Protein 1WGV (pdb70)

Sequence (124 aa):
GSSGSSGQKNPDSYNGAVRENYTWSQDYTDLEVRVPVPKHVVKGKQVSVALSSSSIRVAMLEENGERVLMEGKLTHKINTESSLWSLEPGKCVLVNLSKVGEYWWNAILEGEEPIDIDSGPSSGGSSGSSGQKNPDSYNGAVRENYTWSQDYTDLEVRVPVPKHVVKGKQVSVALSSSSIRVAMLEENGERVLMEGKLTHKINTESSLWSLEPGKCVLVNLSKVGEYWWNAILEGEEPIDIDSGPSSGGSSGSSGQKNPDSYNGAVRENYTWSQDYTDLEVRVPVPKHVVKGKQVSVALSSSSIRVAMLEENGERVLMEGKLTHKINTESSLWSLEPGKCVLVNLSKVGEYWWNAILEGEEPIDIDSGPSSGGSSGSSGQKNPDSYNGAVRENYTWSQDYTDLEVRVPVPKHVVKGKQVSVALSSSSIRVAMLEENGERVLMEGKLTHKINTESSLWSLEPGKCVLVNLSKVGEYWWNAILEGEEPIDIDSGPSSGGSSGSSGQKNPDSYNGAVRENYTWSQDYTDLEVRVPVPKHVVKGKQVSVALSSSSIRVAMLEENGERVLMEGKLTHKINTESSLWSLEPGKCVLVNLSKVGEYWWNAILEGEEPIDIDSGPSSGGSSGSSGQKNPDSYNGAVRENYTWSQDYTDLEVRVPVPKHVVKGKQVSVALSSSSIRVAMLEENGERVLMEGKLTHKINTESSLWSLEPGKCVLVNLSKVGEYWWNAILEGEEPIDIDSGPSSGGSSGSSGQKNPDSYNGAVRENYTWSQDYTDLEVRVPVPKHVVKGKQVSVALSSSSIRVAMLEENGERVLMEGKLTHKINTESSLWSLEPGKCVLVNLSKVGEYWWNAILEGEEPIDIDSGPSSGGSSGSSGQKNPDSYNGAVRENYTWSQDYTDLEVRVPVPKHVVKGKQVSVALSSSSIRVAMLEENGERVLMEGKLTHKINTESSLWSLEPGKCVLVNLSKVGEYWWNAILEGEEPIDIDSGPSSGGSSGSSGQKNPDSYNGAVRENYTWSQDYTDLEVRVPVPKHVVKGKQVSVALSSSSIRVAMLEENGERVLMEGKLTHKINTESSLWSLEPGKCVLVNLSKVGEYWWNAILEGEEPIDIDSGPSSGGSSGSSGQKNPDSYNGAVRENYTWSQDYTDLEVRVPVPKHVVKGKQVSVALSSSSIRVAMLEENGERVLMEGKLTHKINTESSLWSLEPGKCVLVNLSKVGEYWWNAILEGEEPIDIDSGPSSGGSSGSSGQKNPDSYNGAVRENYTWSQDYTDLEVRVPVPKHVVKGKQVSVALSSSSIRVAMLEENGERVLMEGKLTHKINTESSLWSLEPGKCVLVNLSKVGEYWWNAILEGEEPIDIDSGPSSGGSSGSSGQKNPDSYNGAVRENYTWSQDYTDLEVRVPVPKHVVKGKQVSVALSSSSIRVAMLEENGERVLMEGKLTHKINTESSLWSLEPGKCVLVNLSKVGEYWWNAILEGEEPIDIDSGPSSGGSSGSSGQKNPDSYNGAVRENYTWSQDYTDLEVRVPVPKHVVKGKQVSVALSSSSIRVAMLEENGERVLMEGKLTHKINTESSLWSLEPGKCVLVNLSKVGEYWWNAILEGEEPIDIDSGPSSGGSSGSSGQKNPDSYNGAVRENYTWSQDYTDLEVRVPVPKHVVKGKQVSVALSSSSIRVAMLEENGERVLMEGKLTHKINTESSLWSLEPGKCVLVNLSKVGEYWWNAILEGEEPIDIDSGPSSGGSSGSSGQKNPDSYNGAVRENYTWSQDYTDLEVRVPVPKHVVKGKQVSVALSSSSIRVAMLEENGERVLMEGKLTHKINTESSLWSLEPGKCVLVNLSKVGEYWWNAILEGEEPIDIDSGPSSGGSSGSSGQKNPDSYNGAVRENYTWSQDYTDLEVRVPVPKHVVKGKQVSVALSSSSIRVAMLEENGERVLMEGKLTHKINTESSLWSLEPGKCVLVNLSKVGEYWWNAILEGEEPIDIDSGPSSGGSSGSSGQKNPDSYNGAVRENYTWSQDYTDLEVRVPVPKHVVKGKQVSVALSSSSIRVAMLEENGERVLMEGKLTHKINTESSLWSLEPGKCVLVNLSKVGEYWWNAILEGEEPIDIDSGPSSGGSSGSSGQKNPDSYNGAVRENYTWSQDYTDLEVRVPVPKHVVKGKQVSVALSSSSIRVAMLEENGERVLMEGKLTHKINTESSLWSLEPGKCVLVNLSKVGEYWWNAILEGEEPIDIDSGPSSGGSSGSSGQKNPDSYNGAVRENYTWSQDYTDLEVRVPVPKHVVKGKQVSVALSSSSIRVAMLEENGERVLMEGKLTHKINTESSLWSLEPGKCVLVNLSKVGEYWWNAILEGEEPIDIDSGPSSGGSSGSSGQKNPDSYNGAVRENYTWSQDYTDLEVRVPVPKHVVKGKQVSVALSSSSIRVAMLEENGERVLMEGKLTHKINTESSLWSLEPGKCVLVNLSKVGEYWWNAILEGEEPIDIDSGPSSG

Nearest PDB structures (foldseek):
  1wgv-assembly1_A  TM=8.468E-01  e=5.369E-19  Homo sapiens
  1wfi-assembly1_A  TM=6.172E-01  e=6.421E-07  Mus musculus
  2jki-assembly3_U  TM=8.728E-01  e=1.053E-04  Arabidopsis thaliana
  1rl1-assembly1_A  TM=8.264E-01  e=2.234E-04  Homo sapiens
  3eud-assembly3_C  TM=7.272E-01  e=4.736E-04  Saccharomyces cerevisiae

Radius of gyration: 16.09 Å; Cα contacts (8 Å, |Δi|>4): 229; chains: 1; bounding box: 48×47×25 Å

Structure (mmCIF, N/CA/C/O backbone):
data_1WGV
#
_entry.id   1WGV
#
loop_
_atom_site.group_PDB
_atom_site.id
_atom_site.type_symbol
_atom_site.label_atom_id
_atom_site.label_alt_id
_atom_site.label_comp_id
_atom_site.label_asym_id
_atom_site.label_entity_id
_atom_site.label_seq_id
_atom_site.pdbx_PDB_ins_code
_atom_site.Cartn_x
_atom_site.Cartn_y
_atom_site.Cartn_z
_atom_site.occupancy
_atom_site.B_iso_or_equiv
_atom_site.auth_seq_id
_atom_site.auth_comp_id
_atom_site.auth_asym_id
_atom_site.auth_atom_id
_atom_site.pdbx_PDB_model_num
ATOM 1 N N . GLY A 1 1 ? 19.636 -18.484 -1.948 1.00 0.00 1 GLY A N 1
ATOM 2 C CA . GLY A 1 1 ? 19.359 -19.714 -1.226 1.00 0.00 1 GLY A CA 1
ATOM 3 C C . GLY A 1 1 ? 18.113 -19.568 -0.351 1.00 0.00 1 GLY A C 1
ATOM 4 O O . GLY A 1 1 ? 18.177 -18.999 0.738 1.00 0.00 1 GLY A O 1
ATOM 8 N N . SER A 1 2 ? 17.007 -20.092 -0.859 1.00 0.00 2 SER A N 1
ATOM 9 C CA . SER A 1 2 ? 15.747 -20.027 -0.138 1.00 0.00 2 SER A CA 1
ATOM 10 C C . SER A 1 2 ? 15.910 -20.639 1.255 1.00 0.00 2 SER A C 1
ATOM 11 O O . SER A 1 2 ? 16.343 -21.782 1.387 1.00 0.00 2 SER A O 1
ATOM 19 N N . SER A 1 3 ? 15.553 -19.850 2.258 1.00 0.00 3 SER A N 1
ATOM 20 C CA . SER A 1 3 ? 15.654 -20.301 3.636 1.00 0.00 3 SER A CA 1
ATOM 21 C C . SER A 1 3 ? 14.628 -19.568 4.503 1.00 0.00 3 SER A C 1
ATOM 22 O O . SER A 1 3 ? 14.842 -18.419 4.887 1.00 0.00 3 SER A O 1
ATOM 30 N N . GLY A 1 4 ? 13.535 -20.262 4.784 1.00 0.00 4 GLY A N 1
ATOM 31 C CA . GLY A 1 4 ? 12.475 -19.692 5.598 1.00 0.00 4 GLY A CA 1
ATOM 32 C C . GLY A 1 4 ? 11.197 -19.503 4.779 1.00 0.00 4 GLY A C 1
ATOM 33 O O . GLY A 1 4 ? 11.043 -20.100 3.715 1.00 0.00 4 GLY A O 1
ATOM 37 N N . SER A 1 5 ? 10.312 -18.671 5.307 1.00 0.00 5 SER A N 1
ATOM 38 C CA . SER A 1 5 ? 9.051 -18.396 4.639 1.00 0.00 5 SER A CA 1
ATOM 39 C C . SER A 1 5 ? 9.312 -17.793 3.257 1.00 0.00 5 SER A C 1
ATOM 40 O O . SER A 1 5 ? 9.874 -16.705 3.147 1.00 0.00 5 SER A O 1
ATOM 48 N N . SER A 1 6 ? 8.892 -18.527 2.237 1.00 0.00 6 SER A N 1
ATOM 49 C CA . SER A 1 6 ? 9.073 -18.079 0.867 1.00 0.00 6 SER A CA 1
ATOM 50 C C . SER A 1 6 ? 7.726 -18.050 0.143 1.00 0.00 6 SER A C 1
ATOM 51 O O . SER A 1 6 ? 6.764 -18.674 0.589 1.00 0.00 6 SER A O 1
ATOM 59 N N . GLY A 1 7 ? 7.699 -17.320 -0.962 1.00 0.00 7 GLY A N 1
ATOM 60 C CA . GLY A 1 7 ? 6.485 -17.202 -1.752 1.00 0.00 7 GLY A CA 1
ATOM 61 C C . GLY A 1 7 ? 6.150 -15.734 -2.026 1.00 0.00 7 GLY A C 1
ATOM 62 O O . GLY A 1 7 ? 7.036 -14.938 -2.332 1.00 0.00 7 GLY A O 1
ATOM 66 N N . GLN A 1 8 ? 4.868 -15.421 -1.905 1.00 0.00 8 GLN A N 1
ATOM 67 C CA . GLN A 1 8 ? 4.405 -14.064 -2.136 1.00 0.00 8 GLN A CA 1
ATOM 68 C C . GLN A 1 8 ? 3.206 -13.752 -1.237 1.00 0.00 8 GLN A C 1
ATOM 69 O O . GLN A 1 8 ? 2.059 -13.949 -1.636 1.00 0.00 8 GLN A O 1
ATOM 83 N N . LYS A 1 9 ? 3.512 -13.272 -0.041 1.00 0.00 9 LYS A N 1
ATOM 84 C CA . LYS A 1 9 ? 2.474 -12.931 0.917 1.00 0.00 9 LYS A CA 1
ATOM 85 C C . LYS A 1 9 ? 2.083 -11.463 0.738 1.00 0.00 9 LYS A C 1
ATOM 86 O O . LYS A 1 9 ? 0.922 -11.099 0.922 1.00 0.00 9 LYS A O 1
ATOM 105 N N . ASN A 1 10 ? 3.073 -10.659 0.380 1.00 0.00 10 ASN A N 1
ATOM 106 C CA . ASN A 1 10 ? 2.847 -9.239 0.175 1.00 0.00 10 ASN A CA 1
ATOM 107 C C . ASN A 1 10 ? 4.158 -8.573 -0.248 1.00 0.00 10 ASN A C 1
ATOM 108 O O . ASN A 1 10 ? 5.239 -9.053 0.091 1.00 0.00 10 ASN A O 1
ATOM 119 N N . PRO A 1 11 ? 4.016 -7.451 -1.003 1.00 0.00 11 PRO A N 1
ATOM 120 C CA . PRO A 1 11 ? 5.177 -6.715 -1.475 1.00 0.00 11 PRO A CA 1
ATOM 121 C C . PRO A 1 11 ? 5.817 -5.914 -0.341 1.00 0.00 11 PRO A C 1
ATOM 122 O O . PRO A 1 11 ? 7.026 -5.991 -0.126 1.00 0.00 11 PRO A O 1
ATOM 133 N N . ASP A 1 12 ? 4.979 -5.161 0.357 1.00 0.00 12 ASP A N 1
ATOM 134 C CA . ASP A 1 12 ? 5.448 -4.346 1.464 1.00 0.00 12 ASP A CA 1
ATOM 135 C C . ASP A 1 12 ? 4.332 -4.213 2.502 1.00 0.00 12 ASP A C 1
ATOM 136 O O . ASP A 1 12 ? 4.544 -4.479 3.684 1.00 0.00 12 ASP A O 1
ATOM 145 N N . SER A 1 13 ? 3.168 -3.801 2.023 1.00 0.00 13 SER A N 1
ATOM 146 C CA . SER A 1 13 ? 2.018 -3.629 2.895 1.00 0.00 13 SER A CA 1
ATOM 147 C C . SER A 1 13 ? 1.459 -4.994 3.299 1.00 0.00 13 SER A C 1
ATOM 148 O O . SER A 1 13 ? 1.026 -5.769 2.447 1.00 0.00 13 SER A O 1
ATOM 156 N N . TYR A 1 14 ? 1.486 -5.247 4.599 1.00 0.00 14 TYR A N 1
ATOM 157 C CA . TYR A 1 14 ? 0.988 -6.506 5.127 1.00 0.00 14 TYR A CA 1
ATOM 158 C C . TYR A 1 14 ? -0.476 -6.723 4.736 1.00 0.00 14 TYR A C 1
ATOM 159 O O . TYR A 1 14 ? -1.383 -6.299 5.450 1.00 0.00 14 TYR A O 1
ATOM 177 N N . ASN A 1 15 ? -0.660 -7.384 3.603 1.00 0.00 15 ASN A N 1
ATOM 178 C CA . ASN A 1 15 ? -1.997 -7.663 3.108 1.00 0.00 15 ASN A CA 1
ATOM 179 C C . ASN A 1 15 ? -2.737 -6.344 2.878 1.00 0.00 15 ASN A C 1
ATOM 180 O O . ASN A 1 15 ? -3.031 -5.619 3.828 1.00 0.00 15 ASN A O 1
ATOM 191 N N . GLY A 1 16 ? -3.016 -6.071 1.612 1.00 0.00 16 GLY A N 1
ATOM 192 C CA . GLY A 1 16 ? -3.715 -4.851 1.245 1.00 0.00 16 GLY A CA 1
ATOM 193 C C . GLY A 1 16 ? -3.556 -4.556 -0.248 1.00 0.00 16 GLY A C 1
ATOM 194 O O . GLY A 1 16 ? -3.158 -5.428 -1.018 1.00 0.00 16 GLY A O 1
ATOM 198 N N . ALA A 1 17 ? -3.875 -3.322 -0.611 1.00 0.00 17 ALA A N 1
ATOM 199 C CA . ALA A 1 17 ? -3.773 -2.900 -1.998 1.00 0.00 17 ALA A CA 1
ATOM 200 C C . ALA A 1 17 ? -2.572 -1.966 -2.155 1.00 0.00 17 ALA A C 1
ATOM 201 O O . ALA A 1 17 ? -2.189 -1.277 -1.210 1.00 0.00 17 ALA A O 1
ATOM 208 N N . VAL A 1 18 ? -2.010 -1.973 -3.355 1.00 0.00 18 VAL A N 1
ATOM 209 C CA . VAL A 1 18 ? -0.860 -1.134 -3.648 1.00 0.00 18 VAL A CA 1
ATOM 210 C C . VAL A 1 18 ? -1.098 -0.392 -4.964 1.00 0.00 18 VAL A C 1
ATOM 211 O O . VAL A 1 18 ? -1.654 -0.955 -5.906 1.00 0.00 18 VAL A O 1
ATOM 224 N N . ARG A 1 19 ? -0.664 0.860 -4.988 1.00 0.00 19 ARG A N 1
ATOM 225 C CA . ARG A 1 19 ? -0.822 1.684 -6.174 1.00 0.00 19 ARG A CA 1
ATOM 226 C C . ARG A 1 19 ? 0.265 2.759 -6.222 1.00 0.00 19 ARG A C 1
ATOM 227 O O . ARG A 1 19 ? 0.992 2.956 -5.249 1.00 0.00 19 ARG A O 1
ATOM 248 N N . GLU A 1 20 ? 0.343 3.426 -7.364 1.00 0.00 20 GLU A N 1
ATOM 249 C CA . GLU A 1 20 ? 1.330 4.476 -7.552 1.00 0.00 20 GLU A CA 1
ATOM 250 C C . GLU A 1 20 ? 0.721 5.841 -7.224 1.00 0.00 20 GLU A C 1
ATOM 251 O O . GLU A 1 20 ? 0.531 6.669 -8.114 1.00 0.00 20 GLU A O 1
ATOM 263 N N . ASN A 1 21 ? 0.432 6.034 -5.946 1.00 0.00 21 ASN A N 1
ATOM 264 C CA . ASN A 1 21 ? -0.151 7.284 -5.490 1.00 0.00 21 ASN A CA 1
ATOM 265 C C . ASN A 1 21 ? -0.116 7.331 -3.961 1.00 0.00 21 ASN A C 1
ATOM 266 O O . ASN A 1 21 ? 0.475 8.238 -3.378 1.00 0.00 21 ASN A O 1
ATOM 277 N N . TYR A 1 22 ? -0.758 6.342 -3.356 1.00 0.00 22 TYR A N 1
ATOM 278 C CA . TYR A 1 22 ? -0.808 6.259 -1.906 1.00 0.00 22 TYR A CA 1
ATOM 279 C C . TYR A 1 22 ? -1.275 4.875 -1.452 1.00 0.00 22 TYR A C 1
ATOM 280 O O . TYR A 1 22 ? -2.327 4.400 -1.877 1.00 0.00 22 TYR A O 1
ATOM 298 N N . THR A 1 23 ? -0.469 4.265 -0.595 1.00 0.00 23 THR A N 1
ATOM 299 C CA . THR A 1 23 ? -0.786 2.945 -0.078 1.00 0.00 23 THR A CA 1
ATOM 300 C C . THR A 1 23 ? -1.685 3.056 1.155 1.00 0.00 23 THR A C 1
ATOM 301 O O . THR A 1 23 ? -1.705 4.090 1.821 1.00 0.00 23 THR A O 1
ATOM 312 N N . TRP A 1 24 ? -2.407 1.977 1.420 1.00 0.00 24 TRP A N 1
ATOM 313 C CA . TRP A 1 24 ? -3.306 1.941 2.561 1.00 0.00 24 TRP A CA 1
ATOM 314 C C . TRP A 1 24 ? -3.646 0.477 2.848 1.00 0.00 24 TRP A C 1
ATOM 315 O O . TRP A 1 24 ? -3.426 -0.392 2.006 1.00 0.00 24 TRP A O 1
ATOM 336 N N . SER A 1 25 ? -4.178 0.249 4.040 1.00 0.00 25 SER A N 1
ATOM 337 C CA . SER A 1 25 ? -4.551 -1.094 4.449 1.00 0.00 25 SER A CA 1
ATOM 338 C C . SER A 1 25 ? -5.715 -1.036 5.440 1.00 0.00 25 SER A C 1
ATOM 339 O O . SER A 1 25 ? -5.925 -0.017 6.097 1.00 0.00 25 SER A O 1
ATOM 347 N N . GLN A 1 26 ? -6.442 -2.141 5.516 1.00 0.00 26 GLN A N 1
ATOM 348 C CA . GLN A 1 26 ? -7.579 -2.228 6.416 1.00 0.00 26 GLN A CA 1
ATOM 349 C C . GLN A 1 26 ? -7.275 -3.191 7.565 1.00 0.00 26 GLN A C 1
ATOM 350 O O . GLN A 1 26 ? -6.778 -4.294 7.340 1.00 0.00 26 GLN A O 1
ATOM 364 N N . ASP A 1 27 ? -7.586 -2.740 8.771 1.00 0.00 27 ASP A N 1
ATOM 365 C CA . ASP A 1 27 ? -7.352 -3.548 9.956 1.00 0.00 27 ASP A CA 1
ATOM 366 C C . ASP A 1 27 ? -8.653 -3.668 10.751 1.00 0.00 27 ASP A C 1
ATOM 367 O O . ASP A 1 27 ? -9.685 -3.137 10.344 1.00 0.00 27 ASP A O 1
ATOM 376 N N . TYR A 1 28 ? -8.562 -4.369 11.872 1.00 0.00 28 TYR A N 1
ATOM 377 C CA . TYR A 1 28 ? -9.719 -4.566 12.728 1.00 0.00 28 TYR A CA 1
ATOM 378 C C . TYR A 1 28 ? -10.577 -3.300 12.790 1.00 0.00 28 TYR A C 1
ATOM 379 O O . TYR A 1 28 ? -11.635 -3.232 12.167 1.00 0.00 28 TYR A O 1
ATOM 397 N N . THR A 1 29 ? -10.088 -2.328 13.546 1.00 0.00 29 THR A N 1
ATOM 398 C CA . THR A 1 29 ? -10.796 -1.069 13.697 1.00 0.00 29 THR A CA 1
ATOM 399 C C . THR A 1 29 ? -9.825 0.107 13.572 1.00 0.00 29 THR A C 1
ATOM 400 O O . THR A 1 29 ? -9.563 0.807 14.549 1.00 0.00 29 THR A O 1
ATOM 411 N N . ASP A 1 30 ? -9.319 0.288 12.361 1.00 0.00 30 ASP A N 1
ATOM 412 C CA . ASP A 1 30 ? -8.383 1.367 12.095 1.00 0.00 30 ASP A CA 1
ATOM 413 C C . ASP A 1 30 ? -7.715 1.135 10.738 1.00 0.00 30 ASP A C 1
ATOM 414 O O . ASP A 1 30 ? -7.498 -0.007 10.337 1.00 0.00 30 ASP A O 1
ATOM 423 N N . LEU A 1 31 ? -7.409 2.237 10.069 1.00 0.00 31 LEU A N 1
ATOM 424 C CA . LEU A 1 31 ? -6.771 2.168 8.766 1.00 0.00 31 LEU A CA 1
ATOM 425 C C . LEU A 1 31 ? -5.425 2.893 8.822 1.00 0.00 31 LEU A C 1
ATOM 426 O O . LEU A 1 31 ? -5.222 3.768 9.663 1.00 0.00 31 LEU A O 1
ATOM 442 N N . GLU A 1 32 ? -4.540 2.504 7.916 1.00 0.00 32 GLU A N 1
ATOM 443 C CA . GLU A 1 32 ? -3.220 3.107 7.852 1.00 0.00 32 GLU A CA 1
ATOM 444 C C . GLU A 1 32 ? -2.826 3.369 6.397 1.00 0.00 32 GLU A C 1
ATOM 445 O O . GLU A 1 32 ? -2.681 2.434 5.612 1.00 0.00 32 GLU A O 1
ATOM 457 N N . VAL A 1 33 ? -2.663 4.646 6.083 1.00 0.00 33 VAL A N 1
ATOM 458 C CA . VAL A 1 33 ? -2.288 5.042 4.736 1.00 0.00 33 VAL A CA 1
ATOM 459 C C . VAL A 1 33 ? -0.947 5.777 4.780 1.00 0.00 33 VAL A C 1
ATOM 460 O O . VAL A 1 33 ? -0.778 6.723 5.547 1.00 0.00 33 VAL A O 1
ATOM 473 N N . ARG A 1 34 ? -0.027 5.312 3.947 1.00 0.00 34 ARG A N 1
ATOM 474 C CA . ARG A 1 34 ? 1.295 5.913 3.881 1.00 0.00 34 ARG A CA 1
ATOM 475 C C . ARG A 1 34 ? 1.528 6.532 2.501 1.00 0.00 34 ARG A C 1
ATOM 476 O O . ARG A 1 34 ? 1.375 5.861 1.482 1.00 0.00 34 ARG A O 1
ATOM 497 N N . VAL A 1 35 ? 1.895 7.805 2.513 1.00 0.00 35 VAL A N 1
ATOM 498 C CA . VAL A 1 35 ? 2.152 8.522 1.276 1.00 0.00 35 VAL A CA 1
ATOM 499 C C . VAL A 1 35 ? 3.645 8.838 1.174 1.00 0.00 35 VAL A C 1
ATOM 500 O O . VAL A 1 35 ? 4.237 9.364 2.115 1.00 0.00 35 VAL A O 1
ATOM 513 N N . PRO A 1 36 ? 4.226 8.493 -0.006 1.00 0.00 36 PRO A N 1
ATOM 514 C CA . PRO A 1 36 ? 5.640 8.735 -0.243 1.00 0.00 36 PRO A CA 1
ATOM 515 C C . PRO A 1 36 ? 5.906 10.218 -0.505 1.00 0.00 36 PRO A C 1
ATOM 516 O O . PRO A 1 36 ? 5.123 10.884 -1.180 1.00 0.00 36 PRO A O 1
ATOM 527 N N . VAL A 1 37 ? 7.015 10.693 0.044 1.00 0.00 37 VAL A N 1
ATOM 528 C CA . VAL A 1 37 ? 7.395 12.086 -0.122 1.00 0.00 37 VAL A CA 1
ATOM 529 C C . VAL A 1 37 ? 8.816 12.159 -0.684 1.00 0.00 37 VAL A C 1
ATOM 530 O O . VAL A 1 37 ? 9.584 11.207 -0.565 1.00 0.00 37 VAL A O 1
ATOM 543 N N . PRO A 1 38 ? 9.130 13.330 -1.302 1.00 0.00 38 PRO A N 1
ATOM 544 C CA . PRO A 1 38 ? 10.444 13.540 -1.883 1.00 0.00 38 PRO A CA 1
ATOM 545 C C . PRO A 1 38 ? 11.491 13.793 -0.796 1.00 0.00 38 PRO A C 1
ATOM 546 O O . PRO A 1 38 ? 11.160 13.849 0.388 1.00 0.00 38 PRO A O 1
ATOM 557 N N . LYS A 1 39 ? 12.732 13.938 -1.236 1.00 0.00 39 LYS A N 1
ATOM 558 C CA . LYS A 1 39 ? 13.829 14.184 -0.315 1.00 0.00 39 LYS A CA 1
ATOM 559 C C . LYS A 1 39 ? 13.932 15.685 -0.040 1.00 0.00 39 LYS A C 1
ATOM 560 O O . LYS A 1 39 ? 14.917 16.149 0.531 1.00 0.00 39 LYS A O 1
ATOM 579 N N . HIS A 1 40 ? 12.900 16.403 -0.460 1.00 0.00 40 HIS A N 1
ATOM 580 C CA . HIS A 1 40 ? 12.862 17.843 -0.266 1.00 0.00 40 HIS A CA 1
ATOM 581 C C . HIS A 1 40 ? 11.728 18.202 0.696 1.00 0.00 40 HIS A C 1
ATOM 582 O O . HIS A 1 40 ? 11.543 19.369 1.035 1.00 0.00 40 HIS A O 1
ATOM 596 N N . VAL A 1 41 ? 10.998 17.176 1.108 1.00 0.00 41 VAL A N 1
ATOM 597 C CA . VAL A 1 41 ? 9.887 17.368 2.025 1.00 0.00 41 VAL A CA 1
ATOM 598 C C . VAL A 1 41 ? 10.301 16.910 3.425 1.00 0.00 41 VAL A C 1
ATOM 599 O O . VAL A 1 41 ? 10.487 15.718 3.662 1.00 0.00 41 VAL A O 1
ATOM 612 N N . VAL A 1 42 ? 10.433 17.882 4.316 1.00 0.00 42 VAL A N 1
ATOM 613 C CA . VAL A 1 42 ? 10.822 17.594 5.686 1.00 0.00 42 VAL A CA 1
ATOM 614 C C . VAL A 1 42 ? 9.846 18.281 6.643 1.00 0.00 42 VAL A C 1
ATOM 615 O O . VAL A 1 42 ? 9.444 17.698 7.649 1.00 0.00 42 VAL A O 1
ATOM 628 N N . LYS A 1 43 ? 9.494 19.510 6.297 1.00 0.00 43 LYS A N 1
ATOM 629 C CA . LYS A 1 43 ? 8.573 20.283 7.113 1.00 0.00 43 LYS A CA 1
ATOM 630 C C . LYS A 1 43 ? 7.137 19.865 6.789 1.00 0.00 43 LYS A C 1
ATOM 631 O O . LYS A 1 43 ? 6.837 19.487 5.658 1.00 0.00 43 LYS A O 1
ATOM 650 N N . GLY A 1 44 ? 6.288 19.948 7.803 1.00 0.00 44 GLY A N 1
ATOM 651 C CA . GLY A 1 44 ? 4.891 19.583 7.640 1.00 0.00 44 GLY A CA 1
ATOM 652 C C . GLY A 1 44 ? 4.117 20.686 6.914 1.00 0.00 44 GLY A C 1
ATOM 653 O O . GLY A 1 44 ? 3.001 20.462 6.448 1.00 0.00 44 GLY A O 1
ATOM 657 N N . LYS A 1 45 ? 4.741 21.853 6.841 1.00 0.00 45 LYS A N 1
ATOM 658 C CA . LYS A 1 45 ? 4.125 22.990 6.180 1.00 0.00 45 LYS A CA 1
ATOM 659 C C . LYS A 1 45 ? 4.238 22.817 4.664 1.00 0.00 45 LYS A C 1
ATOM 660 O O . LYS A 1 45 ? 3.576 23.522 3.904 1.00 0.00 45 LYS A O 1
ATOM 679 N N . GLN A 1 46 ? 5.082 21.874 4.270 1.00 0.00 46 GLN A N 1
ATOM 680 C CA . GLN A 1 46 ? 5.290 21.599 2.859 1.00 0.00 46 GLN A CA 1
ATOM 681 C C . GLN A 1 46 ? 4.192 20.674 2.331 1.00 0.00 46 GLN A C 1
ATOM 682 O O . GLN A 1 46 ? 4.030 20.525 1.120 1.00 0.00 46 GLN A O 1
ATOM 696 N N . VAL A 1 47 ? 3.465 20.077 3.264 1.00 0.00 47 VAL A N 1
ATOM 697 C CA . VAL A 1 47 ? 2.387 19.171 2.908 1.00 0.00 47 VAL A CA 1
ATOM 698 C C . VAL A 1 47 ? 1.086 19.656 3.551 1.00 0.00 47 VAL A C 1
ATOM 699 O O . VAL A 1 47 ? 1.108 20.284 4.609 1.00 0.00 47 VAL A O 1
ATOM 712 N N . SER A 1 48 ? -0.017 19.345 2.886 1.00 0.00 48 SER A N 1
ATOM 713 C CA . SER A 1 48 ? -1.325 19.741 3.380 1.00 0.00 48 SER A CA 1
ATOM 714 C C . SER A 1 48 ? -2.130 18.503 3.782 1.00 0.00 48 SER A C 1
ATOM 715 O O . SER A 1 48 ? -2.222 17.543 3.018 1.00 0.00 48 SER A O 1
ATOM 723 N N . VAL A 1 49 ? -2.691 18.565 4.980 1.00 0.00 49 VAL A N 1
ATOM 724 C CA . VAL A 1 49 ? -3.485 17.461 5.493 1.00 0.00 49 VAL A CA 1
ATOM 725 C C . VAL A 1 49 ? -4.807 18.000 6.042 1.00 0.00 49 VAL A C 1
ATOM 726 O O . VAL A 1 49 ? -4.833 18.632 7.097 1.00 0.00 49 VAL A O 1
ATOM 739 N N . ALA A 1 50 ? -5.872 17.731 5.302 1.00 0.00 50 ALA A N 1
ATOM 740 C CA . ALA A 1 50 ? -7.194 18.182 5.702 1.00 0.00 50 ALA A CA 1
ATOM 741 C C . ALA A 1 50 ? -7.990 16.994 6.247 1.00 0.00 50 ALA A C 1
ATOM 742 O O . ALA A 1 50 ? -8.150 15.984 5.564 1.00 0.00 50 ALA A O 1
ATOM 749 N N . LEU A 1 51 ? -8.468 17.154 7.472 1.00 0.00 51 LEU A N 1
ATOM 750 C CA . LEU A 1 51 ? -9.243 16.108 8.116 1.00 0.00 51 LEU A CA 1
ATOM 751 C C . LEU A 1 51 ? -10.601 16.672 8.539 1.00 0.00 51 LEU A C 1
ATOM 752 O O . LEU A 1 51 ? -10.667 17.678 9.244 1.00 0.00 51 LEU A O 1
ATOM 768 N N . SER A 1 52 ? -11.651 15.999 8.091 1.00 0.00 52 SER A N 1
ATOM 769 C CA . SER A 1 52 ? -13.004 16.421 8.414 1.00 0.00 52 SER A CA 1
ATOM 770 C C . SER A 1 52 ? -13.789 15.249 9.007 1.00 0.00 52 SER A C 1
ATOM 771 O O . SER A 1 52 ? -14.185 15.288 10.171 1.00 0.00 52 SER A O 1
ATOM 779 N N . SER A 1 53 ? -13.992 14.235 8.178 1.00 0.00 53 SER A N 1
ATOM 780 C CA . SER A 1 53 ? -14.724 13.055 8.606 1.00 0.00 53 SER A CA 1
ATOM 781 C C . SER A 1 53 ? -14.846 12.066 7.445 1.00 0.00 53 SER A C 1
ATOM 782 O O . SER A 1 53 ? -14.462 10.904 7.571 1.00 0.00 53 SER A O 1
ATOM 790 N N . SER A 1 54 ? -15.381 12.563 6.340 1.00 0.00 54 SER A N 1
ATOM 791 C CA . SER A 1 54 ? -15.559 11.738 5.157 1.00 0.00 54 SER A CA 1
ATOM 792 C C . SER A 1 54 ? -14.775 12.329 3.984 1.00 0.00 54 SER A C 1
ATOM 793 O O . SER A 1 54 ? -15.197 12.223 2.834 1.00 0.00 54 SER A O 1
ATOM 801 N N . SER A 1 55 ? -13.646 12.940 4.315 1.00 0.00 55 SER A N 1
ATOM 802 C CA . SER A 1 55 ? -12.800 13.548 3.303 1.00 0.00 55 SER A CA 1
ATOM 803 C C . SER A 1 55 ? -11.354 13.613 3.800 1.00 0.00 55 SER A C 1
ATOM 804 O O . SER A 1 55 ? -11.112 13.777 4.995 1.00 0.00 55 SER A O 1
ATOM 812 N N . ILE A 1 56 ? -10.432 13.481 2.859 1.00 0.00 56 ILE A N 1
ATOM 813 C CA . ILE A 1 56 ? -9.017 13.523 3.186 1.00 0.00 56 ILE A CA 1
ATOM 814 C C . ILE A 1 56 ? -8.268 14.294 2.097 1.00 0.00 56 ILE A C 1
ATOM 815 O O . ILE A 1 56 ? -8.690 14.311 0.942 1.00 0.00 56 ILE A O 1
ATOM 831 N N . ARG A 1 57 ? -7.170 14.914 2.505 1.00 0.00 57 ARG A N 1
ATOM 832 C CA . ARG A 1 57 ? -6.359 15.686 1.578 1.00 0.00 57 ARG A CA 1
ATOM 833 C C . ARG A 1 57 ? -4.872 15.462 1.861 1.00 0.00 57 ARG A C 1
ATOM 834 O O . ARG A 1 57 ? -4.434 15.552 3.007 1.00 0.00 57 ARG A O 1
ATOM 855 N N . VAL A 1 58 ? -4.137 15.173 0.797 1.00 0.00 58 VAL A N 1
ATOM 856 C CA . VAL A 1 58 ? -2.709 14.936 0.917 1.00 0.00 58 VAL A CA 1
ATOM 857 C C . VAL A 1 58 ? -1.986 15.596 -0.259 1.00 0.00 58 VAL A C 1
ATOM 858 O O . VAL A 1 58 ? -2.044 15.102 -1.384 1.00 0.00 58 VAL A O 1
ATOM 871 N N . ALA A 1 59 ? -1.322 16.702 0.042 1.00 0.00 59 ALA A N 1
ATOM 872 C CA . ALA A 1 59 ? -0.589 17.435 -0.976 1.00 0.00 59 ALA A CA 1
ATOM 873 C C . ALA A 1 59 ? 0.816 17.753 -0.458 1.00 0.00 59 ALA A C 1
ATOM 874 O O . ALA A 1 59 ? 1.054 17.737 0.748 1.00 0.00 59 ALA A O 1
ATOM 881 N N . MET A 1 60 ? 1.708 18.033 -1.396 1.00 0.00 60 MET A N 1
ATOM 882 C CA . MET A 1 60 ? 3.083 18.353 -1.050 1.00 0.00 60 MET A CA 1
ATOM 883 C C . MET A 1 60 ? 3.624 19.476 -1.937 1.00 0.00 60 MET A C 1
ATOM 884 O O . MET A 1 60 ? 3.307 19.542 -3.124 1.00 0.00 60 MET A O 1
ATOM 898 N N . LEU A 1 61 ? 4.432 20.331 -1.328 1.00 0.00 61 LEU A N 1
ATOM 899 C CA . LEU A 1 61 ? 5.021 21.448 -2.047 1.00 0.00 61 LEU A CA 1
ATOM 900 C C . LEU A 1 61 ? 6.192 20.943 -2.893 1.00 0.00 61 LEU A C 1
ATOM 901 O O . LEU A 1 61 ? 7.058 20.225 -2.395 1.00 0.00 61 LEU A O 1
ATOM 917 N N . GLU A 1 62 ? 6.181 21.339 -4.158 1.00 0.00 62 GLU A N 1
ATOM 918 C CA . GLU A 1 62 ? 7.231 20.936 -5.077 1.00 0.00 62 GLU A CA 1
ATOM 919 C C . GLU A 1 62 ? 8.334 21.996 -5.121 1.00 0.00 62 GLU A C 1
ATOM 920 O O . GLU A 1 62 ? 9.454 21.750 -4.677 1.00 0.00 62 GLU A O 1
ATOM 932 N N . GLU A 1 63 ? 7.977 23.152 -5.660 1.00 0.00 63 GLU A N 1
ATOM 933 C CA . GLU A 1 63 ? 8.923 24.250 -5.768 1.00 0.00 63 GLU A CA 1
ATOM 934 C C . GLU A 1 63 ? 8.190 25.551 -6.104 1.00 0.00 63 GLU A C 1
ATOM 935 O O . GLU A 1 63 ? 8.176 26.484 -5.304 1.00 0.00 63 GLU A O 1
ATOM 947 N N . ASN A 1 64 ? 7.599 25.570 -7.290 1.00 0.00 64 ASN A N 1
ATOM 948 C CA . ASN A 1 64 ? 6.865 26.740 -7.742 1.00 0.00 64 ASN A CA 1
ATOM 949 C C . ASN A 1 64 ? 5.381 26.564 -7.414 1.00 0.00 64 ASN A C 1
ATOM 950 O O . ASN A 1 64 ? 4.588 27.487 -7.596 1.00 0.00 64 ASN A O 1
ATOM 961 N N . GLY A 1 65 ? 5.050 25.374 -6.937 1.00 0.00 65 GLY A N 1
ATOM 962 C CA . GLY A 1 65 ? 3.675 25.066 -6.582 1.00 0.00 65 GLY A CA 1
ATOM 963 C C . GLY A 1 65 ? 3.608 23.853 -5.651 1.00 0.00 65 GLY A C 1
ATOM 964 O O . GLY A 1 65 ? 4.374 23.757 -4.694 1.00 0.00 65 GLY A O 1
ATOM 968 N N . GLU A 1 66 ? 2.683 22.957 -5.965 1.00 0.00 66 GLU A N 1
ATOM 969 C CA . GLU A 1 66 ? 2.506 21.754 -5.169 1.00 0.00 66 GLU A CA 1
ATOM 970 C C . GLU A 1 66 ? 1.772 20.684 -5.981 1.00 0.00 66 GLU A C 1
ATOM 971 O O . GLU A 1 66 ? 1.401 20.918 -7.130 1.00 0.00 66 GLU A O 1
ATOM 983 N N . ARG A 1 67 ? 1.586 19.534 -5.351 1.00 0.00 67 ARG A N 1
ATOM 984 C CA . ARG A 1 67 ? 0.904 18.427 -6.000 1.00 0.00 67 ARG A CA 1
ATOM 985 C C . ARG A 1 67 ? 0.072 17.646 -4.981 1.00 0.00 67 ARG A C 1
ATOM 986 O O . ARG A 1 67 ? 0.486 17.476 -3.835 1.00 0.00 67 ARG A O 1
ATOM 1007 N N . VAL A 1 68 ? -1.087 17.191 -5.435 1.00 0.00 68 VAL A N 1
ATOM 1008 C CA . VAL A 1 68 ? -1.981 16.431 -4.577 1.00 0.00 68 VAL A CA 1
ATOM 1009 C C . VAL A 1 68 ? -1.664 14.940 -4.711 1.00 0.00 68 VAL A C 1
ATOM 1010 O O . VAL A 1 68 ? -2.132 14.284 -5.641 1.00 0.00 68 VAL A O 1
ATOM 1023 N N . LEU A 1 69 ? -0.873 14.449 -3.770 1.00 0.00 69 LEU A N 1
ATOM 1024 C CA . LEU A 1 69 ? -0.489 13.047 -3.771 1.00 0.00 69 LEU A CA 1
ATOM 1025 C C . LEU A 1 69 ? -1.742 12.180 -3.639 1.00 0.00 69 LEU A C 1
ATOM 1026 O O . LEU A 1 69 ? -1.995 11.317 -4.478 1.00 0.00 69 LEU A O 1
ATOM 1042 N N . MET A 1 70 ? -2.492 12.438 -2.578 1.00 0.00 70 MET A N 1
ATOM 1043 C CA . MET A 1 70 ? -3.712 11.691 -2.325 1.00 0.00 70 MET A CA 1
ATOM 1044 C C . MET A 1 70 ? -4.822 12.611 -1.813 1.00 0.00 70 MET A C 1
ATOM 1045 O O . MET A 1 70 ? -4.605 13.401 -0.895 1.00 0.00 70 MET A O 1
ATOM 1059 N N . GLU A 1 71 ? -5.988 12.479 -2.430 1.00 0.00 71 GLU A N 1
ATOM 1060 C CA . GLU A 1 71 ? -7.132 13.289 -2.048 1.00 0.00 71 GLU A CA 1
ATOM 1061 C C . GLU A 1 71 ? -8.423 12.674 -2.593 1.00 0.00 71 GLU A C 1
ATOM 1062 O O . GLU A 1 71 ? -8.401 11.964 -3.597 1.00 0.00 71 GLU A O 1
ATOM 1074 N N . GLY A 1 72 ? -9.517 12.969 -1.906 1.00 0.00 72 GLY A N 1
ATOM 1075 C CA . GLY A 1 72 ? -10.815 12.454 -2.309 1.00 0.00 72 GLY A CA 1
ATOM 1076 C C . GLY A 1 72 ? -11.708 12.207 -1.091 1.00 0.00 72 GLY A C 1
ATOM 1077 O O . GLY A 1 72 ? -11.214 12.048 0.024 1.00 0.00 72 GLY A O 1
ATOM 1081 N N . LYS A 1 73 ? -13.008 12.183 -1.346 1.00 0.00 73 LYS A N 1
ATOM 1082 C CA . LYS A 1 73 ? -13.975 11.958 -0.285 1.00 0.00 73 LYS A CA 1
ATOM 1083 C C . LYS A 1 73 ? -13.842 10.522 0.224 1.00 0.00 73 LYS A C 1
ATOM 1084 O O . LYS A 1 73 ? -13.830 9.578 -0.565 1.00 0.00 73 LYS A O 1
ATOM 1103 N N . LEU A 1 74 ? -13.746 10.401 1.540 1.00 0.00 74 LEU A N 1
ATOM 1104 C CA . LEU A 1 74 ? -13.615 9.095 2.164 1.00 0.00 74 LEU A CA 1
ATOM 1105 C C . LEU A 1 74 ? -14.907 8.302 1.955 1.00 0.00 74 LEU A C 1
ATOM 1106 O O . LEU A 1 74 ? -15.936 8.871 1.593 1.00 0.00 74 LEU A O 1
ATOM 1122 N N . THR A 1 75 ? -14.811 7.003 2.192 1.00 0.00 75 THR A N 1
ATOM 1123 C CA . THR A 1 75 ? -15.960 6.126 2.035 1.00 0.00 75 THR A CA 1
ATOM 1124 C C . THR A 1 75 ? -17.018 6.440 3.094 1.00 0.00 75 THR A C 1
ATOM 1125 O O . THR A 1 75 ? -18.203 6.548 2.780 1.00 0.00 75 THR A O 1
ATOM 1136 N N . HIS A 1 76 ? -16.553 6.577 4.327 1.00 0.00 76 HIS A N 1
ATOM 1137 C CA . HIS A 1 76 ? -17.445 6.875 5.435 1.00 0.00 76 HIS A CA 1
ATOM 1138 C C . HIS A 1 76 ? -16.834 7.976 6.304 1.00 0.00 76 HIS A C 1
ATOM 1139 O O . HIS A 1 76 ? -15.853 8.607 5.913 1.00 0.00 76 HIS A O 1
ATOM 1153 N N . LYS A 1 77 ? -17.439 8.172 7.466 1.00 0.00 77 LYS A N 1
ATOM 1154 C CA . LYS A 1 77 ? -16.966 9.186 8.394 1.00 0.00 77 LYS A CA 1
ATOM 1155 C C . LYS A 1 77 ? -15.946 8.561 9.349 1.00 0.00 77 LYS A C 1
ATOM 1156 O O . LYS A 1 77 ? -15.847 7.339 9.443 1.00 0.00 77 LYS A O 1
ATOM 1175 N N . ILE A 1 78 ? -15.215 9.429 10.032 1.00 0.00 78 ILE A N 1
ATOM 1176 C CA . ILE A 1 78 ? -14.206 8.978 10.976 1.00 0.00 78 ILE A CA 1
ATOM 1177 C C . ILE A 1 78 ? -14.203 9.904 12.194 1.00 0.00 78 ILE A C 1
ATOM 1178 O O . ILE A 1 78 ? -15.064 10.773 12.319 1.00 0.00 78 ILE A O 1
ATOM 1194 N N . ASN A 1 79 ? -13.225 9.686 13.060 1.00 0.00 79 ASN A N 1
ATOM 1195 C CA . ASN A 1 79 ? -13.098 10.490 14.264 1.00 0.00 79 ASN A CA 1
ATOM 1196 C C . ASN A 1 79 ? -11.817 11.322 14.184 1.00 0.00 79 ASN A C 1
ATOM 1197 O O . ASN A 1 79 ? -10.824 11.003 14.836 1.00 0.00 79 ASN A O 1
ATOM 1208 N N . THR A 1 80 ? -11.880 12.373 13.379 1.00 0.00 80 THR A N 1
ATOM 1209 C CA . THR A 1 80 ? -10.736 13.252 13.206 1.00 0.00 80 THR A CA 1
ATOM 1210 C C . THR A 1 80 ? -10.013 13.456 14.538 1.00 0.00 80 THR A C 1
ATOM 1211 O O . THR A 1 80 ? -8.784 13.475 14.586 1.00 0.00 80 THR A O 1
ATOM 1222 N N . GLU A 1 81 ? -10.807 13.604 15.589 1.00 0.00 81 GLU A N 1
ATOM 1223 C CA . GLU A 1 81 ? -10.258 13.806 16.919 1.00 0.00 81 GLU A CA 1
ATOM 1224 C C . GLU A 1 81 ? -9.298 12.669 17.275 1.00 0.00 81 GLU A C 1
ATOM 1225 O O . GLU A 1 81 ? -8.148 12.914 17.637 1.00 0.00 81 GLU A O 1
ATOM 1237 N N . SER A 1 82 ? -9.806 11.451 17.161 1.00 0.00 82 SER A N 1
ATOM 1238 C CA . SER A 1 82 ? -9.007 10.276 17.466 1.00 0.00 82 SER A CA 1
ATOM 1239 C C . SER A 1 82 ? -7.960 10.056 16.373 1.00 0.00 82 SER A C 1
ATOM 1240 O O . SER A 1 82 ? -6.898 9.492 16.630 1.00 0.00 82 SER A O 1
ATOM 1248 N N . SER A 1 83 ? -8.297 10.512 15.175 1.00 0.00 83 SER A N 1
ATOM 1249 C CA . SER A 1 83 ? -7.399 10.372 14.041 1.00 0.00 83 SER A CA 1
ATOM 1250 C C . SER A 1 83 ? -6.200 11.307 14.205 1.00 0.00 83 SER A C 1
ATOM 1251 O O . SER A 1 83 ? -6.283 12.312 14.910 1.00 0.00 83 SER A O 1
ATOM 1259 N N . LEU A 1 84 ? -5.112 10.944 13.542 1.00 0.00 84 LEU A N 1
ATOM 1260 C CA . LEU A 1 84 ? -3.897 11.738 13.606 1.00 0.00 84 LEU A CA 1
ATOM 1261 C C . LEU A 1 84 ? -3.150 11.628 12.275 1.00 0.00 84 LEU A C 1
ATOM 1262 O O . LEU A 1 84 ? -3.600 10.936 11.362 1.00 0.00 84 LEU A O 1
ATOM 1278 N N . TRP A 1 85 ? -2.023 12.320 12.206 1.00 0.00 85 TRP A N 1
ATOM 1279 C CA . TRP A 1 85 ? -1.210 12.309 11.001 1.00 0.00 85 TRP A CA 1
ATOM 1280 C C . TRP A 1 85 ? 0.171 12.861 11.358 1.00 0.00 85 TRP A C 1
ATOM 1281 O O . TRP A 1 85 ? 0.280 13.900 12.008 1.00 0.00 85 TRP A O 1
ATOM 1302 N N . SER A 1 86 ? 1.193 12.142 10.917 1.00 0.00 86 SER A N 1
ATOM 1303 C CA . SER A 1 86 ? 2.563 12.547 11.181 1.00 0.00 86 SER A CA 1
ATOM 1304 C C . SER A 1 86 ? 3.357 12.591 9.874 1.00 0.00 86 SER A C 1
ATOM 1305 O O . SER A 1 86 ? 3.275 11.670 9.063 1.00 0.00 86 SER A O 1
ATOM 1313 N N . LEU A 1 87 ? 4.109 13.669 9.712 1.00 0.00 87 LEU A N 1
ATOM 1314 C CA . LEU A 1 87 ? 4.918 13.845 8.517 1.00 0.00 87 LEU A CA 1
ATOM 1315 C C . LEU A 1 87 ? 6.358 13.425 8.816 1.00 0.00 87 LEU A C 1
ATOM 1316 O O . LEU A 1 87 ? 6.889 13.729 9.883 1.00 0.00 87 LEU A O 1
ATOM 1332 N N . GLU A 1 88 ? 6.951 12.733 7.854 1.00 0.00 88 GLU A N 1
ATOM 1333 C CA . GLU A 1 88 ? 8.319 12.268 8.000 1.00 0.00 88 GLU A CA 1
ATOM 1334 C C . GLU A 1 88 ? 9.208 12.885 6.919 1.00 0.00 88 GLU A C 1
ATOM 1335 O O . GLU A 1 88 ? 8.851 12.886 5.742 1.00 0.00 88 GLU A O 1
ATOM 1347 N N . PRO A 1 89 ? 10.380 13.410 7.368 1.00 0.00 89 PRO A N 1
ATOM 1348 C CA . PRO A 1 89 ? 11.323 14.029 6.452 1.00 0.00 89 PRO A CA 1
ATOM 1349 C C . PRO A 1 89 ? 12.069 12.972 5.635 1.00 0.00 89 PRO A C 1
ATOM 1350 O O . PRO A 1 89 ? 12.686 12.069 6.198 1.00 0.00 89 PRO A O 1
ATOM 1361 N N . GLY A 1 90 ? 11.988 13.120 4.321 1.00 0.00 90 GLY A N 1
ATOM 1362 C CA . GLY A 1 90 ? 12.647 12.189 3.421 1.00 0.00 90 GLY A CA 1
ATOM 1363 C C . GLY A 1 90 ? 12.186 10.754 3.682 1.00 0.00 90 GLY A C 1
ATOM 1364 O O . GLY A 1 90 ? 13.006 9.841 3.767 1.00 0.00 90 GLY A O 1
ATOM 1368 N N . LYS A 1 91 ? 10.876 10.600 3.802 1.00 0.00 91 LYS A N 1
ATOM 1369 C CA . LYS A 1 91 ? 10.296 9.291 4.052 1.00 0.00 91 LYS A CA 1
ATOM 1370 C C . LYS A 1 91 ? 8.911 9.220 3.406 1.00 0.00 91 LYS A C 1
ATOM 1371 O O . LYS A 1 91 ? 8.795 9.010 2.199 1.00 0.00 91 LYS A O 1
ATOM 1390 N N . CYS A 1 92 ? 7.895 9.399 4.237 1.00 0.00 92 CYS A N 1
ATOM 1391 C CA . CYS A 1 92 ? 6.523 9.358 3.762 1.00 0.00 92 CYS A CA 1
ATOM 1392 C C . CYS A 1 92 ? 5.626 9.988 4.830 1.00 0.00 92 CYS A C 1
ATOM 1393 O O . CYS A 1 92 ? 6.088 10.309 5.923 1.00 0.00 92 CYS A O 1
ATOM 1401 N N . VAL A 1 93 ? 4.359 10.145 4.475 1.00 0.00 93 VAL A N 1
ATOM 1402 C CA . VAL A 1 93 ? 3.393 10.731 5.388 1.00 0.00 93 VAL A CA 1
ATOM 1403 C C . VAL A 1 93 ? 2.567 9.617 6.034 1.00 0.00 93 VAL A C 1
ATOM 1404 O O . VAL A 1 93 ? 2.206 8.644 5.373 1.00 0.00 93 VAL A O 1
ATOM 1417 N N . LEU A 1 94 ? 2.293 9.795 7.318 1.00 0.00 94 LEU A N 1
ATOM 1418 C CA . LEU A 1 94 ? 1.517 8.817 8.061 1.00 0.00 94 LEU A CA 1
ATOM 1419 C C . LEU A 1 94 ? 0.189 9.445 8.490 1.00 0.00 94 LEU A C 1
ATOM 1420 O O . LEU A 1 94 ? 0.169 10.539 9.051 1.00 0.00 94 LEU A O 1
ATOM 1436 N N . VAL A 1 95 ? -0.887 8.725 8.209 1.00 0.00 95 VAL A N 1
ATOM 1437 C CA . VAL A 1 95 ? -2.216 9.198 8.559 1.00 0.00 95 VAL A CA 1
ATOM 1438 C C . VAL A 1 95 ? -3.008 8.055 9.196 1.00 0.00 95 VAL A C 1
ATOM 1439 O O . VAL A 1 95 ? -3.208 7.012 8.575 1.00 0.00 95 VAL A O 1
ATOM 1452 N N . ASN A 1 96 ? -3.437 8.289 10.427 1.00 0.00 96 ASN A N 1
ATOM 1453 C CA . ASN A 1 96 ? -4.203 7.292 11.155 1.00 0.00 96 ASN A CA 1
ATOM 1454 C C . ASN A 1 96 ? -5.678 7.697 11.168 1.00 0.00 96 ASN A C 1
ATOM 1455 O O . ASN A 1 96 ? -6.019 8.802 11.588 1.00 0.00 96 ASN A O 1
ATOM 1466 N N . LEU A 1 97 ? -6.514 6.781 10.701 1.00 0.00 97 LEU A N 1
ATOM 1467 C CA . LEU A 1 97 ? -7.945 7.029 10.654 1.00 0.00 97 LEU A CA 1
ATOM 1468 C C . LEU A 1 97 ? -8.641 6.185 11.723 1.00 0.00 97 LEU A C 1
ATOM 1469 O O . LEU A 1 97 ? -8.446 4.972 11.786 1.00 0.00 97 LEU A O 1
ATOM 1485 N N . SER A 1 98 ? -9.438 6.860 12.538 1.00 0.00 98 SER A N 1
ATOM 1486 C CA . SER A 1 98 ? -10.164 6.187 13.602 1.00 0.00 98 SER A CA 1
ATOM 1487 C C . SER A 1 98 ? -11.624 5.986 13.193 1.00 0.00 98 SER A C 1
ATOM 1488 O O . SER A 1 98 ? -12.368 6.953 13.036 1.00 0.00 98 SER A O 1
ATOM 1496 N N . LYS A 1 99 ? -11.992 4.723 13.033 1.00 0.00 99 LYS A N 1
ATOM 1497 C CA . LYS A 1 99 ? -13.350 4.382 12.645 1.00 0.00 99 LYS A CA 1
ATOM 1498 C C . LYS A 1 99 ? -14.319 4.844 13.736 1.00 0.00 99 LYS A C 1
ATOM 1499 O O . LYS A 1 99 ? -13.981 4.824 14.919 1.00 0.00 99 LYS A O 1
ATOM 1518 N N . VAL A 1 100 ? -15.502 5.249 13.300 1.00 0.00 100 VAL A N 1
ATOM 1519 C CA . VAL A 1 100 ? -16.521 5.715 14.225 1.00 0.00 100 VAL A CA 1
ATOM 1520 C C . VAL A 1 100 ? -17.497 4.573 14.519 1.00 0.00 100 VAL A C 1
ATOM 1521 O O . VAL A 1 100 ? -18.707 4.786 14.581 1.00 0.00 100 VAL A O 1
ATOM 1534 N N . GLY A 1 101 ? -16.934 3.387 14.693 1.00 0.00 101 GLY A N 1
ATOM 1535 C CA . GLY A 1 101 ? -17.739 2.211 14.980 1.00 0.00 101 GLY A CA 1
ATOM 1536 C C . GLY A 1 101 ? -17.226 0.994 14.208 1.00 0.00 101 GLY A C 1
ATOM 1537 O O . GLY A 1 101 ? -16.078 0.973 13.766 1.00 0.00 101 GLY A O 1
ATOM 1541 N N . GLU A 1 102 ? -18.102 0.010 14.068 1.00 0.00 102 GLU A N 1
ATOM 1542 C CA . GLU A 1 102 ? -17.752 -1.208 13.357 1.00 0.00 102 GLU A CA 1
ATOM 1543 C C . GLU A 1 102 ? -18.226 -1.129 11.905 1.00 0.00 102 GLU A C 1
ATOM 1544 O O . GLU A 1 102 ? -19.376 -1.446 11.605 1.00 0.00 102 GLU A O 1
ATOM 1556 N N . TYR A 1 103 ? -17.315 -0.706 11.041 1.00 0.00 103 TYR A N 1
ATOM 1557 C CA . TYR A 1 103 ? -17.625 -0.581 9.627 1.00 0.00 103 TYR A CA 1
ATOM 1558 C C . TYR A 1 103 ? -16.583 -1.305 8.771 1.00 0.00 103 TYR A C 1
ATOM 1559 O O . TYR A 1 103 ? -15.447 -1.499 9.202 1.00 0.00 103 TYR A O 1
ATOM 1577 N N . TRP A 1 104 ? -17.006 -1.683 7.575 1.00 0.00 104 TRP A N 1
ATOM 1578 C CA . TRP A 1 104 ? -16.124 -2.381 6.655 1.00 0.00 104 TRP A CA 1
ATOM 1579 C C . TRP A 1 104 ? -15.665 -1.382 5.590 1.00 0.00 104 TRP A C 1
ATOM 1580 O O . TRP A 1 104 ? -16.420 -1.055 4.675 1.00 0.00 104 TRP A O 1
ATOM 1601 N N . TRP A 1 105 ? -14.431 -0.926 5.745 1.00 0.00 105 TRP A N 1
ATOM 1602 C CA . TRP A 1 105 ? -13.863 0.029 4.808 1.00 0.00 105 TRP A CA 1
ATOM 1603 C C . TRP A 1 105 ? -13.313 -0.752 3.613 1.00 0.00 105 TRP A C 1
ATOM 1604 O O . TRP A 1 105 ? -12.167 -1.198 3.634 1.00 0.00 105 TRP A O 1
ATOM 1625 N N . ASN A 1 106 ? -14.155 -0.893 2.600 1.00 0.00 106 ASN A N 1
ATOM 1626 C CA . ASN A 1 106 ? -13.767 -1.612 1.398 1.00 0.00 106 ASN A CA 1
ATOM 1627 C C . ASN A 1 106 ? -12.777 -0.762 0.598 1.00 0.00 106 ASN A C 1
ATOM 1628 O O . ASN A 1 106 ? -12.136 -1.257 -0.327 1.00 0.00 106 ASN A O 1
ATOM 1639 N N . ALA A 1 107 ? -12.684 0.502 0.985 1.00 0.00 107 ALA A N 1
ATOM 1640 C CA . ALA A 1 107 ? -11.784 1.425 0.315 1.00 0.00 107 ALA A CA 1
ATOM 1641 C C . ALA A 1 107 ? -11.588 2.665 1.189 1.00 0.00 107 ALA A C 1
ATOM 1642 O O . ALA A 1 107 ? -12.217 2.794 2.238 1.00 0.00 107 ALA A O 1
ATOM 1649 N N . ILE A 1 108 ? -10.713 3.545 0.725 1.00 0.00 108 ILE A N 1
ATOM 1650 C CA . ILE A 1 108 ? -10.427 4.770 1.452 1.00 0.00 108 ILE A CA 1
ATOM 1651 C C . ILE A 1 108 ? -11.347 5.884 0.948 1.00 0.00 108 ILE A C 1
ATOM 1652 O O . ILE A 1 108 ? -12.066 6.501 1.732 1.00 0.00 108 ILE A O 1
ATOM 1668 N N . LEU A 1 109 ? -11.294 6.106 -0.357 1.00 0.00 109 LEU A N 1
ATOM 1669 C CA . LEU A 1 109 ? -12.114 7.135 -0.974 1.00 0.00 109 LEU A CA 1
ATOM 1670 C C . LEU A 1 109 ? -13.351 6.487 -1.599 1.00 0.00 109 LEU A C 1
ATOM 1671 O O . LEU A 1 109 ? -13.366 5.284 -1.851 1.00 0.00 109 LEU A O 1
ATOM 1687 N N . GLU A 1 110 ? -14.359 7.315 -1.831 1.00 0.00 110 GLU A N 1
ATOM 1688 C CA . GLU A 1 110 ? -15.599 6.839 -2.422 1.00 0.00 110 GLU A CA 1
ATOM 1689 C C . GLU A 1 110 ? -15.449 6.713 -3.939 1.00 0.00 110 GLU A C 1
ATOM 1690 O O . GLU A 1 110 ? -16.194 7.337 -4.693 1.00 0.00 110 GLU A O 1
ATOM 1702 N N . GLY A 1 111 ? -14.482 5.902 -4.341 1.00 0.00 111 GLY A N 1
ATOM 1703 C CA . GLY A 1 111 ? -14.226 5.687 -5.755 1.00 0.00 111 GLY A CA 1
ATOM 1704 C C . GLY A 1 111 ? -12.913 4.929 -5.965 1.00 0.00 111 GLY A C 1
ATOM 1705 O O . GLY A 1 111 ? -12.153 5.239 -6.882 1.00 0.00 111 GLY A O 1
ATOM 1709 N N . GLU A 1 112 ? -12.686 3.951 -5.101 1.00 0.00 112 GLU A N 1
ATOM 1710 C CA . GLU A 1 112 ? -11.478 3.148 -5.180 1.00 0.00 112 GLU A CA 1
ATOM 1711 C C . GLU A 1 112 ? -11.830 1.658 -5.168 1.00 0.00 112 GLU A C 1
ATOM 1712 O O . GLU A 1 112 ? -12.684 1.225 -4.397 1.00 0.00 112 GLU A O 1
ATOM 1724 N N . GLU A 1 113 ? -11.153 0.916 -6.032 1.00 0.00 113 GLU A N 1
ATOM 1725 C CA . GLU A 1 113 ? -11.383 -0.515 -6.131 1.00 0.00 113 GLU A CA 1
ATOM 1726 C C . GLU A 1 113 ? -11.539 -1.125 -4.737 1.00 0.00 113 GLU A C 1
ATOM 1727 O O . GLU A 1 113 ? -10.805 -0.772 -3.815 1.00 0.00 113 GLU A O 1
ATOM 1739 N N . PRO A 1 114 ? -12.525 -2.054 -4.623 1.00 0.00 114 PRO A N 1
ATOM 1740 C CA . PRO A 1 114 ? -12.786 -2.717 -3.356 1.00 0.00 114 PRO A CA 1
ATOM 1741 C C . PRO A 1 114 ? -11.715 -3.767 -3.055 1.00 0.00 114 PRO A C 1
ATOM 1742 O O . PRO A 1 114 ? -11.433 -4.627 -3.888 1.00 0.00 114 PRO A O 1
ATOM 1753 N N . ILE A 1 115 ? -11.147 -3.661 -1.863 1.00 0.00 115 ILE A N 1
ATOM 1754 C CA . ILE A 1 115 ? -10.112 -4.590 -1.442 1.00 0.00 115 ILE A CA 1
ATOM 1755 C C . ILE A 1 115 ? -10.564 -6.020 -1.745 1.00 0.00 115 ILE A C 1
ATOM 1756 O O . ILE A 1 115 ? -11.743 -6.263 -1.998 1.00 0.00 115 ILE A O 1
ATOM 1772 N N . ASP A 1 116 ? -9.602 -6.931 -1.708 1.00 0.00 116 ASP A N 1
ATOM 1773 C CA . ASP A 1 116 ? -9.886 -8.331 -1.976 1.00 0.00 116 ASP A CA 1
ATOM 1774 C C . ASP A 1 116 ? -10.507 -8.967 -0.731 1.00 0.00 116 ASP A C 1
ATOM 1775 O O . ASP A 1 116 ? -11.562 -9.595 -0.811 1.00 0.00 116 ASP A O 1
ATOM 1784 N N . ILE A 1 117 ? -9.826 -8.784 0.391 1.00 0.00 117 ILE A N 1
ATOM 1785 C CA . ILE A 1 117 ? -10.299 -9.333 1.651 1.00 0.00 117 ILE A CA 1
ATOM 1786 C C . ILE A 1 117 ? -11.813 -9.138 1.751 1.00 0.00 117 ILE A C 1
ATOM 1787 O O . ILE A 1 117 ? -12.323 -8.056 1.465 1.00 0.00 117 ILE A O 1
ATOM 1803 N N . ASP A 1 118 ? -12.488 -10.202 2.159 1.00 0.00 118 ASP A N 1
ATOM 1804 C CA . ASP A 1 118 ? -13.934 -10.162 2.301 1.00 0.00 118 ASP A CA 1
ATOM 1805 C C . ASP A 1 118 ? -14.362 -11.140 3.397 1.00 0.00 118 ASP A C 1
ATOM 1806 O O . ASP A 1 118 ? -13.563 -11.959 3.849 1.00 0.00 118 ASP A O 1
ATOM 1815 N N . SER A 1 119 ? -15.621 -11.022 3.792 1.00 0.00 119 SER A N 1
ATOM 1816 C CA . SER A 1 119 ? -16.164 -11.886 4.827 1.00 0.00 119 SER A CA 1
ATOM 1817 C C . SER A 1 119 ? -17.445 -12.559 4.327 1.00 0.00 119 SER A C 1
ATOM 1818 O O . SER A 1 119 ? -17.920 -12.262 3.232 1.00 0.00 119 SER A O 1
ATOM 1826 N N . GLY A 1 120 ? -17.967 -13.452 5.154 1.00 0.00 120 GLY A N 1
ATOM 1827 C CA . GLY A 1 120 ? -19.183 -14.169 4.811 1.00 0.00 120 GLY A CA 1
ATOM 1828 C C . GLY A 1 120 ? -20.351 -13.202 4.608 1.00 0.00 120 GLY A C 1
ATOM 1829 O O . GLY A 1 120 ? -20.229 -12.219 3.879 1.00 0.00 120 GLY A O 1
ATOM 1833 N N . PRO A 1 121 ? -21.486 -13.523 5.285 1.00 0.00 121 PRO A N 1
ATOM 1834 C CA . PRO A 1 121 ? -22.676 -12.694 5.187 1.00 0.00 121 PRO A CA 1
ATOM 1835 C C . PRO A 1 121 ? -22.515 -11.406 5.998 1.00 0.00 121 PRO A C 1
ATOM 1836 O O . PRO A 1 121 ? -22.011 -11.433 7.120 1.00 0.00 121 PRO A O 1
ATOM 1847 N N . SER A 1 122 ? -22.953 -10.309 5.398 1.00 0.00 122 SER A N 1
ATOM 1848 C CA . SER A 1 122 ? -22.863 -9.013 6.050 1.00 0.00 122 SER A CA 1
ATOM 1849 C C . SER A 1 122 ? -24.177 -8.248 5.876 1.00 0.00 122 SER A C 1
ATOM 1850 O O . SER A 1 122 ? -24.784 -7.819 6.855 1.00 0.00 122 SER A O 1
ATOM 1858 N N . SER A 1 123 ? -24.576 -8.100 4.621 1.00 0.00 123 SER A N 1
ATOM 1859 C CA . SER A 1 123 ? -25.806 -7.394 4.306 1.00 0.00 123 SER A CA 1
ATOM 1860 C C . SER A 1 123 ? -26.921 -7.835 5.256 1.00 0.00 123 SER A C 1
ATOM 1861 O O . SER A 1 123 ? -27.497 -7.012 5.966 1.00 0.00 123 SER A O 1
ATOM 1869 N N . GLY A 1 124 ? -27.192 -9.132 5.239 1.00 0.00 124 GLY A N 1
ATOM 1870 C CA . GLY A 1 124 ? -28.227 -9.691 6.091 1.00 0.00 124 GLY A CA 1
ATOM 1871 C C . GLY A 1 124 ? -27.796 -9.678 7.559 1.00 0.00 124 GLY A C 1
ATOM 1872 O O . GLY A 1 124 ? -26.817 -9.025 7.917 1.00 0.00 124 GLY A O 1
ATOM 1876 N N . GLY A 1 1 ? 0.154 -28.761 -17.189 1.00 0.00 1 GLY A N 2
ATOM 1877 C CA . GLY A 1 1 ? 0.005 -27.612 -16.311 1.00 0.00 1 GLY A CA 2
ATOM 1878 C C . GLY A 1 1 ? -0.988 -26.604 -16.892 1.00 0.00 1 GLY A C 2
ATOM 1879 O O . GLY A 1 1 ? -2.133 -26.529 -16.448 1.00 0.00 1 GLY A O 2
ATOM 1883 N N . SER A 1 2 ? -0.514 -25.852 -17.874 1.00 0.00 2 SER A N 2
ATOM 1884 C CA . SER A 1 2 ? -1.346 -24.851 -18.520 1.00 0.00 2 SER A CA 2
ATOM 1885 C C . SER A 1 2 ? -1.751 -23.777 -17.509 1.00 0.00 2 SER A C 2
ATOM 1886 O O . SER A 1 2 ? -1.599 -23.965 -16.303 1.00 0.00 2 SER A O 2
ATOM 1894 N N . SER A 1 3 ? -2.260 -22.674 -18.038 1.00 0.00 3 SER A N 2
ATOM 1895 C CA . SER A 1 3 ? -2.688 -21.569 -17.197 1.00 0.00 3 SER A CA 2
ATOM 1896 C C . SER A 1 3 ? -1.644 -21.303 -16.111 1.00 0.00 3 SER A C 2
ATOM 1897 O O . SER A 1 3 ? -1.780 -21.779 -14.985 1.00 0.00 3 SER A O 2
ATOM 1905 N N . GLY A 1 4 ? -0.626 -20.544 -16.487 1.00 0.00 4 GLY A N 2
ATOM 1906 C CA . GLY A 1 4 ? 0.441 -20.208 -15.559 1.00 0.00 4 GLY A CA 2
ATOM 1907 C C . GLY A 1 4 ? 0.470 -18.705 -15.277 1.00 0.00 4 GLY A C 2
ATOM 1908 O O . GLY A 1 4 ? 0.002 -18.257 -14.231 1.00 0.00 4 GLY A O 2
ATOM 1912 N N . SER A 1 5 ? 1.024 -17.967 -16.228 1.00 0.00 5 SER A N 2
ATOM 1913 C CA . SER A 1 5 ? 1.121 -16.524 -16.095 1.00 0.00 5 SER A CA 2
ATOM 1914 C C . SER A 1 5 ? 1.664 -16.161 -14.712 1.00 0.00 5 SER A C 2
ATOM 1915 O O . SER A 1 5 ? 0.896 -15.915 -13.783 1.00 0.00 5 SER A O 2
ATOM 1923 N N . SER A 1 6 ? 2.986 -16.138 -14.618 1.00 0.00 6 SER A N 2
ATOM 1924 C CA . SER A 1 6 ? 3.641 -15.810 -13.363 1.00 0.00 6 SER A CA 2
ATOM 1925 C C . SER A 1 6 ? 4.912 -15.001 -13.633 1.00 0.00 6 SER A C 2
ATOM 1926 O O . SER A 1 6 ? 5.849 -15.499 -14.255 1.00 0.00 6 SER A O 2
ATOM 1934 N N . GLY A 1 7 ? 4.902 -13.766 -13.152 1.00 0.00 7 GLY A N 2
ATOM 1935 C CA . GLY A 1 7 ? 6.042 -12.883 -13.333 1.00 0.00 7 GLY A CA 2
ATOM 1936 C C . GLY A 1 7 ? 6.514 -12.315 -11.994 1.00 0.00 7 GLY A C 2
ATOM 1937 O O . GLY A 1 7 ? 5.925 -12.599 -10.952 1.00 0.00 7 GLY A O 2
ATOM 1941 N N . GLN A 1 8 ? 7.573 -11.521 -12.064 1.00 0.00 8 GLN A N 2
ATOM 1942 C CA . GLN A 1 8 ? 8.131 -10.910 -10.869 1.00 0.00 8 GLN A CA 2
ATOM 1943 C C . GLN A 1 8 ? 7.133 -9.920 -10.265 1.00 0.00 8 GLN A C 2
ATOM 1944 O O . GLN A 1 8 ? 6.494 -9.158 -10.988 1.00 0.00 8 GLN A O 2
ATOM 1958 N N . LYS A 1 9 ? 7.032 -9.963 -8.944 1.00 0.00 9 LYS A N 2
ATOM 1959 C CA . LYS A 1 9 ? 6.124 -9.079 -8.234 1.00 0.00 9 LYS A CA 2
ATOM 1960 C C . LYS A 1 9 ? 6.795 -8.591 -6.949 1.00 0.00 9 LYS A C 2
ATOM 1961 O O . LYS A 1 9 ? 7.516 -9.344 -6.296 1.00 0.00 9 LYS A O 2
ATOM 1980 N N . ASN A 1 10 ? 6.534 -7.333 -6.623 1.00 0.00 10 ASN A N 2
ATOM 1981 C CA . ASN A 1 10 ? 7.104 -6.736 -5.428 1.00 0.00 10 ASN A CA 2
ATOM 1982 C C . ASN A 1 10 ? 5.974 -6.295 -4.495 1.00 0.00 10 ASN A C 2
ATOM 1983 O O . ASN A 1 10 ? 4.888 -5.943 -4.953 1.00 0.00 10 ASN A O 2
ATOM 1994 N N . PRO A 1 11 ? 6.276 -6.329 -3.170 1.00 0.00 11 PRO A N 2
ATOM 1995 C CA . PRO A 1 11 ? 5.299 -5.937 -2.169 1.00 0.00 11 PRO A CA 2
ATOM 1996 C C . PRO A 1 11 ? 5.136 -4.417 -2.127 1.00 0.00 11 PRO A C 2
ATOM 1997 O O . PRO A 1 11 ? 4.015 -3.909 -2.122 1.00 0.00 11 PRO A O 2
ATOM 2008 N N . ASP A 1 12 ? 6.270 -3.732 -2.099 1.00 0.00 12 ASP A N 2
ATOM 2009 C CA . ASP A 1 12 ? 6.267 -2.280 -2.058 1.00 0.00 12 ASP A CA 2
ATOM 2010 C C . ASP A 1 12 ? 5.919 -1.814 -0.643 1.00 0.00 12 ASP A C 2
ATOM 2011 O O . ASP A 1 12 ? 6.739 -1.191 0.029 1.00 0.00 12 ASP A O 2
ATOM 2020 N N . SER A 1 13 ? 4.700 -2.135 -0.232 1.00 0.00 13 SER A N 2
ATOM 2021 C CA . SER A 1 13 ? 4.234 -1.758 1.091 1.00 0.00 13 SER A CA 2
ATOM 2022 C C . SER A 1 13 ? 3.673 -2.982 1.817 1.00 0.00 13 SER A C 2
ATOM 2023 O O . SER A 1 13 ? 4.197 -3.387 2.854 1.00 0.00 13 SER A O 2
ATOM 2031 N N . TYR A 1 14 ? 2.616 -3.538 1.244 1.00 0.00 14 TYR A N 2
ATOM 2032 C CA . TYR A 1 14 ? 1.979 -4.708 1.824 1.00 0.00 14 TYR A CA 2
ATOM 2033 C C . TYR A 1 14 ? 1.158 -5.462 0.775 1.00 0.00 14 TYR A C 2
ATOM 2034 O O . TYR A 1 14 ? 0.329 -4.868 0.087 1.00 0.00 14 TYR A O 2
ATOM 2052 N N . ASN A 1 15 ? 1.417 -6.758 0.687 1.00 0.00 15 ASN A N 2
ATOM 2053 C CA . ASN A 1 15 ? 0.712 -7.599 -0.266 1.00 0.00 15 ASN A CA 2
ATOM 2054 C C . ASN A 1 15 ? -0.794 -7.494 -0.016 1.00 0.00 15 ASN A C 2
ATOM 2055 O O . ASN A 1 15 ? -1.335 -8.195 0.838 1.00 0.00 15 ASN A O 2
ATOM 2066 N N . GLY A 1 16 ? -1.428 -6.613 -0.776 1.00 0.00 16 GLY A N 2
ATOM 2067 C CA . GLY A 1 16 ? -2.860 -6.408 -0.647 1.00 0.00 16 GLY A CA 2
ATOM 2068 C C . GLY A 1 16 ? -3.347 -5.323 -1.609 1.00 0.00 16 GLY A C 2
ATOM 2069 O O . GLY A 1 16 ? -3.872 -5.626 -2.679 1.00 0.00 16 GLY A O 2
ATOM 2073 N N . ALA A 1 17 ? -3.156 -4.079 -1.193 1.00 0.00 17 ALA A N 2
ATOM 2074 C CA . ALA A 1 17 ? -3.570 -2.947 -2.005 1.00 0.00 17 ALA A CA 2
ATOM 2075 C C . ALA A 1 17 ? -2.401 -1.969 -2.141 1.00 0.00 17 ALA A C 2
ATOM 2076 O O . ALA A 1 17 ? -2.002 -1.333 -1.167 1.00 0.00 17 ALA A O 2
ATOM 2083 N N . VAL A 1 18 ? -1.885 -1.880 -3.358 1.00 0.00 18 VAL A N 2
ATOM 2084 C CA . VAL A 1 18 ? -0.770 -0.990 -3.635 1.00 0.00 18 VAL A CA 2
ATOM 2085 C C . VAL A 1 18 ? -0.960 -0.354 -5.013 1.00 0.00 18 VAL A C 2
ATOM 2086 O O . VAL A 1 18 ? -0.970 -1.051 -6.027 1.00 0.00 18 VAL A O 2
ATOM 2099 N N . ARG A 1 19 ? -1.106 0.963 -5.007 1.00 0.00 19 ARG A N 2
ATOM 2100 C CA . ARG A 1 19 ? -1.296 1.701 -6.244 1.00 0.00 19 ARG A CA 2
ATOM 2101 C C . ARG A 1 19 ? -0.242 2.803 -6.372 1.00 0.00 19 ARG A C 2
ATOM 2102 O O . ARG A 1 19 ? 0.586 2.981 -5.479 1.00 0.00 19 ARG A O 2
ATOM 2123 N N . GLU A 1 20 ? -0.307 3.513 -7.488 1.00 0.00 20 GLU A N 2
ATOM 2124 C CA . GLU A 1 20 ? 0.632 4.592 -7.744 1.00 0.00 20 GLU A CA 2
ATOM 2125 C C . GLU A 1 20 ? 0.024 5.934 -7.328 1.00 0.00 20 GLU A C 2
ATOM 2126 O O . GLU A 1 20 ? -0.323 6.752 -8.178 1.00 0.00 20 GLU A O 2
ATOM 2138 N N . ASN A 1 21 ? -0.087 6.117 -6.021 1.00 0.00 21 ASN A N 2
ATOM 2139 C CA . ASN A 1 21 ? -0.647 7.345 -5.482 1.00 0.00 21 ASN A CA 2
ATOM 2140 C C . ASN A 1 21 ? -0.473 7.356 -3.962 1.00 0.00 21 ASN A C 2
ATOM 2141 O O . ASN A 1 21 ? 0.182 8.242 -3.415 1.00 0.00 21 ASN A O 2
ATOM 2152 N N . TYR A 1 22 ? -1.070 6.360 -3.323 1.00 0.00 22 TYR A N 2
ATOM 2153 C CA . TYR A 1 22 ? -0.989 6.244 -1.877 1.00 0.00 22 TYR A CA 2
ATOM 2154 C C . TYR A 1 22 ? -1.388 4.841 -1.416 1.00 0.00 22 TYR A C 2
ATOM 2155 O O . TYR A 1 22 ? -2.422 4.318 -1.829 1.00 0.00 22 TYR A O 2
ATOM 2173 N N . THR A 1 23 ? -0.545 4.270 -0.567 1.00 0.00 23 THR A N 2
ATOM 2174 C CA . THR A 1 23 ? -0.796 2.937 -0.046 1.00 0.00 23 THR A CA 2
ATOM 2175 C C . THR A 1 23 ? -1.653 3.012 1.219 1.00 0.00 23 THR A C 2
ATOM 2176 O O . THR A 1 23 ? -1.610 4.005 1.944 1.00 0.00 23 THR A O 2
ATOM 2187 N N . TRP A 1 24 ? -2.409 1.948 1.447 1.00 0.00 24 TRP A N 2
ATOM 2188 C CA . TRP A 1 24 ? -3.274 1.881 2.613 1.00 0.00 24 TRP A CA 2
ATOM 2189 C C . TRP A 1 24 ? -3.595 0.409 2.879 1.00 0.00 24 TRP A C 2
ATOM 2190 O O . TRP A 1 24 ? -3.417 -0.437 2.003 1.00 0.00 24 TRP A O 2
ATOM 2211 N N . SER A 1 25 ? -4.063 0.147 4.091 1.00 0.00 25 SER A N 2
ATOM 2212 C CA . SER A 1 25 ? -4.410 -1.208 4.483 1.00 0.00 25 SER A CA 2
ATOM 2213 C C . SER A 1 25 ? -5.582 -1.184 5.466 1.00 0.00 25 SER A C 2
ATOM 2214 O O . SER A 1 25 ? -5.836 -0.167 6.110 1.00 0.00 25 SER A O 2
ATOM 2222 N N . GLN A 1 26 ? -6.265 -2.316 5.551 1.00 0.00 26 GLN A N 2
ATOM 2223 C CA . GLN A 1 26 ? -7.404 -2.438 6.445 1.00 0.00 26 GLN A CA 2
ATOM 2224 C C . GLN A 1 26 ? -7.056 -3.345 7.627 1.00 0.00 26 GLN A C 2
ATOM 2225 O O . GLN A 1 26 ? -6.722 -4.514 7.440 1.00 0.00 26 GLN A O 2
ATOM 2239 N N . ASP A 1 27 ? -7.147 -2.772 8.818 1.00 0.00 27 ASP A N 2
ATOM 2240 C CA . ASP A 1 27 ? -6.846 -3.514 10.030 1.00 0.00 27 ASP A CA 2
ATOM 2241 C C . ASP A 1 27 ? -8.139 -3.746 10.816 1.00 0.00 27 ASP A C 2
ATOM 2242 O O . ASP A 1 27 ? -9.215 -3.338 10.381 1.00 0.00 27 ASP A O 2
ATOM 2251 N N . TYR A 1 28 ? -7.991 -4.399 11.958 1.00 0.00 28 TYR A N 2
ATOM 2252 C CA . TYR A 1 28 ? -9.133 -4.690 12.808 1.00 0.00 28 TYR A CA 2
ATOM 2253 C C . TYR A 1 28 ? -10.131 -3.530 12.801 1.00 0.00 28 TYR A C 2
ATOM 2254 O O . TYR A 1 28 ? -11.256 -3.678 12.328 1.00 0.00 28 TYR A O 2
ATOM 2272 N N . THR A 1 29 ? -9.681 -2.401 13.331 1.00 0.00 29 THR A N 2
ATOM 2273 C CA . THR A 1 29 ? -10.520 -1.217 13.391 1.00 0.00 29 THR A CA 2
ATOM 2274 C C . THR A 1 29 ? -9.670 0.047 13.250 1.00 0.00 29 THR A C 2
ATOM 2275 O O . THR A 1 29 ? -9.431 0.751 14.230 1.00 0.00 29 THR A O 2
ATOM 2286 N N . ASP A 1 30 ? -9.236 0.296 12.024 1.00 0.00 30 ASP A N 2
ATOM 2287 C CA . ASP A 1 30 ? -8.417 1.463 11.742 1.00 0.00 30 ASP A CA 2
ATOM 2288 C C . ASP A 1 30 ? -7.792 1.319 10.353 1.00 0.00 30 ASP A C 2
ATOM 2289 O O . ASP A 1 30 ? -7.440 0.216 9.938 1.00 0.00 30 ASP A O 2
ATOM 2298 N N . LEU A 1 31 ? -7.673 2.450 9.673 1.00 0.00 31 LEU A N 2
ATOM 2299 C CA . LEU A 1 31 ? -7.097 2.464 8.339 1.00 0.00 31 LEU A CA 2
ATOM 2300 C C . LEU A 1 31 ? -5.771 3.226 8.369 1.00 0.00 31 LEU A C 2
ATOM 2301 O O . LEU A 1 31 ? -5.726 4.385 8.779 1.00 0.00 31 LEU A O 2
ATOM 2317 N N . GLU A 1 32 ? -4.723 2.544 7.929 1.00 0.00 32 GLU A N 2
ATOM 2318 C CA . GLU A 1 32 ? -3.399 3.143 7.900 1.00 0.00 32 GLU A CA 2
ATOM 2319 C C . GLU A 1 32 ? -2.953 3.376 6.455 1.00 0.00 32 GLU A C 2
ATOM 2320 O O . GLU A 1 32 ? -2.718 2.424 5.713 1.00 0.00 32 GLU A O 2
ATOM 2332 N N . VAL A 1 33 ? -2.851 4.648 6.099 1.00 0.00 33 VAL A N 2
ATOM 2333 C CA . VAL A 1 33 ? -2.438 5.018 4.756 1.00 0.00 33 VAL A CA 2
ATOM 2334 C C . VAL A 1 33 ? -1.112 5.778 4.827 1.00 0.00 33 VAL A C 2
ATOM 2335 O O . VAL A 1 33 ? -0.948 6.673 5.655 1.00 0.00 33 VAL A O 2
ATOM 2348 N N . ARG A 1 34 ? -0.199 5.393 3.947 1.00 0.00 34 ARG A N 2
ATOM 2349 C CA . ARG A 1 34 ? 1.108 6.026 3.899 1.00 0.00 34 ARG A CA 2
ATOM 2350 C C . ARG A 1 34 ? 1.333 6.676 2.532 1.00 0.00 34 ARG A C 2
ATOM 2351 O O . ARG A 1 34 ? 1.086 6.056 1.499 1.00 0.00 34 ARG A O 2
ATOM 2372 N N . VAL A 1 35 ? 1.800 7.915 2.572 1.00 0.00 35 VAL A N 2
ATOM 2373 C CA . VAL A 1 35 ? 2.061 8.655 1.349 1.00 0.00 35 VAL A CA 2
ATOM 2374 C C . VAL A 1 35 ? 3.559 8.948 1.245 1.00 0.00 35 VAL A C 2
ATOM 2375 O O . VAL A 1 35 ? 4.157 9.485 2.177 1.00 0.00 35 VAL A O 2
ATOM 2388 N N . PRO A 1 36 ? 4.139 8.572 0.073 1.00 0.00 36 PRO A N 2
ATOM 2389 C CA . PRO A 1 36 ? 5.556 8.788 -0.164 1.00 0.00 36 PRO A CA 2
ATOM 2390 C C . PRO A 1 36 ? 5.844 10.263 -0.454 1.00 0.00 36 PRO A C 2
ATOM 2391 O O . PRO A 1 36 ? 5.066 10.929 -1.135 1.00 0.00 36 PRO A O 2
ATOM 2402 N N . VAL A 1 37 ? 6.965 10.729 0.077 1.00 0.00 37 VAL A N 2
ATOM 2403 C CA . VAL A 1 37 ? 7.365 12.112 -0.116 1.00 0.00 37 VAL A CA 2
ATOM 2404 C C . VAL A 1 37 ? 8.777 12.152 -0.704 1.00 0.00 37 VAL A C 2
ATOM 2405 O O . VAL A 1 37 ? 9.531 11.188 -0.584 1.00 0.00 37 VAL A O 2
ATOM 2418 N N . PRO A 1 38 ? 9.101 13.308 -1.343 1.00 0.00 38 PRO A N 2
ATOM 2419 C CA . PRO A 1 38 ? 10.410 13.486 -1.950 1.00 0.00 38 PRO A CA 2
ATOM 2420 C C . PRO A 1 38 ? 11.479 13.736 -0.884 1.00 0.00 38 PRO A C 2
ATOM 2421 O O . PRO A 1 38 ? 11.170 13.810 0.304 1.00 0.00 38 PRO A O 2
ATOM 2432 N N . LYS A 1 39 ? 12.714 13.857 -1.348 1.00 0.00 39 LYS A N 2
ATOM 2433 C CA . LYS A 1 39 ? 13.831 14.097 -0.450 1.00 0.00 39 LYS A CA 2
ATOM 2434 C C . LYS A 1 39 ? 13.980 15.602 -0.218 1.00 0.00 39 LYS A C 2
ATOM 2435 O O . LYS A 1 39 ? 15.007 16.057 0.283 1.00 0.00 39 LYS A O 2
ATOM 2454 N N . HIS A 1 40 ? 12.941 16.332 -0.595 1.00 0.00 40 HIS A N 2
ATOM 2455 C CA . HIS A 1 40 ? 12.944 17.776 -0.435 1.00 0.00 40 HIS A CA 2
ATOM 2456 C C . HIS A 1 40 ? 11.851 18.185 0.554 1.00 0.00 40 HIS A C 2
ATOM 2457 O O . HIS A 1 40 ? 11.723 19.361 0.892 1.00 0.00 40 HIS A O 2
ATOM 2471 N N . VAL A 1 41 ? 11.091 17.192 0.991 1.00 0.00 41 VAL A N 2
ATOM 2472 C CA . VAL A 1 41 ? 10.013 17.433 1.935 1.00 0.00 41 VAL A CA 2
ATOM 2473 C C . VAL A 1 41 ? 10.447 16.969 3.327 1.00 0.00 41 VAL A C 2
ATOM 2474 O O . VAL A 1 41 ? 10.601 15.772 3.566 1.00 0.00 41 VAL A O 2
ATOM 2487 N N . VAL A 1 42 ? 10.631 17.940 4.209 1.00 0.00 42 VAL A N 2
ATOM 2488 C CA . VAL A 1 42 ? 11.044 17.646 5.571 1.00 0.00 42 VAL A CA 2
ATOM 2489 C C . VAL A 1 42 ? 10.099 18.348 6.549 1.00 0.00 42 VAL A C 2
ATOM 2490 O O . VAL A 1 42 ? 9.713 17.773 7.565 1.00 0.00 42 VAL A O 2
ATOM 2503 N N . LYS A 1 43 ? 9.755 19.581 6.207 1.00 0.00 43 LYS A N 2
ATOM 2504 C CA . LYS A 1 43 ? 8.863 20.367 7.041 1.00 0.00 43 LYS A CA 2
ATOM 2505 C C . LYS A 1 43 ? 7.422 19.901 6.822 1.00 0.00 43 LYS A C 2
ATOM 2506 O O . LYS A 1 43 ? 7.124 19.240 5.828 1.00 0.00 43 LYS A O 2
ATOM 2525 N N . GLY A 1 44 ? 6.567 20.262 7.767 1.00 0.00 44 GLY A N 2
ATOM 2526 C CA . GLY A 1 44 ? 5.165 19.889 7.689 1.00 0.00 44 GLY A CA 2
ATOM 2527 C C . GLY A 1 44 ? 4.369 20.911 6.875 1.00 0.00 44 GLY A C 2
ATOM 2528 O O . GLY A 1 44 ? 3.248 20.635 6.451 1.00 0.00 44 GLY A O 2
ATOM 2532 N N . LYS A 1 45 ? 4.981 22.070 6.680 1.00 0.00 45 LYS A N 2
ATOM 2533 C CA . LYS A 1 45 ? 4.344 23.135 5.924 1.00 0.00 45 LYS A CA 2
ATOM 2534 C C . LYS A 1 45 ? 4.478 22.843 4.428 1.00 0.00 45 LYS A C 2
ATOM 2535 O O . LYS A 1 45 ? 3.792 23.453 3.609 1.00 0.00 45 LYS A O 2
ATOM 2554 N N . GLN A 1 46 ? 5.366 21.910 4.117 1.00 0.00 46 GLN A N 2
ATOM 2555 C CA . GLN A 1 46 ? 5.598 21.530 2.734 1.00 0.00 46 GLN A CA 2
ATOM 2556 C C . GLN A 1 46 ? 4.577 20.480 2.293 1.00 0.00 46 GLN A C 2
ATOM 2557 O O . GLN A 1 46 ? 4.625 19.998 1.163 1.00 0.00 46 GLN A O 2
ATOM 2571 N N . VAL A 1 47 ? 3.675 20.157 3.209 1.00 0.00 47 VAL A N 2
ATOM 2572 C CA . VAL A 1 47 ? 2.643 19.173 2.929 1.00 0.00 47 VAL A CA 2
ATOM 2573 C C . VAL A 1 47 ? 1.332 19.615 3.582 1.00 0.00 47 VAL A C 2
ATOM 2574 O O . VAL A 1 47 ? 1.297 19.911 4.775 1.00 0.00 47 VAL A O 2
ATOM 2587 N N . SER A 1 48 ? 0.285 19.648 2.770 1.00 0.00 48 SER A N 2
ATOM 2588 C CA . SER A 1 48 ? -1.025 20.049 3.254 1.00 0.00 48 SER A CA 2
ATOM 2589 C C . SER A 1 48 ? -1.889 18.813 3.511 1.00 0.00 48 SER A C 2
ATOM 2590 O O . SER A 1 48 ? -2.024 17.954 2.642 1.00 0.00 48 SER A O 2
ATOM 2598 N N . VAL A 1 49 ? -2.451 18.763 4.710 1.00 0.00 49 VAL A N 2
ATOM 2599 C CA . VAL A 1 49 ? -3.299 17.647 5.093 1.00 0.00 49 VAL A CA 2
ATOM 2600 C C . VAL A 1 49 ? -4.604 18.182 5.685 1.00 0.00 49 VAL A C 2
ATOM 2601 O O . VAL A 1 49 ? -4.585 18.938 6.655 1.00 0.00 49 VAL A O 2
ATOM 2614 N N . ALA A 1 50 ? -5.706 17.769 5.076 1.00 0.00 50 ALA A N 2
ATOM 2615 C CA . ALA A 1 50 ? -7.018 18.198 5.531 1.00 0.00 50 ALA A CA 2
ATOM 2616 C C . ALA A 1 50 ? -7.767 16.999 6.116 1.00 0.00 50 ALA A C 2
ATOM 2617 O O . ALA A 1 50 ? -8.219 16.125 5.378 1.00 0.00 50 ALA A O 2
ATOM 2624 N N . LEU A 1 51 ? -7.874 16.996 7.437 1.00 0.00 51 LEU A N 2
ATOM 2625 C CA . LEU A 1 51 ? -8.561 15.918 8.129 1.00 0.00 51 LEU A CA 2
ATOM 2626 C C . LEU A 1 51 ? -10.051 16.251 8.229 1.00 0.00 51 LEU A C 2
ATOM 2627 O O . LEU A 1 51 ? -10.430 17.232 8.866 1.00 0.00 51 LEU A O 2
ATOM 2643 N N . SER A 1 52 ? -10.856 15.413 7.591 1.00 0.00 52 SER A N 2
ATOM 2644 C CA . SER A 1 52 ? -12.296 15.606 7.601 1.00 0.00 52 SER A CA 2
ATOM 2645 C C . SER A 1 52 ? -12.992 14.323 8.060 1.00 0.00 52 SER A C 2
ATOM 2646 O O . SER A 1 52 ? -12.553 13.222 7.732 1.00 0.00 52 SER A O 2
ATOM 2654 N N . SER A 1 53 ? -14.067 14.509 8.813 1.00 0.00 53 SER A N 2
ATOM 2655 C CA . SER A 1 53 ? -14.828 13.380 9.321 1.00 0.00 53 SER A CA 2
ATOM 2656 C C . SER A 1 53 ? -15.183 12.430 8.175 1.00 0.00 53 SER A C 2
ATOM 2657 O O . SER A 1 53 ? -15.383 11.236 8.393 1.00 0.00 53 SER A O 2
ATOM 2665 N N . SER A 1 54 ? -15.251 12.996 6.979 1.00 0.00 54 SER A N 2
ATOM 2666 C CA . SER A 1 54 ? -15.578 12.214 5.799 1.00 0.00 54 SER A CA 2
ATOM 2667 C C . SER A 1 54 ? -14.881 12.803 4.571 1.00 0.00 54 SER A C 2
ATOM 2668 O O . SER A 1 54 ? -15.528 13.096 3.566 1.00 0.00 54 SER A O 2
ATOM 2676 N N . SER A 1 55 ? -13.571 12.960 4.692 1.00 0.00 55 SER A N 2
ATOM 2677 C CA . SER A 1 55 ? -12.779 13.509 3.605 1.00 0.00 55 SER A CA 2
ATOM 2678 C C . SER A 1 55 ? -11.337 13.730 4.067 1.00 0.00 55 SER A C 2
ATOM 2679 O O . SER A 1 55 ? -11.103 14.257 5.153 1.00 0.00 55 SER A O 2
ATOM 2687 N N . ILE A 1 56 ? -10.408 13.315 3.218 1.00 0.00 56 ILE A N 2
ATOM 2688 C CA . ILE A 1 56 ? -8.995 13.460 3.526 1.00 0.00 56 ILE A CA 2
ATOM 2689 C C . ILE A 1 56 ? -8.288 14.135 2.349 1.00 0.00 56 ILE A C 2
ATOM 2690 O O . ILE A 1 56 ? -8.749 14.049 1.212 1.00 0.00 56 ILE A O 2
ATOM 2706 N N . ARG A 1 57 ? -7.180 14.790 2.662 1.00 0.00 57 ARG A N 2
ATOM 2707 C CA . ARG A 1 57 ? -6.405 15.479 1.645 1.00 0.00 57 ARG A CA 2
ATOM 2708 C C . ARG A 1 57 ? -4.910 15.358 1.944 1.00 0.00 57 ARG A C 2
ATOM 2709 O O . ARG A 1 57 ? -4.494 15.453 3.098 1.00 0.00 57 ARG A O 2
ATOM 2730 N N . VAL A 1 58 ? -4.142 15.149 0.885 1.00 0.00 58 VAL A N 2
ATOM 2731 C CA . VAL A 1 58 ? -2.701 15.014 1.019 1.00 0.00 58 VAL A CA 2
ATOM 2732 C C . VAL A 1 58 ? -2.016 15.698 -0.165 1.00 0.00 58 VAL A C 2
ATOM 2733 O O . VAL A 1 58 ? -2.239 15.325 -1.316 1.00 0.00 58 VAL A O 2
ATOM 2746 N N . ALA A 1 59 ? -1.196 16.687 0.157 1.00 0.00 59 ALA A N 2
ATOM 2747 C CA . ALA A 1 59 ? -0.477 17.427 -0.866 1.00 0.00 59 ALA A CA 2
ATOM 2748 C C . ALA A 1 59 ? 0.938 17.732 -0.370 1.00 0.00 59 ALA A C 2
ATOM 2749 O O . ALA A 1 59 ? 1.197 17.705 0.833 1.00 0.00 59 ALA A O 2
ATOM 2756 N N . MET A 1 60 ? 1.816 18.015 -1.320 1.00 0.00 60 MET A N 2
ATOM 2757 C CA . MET A 1 60 ? 3.198 18.325 -0.994 1.00 0.00 60 MET A CA 2
ATOM 2758 C C . MET A 1 60 ? 3.742 19.428 -1.905 1.00 0.00 60 MET A C 2
ATOM 2759 O O . MET A 1 60 ? 3.426 19.469 -3.093 1.00 0.00 60 MET A O 2
ATOM 2773 N N . LEU A 1 61 ? 4.551 20.294 -1.313 1.00 0.00 61 LEU A N 2
ATOM 2774 C CA . LEU A 1 61 ? 5.142 21.394 -2.056 1.00 0.00 61 LEU A CA 2
ATOM 2775 C C . LEU A 1 61 ? 6.281 20.861 -2.928 1.00 0.00 61 LEU A C 2
ATOM 2776 O O . LEU A 1 61 ? 7.118 20.091 -2.460 1.00 0.00 61 LEU A O 2
ATOM 2792 N N . GLU A 1 62 ? 6.275 21.292 -4.181 1.00 0.00 62 GLU A N 2
ATOM 2793 C CA . GLU A 1 62 ? 7.297 20.868 -5.123 1.00 0.00 62 GLU A CA 2
ATOM 2794 C C . GLU A 1 62 ? 8.328 21.981 -5.324 1.00 0.00 62 GLU A C 2
ATOM 2795 O O . GLU A 1 62 ? 9.370 21.992 -4.670 1.00 0.00 62 GLU A O 2
ATOM 2807 N N . GLU A 1 63 ? 8.001 22.889 -6.231 1.00 0.00 63 GLU A N 2
ATOM 2808 C CA . GLU A 1 63 ? 8.886 24.004 -6.526 1.00 0.00 63 GLU A CA 2
ATOM 2809 C C . GLU A 1 63 ? 8.137 25.082 -7.312 1.00 0.00 63 GLU A C 2
ATOM 2810 O O . GLU A 1 63 ? 8.239 26.267 -6.998 1.00 0.00 63 GLU A O 2
ATOM 2822 N N . ASN A 1 64 ? 7.401 24.633 -8.318 1.00 0.00 64 ASN A N 2
ATOM 2823 C CA . ASN A 1 64 ? 6.636 25.545 -9.151 1.00 0.00 64 ASN A CA 2
ATOM 2824 C C . ASN A 1 64 ? 5.145 25.235 -9.002 1.00 0.00 64 ASN A C 2
ATOM 2825 O O . ASN A 1 64 ? 4.342 25.601 -9.859 1.00 0.00 64 ASN A O 2
ATOM 2836 N N . GLY A 1 65 ? 4.819 24.563 -7.908 1.00 0.00 65 GLY A N 2
ATOM 2837 C CA . GLY A 1 65 ? 3.439 24.200 -7.635 1.00 0.00 65 GLY A CA 2
ATOM 2838 C C . GLY A 1 65 ? 3.359 22.853 -6.912 1.00 0.00 65 GLY A C 2
ATOM 2839 O O . GLY A 1 65 ? 3.928 21.864 -7.371 1.00 0.00 65 GLY A O 2
ATOM 2843 N N . GLU A 1 66 ? 2.648 22.860 -5.794 1.00 0.00 66 GLU A N 2
ATOM 2844 C CA . GLU A 1 66 ? 2.486 21.652 -5.003 1.00 0.00 66 GLU A CA 2
ATOM 2845 C C . GLU A 1 66 ? 1.698 20.603 -5.791 1.00 0.00 66 GLU A C 2
ATOM 2846 O O . GLU A 1 66 ? 1.229 20.875 -6.896 1.00 0.00 66 GLU A O 2
ATOM 2858 N N . ARG A 1 67 ? 1.577 19.428 -5.193 1.00 0.00 67 ARG A N 2
ATOM 2859 C CA . ARG A 1 67 ? 0.853 18.337 -5.825 1.00 0.00 67 ARG A CA 2
ATOM 2860 C C . ARG A 1 67 ? 0.050 17.558 -4.782 1.00 0.00 67 ARG A C 2
ATOM 2861 O O . ARG A 1 67 ? 0.517 17.347 -3.663 1.00 0.00 67 ARG A O 2
ATOM 2882 N N . VAL A 1 68 ? -1.145 17.152 -5.184 1.00 0.00 68 VAL A N 2
ATOM 2883 C CA . VAL A 1 68 ? -2.018 16.401 -4.299 1.00 0.00 68 VAL A CA 2
ATOM 2884 C C . VAL A 1 68 ? -1.736 14.906 -4.458 1.00 0.00 68 VAL A C 2
ATOM 2885 O O . VAL A 1 68 ? -2.219 14.276 -5.398 1.00 0.00 68 VAL A O 2
ATOM 2898 N N . LEU A 1 69 ? -0.954 14.381 -3.526 1.00 0.00 69 LEU A N 2
ATOM 2899 C CA . LEU A 1 69 ? -0.602 12.971 -3.552 1.00 0.00 69 LEU A CA 2
ATOM 2900 C C . LEU A 1 69 ? -1.873 12.130 -3.420 1.00 0.00 69 LEU A C 2
ATOM 2901 O O . LEU A 1 69 ? -2.101 11.215 -4.210 1.00 0.00 69 LEU A O 2
ATOM 2917 N N . MET A 1 70 ? -2.667 12.468 -2.414 1.00 0.00 70 MET A N 2
ATOM 2918 C CA . MET A 1 70 ? -3.908 11.755 -2.169 1.00 0.00 70 MET A CA 2
ATOM 2919 C C . MET A 1 70 ? -5.013 12.716 -1.724 1.00 0.00 70 MET A C 2
ATOM 2920 O O . MET A 1 70 ? -4.740 13.727 -1.079 1.00 0.00 70 MET A O 2
ATOM 2934 N N . GLU A 1 71 ? -6.239 12.366 -2.087 1.00 0.00 71 GLU A N 2
ATOM 2935 C CA . GLU A 1 71 ? -7.386 13.184 -1.734 1.00 0.00 71 GLU A CA 2
ATOM 2936 C C . GLU A 1 71 ? -8.678 12.525 -2.221 1.00 0.00 71 GLU A C 2
ATOM 2937 O O . GLU A 1 71 ? -8.647 11.664 -3.099 1.00 0.00 71 GLU A O 2
ATOM 2949 N N . GLY A 1 72 ? -9.783 12.954 -1.629 1.00 0.00 72 GLY A N 2
ATOM 2950 C CA . GLY A 1 72 ? -11.084 12.416 -1.992 1.00 0.00 72 GLY A CA 2
ATOM 2951 C C . GLY A 1 72 ? -11.969 12.243 -0.756 1.00 0.00 72 GLY A C 2
ATOM 2952 O O . GLY A 1 72 ? -11.474 12.221 0.369 1.00 0.00 72 GLY A O 2
ATOM 2956 N N . LYS A 1 73 ? -13.265 12.125 -1.008 1.00 0.00 73 LYS A N 2
ATOM 2957 C CA . LYS A 1 73 ? -14.224 11.955 0.069 1.00 0.00 73 LYS A CA 2
ATOM 2958 C C . LYS A 1 73 ? -14.258 10.484 0.489 1.00 0.00 73 LYS A C 2
ATOM 2959 O O . LYS A 1 73 ? -14.394 9.598 -0.353 1.00 0.00 73 LYS A O 2
ATOM 2978 N N . LEU A 1 74 ? -14.133 10.270 1.790 1.00 0.00 74 LEU A N 2
ATOM 2979 C CA . LEU A 1 74 ? -14.147 8.922 2.332 1.00 0.00 74 LEU A CA 2
ATOM 2980 C C . LEU A 1 74 ? -15.524 8.297 2.095 1.00 0.00 74 LEU A C 2
ATOM 2981 O O . LEU A 1 74 ? -16.525 9.006 2.008 1.00 0.00 74 LEU A O 2
ATOM 2997 N N . THR A 1 75 ? -15.529 6.975 1.996 1.00 0.00 75 THR A N 2
ATOM 2998 C CA . THR A 1 75 ? -16.766 6.247 1.771 1.00 0.00 75 THR A CA 2
ATOM 2999 C C . THR A 1 75 ? -17.573 6.153 3.067 1.00 0.00 75 THR A C 2
ATOM 3000 O O . THR A 1 75 ? -18.703 5.667 3.065 1.00 0.00 75 THR A O 2
ATOM 3011 N N . HIS A 1 76 ? -16.962 6.628 4.143 1.00 0.00 76 HIS A N 2
ATOM 3012 C CA . HIS A 1 76 ? -17.610 6.604 5.443 1.00 0.00 76 HIS A CA 2
ATOM 3013 C C . HIS A 1 76 ? -17.062 7.739 6.311 1.00 0.00 76 HIS A C 2
ATOM 3014 O O . HIS A 1 76 ? -16.159 8.463 5.894 1.00 0.00 76 HIS A O 2
ATOM 3028 N N . LYS A 1 77 ? -17.631 7.858 7.501 1.00 0.00 77 LYS A N 2
ATOM 3029 C CA . LYS A 1 77 ? -17.211 8.893 8.431 1.00 0.00 77 LYS A CA 2
ATOM 3030 C C . LYS A 1 77 ? -16.010 8.391 9.237 1.00 0.00 77 LYS A C 2
ATOM 3031 O O . LYS A 1 77 ? -15.660 7.214 9.168 1.00 0.00 77 LYS A O 2
ATOM 3050 N N . ILE A 1 78 ? -15.413 9.309 9.982 1.00 0.00 78 ILE A N 2
ATOM 3051 C CA . ILE A 1 78 ? -14.260 8.975 10.800 1.00 0.00 78 ILE A CA 2
ATOM 3052 C C . ILE A 1 78 ? -14.159 9.965 11.962 1.00 0.00 78 ILE A C 2
ATOM 3053 O O . ILE A 1 78 ? -14.757 11.039 11.920 1.00 0.00 78 ILE A O 2
ATOM 3069 N N . ASN A 1 79 ? -13.400 9.567 12.972 1.00 0.00 79 ASN A N 2
ATOM 3070 C CA . ASN A 1 79 ? -13.213 10.406 14.144 1.00 0.00 79 ASN A CA 2
ATOM 3071 C C . ASN A 1 79 ? -11.926 11.218 13.985 1.00 0.00 79 ASN A C 2
ATOM 3072 O O . ASN A 1 79 ? -10.919 10.922 14.627 1.00 0.00 79 ASN A O 2
ATOM 3083 N N . THR A 1 80 ? -12.001 12.225 13.128 1.00 0.00 80 THR A N 2
ATOM 3084 C CA . THR A 1 80 ? -10.854 13.081 12.877 1.00 0.00 80 THR A CA 2
ATOM 3085 C C . THR A 1 80 ? -10.074 13.321 14.171 1.00 0.00 80 THR A C 2
ATOM 3086 O O . THR A 1 80 ? -8.853 13.179 14.200 1.00 0.00 80 THR A O 2
ATOM 3097 N N . GLU A 1 81 ? -10.812 13.679 15.211 1.00 0.00 81 GLU A N 2
ATOM 3098 C CA . GLU A 1 81 ? -10.206 13.940 16.506 1.00 0.00 81 GLU A CA 2
ATOM 3099 C C . GLU A 1 81 ? -9.159 12.871 16.826 1.00 0.00 81 GLU A C 2
ATOM 3100 O O . GLU A 1 81 ? -8.005 13.191 17.108 1.00 0.00 81 GLU A O 2
ATOM 3112 N N . SER A 1 82 ? -9.599 11.622 16.771 1.00 0.00 82 SER A N 2
ATOM 3113 C CA . SER A 1 82 ? -8.715 10.504 17.052 1.00 0.00 82 SER A CA 2
ATOM 3114 C C . SER A 1 82 ? -7.705 10.337 15.915 1.00 0.00 82 SER A C 2
ATOM 3115 O O . SER A 1 82 ? -6.568 9.926 16.145 1.00 0.00 82 SER A O 2
ATOM 3123 N N . SER A 1 83 ? -8.155 10.665 14.713 1.00 0.00 83 SER A N 2
ATOM 3124 C CA . SER A 1 83 ? -7.305 10.557 13.540 1.00 0.00 83 SER A CA 2
ATOM 3125 C C . SER A 1 83 ? -6.133 11.534 13.651 1.00 0.00 83 SER A C 2
ATOM 3126 O O . SER A 1 83 ? -6.332 12.719 13.918 1.00 0.00 83 SER A O 2
ATOM 3134 N N . LEU A 1 84 ? -4.938 11.002 13.440 1.00 0.00 84 LEU A N 2
ATOM 3135 C CA . LEU A 1 84 ? -3.735 11.813 13.513 1.00 0.00 84 LEU A CA 2
ATOM 3136 C C . LEU A 1 84 ? -3.066 11.851 12.138 1.00 0.00 84 LEU A C 2
ATOM 3137 O O . LEU A 1 84 ? -3.550 11.231 11.191 1.00 0.00 84 LEU A O 2
ATOM 3153 N N . TRP A 1 85 ? -1.965 12.584 12.070 1.00 0.00 85 TRP A N 2
ATOM 3154 C CA . TRP A 1 85 ? -1.225 12.711 10.826 1.00 0.00 85 TRP A CA 2
ATOM 3155 C C . TRP A 1 85 ? 0.154 13.288 11.152 1.00 0.00 85 TRP A C 2
ATOM 3156 O O . TRP A 1 85 ? 0.258 14.387 11.694 1.00 0.00 85 TRP A O 2
ATOM 3177 N N . SER A 1 86 ? 1.178 12.521 10.809 1.00 0.00 86 SER A N 2
ATOM 3178 C CA . SER A 1 86 ? 2.546 12.942 11.059 1.00 0.00 86 SER A CA 2
ATOM 3179 C C . SER A 1 86 ? 3.336 12.958 9.749 1.00 0.00 86 SER A C 2
ATOM 3180 O O . SER A 1 86 ? 3.157 12.084 8.901 1.00 0.00 86 SER A O 2
ATOM 3188 N N . LEU A 1 87 ? 4.192 13.961 9.623 1.00 0.00 87 LEU A N 2
ATOM 3189 C CA . LEU A 1 87 ? 5.010 14.102 8.431 1.00 0.00 87 LEU A CA 2
ATOM 3190 C C . LEU A 1 87 ? 6.436 13.639 8.738 1.00 0.00 87 LEU A C 2
ATOM 3191 O O . LEU A 1 87 ? 6.961 13.907 9.818 1.00 0.00 87 LEU A O 2
ATOM 3207 N N . GLU A 1 88 ? 7.022 12.951 7.769 1.00 0.00 88 GLU A N 2
ATOM 3208 C CA . GLU A 1 88 ? 8.377 12.448 7.922 1.00 0.00 88 GLU A CA 2
ATOM 3209 C C . GLU A 1 88 ? 9.284 13.027 6.834 1.00 0.00 88 GLU A C 2
ATOM 3210 O O . GLU A 1 88 ? 8.917 13.044 5.660 1.00 0.00 88 GLU A O 2
ATOM 3222 N N . PRO A 1 89 ? 10.481 13.498 7.274 1.00 0.00 89 PRO A N 2
ATOM 3223 C CA . PRO A 1 89 ? 11.443 14.076 6.351 1.00 0.00 89 PRO A CA 2
ATOM 3224 C C . PRO A 1 89 ? 12.135 12.987 5.529 1.00 0.00 89 PRO A C 2
ATOM 3225 O O . PRO A 1 89 ? 12.728 12.065 6.087 1.00 0.00 89 PRO A O 2
ATOM 3236 N N . GLY A 1 90 ? 12.037 13.131 4.215 1.00 0.00 90 GLY A N 2
ATOM 3237 C CA . GLY A 1 90 ? 12.647 12.171 3.310 1.00 0.00 90 GLY A CA 2
ATOM 3238 C C . GLY A 1 90 ? 12.161 10.751 3.608 1.00 0.00 90 GLY A C 2
ATOM 3239 O O . GLY A 1 90 ? 12.959 9.817 3.666 1.00 0.00 90 GLY A O 2
ATOM 3243 N N . LYS A 1 91 ? 10.854 10.633 3.789 1.00 0.00 91 LYS A N 2
ATOM 3244 C CA . LYS A 1 91 ? 10.252 9.343 4.080 1.00 0.00 91 LYS A CA 2
ATOM 3245 C C . LYS A 1 91 ? 8.863 9.278 3.442 1.00 0.00 91 LYS A C 2
ATOM 3246 O O . LYS A 1 91 ? 8.739 9.079 2.235 1.00 0.00 91 LYS A O 2
ATOM 3265 N N . CYS A 1 92 ? 7.852 9.449 4.282 1.00 0.00 92 CYS A N 2
ATOM 3266 C CA . CYS A 1 92 ? 6.477 9.412 3.816 1.00 0.00 92 CYS A CA 2
ATOM 3267 C C . CYS A 1 92 ? 5.587 10.034 4.894 1.00 0.00 92 CYS A C 2
ATOM 3268 O O . CYS A 1 92 ? 6.070 10.415 5.959 1.00 0.00 92 CYS A O 2
ATOM 3276 N N . VAL A 1 93 ? 4.302 10.118 4.579 1.00 0.00 93 VAL A N 2
ATOM 3277 C CA . VAL A 1 93 ? 3.341 10.688 5.508 1.00 0.00 93 VAL A CA 2
ATOM 3278 C C . VAL A 1 93 ? 2.511 9.563 6.130 1.00 0.00 93 VAL A C 2
ATOM 3279 O O . VAL A 1 93 ? 2.092 8.638 5.435 1.00 0.00 93 VAL A O 2
ATOM 3292 N N . LEU A 1 94 ? 2.298 9.678 7.432 1.00 0.00 94 LEU A N 2
ATOM 3293 C CA . LEU A 1 94 ? 1.526 8.682 8.156 1.00 0.00 94 LEU A CA 2
ATOM 3294 C C . LEU A 1 94 ? 0.227 9.316 8.657 1.00 0.00 94 LEU A C 2
ATOM 3295 O O . LEU A 1 94 ? 0.249 10.374 9.284 1.00 0.00 94 LEU A O 2
ATOM 3311 N N . VAL A 1 95 ? -0.875 8.642 8.362 1.00 0.00 95 VAL A N 2
ATOM 3312 C CA . VAL A 1 95 ? -2.182 9.126 8.774 1.00 0.00 95 VAL A CA 2
ATOM 3313 C C . VAL A 1 95 ? -3.006 7.957 9.316 1.00 0.00 95 VAL A C 2
ATOM 3314 O O . VAL A 1 95 ? -2.967 6.857 8.766 1.00 0.00 95 VAL A O 2
ATOM 3327 N N . ASN A 1 96 ? -3.734 8.234 10.388 1.00 0.00 96 ASN A N 2
ATOM 3328 C CA . ASN A 1 96 ? -4.566 7.219 11.010 1.00 0.00 96 ASN A CA 2
ATOM 3329 C C . ASN A 1 96 ? -6.027 7.673 10.979 1.00 0.00 96 ASN A C 2
ATOM 3330 O O . ASN A 1 96 ? -6.380 8.682 11.589 1.00 0.00 96 ASN A O 2
ATOM 3341 N N . LEU A 1 97 ? -6.836 6.908 10.262 1.00 0.00 97 LEU A N 2
ATOM 3342 C CA . LEU A 1 97 ? -8.251 7.219 10.144 1.00 0.00 97 LEU A CA 2
ATOM 3343 C C . LEU A 1 97 ? -9.039 6.388 11.158 1.00 0.00 97 LEU A C 2
ATOM 3344 O O . LEU A 1 97 ? -9.119 5.167 11.037 1.00 0.00 97 LEU A O 2
ATOM 3360 N N . SER A 1 98 ? -9.601 7.084 12.136 1.00 0.00 98 SER A N 2
ATOM 3361 C CA . SER A 1 98 ? -10.379 6.425 13.171 1.00 0.00 98 SER A CA 2
ATOM 3362 C C . SER A 1 98 ? -11.696 5.910 12.587 1.00 0.00 98 SER A C 2
ATOM 3363 O O . SER A 1 98 ? -12.326 6.585 11.775 1.00 0.00 98 SER A O 2
ATOM 3371 N N . LYS A 1 99 ? -12.073 4.717 13.023 1.00 0.00 99 LYS A N 2
ATOM 3372 C CA . LYS A 1 99 ? -13.303 4.103 12.554 1.00 0.00 99 LYS A CA 2
ATOM 3373 C C . LYS A 1 99 ? -14.482 4.652 13.359 1.00 0.00 99 LYS A C 2
ATOM 3374 O O . LYS A 1 99 ? -14.432 4.697 14.587 1.00 0.00 99 LYS A O 2
ATOM 3393 N N . VAL A 1 100 ? -15.515 5.057 12.635 1.00 0.00 100 VAL A N 2
ATOM 3394 C CA . VAL A 1 100 ? -16.705 5.601 13.267 1.00 0.00 100 VAL A CA 2
ATOM 3395 C C . VAL A 1 100 ? -17.876 4.641 13.053 1.00 0.00 100 VAL A C 2
ATOM 3396 O O . VAL A 1 100 ? -18.560 4.707 12.033 1.00 0.00 100 VAL A O 2
ATOM 3409 N N . GLY A 1 101 ? -18.071 3.769 14.032 1.00 0.00 101 GLY A N 2
ATOM 3410 C CA . GLY A 1 101 ? -19.148 2.796 13.964 1.00 0.00 101 GLY A CA 2
ATOM 3411 C C . GLY A 1 101 ? -18.785 1.641 13.029 1.00 0.00 101 GLY A C 2
ATOM 3412 O O . GLY A 1 101 ? -18.056 1.831 12.056 1.00 0.00 101 GLY A O 2
ATOM 3416 N N . GLU A 1 102 ? -19.310 0.469 13.355 1.00 0.00 102 GLU A N 2
ATOM 3417 C CA . GLU A 1 102 ? -19.051 -0.716 12.556 1.00 0.00 102 GLU A CA 2
ATOM 3418 C C . GLU A 1 102 ? -19.699 -0.579 11.177 1.00 0.00 102 GLU A C 2
ATOM 3419 O O . GLU A 1 102 ? -20.872 -0.906 11.003 1.00 0.00 102 GLU A O 2
ATOM 3431 N N . TYR A 1 103 ? -18.906 -0.094 10.232 1.00 0.00 103 TYR A N 2
ATOM 3432 C CA . TYR A 1 103 ? -19.388 0.090 8.873 1.00 0.00 103 TYR A CA 2
ATOM 3433 C C . TYR A 1 103 ? -18.434 -0.548 7.862 1.00 0.00 103 TYR A C 2
ATOM 3434 O O . TYR A 1 103 ? -17.239 -0.674 8.124 1.00 0.00 103 TYR A O 2
ATOM 3452 N N . TRP A 1 104 ? -18.997 -0.933 6.726 1.00 0.00 104 TRP A N 2
ATOM 3453 C CA . TRP A 1 104 ? -18.212 -1.554 5.674 1.00 0.00 104 TRP A CA 2
ATOM 3454 C C . TRP A 1 104 ? -17.510 -0.444 4.889 1.00 0.00 104 TRP A C 2
ATOM 3455 O O . TRP A 1 104 ? -18.161 0.468 4.380 1.00 0.00 104 TRP A O 2
ATOM 3476 N N . TRP A 1 105 ? -16.192 -0.557 4.815 1.00 0.00 105 TRP A N 2
ATOM 3477 C CA . TRP A 1 105 ? -15.395 0.425 4.101 1.00 0.00 105 TRP A CA 2
ATOM 3478 C C . TRP A 1 105 ? -15.016 -0.170 2.743 1.00 0.00 105 TRP A C 2
ATOM 3479 O O . TRP A 1 105 ? -15.526 0.258 1.709 1.00 0.00 105 TRP A O 2
ATOM 3500 N N . ASN A 1 106 ? -14.123 -1.148 2.790 1.00 0.00 106 ASN A N 2
ATOM 3501 C CA . ASN A 1 106 ? -13.669 -1.806 1.577 1.00 0.00 106 ASN A CA 2
ATOM 3502 C C . ASN A 1 106 ? -12.608 -0.938 0.897 1.00 0.00 106 ASN A C 2
ATOM 3503 O O . ASN A 1 106 ? -11.516 -1.413 0.591 1.00 0.00 106 ASN A O 2
ATOM 3514 N N . ALA A 1 107 ? -12.967 0.319 0.682 1.00 0.00 107 ALA A N 2
ATOM 3515 C CA . ALA A 1 107 ? -12.060 1.258 0.044 1.00 0.00 107 ALA A CA 2
ATOM 3516 C C . ALA A 1 107 ? -11.930 2.508 0.916 1.00 0.00 107 ALA A C 2
ATOM 3517 O O . ALA A 1 107 ? -12.771 2.757 1.779 1.00 0.00 107 ALA A O 2
ATOM 3524 N N . ILE A 1 108 ? -10.871 3.262 0.660 1.00 0.00 108 ILE A N 2
ATOM 3525 C CA . ILE A 1 108 ? -10.621 4.480 1.411 1.00 0.00 108 ILE A CA 2
ATOM 3526 C C . ILE A 1 108 ? -11.557 5.583 0.912 1.00 0.00 108 ILE A C 2
ATOM 3527 O O . ILE A 1 108 ? -12.396 6.077 1.663 1.00 0.00 108 ILE A O 2
ATOM 3543 N N . LEU A 1 109 ? -11.380 5.937 -0.353 1.00 0.00 109 LEU A N 2
ATOM 3544 C CA . LEU A 1 109 ? -12.199 6.972 -0.961 1.00 0.00 109 LEU A CA 2
ATOM 3545 C C . LEU A 1 109 ? -13.337 6.320 -1.748 1.00 0.00 109 LEU A C 2
ATOM 3546 O O . LEU A 1 109 ? -13.288 5.127 -2.044 1.00 0.00 109 LEU A O 2
ATOM 3562 N N . GLU A 1 110 ? -14.336 7.131 -2.065 1.00 0.00 110 GLU A N 2
ATOM 3563 C CA . GLU A 1 110 ? -15.484 6.648 -2.812 1.00 0.00 110 GLU A CA 2
ATOM 3564 C C . GLU A 1 110 ? -15.087 6.341 -4.257 1.00 0.00 110 GLU A C 2
ATOM 3565 O O . GLU A 1 110 ? -15.872 5.771 -5.013 1.00 0.00 110 GLU A O 2
ATOM 3577 N N . GLY A 1 111 ? -13.868 6.732 -4.597 1.00 0.00 111 GLY A N 2
ATOM 3578 C CA . GLY A 1 111 ? -13.356 6.506 -5.939 1.00 0.00 111 GLY A CA 2
ATOM 3579 C C . GLY A 1 111 ? -12.163 5.548 -5.916 1.00 0.00 111 GLY A C 2
ATOM 3580 O O . GLY A 1 111 ? -11.169 5.772 -6.605 1.00 0.00 111 GLY A O 2
ATOM 3584 N N . GLU A 1 112 ? -12.301 4.500 -5.117 1.00 0.00 112 GLU A N 2
ATOM 3585 C CA . GLU A 1 112 ? -11.247 3.507 -4.996 1.00 0.00 112 GLU A CA 2
ATOM 3586 C C . GLU A 1 112 ? -11.843 2.098 -4.993 1.00 0.00 112 GLU A C 2
ATOM 3587 O O . GLU A 1 112 ? -12.677 1.775 -4.148 1.00 0.00 112 GLU A O 2
ATOM 3599 N N . GLU A 1 113 ? -11.392 1.297 -5.947 1.00 0.00 113 GLU A N 2
ATOM 3600 C CA . GLU A 1 113 ? -11.870 -0.070 -6.065 1.00 0.00 113 GLU A CA 2
ATOM 3601 C C . GLU A 1 113 ? -11.960 -0.722 -4.684 1.00 0.00 113 GLU A C 2
ATOM 3602 O O . GLU A 1 113 ? -11.170 -0.410 -3.794 1.00 0.00 113 GLU A O 2
ATOM 3614 N N . PRO A 1 114 ? -12.955 -1.638 -4.544 1.00 0.00 114 PRO A N 2
ATOM 3615 C CA . PRO A 1 114 ? -13.158 -2.337 -3.287 1.00 0.00 114 PRO A CA 2
ATOM 3616 C C . PRO A 1 114 ? -12.090 -3.413 -3.078 1.00 0.00 114 PRO A C 2
ATOM 3617 O O . PRO A 1 114 ? -11.135 -3.502 -3.848 1.00 0.00 114 PRO A O 2
ATOM 3628 N N . ILE A 1 115 ? -12.288 -4.204 -2.034 1.00 0.00 115 ILE A N 2
ATOM 3629 C CA . ILE A 1 115 ? -11.355 -5.270 -1.715 1.00 0.00 115 ILE A CA 2
ATOM 3630 C C . ILE A 1 115 ? -12.127 -6.575 -1.513 1.00 0.00 115 ILE A C 2
ATOM 3631 O O . ILE A 1 115 ? -13.356 -6.572 -1.467 1.00 0.00 115 ILE A O 2
ATOM 3647 N N . ASP A 1 116 ? -11.374 -7.659 -1.397 1.00 0.00 116 ASP A N 2
ATOM 3648 C CA . ASP A 1 116 ? -11.973 -8.969 -1.201 1.00 0.00 116 ASP A CA 2
ATOM 3649 C C . ASP A 1 116 ? -11.715 -9.433 0.234 1.00 0.00 116 ASP A C 2
ATOM 3650 O O . ASP A 1 116 ? -12.644 -9.822 0.941 1.00 0.00 116 ASP A O 2
ATOM 3659 N N . ILE A 1 117 ? -10.449 -9.376 0.622 1.00 0.00 117 ILE A N 2
ATOM 3660 C CA . ILE A 1 117 ? -10.058 -9.786 1.960 1.00 0.00 117 ILE A CA 2
ATOM 3661 C C . ILE A 1 117 ? -10.914 -9.044 2.987 1.00 0.00 117 ILE A C 2
ATOM 3662 O O . ILE A 1 117 ? -11.108 -7.834 2.882 1.00 0.00 117 ILE A O 2
ATOM 3678 N N . ASP A 1 118 ? -11.405 -9.800 3.958 1.00 0.00 118 ASP A N 2
ATOM 3679 C CA . ASP A 1 118 ? -12.237 -9.230 5.004 1.00 0.00 118 ASP A CA 2
ATOM 3680 C C . ASP A 1 118 ? -12.060 -10.040 6.290 1.00 0.00 118 ASP A C 2
ATOM 3681 O O . ASP A 1 118 ? -12.128 -11.268 6.268 1.00 0.00 118 ASP A O 2
ATOM 3690 N N . SER A 1 119 ? -11.837 -9.319 7.379 1.00 0.00 119 SER A N 2
ATOM 3691 C CA . SER A 1 119 ? -11.649 -9.956 8.672 1.00 0.00 119 SER A CA 2
ATOM 3692 C C . SER A 1 119 ? -12.995 -10.095 9.386 1.00 0.00 119 SER A C 2
ATOM 3693 O O . SER A 1 119 ? -13.359 -9.251 10.203 1.00 0.00 119 SER A O 2
ATOM 3701 N N . GLY A 1 120 ? -13.697 -11.168 9.052 1.00 0.00 120 GLY A N 2
ATOM 3702 C CA . GLY A 1 120 ? -14.995 -11.429 9.652 1.00 0.00 120 GLY A CA 2
ATOM 3703 C C . GLY A 1 120 ? -14.959 -12.699 10.504 1.00 0.00 120 GLY A C 2
ATOM 3704 O O . GLY A 1 120 ? -13.957 -12.985 11.157 1.00 0.00 120 GLY A O 2
ATOM 3708 N N . PRO A 1 121 ? -16.095 -13.446 10.471 1.00 0.00 121 PRO A N 2
ATOM 3709 C CA . PRO A 1 121 ? -16.203 -14.679 11.232 1.00 0.00 121 PRO A CA 2
ATOM 3710 C C . PRO A 1 121 ? -15.403 -15.803 10.572 1.00 0.00 121 PRO A C 2
ATOM 3711 O O . PRO A 1 121 ? -15.978 -16.765 10.065 1.00 0.00 121 PRO A O 2
ATOM 3722 N N . SER A 1 122 ? -14.088 -15.645 10.601 1.00 0.00 122 SER A N 2
ATOM 3723 C CA . SER A 1 122 ? -13.202 -16.635 10.012 1.00 0.00 122 SER A CA 2
ATOM 3724 C C . SER A 1 122 ? -11.744 -16.264 10.289 1.00 0.00 122 SER A C 2
ATOM 3725 O O . SER A 1 122 ? -11.342 -15.119 10.088 1.00 0.00 122 SER A O 2
ATOM 3733 N N . SER A 1 123 ? -10.991 -17.254 10.746 1.00 0.00 123 SER A N 2
ATOM 3734 C CA . SER A 1 123 ? -9.586 -17.046 11.052 1.00 0.00 123 SER A CA 2
ATOM 3735 C C . SER A 1 123 ? -8.799 -16.808 9.762 1.00 0.00 123 SER A C 2
ATOM 3736 O O . SER A 1 123 ? -8.515 -17.748 9.022 1.00 0.00 123 SER A O 2
ATOM 3744 N N . GLY A 1 124 ? -8.468 -15.546 9.533 1.00 0.00 124 GLY A N 2
ATOM 3745 C CA . GLY A 1 124 ? -7.718 -15.172 8.346 1.00 0.00 124 GLY A CA 2
ATOM 3746 C C . GLY A 1 124 ? -6.562 -14.235 8.700 1.00 0.00 124 GLY A C 2
ATOM 3747 O O . GLY A 1 124 ? -6.694 -13.016 8.604 1.00 0.00 124 GLY A O 2
ATOM 3751 N N . GLY A 1 1 ? -5.794 -26.220 12.680 1.00 0.00 1 GLY A N 3
ATOM 3752 C CA . GLY A 1 1 ? -5.485 -24.841 13.015 1.00 0.00 1 GLY A CA 3
ATOM 3753 C C . GLY A 1 1 ? -6.763 -24.020 13.192 1.00 0.00 1 GLY A C 3
ATOM 3754 O O . GLY A 1 1 ? -7.772 -24.531 13.677 1.00 0.00 1 GLY A O 3
ATOM 3758 N N . SER A 1 2 ? -6.681 -22.760 12.790 1.00 0.00 2 SER A N 3
ATOM 3759 C CA . SER A 1 2 ? -7.819 -21.863 12.898 1.00 0.00 2 SER A CA 3
ATOM 3760 C C . SER A 1 2 ? -7.473 -20.502 12.291 1.00 0.00 2 SER A C 3
ATOM 3761 O O . SER A 1 2 ? -7.059 -19.588 13.003 1.00 0.00 2 SER A O 3
ATOM 3769 N N . SER A 1 3 ? -7.654 -20.411 10.982 1.00 0.00 3 SER A N 3
ATOM 3770 C CA . SER A 1 3 ? -7.366 -19.177 10.271 1.00 0.00 3 SER A CA 3
ATOM 3771 C C . SER A 1 3 ? -5.863 -18.894 10.302 1.00 0.00 3 SER A C 3
ATOM 3772 O O . SER A 1 3 ? -5.353 -18.332 11.269 1.00 0.00 3 SER A O 3
ATOM 3780 N N . GLY A 1 4 ? -5.195 -19.297 9.230 1.00 0.00 4 GLY A N 3
ATOM 3781 C CA . GLY A 1 4 ? -3.761 -19.094 9.122 1.00 0.00 4 GLY A CA 3
ATOM 3782 C C . GLY A 1 4 ? -3.178 -19.904 7.962 1.00 0.00 4 GLY A C 3
ATOM 3783 O O . GLY A 1 4 ? -2.614 -20.977 8.171 1.00 0.00 4 GLY A O 3
ATOM 3787 N N . SER A 1 5 ? -3.335 -19.359 6.764 1.00 0.00 5 SER A N 3
ATOM 3788 C CA . SER A 1 5 ? -2.832 -20.018 5.571 1.00 0.00 5 SER A CA 3
ATOM 3789 C C . SER A 1 5 ? -2.761 -19.021 4.413 1.00 0.00 5 SER A C 3
ATOM 3790 O O . SER A 1 5 ? -3.785 -18.499 3.975 1.00 0.00 5 SER A O 3
ATOM 3798 N N . SER A 1 6 ? -1.542 -18.785 3.951 1.00 0.00 6 SER A N 3
ATOM 3799 C CA . SER A 1 6 ? -1.325 -17.859 2.852 1.00 0.00 6 SER A CA 3
ATOM 3800 C C . SER A 1 6 ? 0.151 -17.866 2.447 1.00 0.00 6 SER A C 3
ATOM 3801 O O . SER A 1 6 ? 0.482 -18.166 1.301 1.00 0.00 6 SER A O 3
ATOM 3809 N N . GLY A 1 7 ? 0.997 -17.531 3.409 1.00 0.00 7 GLY A N 3
ATOM 3810 C CA . GLY A 1 7 ? 2.430 -17.495 3.167 1.00 0.00 7 GLY A CA 3
ATOM 3811 C C . GLY A 1 7 ? 2.742 -16.834 1.823 1.00 0.00 7 GLY A C 3
ATOM 3812 O O . GLY A 1 7 ? 2.125 -15.833 1.461 1.00 0.00 7 GLY A O 3
ATOM 3816 N N . GLN A 1 8 ? 3.699 -17.420 1.119 1.00 0.00 8 GLN A N 3
ATOM 3817 C CA . GLN A 1 8 ? 4.100 -16.901 -0.177 1.00 0.00 8 GLN A CA 3
ATOM 3818 C C . GLN A 1 8 ? 4.633 -15.473 -0.035 1.00 0.00 8 GLN A C 3
ATOM 3819 O O . GLN A 1 8 ? 4.421 -14.827 0.990 1.00 0.00 8 GLN A O 3
ATOM 3833 N N . LYS A 1 9 ? 5.314 -15.023 -1.078 1.00 0.00 9 LYS A N 3
ATOM 3834 C CA . LYS A 1 9 ? 5.879 -13.684 -1.083 1.00 0.00 9 LYS A CA 3
ATOM 3835 C C . LYS A 1 9 ? 4.760 -12.663 -0.864 1.00 0.00 9 LYS A C 3
ATOM 3836 O O . LYS A 1 9 ? 3.593 -12.951 -1.125 1.00 0.00 9 LYS A O 3
ATOM 3855 N N . ASN A 1 10 ? 5.156 -11.492 -0.388 1.00 0.00 10 ASN A N 3
ATOM 3856 C CA . ASN A 1 10 ? 4.202 -10.427 -0.132 1.00 0.00 10 ASN A CA 3
ATOM 3857 C C . ASN A 1 10 ? 4.795 -9.094 -0.594 1.00 0.00 10 ASN A C 3
ATOM 3858 O O . ASN A 1 10 ? 6.006 -8.891 -0.518 1.00 0.00 10 ASN A O 3
ATOM 3869 N N . PRO A 1 11 ? 3.892 -8.199 -1.074 1.00 0.00 11 PRO A N 3
ATOM 3870 C CA . PRO A 1 11 ? 4.314 -6.891 -1.548 1.00 0.00 11 PRO A CA 3
ATOM 3871 C C . PRO A 1 11 ? 4.658 -5.969 -0.377 1.00 0.00 11 PRO A C 3
ATOM 3872 O O . PRO A 1 11 ? 4.553 -6.366 0.783 1.00 0.00 11 PRO A O 3
ATOM 3883 N N . ASP A 1 12 ? 5.062 -4.755 -0.720 1.00 0.00 12 ASP A N 3
ATOM 3884 C CA . ASP A 1 12 ? 5.423 -3.772 0.288 1.00 0.00 12 ASP A CA 3
ATOM 3885 C C . ASP A 1 12 ? 4.432 -3.854 1.450 1.00 0.00 12 ASP A C 3
ATOM 3886 O O . ASP A 1 12 ? 4.829 -4.051 2.597 1.00 0.00 12 ASP A O 3
ATOM 3895 N N . SER A 1 13 ? 3.160 -3.698 1.113 1.00 0.00 13 SER A N 3
ATOM 3896 C CA . SER A 1 13 ? 2.108 -3.752 2.115 1.00 0.00 13 SER A CA 3
ATOM 3897 C C . SER A 1 13 ? 1.928 -5.189 2.609 1.00 0.00 13 SER A C 3
ATOM 3898 O O . SER A 1 13 ? 1.517 -6.063 1.848 1.00 0.00 13 SER A O 3
ATOM 3906 N N . TYR A 1 14 ? 2.245 -5.388 3.880 1.00 0.00 14 TYR A N 3
ATOM 3907 C CA . TYR A 1 14 ? 2.124 -6.703 4.484 1.00 0.00 14 TYR A CA 3
ATOM 3908 C C . TYR A 1 14 ? 0.884 -7.433 3.964 1.00 0.00 14 TYR A C 3
ATOM 3909 O O . TYR A 1 14 ? 0.976 -8.572 3.506 1.00 0.00 14 TYR A O 3
ATOM 3927 N N . ASN A 1 15 ? -0.247 -6.748 4.051 1.00 0.00 15 ASN A N 3
ATOM 3928 C CA . ASN A 1 15 ? -1.504 -7.318 3.594 1.00 0.00 15 ASN A CA 3
ATOM 3929 C C . ASN A 1 15 ? -2.580 -6.230 3.591 1.00 0.00 15 ASN A C 3
ATOM 3930 O O . ASN A 1 15 ? -3.104 -5.867 4.643 1.00 0.00 15 ASN A O 3
ATOM 3941 N N . GLY A 1 16 ? -2.877 -5.740 2.397 1.00 0.00 16 GLY A N 3
ATOM 3942 C CA . GLY A 1 16 ? -3.881 -4.701 2.243 1.00 0.00 16 GLY A CA 3
ATOM 3943 C C . GLY A 1 16 ? -4.190 -4.452 0.765 1.00 0.00 16 GLY A C 3
ATOM 3944 O O . GLY A 1 16 ? -4.840 -5.271 0.116 1.00 0.00 16 GLY A O 3
ATOM 3948 N N . ALA A 1 17 ? -3.710 -3.318 0.276 1.00 0.00 17 ALA A N 3
ATOM 3949 C CA . ALA A 1 17 ? -3.927 -2.951 -1.113 1.00 0.00 17 ALA A CA 3
ATOM 3950 C C . ALA A 1 17 ? -3.197 -1.639 -1.409 1.00 0.00 17 ALA A C 3
ATOM 3951 O O . ALA A 1 17 ? -3.447 -0.625 -0.759 1.00 0.00 17 ALA A O 3
ATOM 3958 N N . VAL A 1 18 ? -2.310 -1.701 -2.391 1.00 0.00 18 VAL A N 3
ATOM 3959 C CA . VAL A 1 18 ? -1.542 -0.531 -2.781 1.00 0.00 18 VAL A CA 3
ATOM 3960 C C . VAL A 1 18 ? -2.187 0.109 -4.013 1.00 0.00 18 VAL A C 3
ATOM 3961 O O . VAL A 1 18 ? -3.283 -0.277 -4.415 1.00 0.00 18 VAL A O 3
ATOM 3974 N N . ARG A 1 19 ? -1.479 1.077 -4.576 1.00 0.00 19 ARG A N 3
ATOM 3975 C CA . ARG A 1 19 ? -1.968 1.774 -5.754 1.00 0.00 19 ARG A CA 3
ATOM 3976 C C . ARG A 1 19 ? -1.040 2.939 -6.105 1.00 0.00 19 ARG A C 3
ATOM 3977 O O . ARG A 1 19 ? -0.307 3.433 -5.249 1.00 0.00 19 ARG A O 3
ATOM 3998 N N . GLU A 1 20 ? -1.102 3.344 -7.365 1.00 0.00 20 GLU A N 3
ATOM 3999 C CA . GLU A 1 20 ? -0.277 4.441 -7.839 1.00 0.00 20 GLU A CA 3
ATOM 4000 C C . GLU A 1 20 ? -0.849 5.779 -7.368 1.00 0.00 20 GLU A C 3
ATOM 4001 O O . GLU A 1 20 ? -1.506 6.482 -8.134 1.00 0.00 20 GLU A O 3
ATOM 4013 N N . ASN A 1 21 ? -0.580 6.091 -6.108 1.00 0.00 21 ASN A N 3
ATOM 4014 C CA . ASN A 1 21 ? -1.061 7.332 -5.525 1.00 0.00 21 ASN A CA 3
ATOM 4015 C C . ASN A 1 21 ? -0.739 7.346 -4.029 1.00 0.00 21 ASN A C 3
ATOM 4016 O O . ASN A 1 21 ? 0.015 8.197 -3.561 1.00 0.00 21 ASN A O 3
ATOM 4027 N N . TYR A 1 22 ? -1.327 6.392 -3.322 1.00 0.00 22 TYR A N 3
ATOM 4028 C CA . TYR A 1 22 ? -1.113 6.284 -1.889 1.00 0.00 22 TYR A CA 3
ATOM 4029 C C . TYR A 1 22 ? -1.451 4.878 -1.388 1.00 0.00 22 TYR A C 3
ATOM 4030 O O . TYR A 1 22 ? -2.490 4.323 -1.742 1.00 0.00 22 TYR A O 3
ATOM 4048 N N . THR A 1 23 ? -0.554 4.343 -0.573 1.00 0.00 23 THR A N 3
ATOM 4049 C CA . THR A 1 23 ? -0.744 3.013 -0.021 1.00 0.00 23 THR A CA 3
ATOM 4050 C C . THR A 1 23 ? -1.574 3.082 1.262 1.00 0.00 23 THR A C 3
ATOM 4051 O O . THR A 1 23 ? -1.479 4.049 2.016 1.00 0.00 23 THR A O 3
ATOM 4062 N N . TRP A 1 24 ? -2.369 2.043 1.471 1.00 0.00 24 TRP A N 3
ATOM 4063 C CA . TRP A 1 24 ? -3.215 1.973 2.650 1.00 0.00 24 TRP A CA 3
ATOM 4064 C C . TRP A 1 24 ? -3.560 0.503 2.899 1.00 0.00 24 TRP A C 3
ATOM 4065 O O . TRP A 1 24 ? -3.364 -0.340 2.025 1.00 0.00 24 TRP A O 3
ATOM 4086 N N . SER A 1 25 ? -4.066 0.242 4.095 1.00 0.00 25 SER A N 3
ATOM 4087 C CA . SER A 1 25 ? -4.439 -1.112 4.470 1.00 0.00 25 SER A CA 3
ATOM 4088 C C . SER A 1 25 ? -5.572 -1.076 5.498 1.00 0.00 25 SER A C 3
ATOM 4089 O O . SER A 1 25 ? -5.737 -0.088 6.211 1.00 0.00 25 SER A O 3
ATOM 4097 N N . GLN A 1 26 ? -6.324 -2.167 5.540 1.00 0.00 26 GLN A N 3
ATOM 4098 C CA . GLN A 1 26 ? -7.436 -2.273 6.469 1.00 0.00 26 GLN A CA 3
ATOM 4099 C C . GLN A 1 26 ? -7.106 -3.271 7.580 1.00 0.00 26 GLN A C 3
ATOM 4100 O O . GLN A 1 26 ? -6.646 -4.379 7.308 1.00 0.00 26 GLN A O 3
ATOM 4114 N N . ASP A 1 27 ? -7.355 -2.843 8.810 1.00 0.00 27 ASP A N 3
ATOM 4115 C CA . ASP A 1 27 ? -7.090 -3.686 9.963 1.00 0.00 27 ASP A CA 3
ATOM 4116 C C . ASP A 1 27 ? -8.401 -3.951 10.707 1.00 0.00 27 ASP A C 3
ATOM 4117 O O . ASP A 1 27 ? -9.454 -3.452 10.314 1.00 0.00 27 ASP A O 3
ATOM 4126 N N . TYR A 1 28 ? -8.293 -4.737 11.768 1.00 0.00 28 TYR A N 3
ATOM 4127 C CA . TYR A 1 28 ? -9.456 -5.075 12.570 1.00 0.00 28 TYR A CA 3
ATOM 4128 C C . TYR A 1 28 ? -10.384 -3.868 12.727 1.00 0.00 28 TYR A C 3
ATOM 4129 O O . TYR A 1 28 ? -11.548 -3.920 12.333 1.00 0.00 28 TYR A O 3
ATOM 4147 N N . THR A 1 29 ? -9.833 -2.810 13.303 1.00 0.00 29 THR A N 3
ATOM 4148 C CA . THR A 1 29 ? -10.596 -1.592 13.517 1.00 0.00 29 THR A CA 3
ATOM 4149 C C . THR A 1 29 ? -9.677 -0.371 13.464 1.00 0.00 29 THR A C 3
ATOM 4150 O O . THR A 1 29 ? -9.472 0.301 14.474 1.00 0.00 29 THR A O 3
ATOM 4161 N N . ASP A 1 30 ? -9.147 -0.119 12.276 1.00 0.00 30 ASP A N 3
ATOM 4162 C CA . ASP A 1 30 ? -8.254 1.010 12.079 1.00 0.00 30 ASP A CA 3
ATOM 4163 C C . ASP A 1 30 ? -7.655 0.941 10.673 1.00 0.00 30 ASP A C 3
ATOM 4164 O O . ASP A 1 30 ? -7.537 -0.140 10.097 1.00 0.00 30 ASP A O 3
ATOM 4173 N N . LEU A 1 31 ? -7.292 2.108 10.161 1.00 0.00 31 LEU A N 3
ATOM 4174 C CA . LEU A 1 31 ? -6.708 2.193 8.833 1.00 0.00 31 LEU A CA 3
ATOM 4175 C C . LEU A 1 31 ? -5.352 2.896 8.921 1.00 0.00 31 LEU A C 3
ATOM 4176 O O . LEU A 1 31 ? -5.099 3.649 9.861 1.00 0.00 31 LEU A O 3
ATOM 4192 N N . GLU A 1 32 ? -4.516 2.627 7.930 1.00 0.00 32 GLU A N 3
ATOM 4193 C CA . GLU A 1 32 ? -3.192 3.225 7.884 1.00 0.00 32 GLU A CA 3
ATOM 4194 C C . GLU A 1 32 ? -2.771 3.471 6.434 1.00 0.00 32 GLU A C 3
ATOM 4195 O O . GLU A 1 32 ? -2.469 2.529 5.703 1.00 0.00 32 GLU A O 3
ATOM 4207 N N . VAL A 1 33 ? -2.764 4.743 6.061 1.00 0.00 33 VAL A N 3
ATOM 4208 C CA . VAL A 1 33 ? -2.385 5.125 4.712 1.00 0.00 33 VAL A CA 3
ATOM 4209 C C . VAL A 1 33 ? -1.070 5.906 4.758 1.00 0.00 33 VAL A C 3
ATOM 4210 O O . VAL A 1 33 ? -0.973 6.924 5.441 1.00 0.00 33 VAL A O 3
ATOM 4223 N N . ARG A 1 34 ? -0.092 5.400 4.022 1.00 0.00 34 ARG A N 3
ATOM 4224 C CA . ARG A 1 34 ? 1.213 6.039 3.970 1.00 0.00 34 ARG A CA 3
ATOM 4225 C C . ARG A 1 34 ? 1.474 6.600 2.571 1.00 0.00 34 ARG A C 3
ATOM 4226 O O . ARG A 1 34 ? 1.410 5.870 1.583 1.00 0.00 34 ARG A O 3
ATOM 4247 N N . VAL A 1 35 ? 1.763 7.892 2.531 1.00 0.00 35 VAL A N 3
ATOM 4248 C CA . VAL A 1 35 ? 2.034 8.560 1.269 1.00 0.00 35 VAL A CA 3
ATOM 4249 C C . VAL A 1 35 ? 3.536 8.829 1.152 1.00 0.00 35 VAL A C 3
ATOM 4250 O O . VAL A 1 35 ? 4.158 9.317 2.094 1.00 0.00 35 VAL A O 3
ATOM 4263 N N . PRO A 1 36 ? 4.089 8.490 -0.044 1.00 0.00 36 PRO A N 3
ATOM 4264 C CA . PRO A 1 36 ? 5.506 8.690 -0.296 1.00 0.00 36 PRO A CA 3
ATOM 4265 C C . PRO A 1 36 ? 5.817 10.170 -0.532 1.00 0.00 36 PRO A C 3
ATOM 4266 O O . PRO A 1 36 ? 5.076 10.860 -1.230 1.00 0.00 36 PRO A O 3
ATOM 4277 N N . VAL A 1 37 ? 6.914 10.613 0.064 1.00 0.00 37 VAL A N 3
ATOM 4278 C CA . VAL A 1 37 ? 7.333 11.997 -0.072 1.00 0.00 37 VAL A CA 3
ATOM 4279 C C . VAL A 1 37 ? 8.761 12.042 -0.619 1.00 0.00 37 VAL A C 3
ATOM 4280 O O . VAL A 1 37 ? 9.505 11.069 -0.504 1.00 0.00 37 VAL A O 3
ATOM 4293 N N . PRO A 1 38 ? 9.112 13.212 -1.216 1.00 0.00 38 PRO A N 3
ATOM 4294 C CA . PRO A 1 38 ? 10.438 13.397 -1.781 1.00 0.00 38 PRO A CA 3
ATOM 4295 C C . PRO A 1 38 ? 11.478 13.609 -0.679 1.00 0.00 38 PRO A C 3
ATOM 4296 O O . PRO A 1 38 ? 11.138 13.643 0.502 1.00 0.00 38 PRO A O 3
ATOM 4307 N N . LYS A 1 39 ? 12.725 13.745 -1.105 1.00 0.00 39 LYS A N 3
ATOM 4308 C CA . LYS A 1 39 ? 13.817 13.952 -0.170 1.00 0.00 39 LYS A CA 3
ATOM 4309 C C . LYS A 1 39 ? 13.939 15.445 0.142 1.00 0.00 39 LYS A C 3
ATOM 4310 O O . LYS A 1 39 ? 14.928 15.881 0.731 1.00 0.00 39 LYS A O 3
ATOM 4329 N N . HIS A 1 40 ? 12.921 16.188 -0.266 1.00 0.00 40 HIS A N 3
ATOM 4330 C CA . HIS A 1 40 ? 12.901 17.623 -0.037 1.00 0.00 40 HIS A CA 3
ATOM 4331 C C . HIS A 1 40 ? 11.773 17.972 0.935 1.00 0.00 40 HIS A C 3
ATOM 4332 O O . HIS A 1 40 ? 11.618 19.130 1.321 1.00 0.00 40 HIS A O 3
ATOM 4346 N N . VAL A 1 41 ? 11.015 16.950 1.304 1.00 0.00 41 VAL A N 3
ATOM 4347 C CA . VAL A 1 41 ? 9.906 17.135 2.224 1.00 0.00 41 VAL A CA 3
ATOM 4348 C C . VAL A 1 41 ? 10.316 16.648 3.615 1.00 0.00 41 VAL A C 3
ATOM 4349 O O . VAL A 1 41 ? 10.464 15.448 3.838 1.00 0.00 41 VAL A O 3
ATOM 4362 N N . VAL A 1 42 ? 10.488 17.605 4.515 1.00 0.00 42 VAL A N 3
ATOM 4363 C CA . VAL A 1 42 ? 10.879 17.289 5.878 1.00 0.00 42 VAL A CA 3
ATOM 4364 C C . VAL A 1 42 ? 9.906 17.960 6.851 1.00 0.00 42 VAL A C 3
ATOM 4365 O O . VAL A 1 42 ? 9.507 17.359 7.848 1.00 0.00 42 VAL A O 3
ATOM 4378 N N . LYS A 1 43 ? 9.554 19.195 6.528 1.00 0.00 43 LYS A N 3
ATOM 4379 C CA . LYS A 1 43 ? 8.636 19.953 7.361 1.00 0.00 43 LYS A CA 3
ATOM 4380 C C . LYS A 1 43 ? 7.199 19.533 7.042 1.00 0.00 43 LYS A C 3
ATOM 4381 O O . LYS A 1 43 ? 6.911 19.084 5.934 1.00 0.00 43 LYS A O 3
ATOM 4400 N N . GLY A 1 44 ? 6.336 19.695 8.034 1.00 0.00 44 GLY A N 3
ATOM 4401 C CA . GLY A 1 44 ? 4.936 19.338 7.874 1.00 0.00 44 GLY A CA 3
ATOM 4402 C C . GLY A 1 44 ? 4.161 20.459 7.179 1.00 0.00 44 GLY A C 3
ATOM 4403 O O . GLY A 1 44 ? 3.023 20.262 6.755 1.00 0.00 44 GLY A O 3
ATOM 4407 N N . LYS A 1 45 ? 4.808 21.612 7.083 1.00 0.00 45 LYS A N 3
ATOM 4408 C CA . LYS A 1 45 ? 4.193 22.764 6.447 1.00 0.00 45 LYS A CA 3
ATOM 4409 C C . LYS A 1 45 ? 4.308 22.625 4.928 1.00 0.00 45 LYS A C 3
ATOM 4410 O O . LYS A 1 45 ? 3.650 23.348 4.183 1.00 0.00 45 LYS A O 3
ATOM 4429 N N . GLN A 1 46 ? 5.150 21.689 4.514 1.00 0.00 46 GLN A N 3
ATOM 4430 C CA . GLN A 1 46 ? 5.360 21.445 3.097 1.00 0.00 46 GLN A CA 3
ATOM 4431 C C . GLN A 1 46 ? 4.285 20.501 2.556 1.00 0.00 46 GLN A C 3
ATOM 4432 O O . GLN A 1 46 ? 4.134 20.355 1.344 1.00 0.00 46 GLN A O 3
ATOM 4446 N N . VAL A 1 47 ? 3.564 19.884 3.481 1.00 0.00 47 VAL A N 3
ATOM 4447 C CA . VAL A 1 47 ? 2.507 18.958 3.112 1.00 0.00 47 VAL A CA 3
ATOM 4448 C C . VAL A 1 47 ? 1.181 19.443 3.701 1.00 0.00 47 VAL A C 3
ATOM 4449 O O . VAL A 1 47 ? 1.143 19.940 4.826 1.00 0.00 47 VAL A O 3
ATOM 4462 N N . SER A 1 48 ? 0.127 19.281 2.915 1.00 0.00 48 SER A N 3
ATOM 4463 C CA . SER A 1 48 ? -1.197 19.696 3.345 1.00 0.00 48 SER A CA 3
ATOM 4464 C C . SER A 1 48 ? -2.017 18.475 3.768 1.00 0.00 48 SER A C 3
ATOM 4465 O O . SER A 1 48 ? -2.006 17.450 3.089 1.00 0.00 48 SER A O 3
ATOM 4473 N N . VAL A 1 49 ? -2.708 18.626 4.889 1.00 0.00 49 VAL A N 3
ATOM 4474 C CA . VAL A 1 49 ? -3.532 17.549 5.410 1.00 0.00 49 VAL A CA 3
ATOM 4475 C C . VAL A 1 49 ? -4.841 18.128 5.948 1.00 0.00 49 VAL A C 3
ATOM 4476 O O . VAL A 1 49 ? -4.840 18.866 6.933 1.00 0.00 49 VAL A O 3
ATOM 4489 N N . ALA A 1 50 ? -5.928 17.772 5.279 1.00 0.00 50 ALA A N 3
ATOM 4490 C CA . ALA A 1 50 ? -7.242 18.248 5.677 1.00 0.00 50 ALA A CA 3
ATOM 4491 C C . ALA A 1 50 ? -8.070 17.071 6.196 1.00 0.00 50 ALA A C 3
ATOM 4492 O O . ALA A 1 50 ? -8.400 16.158 5.440 1.00 0.00 50 ALA A O 3
ATOM 4499 N N . LEU A 1 51 ? -8.382 17.129 7.483 1.00 0.00 51 LEU A N 3
ATOM 4500 C CA . LEU A 1 51 ? -9.165 16.079 8.111 1.00 0.00 51 LEU A CA 3
ATOM 4501 C C . LEU A 1 51 ? -10.518 16.647 8.544 1.00 0.00 51 LEU A C 3
ATOM 4502 O O . LEU A 1 51 ? -10.575 17.618 9.297 1.00 0.00 51 LEU A O 3
ATOM 4518 N N . SER A 1 52 ? -11.574 16.018 8.050 1.00 0.00 52 SER A N 3
ATOM 4519 C CA . SER A 1 52 ? -12.922 16.449 8.376 1.00 0.00 52 SER A CA 3
ATOM 4520 C C . SER A 1 52 ? -13.708 15.289 8.992 1.00 0.00 52 SER A C 3
ATOM 4521 O O . SER A 1 52 ? -14.082 15.341 10.162 1.00 0.00 52 SER A O 3
ATOM 4529 N N . SER A 1 53 ? -13.934 14.270 8.175 1.00 0.00 53 SER A N 3
ATOM 4530 C CA . SER A 1 53 ? -14.668 13.100 8.625 1.00 0.00 53 SER A CA 3
ATOM 4531 C C . SER A 1 53 ? -14.817 12.102 7.475 1.00 0.00 53 SER A C 3
ATOM 4532 O O . SER A 1 53 ? -14.428 10.942 7.601 1.00 0.00 53 SER A O 3
ATOM 4540 N N . SER A 1 54 ? -15.380 12.589 6.380 1.00 0.00 54 SER A N 3
ATOM 4541 C CA . SER A 1 54 ? -15.585 11.754 5.208 1.00 0.00 54 SER A CA 3
ATOM 4542 C C . SER A 1 54 ? -14.835 12.341 4.010 1.00 0.00 54 SER A C 3
ATOM 4543 O O . SER A 1 54 ? -15.265 12.186 2.868 1.00 0.00 54 SER A O 3
ATOM 4551 N N . SER A 1 55 ? -13.728 13.002 4.312 1.00 0.00 55 SER A N 3
ATOM 4552 C CA . SER A 1 55 ? -12.914 13.612 3.274 1.00 0.00 55 SER A CA 3
ATOM 4553 C C . SER A 1 55 ? -11.453 13.674 3.723 1.00 0.00 55 SER A C 3
ATOM 4554 O O . SER A 1 55 ? -11.171 13.819 4.912 1.00 0.00 55 SER A O 3
ATOM 4562 N N . ILE A 1 56 ? -10.562 13.563 2.749 1.00 0.00 56 ILE A N 3
ATOM 4563 C CA . ILE A 1 56 ? -9.137 13.604 3.029 1.00 0.00 56 ILE A CA 3
ATOM 4564 C C . ILE A 1 56 ? -8.428 14.394 1.927 1.00 0.00 56 ILE A C 3
ATOM 4565 O O . ILE A 1 56 ? -8.882 14.417 0.784 1.00 0.00 56 ILE A O 3
ATOM 4581 N N . ARG A 1 57 ? -7.327 15.023 2.309 1.00 0.00 57 ARG A N 3
ATOM 4582 C CA . ARG A 1 57 ? -6.550 15.812 1.368 1.00 0.00 57 ARG A CA 3
ATOM 4583 C C . ARG A 1 57 ? -5.056 15.679 1.669 1.00 0.00 57 ARG A C 3
ATOM 4584 O O . ARG A 1 57 ? -4.621 15.926 2.793 1.00 0.00 57 ARG A O 3
ATOM 4605 N N . VAL A 1 58 ? -4.311 15.289 0.645 1.00 0.00 58 VAL A N 3
ATOM 4606 C CA . VAL A 1 58 ? -2.875 15.120 0.786 1.00 0.00 58 VAL A CA 3
ATOM 4607 C C . VAL A 1 58 ? -2.169 15.784 -0.398 1.00 0.00 58 VAL A C 3
ATOM 4608 O O . VAL A 1 58 ? -2.424 15.439 -1.551 1.00 0.00 58 VAL A O 3
ATOM 4621 N N . ALA A 1 59 ? -1.296 16.726 -0.072 1.00 0.00 59 ALA A N 3
ATOM 4622 C CA . ALA A 1 59 ? -0.552 17.442 -1.094 1.00 0.00 59 ALA A CA 3
ATOM 4623 C C . ALA A 1 59 ? 0.806 17.864 -0.529 1.00 0.00 59 ALA A C 3
ATOM 4624 O O . ALA A 1 59 ? 0.901 18.272 0.628 1.00 0.00 59 ALA A O 3
ATOM 4631 N N . MET A 1 60 ? 1.823 17.750 -1.370 1.00 0.00 60 MET A N 3
ATOM 4632 C CA . MET A 1 60 ? 3.171 18.114 -0.969 1.00 0.00 60 MET A CA 3
ATOM 4633 C C . MET A 1 60 ? 3.697 19.280 -1.809 1.00 0.00 60 MET A C 3
ATOM 4634 O O . MET A 1 60 ? 3.493 19.317 -3.022 1.00 0.00 60 MET A O 3
ATOM 4648 N N . LEU A 1 61 ? 4.365 20.202 -1.132 1.00 0.00 61 LEU A N 3
ATOM 4649 C CA . LEU A 1 61 ? 4.922 21.365 -1.801 1.00 0.00 61 LEU A CA 3
ATOM 4650 C C . LEU A 1 61 ? 6.034 20.918 -2.752 1.00 0.00 61 LEU A C 3
ATOM 4651 O O . LEU A 1 61 ? 6.829 20.042 -2.414 1.00 0.00 61 LEU A O 3
ATOM 4667 N N . GLU A 1 62 ? 6.053 21.538 -3.922 1.00 0.00 62 GLU A N 3
ATOM 4668 C CA . GLU A 1 62 ? 7.055 21.215 -4.924 1.00 0.00 62 GLU A CA 3
ATOM 4669 C C . GLU A 1 62 ? 8.132 22.300 -4.968 1.00 0.00 62 GLU A C 3
ATOM 4670 O O . GLU A 1 62 ? 8.127 23.218 -4.149 1.00 0.00 62 GLU A O 3
ATOM 4682 N N . GLU A 1 63 ? 9.029 22.160 -5.932 1.00 0.00 63 GLU A N 3
ATOM 4683 C CA . GLU A 1 63 ? 10.110 23.117 -6.094 1.00 0.00 63 GLU A CA 3
ATOM 4684 C C . GLU A 1 63 ? 9.575 24.431 -6.667 1.00 0.00 63 GLU A C 3
ATOM 4685 O O . GLU A 1 63 ? 10.221 25.471 -6.552 1.00 0.00 63 GLU A O 3
ATOM 4697 N N . ASN A 1 64 ? 8.400 24.340 -7.272 1.00 0.00 64 ASN A N 3
ATOM 4698 C CA . ASN A 1 64 ? 7.771 25.508 -7.864 1.00 0.00 64 ASN A CA 3
ATOM 4699 C C . ASN A 1 64 ? 6.250 25.339 -7.824 1.00 0.00 64 ASN A C 3
ATOM 4700 O O . ASN A 1 64 ? 5.575 25.520 -8.836 1.00 0.00 64 ASN A O 3
ATOM 4711 N N . GLY A 1 65 ? 5.757 24.993 -6.644 1.00 0.00 65 GLY A N 3
ATOM 4712 C CA . GLY A 1 65 ? 4.329 24.797 -6.458 1.00 0.00 65 GLY A CA 3
ATOM 4713 C C . GLY A 1 65 ? 4.055 23.656 -5.476 1.00 0.00 65 GLY A C 3
ATOM 4714 O O . GLY A 1 65 ? 4.690 23.570 -4.426 1.00 0.00 65 GLY A O 3
ATOM 4718 N N . GLU A 1 66 ? 3.109 22.808 -5.853 1.00 0.00 66 GLU A N 3
ATOM 4719 C CA . GLU A 1 66 ? 2.744 21.676 -5.018 1.00 0.00 66 GLU A CA 3
ATOM 4720 C C . GLU A 1 66 ? 2.009 20.621 -5.847 1.00 0.00 66 GLU A C 3
ATOM 4721 O O . GLU A 1 66 ? 1.650 20.869 -6.997 1.00 0.00 66 GLU A O 3
ATOM 4733 N N . ARG A 1 67 ? 1.806 19.466 -5.231 1.00 0.00 67 ARG A N 3
ATOM 4734 C CA . ARG A 1 67 ? 1.121 18.372 -5.898 1.00 0.00 67 ARG A CA 3
ATOM 4735 C C . ARG A 1 67 ? 0.262 17.595 -4.897 1.00 0.00 67 ARG A C 3
ATOM 4736 O O . ARG A 1 67 ? 0.667 17.390 -3.754 1.00 0.00 67 ARG A O 3
ATOM 4757 N N . VAL A 1 68 ? -0.907 17.183 -5.364 1.00 0.00 68 VAL A N 3
ATOM 4758 C CA . VAL A 1 68 ? -1.826 16.433 -4.525 1.00 0.00 68 VAL A CA 3
ATOM 4759 C C . VAL A 1 68 ? -1.563 14.936 -4.698 1.00 0.00 68 VAL A C 3
ATOM 4760 O O . VAL A 1 68 ? -2.023 14.329 -5.664 1.00 0.00 68 VAL A O 3
ATOM 4773 N N . LEU A 1 69 ? -0.822 14.384 -3.748 1.00 0.00 69 LEU A N 3
ATOM 4774 C CA . LEU A 1 69 ? -0.492 12.970 -3.784 1.00 0.00 69 LEU A CA 3
ATOM 4775 C C . LEU A 1 69 ? -1.776 12.147 -3.658 1.00 0.00 69 LEU A C 3
ATOM 4776 O O . LEU A 1 69 ? -2.030 11.259 -4.470 1.00 0.00 69 LEU A O 3
ATOM 4792 N N . MET A 1 70 ? -2.551 12.472 -2.633 1.00 0.00 70 MET A N 3
ATOM 4793 C CA . MET A 1 70 ? -3.802 11.774 -2.390 1.00 0.00 70 MET A CA 3
ATOM 4794 C C . MET A 1 70 ? -4.906 12.753 -1.987 1.00 0.00 70 MET A C 3
ATOM 4795 O O . MET A 1 70 ? -4.654 13.715 -1.263 1.00 0.00 70 MET A O 3
ATOM 4809 N N . GLU A 1 71 ? -6.107 12.474 -2.473 1.00 0.00 71 GLU A N 3
ATOM 4810 C CA . GLU A 1 71 ? -7.251 13.318 -2.172 1.00 0.00 71 GLU A CA 3
ATOM 4811 C C . GLU A 1 71 ? -8.538 12.670 -2.685 1.00 0.00 71 GLU A C 3
ATOM 4812 O O . GLU A 1 71 ? -8.506 11.874 -3.622 1.00 0.00 71 GLU A O 3
ATOM 4824 N N . GLY A 1 72 ? -9.641 13.036 -2.048 1.00 0.00 72 GLY A N 3
ATOM 4825 C CA . GLY A 1 72 ? -10.937 12.500 -2.429 1.00 0.00 72 GLY A CA 3
ATOM 4826 C C . GLY A 1 72 ? -11.815 12.261 -1.198 1.00 0.00 72 GLY A C 3
ATOM 4827 O O . GLY A 1 72 ? -11.305 12.078 -0.094 1.00 0.00 72 GLY A O 3
ATOM 4831 N N . LYS A 1 73 ? -13.119 12.272 -1.430 1.00 0.00 73 LYS A N 3
ATOM 4832 C CA . LYS A 1 73 ? -14.072 12.059 -0.355 1.00 0.00 73 LYS A CA 3
ATOM 4833 C C . LYS A 1 73 ? -14.021 10.594 0.084 1.00 0.00 73 LYS A C 3
ATOM 4834 O O . LYS A 1 73 ? -14.026 9.692 -0.751 1.00 0.00 73 LYS A O 3
ATOM 4853 N N . LEU A 1 74 ? -13.972 10.404 1.395 1.00 0.00 74 LEU A N 3
ATOM 4854 C CA . LEU A 1 74 ? -13.919 9.064 1.955 1.00 0.00 74 LEU A CA 3
ATOM 4855 C C . LEU A 1 74 ? -15.269 8.375 1.744 1.00 0.00 74 LEU A C 3
ATOM 4856 O O . LEU A 1 74 ? -16.265 9.031 1.443 1.00 0.00 74 LEU A O 3
ATOM 4872 N N . THR A 1 75 ? -15.258 7.060 1.910 1.00 0.00 75 THR A N 3
ATOM 4873 C CA . THR A 1 75 ? -16.468 6.275 1.741 1.00 0.00 75 THR A CA 3
ATOM 4874 C C . THR A 1 75 ? -17.297 6.288 3.027 1.00 0.00 75 THR A C 3
ATOM 4875 O O . THR A 1 75 ? -18.495 6.010 3.002 1.00 0.00 75 THR A O 3
ATOM 4886 N N . HIS A 1 76 ? -16.625 6.615 4.122 1.00 0.00 76 HIS A N 3
ATOM 4887 C CA . HIS A 1 76 ? -17.284 6.668 5.416 1.00 0.00 76 HIS A CA 3
ATOM 4888 C C . HIS A 1 76 ? -16.703 7.818 6.241 1.00 0.00 76 HIS A C 3
ATOM 4889 O O . HIS A 1 76 ? -15.805 8.523 5.783 1.00 0.00 76 HIS A O 3
ATOM 4903 N N . LYS A 1 77 ? -17.238 7.972 7.443 1.00 0.00 77 LYS A N 3
ATOM 4904 C CA . LYS A 1 77 ? -16.784 9.024 8.336 1.00 0.00 77 LYS A CA 3
ATOM 4905 C C . LYS A 1 77 ? -15.741 8.454 9.300 1.00 0.00 77 LYS A C 3
ATOM 4906 O O . LYS A 1 77 ? -15.513 7.245 9.329 1.00 0.00 77 LYS A O 3
ATOM 4925 N N . ILE A 1 78 ? -15.135 9.350 10.064 1.00 0.00 78 ILE A N 3
ATOM 4926 C CA . ILE A 1 78 ? -14.122 8.952 11.026 1.00 0.00 78 ILE A CA 3
ATOM 4927 C C . ILE A 1 78 ? -14.153 9.910 12.219 1.00 0.00 78 ILE A C 3
ATOM 4928 O O . ILE A 1 78 ? -15.054 10.740 12.330 1.00 0.00 78 ILE A O 3
ATOM 4944 N N . ASN A 1 79 ? -13.157 9.763 13.081 1.00 0.00 79 ASN A N 3
ATOM 4945 C CA . ASN A 1 79 ? -13.059 10.605 14.261 1.00 0.00 79 ASN A CA 3
ATOM 4946 C C . ASN A 1 79 ? -11.772 11.429 14.188 1.00 0.00 79 ASN A C 3
ATOM 4947 O O . ASN A 1 79 ? -10.793 11.120 14.867 1.00 0.00 79 ASN A O 3
ATOM 4958 N N . THR A 1 80 ? -11.814 12.462 13.359 1.00 0.00 80 THR A N 3
ATOM 4959 C CA . THR A 1 80 ? -10.663 13.333 13.189 1.00 0.00 80 THR A CA 3
ATOM 4960 C C . THR A 1 80 ? -9.953 13.545 14.527 1.00 0.00 80 THR A C 3
ATOM 4961 O O . THR A 1 80 ? -8.729 13.451 14.606 1.00 0.00 80 THR A O 3
ATOM 4972 N N . GLU A 1 81 ? -10.751 13.828 15.546 1.00 0.00 81 GLU A N 3
ATOM 4973 C CA . GLU A 1 81 ? -10.214 14.055 16.877 1.00 0.00 81 GLU A CA 3
ATOM 4974 C C . GLU A 1 81 ? -9.333 12.878 17.302 1.00 0.00 81 GLU A C 3
ATOM 4975 O O . GLU A 1 81 ? -8.193 13.071 17.719 1.00 0.00 81 GLU A O 3
ATOM 4987 N N . SER A 1 82 ? -9.896 11.685 17.180 1.00 0.00 82 SER A N 3
ATOM 4988 C CA . SER A 1 82 ? -9.175 10.477 17.546 1.00 0.00 82 SER A CA 3
ATOM 4989 C C . SER A 1 82 ? -8.114 10.161 16.490 1.00 0.00 82 SER A C 3
ATOM 4990 O O . SER A 1 82 ? -7.097 9.538 16.794 1.00 0.00 82 SER A O 3
ATOM 4998 N N . SER A 1 83 ? -8.386 10.605 15.272 1.00 0.00 83 SER A N 3
ATOM 4999 C CA . SER A 1 83 ? -7.467 10.377 14.170 1.00 0.00 83 SER A CA 3
ATOM 5000 C C . SER A 1 83 ? -6.264 11.315 14.289 1.00 0.00 83 SER A C 3
ATOM 5001 O O . SER A 1 83 ? -6.310 12.298 15.027 1.00 0.00 83 SER A O 3
ATOM 5009 N N . LEU A 1 84 ? -5.216 10.978 13.552 1.00 0.00 84 LEU A N 3
ATOM 5010 C CA . LEU A 1 84 ? -4.003 11.778 13.566 1.00 0.00 84 LEU A CA 3
ATOM 5011 C C . LEU A 1 84 ? -3.244 11.570 12.254 1.00 0.00 84 LEU A C 3
ATOM 5012 O O . LEU A 1 84 ? -3.682 10.806 11.395 1.00 0.00 84 LEU A O 3
ATOM 5028 N N . TRP A 1 85 ? -2.121 12.263 12.140 1.00 0.00 85 TRP A N 3
ATOM 5029 C CA . TRP A 1 85 ? -1.298 12.163 10.947 1.00 0.00 85 TRP A CA 3
ATOM 5030 C C . TRP A 1 85 ? 0.083 12.735 11.276 1.00 0.00 85 TRP A C 3
ATOM 5031 O O . TRP A 1 85 ? 0.197 13.877 11.718 1.00 0.00 85 TRP A O 3
ATOM 5052 N N . SER A 1 86 ? 1.097 11.914 11.049 1.00 0.00 86 SER A N 3
ATOM 5053 C CA . SER A 1 86 ? 2.466 12.323 11.316 1.00 0.00 86 SER A CA 3
ATOM 5054 C C . SER A 1 86 ? 3.262 12.369 10.011 1.00 0.00 86 SER A C 3
ATOM 5055 O O . SER A 1 86 ? 3.150 11.470 9.179 1.00 0.00 86 SER A O 3
ATOM 5063 N N . LEU A 1 87 ? 4.050 13.425 9.872 1.00 0.00 87 LEU A N 3
ATOM 5064 C CA . LEU A 1 87 ? 4.865 13.600 8.682 1.00 0.00 87 LEU A CA 3
ATOM 5065 C C . LEU A 1 87 ? 6.298 13.154 8.980 1.00 0.00 87 LEU A C 3
ATOM 5066 O O . LEU A 1 87 ? 6.823 13.423 10.059 1.00 0.00 87 LEU A O 3
ATOM 5082 N N . GLU A 1 88 ? 6.889 12.480 8.005 1.00 0.00 88 GLU A N 3
ATOM 5083 C CA . GLU A 1 88 ? 8.251 11.994 8.149 1.00 0.00 88 GLU A CA 3
ATOM 5084 C C . GLU A 1 88 ? 9.151 12.609 7.076 1.00 0.00 88 GLU A C 3
ATOM 5085 O O . GLU A 1 88 ? 8.790 12.639 5.900 1.00 0.00 88 GLU A O 3
ATOM 5097 N N . PRO A 1 89 ? 10.336 13.098 7.530 1.00 0.00 89 PRO A N 3
ATOM 5098 C CA . PRO A 1 89 ? 11.290 13.711 6.622 1.00 0.00 89 PRO A CA 3
ATOM 5099 C C . PRO A 1 89 ? 12.009 12.650 5.784 1.00 0.00 89 PRO A C 3
ATOM 5100 O O . PRO A 1 89 ? 12.587 11.711 6.329 1.00 0.00 89 PRO A O 3
ATOM 5111 N N . GLY A 1 90 ? 11.949 12.836 4.474 1.00 0.00 90 GLY A N 3
ATOM 5112 C CA . GLY A 1 90 ? 12.586 11.908 3.556 1.00 0.00 90 GLY A CA 3
ATOM 5113 C C . GLY A 1 90 ? 12.093 10.479 3.791 1.00 0.00 90 GLY A C 3
ATOM 5114 O O . GLY A 1 90 ? 12.894 9.568 3.997 1.00 0.00 90 GLY A O 3
ATOM 5118 N N . LYS A 1 91 ? 10.777 10.327 3.753 1.00 0.00 91 LYS A N 3
ATOM 5119 C CA . LYS A 1 91 ? 10.168 9.024 3.959 1.00 0.00 91 LYS A CA 3
ATOM 5120 C C . LYS A 1 91 ? 8.774 9.013 3.328 1.00 0.00 91 LYS A C 3
ATOM 5121 O O . LYS A 1 91 ? 8.636 8.806 2.123 1.00 0.00 91 LYS A O 3
ATOM 5140 N N . CYS A 1 92 ? 7.776 9.237 4.170 1.00 0.00 92 CYS A N 3
ATOM 5141 C CA . CYS A 1 92 ? 6.398 9.255 3.710 1.00 0.00 92 CYS A CA 3
ATOM 5142 C C . CYS A 1 92 ? 5.547 9.961 4.768 1.00 0.00 92 CYS A C 3
ATOM 5143 O O . CYS A 1 92 ? 6.056 10.355 5.817 1.00 0.00 92 CYS A O 3
ATOM 5151 N N . VAL A 1 93 ? 4.267 10.098 4.457 1.00 0.00 93 VAL A N 3
ATOM 5152 C CA . VAL A 1 93 ? 3.341 10.750 5.367 1.00 0.00 93 VAL A CA 3
ATOM 5153 C C . VAL A 1 93 ? 2.477 9.690 6.053 1.00 0.00 93 VAL A C 3
ATOM 5154 O O . VAL A 1 93 ? 1.958 8.788 5.398 1.00 0.00 93 VAL A O 3
ATOM 5167 N N . LEU A 1 94 ? 2.349 9.834 7.364 1.00 0.00 94 LEU A N 3
ATOM 5168 C CA . LEU A 1 94 ? 1.557 8.901 8.146 1.00 0.00 94 LEU A CA 3
ATOM 5169 C C . LEU A 1 94 ? 0.212 9.544 8.491 1.00 0.00 94 LEU A C 3
ATOM 5170 O O . LEU A 1 94 ? 0.166 10.671 8.981 1.00 0.00 94 LEU A O 3
ATOM 5186 N N . VAL A 1 95 ? -0.850 8.799 8.222 1.00 0.00 95 VAL A N 3
ATOM 5187 C CA . VAL A 1 95 ? -2.192 9.282 8.498 1.00 0.00 95 VAL A CA 3
ATOM 5188 C C . VAL A 1 95 ? -3.008 8.165 9.151 1.00 0.00 95 VAL A C 3
ATOM 5189 O O . VAL A 1 95 ? -3.385 7.198 8.490 1.00 0.00 95 VAL A O 3
ATOM 5202 N N . ASN A 1 96 ? -3.257 8.334 10.442 1.00 0.00 96 ASN A N 3
ATOM 5203 C CA . ASN A 1 96 ? -4.021 7.352 11.192 1.00 0.00 96 ASN A CA 3
ATOM 5204 C C . ASN A 1 96 ? -5.497 7.754 11.193 1.00 0.00 96 ASN A C 3
ATOM 5205 O O . ASN A 1 96 ? -5.833 8.897 11.498 1.00 0.00 96 ASN A O 3
ATOM 5216 N N . LEU A 1 97 ? -6.340 6.791 10.849 1.00 0.00 97 LEU A N 3
ATOM 5217 C CA . LEU A 1 97 ? -7.773 7.030 10.807 1.00 0.00 97 LEU A CA 3
ATOM 5218 C C . LEU A 1 97 ? -8.457 6.193 11.889 1.00 0.00 97 LEU A C 3
ATOM 5219 O O . LEU A 1 97 ? -8.220 4.990 11.992 1.00 0.00 97 LEU A O 3
ATOM 5235 N N . SER A 1 98 ? -9.293 6.862 12.670 1.00 0.00 98 SER A N 3
ATOM 5236 C CA . SER A 1 98 ? -10.013 6.195 13.741 1.00 0.00 98 SER A CA 3
ATOM 5237 C C . SER A 1 98 ? -11.489 6.046 13.366 1.00 0.00 98 SER A C 3
ATOM 5238 O O . SER A 1 98 ? -12.226 7.030 13.328 1.00 0.00 98 SER A O 3
ATOM 5246 N N . LYS A 1 99 ? -11.876 4.807 13.097 1.00 0.00 99 LYS A N 3
ATOM 5247 C CA . LYS A 1 99 ? -13.250 4.517 12.726 1.00 0.00 99 LYS A CA 3
ATOM 5248 C C . LYS A 1 99 ? -14.187 5.002 13.834 1.00 0.00 99 LYS A C 3
ATOM 5249 O O . LYS A 1 99 ? -13.794 5.068 14.998 1.00 0.00 99 LYS A O 3
ATOM 5268 N N . VAL A 1 100 ? -15.407 5.328 13.433 1.00 0.00 100 VAL A N 3
ATOM 5269 C CA . VAL A 1 100 ? -16.402 5.804 14.378 1.00 0.00 100 VAL A CA 3
ATOM 5270 C C . VAL A 1 100 ? -17.385 4.674 14.691 1.00 0.00 100 VAL A C 3
ATOM 5271 O O . VAL A 1 100 ? -18.596 4.888 14.714 1.00 0.00 100 VAL A O 3
ATOM 5284 N N . GLY A 1 101 ? -16.827 3.495 14.923 1.00 0.00 101 GLY A N 3
ATOM 5285 C CA . GLY A 1 101 ? -17.639 2.331 15.233 1.00 0.00 101 GLY A CA 3
ATOM 5286 C C . GLY A 1 101 ? -17.200 1.120 14.407 1.00 0.00 101 GLY A C 3
ATOM 5287 O O . GLY A 1 101 ? -16.221 1.192 13.666 1.00 0.00 101 GLY A O 3
ATOM 5291 N N . GLU A 1 102 ? -17.946 0.036 14.562 1.00 0.00 102 GLU A N 3
ATOM 5292 C CA . GLU A 1 102 ? -17.646 -1.188 13.839 1.00 0.00 102 GLU A CA 3
ATOM 5293 C C . GLU A 1 102 ? -18.077 -1.060 12.377 1.00 0.00 102 GLU A C 3
ATOM 5294 O O . GLU A 1 102 ? -19.231 -1.320 12.041 1.00 0.00 102 GLU A O 3
ATOM 5306 N N . TYR A 1 103 ? -17.126 -0.659 11.546 1.00 0.00 103 TYR A N 3
ATOM 5307 C CA . TYR A 1 103 ? -17.392 -0.494 10.127 1.00 0.00 103 TYR A CA 3
ATOM 5308 C C . TYR A 1 103 ? -16.350 -1.230 9.283 1.00 0.00 103 TYR A C 3
ATOM 5309 O O . TYR A 1 103 ? -15.235 -1.475 9.743 1.00 0.00 103 TYR A O 3
ATOM 5327 N N . TRP A 1 104 ? -16.749 -1.562 8.064 1.00 0.00 104 TRP A N 3
ATOM 5328 C CA . TRP A 1 104 ? -15.862 -2.265 7.153 1.00 0.00 104 TRP A CA 3
ATOM 5329 C C . TRP A 1 104 ? -15.339 -1.255 6.129 1.00 0.00 104 TRP A C 3
ATOM 5330 O O . TRP A 1 104 ? -16.119 -0.646 5.398 1.00 0.00 104 TRP A O 3
ATOM 5351 N N . TRP A 1 105 ? -14.023 -1.109 6.109 1.00 0.00 105 TRP A N 3
ATOM 5352 C CA . TRP A 1 105 ? -13.387 -0.184 5.187 1.00 0.00 105 TRP A CA 3
ATOM 5353 C C . TRP A 1 105 ? -12.741 -1.002 4.066 1.00 0.00 105 TRP A C 3
ATOM 5354 O O . TRP A 1 105 ? -11.614 -1.473 4.207 1.00 0.00 105 TRP A O 3
ATOM 5375 N N . ASN A 1 106 ? -13.484 -1.145 2.978 1.00 0.00 106 ASN A N 3
ATOM 5376 C CA . ASN A 1 106 ? -12.998 -1.897 1.834 1.00 0.00 106 ASN A CA 3
ATOM 5377 C C . ASN A 1 106 ? -12.494 -0.925 0.766 1.00 0.00 106 ASN A C 3
ATOM 5378 O O . ASN A 1 106 ? -12.216 -1.326 -0.363 1.00 0.00 106 ASN A O 3
ATOM 5389 N N . ALA A 1 107 ? -12.390 0.336 1.161 1.00 0.00 107 ALA A N 3
ATOM 5390 C CA . ALA A 1 107 ? -11.924 1.369 0.252 1.00 0.00 107 ALA A CA 3
ATOM 5391 C C . ALA A 1 107 ? -11.867 2.706 0.992 1.00 0.00 107 ALA A C 3
ATOM 5392 O O . ALA A 1 107 ? -12.811 3.076 1.688 1.00 0.00 107 ALA A O 3
ATOM 5399 N N . ILE A 1 108 ? -10.749 3.396 0.817 1.00 0.00 108 ILE A N 3
ATOM 5400 C CA . ILE A 1 108 ? -10.556 4.684 1.461 1.00 0.00 108 ILE A CA 3
ATOM 5401 C C . ILE A 1 108 ? -11.475 5.718 0.808 1.00 0.00 108 ILE A C 3
ATOM 5402 O O . ILE A 1 108 ? -12.334 6.297 1.471 1.00 0.00 108 ILE A O 3
ATOM 5418 N N . LEU A 1 109 ? -11.263 5.918 -0.485 1.00 0.00 109 LEU A N 3
ATOM 5419 C CA . LEU A 1 109 ? -12.062 6.872 -1.235 1.00 0.00 109 LEU A CA 3
ATOM 5420 C C . LEU A 1 109 ? -13.179 6.129 -1.971 1.00 0.00 109 LEU A C 3
ATOM 5421 O O . LEU A 1 109 ? -13.148 4.904 -2.079 1.00 0.00 109 LEU A O 3
ATOM 5437 N N . GLU A 1 110 ? -14.140 6.901 -2.457 1.00 0.00 110 GLU A N 3
ATOM 5438 C CA . GLU A 1 110 ? -15.264 6.331 -3.179 1.00 0.00 110 GLU A CA 3
ATOM 5439 C C . GLU A 1 110 ? -14.821 5.858 -4.565 1.00 0.00 110 GLU A C 3
ATOM 5440 O O . GLU A 1 110 ? -13.762 6.254 -5.050 1.00 0.00 110 GLU A O 3
ATOM 5452 N N . GLY A 1 111 ? -15.652 5.017 -5.163 1.00 0.00 111 GLY A N 3
ATOM 5453 C CA . GLY A 1 111 ? -15.359 4.486 -6.483 1.00 0.00 111 GLY A CA 3
ATOM 5454 C C . GLY A 1 111 ? -14.369 3.322 -6.398 1.00 0.00 111 GLY A C 3
ATOM 5455 O O . GLY A 1 111 ? -14.615 2.252 -6.952 1.00 0.00 111 GLY A O 3
ATOM 5459 N N . GLU A 1 112 ? -13.271 3.571 -5.701 1.00 0.00 112 GLU A N 3
ATOM 5460 C CA . GLU A 1 112 ? -12.243 2.558 -5.536 1.00 0.00 112 GLU A CA 3
ATOM 5461 C C . GLU A 1 112 ? -12.875 1.217 -5.156 1.00 0.00 112 GLU A C 3
ATOM 5462 O O . GLU A 1 112 ? -13.442 1.079 -4.073 1.00 0.00 112 GLU A O 3
ATOM 5474 N N . GLU A 1 113 ? -12.757 0.264 -6.069 1.00 0.00 113 GLU A N 3
ATOM 5475 C CA . GLU A 1 113 ? -13.310 -1.061 -5.843 1.00 0.00 113 GLU A CA 3
ATOM 5476 C C . GLU A 1 113 ? -12.976 -1.542 -4.429 1.00 0.00 113 GLU A C 3
ATOM 5477 O O . GLU A 1 113 ? -12.108 -0.976 -3.766 1.00 0.00 113 GLU A O 3
ATOM 5489 N N . PRO A 1 114 ? -13.702 -2.608 -3.998 1.00 0.00 114 PRO A N 3
ATOM 5490 C CA . PRO A 1 114 ? -13.491 -3.172 -2.676 1.00 0.00 114 PRO A CA 3
ATOM 5491 C C . PRO A 1 114 ? -12.198 -3.988 -2.627 1.00 0.00 114 PRO A C 3
ATOM 5492 O O . PRO A 1 114 ? -12.006 -4.902 -3.427 1.00 0.00 114 PRO A O 3
ATOM 5503 N N . ILE A 1 115 ? -11.344 -3.628 -1.680 1.00 0.00 115 ILE A N 3
ATOM 5504 C CA . ILE A 1 115 ? -10.074 -4.316 -1.516 1.00 0.00 115 ILE A CA 3
ATOM 5505 C C . ILE A 1 115 ? -10.314 -5.827 -1.513 1.00 0.00 115 ILE A C 3
ATOM 5506 O O . ILE A 1 115 ? -11.459 -6.277 -1.534 1.00 0.00 115 ILE A O 3
ATOM 5522 N N . ASP A 1 116 ? -9.216 -6.568 -1.488 1.00 0.00 116 ASP A N 3
ATOM 5523 C CA . ASP A 1 116 ? -9.293 -8.019 -1.482 1.00 0.00 116 ASP A CA 3
ATOM 5524 C C . ASP A 1 116 ? -7.934 -8.595 -1.080 1.00 0.00 116 ASP A C 3
ATOM 5525 O O . ASP A 1 116 ? -6.948 -8.427 -1.796 1.00 0.00 116 ASP A O 3
ATOM 5534 N N . ILE A 1 117 ? -7.925 -9.263 0.064 1.00 0.00 117 ILE A N 3
ATOM 5535 C CA . ILE A 1 117 ? -6.704 -9.866 0.570 1.00 0.00 117 ILE A CA 3
ATOM 5536 C C . ILE A 1 117 ? -5.956 -10.537 -0.584 1.00 0.00 117 ILE A C 3
ATOM 5537 O O . ILE A 1 117 ? -6.557 -10.885 -1.599 1.00 0.00 117 ILE A O 3
ATOM 5553 N N . ASP A 1 118 ? -4.655 -10.698 -0.389 1.00 0.00 118 ASP A N 3
ATOM 5554 C CA . ASP A 1 118 ? -3.819 -11.321 -1.401 1.00 0.00 118 ASP A CA 3
ATOM 5555 C C . ASP A 1 118 ? -4.201 -12.796 -1.535 1.00 0.00 118 ASP A C 3
ATOM 5556 O O . ASP A 1 118 ? -4.490 -13.459 -0.540 1.00 0.00 118 ASP A O 3
ATOM 5565 N N . SER A 1 119 ? -4.191 -13.267 -2.773 1.00 0.00 119 SER A N 3
ATOM 5566 C CA . SER A 1 119 ? -4.534 -14.652 -3.050 1.00 0.00 119 SER A CA 3
ATOM 5567 C C . SER A 1 119 ? -3.571 -15.232 -4.088 1.00 0.00 119 SER A C 3
ATOM 5568 O O . SER A 1 119 ? -3.629 -14.872 -5.263 1.00 0.00 119 SER A O 3
ATOM 5576 N N . GLY A 1 120 ? -2.707 -16.119 -3.616 1.00 0.00 120 GLY A N 3
ATOM 5577 C CA . GLY A 1 120 ? -1.732 -16.752 -4.489 1.00 0.00 120 GLY A CA 3
ATOM 5578 C C . GLY A 1 120 ? -0.642 -15.761 -4.903 1.00 0.00 120 GLY A C 3
ATOM 5579 O O . GLY A 1 120 ? -0.303 -14.853 -4.146 1.00 0.00 120 GLY A O 3
ATOM 5583 N N . PRO A 1 121 ? -0.110 -15.975 -6.136 1.00 0.00 121 PRO A N 3
ATOM 5584 C CA . PRO A 1 121 ? 0.935 -15.112 -6.660 1.00 0.00 121 PRO A CA 3
ATOM 5585 C C . PRO A 1 121 ? 0.362 -13.764 -7.103 1.00 0.00 121 PRO A C 3
ATOM 5586 O O . PRO A 1 121 ? -0.792 -13.684 -7.521 1.00 0.00 121 PRO A O 3
ATOM 5597 N N . SER A 1 122 ? 1.195 -12.739 -6.997 1.00 0.00 122 SER A N 3
ATOM 5598 C CA . SER A 1 122 ? 0.786 -11.399 -7.382 1.00 0.00 122 SER A CA 3
ATOM 5599 C C . SER A 1 122 ? 1.987 -10.620 -7.920 1.00 0.00 122 SER A C 3
ATOM 5600 O O . SER A 1 122 ? 2.852 -10.199 -7.153 1.00 0.00 122 SER A O 3
ATOM 5608 N N . SER A 1 123 ? 2.001 -10.450 -9.234 1.00 0.00 123 SER A N 3
ATOM 5609 C CA . SER A 1 123 ? 3.082 -9.729 -9.883 1.00 0.00 123 SER A CA 3
ATOM 5610 C C . SER A 1 123 ? 2.676 -9.350 -11.309 1.00 0.00 123 SER A C 3
ATOM 5611 O O . SER A 1 123 ? 2.053 -10.143 -12.012 1.00 0.00 123 SER A O 3
ATOM 5619 N N . GLY A 1 124 ? 3.045 -8.137 -11.693 1.00 0.00 124 GLY A N 3
ATOM 5620 C CA . GLY A 1 124 ? 2.727 -7.643 -13.022 1.00 0.00 124 GLY A CA 3
ATOM 5621 C C . GLY A 1 124 ? 1.590 -6.621 -12.969 1.00 0.00 124 GLY A C 3
ATOM 5622 O O . GLY A 1 124 ? 1.723 -5.511 -13.482 1.00 0.00 124 GLY A O 3
ATOM 5626 N N . GLY A 1 1 ? 14.411 -21.250 -12.133 1.00 0.00 1 GLY A N 4
ATOM 5627 C CA . GLY A 1 1 ? 15.065 -19.984 -11.852 1.00 0.00 1 GLY A CA 4
ATOM 5628 C C . GLY A 1 1 ? 15.205 -19.762 -10.345 1.00 0.00 1 GLY A C 4
ATOM 5629 O O . GLY A 1 1 ? 14.386 -20.245 -9.564 1.00 0.00 1 GLY A O 4
ATOM 5633 N N . SER A 1 2 ? 16.248 -19.031 -9.981 1.00 0.00 2 SER A N 4
ATOM 5634 C CA . SER A 1 2 ? 16.505 -18.739 -8.581 1.00 0.00 2 SER A CA 4
ATOM 5635 C C . SER A 1 2 ? 17.742 -17.847 -8.451 1.00 0.00 2 SER A C 4
ATOM 5636 O O . SER A 1 2 ? 18.778 -18.126 -9.052 1.00 0.00 2 SER A O 4
ATOM 5644 N N . SER A 1 3 ? 17.592 -16.793 -7.662 1.00 0.00 3 SER A N 4
ATOM 5645 C CA . SER A 1 3 ? 18.684 -15.860 -7.445 1.00 0.00 3 SER A CA 4
ATOM 5646 C C . SER A 1 3 ? 19.077 -15.198 -8.768 1.00 0.00 3 SER A C 4
ATOM 5647 O O . SER A 1 3 ? 19.825 -15.775 -9.556 1.00 0.00 3 SER A O 4
ATOM 5655 N N . GLY A 1 4 ? 18.555 -13.997 -8.971 1.00 0.00 4 GLY A N 4
ATOM 5656 C CA . GLY A 1 4 ? 18.842 -13.252 -10.184 1.00 0.00 4 GLY A CA 4
ATOM 5657 C C . GLY A 1 4 ? 19.242 -11.811 -9.860 1.00 0.00 4 GLY A C 4
ATOM 5658 O O . GLY A 1 4 ? 18.506 -10.875 -10.168 1.00 0.00 4 GLY A O 4
ATOM 5662 N N . SER A 1 5 ? 20.407 -11.678 -9.244 1.00 0.00 5 SER A N 4
ATOM 5663 C CA . SER A 1 5 ? 20.914 -10.367 -8.875 1.00 0.00 5 SER A CA 4
ATOM 5664 C C . SER A 1 5 ? 20.118 -9.812 -7.692 1.00 0.00 5 SER A C 4
ATOM 5665 O O . SER A 1 5 ? 20.667 -9.612 -6.610 1.00 0.00 5 SER A O 4
ATOM 5673 N N . SER A 1 6 ? 18.837 -9.580 -7.939 1.00 0.00 6 SER A N 4
ATOM 5674 C CA . SER A 1 6 ? 17.960 -9.052 -6.907 1.00 0.00 6 SER A CA 4
ATOM 5675 C C . SER A 1 6 ? 18.389 -7.632 -6.532 1.00 0.00 6 SER A C 4
ATOM 5676 O O . SER A 1 6 ? 19.116 -7.436 -5.560 1.00 0.00 6 SER A O 4
ATOM 5684 N N . GLY A 1 7 ? 17.921 -6.678 -7.324 1.00 0.00 7 GLY A N 4
ATOM 5685 C CA . GLY A 1 7 ? 18.247 -5.282 -7.087 1.00 0.00 7 GLY A CA 4
ATOM 5686 C C . GLY A 1 7 ? 17.889 -4.422 -8.300 1.00 0.00 7 GLY A C 4
ATOM 5687 O O . GLY A 1 7 ? 18.713 -4.229 -9.193 1.00 0.00 7 GLY A O 4
ATOM 5691 N N . GLN A 1 8 ? 16.659 -3.929 -8.294 1.00 0.00 8 GLN A N 4
ATOM 5692 C CA . GLN A 1 8 ? 16.183 -3.094 -9.384 1.00 0.00 8 GLN A CA 4
ATOM 5693 C C . GLN A 1 8 ? 14.740 -2.655 -9.124 1.00 0.00 8 GLN A C 4
ATOM 5694 O O . GLN A 1 8 ? 14.453 -1.460 -9.062 1.00 0.00 8 GLN A O 4
ATOM 5708 N N . LYS A 1 9 ? 13.871 -3.644 -8.979 1.00 0.00 9 LYS A N 4
ATOM 5709 C CA . LYS A 1 9 ? 12.466 -3.375 -8.727 1.00 0.00 9 LYS A CA 4
ATOM 5710 C C . LYS A 1 9 ? 12.329 -2.575 -7.430 1.00 0.00 9 LYS A C 4
ATOM 5711 O O . LYS A 1 9 ? 13.145 -2.714 -6.521 1.00 0.00 9 LYS A O 4
ATOM 5730 N N . ASN A 1 10 ? 11.289 -1.754 -7.386 1.00 0.00 10 ASN A N 4
ATOM 5731 C CA . ASN A 1 10 ? 11.035 -0.932 -6.215 1.00 0.00 10 ASN A CA 4
ATOM 5732 C C . ASN A 1 10 ? 10.131 -1.696 -5.247 1.00 0.00 10 ASN A C 4
ATOM 5733 O O . ASN A 1 10 ? 9.386 -2.585 -5.657 1.00 0.00 10 ASN A O 4
ATOM 5744 N N . PRO A 1 11 ? 10.228 -1.313 -3.946 1.00 0.00 11 PRO A N 4
ATOM 5745 C CA . PRO A 1 11 ? 9.427 -1.953 -2.915 1.00 0.00 11 PRO A CA 4
ATOM 5746 C C . PRO A 1 11 ? 7.972 -1.484 -2.981 1.00 0.00 11 PRO A C 4
ATOM 5747 O O . PRO A 1 11 ? 7.631 -0.620 -3.786 1.00 0.00 11 PRO A O 4
ATOM 5758 N N . ASP A 1 12 ? 7.154 -2.076 -2.123 1.00 0.00 12 ASP A N 4
ATOM 5759 C CA . ASP A 1 12 ? 5.744 -1.730 -2.073 1.00 0.00 12 ASP A CA 4
ATOM 5760 C C . ASP A 1 12 ? 5.187 -2.075 -0.691 1.00 0.00 12 ASP A C 4
ATOM 5761 O O . ASP A 1 12 ? 5.728 -2.935 0.003 1.00 0.00 12 ASP A O 4
ATOM 5770 N N . SER A 1 13 ? 4.113 -1.387 -0.332 1.00 0.00 13 SER A N 4
ATOM 5771 C CA . SER A 1 13 ? 3.476 -1.610 0.955 1.00 0.00 13 SER A CA 4
ATOM 5772 C C . SER A 1 13 ? 3.298 -3.111 1.197 1.00 0.00 13 SER A C 4
ATOM 5773 O O . SER A 1 13 ? 3.685 -3.624 2.246 1.00 0.00 13 SER A O 4
ATOM 5781 N N . TYR A 1 14 ? 2.711 -3.771 0.210 1.00 0.00 14 TYR A N 4
ATOM 5782 C CA . TYR A 1 14 ? 2.476 -5.202 0.302 1.00 0.00 14 TYR A CA 4
ATOM 5783 C C . TYR A 1 14 ? 1.892 -5.575 1.667 1.00 0.00 14 TYR A C 4
ATOM 5784 O O . TYR A 1 14 ? 2.632 -5.801 2.622 1.00 0.00 14 TYR A O 4
ATOM 5802 N N . ASN A 1 15 ? 0.569 -5.627 1.714 1.00 0.00 15 ASN A N 4
ATOM 5803 C CA . ASN A 1 15 ? -0.123 -5.968 2.945 1.00 0.00 15 ASN A CA 4
ATOM 5804 C C . ASN A 1 15 ? -1.621 -6.103 2.662 1.00 0.00 15 ASN A C 4
ATOM 5805 O O . ASN A 1 15 ? -2.217 -7.144 2.936 1.00 0.00 15 ASN A O 4
ATOM 5816 N N . GLY A 1 16 ? -2.187 -5.036 2.117 1.00 0.00 16 GLY A N 4
ATOM 5817 C CA . GLY A 1 16 ? -3.603 -5.022 1.795 1.00 0.00 16 GLY A CA 4
ATOM 5818 C C . GLY A 1 16 ? -3.825 -4.720 0.311 1.00 0.00 16 GLY A C 4
ATOM 5819 O O . GLY A 1 16 ? -3.995 -5.635 -0.493 1.00 0.00 16 GLY A O 4
ATOM 5823 N N . ALA A 1 17 ? -3.816 -3.434 -0.006 1.00 0.00 17 ALA A N 4
ATOM 5824 C CA . ALA A 1 17 ? -4.013 -3.000 -1.378 1.00 0.00 17 ALA A CA 4
ATOM 5825 C C . ALA A 1 17 ? -3.196 -1.731 -1.630 1.00 0.00 17 ALA A C 4
ATOM 5826 O O . ALA A 1 17 ? -3.367 -0.730 -0.936 1.00 0.00 17 ALA A O 4
ATOM 5833 N N . VAL A 1 18 ? -2.326 -1.814 -2.626 1.00 0.00 18 VAL A N 4
ATOM 5834 C CA . VAL A 1 18 ? -1.482 -0.685 -2.978 1.00 0.00 18 VAL A CA 4
ATOM 5835 C C . VAL A 1 18 ? -1.986 -0.064 -4.282 1.00 0.00 18 VAL A C 4
ATOM 5836 O O . VAL A 1 18 ? -3.065 -0.410 -4.762 1.00 0.00 18 VAL A O 4
ATOM 5849 N N . ARG A 1 19 ? -1.182 0.842 -4.819 1.00 0.00 19 ARG A N 4
ATOM 5850 C CA . ARG A 1 19 ? -1.534 1.514 -6.058 1.00 0.00 19 ARG A CA 4
ATOM 5851 C C . ARG A 1 19 ? -0.449 2.523 -6.440 1.00 0.00 19 ARG A C 4
ATOM 5852 O O . ARG A 1 19 ? 0.630 2.535 -5.849 1.00 0.00 19 ARG A O 4
ATOM 5873 N N . GLU A 1 20 ? -0.773 3.347 -7.427 1.00 0.00 20 GLU A N 4
ATOM 5874 C CA . GLU A 1 20 ? 0.161 4.357 -7.895 1.00 0.00 20 GLU A CA 4
ATOM 5875 C C . GLU A 1 20 ? -0.327 5.753 -7.501 1.00 0.00 20 GLU A C 4
ATOM 5876 O O . GLU A 1 20 ? -0.612 6.581 -8.365 1.00 0.00 20 GLU A O 4
ATOM 5888 N N . ASN A 1 21 ? -0.407 5.971 -6.197 1.00 0.00 21 ASN A N 4
ATOM 5889 C CA . ASN A 1 21 ? -0.855 7.252 -5.678 1.00 0.00 21 ASN A CA 4
ATOM 5890 C C . ASN A 1 21 ? -0.657 7.281 -4.161 1.00 0.00 21 ASN A C 4
ATOM 5891 O O . ASN A 1 21 ? 0.073 8.124 -3.643 1.00 0.00 21 ASN A O 4
ATOM 5902 N N . TYR A 1 22 ? -1.321 6.349 -3.493 1.00 0.00 22 TYR A N 4
ATOM 5903 C CA . TYR A 1 22 ? -1.227 6.257 -2.046 1.00 0.00 22 TYR A CA 4
ATOM 5904 C C . TYR A 1 22 ? -1.608 4.857 -1.559 1.00 0.00 22 TYR A C 4
ATOM 5905 O O . TYR A 1 22 ? -2.669 4.342 -1.910 1.00 0.00 22 TYR A O 4
ATOM 5923 N N . THR A 1 23 ? -0.723 4.282 -0.760 1.00 0.00 23 THR A N 4
ATOM 5924 C CA . THR A 1 23 ? -0.953 2.952 -0.222 1.00 0.00 23 THR A CA 4
ATOM 5925 C C . THR A 1 23 ? -1.764 3.033 1.073 1.00 0.00 23 THR A C 4
ATOM 5926 O O . THR A 1 23 ? -1.743 4.053 1.760 1.00 0.00 23 THR A O 4
ATOM 5937 N N . TRP A 1 24 ? -2.460 1.945 1.368 1.00 0.00 24 TRP A N 4
ATOM 5938 C CA . TRP A 1 24 ? -3.276 1.880 2.568 1.00 0.00 24 TRP A CA 4
ATOM 5939 C C . TRP A 1 24 ? -3.612 0.411 2.833 1.00 0.00 24 TRP A C 4
ATOM 5940 O O . TRP A 1 24 ? -3.444 -0.435 1.957 1.00 0.00 24 TRP A O 4
ATOM 5961 N N . SER A 1 25 ? -4.081 0.154 4.045 1.00 0.00 25 SER A N 4
ATOM 5962 C CA . SER A 1 25 ? -4.442 -1.198 4.436 1.00 0.00 25 SER A CA 4
ATOM 5963 C C . SER A 1 25 ? -5.504 -1.158 5.537 1.00 0.00 25 SER A C 4
ATOM 5964 O O . SER A 1 25 ? -5.846 -0.087 6.036 1.00 0.00 25 SER A O 4
ATOM 5972 N N . GLN A 1 26 ? -5.995 -2.339 5.884 1.00 0.00 26 GLN A N 4
ATOM 5973 C CA . GLN A 1 26 ? -7.011 -2.452 6.917 1.00 0.00 26 GLN A CA 4
ATOM 5974 C C . GLN A 1 26 ? -6.449 -3.188 8.135 1.00 0.00 26 GLN A C 4
ATOM 5975 O O . GLN A 1 26 ? -5.853 -4.255 8.000 1.00 0.00 26 GLN A O 4
ATOM 5989 N N . ASP A 1 27 ? -6.660 -2.589 9.298 1.00 0.00 27 ASP A N 4
ATOM 5990 C CA . ASP A 1 27 ? -6.182 -3.174 10.539 1.00 0.00 27 ASP A CA 4
ATOM 5991 C C . ASP A 1 27 ? -7.379 -3.604 11.389 1.00 0.00 27 ASP A C 4
ATOM 5992 O O . ASP A 1 27 ? -8.528 -3.429 10.984 1.00 0.00 27 ASP A O 4
ATOM 6001 N N . TYR A 1 28 ? -7.070 -4.159 12.552 1.00 0.00 28 TYR A N 4
ATOM 6002 C CA . TYR A 1 28 ? -8.106 -4.615 13.462 1.00 0.00 28 TYR A CA 4
ATOM 6003 C C . TYR A 1 28 ? -9.300 -3.659 13.457 1.00 0.00 28 TYR A C 4
ATOM 6004 O O . TYR A 1 28 ? -10.439 -4.083 13.263 1.00 0.00 28 TYR A O 4
ATOM 6022 N N . THR A 1 29 ? -9.000 -2.387 13.673 1.00 0.00 29 THR A N 4
ATOM 6023 C CA . THR A 1 29 ? -10.035 -1.367 13.696 1.00 0.00 29 THR A CA 4
ATOM 6024 C C . THR A 1 29 ? -9.430 0.012 13.429 1.00 0.00 29 THR A C 4
ATOM 6025 O O . THR A 1 29 ? -9.389 0.860 14.319 1.00 0.00 29 THR A O 4
ATOM 6036 N N . ASP A 1 30 ? -8.976 0.195 12.197 1.00 0.00 30 ASP A N 4
ATOM 6037 C CA . ASP A 1 30 ? -8.376 1.458 11.801 1.00 0.00 30 ASP A CA 4
ATOM 6038 C C . ASP A 1 30 ? -7.788 1.319 10.395 1.00 0.00 30 ASP A C 4
ATOM 6039 O O . ASP A 1 30 ? -7.511 0.210 9.941 1.00 0.00 30 ASP A O 4
ATOM 6048 N N . LEU A 1 31 ? -7.616 2.460 9.745 1.00 0.00 31 LEU A N 4
ATOM 6049 C CA . LEU A 1 31 ? -7.066 2.480 8.400 1.00 0.00 31 LEU A CA 4
ATOM 6050 C C . LEU A 1 31 ? -5.748 3.256 8.404 1.00 0.00 31 LEU A C 4
ATOM 6051 O O . LEU A 1 31 ? -5.699 4.401 8.851 1.00 0.00 31 LEU A O 4
ATOM 6067 N N . GLU A 1 32 ? -4.712 2.602 7.899 1.00 0.00 32 GLU A N 4
ATOM 6068 C CA . GLU A 1 32 ? -3.397 3.217 7.839 1.00 0.00 32 GLU A CA 4
ATOM 6069 C C . GLU A 1 32 ? -2.976 3.428 6.383 1.00 0.00 32 GLU A C 4
ATOM 6070 O O . GLU A 1 32 ? -2.733 2.465 5.657 1.00 0.00 32 GLU A O 4
ATOM 6082 N N . VAL A 1 33 ? -2.903 4.694 5.999 1.00 0.00 33 VAL A N 4
ATOM 6083 C CA . VAL A 1 33 ? -2.516 5.043 4.643 1.00 0.00 33 VAL A CA 4
ATOM 6084 C C . VAL A 1 33 ? -1.208 5.836 4.678 1.00 0.00 33 VAL A C 4
ATOM 6085 O O . VAL A 1 33 ? -1.127 6.878 5.327 1.00 0.00 33 VAL A O 4
ATOM 6098 N N . ARG A 1 34 ? -0.216 5.313 3.973 1.00 0.00 34 ARG A N 4
ATOM 6099 C CA . ARG A 1 34 ? 1.084 5.959 3.916 1.00 0.00 34 ARG A CA 4
ATOM 6100 C C . ARG A 1 34 ? 1.310 6.576 2.535 1.00 0.00 34 ARG A C 4
ATOM 6101 O O . ARG A 1 34 ? 1.090 5.923 1.516 1.00 0.00 34 ARG A O 4
ATOM 6122 N N . VAL A 1 35 ? 1.747 7.827 2.545 1.00 0.00 35 VAL A N 4
ATOM 6123 C CA . VAL A 1 35 ? 2.005 8.539 1.305 1.00 0.00 35 VAL A CA 4
ATOM 6124 C C . VAL A 1 35 ? 3.509 8.787 1.168 1.00 0.00 35 VAL A C 4
ATOM 6125 O O . VAL A 1 35 ? 4.154 9.246 2.109 1.00 0.00 35 VAL A O 4
ATOM 6138 N N . PRO A 1 36 ? 4.036 8.462 -0.043 1.00 0.00 36 PRO A N 4
ATOM 6139 C CA . PRO A 1 36 ? 5.452 8.644 -0.315 1.00 0.00 36 PRO A CA 4
ATOM 6140 C C . PRO A 1 36 ? 5.783 10.123 -0.528 1.00 0.00 36 PRO A C 4
ATOM 6141 O O . PRO A 1 36 ? 5.005 10.856 -1.136 1.00 0.00 36 PRO A O 4
ATOM 6152 N N . VAL A 1 37 ? 6.940 10.517 -0.016 1.00 0.00 37 VAL A N 4
ATOM 6153 C CA . VAL A 1 37 ? 7.384 11.894 -0.143 1.00 0.00 37 VAL A CA 4
ATOM 6154 C C . VAL A 1 37 ? 8.805 11.918 -0.710 1.00 0.00 37 VAL A C 4
ATOM 6155 O O . VAL A 1 37 ? 9.531 10.929 -0.616 1.00 0.00 37 VAL A O 4
ATOM 6168 N N . PRO A 1 38 ? 9.169 13.087 -1.301 1.00 0.00 38 PRO A N 4
ATOM 6169 C CA . PRO A 1 38 ? 10.490 13.252 -1.883 1.00 0.00 38 PRO A CA 4
ATOM 6170 C C . PRO A 1 38 ? 11.550 13.432 -0.795 1.00 0.00 38 PRO A C 4
ATOM 6171 O O . PRO A 1 38 ? 11.231 13.434 0.393 1.00 0.00 38 PRO A O 4
ATOM 6182 N N . LYS A 1 39 ? 12.790 13.580 -1.240 1.00 0.00 39 LYS A N 4
ATOM 6183 C CA . LYS A 1 39 ? 13.899 13.760 -0.318 1.00 0.00 39 LYS A CA 4
ATOM 6184 C C . LYS A 1 39 ? 14.047 15.247 0.009 1.00 0.00 39 LYS A C 4
ATOM 6185 O O . LYS A 1 39 ? 15.057 15.664 0.574 1.00 0.00 39 LYS A O 4
ATOM 6204 N N . HIS A 1 40 ? 13.027 16.007 -0.361 1.00 0.00 40 HIS A N 4
ATOM 6205 C CA . HIS A 1 40 ? 13.031 17.439 -0.114 1.00 0.00 40 HIS A CA 4
ATOM 6206 C C . HIS A 1 40 ? 11.905 17.795 0.859 1.00 0.00 40 HIS A C 4
ATOM 6207 O O . HIS A 1 40 ? 11.764 18.951 1.254 1.00 0.00 40 HIS A O 4
ATOM 6221 N N . VAL A 1 41 ? 11.131 16.780 1.215 1.00 0.00 41 VAL A N 4
ATOM 6222 C CA . VAL A 1 41 ? 10.021 16.972 2.134 1.00 0.00 41 VAL A CA 4
ATOM 6223 C C . VAL A 1 41 ? 10.449 16.547 3.540 1.00 0.00 41 VAL A C 4
ATOM 6224 O O . VAL A 1 41 ? 10.619 15.358 3.808 1.00 0.00 41 VAL A O 4
ATOM 6237 N N . VAL A 1 42 ? 10.611 17.541 4.401 1.00 0.00 42 VAL A N 4
ATOM 6238 C CA . VAL A 1 42 ? 11.016 17.284 5.772 1.00 0.00 42 VAL A CA 4
ATOM 6239 C C . VAL A 1 42 ? 10.089 18.044 6.723 1.00 0.00 42 VAL A C 4
ATOM 6240 O O . VAL A 1 42 ? 9.687 17.515 7.758 1.00 0.00 42 VAL A O 4
ATOM 6253 N N . LYS A 1 43 ? 9.777 19.273 6.339 1.00 0.00 43 LYS A N 4
ATOM 6254 C CA . LYS A 1 43 ? 8.905 20.111 7.144 1.00 0.00 43 LYS A CA 4
ATOM 6255 C C . LYS A 1 43 ? 7.447 19.752 6.851 1.00 0.00 43 LYS A C 4
ATOM 6256 O O . LYS A 1 43 ? 7.058 19.621 5.691 1.00 0.00 43 LYS A O 4
ATOM 6275 N N . GLY A 1 44 ? 6.680 19.605 7.921 1.00 0.00 44 GLY A N 4
ATOM 6276 C CA . GLY A 1 44 ? 5.273 19.265 7.793 1.00 0.00 44 GLY A CA 4
ATOM 6277 C C . GLY A 1 44 ? 4.560 20.230 6.845 1.00 0.00 44 GLY A C 4
ATOM 6278 O O . GLY A 1 44 ? 3.653 19.833 6.115 1.00 0.00 44 GLY A O 4
ATOM 6282 N N . LYS A 1 45 ? 4.997 21.481 6.886 1.00 0.00 45 LYS A N 4
ATOM 6283 C CA . LYS A 1 45 ? 4.411 22.506 6.040 1.00 0.00 45 LYS A CA 4
ATOM 6284 C C . LYS A 1 45 ? 4.593 22.115 4.572 1.00 0.00 45 LYS A C 4
ATOM 6285 O O . LYS A 1 45 ? 3.941 22.675 3.691 1.00 0.00 45 LYS A O 4
ATOM 6304 N N . GLN A 1 46 ? 5.482 21.157 4.353 1.00 0.00 46 GLN A N 4
ATOM 6305 C CA . GLN A 1 46 ? 5.758 20.685 3.007 1.00 0.00 46 GLN A CA 4
ATOM 6306 C C . GLN A 1 46 ? 4.654 19.733 2.542 1.00 0.00 46 GLN A C 4
ATOM 6307 O O . GLN A 1 46 ? 4.628 19.326 1.382 1.00 0.00 46 GLN A O 4
ATOM 6321 N N . VAL A 1 47 ? 3.769 19.405 3.472 1.00 0.00 47 VAL A N 4
ATOM 6322 C CA . VAL A 1 47 ? 2.665 18.508 3.172 1.00 0.00 47 VAL A CA 4
ATOM 6323 C C . VAL A 1 47 ? 1.401 19.011 3.872 1.00 0.00 47 VAL A C 4
ATOM 6324 O O . VAL A 1 47 ? 1.426 19.317 5.063 1.00 0.00 47 VAL A O 4
ATOM 6337 N N . SER A 1 48 ? 0.325 19.081 3.101 1.00 0.00 48 SER A N 4
ATOM 6338 C CA . SER A 1 48 ? -0.947 19.541 3.632 1.00 0.00 48 SER A CA 4
ATOM 6339 C C . SER A 1 48 ? -1.820 18.344 4.011 1.00 0.00 48 SER A C 4
ATOM 6340 O O . SER A 1 48 ? -1.788 17.312 3.343 1.00 0.00 48 SER A O 4
ATOM 6348 N N . VAL A 1 49 ? -2.579 18.521 5.082 1.00 0.00 49 VAL A N 4
ATOM 6349 C CA . VAL A 1 49 ? -3.459 17.467 5.558 1.00 0.00 49 VAL A CA 4
ATOM 6350 C C . VAL A 1 49 ? -4.798 18.078 5.979 1.00 0.00 49 VAL A C 4
ATOM 6351 O O . VAL A 1 49 ? -4.857 18.860 6.927 1.00 0.00 49 VAL A O 4
ATOM 6364 N N . ALA A 1 50 ? -5.839 17.699 5.253 1.00 0.00 50 ALA A N 4
ATOM 6365 C CA . ALA A 1 50 ? -7.173 18.200 5.539 1.00 0.00 50 ALA A CA 4
ATOM 6366 C C . ALA A 1 50 ? -8.047 17.050 6.042 1.00 0.00 50 ALA A C 4
ATOM 6367 O O . ALA A 1 50 ? -8.414 16.162 5.273 1.00 0.00 50 ALA A O 4
ATOM 6374 N N . LEU A 1 51 ? -8.356 17.103 7.329 1.00 0.00 51 LEU A N 4
ATOM 6375 C CA . LEU A 1 51 ? -9.181 16.077 7.944 1.00 0.00 51 LEU A CA 4
ATOM 6376 C C . LEU A 1 51 ? -10.555 16.663 8.273 1.00 0.00 51 LEU A C 4
ATOM 6377 O O . LEU A 1 51 ? -10.651 17.710 8.911 1.00 0.00 51 LEU A O 4
ATOM 6393 N N . SER A 1 52 ? -11.586 15.961 7.823 1.00 0.00 52 SER A N 4
ATOM 6394 C CA . SER A 1 52 ? -12.950 16.399 8.062 1.00 0.00 52 SER A CA 4
ATOM 6395 C C . SER A 1 52 ? -13.744 15.286 8.750 1.00 0.00 52 SER A C 4
ATOM 6396 O O . SER A 1 52 ? -14.148 15.429 9.903 1.00 0.00 52 SER A O 4
ATOM 6404 N N . SER A 1 53 ? -13.943 14.203 8.014 1.00 0.00 53 SER A N 4
ATOM 6405 C CA . SER A 1 53 ? -14.681 13.066 8.539 1.00 0.00 53 SER A CA 4
ATOM 6406 C C . SER A 1 53 ? -14.891 12.025 7.438 1.00 0.00 53 SER A C 4
ATOM 6407 O O . SER A 1 53 ? -14.653 10.837 7.648 1.00 0.00 53 SER A O 4
ATOM 6415 N N . SER A 1 54 ? -15.336 12.509 6.287 1.00 0.00 54 SER A N 4
ATOM 6416 C CA . SER A 1 54 ? -15.581 11.635 5.153 1.00 0.00 54 SER A CA 4
ATOM 6417 C C . SER A 1 54 ? -14.756 12.096 3.949 1.00 0.00 54 SER A C 4
ATOM 6418 O O . SER A 1 54 ? -15.180 11.939 2.805 1.00 0.00 54 SER A O 4
ATOM 6426 N N . SER A 1 55 ? -13.593 12.655 4.249 1.00 0.00 55 SER A N 4
ATOM 6427 C CA . SER A 1 55 ? -12.705 13.139 3.206 1.00 0.00 55 SER A CA 4
ATOM 6428 C C . SER A 1 55 ? -11.275 13.241 3.742 1.00 0.00 55 SER A C 4
ATOM 6429 O O . SER A 1 55 ? -11.042 13.064 4.937 1.00 0.00 55 SER A O 4
ATOM 6437 N N . ILE A 1 56 ? -10.355 13.527 2.832 1.00 0.00 56 ILE A N 4
ATOM 6438 C CA . ILE A 1 56 ? -8.955 13.655 3.199 1.00 0.00 56 ILE A CA 4
ATOM 6439 C C . ILE A 1 56 ? -8.192 14.325 2.054 1.00 0.00 56 ILE A C 4
ATOM 6440 O O . ILE A 1 56 ? -8.612 14.256 0.900 1.00 0.00 56 ILE A O 4
ATOM 6456 N N . ARG A 1 57 ? -7.085 14.957 2.414 1.00 0.00 57 ARG A N 4
ATOM 6457 C CA . ARG A 1 57 ? -6.260 15.639 1.431 1.00 0.00 57 ARG A CA 4
ATOM 6458 C C . ARG A 1 57 ? -4.779 15.498 1.792 1.00 0.00 57 ARG A C 4
ATOM 6459 O O . ARG A 1 57 ? -4.398 15.682 2.947 1.00 0.00 57 ARG A O 4
ATOM 6480 N N . VAL A 1 58 ? -3.985 15.174 0.782 1.00 0.00 58 VAL A N 4
ATOM 6481 C CA . VAL A 1 58 ? -2.555 15.006 0.979 1.00 0.00 58 VAL A CA 4
ATOM 6482 C C . VAL A 1 58 ? -1.806 15.648 -0.190 1.00 0.00 58 VAL A C 4
ATOM 6483 O O . VAL A 1 58 ? -1.655 15.036 -1.247 1.00 0.00 58 VAL A O 4
ATOM 6496 N N . ALA A 1 59 ? -1.355 16.873 0.038 1.00 0.00 59 ALA A N 4
ATOM 6497 C CA . ALA A 1 59 ? -0.625 17.604 -0.983 1.00 0.00 59 ALA A CA 4
ATOM 6498 C C . ALA A 1 59 ? 0.748 18.002 -0.437 1.00 0.00 59 ALA A C 4
ATOM 6499 O O . ALA A 1 59 ? 0.848 18.544 0.663 1.00 0.00 59 ALA A O 4
ATOM 6506 N N . MET A 1 60 ? 1.770 17.717 -1.230 1.00 0.00 60 MET A N 4
ATOM 6507 C CA . MET A 1 60 ? 3.132 18.038 -0.839 1.00 0.00 60 MET A CA 4
ATOM 6508 C C . MET A 1 60 ? 3.678 19.207 -1.662 1.00 0.00 60 MET A C 4
ATOM 6509 O O . MET A 1 60 ? 3.495 19.253 -2.878 1.00 0.00 60 MET A O 4
ATOM 6523 N N . LEU A 1 61 ? 4.336 20.122 -0.967 1.00 0.00 61 LEU A N 4
ATOM 6524 C CA . LEU A 1 61 ? 4.910 21.288 -1.618 1.00 0.00 61 LEU A CA 4
ATOM 6525 C C . LEU A 1 61 ? 6.029 20.841 -2.560 1.00 0.00 61 LEU A C 4
ATOM 6526 O O . LEU A 1 61 ? 6.825 19.969 -2.215 1.00 0.00 61 LEU A O 4
ATOM 6542 N N . GLU A 1 62 ? 6.056 21.459 -3.732 1.00 0.00 62 GLU A N 4
ATOM 6543 C CA . GLU A 1 62 ? 7.065 21.136 -4.726 1.00 0.00 62 GLU A CA 4
ATOM 6544 C C . GLU A 1 62 ? 8.163 22.202 -4.734 1.00 0.00 62 GLU A C 4
ATOM 6545 O O . GLU A 1 62 ? 8.164 23.103 -3.896 1.00 0.00 62 GLU A O 4
ATOM 6557 N N . GLU A 1 63 ? 9.070 22.064 -5.689 1.00 0.00 63 GLU A N 4
ATOM 6558 C CA . GLU A 1 63 ? 10.171 23.004 -5.817 1.00 0.00 63 GLU A CA 4
ATOM 6559 C C . GLU A 1 63 ? 9.673 24.329 -6.396 1.00 0.00 63 GLU A C 4
ATOM 6560 O O . GLU A 1 63 ? 10.340 25.355 -6.272 1.00 0.00 63 GLU A O 4
ATOM 6572 N N . ASN A 1 64 ? 8.504 24.265 -7.018 1.00 0.00 64 ASN A N 4
ATOM 6573 C CA . ASN A 1 64 ? 7.909 25.447 -7.617 1.00 0.00 64 ASN A CA 4
ATOM 6574 C C . ASN A 1 64 ? 6.386 25.305 -7.609 1.00 0.00 64 ASN A C 4
ATOM 6575 O O . ASN A 1 64 ? 5.733 25.523 -8.628 1.00 0.00 64 ASN A O 4
ATOM 6586 N N . GLY A 1 65 ? 5.863 24.942 -6.446 1.00 0.00 65 GLY A N 4
ATOM 6587 C CA . GLY A 1 65 ? 4.429 24.769 -6.292 1.00 0.00 65 GLY A CA 4
ATOM 6588 C C . GLY A 1 65 ? 4.115 23.632 -5.317 1.00 0.00 65 GLY A C 4
ATOM 6589 O O . GLY A 1 65 ? 4.752 23.513 -4.272 1.00 0.00 65 GLY A O 4
ATOM 6593 N N . GLU A 1 66 ? 3.135 22.825 -5.695 1.00 0.00 66 GLU A N 4
ATOM 6594 C CA . GLU A 1 66 ? 2.729 21.702 -4.867 1.00 0.00 66 GLU A CA 4
ATOM 6595 C C . GLU A 1 66 ? 1.942 20.687 -5.699 1.00 0.00 66 GLU A C 4
ATOM 6596 O O . GLU A 1 66 ? 1.518 20.988 -6.813 1.00 0.00 66 GLU A O 4
ATOM 6608 N N . ARG A 1 67 ? 1.770 19.506 -5.124 1.00 0.00 67 ARG A N 4
ATOM 6609 C CA . ARG A 1 67 ? 1.041 18.445 -5.798 1.00 0.00 67 ARG A CA 4
ATOM 6610 C C . ARG A 1 67 ? 0.173 17.678 -4.797 1.00 0.00 67 ARG A C 4
ATOM 6611 O O . ARG A 1 67 ? 0.598 17.420 -3.672 1.00 0.00 67 ARG A O 4
ATOM 6632 N N . VAL A 1 68 ? -1.026 17.336 -5.243 1.00 0.00 68 VAL A N 4
ATOM 6633 C CA . VAL A 1 68 ? -1.957 16.604 -4.401 1.00 0.00 68 VAL A CA 4
ATOM 6634 C C . VAL A 1 68 ? -1.713 15.102 -4.563 1.00 0.00 68 VAL A C 4
ATOM 6635 O O . VAL A 1 68 ? -2.171 14.496 -5.531 1.00 0.00 68 VAL A O 4
ATOM 6648 N N . LEU A 1 69 ? -0.991 14.545 -3.602 1.00 0.00 69 LEU A N 4
ATOM 6649 C CA . LEU A 1 69 ? -0.681 13.126 -3.625 1.00 0.00 69 LEU A CA 4
ATOM 6650 C C . LEU A 1 69 ? -1.980 12.322 -3.540 1.00 0.00 69 LEU A C 4
ATOM 6651 O O . LEU A 1 69 ? -2.295 11.547 -4.442 1.00 0.00 69 LEU A O 4
ATOM 6667 N N . MET A 1 70 ? -2.699 12.535 -2.448 1.00 0.00 70 MET A N 4
ATOM 6668 C CA . MET A 1 70 ? -3.957 11.840 -2.234 1.00 0.00 70 MET A CA 4
ATOM 6669 C C . MET A 1 70 ? -5.058 12.816 -1.814 1.00 0.00 70 MET A C 4
ATOM 6670 O O . MET A 1 70 ? -4.787 13.813 -1.148 1.00 0.00 70 MET A O 4
ATOM 6684 N N . GLU A 1 71 ? -6.277 12.493 -2.222 1.00 0.00 71 GLU A N 4
ATOM 6685 C CA . GLU A 1 71 ? -7.420 13.329 -1.897 1.00 0.00 71 GLU A CA 4
ATOM 6686 C C . GLU A 1 71 ? -8.706 12.703 -2.440 1.00 0.00 71 GLU A C 4
ATOM 6687 O O . GLU A 1 71 ? -8.668 11.922 -3.389 1.00 0.00 71 GLU A O 4
ATOM 6699 N N . GLY A 1 72 ? -9.815 13.070 -1.814 1.00 0.00 72 GLY A N 4
ATOM 6700 C CA . GLY A 1 72 ? -11.111 12.554 -2.222 1.00 0.00 72 GLY A CA 4
ATOM 6701 C C . GLY A 1 72 ? -11.988 12.252 -1.006 1.00 0.00 72 GLY A C 4
ATOM 6702 O O . GLY A 1 72 ? -11.480 12.054 0.097 1.00 0.00 72 GLY A O 4
ATOM 6706 N N . LYS A 1 73 ? -13.291 12.226 -1.248 1.00 0.00 73 LYS A N 4
ATOM 6707 C CA . LYS A 1 73 ? -14.244 11.951 -0.186 1.00 0.00 73 LYS A CA 4
ATOM 6708 C C . LYS A 1 73 ? -14.214 10.458 0.146 1.00 0.00 73 LYS A C 4
ATOM 6709 O O . LYS A 1 73 ? -14.351 9.617 -0.742 1.00 0.00 73 LYS A O 4
ATOM 6728 N N . LEU A 1 74 ? -14.033 10.173 1.427 1.00 0.00 74 LEU A N 4
ATOM 6729 C CA . LEU A 1 74 ? -13.983 8.795 1.888 1.00 0.00 74 LEU A CA 4
ATOM 6730 C C . LEU A 1 74 ? -15.359 8.152 1.707 1.00 0.00 74 LEU A C 4
ATOM 6731 O O . LEU A 1 74 ? -16.320 8.826 1.340 1.00 0.00 74 LEU A O 4
ATOM 6747 N N . THR A 1 75 ? -15.410 6.855 1.973 1.00 0.00 75 THR A N 4
ATOM 6748 C CA . THR A 1 75 ? -16.652 6.112 1.845 1.00 0.00 75 THR A CA 4
ATOM 6749 C C . THR A 1 75 ? -17.494 6.258 3.114 1.00 0.00 75 THR A C 4
ATOM 6750 O O . THR A 1 75 ? -18.721 6.311 3.046 1.00 0.00 75 THR A O 4
ATOM 6761 N N . HIS A 1 76 ? -16.801 6.318 4.241 1.00 0.00 76 HIS A N 4
ATOM 6762 C CA . HIS A 1 76 ? -17.470 6.457 5.524 1.00 0.00 76 HIS A CA 4
ATOM 6763 C C . HIS A 1 76 ? -16.823 7.592 6.320 1.00 0.00 76 HIS A C 4
ATOM 6764 O O . HIS A 1 76 ? -15.792 8.128 5.918 1.00 0.00 76 HIS A O 4
ATOM 6778 N N . LYS A 1 77 ? -17.456 7.924 7.436 1.00 0.00 77 LYS A N 4
ATOM 6779 C CA . LYS A 1 77 ? -16.954 8.986 8.292 1.00 0.00 77 LYS A CA 4
ATOM 6780 C C . LYS A 1 77 ? -15.826 8.438 9.169 1.00 0.00 77 LYS A C 4
ATOM 6781 O O . LYS A 1 77 ? -15.564 7.236 9.170 1.00 0.00 77 LYS A O 4
ATOM 6800 N N . ILE A 1 78 ? -15.189 9.346 9.894 1.00 0.00 78 ILE A N 4
ATOM 6801 C CA . ILE A 1 78 ? -14.095 8.969 10.772 1.00 0.00 78 ILE A CA 4
ATOM 6802 C C . ILE A 1 78 ? -14.019 9.958 11.937 1.00 0.00 78 ILE A C 4
ATOM 6803 O O . ILE A 1 78 ? -14.640 11.019 11.897 1.00 0.00 78 ILE A O 4
ATOM 6819 N N . ASN A 1 79 ? -13.252 9.575 12.948 1.00 0.00 79 ASN A N 4
ATOM 6820 C CA . ASN A 1 79 ? -13.086 10.415 14.122 1.00 0.00 79 ASN A CA 4
ATOM 6821 C C . ASN A 1 79 ? -11.817 11.255 13.967 1.00 0.00 79 ASN A C 4
ATOM 6822 O O . ASN A 1 79 ? -10.774 10.919 14.526 1.00 0.00 79 ASN A O 4
ATOM 6833 N N . THR A 1 80 ? -11.948 12.332 13.206 1.00 0.00 80 THR A N 4
ATOM 6834 C CA . THR A 1 80 ? -10.824 13.223 12.971 1.00 0.00 80 THR A CA 4
ATOM 6835 C C . THR A 1 80 ? -10.048 13.456 14.269 1.00 0.00 80 THR A C 4
ATOM 6836 O O . THR A 1 80 ? -8.824 13.575 14.251 1.00 0.00 80 THR A O 4
ATOM 6847 N N . GLU A 1 81 ? -10.792 13.515 15.364 1.00 0.00 81 GLU A N 4
ATOM 6848 C CA . GLU A 1 81 ? -10.189 13.731 16.668 1.00 0.00 81 GLU A CA 4
ATOM 6849 C C . GLU A 1 81 ? -9.185 12.619 16.980 1.00 0.00 81 GLU A C 4
ATOM 6850 O O . GLU A 1 81 ? -8.042 12.894 17.342 1.00 0.00 81 GLU A O 4
ATOM 6862 N N . SER A 1 82 ? -9.649 11.388 16.828 1.00 0.00 82 SER A N 4
ATOM 6863 C CA . SER A 1 82 ? -8.806 10.233 17.089 1.00 0.00 82 SER A CA 4
ATOM 6864 C C . SER A 1 82 ? -7.815 10.038 15.940 1.00 0.00 82 SER A C 4
ATOM 6865 O O . SER A 1 82 ? -6.812 9.342 16.092 1.00 0.00 82 SER A O 4
ATOM 6873 N N . SER A 1 83 ? -8.131 10.664 14.816 1.00 0.00 83 SER A N 4
ATOM 6874 C CA . SER A 1 83 ? -7.282 10.568 13.641 1.00 0.00 83 SER A CA 4
ATOM 6875 C C . SER A 1 83 ? -6.132 11.572 13.744 1.00 0.00 83 SER A C 4
ATOM 6876 O O . SER A 1 83 ? -6.314 12.681 14.243 1.00 0.00 83 SER A O 4
ATOM 6884 N N . LEU A 1 84 ? -4.973 11.147 13.263 1.00 0.00 84 LEU A N 4
ATOM 6885 C CA . LEU A 1 84 ? -3.793 11.995 13.294 1.00 0.00 84 LEU A CA 4
ATOM 6886 C C . LEU A 1 84 ? -3.039 11.862 11.969 1.00 0.00 84 LEU A C 4
ATOM 6887 O O . LEU A 1 84 ? -3.453 11.109 11.088 1.00 0.00 84 LEU A O 4
ATOM 6903 N N . TRP A 1 85 ? -1.946 12.604 11.870 1.00 0.00 85 TRP A N 4
ATOM 6904 C CA . TRP A 1 85 ? -1.131 12.578 10.667 1.00 0.00 85 TRP A CA 4
ATOM 6905 C C . TRP A 1 85 ? 0.267 13.080 11.033 1.00 0.00 85 TRP A C 4
ATOM 6906 O O . TRP A 1 85 ? 0.422 14.204 11.508 1.00 0.00 85 TRP A O 4
ATOM 6927 N N . SER A 1 86 ? 1.249 12.222 10.798 1.00 0.00 86 SER A N 4
ATOM 6928 C CA . SER A 1 86 ? 2.629 12.564 11.097 1.00 0.00 86 SER A CA 4
ATOM 6929 C C . SER A 1 86 ? 3.467 12.527 9.818 1.00 0.00 86 SER A C 4
ATOM 6930 O O . SER A 1 86 ? 3.442 11.540 9.084 1.00 0.00 86 SER A O 4
ATOM 6938 N N . LEU A 1 87 ? 4.188 13.615 9.589 1.00 0.00 87 LEU A N 4
ATOM 6939 C CA . LEU A 1 87 ? 5.032 13.719 8.410 1.00 0.00 87 LEU A CA 4
ATOM 6940 C C . LEU A 1 87 ? 6.451 13.269 8.763 1.00 0.00 87 LEU A C 4
ATOM 6941 O O . LEU A 1 87 ? 6.926 13.512 9.871 1.00 0.00 87 LEU A O 4
ATOM 6957 N N . GLU A 1 88 ? 7.089 12.622 7.799 1.00 0.00 88 GLU A N 4
ATOM 6958 C CA . GLU A 1 88 ? 8.444 12.136 7.993 1.00 0.00 88 GLU A CA 4
ATOM 6959 C C . GLU A 1 88 ? 9.371 12.702 6.916 1.00 0.00 88 GLU A C 4
ATOM 6960 O O . GLU A 1 88 ? 9.019 12.723 5.738 1.00 0.00 88 GLU A O 4
ATOM 6972 N N . PRO A 1 89 ? 10.569 13.159 7.370 1.00 0.00 89 PRO A N 4
ATOM 6973 C CA . PRO A 1 89 ? 11.549 13.724 6.458 1.00 0.00 89 PRO A CA 4
ATOM 6974 C C . PRO A 1 89 ? 12.237 12.627 5.645 1.00 0.00 89 PRO A C 4
ATOM 6975 O O . PRO A 1 89 ? 12.851 11.723 6.209 1.00 0.00 89 PRO A O 4
ATOM 6986 N N . GLY A 1 90 ? 12.112 12.742 4.331 1.00 0.00 90 GLY A N 4
ATOM 6987 C CA . GLY A 1 90 ? 12.715 11.771 3.433 1.00 0.00 90 GLY A CA 4
ATOM 6988 C C . GLY A 1 90 ? 12.201 10.360 3.727 1.00 0.00 90 GLY A C 4
ATOM 6989 O O . GLY A 1 90 ? 12.988 9.448 3.974 1.00 0.00 90 GLY A O 4
ATOM 6993 N N . LYS A 1 91 ? 10.883 10.226 3.691 1.00 0.00 91 LYS A N 4
ATOM 6994 C CA . LYS A 1 91 ? 10.255 8.942 3.951 1.00 0.00 91 LYS A CA 4
ATOM 6995 C C . LYS A 1 91 ? 8.860 8.925 3.323 1.00 0.00 91 LYS A C 4
ATOM 6996 O O . LYS A 1 91 ? 8.720 8.720 2.118 1.00 0.00 91 LYS A O 4
ATOM 7015 N N . CYS A 1 92 ? 7.863 9.145 4.167 1.00 0.00 92 CYS A N 4
ATOM 7016 C CA . CYS A 1 92 ? 6.484 9.158 3.710 1.00 0.00 92 CYS A CA 4
ATOM 7017 C C . CYS A 1 92 ? 5.624 9.810 4.795 1.00 0.00 92 CYS A C 4
ATOM 7018 O O . CYS A 1 92 ? 6.129 10.177 5.855 1.00 0.00 92 CYS A O 4
ATOM 7026 N N . VAL A 1 93 ? 4.340 9.935 4.492 1.00 0.00 93 VAL A N 4
ATOM 7027 C CA . VAL A 1 93 ? 3.406 10.537 5.428 1.00 0.00 93 VAL A CA 4
ATOM 7028 C C . VAL A 1 93 ? 2.558 9.439 6.072 1.00 0.00 93 VAL A C 4
ATOM 7029 O O . VAL A 1 93 ? 2.086 8.531 5.388 1.00 0.00 93 VAL A O 4
ATOM 7042 N N . LEU A 1 94 ? 2.389 9.557 7.381 1.00 0.00 94 LEU A N 4
ATOM 7043 C CA . LEU A 1 94 ? 1.606 8.585 8.125 1.00 0.00 94 LEU A CA 4
ATOM 7044 C C . LEU A 1 94 ? 0.314 9.244 8.613 1.00 0.00 94 LEU A C 4
ATOM 7045 O O . LEU A 1 94 ? 0.344 10.343 9.165 1.00 0.00 94 LEU A O 4
ATOM 7061 N N . VAL A 1 95 ? -0.789 8.545 8.393 1.00 0.00 95 VAL A N 4
ATOM 7062 C CA . VAL A 1 95 ? -2.089 9.048 8.803 1.00 0.00 95 VAL A CA 4
ATOM 7063 C C . VAL A 1 95 ? -2.894 7.912 9.436 1.00 0.00 95 VAL A C 4
ATOM 7064 O O . VAL A 1 95 ? -2.840 6.774 8.972 1.00 0.00 95 VAL A O 4
ATOM 7077 N N . ASN A 1 96 ? -3.623 8.260 10.487 1.00 0.00 96 ASN A N 4
ATOM 7078 C CA . ASN A 1 96 ? -4.439 7.283 11.189 1.00 0.00 96 ASN A CA 4
ATOM 7079 C C . ASN A 1 96 ? -5.909 7.698 11.104 1.00 0.00 96 ASN A C 4
ATOM 7080 O O . ASN A 1 96 ? -6.302 8.721 11.662 1.00 0.00 96 ASN A O 4
ATOM 7091 N N . LEU A 1 97 ? -6.681 6.882 10.402 1.00 0.00 97 LEU A N 4
ATOM 7092 C CA . LEU A 1 97 ? -8.100 7.151 10.237 1.00 0.00 97 LEU A CA 4
ATOM 7093 C C . LEU A 1 97 ? -8.893 6.324 11.251 1.00 0.00 97 LEU A C 4
ATOM 7094 O O . LEU A 1 97 ? -8.852 5.095 11.222 1.00 0.00 97 LEU A O 4
ATOM 7110 N N . SER A 1 98 ? -9.595 7.031 12.123 1.00 0.00 98 SER A N 4
ATOM 7111 C CA . SER A 1 98 ? -10.397 6.378 13.144 1.00 0.00 98 SER A CA 4
ATOM 7112 C C . SER A 1 98 ? -11.730 5.920 12.550 1.00 0.00 98 SER A C 4
ATOM 7113 O O . SER A 1 98 ? -12.309 6.609 11.711 1.00 0.00 98 SER A O 4
ATOM 7121 N N . LYS A 1 99 ? -12.179 4.761 13.007 1.00 0.00 99 LYS A N 4
ATOM 7122 C CA . LYS A 1 99 ? -13.434 4.204 12.531 1.00 0.00 99 LYS A CA 4
ATOM 7123 C C . LYS A 1 99 ? -14.594 4.851 13.289 1.00 0.00 99 LYS A C 4
ATOM 7124 O O . LYS A 1 99 ? -14.525 5.027 14.505 1.00 0.00 99 LYS A O 4
ATOM 7143 N N . VAL A 1 100 ? -15.634 5.187 12.540 1.00 0.00 100 VAL A N 4
ATOM 7144 C CA . VAL A 1 100 ? -16.808 5.811 13.126 1.00 0.00 100 VAL A CA 4
ATOM 7145 C C . VAL A 1 100 ? -18.028 4.921 12.883 1.00 0.00 100 VAL A C 4
ATOM 7146 O O . VAL A 1 100 ? -18.659 4.999 11.830 1.00 0.00 100 VAL A O 4
ATOM 7159 N N . GLY A 1 101 ? -18.325 4.095 13.876 1.00 0.00 101 GLY A N 4
ATOM 7160 C CA . GLY A 1 101 ? -19.459 3.190 13.783 1.00 0.00 101 GLY A CA 4
ATOM 7161 C C . GLY A 1 101 ? -19.071 1.897 13.064 1.00 0.00 101 GLY A C 4
ATOM 7162 O O . GLY A 1 101 ? -17.923 1.731 12.652 1.00 0.00 101 GLY A O 4
ATOM 7166 N N . GLU A 1 102 ? -20.049 1.013 12.935 1.00 0.00 102 GLU A N 4
ATOM 7167 C CA . GLU A 1 102 ? -19.824 -0.261 12.273 1.00 0.00 102 GLU A CA 4
ATOM 7168 C C . GLU A 1 102 ? -19.989 -0.109 10.760 1.00 0.00 102 GLU A C 4
ATOM 7169 O O . GLU A 1 102 ? -21.100 -0.194 10.240 1.00 0.00 102 GLU A O 4
ATOM 7181 N N . TYR A 1 103 ? -18.865 0.114 10.094 1.00 0.00 103 TYR A N 4
ATOM 7182 C CA . TYR A 1 103 ? -18.870 0.279 8.651 1.00 0.00 103 TYR A CA 4
ATOM 7183 C C . TYR A 1 103 ? -17.840 -0.640 7.990 1.00 0.00 103 TYR A C 4
ATOM 7184 O O . TYR A 1 103 ? -16.866 -1.044 8.623 1.00 0.00 103 TYR A O 4
ATOM 7202 N N . TRP A 1 104 ? -18.091 -0.944 6.725 1.00 0.00 104 TRP A N 4
ATOM 7203 C CA . TRP A 1 104 ? -17.198 -1.808 5.971 1.00 0.00 104 TRP A CA 4
ATOM 7204 C C . TRP A 1 104 ? -16.372 -0.928 5.031 1.00 0.00 104 TRP A C 4
ATOM 7205 O O . TRP A 1 104 ? -16.870 -0.476 4.001 1.00 0.00 104 TRP A O 4
ATOM 7226 N N . TRP A 1 105 ? -15.124 -0.712 5.419 1.00 0.00 105 TRP A N 4
ATOM 7227 C CA . TRP A 1 105 ? -14.223 0.105 4.623 1.00 0.00 105 TRP A CA 4
ATOM 7228 C C . TRP A 1 105 ? -13.676 -0.763 3.487 1.00 0.00 105 TRP A C 4
ATOM 7229 O O . TRP A 1 105 ? -12.608 -1.359 3.616 1.00 0.00 105 TRP A O 4
ATOM 7250 N N . ASN A 1 106 ? -14.433 -0.805 2.401 1.00 0.00 106 ASN A N 4
ATOM 7251 C CA . ASN A 1 106 ? -14.038 -1.590 1.244 1.00 0.00 106 ASN A CA 4
ATOM 7252 C C . ASN A 1 106 ? -13.220 -0.713 0.293 1.00 0.00 106 ASN A C 4
ATOM 7253 O O . ASN A 1 106 ? -12.863 -1.143 -0.802 1.00 0.00 106 ASN A O 4
ATOM 7264 N N . ALA A 1 107 ? -12.948 0.502 0.747 1.00 0.00 107 ALA A N 4
ATOM 7265 C CA . ALA A 1 107 ? -12.179 1.444 -0.049 1.00 0.00 107 ALA A CA 4
ATOM 7266 C C . ALA A 1 107 ? -12.079 2.774 0.699 1.00 0.00 107 ALA A C 4
ATOM 7267 O O . ALA A 1 107 ? -13.077 3.280 1.211 1.00 0.00 107 ALA A O 4
ATOM 7274 N N . ILE A 1 108 ? -10.865 3.304 0.740 1.00 0.00 108 ILE A N 4
ATOM 7275 C CA . ILE A 1 108 ? -10.621 4.566 1.417 1.00 0.00 108 ILE A CA 4
ATOM 7276 C C . ILE A 1 108 ? -11.523 5.645 0.816 1.00 0.00 108 ILE A C 4
ATOM 7277 O O . ILE A 1 108 ? -12.234 6.340 1.540 1.00 0.00 108 ILE A O 4
ATOM 7293 N N . LEU A 1 109 ? -11.466 5.751 -0.504 1.00 0.00 109 LEU A N 4
ATOM 7294 C CA . LEU A 1 109 ? -12.269 6.734 -1.211 1.00 0.00 109 LEU A CA 4
ATOM 7295 C C . LEU A 1 109 ? -13.427 6.027 -1.918 1.00 0.00 109 LEU A C 4
ATOM 7296 O O . LEU A 1 109 ? -13.431 4.802 -2.037 1.00 0.00 109 LEU A O 4
ATOM 7312 N N . GLU A 1 110 ? -14.380 6.828 -2.370 1.00 0.00 110 GLU A N 4
ATOM 7313 C CA . GLU A 1 110 ? -15.541 6.294 -3.063 1.00 0.00 110 GLU A CA 4
ATOM 7314 C C . GLU A 1 110 ? -15.191 5.977 -4.518 1.00 0.00 110 GLU A C 4
ATOM 7315 O O . GLU A 1 110 ? -14.254 6.548 -5.073 1.00 0.00 110 GLU A O 4
ATOM 7327 N N . GLY A 1 111 ? -15.963 5.067 -5.094 1.00 0.00 111 GLY A N 4
ATOM 7328 C CA . GLY A 1 111 ? -15.746 4.667 -6.474 1.00 0.00 111 GLY A CA 4
ATOM 7329 C C . GLY A 1 111 ? -14.730 3.527 -6.562 1.00 0.00 111 GLY A C 4
ATOM 7330 O O . GLY A 1 111 ? -14.964 2.533 -7.249 1.00 0.00 111 GLY A O 4
ATOM 7334 N N . GLU A 1 112 ? -13.623 3.707 -5.856 1.00 0.00 112 GLU A N 4
ATOM 7335 C CA . GLU A 1 112 ? -12.571 2.706 -5.845 1.00 0.00 112 GLU A CA 4
ATOM 7336 C C . GLU A 1 112 ? -13.161 1.318 -5.587 1.00 0.00 112 GLU A C 4
ATOM 7337 O O . GLU A 1 112 ? -13.701 1.059 -4.512 1.00 0.00 112 GLU A O 4
ATOM 7349 N N . GLU A 1 113 ? -13.039 0.462 -6.591 1.00 0.00 113 GLU A N 4
ATOM 7350 C CA . GLU A 1 113 ? -13.554 -0.893 -6.486 1.00 0.00 113 GLU A CA 4
ATOM 7351 C C . GLU A 1 113 ? -13.316 -1.444 -5.079 1.00 0.00 113 GLU A C 4
ATOM 7352 O O . GLU A 1 113 ? -12.365 -1.048 -4.406 1.00 0.00 113 GLU A O 4
ATOM 7364 N N . PRO A 1 114 ? -14.219 -2.372 -4.664 1.00 0.00 114 PRO A N 4
ATOM 7365 C CA . PRO A 1 114 ? -14.117 -2.981 -3.349 1.00 0.00 114 PRO A CA 4
ATOM 7366 C C . PRO A 1 114 ? -12.987 -4.012 -3.309 1.00 0.00 114 PRO A C 4
ATOM 7367 O O . PRO A 1 114 ? -12.934 -4.914 -4.145 1.00 0.00 114 PRO A O 4
ATOM 7378 N N . ILE A 1 115 ? -12.111 -3.845 -2.329 1.00 0.00 115 ILE A N 4
ATOM 7379 C CA . ILE A 1 115 ? -10.985 -4.750 -2.170 1.00 0.00 115 ILE A CA 4
ATOM 7380 C C . ILE A 1 115 ? -11.484 -6.195 -2.243 1.00 0.00 115 ILE A C 4
ATOM 7381 O O . ILE A 1 115 ? -12.677 -6.452 -2.093 1.00 0.00 115 ILE A O 4
ATOM 7397 N N . ASP A 1 116 ? -10.544 -7.100 -2.472 1.00 0.00 116 ASP A N 4
ATOM 7398 C CA . ASP A 1 116 ? -10.873 -8.512 -2.567 1.00 0.00 116 ASP A CA 4
ATOM 7399 C C . ASP A 1 116 ? -9.986 -9.304 -1.602 1.00 0.00 116 ASP A C 4
ATOM 7400 O O . ASP A 1 116 ? -9.313 -10.250 -2.007 1.00 0.00 116 ASP A O 4
ATOM 7409 N N . ILE A 1 117 ? -10.016 -8.887 -0.345 1.00 0.00 117 ILE A N 4
ATOM 7410 C CA . ILE A 1 117 ? -9.223 -9.544 0.680 1.00 0.00 117 ILE A CA 4
ATOM 7411 C C . ILE A 1 117 ? -9.478 -11.052 0.626 1.00 0.00 117 ILE A C 4
ATOM 7412 O O . ILE A 1 117 ? -10.283 -11.521 -0.177 1.00 0.00 117 ILE A O 4
ATOM 7428 N N . ASP A 1 118 ? -8.776 -11.770 1.491 1.00 0.00 118 ASP A N 4
ATOM 7429 C CA . ASP A 1 118 ? -8.916 -13.215 1.551 1.00 0.00 118 ASP A CA 4
ATOM 7430 C C . ASP A 1 118 ? -8.102 -13.753 2.730 1.00 0.00 118 ASP A C 4
ATOM 7431 O O . ASP A 1 118 ? -7.066 -13.190 3.082 1.00 0.00 118 ASP A O 4
ATOM 7440 N N . SER A 1 119 ? -8.602 -14.835 3.308 1.00 0.00 119 SER A N 4
ATOM 7441 C CA . SER A 1 119 ? -7.934 -15.455 4.440 1.00 0.00 119 SER A CA 4
ATOM 7442 C C . SER A 1 119 ? -7.847 -16.968 4.232 1.00 0.00 119 SER A C 4
ATOM 7443 O O . SER A 1 119 ? -8.678 -17.551 3.537 1.00 0.00 119 SER A O 4
ATOM 7451 N N . GLY A 1 120 ? -6.834 -17.561 4.846 1.00 0.00 120 GLY A N 4
ATOM 7452 C CA . GLY A 1 120 ? -6.628 -18.995 4.737 1.00 0.00 120 GLY A CA 4
ATOM 7453 C C . GLY A 1 120 ? -6.268 -19.390 3.303 1.00 0.00 120 GLY A C 4
ATOM 7454 O O . GLY A 1 120 ? -6.262 -18.548 2.407 1.00 0.00 120 GLY A O 4
ATOM 7458 N N . PRO A 1 121 ? -5.970 -20.705 3.127 1.00 0.00 121 PRO A N 4
ATOM 7459 C CA . PRO A 1 121 ? -5.609 -21.222 1.818 1.00 0.00 121 PRO A CA 4
ATOM 7460 C C . PRO A 1 121 ? -6.841 -21.345 0.919 1.00 0.00 121 PRO A C 4
ATOM 7461 O O . PRO A 1 121 ? -6.856 -20.825 -0.195 1.00 0.00 121 PRO A O 4
ATOM 7472 N N . SER A 1 122 ? -7.845 -22.037 1.437 1.00 0.00 122 SER A N 4
ATOM 7473 C CA . SER A 1 122 ? -9.079 -22.236 0.696 1.00 0.00 122 SER A CA 4
ATOM 7474 C C . SER A 1 122 ? -10.244 -21.570 1.430 1.00 0.00 122 SER A C 4
ATOM 7475 O O . SER A 1 122 ? -10.597 -21.975 2.537 1.00 0.00 122 SER A O 4
ATOM 7483 N N . SER A 1 123 ? -10.809 -20.561 0.785 1.00 0.00 123 SER A N 4
ATOM 7484 C CA . SER A 1 123 ? -11.928 -19.835 1.363 1.00 0.00 123 SER A CA 4
ATOM 7485 C C . SER A 1 123 ? -11.520 -19.231 2.709 1.00 0.00 123 SER A C 4
ATOM 7486 O O . SER A 1 123 ? -10.563 -19.687 3.333 1.00 0.00 123 SER A O 4
ATOM 7494 N N . GLY A 1 124 ? -12.266 -18.215 3.116 1.00 0.00 124 GLY A N 4
ATOM 7495 C CA . GLY A 1 124 ? -11.995 -17.544 4.376 1.00 0.00 124 GLY A CA 4
ATOM 7496 C C . GLY A 1 124 ? -12.875 -16.303 4.537 1.00 0.00 124 GLY A C 4
ATOM 7497 O O . GLY A 1 124 ? -14.080 -16.357 4.297 1.00 0.00 124 GLY A O 4
ATOM 7501 N N . GLY A 1 1 ? -5.137 -26.407 7.314 1.00 0.00 1 GLY A N 5
ATOM 7502 C CA . GLY A 1 1 ? -4.173 -27.173 6.543 1.00 0.00 1 GLY A CA 5
ATOM 7503 C C . GLY A 1 1 ? -2.798 -27.160 7.216 1.00 0.00 1 GLY A C 5
ATOM 7504 O O . GLY A 1 1 ? -2.626 -26.552 8.271 1.00 0.00 1 GLY A O 5
ATOM 7508 N N . SER A 1 2 ? -1.856 -27.839 6.577 1.00 0.00 2 SER A N 5
ATOM 7509 C CA . SER A 1 2 ? -0.503 -27.913 7.101 1.00 0.00 2 SER A CA 5
ATOM 7510 C C . SER A 1 2 ? 0.503 -27.949 5.948 1.00 0.00 2 SER A C 5
ATOM 7511 O O . SER A 1 2 ? 0.776 -29.011 5.391 1.00 0.00 2 SER A O 5
ATOM 7519 N N . SER A 1 3 ? 1.027 -26.776 5.625 1.00 0.00 3 SER A N 5
ATOM 7520 C CA . SER A 1 3 ? 1.997 -26.660 4.549 1.00 0.00 3 SER A CA 5
ATOM 7521 C C . SER A 1 3 ? 3.304 -26.074 5.084 1.00 0.00 3 SER A C 5
ATOM 7522 O O . SER A 1 3 ? 3.321 -24.962 5.611 1.00 0.00 3 SER A O 5
ATOM 7530 N N . GLY A 1 4 ? 4.369 -26.847 4.931 1.00 0.00 4 GLY A N 5
ATOM 7531 C CA . GLY A 1 4 ? 5.679 -26.418 5.392 1.00 0.00 4 GLY A CA 5
ATOM 7532 C C . GLY A 1 4 ? 6.780 -26.909 4.450 1.00 0.00 4 GLY A C 5
ATOM 7533 O O . GLY A 1 4 ? 7.393 -27.947 4.694 1.00 0.00 4 GLY A O 5
ATOM 7537 N N . SER A 1 5 ? 6.997 -26.140 3.393 1.00 0.00 5 SER A N 5
ATOM 7538 C CA . SER A 1 5 ? 8.013 -26.484 2.413 1.00 0.00 5 SER A CA 5
ATOM 7539 C C . SER A 1 5 ? 8.414 -25.241 1.617 1.00 0.00 5 SER A C 5
ATOM 7540 O O . SER A 1 5 ? 9.582 -24.857 1.605 1.00 0.00 5 SER A O 5
ATOM 7548 N N . SER A 1 6 ? 7.422 -24.646 0.971 1.00 0.00 6 SER A N 5
ATOM 7549 C CA . SER A 1 6 ? 7.656 -23.454 0.174 1.00 0.00 6 SER A CA 5
ATOM 7550 C C . SER A 1 6 ? 7.518 -22.205 1.047 1.00 0.00 6 SER A C 5
ATOM 7551 O O . SER A 1 6 ? 8.458 -21.420 1.168 1.00 0.00 6 SER A O 5
ATOM 7559 N N . GLY A 1 7 ? 6.339 -22.059 1.633 1.00 0.00 7 GLY A N 5
ATOM 7560 C CA . GLY A 1 7 ? 6.066 -20.919 2.491 1.00 0.00 7 GLY A CA 5
ATOM 7561 C C . GLY A 1 7 ? 5.002 -20.010 1.873 1.00 0.00 7 GLY A C 5
ATOM 7562 O O . GLY A 1 7 ? 3.944 -20.479 1.457 1.00 0.00 7 GLY A O 5
ATOM 7566 N N . GLN A 1 8 ? 5.320 -18.724 1.831 1.00 0.00 8 GLN A N 5
ATOM 7567 C CA . GLN A 1 8 ? 4.405 -17.745 1.270 1.00 0.00 8 GLN A CA 5
ATOM 7568 C C . GLN A 1 8 ? 5.176 -16.516 0.783 1.00 0.00 8 GLN A C 5
ATOM 7569 O O . GLN A 1 8 ? 5.125 -16.175 -0.397 1.00 0.00 8 GLN A O 5
ATOM 7583 N N . LYS A 1 9 ? 5.872 -15.885 1.717 1.00 0.00 9 LYS A N 5
ATOM 7584 C CA . LYS A 1 9 ? 6.652 -14.702 1.398 1.00 0.00 9 LYS A CA 5
ATOM 7585 C C . LYS A 1 9 ? 5.742 -13.655 0.752 1.00 0.00 9 LYS A C 5
ATOM 7586 O O . LYS A 1 9 ? 5.853 -13.384 -0.443 1.00 0.00 9 LYS A O 5
ATOM 7605 N N . ASN A 1 10 ? 4.864 -13.095 1.570 1.00 0.00 10 ASN A N 5
ATOM 7606 C CA . ASN A 1 10 ? 3.935 -12.084 1.093 1.00 0.00 10 ASN A CA 5
ATOM 7607 C C . ASN A 1 10 ? 4.564 -10.700 1.263 1.00 0.00 10 ASN A C 5
ATOM 7608 O O . ASN A 1 10 ? 5.146 -10.402 2.305 1.00 0.00 10 ASN A O 5
ATOM 7619 N N . PRO A 1 11 ? 4.422 -9.869 0.196 1.00 0.00 11 PRO A N 5
ATOM 7620 C CA . PRO A 1 11 ? 4.969 -8.523 0.217 1.00 0.00 11 PRO A CA 5
ATOM 7621 C C . PRO A 1 11 ? 4.120 -7.600 1.092 1.00 0.00 11 PRO A C 5
ATOM 7622 O O . PRO A 1 11 ? 3.097 -8.018 1.631 1.00 0.00 11 PRO A O 5
ATOM 7633 N N . ASP A 1 12 ? 4.576 -6.361 1.206 1.00 0.00 12 ASP A N 5
ATOM 7634 C CA . ASP A 1 12 ? 3.871 -5.375 2.007 1.00 0.00 12 ASP A CA 5
ATOM 7635 C C . ASP A 1 12 ? 2.550 -5.018 1.322 1.00 0.00 12 ASP A C 5
ATOM 7636 O O . ASP A 1 12 ? 1.485 -5.118 1.929 1.00 0.00 12 ASP A O 5
ATOM 7645 N N . SER A 1 13 ? 2.663 -4.609 0.067 1.00 0.00 13 SER A N 5
ATOM 7646 C CA . SER A 1 13 ? 1.491 -4.236 -0.707 1.00 0.00 13 SER A CA 5
ATOM 7647 C C . SER A 1 13 ? 0.855 -5.483 -1.325 1.00 0.00 13 SER A C 5
ATOM 7648 O O . SER A 1 13 ? 1.119 -5.811 -2.481 1.00 0.00 13 SER A O 5
ATOM 7656 N N . TYR A 1 14 ? 0.027 -6.143 -0.528 1.00 0.00 14 TYR A N 5
ATOM 7657 C CA . TYR A 1 14 ? -0.649 -7.347 -0.983 1.00 0.00 14 TYR A CA 5
ATOM 7658 C C . TYR A 1 14 ? -2.096 -7.383 -0.487 1.00 0.00 14 TYR A C 5
ATOM 7659 O O . TYR A 1 14 ? -3.025 -7.519 -1.282 1.00 0.00 14 TYR A O 5
ATOM 7677 N N . ASN A 1 15 ? -2.242 -7.259 0.824 1.00 0.00 15 ASN A N 5
ATOM 7678 C CA . ASN A 1 15 ? -3.560 -7.276 1.435 1.00 0.00 15 ASN A CA 5
ATOM 7679 C C . ASN A 1 15 ? -4.172 -5.876 1.356 1.00 0.00 15 ASN A C 5
ATOM 7680 O O . ASN A 1 15 ? -3.451 -4.883 1.267 1.00 0.00 15 ASN A O 5
ATOM 7691 N N . GLY A 1 16 ? -5.496 -5.840 1.391 1.00 0.00 16 GLY A N 5
ATOM 7692 C CA . GLY A 1 16 ? -6.213 -4.578 1.324 1.00 0.00 16 GLY A CA 5
ATOM 7693 C C . GLY A 1 16 ? -6.321 -4.085 -0.120 1.00 0.00 16 GLY A C 5
ATOM 7694 O O . GLY A 1 16 ? -6.634 -4.859 -1.023 1.00 0.00 16 GLY A O 5
ATOM 7698 N N . ALA A 1 17 ? -6.056 -2.798 -0.293 1.00 0.00 17 ALA A N 5
ATOM 7699 C CA . ALA A 1 17 ? -6.120 -2.192 -1.612 1.00 0.00 17 ALA A CA 5
ATOM 7700 C C . ALA A 1 17 ? -4.982 -1.178 -1.757 1.00 0.00 17 ALA A C 5
ATOM 7701 O O . ALA A 1 17 ? -4.740 -0.378 -0.856 1.00 0.00 17 ALA A O 5
ATOM 7708 N N . VAL A 1 18 ? -4.315 -1.246 -2.900 1.00 0.00 18 VAL A N 5
ATOM 7709 C CA . VAL A 1 18 ? -3.209 -0.345 -3.176 1.00 0.00 18 VAL A CA 5
ATOM 7710 C C . VAL A 1 18 ? -3.049 -0.189 -4.689 1.00 0.00 18 VAL A C 5
ATOM 7711 O O . VAL A 1 18 ? -3.354 -1.108 -5.447 1.00 0.00 18 VAL A O 5
ATOM 7724 N N . ARG A 1 19 ? -2.571 0.982 -5.084 1.00 0.00 19 ARG A N 5
ATOM 7725 C CA . ARG A 1 19 ? -2.366 1.270 -6.493 1.00 0.00 19 ARG A CA 5
ATOM 7726 C C . ARG A 1 19 ? -0.929 1.734 -6.737 1.00 0.00 19 ARG A C 5
ATOM 7727 O O . ARG A 1 19 ? -0.118 0.992 -7.290 1.00 0.00 19 ARG A O 5
ATOM 7748 N N . GLU A 1 20 ? -0.656 2.959 -6.313 1.00 0.00 20 GLU A N 5
ATOM 7749 C CA . GLU A 1 20 ? 0.669 3.531 -6.479 1.00 0.00 20 GLU A CA 5
ATOM 7750 C C . GLU A 1 20 ? 0.716 4.943 -5.890 1.00 0.00 20 GLU A C 5
ATOM 7751 O O . GLU A 1 20 ? 1.719 5.340 -5.299 1.00 0.00 20 GLU A O 5
ATOM 7763 N N . ASN A 1 21 ? -0.382 5.662 -6.072 1.00 0.00 21 ASN A N 5
ATOM 7764 C CA . ASN A 1 21 ? -0.479 7.020 -5.567 1.00 0.00 21 ASN A CA 5
ATOM 7765 C C . ASN A 1 21 ? -0.278 7.011 -4.050 1.00 0.00 21 ASN A C 5
ATOM 7766 O O . ASN A 1 21 ? 0.590 7.711 -3.531 1.00 0.00 21 ASN A O 5
ATOM 7777 N N . TYR A 1 22 ? -1.095 6.210 -3.382 1.00 0.00 22 TYR A N 5
ATOM 7778 C CA . TYR A 1 22 ? -1.018 6.101 -1.935 1.00 0.00 22 TYR A CA 5
ATOM 7779 C C . TYR A 1 22 ? -1.435 4.705 -1.468 1.00 0.00 22 TYR A C 5
ATOM 7780 O O . TYR A 1 22 ? -2.487 4.204 -1.861 1.00 0.00 22 TYR A O 5
ATOM 7798 N N . THR A 1 23 ? -0.590 4.117 -0.635 1.00 0.00 23 THR A N 5
ATOM 7799 C CA . THR A 1 23 ? -0.858 2.789 -0.110 1.00 0.00 23 THR A CA 5
ATOM 7800 C C . THR A 1 23 ? -1.709 2.879 1.159 1.00 0.00 23 THR A C 5
ATOM 7801 O O . THR A 1 23 ? -1.622 3.856 1.901 1.00 0.00 23 THR A O 5
ATOM 7812 N N . TRP A 1 24 ? -2.512 1.846 1.369 1.00 0.00 24 TRP A N 5
ATOM 7813 C CA . TRP A 1 24 ? -3.378 1.796 2.534 1.00 0.00 24 TRP A CA 5
ATOM 7814 C C . TRP A 1 24 ? -3.683 0.327 2.834 1.00 0.00 24 TRP A C 5
ATOM 7815 O O . TRP A 1 24 ? -3.391 -0.550 2.022 1.00 0.00 24 TRP A O 5
ATOM 7836 N N . SER A 1 25 ? -4.266 0.103 4.002 1.00 0.00 25 SER A N 5
ATOM 7837 C CA . SER A 1 25 ? -4.614 -1.244 4.419 1.00 0.00 25 SER A CA 5
ATOM 7838 C C . SER A 1 25 ? -5.792 -1.203 5.395 1.00 0.00 25 SER A C 5
ATOM 7839 O O . SER A 1 25 ? -6.144 -0.140 5.903 1.00 0.00 25 SER A O 5
ATOM 7847 N N . GLN A 1 26 ? -6.369 -2.373 5.626 1.00 0.00 26 GLN A N 5
ATOM 7848 C CA . GLN A 1 26 ? -7.500 -2.484 6.532 1.00 0.00 26 GLN A CA 5
ATOM 7849 C C . GLN A 1 26 ? -7.158 -3.415 7.697 1.00 0.00 26 GLN A C 5
ATOM 7850 O O . GLN A 1 26 ? -6.813 -4.577 7.487 1.00 0.00 26 GLN A O 5
ATOM 7864 N N . ASP A 1 27 ? -7.266 -2.869 8.900 1.00 0.00 27 ASP A N 5
ATOM 7865 C CA . ASP A 1 27 ? -6.972 -3.636 10.098 1.00 0.00 27 ASP A CA 5
ATOM 7866 C C . ASP A 1 27 ? -8.278 -3.947 10.832 1.00 0.00 27 ASP A C 5
ATOM 7867 O O . ASP A 1 27 ? -9.351 -3.528 10.401 1.00 0.00 27 ASP A O 5
ATOM 7876 N N . TYR A 1 28 ? -8.144 -4.680 11.928 1.00 0.00 28 TYR A N 5
ATOM 7877 C CA . TYR A 1 28 ? -9.300 -5.052 12.725 1.00 0.00 28 TYR A CA 5
ATOM 7878 C C . TYR A 1 28 ? -10.293 -3.891 12.827 1.00 0.00 28 TYR A C 5
ATOM 7879 O O . TYR A 1 28 ? -11.464 -4.039 12.481 1.00 0.00 28 TYR A O 5
ATOM 7897 N N . THR A 1 29 ? -9.788 -2.763 13.303 1.00 0.00 29 THR A N 5
ATOM 7898 C CA . THR A 1 29 ? -10.615 -1.578 13.455 1.00 0.00 29 THR A CA 5
ATOM 7899 C C . THR A 1 29 ? -9.760 -0.314 13.347 1.00 0.00 29 THR A C 5
ATOM 7900 O O . THR A 1 29 ? -9.526 0.368 14.344 1.00 0.00 29 THR A O 5
ATOM 7911 N N . ASP A 1 30 ? -9.318 -0.038 12.129 1.00 0.00 30 ASP A N 5
ATOM 7912 C CA . ASP A 1 30 ? -8.495 1.132 11.878 1.00 0.00 30 ASP A CA 5
ATOM 7913 C C . ASP A 1 30 ? -7.922 1.054 10.461 1.00 0.00 30 ASP A C 5
ATOM 7914 O O . ASP A 1 30 ? -7.851 -0.025 9.876 1.00 0.00 30 ASP A O 5
ATOM 7923 N N . LEU A 1 31 ? -7.530 2.212 9.951 1.00 0.00 31 LEU A N 5
ATOM 7924 C CA . LEU A 1 31 ? -6.966 2.288 8.614 1.00 0.00 31 LEU A CA 5
ATOM 7925 C C . LEU A 1 31 ? -5.584 2.939 8.685 1.00 0.00 31 LEU A C 5
ATOM 7926 O O . LEU A 1 31 ? -5.365 3.856 9.475 1.00 0.00 31 LEU A O 5
ATOM 7942 N N . GLU A 1 32 ? -4.686 2.440 7.848 1.00 0.00 32 GLU A N 5
ATOM 7943 C CA . GLU A 1 32 ? -3.331 2.962 7.805 1.00 0.00 32 GLU A CA 5
ATOM 7944 C C . GLU A 1 32 ? -2.906 3.219 6.358 1.00 0.00 32 GLU A C 5
ATOM 7945 O O . GLU A 1 32 ? -2.686 2.280 5.595 1.00 0.00 32 GLU A O 5
ATOM 7957 N N . VAL A 1 33 ? -2.805 4.497 6.023 1.00 0.00 33 VAL A N 5
ATOM 7958 C CA . VAL A 1 33 ? -2.411 4.890 4.681 1.00 0.00 33 VAL A CA 5
ATOM 7959 C C . VAL A 1 33 ? -1.156 5.762 4.757 1.00 0.00 33 VAL A C 5
ATOM 7960 O O . VAL A 1 33 ? -1.129 6.757 5.479 1.00 0.00 33 VAL A O 5
ATOM 7973 N N . ARG A 1 34 ? -0.146 5.356 4.001 1.00 0.00 34 ARG A N 5
ATOM 7974 C CA . ARG A 1 34 ? 1.109 6.088 3.974 1.00 0.00 34 ARG A CA 5
ATOM 7975 C C . ARG A 1 34 ? 1.385 6.616 2.565 1.00 0.00 34 ARG A C 5
ATOM 7976 O O . ARG A 1 34 ? 1.312 5.868 1.591 1.00 0.00 34 ARG A O 5
ATOM 7997 N N . VAL A 1 35 ? 1.697 7.902 2.500 1.00 0.00 35 VAL A N 5
ATOM 7998 C CA . VAL A 1 35 ? 1.984 8.540 1.226 1.00 0.00 35 VAL A CA 5
ATOM 7999 C C . VAL A 1 35 ? 3.489 8.789 1.113 1.00 0.00 35 VAL A C 5
ATOM 8000 O O . VAL A 1 35 ? 4.106 9.314 2.038 1.00 0.00 35 VAL A O 5
ATOM 8013 N N . PRO A 1 36 ? 4.051 8.389 -0.059 1.00 0.00 36 PRO A N 5
ATOM 8014 C CA . PRO A 1 36 ? 5.473 8.563 -0.305 1.00 0.00 36 PRO A CA 5
ATOM 8015 C C . PRO A 1 36 ? 5.802 10.026 -0.606 1.00 0.00 36 PRO A C 5
ATOM 8016 O O . PRO A 1 36 ? 5.067 10.694 -1.332 1.00 0.00 36 PRO A O 5
ATOM 8027 N N . VAL A 1 37 ? 6.907 10.481 -0.034 1.00 0.00 37 VAL A N 5
ATOM 8028 C CA . VAL A 1 37 ? 7.342 11.853 -0.232 1.00 0.00 37 VAL A CA 5
ATOM 8029 C C . VAL A 1 37 ? 8.759 11.855 -0.808 1.00 0.00 37 VAL A C 5
ATOM 8030 O O . VAL A 1 37 ? 9.489 10.874 -0.675 1.00 0.00 37 VAL A O 5
ATOM 8043 N N . PRO A 1 38 ? 9.116 12.998 -1.453 1.00 0.00 38 PRO A N 5
ATOM 8044 C CA . PRO A 1 38 ? 10.433 13.141 -2.050 1.00 0.00 38 PRO A CA 5
ATOM 8045 C C . PRO A 1 38 ? 11.499 13.374 -0.978 1.00 0.00 38 PRO A C 5
ATOM 8046 O O . PRO A 1 38 ? 11.181 13.474 0.207 1.00 0.00 38 PRO A O 5
ATOM 8057 N N . LYS A 1 39 ? 12.741 13.452 -1.431 1.00 0.00 39 LYS A N 5
ATOM 8058 C CA . LYS A 1 39 ? 13.856 13.670 -0.525 1.00 0.00 39 LYS A CA 5
ATOM 8059 C C . LYS A 1 39 ? 14.005 15.170 -0.258 1.00 0.00 39 LYS A C 5
ATOM 8060 O O . LYS A 1 39 ? 14.987 15.603 0.341 1.00 0.00 39 LYS A O 5
ATOM 8079 N N . HIS A 1 40 ? 13.014 15.921 -0.717 1.00 0.00 40 HIS A N 5
ATOM 8080 C CA . HIS A 1 40 ? 13.022 17.362 -0.536 1.00 0.00 40 HIS A CA 5
ATOM 8081 C C . HIS A 1 40 ? 11.946 17.758 0.477 1.00 0.00 40 HIS A C 5
ATOM 8082 O O . HIS A 1 40 ? 11.825 18.929 0.834 1.00 0.00 40 HIS A O 5
ATOM 8096 N N . VAL A 1 41 ? 11.192 16.760 0.912 1.00 0.00 41 VAL A N 5
ATOM 8097 C CA . VAL A 1 41 ? 10.130 16.989 1.877 1.00 0.00 41 VAL A CA 5
ATOM 8098 C C . VAL A 1 41 ? 10.602 16.549 3.263 1.00 0.00 41 VAL A C 5
ATOM 8099 O O . VAL A 1 41 ? 10.773 15.357 3.516 1.00 0.00 41 VAL A O 5
ATOM 8112 N N . VAL A 1 42 ? 10.801 17.534 4.126 1.00 0.00 42 VAL A N 5
ATOM 8113 C CA . VAL A 1 42 ? 11.251 17.264 5.481 1.00 0.00 42 VAL A CA 5
ATOM 8114 C C . VAL A 1 42 ? 10.414 18.083 6.465 1.00 0.00 42 VAL A C 5
ATOM 8115 O O . VAL A 1 42 ? 10.030 17.587 7.523 1.00 0.00 42 VAL A O 5
ATOM 8128 N N . LYS A 1 43 ? 10.156 19.325 6.082 1.00 0.00 43 LYS A N 5
ATOM 8129 C CA . LYS A 1 43 ? 9.372 20.219 6.917 1.00 0.00 43 LYS A CA 5
ATOM 8130 C C . LYS A 1 43 ? 7.887 19.882 6.763 1.00 0.00 43 LYS A C 5
ATOM 8131 O O . LYS A 1 43 ? 7.450 19.461 5.693 1.00 0.00 43 LYS A O 5
ATOM 8150 N N . GLY A 1 44 ? 7.153 20.079 7.848 1.00 0.00 44 GLY A N 5
ATOM 8151 C CA . GLY A 1 44 ? 5.727 19.801 7.847 1.00 0.00 44 GLY A CA 5
ATOM 8152 C C . GLY A 1 44 ? 4.958 20.885 7.090 1.00 0.00 44 GLY A C 5
ATOM 8153 O O . GLY A 1 44 ? 3.733 20.828 6.991 1.00 0.00 44 GLY A O 5
ATOM 8157 N N . LYS A 1 45 ? 5.708 21.848 6.575 1.00 0.00 45 LYS A N 5
ATOM 8158 C CA . LYS A 1 45 ? 5.112 22.944 5.829 1.00 0.00 45 LYS A CA 5
ATOM 8159 C C . LYS A 1 45 ? 5.090 22.589 4.341 1.00 0.00 45 LYS A C 5
ATOM 8160 O O . LYS A 1 45 ? 4.451 23.276 3.545 1.00 0.00 45 LYS A O 5
ATOM 8179 N N . GLN A 1 46 ? 5.795 21.518 4.010 1.00 0.00 46 GLN A N 5
ATOM 8180 C CA . GLN A 1 46 ? 5.865 21.064 2.631 1.00 0.00 46 GLN A CA 5
ATOM 8181 C C . GLN A 1 46 ? 4.814 19.982 2.375 1.00 0.00 46 GLN A C 5
ATOM 8182 O O . GLN A 1 46 ? 4.974 19.157 1.477 1.00 0.00 46 GLN A O 5
ATOM 8196 N N . VAL A 1 47 ? 3.763 20.020 3.181 1.00 0.00 47 VAL A N 5
ATOM 8197 C CA . VAL A 1 47 ? 2.687 19.052 3.053 1.00 0.00 47 VAL A CA 5
ATOM 8198 C C . VAL A 1 47 ? 1.402 19.646 3.634 1.00 0.00 47 VAL A C 5
ATOM 8199 O O . VAL A 1 47 ? 1.434 20.320 4.662 1.00 0.00 47 VAL A O 5
ATOM 8212 N N . SER A 1 48 ? 0.300 19.373 2.950 1.00 0.00 48 SER A N 5
ATOM 8213 C CA . SER A 1 48 ? -0.994 19.871 3.385 1.00 0.00 48 SER A CA 5
ATOM 8214 C C . SER A 1 48 ? -1.933 18.700 3.681 1.00 0.00 48 SER A C 5
ATOM 8215 O O . SER A 1 48 ? -2.073 17.791 2.865 1.00 0.00 48 SER A O 5
ATOM 8223 N N . VAL A 1 49 ? -2.552 18.761 4.851 1.00 0.00 49 VAL A N 5
ATOM 8224 C CA . VAL A 1 49 ? -3.474 17.717 5.265 1.00 0.00 49 VAL A CA 5
ATOM 8225 C C . VAL A 1 49 ? -4.785 18.355 5.731 1.00 0.00 49 VAL A C 5
ATOM 8226 O O . VAL A 1 49 ? -4.772 19.374 6.420 1.00 0.00 49 VAL A O 5
ATOM 8239 N N . ALA A 1 50 ? -5.884 17.729 5.336 1.00 0.00 50 ALA A N 5
ATOM 8240 C CA . ALA A 1 50 ? -7.199 18.223 5.705 1.00 0.00 50 ALA A CA 5
ATOM 8241 C C . ALA A 1 50 ? -8.037 17.067 6.256 1.00 0.00 50 ALA A C 5
ATOM 8242 O O . ALA A 1 50 ? -8.442 16.178 5.509 1.00 0.00 50 ALA A O 5
ATOM 8249 N N . LEU A 1 51 ? -8.272 17.118 7.559 1.00 0.00 51 LEU A N 5
ATOM 8250 C CA . LEU A 1 51 ? -9.054 16.087 8.219 1.00 0.00 51 LEU A CA 5
ATOM 8251 C C . LEU A 1 51 ? -10.423 16.655 8.599 1.00 0.00 51 LEU A C 5
ATOM 8252 O O . LEU A 1 51 ? -10.508 17.660 9.302 1.00 0.00 51 LEU A O 5
ATOM 8268 N N . SER A 1 52 ? -11.460 15.987 8.115 1.00 0.00 52 SER A N 5
ATOM 8269 C CA . SER A 1 52 ? -12.821 16.413 8.395 1.00 0.00 52 SER A CA 5
ATOM 8270 C C . SER A 1 52 ? -13.608 15.265 9.031 1.00 0.00 52 SER A C 5
ATOM 8271 O O . SER A 1 52 ? -13.985 15.339 10.199 1.00 0.00 52 SER A O 5
ATOM 8279 N N . SER A 1 53 ? -13.833 14.231 8.233 1.00 0.00 53 SER A N 5
ATOM 8280 C CA . SER A 1 53 ? -14.568 13.070 8.704 1.00 0.00 53 SER A CA 5
ATOM 8281 C C . SER A 1 53 ? -14.751 12.068 7.562 1.00 0.00 53 SER A C 5
ATOM 8282 O O . SER A 1 53 ? -14.420 10.892 7.704 1.00 0.00 53 SER A O 5
ATOM 8290 N N . SER A 1 54 ? -15.276 12.571 6.454 1.00 0.00 54 SER A N 5
ATOM 8291 C CA . SER A 1 54 ? -15.506 11.735 5.288 1.00 0.00 54 SER A CA 5
ATOM 8292 C C . SER A 1 54 ? -14.719 12.276 4.093 1.00 0.00 54 SER A C 5
ATOM 8293 O O . SER A 1 54 ? -15.115 12.081 2.945 1.00 0.00 54 SER A O 5
ATOM 8301 N N . SER A 1 55 ? -13.619 12.945 4.403 1.00 0.00 55 SER A N 5
ATOM 8302 C CA . SER A 1 55 ? -12.773 13.516 3.369 1.00 0.00 55 SER A CA 5
ATOM 8303 C C . SER A 1 55 ? -11.309 13.479 3.810 1.00 0.00 55 SER A C 5
ATOM 8304 O O . SER A 1 55 ? -11.017 13.477 5.005 1.00 0.00 55 SER A O 5
ATOM 8312 N N . ILE A 1 56 ? -10.426 13.450 2.822 1.00 0.00 56 ILE A N 5
ATOM 8313 C CA . ILE A 1 56 ? -8.999 13.413 3.093 1.00 0.00 56 ILE A CA 5
ATOM 8314 C C . ILE A 1 56 ? -8.254 14.162 1.987 1.00 0.00 56 ILE A C 5
ATOM 8315 O O . ILE A 1 56 ? -8.675 14.147 0.831 1.00 0.00 56 ILE A O 5
ATOM 8331 N N . ARG A 1 57 ? -7.161 14.799 2.379 1.00 0.00 57 ARG A N 5
ATOM 8332 C CA . ARG A 1 57 ? -6.353 15.552 1.435 1.00 0.00 57 ARG A CA 5
ATOM 8333 C C . ARG A 1 57 ? -4.868 15.406 1.772 1.00 0.00 57 ARG A C 5
ATOM 8334 O O . ARG A 1 57 ? -4.468 15.589 2.920 1.00 0.00 57 ARG A O 5
ATOM 8355 N N . VAL A 1 58 ? -4.092 15.078 0.750 1.00 0.00 58 VAL A N 5
ATOM 8356 C CA . VAL A 1 58 ? -2.659 14.906 0.923 1.00 0.00 58 VAL A CA 5
ATOM 8357 C C . VAL A 1 58 ? -1.925 15.580 -0.237 1.00 0.00 58 VAL A C 5
ATOM 8358 O O . VAL A 1 58 ? -2.032 15.143 -1.382 1.00 0.00 58 VAL A O 5
ATOM 8371 N N . ALA A 1 59 ? -1.195 16.633 0.099 1.00 0.00 59 ALA A N 5
ATOM 8372 C CA . ALA A 1 59 ? -0.442 17.372 -0.901 1.00 0.00 59 ALA A CA 5
ATOM 8373 C C . ALA A 1 59 ? 0.962 17.662 -0.365 1.00 0.00 59 ALA A C 5
ATOM 8374 O O . ALA A 1 59 ? 1.202 17.569 0.837 1.00 0.00 59 ALA A O 5
ATOM 8381 N N . MET A 1 60 ? 1.851 18.006 -1.285 1.00 0.00 60 MET A N 5
ATOM 8382 C CA . MET A 1 60 ? 3.225 18.310 -0.920 1.00 0.00 60 MET A CA 5
ATOM 8383 C C . MET A 1 60 ? 3.771 19.468 -1.758 1.00 0.00 60 MET A C 5
ATOM 8384 O O . MET A 1 60 ? 3.583 19.503 -2.973 1.00 0.00 60 MET A O 5
ATOM 8398 N N . LEU A 1 61 ? 4.437 20.387 -1.074 1.00 0.00 61 LEU A N 5
ATOM 8399 C CA . LEU A 1 61 ? 5.012 21.544 -1.740 1.00 0.00 61 LEU A CA 5
ATOM 8400 C C . LEU A 1 61 ? 6.192 21.095 -2.604 1.00 0.00 61 LEU A C 5
ATOM 8401 O O . LEU A 1 61 ? 7.067 20.368 -2.137 1.00 0.00 61 LEU A O 5
ATOM 8417 N N . GLU A 1 62 ? 6.178 21.547 -3.849 1.00 0.00 62 GLU A N 5
ATOM 8418 C CA . GLU A 1 62 ? 7.237 21.201 -4.783 1.00 0.00 62 GLU A CA 5
ATOM 8419 C C . GLU A 1 62 ? 8.277 22.321 -4.844 1.00 0.00 62 GLU A C 5
ATOM 8420 O O . GLU A 1 62 ? 9.417 22.139 -4.419 1.00 0.00 62 GLU A O 5
ATOM 8432 N N . GLU A 1 63 ? 7.848 23.456 -5.377 1.00 0.00 63 GLU A N 5
ATOM 8433 C CA . GLU A 1 63 ? 8.728 24.605 -5.499 1.00 0.00 63 GLU A CA 5
ATOM 8434 C C . GLU A 1 63 ? 7.919 25.862 -5.827 1.00 0.00 63 GLU A C 5
ATOM 8435 O O . GLU A 1 63 ? 7.812 26.768 -5.002 1.00 0.00 63 GLU A O 5
ATOM 8447 N N . ASN A 1 64 ? 7.369 25.875 -7.032 1.00 0.00 64 ASN A N 5
ATOM 8448 C CA . ASN A 1 64 ? 6.572 27.006 -7.479 1.00 0.00 64 ASN A CA 5
ATOM 8449 C C . ASN A 1 64 ? 5.109 26.776 -7.095 1.00 0.00 64 ASN A C 5
ATOM 8450 O O . ASN A 1 64 ? 4.268 27.652 -7.288 1.00 0.00 64 ASN A O 5
ATOM 8461 N N . GLY A 1 65 ? 4.850 25.592 -6.560 1.00 0.00 65 GLY A N 5
ATOM 8462 C CA . GLY A 1 65 ? 3.503 25.235 -6.147 1.00 0.00 65 GLY A CA 5
ATOM 8463 C C . GLY A 1 65 ? 3.513 23.988 -5.262 1.00 0.00 65 GLY A C 5
ATOM 8464 O O . GLY A 1 65 ? 4.331 23.874 -4.351 1.00 0.00 65 GLY A O 5
ATOM 8468 N N . GLU A 1 66 ? 2.592 23.082 -5.561 1.00 0.00 66 GLU A N 5
ATOM 8469 C CA . GLU A 1 66 ? 2.485 21.847 -4.804 1.00 0.00 66 GLU A CA 5
ATOM 8470 C C . GLU A 1 66 ? 1.789 20.771 -5.640 1.00 0.00 66 GLU A C 5
ATOM 8471 O O . GLU A 1 66 ? 1.369 21.030 -6.766 1.00 0.00 66 GLU A O 5
ATOM 8483 N N . ARG A 1 67 ? 1.690 19.585 -5.056 1.00 0.00 67 ARG A N 5
ATOM 8484 C CA . ARG A 1 67 ? 1.053 18.469 -5.733 1.00 0.00 67 ARG A CA 5
ATOM 8485 C C . ARG A 1 67 ? 0.218 17.654 -4.743 1.00 0.00 67 ARG A C 5
ATOM 8486 O O . ARG A 1 67 ? 0.652 17.400 -3.621 1.00 0.00 67 ARG A O 5
ATOM 8507 N N . VAL A 1 68 ? -0.966 17.267 -5.195 1.00 0.00 68 VAL A N 5
ATOM 8508 C CA . VAL A 1 68 ? -1.865 16.486 -4.364 1.00 0.00 68 VAL A CA 5
ATOM 8509 C C . VAL A 1 68 ? -1.589 14.996 -4.579 1.00 0.00 68 VAL A C 5
ATOM 8510 O O . VAL A 1 68 ? -2.056 14.409 -5.554 1.00 0.00 68 VAL A O 5
ATOM 8523 N N . LEU A 1 69 ? -0.831 14.428 -3.653 1.00 0.00 69 LEU A N 5
ATOM 8524 C CA . LEU A 1 69 ? -0.487 13.018 -3.730 1.00 0.00 69 LEU A CA 5
ATOM 8525 C C . LEU A 1 69 ? -1.764 12.180 -3.640 1.00 0.00 69 LEU A C 5
ATOM 8526 O O . LEU A 1 69 ? -2.040 11.368 -4.520 1.00 0.00 69 LEU A O 5
ATOM 8542 N N . MET A 1 70 ? -2.508 12.407 -2.567 1.00 0.00 70 MET A N 5
ATOM 8543 C CA . MET A 1 70 ? -3.749 11.683 -2.350 1.00 0.00 70 MET A CA 5
ATOM 8544 C C . MET A 1 70 ? -4.868 12.631 -1.915 1.00 0.00 70 MET A C 5
ATOM 8545 O O . MET A 1 70 ? -4.626 13.585 -1.177 1.00 0.00 70 MET A O 5
ATOM 8559 N N . GLU A 1 71 ? -6.068 12.336 -2.391 1.00 0.00 71 GLU A N 5
ATOM 8560 C CA . GLU A 1 71 ? -7.226 13.150 -2.061 1.00 0.00 71 GLU A CA 5
ATOM 8561 C C . GLU A 1 71 ? -8.507 12.479 -2.560 1.00 0.00 71 GLU A C 5
ATOM 8562 O O . GLU A 1 71 ? -8.472 11.689 -3.502 1.00 0.00 71 GLU A O 5
ATOM 8574 N N . GLY A 1 72 ? -9.608 12.817 -1.904 1.00 0.00 72 GLY A N 5
ATOM 8575 C CA . GLY A 1 72 ? -10.898 12.257 -2.269 1.00 0.00 72 GLY A CA 5
ATOM 8576 C C . GLY A 1 72 ? -11.774 12.047 -1.033 1.00 0.00 72 GLY A C 5
ATOM 8577 O O . GLY A 1 72 ? -11.263 11.835 0.066 1.00 0.00 72 GLY A O 5
ATOM 8581 N N . LYS A 1 73 ? -13.079 12.114 -1.253 1.00 0.00 73 LYS A N 5
ATOM 8582 C CA . LYS A 1 73 ? -14.031 11.935 -0.170 1.00 0.00 73 LYS A CA 5
ATOM 8583 C C . LYS A 1 73 ? -13.995 10.478 0.298 1.00 0.00 73 LYS A C 5
ATOM 8584 O O . LYS A 1 73 ? -14.043 9.559 -0.518 1.00 0.00 73 LYS A O 5
ATOM 8603 N N . LEU A 1 74 ? -13.911 10.314 1.610 1.00 0.00 74 LEU A N 5
ATOM 8604 C CA . LEU A 1 74 ? -13.868 8.985 2.197 1.00 0.00 74 LEU A CA 5
ATOM 8605 C C . LEU A 1 74 ? -15.218 8.296 1.986 1.00 0.00 74 LEU A C 5
ATOM 8606 O O . LEU A 1 74 ? -16.222 8.956 1.725 1.00 0.00 74 LEU A O 5
ATOM 8622 N N . THR A 1 75 ? -15.198 6.977 2.108 1.00 0.00 75 THR A N 5
ATOM 8623 C CA . THR A 1 75 ? -16.407 6.191 1.934 1.00 0.00 75 THR A CA 5
ATOM 8624 C C . THR A 1 75 ? -17.303 6.310 3.169 1.00 0.00 75 THR A C 5
ATOM 8625 O O . THR A 1 75 ? -18.519 6.154 3.075 1.00 0.00 75 THR A O 5
ATOM 8636 N N . HIS A 1 76 ? -16.666 6.584 4.298 1.00 0.00 76 HIS A N 5
ATOM 8637 C CA . HIS A 1 76 ? -17.389 6.726 5.550 1.00 0.00 76 HIS A CA 5
ATOM 8638 C C . HIS A 1 76 ? -16.768 7.853 6.377 1.00 0.00 76 HIS A C 5
ATOM 8639 O O . HIS A 1 76 ? -15.871 8.551 5.907 1.00 0.00 76 HIS A O 5
ATOM 8653 N N . LYS A 1 77 ? -17.269 7.995 7.595 1.00 0.00 77 LYS A N 5
ATOM 8654 C CA . LYS A 1 77 ? -16.774 9.025 8.493 1.00 0.00 77 LYS A CA 5
ATOM 8655 C C . LYS A 1 77 ? -15.700 8.428 9.404 1.00 0.00 77 LYS A C 5
ATOM 8656 O O . LYS A 1 77 ? -15.586 7.209 9.520 1.00 0.00 77 LYS A O 5
ATOM 8675 N N . ILE A 1 78 ? -14.938 9.316 10.026 1.00 0.00 78 ILE A N 5
ATOM 8676 C CA . ILE A 1 78 ? -13.876 8.892 10.923 1.00 0.00 78 ILE A CA 5
ATOM 8677 C C . ILE A 1 78 ? -13.868 9.794 12.159 1.00 0.00 78 ILE A C 5
ATOM 8678 O O . ILE A 1 78 ? -14.738 10.650 12.312 1.00 0.00 78 ILE A O 5
ATOM 8694 N N . ASN A 1 79 ? -12.876 9.571 13.009 1.00 0.00 79 ASN A N 5
ATOM 8695 C CA . ASN A 1 79 ? -12.744 10.353 14.226 1.00 0.00 79 ASN A CA 5
ATOM 8696 C C . ASN A 1 79 ? -11.523 11.268 14.110 1.00 0.00 79 ASN A C 5
ATOM 8697 O O . ASN A 1 79 ? -10.433 10.913 14.555 1.00 0.00 79 ASN A O 5
ATOM 8708 N N . THR A 1 80 ? -11.748 12.427 13.510 1.00 0.00 80 THR A N 5
ATOM 8709 C CA . THR A 1 80 ? -10.679 13.395 13.329 1.00 0.00 80 THR A CA 5
ATOM 8710 C C . THR A 1 80 ? -9.965 13.655 14.657 1.00 0.00 80 THR A C 5
ATOM 8711 O O . THR A 1 80 ? -8.825 14.117 14.673 1.00 0.00 80 THR A O 5
ATOM 8722 N N . GLU A 1 81 ? -10.665 13.346 15.739 1.00 0.00 81 GLU A N 5
ATOM 8723 C CA . GLU A 1 81 ? -10.112 13.540 17.069 1.00 0.00 81 GLU A CA 5
ATOM 8724 C C . GLU A 1 81 ? -9.049 12.479 17.361 1.00 0.00 81 GLU A C 5
ATOM 8725 O O . GLU A 1 81 ? -7.936 12.807 17.771 1.00 0.00 81 GLU A O 5
ATOM 8737 N N . SER A 1 82 ? -9.429 11.230 17.140 1.00 0.00 82 SER A N 5
ATOM 8738 C CA . SER A 1 82 ? -8.522 10.119 17.375 1.00 0.00 82 SER A CA 5
ATOM 8739 C C . SER A 1 82 ? -7.534 9.995 16.214 1.00 0.00 82 SER A C 5
ATOM 8740 O O . SER A 1 82 ? -6.444 9.448 16.377 1.00 0.00 82 SER A O 5
ATOM 8748 N N . SER A 1 83 ? -7.949 10.514 15.067 1.00 0.00 83 SER A N 5
ATOM 8749 C CA . SER A 1 83 ? -7.114 10.468 13.879 1.00 0.00 83 SER A CA 5
ATOM 8750 C C . SER A 1 83 ? -6.007 11.520 13.978 1.00 0.00 83 SER A C 5
ATOM 8751 O O . SER A 1 83 ? -6.229 12.614 14.495 1.00 0.00 83 SER A O 5
ATOM 8759 N N . LEU A 1 84 ? -4.838 11.152 13.473 1.00 0.00 84 LEU A N 5
ATOM 8760 C CA . LEU A 1 84 ? -3.696 12.050 13.498 1.00 0.00 84 LEU A CA 5
ATOM 8761 C C . LEU A 1 84 ? -3.046 12.078 12.113 1.00 0.00 84 LEU A C 5
ATOM 8762 O O . LEU A 1 84 ? -3.498 11.394 11.197 1.00 0.00 84 LEU A O 5
ATOM 8778 N N . TRP A 1 85 ? -1.994 12.878 12.005 1.00 0.00 85 TRP A N 5
ATOM 8779 C CA . TRP A 1 85 ? -1.277 13.004 10.748 1.00 0.00 85 TRP A CA 5
ATOM 8780 C C . TRP A 1 85 ? 0.117 13.556 11.053 1.00 0.00 85 TRP A C 5
ATOM 8781 O O . TRP A 1 85 ? 0.250 14.637 11.623 1.00 0.00 85 TRP A O 5
ATOM 8802 N N . SER A 1 86 ? 1.122 12.787 10.659 1.00 0.00 86 SER A N 5
ATOM 8803 C CA . SER A 1 86 ? 2.501 13.184 10.883 1.00 0.00 86 SER A CA 5
ATOM 8804 C C . SER A 1 86 ? 3.263 13.201 9.556 1.00 0.00 86 SER A C 5
ATOM 8805 O O . SER A 1 86 ? 2.849 12.562 8.591 1.00 0.00 86 SER A O 5
ATOM 8813 N N . LEU A 1 87 ? 4.363 13.939 9.552 1.00 0.00 87 LEU A N 5
ATOM 8814 C CA . LEU A 1 87 ? 5.187 14.047 8.359 1.00 0.00 87 LEU A CA 5
ATOM 8815 C C . LEU A 1 87 ? 6.591 13.524 8.666 1.00 0.00 87 LEU A C 5
ATOM 8816 O O . LEU A 1 87 ? 7.117 13.747 9.755 1.00 0.00 87 LEU A O 5
ATOM 8832 N N . GLU A 1 88 ? 7.159 12.837 7.685 1.00 0.00 88 GLU A N 5
ATOM 8833 C CA . GLU A 1 88 ? 8.493 12.280 7.836 1.00 0.00 88 GLU A CA 5
ATOM 8834 C C . GLU A 1 88 ? 9.409 12.787 6.721 1.00 0.00 88 GLU A C 5
ATOM 8835 O O . GLU A 1 88 ? 9.017 12.817 5.556 1.00 0.00 88 GLU A O 5
ATOM 8847 N N . PRO A 1 89 ? 10.645 13.184 7.128 1.00 0.00 89 PRO A N 5
ATOM 8848 C CA . PRO A 1 89 ? 11.620 13.688 6.177 1.00 0.00 89 PRO A CA 5
ATOM 8849 C C . PRO A 1 89 ? 12.220 12.549 5.351 1.00 0.00 89 PRO A C 5
ATOM 8850 O O . PRO A 1 89 ? 12.767 11.597 5.905 1.00 0.00 89 PRO A O 5
ATOM 8861 N N . GLY A 1 90 ? 12.098 12.683 4.038 1.00 0.00 90 GLY A N 5
ATOM 8862 C CA . GLY A 1 90 ? 12.621 11.677 3.130 1.00 0.00 90 GLY A CA 5
ATOM 8863 C C . GLY A 1 90 ? 12.092 10.287 3.489 1.00 0.00 90 GLY A C 5
ATOM 8864 O O . GLY A 1 90 ? 12.869 9.378 3.778 1.00 0.00 90 GLY A O 5
ATOM 8868 N N . LYS A 1 91 ? 10.773 10.165 3.457 1.00 0.00 91 LYS A N 5
ATOM 8869 C CA . LYS A 1 91 ? 10.130 8.901 3.775 1.00 0.00 91 LYS A CA 5
ATOM 8870 C C . LYS A 1 91 ? 8.719 8.888 3.184 1.00 0.00 91 LYS A C 5
ATOM 8871 O O . LYS A 1 91 ? 8.543 8.624 1.995 1.00 0.00 91 LYS A O 5
ATOM 8890 N N . CYS A 1 92 ? 7.751 9.178 4.040 1.00 0.00 92 CYS A N 5
ATOM 8891 C CA . CYS A 1 92 ? 6.361 9.203 3.617 1.00 0.00 92 CYS A CA 5
ATOM 8892 C C . CYS A 1 92 ? 5.546 9.930 4.688 1.00 0.00 92 CYS A C 5
ATOM 8893 O O . CYS A 1 92 ? 6.087 10.337 5.716 1.00 0.00 92 CYS A O 5
ATOM 8901 N N . VAL A 1 93 ? 4.258 10.072 4.412 1.00 0.00 93 VAL A N 5
ATOM 8902 C CA . VAL A 1 93 ? 3.363 10.744 5.339 1.00 0.00 93 VAL A CA 5
ATOM 8903 C C . VAL A 1 93 ? 2.501 9.702 6.054 1.00 0.00 93 VAL A C 5
ATOM 8904 O O . VAL A 1 93 ? 1.912 8.832 5.413 1.00 0.00 93 VAL A O 5
ATOM 8917 N N . LEU A 1 94 ? 2.453 9.823 7.372 1.00 0.00 94 LEU A N 5
ATOM 8918 C CA . LEU A 1 94 ? 1.672 8.902 8.181 1.00 0.00 94 LEU A CA 5
ATOM 8919 C C . LEU A 1 94 ? 0.326 9.544 8.521 1.00 0.00 94 LEU A C 5
ATOM 8920 O O . LEU A 1 94 ? 0.263 10.730 8.843 1.00 0.00 94 LEU A O 5
ATOM 8936 N N . VAL A 1 95 ? -0.718 8.733 8.438 1.00 0.00 95 VAL A N 5
ATOM 8937 C CA . VAL A 1 95 ? -2.060 9.207 8.733 1.00 0.00 95 VAL A CA 5
ATOM 8938 C C . VAL A 1 95 ? -2.879 8.064 9.334 1.00 0.00 95 VAL A C 5
ATOM 8939 O O . VAL A 1 95 ? -2.943 6.975 8.766 1.00 0.00 95 VAL A O 5
ATOM 8952 N N . ASN A 1 96 ? -3.486 8.350 10.477 1.00 0.00 96 ASN A N 5
ATOM 8953 C CA . ASN A 1 96 ? -4.299 7.360 11.161 1.00 0.00 96 ASN A CA 5
ATOM 8954 C C . ASN A 1 96 ? -5.770 7.776 11.091 1.00 0.00 96 ASN A C 5
ATOM 8955 O O . ASN A 1 96 ? -6.111 8.916 11.403 1.00 0.00 96 ASN A O 5
ATOM 8966 N N . LEU A 1 97 ? -6.601 6.830 10.680 1.00 0.00 97 LEU A N 5
ATOM 8967 C CA . LEU A 1 97 ? -8.027 7.085 10.566 1.00 0.00 97 LEU A CA 5
ATOM 8968 C C . LEU A 1 97 ? -8.783 6.179 11.540 1.00 0.00 97 LEU A C 5
ATOM 8969 O O . LEU A 1 97 ? -8.766 4.957 11.398 1.00 0.00 97 LEU A O 5
ATOM 8985 N N . SER A 1 98 ? -9.427 6.813 12.509 1.00 0.00 98 SER A N 5
ATOM 8986 C CA . SER A 1 98 ? -10.187 6.080 13.507 1.00 0.00 98 SER A CA 5
ATOM 8987 C C . SER A 1 98 ? -11.594 5.787 12.982 1.00 0.00 98 SER A C 5
ATOM 8988 O O . SER A 1 98 ? -12.208 6.634 12.335 1.00 0.00 98 SER A O 5
ATOM 8996 N N . LYS A 1 99 ? -12.064 4.585 13.280 1.00 0.00 99 LYS A N 5
ATOM 8997 C CA . LYS A 1 99 ? -13.387 4.170 12.846 1.00 0.00 99 LYS A CA 5
ATOM 8998 C C . LYS A 1 99 ? -14.419 4.596 13.892 1.00 0.00 99 LYS A C 5
ATOM 8999 O O . LYS A 1 99 ? -14.233 4.361 15.085 1.00 0.00 99 LYS A O 5
ATOM 9018 N N . VAL A 1 100 ? -15.485 5.215 13.407 1.00 0.00 100 VAL A N 5
ATOM 9019 C CA . VAL A 1 100 ? -16.547 5.676 14.286 1.00 0.00 100 VAL A CA 5
ATOM 9020 C C . VAL A 1 100 ? -17.613 4.585 14.405 1.00 0.00 100 VAL A C 5
ATOM 9021 O O . VAL A 1 100 ? -18.808 4.878 14.408 1.00 0.00 100 VAL A O 5
ATOM 9034 N N . GLY A 1 101 ? -17.143 3.351 14.502 1.00 0.00 101 GLY A N 5
ATOM 9035 C CA . GLY A 1 101 ? -18.041 2.215 14.622 1.00 0.00 101 GLY A CA 5
ATOM 9036 C C . GLY A 1 101 ? -17.490 0.998 13.875 1.00 0.00 101 GLY A C 5
ATOM 9037 O O . GLY A 1 101 ? -16.410 1.062 13.290 1.00 0.00 101 GLY A O 5
ATOM 9041 N N . GLU A 1 102 ? -18.257 -0.081 13.920 1.00 0.00 102 GLU A N 5
ATOM 9042 C CA . GLU A 1 102 ? -17.859 -1.310 13.256 1.00 0.00 102 GLU A CA 5
ATOM 9043 C C . GLU A 1 102 ? -18.308 -1.293 11.793 1.00 0.00 102 GLU A C 5
ATOM 9044 O O . GLU A 1 102 ? -19.440 -1.660 11.484 1.00 0.00 102 GLU A O 5
ATOM 9056 N N . TYR A 1 103 ? -17.397 -0.862 10.933 1.00 0.00 103 TYR A N 5
ATOM 9057 C CA . TYR A 1 103 ? -17.686 -0.791 9.511 1.00 0.00 103 TYR A CA 5
ATOM 9058 C C . TYR A 1 103 ? -16.597 -1.491 8.695 1.00 0.00 103 TYR A C 5
ATOM 9059 O O . TYR A 1 103 ? -15.463 -1.625 9.153 1.00 0.00 103 TYR A O 5
ATOM 9077 N N . TRP A 1 104 ? -16.980 -1.919 7.501 1.00 0.00 104 TRP A N 5
ATOM 9078 C CA . TRP A 1 104 ? -16.050 -2.602 6.617 1.00 0.00 104 TRP A CA 5
ATOM 9079 C C . TRP A 1 104 ? -15.619 -1.615 5.531 1.00 0.00 104 TRP A C 5
ATOM 9080 O O . TRP A 1 104 ? -16.283 -1.489 4.503 1.00 0.00 104 TRP A O 5
ATOM 9101 N N . TRP A 1 105 ? -14.509 -0.942 5.794 1.00 0.00 105 TRP A N 5
ATOM 9102 C CA . TRP A 1 105 ? -13.981 0.030 4.852 1.00 0.00 105 TRP A CA 5
ATOM 9103 C C . TRP A 1 105 ? -13.525 -0.724 3.601 1.00 0.00 105 TRP A C 5
ATOM 9104 O O . TRP A 1 105 ? -12.356 -1.085 3.481 1.00 0.00 105 TRP A O 5
ATOM 9125 N N . ASN A 1 106 ? -14.473 -0.940 2.701 1.00 0.00 106 ASN A N 5
ATOM 9126 C CA . ASN A 1 106 ? -14.184 -1.645 1.463 1.00 0.00 106 ASN A CA 5
ATOM 9127 C C . ASN A 1 106 ? -13.152 -0.851 0.659 1.00 0.00 106 ASN A C 5
ATOM 9128 O O . ASN A 1 106 ? -12.547 -1.379 -0.273 1.00 0.00 106 ASN A O 5
ATOM 9139 N N . ALA A 1 107 ? -12.984 0.404 1.048 1.00 0.00 107 ALA A N 5
ATOM 9140 C CA . ALA A 1 107 ? -12.037 1.276 0.375 1.00 0.00 107 ALA A CA 5
ATOM 9141 C C . ALA A 1 107 ? -11.898 2.578 1.165 1.00 0.00 107 ALA A C 5
ATOM 9142 O O . ALA A 1 107 ? -12.733 2.886 2.014 1.00 0.00 107 ALA A O 5
ATOM 9149 N N . ILE A 1 108 ? -10.836 3.309 0.858 1.00 0.00 108 ILE A N 5
ATOM 9150 C CA . ILE A 1 108 ? -10.577 4.571 1.529 1.00 0.00 108 ILE A CA 5
ATOM 9151 C C . ILE A 1 108 ? -11.484 5.653 0.939 1.00 0.00 108 ILE A C 5
ATOM 9152 O O . ILE A 1 108 ? -12.287 6.252 1.652 1.00 0.00 108 ILE A O 5
ATOM 9168 N N . LEU A 1 109 ? -11.324 5.871 -0.358 1.00 0.00 109 LEU A N 5
ATOM 9169 C CA . LEU A 1 109 ? -12.118 6.870 -1.053 1.00 0.00 109 LEU A CA 5
ATOM 9170 C C . LEU A 1 109 ? -13.246 6.177 -1.819 1.00 0.00 109 LEU A C 5
ATOM 9171 O O . LEU A 1 109 ? -13.273 4.951 -1.916 1.00 0.00 109 LEU A O 5
ATOM 9187 N N . GLU A 1 110 ? -14.150 6.992 -2.343 1.00 0.00 110 GLU A N 5
ATOM 9188 C CA . GLU A 1 110 ? -15.278 6.472 -3.098 1.00 0.00 110 GLU A CA 5
ATOM 9189 C C . GLU A 1 110 ? -14.849 6.130 -4.526 1.00 0.00 110 GLU A C 5
ATOM 9190 O O . GLU A 1 110 ? -15.595 5.492 -5.267 1.00 0.00 110 GLU A O 5
ATOM 9202 N N . GLY A 1 111 ? -13.647 6.570 -4.870 1.00 0.00 111 GLY A N 5
ATOM 9203 C CA . GLY A 1 111 ? -13.110 6.318 -6.196 1.00 0.00 111 GLY A CA 5
ATOM 9204 C C . GLY A 1 111 ? -12.477 4.927 -6.277 1.00 0.00 111 GLY A C 5
ATOM 9205 O O . GLY A 1 111 ? -12.584 4.251 -7.299 1.00 0.00 111 GLY A O 5
ATOM 9209 N N . GLU A 1 112 ? -11.832 4.542 -5.186 1.00 0.00 112 GLU A N 5
ATOM 9210 C CA . GLU A 1 112 ? -11.182 3.244 -5.121 1.00 0.00 112 GLU A CA 5
ATOM 9211 C C . GLU A 1 112 ? -12.228 2.128 -5.072 1.00 0.00 112 GLU A C 5
ATOM 9212 O O . GLU A 1 112 ? -12.957 1.998 -4.090 1.00 0.00 112 GLU A O 5
ATOM 9224 N N . GLU A 1 113 ? -12.269 1.352 -6.146 1.00 0.00 113 GLU A N 5
ATOM 9225 C CA . GLU A 1 113 ? -13.214 0.252 -6.238 1.00 0.00 113 GLU A CA 5
ATOM 9226 C C . GLU A 1 113 ? -13.233 -0.542 -4.931 1.00 0.00 113 GLU A C 5
ATOM 9227 O O . GLU A 1 113 ? -12.302 -0.453 -4.133 1.00 0.00 113 GLU A O 5
ATOM 9239 N N . PRO A 1 114 ? -14.333 -1.321 -4.748 1.00 0.00 114 PRO A N 5
ATOM 9240 C CA . PRO A 1 114 ? -14.486 -2.131 -3.551 1.00 0.00 114 PRO A CA 5
ATOM 9241 C C . PRO A 1 114 ? -13.579 -3.363 -3.603 1.00 0.00 114 PRO A C 5
ATOM 9242 O O . PRO A 1 114 ? -13.116 -3.752 -4.674 1.00 0.00 114 PRO A O 5
ATOM 9253 N N . ILE A 1 115 ? -13.353 -3.941 -2.433 1.00 0.00 115 ILE A N 5
ATOM 9254 C CA . ILE A 1 115 ? -12.510 -5.120 -2.331 1.00 0.00 115 ILE A CA 5
ATOM 9255 C C . ILE A 1 115 ? -13.389 -6.352 -2.106 1.00 0.00 115 ILE A C 5
ATOM 9256 O O . ILE A 1 115 ? -14.558 -6.227 -1.742 1.00 0.00 115 ILE A O 5
ATOM 9272 N N . ASP A 1 116 ? -12.794 -7.514 -2.331 1.00 0.00 116 ASP A N 5
ATOM 9273 C CA . ASP A 1 116 ? -13.508 -8.767 -2.156 1.00 0.00 116 ASP A CA 5
ATOM 9274 C C . ASP A 1 116 ? -13.174 -9.353 -0.783 1.00 0.00 116 ASP A C 5
ATOM 9275 O O . ASP A 1 116 ? -12.391 -10.296 -0.679 1.00 0.00 116 ASP A O 5
ATOM 9284 N N . ILE A 1 117 ? -13.784 -8.768 0.238 1.00 0.00 117 ILE A N 5
ATOM 9285 C CA . ILE A 1 117 ? -13.561 -9.220 1.601 1.00 0.00 117 ILE A CA 5
ATOM 9286 C C . ILE A 1 117 ? -14.860 -9.806 2.158 1.00 0.00 117 ILE A C 5
ATOM 9287 O O . ILE A 1 117 ? -15.950 -9.411 1.748 1.00 0.00 117 ILE A O 5
ATOM 9303 N N . ASP A 1 118 ? -14.701 -10.740 3.084 1.00 0.00 118 ASP A N 5
ATOM 9304 C CA . ASP A 1 118 ? -15.847 -11.385 3.702 1.00 0.00 118 ASP A CA 5
ATOM 9305 C C . ASP A 1 118 ? -16.784 -11.905 2.610 1.00 0.00 118 ASP A C 5
ATOM 9306 O O . ASP A 1 118 ? -17.689 -11.195 2.173 1.00 0.00 118 ASP A O 5
ATOM 9315 N N . SER A 1 119 ? -16.535 -13.140 2.200 1.00 0.00 119 SER A N 5
ATOM 9316 C CA . SER A 1 119 ? -17.345 -13.763 1.167 1.00 0.00 119 SER A CA 5
ATOM 9317 C C . SER A 1 119 ? -16.920 -15.220 0.977 1.00 0.00 119 SER A C 5
ATOM 9318 O O . SER A 1 119 ? -16.248 -15.552 0.001 1.00 0.00 119 SER A O 5
ATOM 9326 N N . GLY A 1 120 ? -17.329 -16.051 1.924 1.00 0.00 120 GLY A N 5
ATOM 9327 C CA . GLY A 1 120 ? -16.999 -17.465 1.873 1.00 0.00 120 GLY A CA 5
ATOM 9328 C C . GLY A 1 120 ? -16.894 -18.055 3.281 1.00 0.00 120 GLY A C 5
ATOM 9329 O O . GLY A 1 120 ? -16.992 -17.331 4.270 1.00 0.00 120 GLY A O 5
ATOM 9333 N N . PRO A 1 121 ? -16.691 -19.399 3.327 1.00 0.00 121 PRO A N 5
ATOM 9334 C CA . PRO A 1 121 ? -16.572 -20.095 4.597 1.00 0.00 121 PRO A CA 5
ATOM 9335 C C . PRO A 1 121 ? -15.209 -19.832 5.240 1.00 0.00 121 PRO A C 5
ATOM 9336 O O . PRO A 1 121 ? -15.131 -19.277 6.335 1.00 0.00 121 PRO A O 5
ATOM 9347 N N . SER A 1 122 ? -14.167 -20.243 4.532 1.00 0.00 122 SER A N 5
ATOM 9348 C CA . SER A 1 122 ? -12.811 -20.059 5.020 1.00 0.00 122 SER A CA 5
ATOM 9349 C C . SER A 1 122 ? -12.658 -18.664 5.628 1.00 0.00 122 SER A C 5
ATOM 9350 O O . SER A 1 122 ? -12.362 -18.529 6.814 1.00 0.00 122 SER A O 5
ATOM 9358 N N . SER A 1 123 ? -12.868 -17.661 4.788 1.00 0.00 123 SER A N 5
ATOM 9359 C CA . SER A 1 123 ? -12.758 -16.281 5.229 1.00 0.00 123 SER A CA 5
ATOM 9360 C C . SER A 1 123 ? -11.333 -15.997 5.709 1.00 0.00 123 SER A C 5
ATOM 9361 O O . SER A 1 123 ? -10.625 -16.908 6.134 1.00 0.00 123 SER A O 5
ATOM 9369 N N . GLY A 1 124 ? -10.956 -14.730 5.624 1.00 0.00 124 GLY A N 5
ATOM 9370 C CA . GLY A 1 124 ? -9.628 -14.314 6.044 1.00 0.00 124 GLY A CA 5
ATOM 9371 C C . GLY A 1 124 ? -9.014 -13.339 5.037 1.00 0.00 124 GLY A C 5
ATOM 9372 O O . GLY A 1 124 ? -7.793 -13.255 4.915 1.00 0.00 124 GLY A O 5
ATOM 9376 N N . GLY A 1 1 ? -3.392 -19.970 15.430 1.00 0.00 1 GLY A N 6
ATOM 9377 C CA . GLY A 1 1 ? -3.177 -21.253 14.783 1.00 0.00 1 GLY A CA 6
ATOM 9378 C C . GLY A 1 1 ? -2.085 -21.153 13.716 1.00 0.00 1 GLY A C 6
ATOM 9379 O O . GLY A 1 1 ? -1.657 -20.056 13.361 1.00 0.00 1 GLY A O 6
ATOM 9383 N N . SER A 1 2 ? -1.666 -22.314 13.233 1.00 0.00 2 SER A N 6
ATOM 9384 C CA . SER A 1 2 ? -0.632 -22.371 12.214 1.00 0.00 2 SER A CA 6
ATOM 9385 C C . SER A 1 2 ? 0.686 -21.835 12.775 1.00 0.00 2 SER A C 6
ATOM 9386 O O . SER A 1 2 ? 0.687 -20.979 13.659 1.00 0.00 2 SER A O 6
ATOM 9394 N N . SER A 1 3 ? 1.778 -22.360 12.238 1.00 0.00 3 SER A N 6
ATOM 9395 C CA . SER A 1 3 ? 3.100 -21.945 12.673 1.00 0.00 3 SER A CA 6
ATOM 9396 C C . SER A 1 3 ? 3.592 -20.777 11.815 1.00 0.00 3 SER A C 6
ATOM 9397 O O . SER A 1 3 ? 3.683 -20.896 10.594 1.00 0.00 3 SER A O 6
ATOM 9405 N N . GLY A 1 4 ? 3.895 -19.677 12.487 1.00 0.00 4 GLY A N 6
ATOM 9406 C CA . GLY A 1 4 ? 4.375 -18.489 11.801 1.00 0.00 4 GLY A CA 6
ATOM 9407 C C . GLY A 1 4 ? 3.689 -17.231 12.337 1.00 0.00 4 GLY A C 6
ATOM 9408 O O . GLY A 1 4 ? 3.824 -16.900 13.514 1.00 0.00 4 GLY A O 6
ATOM 9412 N N . SER A 1 5 ? 2.967 -16.565 11.448 1.00 0.00 5 SER A N 6
ATOM 9413 C CA . SER A 1 5 ? 2.259 -15.350 11.818 1.00 0.00 5 SER A CA 6
ATOM 9414 C C . SER A 1 5 ? 3.246 -14.188 11.947 1.00 0.00 5 SER A C 6
ATOM 9415 O O . SER A 1 5 ? 3.224 -13.258 11.143 1.00 0.00 5 SER A O 6
ATOM 9423 N N . SER A 1 6 ? 4.088 -14.280 12.966 1.00 0.00 6 SER A N 6
ATOM 9424 C CA . SER A 1 6 ? 5.081 -13.248 13.211 1.00 0.00 6 SER A CA 6
ATOM 9425 C C . SER A 1 6 ? 6.417 -13.646 12.579 1.00 0.00 6 SER A C 6
ATOM 9426 O O . SER A 1 6 ? 6.788 -14.819 12.589 1.00 0.00 6 SER A O 6
ATOM 9434 N N . GLY A 1 7 ? 7.103 -12.647 12.043 1.00 0.00 7 GLY A N 6
ATOM 9435 C CA . GLY A 1 7 ? 8.389 -12.878 11.408 1.00 0.00 7 GLY A CA 6
ATOM 9436 C C . GLY A 1 7 ? 8.243 -12.953 9.887 1.00 0.00 7 GLY A C 6
ATOM 9437 O O . GLY A 1 7 ? 7.247 -12.492 9.331 1.00 0.00 7 GLY A O 6
ATOM 9441 N N . GLN A 1 8 ? 9.251 -13.539 9.256 1.00 0.00 8 GLN A N 6
ATOM 9442 C CA . GLN A 1 8 ? 9.247 -13.681 7.810 1.00 0.00 8 GLN A CA 6
ATOM 9443 C C . GLN A 1 8 ? 9.321 -12.306 7.142 1.00 0.00 8 GLN A C 6
ATOM 9444 O O . GLN A 1 8 ? 8.835 -11.319 7.691 1.00 0.00 8 GLN A O 6
ATOM 9458 N N . LYS A 1 9 ? 9.932 -12.287 5.966 1.00 0.00 9 LYS A N 6
ATOM 9459 C CA . LYS A 1 9 ? 10.075 -11.051 5.217 1.00 0.00 9 LYS A CA 6
ATOM 9460 C C . LYS A 1 9 ? 8.711 -10.635 4.661 1.00 0.00 9 LYS A C 6
ATOM 9461 O O . LYS A 1 9 ? 7.824 -11.471 4.496 1.00 0.00 9 LYS A O 6
ATOM 9480 N N . ASN A 1 10 ? 8.588 -9.345 4.387 1.00 0.00 10 ASN A N 6
ATOM 9481 C CA . ASN A 1 10 ? 7.347 -8.809 3.853 1.00 0.00 10 ASN A CA 6
ATOM 9482 C C . ASN A 1 10 ? 7.659 -7.606 2.960 1.00 0.00 10 ASN A C 6
ATOM 9483 O O . ASN A 1 10 ? 8.652 -6.911 3.173 1.00 0.00 10 ASN A O 6
ATOM 9494 N N . PRO A 1 11 ? 6.770 -7.392 1.954 1.00 0.00 11 PRO A N 6
ATOM 9495 C CA . PRO A 1 11 ? 6.941 -6.285 1.028 1.00 0.00 11 PRO A CA 6
ATOM 9496 C C . PRO A 1 11 ? 6.567 -4.956 1.687 1.00 0.00 11 PRO A C 6
ATOM 9497 O O . PRO A 1 11 ? 6.404 -4.887 2.904 1.00 0.00 11 PRO A O 6
ATOM 9508 N N . ASP A 1 12 ? 6.443 -3.933 0.854 1.00 0.00 12 ASP A N 6
ATOM 9509 C CA . ASP A 1 12 ? 6.092 -2.610 1.341 1.00 0.00 12 ASP A CA 6
ATOM 9510 C C . ASP A 1 12 ? 4.826 -2.704 2.194 1.00 0.00 12 ASP A C 6
ATOM 9511 O O . ASP A 1 12 ? 4.851 -2.399 3.385 1.00 0.00 12 ASP A O 6
ATOM 9520 N N . SER A 1 13 ? 3.748 -3.129 1.551 1.00 0.00 13 SER A N 6
ATOM 9521 C CA . SER A 1 13 ? 2.474 -3.267 2.236 1.00 0.00 13 SER A CA 6
ATOM 9522 C C . SER A 1 13 ? 1.791 -4.569 1.813 1.00 0.00 13 SER A C 6
ATOM 9523 O O . SER A 1 13 ? 1.767 -4.906 0.630 1.00 0.00 13 SER A O 6
ATOM 9531 N N . TYR A 1 14 ? 1.254 -5.267 2.803 1.00 0.00 14 TYR A N 6
ATOM 9532 C CA . TYR A 1 14 ? 0.573 -6.525 2.548 1.00 0.00 14 TYR A CA 6
ATOM 9533 C C . TYR A 1 14 ? -0.667 -6.666 3.433 1.00 0.00 14 TYR A C 6
ATOM 9534 O O . TYR A 1 14 ? -0.604 -6.429 4.639 1.00 0.00 14 TYR A O 6
ATOM 9552 N N . ASN A 1 15 ? -1.765 -7.052 2.801 1.00 0.00 15 ASN A N 6
ATOM 9553 C CA . ASN A 1 15 ? -3.018 -7.228 3.516 1.00 0.00 15 ASN A CA 6
ATOM 9554 C C . ASN A 1 15 ? -4.147 -7.456 2.509 1.00 0.00 15 ASN A C 6
ATOM 9555 O O . ASN A 1 15 ? -4.892 -8.429 2.616 1.00 0.00 15 ASN A O 6
ATOM 9566 N N . GLY A 1 16 ? -4.238 -6.543 1.553 1.00 0.00 16 GLY A N 6
ATOM 9567 C CA . GLY A 1 16 ? -5.264 -6.633 0.528 1.00 0.00 16 GLY A CA 6
ATOM 9568 C C . GLY A 1 16 ? -4.804 -5.961 -0.768 1.00 0.00 16 GLY A C 6
ATOM 9569 O O . GLY A 1 16 ? -3.992 -6.517 -1.505 1.00 0.00 16 GLY A O 6
ATOM 9573 N N . ALA A 1 17 ? -5.344 -4.775 -1.006 1.00 0.00 17 ALA A N 6
ATOM 9574 C CA . ALA A 1 17 ? -5.000 -4.022 -2.199 1.00 0.00 17 ALA A CA 6
ATOM 9575 C C . ALA A 1 17 ? -3.892 -3.022 -1.864 1.00 0.00 17 ALA A C 6
ATOM 9576 O O . ALA A 1 17 ? -3.678 -2.695 -0.698 1.00 0.00 17 ALA A O 6
ATOM 9583 N N . VAL A 1 18 ? -3.216 -2.564 -2.908 1.00 0.00 18 VAL A N 6
ATOM 9584 C CA . VAL A 1 18 ? -2.135 -1.608 -2.738 1.00 0.00 18 VAL A CA 6
ATOM 9585 C C . VAL A 1 18 ? -2.064 -0.702 -3.969 1.00 0.00 18 VAL A C 6
ATOM 9586 O O . VAL A 1 18 ? -1.808 -1.172 -5.077 1.00 0.00 18 VAL A O 6
ATOM 9599 N N . ARG A 1 19 ? -2.295 0.581 -3.734 1.00 0.00 19 ARG A N 6
ATOM 9600 C CA . ARG A 1 19 ? -2.261 1.558 -4.809 1.00 0.00 19 ARG A CA 6
ATOM 9601 C C . ARG A 1 19 ? -0.868 2.183 -4.914 1.00 0.00 19 ARG A C 6
ATOM 9602 O O . ARG A 1 19 ? -0.085 2.125 -3.967 1.00 0.00 19 ARG A O 6
ATOM 9623 N N . GLU A 1 20 ? -0.602 2.766 -6.074 1.00 0.00 20 GLU A N 6
ATOM 9624 C CA . GLU A 1 20 ? 0.682 3.401 -6.315 1.00 0.00 20 GLU A CA 6
ATOM 9625 C C . GLU A 1 20 ? 0.702 4.806 -5.709 1.00 0.00 20 GLU A C 6
ATOM 9626 O O . GLU A 1 20 ? 1.579 5.130 -4.910 1.00 0.00 20 GLU A O 6
ATOM 9638 N N . ASN A 1 21 ? -0.276 5.604 -6.114 1.00 0.00 21 ASN A N 6
ATOM 9639 C CA . ASN A 1 21 ? -0.383 6.966 -5.621 1.00 0.00 21 ASN A CA 6
ATOM 9640 C C . ASN A 1 21 ? -0.213 6.969 -4.100 1.00 0.00 21 ASN A C 6
ATOM 9641 O O . ASN A 1 21 ? 0.683 7.627 -3.574 1.00 0.00 21 ASN A O 6
ATOM 9652 N N . TYR A 1 22 ? -1.087 6.226 -3.438 1.00 0.00 22 TYR A N 6
ATOM 9653 C CA . TYR A 1 22 ? -1.045 6.135 -1.988 1.00 0.00 22 TYR A CA 6
ATOM 9654 C C . TYR A 1 22 ? -1.500 4.754 -1.513 1.00 0.00 22 TYR A C 6
ATOM 9655 O O . TYR A 1 22 ? -2.539 4.256 -1.944 1.00 0.00 22 TYR A O 6
ATOM 9673 N N . THR A 1 23 ? -0.701 4.174 -0.630 1.00 0.00 23 THR A N 6
ATOM 9674 C CA . THR A 1 23 ? -1.009 2.860 -0.091 1.00 0.00 23 THR A CA 6
ATOM 9675 C C . THR A 1 23 ? -1.931 2.985 1.124 1.00 0.00 23 THR A C 6
ATOM 9676 O O . THR A 1 23 ? -2.002 4.042 1.748 1.00 0.00 23 THR A O 6
ATOM 9687 N N . TRP A 1 24 ? -2.614 1.889 1.423 1.00 0.00 24 TRP A N 6
ATOM 9688 C CA . TRP A 1 24 ? -3.528 1.863 2.552 1.00 0.00 24 TRP A CA 6
ATOM 9689 C C . TRP A 1 24 ? -3.800 0.399 2.905 1.00 0.00 24 TRP A C 6
ATOM 9690 O O . TRP A 1 24 ? -3.576 -0.493 2.088 1.00 0.00 24 TRP A O 6
ATOM 9711 N N . SER A 1 25 ? -4.278 0.197 4.124 1.00 0.00 25 SER A N 6
ATOM 9712 C CA . SER A 1 25 ? -4.583 -1.143 4.596 1.00 0.00 25 SER A CA 6
ATOM 9713 C C . SER A 1 25 ? -5.663 -1.084 5.679 1.00 0.00 25 SER A C 6
ATOM 9714 O O . SER A 1 25 ? -5.864 -0.044 6.304 1.00 0.00 25 SER A O 6
ATOM 9722 N N . GLN A 1 26 ? -6.329 -2.213 5.867 1.00 0.00 26 GLN A N 6
ATOM 9723 C CA . GLN A 1 26 ? -7.384 -2.303 6.863 1.00 0.00 26 GLN A CA 6
ATOM 9724 C C . GLN A 1 26 ? -6.943 -3.199 8.023 1.00 0.00 26 GLN A C 6
ATOM 9725 O O . GLN A 1 26 ? -6.438 -4.299 7.805 1.00 0.00 26 GLN A O 6
ATOM 9739 N N . ASP A 1 27 ? -7.151 -2.694 9.230 1.00 0.00 27 ASP A N 6
ATOM 9740 C CA . ASP A 1 27 ? -6.782 -3.434 10.424 1.00 0.00 27 ASP A CA 6
ATOM 9741 C C . ASP A 1 27 ? -8.043 -3.766 11.224 1.00 0.00 27 ASP A C 6
ATOM 9742 O O . ASP A 1 27 ? -9.151 -3.419 10.815 1.00 0.00 27 ASP A O 6
ATOM 9751 N N . TYR A 1 28 ? -7.834 -4.433 12.350 1.00 0.00 28 TYR A N 6
ATOM 9752 C CA . TYR A 1 28 ? -8.941 -4.815 13.210 1.00 0.00 28 TYR A CA 6
ATOM 9753 C C . TYR A 1 28 ? -9.986 -3.700 13.286 1.00 0.00 28 TYR A C 6
ATOM 9754 O O . TYR A 1 28 ? -11.171 -3.939 13.055 1.00 0.00 28 TYR A O 6
ATOM 9772 N N . THR A 1 29 ? -9.511 -2.507 13.609 1.00 0.00 29 THR A N 6
ATOM 9773 C CA . THR A 1 29 ? -10.390 -1.355 13.718 1.00 0.00 29 THR A CA 6
ATOM 9774 C C . THR A 1 29 ? -9.607 -0.062 13.481 1.00 0.00 29 THR A C 6
ATOM 9775 O O . THR A 1 29 ? -9.409 0.726 14.405 1.00 0.00 29 THR A O 6
ATOM 9786 N N . ASP A 1 30 ? -9.182 0.115 12.239 1.00 0.00 30 ASP A N 6
ATOM 9787 C CA . ASP A 1 30 ? -8.425 1.299 11.869 1.00 0.00 30 ASP A CA 6
ATOM 9788 C C . ASP A 1 30 ? -7.816 1.097 10.480 1.00 0.00 30 ASP A C 6
ATOM 9789 O O . ASP A 1 30 ? -7.865 -0.003 9.931 1.00 0.00 30 ASP A O 6
ATOM 9798 N N . LEU A 1 31 ? -7.257 2.175 9.951 1.00 0.00 31 LEU A N 6
ATOM 9799 C CA . LEU A 1 31 ? -6.639 2.130 8.637 1.00 0.00 31 LEU A CA 6
ATOM 9800 C C . LEU A 1 31 ? -5.252 2.772 8.707 1.00 0.00 31 LEU A C 6
ATOM 9801 O O . LEU A 1 31 ? -4.976 3.563 9.607 1.00 0.00 31 LEU A O 6
ATOM 9817 N N . GLU A 1 32 ? -4.417 2.407 7.746 1.00 0.00 32 GLU A N 6
ATOM 9818 C CA . GLU A 1 32 ? -3.066 2.937 7.687 1.00 0.00 32 GLU A CA 6
ATOM 9819 C C . GLU A 1 32 ? -2.684 3.258 6.241 1.00 0.00 32 GLU A C 6
ATOM 9820 O O . GLU A 1 32 ? -2.344 2.361 5.471 1.00 0.00 32 GLU A O 6
ATOM 9832 N N . VAL A 1 33 ? -2.752 4.541 5.915 1.00 0.00 33 VAL A N 6
ATOM 9833 C CA . VAL A 1 33 ? -2.417 4.992 4.575 1.00 0.00 33 VAL A CA 6
ATOM 9834 C C . VAL A 1 33 ? -1.109 5.783 4.619 1.00 0.00 33 VAL A C 6
ATOM 9835 O O . VAL A 1 33 ? -1.036 6.834 5.254 1.00 0.00 33 VAL A O 6
ATOM 9848 N N . ARG A 1 34 ? -0.107 5.247 3.937 1.00 0.00 34 ARG A N 6
ATOM 9849 C CA . ARG A 1 34 ? 1.195 5.889 3.891 1.00 0.00 34 ARG A CA 6
ATOM 9850 C C . ARG A 1 34 ? 1.457 6.459 2.495 1.00 0.00 34 ARG A C 6
ATOM 9851 O O . ARG A 1 34 ? 1.391 5.735 1.503 1.00 0.00 34 ARG A O 6
ATOM 9872 N N . VAL A 1 35 ? 1.747 7.752 2.463 1.00 0.00 35 VAL A N 6
ATOM 9873 C CA . VAL A 1 35 ? 2.019 8.427 1.206 1.00 0.00 35 VAL A CA 6
ATOM 9874 C C . VAL A 1 35 ? 3.519 8.707 1.096 1.00 0.00 35 VAL A C 6
ATOM 9875 O O . VAL A 1 35 ? 4.127 9.229 2.029 1.00 0.00 35 VAL A O 6
ATOM 9888 N N . PRO A 1 36 ? 4.088 8.338 -0.083 1.00 0.00 36 PRO A N 6
ATOM 9889 C CA . PRO A 1 36 ? 5.505 8.544 -0.328 1.00 0.00 36 PRO A CA 6
ATOM 9890 C C . PRO A 1 36 ? 5.805 10.019 -0.604 1.00 0.00 36 PRO A C 6
ATOM 9891 O O . PRO A 1 36 ? 5.085 10.672 -1.358 1.00 0.00 36 PRO A O 6
ATOM 9902 N N . VAL A 1 37 ? 6.869 10.501 0.020 1.00 0.00 37 VAL A N 6
ATOM 9903 C CA . VAL A 1 37 ? 7.273 11.886 -0.149 1.00 0.00 37 VAL A CA 6
ATOM 9904 C C . VAL A 1 37 ? 8.690 11.933 -0.726 1.00 0.00 37 VAL A C 6
ATOM 9905 O O . VAL A 1 37 ? 9.439 10.963 -0.621 1.00 0.00 37 VAL A O 6
ATOM 9918 N N . PRO A 1 38 ? 9.022 13.100 -1.339 1.00 0.00 38 PRO A N 6
ATOM 9919 C CA . PRO A 1 38 ? 10.335 13.286 -1.933 1.00 0.00 38 PRO A CA 6
ATOM 9920 C C . PRO A 1 38 ? 11.398 13.509 -0.855 1.00 0.00 38 PRO A C 6
ATOM 9921 O O . PRO A 1 38 ? 11.078 13.586 0.330 1.00 0.00 38 PRO A O 6
ATOM 9932 N N . LYS A 1 39 ? 12.640 13.607 -1.306 1.00 0.00 39 LYS A N 6
ATOM 9933 C CA . LYS A 1 39 ? 13.752 13.819 -0.394 1.00 0.00 39 LYS A CA 6
ATOM 9934 C C . LYS A 1 39 ? 13.886 15.315 -0.101 1.00 0.00 39 LYS A C 6
ATOM 9935 O O . LYS A 1 39 ? 14.854 15.744 0.525 1.00 0.00 39 LYS A O 6
ATOM 9954 N N . HIS A 1 40 ? 12.900 16.068 -0.566 1.00 0.00 40 HIS A N 6
ATOM 9955 C CA . HIS A 1 40 ? 12.896 17.506 -0.361 1.00 0.00 40 HIS A CA 6
ATOM 9956 C C . HIS A 1 40 ? 11.848 17.871 0.693 1.00 0.00 40 HIS A C 6
ATOM 9957 O O . HIS A 1 40 ? 11.730 19.033 1.080 1.00 0.00 40 HIS A O 6
ATOM 9971 N N . VAL A 1 41 ? 11.113 16.857 1.126 1.00 0.00 41 VAL A N 6
ATOM 9972 C CA . VAL A 1 41 ? 10.079 17.057 2.127 1.00 0.00 41 VAL A CA 6
ATOM 9973 C C . VAL A 1 41 ? 10.575 16.535 3.477 1.00 0.00 41 VAL A C 6
ATOM 9974 O O . VAL A 1 41 ? 10.730 15.328 3.661 1.00 0.00 41 VAL A O 6
ATOM 9987 N N . VAL A 1 42 ? 10.810 17.469 4.387 1.00 0.00 42 VAL A N 6
ATOM 9988 C CA . VAL A 1 42 ? 11.284 17.118 5.715 1.00 0.00 42 VAL A CA 6
ATOM 9989 C C . VAL A 1 42 ? 10.526 17.942 6.757 1.00 0.00 42 VAL A C 6
ATOM 9990 O O . VAL A 1 42 ? 10.946 18.028 7.910 1.00 0.00 42 VAL A O 6
ATOM 10003 N N . LYS A 1 43 ? 9.423 18.526 6.315 1.00 0.00 43 LYS A N 6
ATOM 10004 C CA . LYS A 1 43 ? 8.602 19.341 7.195 1.00 0.00 43 LYS A CA 6
ATOM 10005 C C . LYS A 1 43 ? 7.125 19.064 6.909 1.00 0.00 43 LYS A C 6
ATOM 10006 O O . LYS A 1 43 ? 6.778 18.579 5.833 1.00 0.00 43 LYS A O 6
ATOM 10025 N N . GLY A 1 44 ? 6.295 19.384 7.891 1.00 0.00 44 GLY A N 6
ATOM 10026 C CA . GLY A 1 44 ? 4.863 19.175 7.758 1.00 0.00 44 GLY A CA 6
ATOM 10027 C C . GLY A 1 44 ? 4.196 20.371 7.074 1.00 0.00 44 GLY A C 6
ATOM 10028 O O . GLY A 1 44 ? 3.117 20.239 6.499 1.00 0.00 44 GLY A O 6
ATOM 10032 N N . LYS A 1 45 ? 4.867 21.511 7.161 1.00 0.00 45 LYS A N 6
ATOM 10033 C CA . LYS A 1 45 ? 4.353 22.729 6.558 1.00 0.00 45 LYS A CA 6
ATOM 10034 C C . LYS A 1 45 ? 4.478 22.632 5.036 1.00 0.00 45 LYS A C 6
ATOM 10035 O O . LYS A 1 45 ? 3.845 23.394 4.307 1.00 0.00 45 LYS A O 6
ATOM 10054 N N . GLN A 1 46 ? 5.300 21.688 4.601 1.00 0.00 46 GLN A N 6
ATOM 10055 C CA . GLN A 1 46 ? 5.517 21.482 3.179 1.00 0.00 46 GLN A CA 6
ATOM 10056 C C . GLN A 1 46 ? 4.385 20.641 2.586 1.00 0.00 46 GLN A C 6
ATOM 10057 O O . GLN A 1 46 ? 4.208 20.601 1.369 1.00 0.00 46 GLN A O 6
ATOM 10071 N N . VAL A 1 47 ? 3.647 19.990 3.473 1.00 0.00 47 VAL A N 6
ATOM 10072 C CA . VAL A 1 47 ? 2.537 19.152 3.052 1.00 0.00 47 VAL A CA 6
ATOM 10073 C C . VAL A 1 47 ? 1.240 19.687 3.663 1.00 0.00 47 VAL A C 6
ATOM 10074 O O . VAL A 1 47 ? 1.259 20.302 4.728 1.00 0.00 47 VAL A O 6
ATOM 10087 N N . SER A 1 48 ? 0.144 19.433 2.963 1.00 0.00 48 SER A N 6
ATOM 10088 C CA . SER A 1 48 ? -1.159 19.882 3.423 1.00 0.00 48 SER A CA 6
ATOM 10089 C C . SER A 1 48 ? -2.036 18.676 3.767 1.00 0.00 48 SER A C 6
ATOM 10090 O O . SER A 1 48 ? -2.237 17.793 2.935 1.00 0.00 48 SER A O 6
ATOM 10098 N N . VAL A 1 49 ? -2.535 18.678 4.994 1.00 0.00 49 VAL A N 6
ATOM 10099 C CA . VAL A 1 49 ? -3.385 17.596 5.458 1.00 0.00 49 VAL A CA 6
ATOM 10100 C C . VAL A 1 49 ? -4.743 18.164 5.878 1.00 0.00 49 VAL A C 6
ATOM 10101 O O . VAL A 1 49 ? -4.855 18.807 6.921 1.00 0.00 49 VAL A O 6
ATOM 10114 N N . ALA A 1 50 ? -5.740 17.906 5.044 1.00 0.00 50 ALA A N 6
ATOM 10115 C CA . ALA A 1 50 ? -7.085 18.383 5.316 1.00 0.00 50 ALA A CA 6
ATOM 10116 C C . ALA A 1 50 ? -7.965 17.204 5.735 1.00 0.00 50 ALA A C 6
ATOM 10117 O O . ALA A 1 50 ? -8.221 16.302 4.938 1.00 0.00 50 ALA A O 6
ATOM 10124 N N . LEU A 1 51 ? -8.404 17.248 6.984 1.00 0.00 51 LEU A N 6
ATOM 10125 C CA . LEU A 1 51 ? -9.250 16.194 7.518 1.00 0.00 51 LEU A CA 6
ATOM 10126 C C . LEU A 1 51 ? -10.603 16.786 7.920 1.00 0.00 51 LEU A C 6
ATOM 10127 O O . LEU A 1 51 ? -10.665 17.889 8.461 1.00 0.00 51 LEU A O 6
ATOM 10143 N N . SER A 1 52 ? -11.652 16.027 7.639 1.00 0.00 52 SER A N 6
ATOM 10144 C CA . SER A 1 52 ? -12.999 16.463 7.964 1.00 0.00 52 SER A CA 6
ATOM 10145 C C . SER A 1 52 ? -13.760 15.335 8.663 1.00 0.00 52 SER A C 6
ATOM 10146 O O . SER A 1 52 ? -14.120 15.456 9.833 1.00 0.00 52 SER A O 6
ATOM 10154 N N . SER A 1 53 ? -13.982 14.263 7.916 1.00 0.00 53 SER A N 6
ATOM 10155 C CA . SER A 1 53 ? -14.693 13.114 8.449 1.00 0.00 53 SER A CA 6
ATOM 10156 C C . SER A 1 53 ? -14.880 12.060 7.356 1.00 0.00 53 SER A C 6
ATOM 10157 O O . SER A 1 53 ? -14.550 10.892 7.551 1.00 0.00 53 SER A O 6
ATOM 10165 N N . SER A 1 54 ? -15.409 12.512 6.228 1.00 0.00 54 SER A N 6
ATOM 10166 C CA . SER A 1 54 ? -15.643 11.622 5.103 1.00 0.00 54 SER A CA 6
ATOM 10167 C C . SER A 1 54 ? -14.797 12.059 3.905 1.00 0.00 54 SER A C 6
ATOM 10168 O O . SER A 1 54 ? -15.214 11.908 2.758 1.00 0.00 54 SER A O 6
ATOM 10176 N N . SER A 1 55 ? -13.624 12.592 4.213 1.00 0.00 55 SER A N 6
ATOM 10177 C CA . SER A 1 55 ? -12.715 13.052 3.176 1.00 0.00 55 SER A CA 6
ATOM 10178 C C . SER A 1 55 ? -11.307 13.219 3.751 1.00 0.00 55 SER A C 6
ATOM 10179 O O . SER A 1 55 ? -11.101 13.064 4.954 1.00 0.00 55 SER A O 6
ATOM 10187 N N . ILE A 1 56 ? -10.374 13.533 2.864 1.00 0.00 56 ILE A N 6
ATOM 10188 C CA . ILE A 1 56 ? -8.991 13.722 3.268 1.00 0.00 56 ILE A CA 6
ATOM 10189 C C . ILE A 1 56 ? -8.228 14.425 2.144 1.00 0.00 56 ILE A C 6
ATOM 10190 O O . ILE A 1 56 ? -8.605 14.328 0.977 1.00 0.00 56 ILE A O 6
ATOM 10206 N N . ARG A 1 57 ? -7.168 15.118 2.535 1.00 0.00 57 ARG A N 6
ATOM 10207 C CA . ARG A 1 57 ? -6.349 15.837 1.574 1.00 0.00 57 ARG A CA 6
ATOM 10208 C C . ARG A 1 57 ? -4.864 15.613 1.870 1.00 0.00 57 ARG A C 6
ATOM 10209 O O . ARG A 1 57 ? -4.435 15.713 3.019 1.00 0.00 57 ARG A O 6
ATOM 10230 N N . VAL A 1 58 ? -4.122 15.314 0.815 1.00 0.00 58 VAL A N 6
ATOM 10231 C CA . VAL A 1 58 ? -2.694 15.075 0.947 1.00 0.00 58 VAL A CA 6
ATOM 10232 C C . VAL A 1 58 ? -1.959 15.750 -0.213 1.00 0.00 58 VAL A C 6
ATOM 10233 O O . VAL A 1 58 ? -2.043 15.296 -1.353 1.00 0.00 58 VAL A O 6
ATOM 10246 N N . ALA A 1 59 ? -1.255 16.822 0.118 1.00 0.00 59 ALA A N 6
ATOM 10247 C CA . ALA A 1 59 ? -0.505 17.563 -0.882 1.00 0.00 59 ALA A CA 6
ATOM 10248 C C . ALA A 1 59 ? 0.886 17.886 -0.334 1.00 0.00 59 ALA A C 6
ATOM 10249 O O . ALA A 1 59 ? 1.086 17.926 0.879 1.00 0.00 59 ALA A O 6
ATOM 10256 N N . MET A 1 60 ? 1.813 18.109 -1.255 1.00 0.00 60 MET A N 6
ATOM 10257 C CA . MET A 1 60 ? 3.180 18.427 -0.879 1.00 0.00 60 MET A CA 6
ATOM 10258 C C . MET A 1 60 ? 3.736 19.561 -1.743 1.00 0.00 60 MET A C 6
ATOM 10259 O O . MET A 1 60 ? 3.467 19.623 -2.941 1.00 0.00 60 MET A O 6
ATOM 10273 N N . LEU A 1 61 ? 4.501 20.431 -1.100 1.00 0.00 61 LEU A N 6
ATOM 10274 C CA . LEU A 1 61 ? 5.097 21.560 -1.794 1.00 0.00 61 LEU A CA 6
ATOM 10275 C C . LEU A 1 61 ? 6.108 21.046 -2.820 1.00 0.00 61 LEU A C 6
ATOM 10276 O O . LEU A 1 61 ? 6.968 20.229 -2.494 1.00 0.00 61 LEU A O 6
ATOM 10292 N N . GLU A 1 62 ? 5.971 21.544 -4.040 1.00 0.00 62 GLU A N 6
ATOM 10293 C CA . GLU A 1 62 ? 6.862 21.145 -5.116 1.00 0.00 62 GLU A CA 6
ATOM 10294 C C . GLU A 1 62 ? 7.727 22.328 -5.555 1.00 0.00 62 GLU A C 6
ATOM 10295 O O . GLU A 1 62 ? 7.705 23.385 -4.926 1.00 0.00 62 GLU A O 6
ATOM 10307 N N . GLU A 1 63 ? 8.470 22.110 -6.630 1.00 0.00 63 GLU A N 6
ATOM 10308 C CA . GLU A 1 63 ? 9.341 23.145 -7.161 1.00 0.00 63 GLU A CA 6
ATOM 10309 C C . GLU A 1 63 ? 8.574 24.033 -8.144 1.00 0.00 63 GLU A C 6
ATOM 10310 O O . GLU A 1 63 ? 9.136 24.972 -8.705 1.00 0.00 63 GLU A O 6
ATOM 10322 N N . ASN A 1 64 ? 7.304 23.703 -8.322 1.00 0.00 64 ASN A N 6
ATOM 10323 C CA . ASN A 1 64 ? 6.454 24.458 -9.227 1.00 0.00 64 ASN A CA 6
ATOM 10324 C C . ASN A 1 64 ? 4.989 24.238 -8.847 1.00 0.00 64 ASN A C 6
ATOM 10325 O O . ASN A 1 64 ? 4.190 23.796 -9.672 1.00 0.00 64 ASN A O 6
ATOM 10336 N N . GLY A 1 65 ? 4.680 24.556 -7.599 1.00 0.00 65 GLY A N 6
ATOM 10337 C CA . GLY A 1 65 ? 3.324 24.399 -7.100 1.00 0.00 65 GLY A CA 6
ATOM 10338 C C . GLY A 1 65 ? 3.125 23.014 -6.481 1.00 0.00 65 GLY A C 6
ATOM 10339 O O . GLY A 1 65 ? 3.307 21.998 -7.151 1.00 0.00 65 GLY A O 6
ATOM 10343 N N . GLU A 1 66 ? 2.755 23.017 -5.209 1.00 0.00 66 GLU A N 6
ATOM 10344 C CA . GLU A 1 66 ? 2.529 21.773 -4.492 1.00 0.00 66 GLU A CA 6
ATOM 10345 C C . GLU A 1 66 ? 1.729 20.798 -5.359 1.00 0.00 66 GLU A C 6
ATOM 10346 O O . GLU A 1 66 ? 1.141 21.195 -6.364 1.00 0.00 66 GLU A O 6
ATOM 10358 N N . ARG A 1 67 ? 1.733 19.542 -4.938 1.00 0.00 67 ARG A N 6
ATOM 10359 C CA . ARG A 1 67 ? 1.015 18.508 -5.664 1.00 0.00 67 ARG A CA 6
ATOM 10360 C C . ARG A 1 67 ? 0.190 17.657 -4.697 1.00 0.00 67 ARG A C 6
ATOM 10361 O O . ARG A 1 67 ? 0.672 17.277 -3.631 1.00 0.00 67 ARG A O 6
ATOM 10382 N N . VAL A 1 68 ? -1.041 17.382 -5.103 1.00 0.00 68 VAL A N 6
ATOM 10383 C CA . VAL A 1 68 ? -1.938 16.582 -4.286 1.00 0.00 68 VAL A CA 6
ATOM 10384 C C . VAL A 1 68 ? -1.640 15.099 -4.511 1.00 0.00 68 VAL A C 6
ATOM 10385 O O . VAL A 1 68 ? -2.079 14.517 -5.502 1.00 0.00 68 VAL A O 6
ATOM 10398 N N . LEU A 1 69 ? -0.896 14.529 -3.575 1.00 0.00 69 LEU A N 6
ATOM 10399 C CA . LEU A 1 69 ? -0.534 13.124 -3.658 1.00 0.00 69 LEU A CA 6
ATOM 10400 C C . LEU A 1 69 ? -1.797 12.269 -3.542 1.00 0.00 69 LEU A C 6
ATOM 10401 O O . LEU A 1 69 ? -2.033 11.388 -4.368 1.00 0.00 69 LEU A O 6
ATOM 10417 N N . MET A 1 70 ? -2.576 12.558 -2.510 1.00 0.00 70 MET A N 6
ATOM 10418 C CA . MET A 1 70 ? -3.809 11.826 -2.276 1.00 0.00 70 MET A CA 6
ATOM 10419 C C . MET A 1 70 ? -4.926 12.766 -1.817 1.00 0.00 70 MET A C 6
ATOM 10420 O O . MET A 1 70 ? -4.689 13.675 -1.022 1.00 0.00 70 MET A O 6
ATOM 10434 N N . GLU A 1 71 ? -6.118 12.515 -2.336 1.00 0.00 71 GLU A N 6
ATOM 10435 C CA . GLU A 1 71 ? -7.272 13.327 -1.990 1.00 0.00 71 GLU A CA 6
ATOM 10436 C C . GLU A 1 71 ? -8.547 12.715 -2.574 1.00 0.00 71 GLU A C 6
ATOM 10437 O O . GLU A 1 71 ? -8.510 12.082 -3.628 1.00 0.00 71 GLU A O 6
ATOM 10449 N N . GLY A 1 72 ? -9.645 12.925 -1.863 1.00 0.00 72 GLY A N 6
ATOM 10450 C CA . GLY A 1 72 ? -10.929 12.402 -2.298 1.00 0.00 72 GLY A CA 6
ATOM 10451 C C . GLY A 1 72 ? -11.809 12.042 -1.098 1.00 0.00 72 GLY A C 6
ATOM 10452 O O . GLY A 1 72 ? -11.301 11.771 -0.011 1.00 0.00 72 GLY A O 6
ATOM 10456 N N . LYS A 1 73 ? -13.112 12.051 -1.337 1.00 0.00 73 LYS A N 6
ATOM 10457 C CA . LYS A 1 73 ? -14.067 11.729 -0.290 1.00 0.00 73 LYS A CA 6
ATOM 10458 C C . LYS A 1 73 ? -13.886 10.268 0.126 1.00 0.00 73 LYS A C 6
ATOM 10459 O O . LYS A 1 73 ? -13.739 9.390 -0.723 1.00 0.00 73 LYS A O 6
ATOM 10478 N N . LEU A 1 74 ? -13.904 10.052 1.434 1.00 0.00 74 LEU A N 6
ATOM 10479 C CA . LEU A 1 74 ? -13.745 8.712 1.973 1.00 0.00 74 LEU A CA 6
ATOM 10480 C C . LEU A 1 74 ? -15.054 7.939 1.802 1.00 0.00 74 LEU A C 6
ATOM 10481 O O . LEU A 1 74 ? -16.052 8.494 1.345 1.00 0.00 74 LEU A O 6
ATOM 10497 N N . THR A 1 75 ? -15.008 6.670 2.179 1.00 0.00 75 THR A N 6
ATOM 10498 C CA . THR A 1 75 ? -16.178 5.815 2.074 1.00 0.00 75 THR A CA 6
ATOM 10499 C C . THR A 1 75 ? -17.113 6.041 3.264 1.00 0.00 75 THR A C 6
ATOM 10500 O O . THR A 1 75 ? -18.332 6.084 3.101 1.00 0.00 75 THR A O 6
ATOM 10511 N N . HIS A 1 76 ? -16.507 6.180 4.434 1.00 0.00 76 HIS A N 6
ATOM 10512 C CA . HIS A 1 76 ? -17.270 6.401 5.650 1.00 0.00 76 HIS A CA 6
ATOM 10513 C C . HIS A 1 76 ? -16.688 7.593 6.412 1.00 0.00 76 HIS A C 6
ATOM 10514 O O . HIS A 1 76 ? -15.735 8.222 5.953 1.00 0.00 76 HIS A O 6
ATOM 10528 N N . LYS A 1 77 ? -17.286 7.869 7.561 1.00 0.00 77 LYS A N 6
ATOM 10529 C CA . LYS A 1 77 ? -16.839 8.976 8.390 1.00 0.00 77 LYS A CA 6
ATOM 10530 C C . LYS A 1 77 ? -15.759 8.481 9.355 1.00 0.00 77 LYS A C 6
ATOM 10531 O O . LYS A 1 77 ? -15.554 7.277 9.497 1.00 0.00 77 LYS A O 6
ATOM 10550 N N . ILE A 1 78 ? -15.098 9.436 9.992 1.00 0.00 78 ILE A N 6
ATOM 10551 C CA . ILE A 1 78 ? -14.044 9.112 10.939 1.00 0.00 78 ILE A CA 6
ATOM 10552 C C . ILE A 1 78 ? -14.049 10.140 12.072 1.00 0.00 78 ILE A C 6
ATOM 10553 O O . ILE A 1 78 ? -14.881 11.047 12.089 1.00 0.00 78 ILE A O 6
ATOM 10569 N N . ASN A 1 79 ? -13.111 9.966 12.991 1.00 0.00 79 ASN A N 6
ATOM 10570 C CA . ASN A 1 79 ? -12.996 10.867 14.125 1.00 0.00 79 ASN A CA 6
ATOM 10571 C C . ASN A 1 79 ? -11.712 11.688 13.990 1.00 0.00 79 ASN A C 6
ATOM 10572 O O . ASN A 1 79 ? -10.720 11.410 14.663 1.00 0.00 79 ASN A O 6
ATOM 10583 N N . THR A 1 80 ? -11.772 12.683 13.117 1.00 0.00 80 THR A N 6
ATOM 10584 C CA . THR A 1 80 ? -10.626 13.546 12.886 1.00 0.00 80 THR A CA 6
ATOM 10585 C C . THR A 1 80 ? -9.891 13.819 14.200 1.00 0.00 80 THR A C 6
ATOM 10586 O O . THR A 1 80 ? -8.668 13.700 14.267 1.00 0.00 80 THR A O 6
ATOM 10597 N N . GLU A 1 81 ? -10.667 14.180 15.211 1.00 0.00 81 GLU A N 6
ATOM 10598 C CA . GLU A 1 81 ? -10.104 14.470 16.519 1.00 0.00 81 GLU A CA 6
ATOM 10599 C C . GLU A 1 81 ? -9.257 13.293 17.006 1.00 0.00 81 GLU A C 6
ATOM 10600 O O . GLU A 1 81 ? -8.103 13.473 17.394 1.00 0.00 81 GLU A O 6
ATOM 10612 N N . SER A 1 82 ? -9.862 12.115 16.970 1.00 0.00 82 SER A N 6
ATOM 10613 C CA . SER A 1 82 ? -9.177 10.909 17.402 1.00 0.00 82 SER A CA 6
ATOM 10614 C C . SER A 1 82 ? -8.112 10.514 16.377 1.00 0.00 82 SER A C 6
ATOM 10615 O O . SER A 1 82 ? -7.159 9.810 16.706 1.00 0.00 82 SER A O 6
ATOM 10623 N N . SER A 1 83 ? -8.311 10.986 15.154 1.00 0.00 83 SER A N 6
ATOM 10624 C CA . SER A 1 83 ? -7.380 10.691 14.079 1.00 0.00 83 SER A CA 6
ATOM 10625 C C . SER A 1 83 ? -6.141 11.581 14.200 1.00 0.00 83 SER A C 6
ATOM 10626 O O . SER A 1 83 ? -6.156 12.577 14.922 1.00 0.00 83 SER A O 6
ATOM 10634 N N . LEU A 1 84 ? -5.098 11.190 13.483 1.00 0.00 84 LEU A N 6
ATOM 10635 C CA . LEU A 1 84 ? -3.853 11.939 13.502 1.00 0.00 84 LEU A CA 6
ATOM 10636 C C . LEU A 1 84 ? -3.172 11.823 12.137 1.00 0.00 84 LEU A C 6
ATOM 10637 O O . LEU A 1 84 ? -3.687 11.160 11.237 1.00 0.00 84 LEU A O 6
ATOM 10653 N N . TRP A 1 85 ? -2.026 12.477 12.025 1.00 0.00 85 TRP A N 6
ATOM 10654 C CA . TRP A 1 85 ? -1.269 12.455 10.785 1.00 0.00 85 TRP A CA 6
ATOM 10655 C C . TRP A 1 85 ? 0.153 12.930 11.090 1.00 0.00 85 TRP A C 6
ATOM 10656 O O . TRP A 1 85 ? 0.349 14.039 11.584 1.00 0.00 85 TRP A O 6
ATOM 10677 N N . SER A 1 86 ? 1.110 12.065 10.784 1.00 0.00 86 SER A N 6
ATOM 10678 C CA . SER A 1 86 ? 2.508 12.382 11.019 1.00 0.00 86 SER A CA 6
ATOM 10679 C C . SER A 1 86 ? 3.254 12.477 9.687 1.00 0.00 86 SER A C 6
ATOM 10680 O O . SER A 1 86 ? 2.864 11.847 8.706 1.00 0.00 86 SER A O 6
ATOM 10688 N N . LEU A 1 87 ? 4.315 13.271 9.695 1.00 0.00 87 LEU A N 6
ATOM 10689 C CA . LEU A 1 87 ? 5.120 13.457 8.500 1.00 0.00 87 LEU A CA 6
ATOM 10690 C C . LEU A 1 87 ? 6.538 12.944 8.759 1.00 0.00 87 LEU A C 6
ATOM 10691 O O . LEU A 1 87 ? 7.043 13.043 9.877 1.00 0.00 87 LEU A O 6
ATOM 10707 N N . GLU A 1 88 ? 7.140 12.406 7.709 1.00 0.00 88 GLU A N 6
ATOM 10708 C CA . GLU A 1 88 ? 8.489 11.877 7.809 1.00 0.00 88 GLU A CA 6
ATOM 10709 C C . GLU A 1 88 ? 9.379 12.481 6.721 1.00 0.00 88 GLU A C 6
ATOM 10710 O O . GLU A 1 88 ? 8.970 12.581 5.565 1.00 0.00 88 GLU A O 6
ATOM 10722 N N . PRO A 1 89 ? 10.610 12.878 7.139 1.00 0.00 89 PRO A N 6
ATOM 10723 C CA . PRO A 1 89 ? 11.561 13.469 6.213 1.00 0.00 89 PRO A CA 6
ATOM 10724 C C . PRO A 1 89 ? 12.175 12.403 5.303 1.00 0.00 89 PRO A C 6
ATOM 10725 O O . PRO A 1 89 ? 12.801 11.459 5.782 1.00 0.00 89 PRO A O 6
ATOM 10736 N N . GLY A 1 90 ? 11.975 12.591 4.007 1.00 0.00 90 GLY A N 6
ATOM 10737 C CA . GLY A 1 90 ? 12.501 11.657 3.026 1.00 0.00 90 GLY A CA 6
ATOM 10738 C C . GLY A 1 90 ? 11.993 10.239 3.291 1.00 0.00 90 GLY A C 6
ATOM 10739 O O . GLY A 1 90 ? 12.770 9.285 3.278 1.00 0.00 90 GLY A O 6
ATOM 10743 N N . LYS A 1 91 ? 10.692 10.144 3.523 1.00 0.00 91 LYS A N 6
ATOM 10744 C CA . LYS A 1 91 ? 10.071 8.858 3.791 1.00 0.00 91 LYS A CA 6
ATOM 10745 C C . LYS A 1 91 ? 8.664 8.842 3.191 1.00 0.00 91 LYS A C 6
ATOM 10746 O O . LYS A 1 91 ? 8.498 8.618 1.993 1.00 0.00 91 LYS A O 6
ATOM 10765 N N . CYS A 1 92 ? 7.685 9.082 4.052 1.00 0.00 92 CYS A N 6
ATOM 10766 C CA . CYS A 1 92 ? 6.297 9.098 3.623 1.00 0.00 92 CYS A CA 6
ATOM 10767 C C . CYS A 1 92 ? 5.467 9.791 4.705 1.00 0.00 92 CYS A C 6
ATOM 10768 O O . CYS A 1 92 ? 5.995 10.167 5.751 1.00 0.00 92 CYS A O 6
ATOM 10776 N N . VAL A 1 93 ? 4.182 9.937 4.418 1.00 0.00 93 VAL A N 6
ATOM 10777 C CA . VAL A 1 93 ? 3.274 10.578 5.354 1.00 0.00 93 VAL A CA 6
ATOM 10778 C C . VAL A 1 93 ? 2.379 9.517 5.996 1.00 0.00 93 VAL A C 6
ATOM 10779 O O . VAL A 1 93 ? 1.845 8.649 5.306 1.00 0.00 93 VAL A O 6
ATOM 10792 N N . LEU A 1 94 ? 2.241 9.621 7.310 1.00 0.00 94 LEU A N 6
ATOM 10793 C CA . LEU A 1 94 ? 1.419 8.681 8.053 1.00 0.00 94 LEU A CA 6
ATOM 10794 C C . LEU A 1 94 ? 0.096 9.352 8.427 1.00 0.00 94 LEU A C 6
ATOM 10795 O O . LEU A 1 94 ? 0.088 10.447 8.987 1.00 0.00 94 LEU A O 6
ATOM 10811 N N . VAL A 1 95 ? -0.991 8.668 8.101 1.00 0.00 95 VAL A N 6
ATOM 10812 C CA . VAL A 1 95 ? -2.317 9.184 8.396 1.00 0.00 95 VAL A CA 6
ATOM 10813 C C . VAL A 1 95 ? -3.141 8.096 9.088 1.00 0.00 95 VAL A C 6
ATOM 10814 O O . VAL A 1 95 ? -3.588 7.148 8.445 1.00 0.00 95 VAL A O 6
ATOM 10827 N N . ASN A 1 96 ? -3.316 8.270 10.390 1.00 0.00 96 ASN A N 6
ATOM 10828 C CA . ASN A 1 96 ? -4.078 7.314 11.176 1.00 0.00 96 ASN A CA 6
ATOM 10829 C C . ASN A 1 96 ? -5.552 7.727 11.183 1.00 0.00 96 ASN A C 6
ATOM 10830 O O . ASN A 1 96 ? -5.887 8.838 11.591 1.00 0.00 96 ASN A O 6
ATOM 10841 N N . LEU A 1 97 ? -6.392 6.810 10.727 1.00 0.00 97 LEU A N 6
ATOM 10842 C CA . LEU A 1 97 ? -7.822 7.064 10.676 1.00 0.00 97 LEU A CA 6
ATOM 10843 C C . LEU A 1 97 ? -8.519 6.250 11.768 1.00 0.00 97 LEU A C 6
ATOM 10844 O O . LEU A 1 97 ? -8.355 5.034 11.841 1.00 0.00 97 LEU A O 6
ATOM 10860 N N . SER A 1 98 ? -9.284 6.955 12.589 1.00 0.00 98 SER A N 6
ATOM 10861 C CA . SER A 1 98 ? -10.007 6.314 13.674 1.00 0.00 98 SER A CA 6
ATOM 10862 C C . SER A 1 98 ? -11.485 6.169 13.304 1.00 0.00 98 SER A C 6
ATOM 10863 O O . SER A 1 98 ? -12.230 7.148 13.313 1.00 0.00 98 SER A O 6
ATOM 10871 N N . LYS A 1 99 ? -11.865 4.940 12.986 1.00 0.00 99 LYS A N 6
ATOM 10872 C CA . LYS A 1 99 ? -13.240 4.655 12.614 1.00 0.00 99 LYS A CA 6
ATOM 10873 C C . LYS A 1 99 ? -14.166 5.026 13.774 1.00 0.00 99 LYS A C 6
ATOM 10874 O O . LYS A 1 99 ? -13.811 4.844 14.938 1.00 0.00 99 LYS A O 6
ATOM 10893 N N . VAL A 1 100 ? -15.334 5.539 13.417 1.00 0.00 100 VAL A N 6
ATOM 10894 C CA . VAL A 1 100 ? -16.313 5.936 14.414 1.00 0.00 100 VAL A CA 6
ATOM 10895 C C . VAL A 1 100 ? -17.227 4.750 14.727 1.00 0.00 100 VAL A C 6
ATOM 10896 O O . VAL A 1 100 ? -18.445 4.902 14.798 1.00 0.00 100 VAL A O 6
ATOM 10909 N N . GLY A 1 101 ? -16.603 3.595 14.906 1.00 0.00 101 GLY A N 6
ATOM 10910 C CA . GLY A 1 101 ? -17.345 2.383 15.209 1.00 0.00 101 GLY A CA 6
ATOM 10911 C C . GLY A 1 101 ? -16.816 1.198 14.399 1.00 0.00 101 GLY A C 6
ATOM 10912 O O . GLY A 1 101 ? -15.976 1.371 13.517 1.00 0.00 101 GLY A O 6
ATOM 10916 N N . GLU A 1 102 ? -17.329 0.021 14.727 1.00 0.00 102 GLU A N 6
ATOM 10917 C CA . GLU A 1 102 ? -16.918 -1.192 14.041 1.00 0.00 102 GLU A CA 6
ATOM 10918 C C . GLU A 1 102 ? -17.441 -1.191 12.603 1.00 0.00 102 GLU A C 6
ATOM 10919 O O . GLU A 1 102 ? -18.571 -1.604 12.349 1.00 0.00 102 GLU A O 6
ATOM 10931 N N . TYR A 1 103 ? -16.593 -0.722 11.699 1.00 0.00 103 TYR A N 6
ATOM 10932 C CA . TYR A 1 103 ? -16.955 -0.661 10.293 1.00 0.00 103 TYR A CA 6
ATOM 10933 C C . TYR A 1 103 ? -15.878 -1.310 9.421 1.00 0.00 103 TYR A C 6
ATOM 10934 O O . TYR A 1 103 ? -14.718 -1.397 9.822 1.00 0.00 103 TYR A O 6
ATOM 10952 N N . TRP A 1 104 ? -16.300 -1.750 8.245 1.00 0.00 104 TRP A N 6
ATOM 10953 C CA . TRP A 1 104 ? -15.386 -2.389 7.313 1.00 0.00 104 TRP A CA 6
ATOM 10954 C C . TRP A 1 104 ? -15.169 -1.436 6.136 1.00 0.00 104 TRP A C 6
ATOM 10955 O O . TRP A 1 104 ? -16.065 -1.244 5.314 1.00 0.00 104 TRP A O 6
ATOM 10976 N N . TRP A 1 105 ? -13.975 -0.863 6.092 1.00 0.00 105 TRP A N 6
ATOM 10977 C CA . TRP A 1 105 ? -13.629 0.065 5.029 1.00 0.00 105 TRP A CA 6
ATOM 10978 C C . TRP A 1 105 ? -13.137 -0.750 3.831 1.00 0.00 105 TRP A C 6
ATOM 10979 O O . TRP A 1 105 ? -11.947 -1.037 3.718 1.00 0.00 105 TRP A O 6
ATOM 11000 N N . ASN A 1 106 ? -14.079 -1.099 2.967 1.00 0.00 106 ASN A N 6
ATOM 11001 C CA . ASN A 1 106 ? -13.755 -1.875 1.781 1.00 0.00 106 ASN A CA 6
ATOM 11002 C C . ASN A 1 106 ? -12.789 -1.078 0.903 1.00 0.00 106 ASN A C 6
ATOM 11003 O O . ASN A 1 106 ? -12.171 -1.631 -0.006 1.00 0.00 106 ASN A O 6
ATOM 11014 N N . ALA A 1 107 ? -12.689 0.208 1.205 1.00 0.00 107 ALA A N 6
ATOM 11015 C CA . ALA A 1 107 ? -11.809 1.087 0.454 1.00 0.00 107 ALA A CA 6
ATOM 11016 C C . ALA A 1 107 ? -11.696 2.430 1.178 1.00 0.00 107 ALA A C 6
ATOM 11017 O O . ALA A 1 107 ? -12.513 2.742 2.044 1.00 0.00 107 ALA A O 6
ATOM 11024 N N . ILE A 1 108 ? -10.678 3.187 0.798 1.00 0.00 108 ILE A N 6
ATOM 11025 C CA . ILE A 1 108 ? -10.448 4.489 1.401 1.00 0.00 108 ILE A CA 6
ATOM 11026 C C . ILE A 1 108 ? -11.385 5.516 0.760 1.00 0.00 108 ILE A C 6
ATOM 11027 O O . ILE A 1 108 ? -12.205 6.125 1.444 1.00 0.00 108 ILE A O 6
ATOM 11043 N N . LEU A 1 109 ? -11.230 5.676 -0.546 1.00 0.00 109 LEU A N 6
ATOM 11044 C CA . LEU A 1 109 ? -12.052 6.618 -1.287 1.00 0.00 109 LEU A CA 6
ATOM 11045 C C . LEU A 1 109 ? -13.160 5.857 -2.017 1.00 0.00 109 LEU A C 6
ATOM 11046 O O . LEU A 1 109 ? -13.124 4.631 -2.102 1.00 0.00 109 LEU A O 6
ATOM 11062 N N . GLU A 1 110 ? -14.119 6.617 -2.527 1.00 0.00 110 GLU A N 6
ATOM 11063 C CA . GLU A 1 110 ? -15.236 6.029 -3.247 1.00 0.00 110 GLU A CA 6
ATOM 11064 C C . GLU A 1 110 ? -14.793 5.588 -4.643 1.00 0.00 110 GLU A C 6
ATOM 11065 O O . GLU A 1 110 ? -13.865 6.159 -5.214 1.00 0.00 110 GLU A O 6
ATOM 11077 N N . GLY A 1 111 ? -15.477 4.574 -5.153 1.00 0.00 111 GLY A N 6
ATOM 11078 C CA . GLY A 1 111 ? -15.166 4.049 -6.472 1.00 0.00 111 GLY A CA 6
ATOM 11079 C C . GLY A 1 111 ? -14.090 2.965 -6.390 1.00 0.00 111 GLY A C 6
ATOM 11080 O O . GLY A 1 111 ? -14.255 1.878 -6.943 1.00 0.00 111 GLY A O 6
ATOM 11084 N N . GLU A 1 112 ? -13.011 3.298 -5.696 1.00 0.00 112 GLU A N 6
ATOM 11085 C CA . GLU A 1 112 ? -11.908 2.366 -5.536 1.00 0.00 112 GLU A CA 6
ATOM 11086 C C . GLU A 1 112 ? -12.438 0.945 -5.339 1.00 0.00 112 GLU A C 6
ATOM 11087 O O . GLU A 1 112 ? -13.119 0.663 -4.354 1.00 0.00 112 GLU A O 6
ATOM 11099 N N . GLU A 1 113 ? -12.105 0.086 -6.291 1.00 0.00 113 GLU A N 6
ATOM 11100 C CA . GLU A 1 113 ? -12.539 -1.300 -6.235 1.00 0.00 113 GLU A CA 6
ATOM 11101 C C . GLU A 1 113 ? -12.476 -1.817 -4.796 1.00 0.00 113 GLU A C 6
ATOM 11102 O O . GLU A 1 113 ? -11.595 -1.429 -4.031 1.00 0.00 113 GLU A O 6
ATOM 11114 N N . PRO A 1 114 ? -13.448 -2.708 -4.463 1.00 0.00 114 PRO A N 6
ATOM 11115 C CA . PRO A 1 114 ? -13.512 -3.283 -3.130 1.00 0.00 114 PRO A CA 6
ATOM 11116 C C . PRO A 1 114 ? -12.426 -4.343 -2.938 1.00 0.00 114 PRO A C 6
ATOM 11117 O O . PRO A 1 114 ? -12.281 -5.246 -3.761 1.00 0.00 114 PRO A O 6
ATOM 11128 N N . ILE A 1 115 ? -11.690 -4.198 -1.845 1.00 0.00 115 ILE A N 6
ATOM 11129 C CA . ILE A 1 115 ? -10.621 -5.132 -1.534 1.00 0.00 115 ILE A CA 6
ATOM 11130 C C . ILE A 1 115 ? -11.164 -6.561 -1.597 1.00 0.00 115 ILE A C 6
ATOM 11131 O O . ILE A 1 115 ? -12.341 -6.770 -1.886 1.00 0.00 115 ILE A O 6
ATOM 11147 N N . ASP A 1 116 ? -10.280 -7.509 -1.320 1.00 0.00 116 ASP A N 6
ATOM 11148 C CA . ASP A 1 116 ? -10.656 -8.912 -1.342 1.00 0.00 116 ASP A CA 6
ATOM 11149 C C . ASP A 1 116 ? -12.007 -9.084 -0.646 1.00 0.00 116 ASP A C 6
ATOM 11150 O O . ASP A 1 116 ? -12.973 -9.535 -1.260 1.00 0.00 116 ASP A O 6
ATOM 11159 N N . ILE A 1 117 ? -12.032 -8.717 0.627 1.00 0.00 117 ILE A N 6
ATOM 11160 C CA . ILE A 1 117 ? -13.249 -8.825 1.413 1.00 0.00 117 ILE A CA 6
ATOM 11161 C C . ILE A 1 117 ? -14.139 -7.611 1.139 1.00 0.00 117 ILE A C 6
ATOM 11162 O O . ILE A 1 117 ? -13.639 -6.519 0.870 1.00 0.00 117 ILE A O 6
ATOM 11178 N N . ASP A 1 118 ? -15.441 -7.842 1.216 1.00 0.00 118 ASP A N 6
ATOM 11179 C CA . ASP A 1 118 ? -16.404 -6.780 0.978 1.00 0.00 118 ASP A CA 6
ATOM 11180 C C . ASP A 1 118 ? -17.820 -7.352 1.071 1.00 0.00 118 ASP A C 6
ATOM 11181 O O . ASP A 1 118 ? -18.002 -8.569 1.092 1.00 0.00 118 ASP A O 6
ATOM 11190 N N . SER A 1 119 ? -18.787 -6.448 1.124 1.00 0.00 119 SER A N 6
ATOM 11191 C CA . SER A 1 119 ? -20.181 -6.848 1.214 1.00 0.00 119 SER A CA 6
ATOM 11192 C C . SER A 1 119 ? -20.552 -7.726 0.018 1.00 0.00 119 SER A C 6
ATOM 11193 O O . SER A 1 119 ? -20.984 -8.865 0.190 1.00 0.00 119 SER A O 6
ATOM 11201 N N . GLY A 1 120 ? -20.370 -7.164 -1.168 1.00 0.00 120 GLY A N 6
ATOM 11202 C CA . GLY A 1 120 ? -20.680 -7.881 -2.392 1.00 0.00 120 GLY A CA 6
ATOM 11203 C C . GLY A 1 120 ? -22.188 -7.897 -2.652 1.00 0.00 120 GLY A C 6
ATOM 11204 O O . GLY A 1 120 ? -22.904 -6.989 -2.231 1.00 0.00 120 GLY A O 6
ATOM 11208 N N . PRO A 1 121 ? -22.638 -8.965 -3.363 1.00 0.00 121 PRO A N 6
ATOM 11209 C CA . PRO A 1 121 ? -24.047 -9.111 -3.684 1.00 0.00 121 PRO A CA 6
ATOM 11210 C C . PRO A 1 121 ? -24.847 -9.548 -2.456 1.00 0.00 121 PRO A C 6
ATOM 11211 O O . PRO A 1 121 ? -25.297 -10.690 -2.378 1.00 0.00 121 PRO A O 6
ATOM 11222 N N . SER A 1 122 ? -25.000 -8.616 -1.526 1.00 0.00 122 SER A N 6
ATOM 11223 C CA . SER A 1 122 ? -25.738 -8.891 -0.305 1.00 0.00 122 SER A CA 6
ATOM 11224 C C . SER A 1 122 ? -27.021 -8.059 -0.270 1.00 0.00 122 SER A C 6
ATOM 11225 O O . SER A 1 122 ? -28.117 -8.607 -0.162 1.00 0.00 122 SER A O 6
ATOM 11233 N N . SER A 1 123 ? -26.842 -6.750 -0.364 1.00 0.00 123 SER A N 6
ATOM 11234 C CA . SER A 1 123 ? -27.972 -5.837 -0.345 1.00 0.00 123 SER A CA 6
ATOM 11235 C C . SER A 1 123 ? -27.589 -4.515 -1.013 1.00 0.00 123 SER A C 6
ATOM 11236 O O . SER A 1 123 ? -26.974 -3.654 -0.387 1.00 0.00 123 SER A O 6
ATOM 11244 N N . GLY A 1 124 ? -27.968 -4.396 -2.277 1.00 0.00 124 GLY A N 6
ATOM 11245 C CA . GLY A 1 124 ? -27.672 -3.194 -3.037 1.00 0.00 124 GLY A CA 6
ATOM 11246 C C . GLY A 1 124 ? -27.194 -3.541 -4.449 1.00 0.00 124 GLY A C 6
ATOM 11247 O O . GLY A 1 124 ? -27.027 -4.714 -4.780 1.00 0.00 124 GLY A O 6
ATOM 11251 N N . GLY A 1 1 ? -10.692 -3.017 24.251 1.00 0.00 1 GLY A N 7
ATOM 11252 C CA . GLY A 1 1 ? -9.587 -3.456 23.415 1.00 0.00 1 GLY A CA 7
ATOM 11253 C C . GLY A 1 1 ? -8.746 -2.266 22.949 1.00 0.00 1 GLY A C 7
ATOM 11254 O O . GLY A 1 1 ? -8.999 -1.129 23.345 1.00 0.00 1 GLY A O 7
ATOM 11258 N N . SER A 1 2 ? -7.763 -2.568 22.114 1.00 0.00 2 SER A N 7
ATOM 11259 C CA . SER A 1 2 ? -6.883 -1.537 21.590 1.00 0.00 2 SER A CA 7
ATOM 11260 C C . SER A 1 2 ? -6.069 -2.090 20.418 1.00 0.00 2 SER A C 7
ATOM 11261 O O . SER A 1 2 ? -6.135 -1.563 19.309 1.00 0.00 2 SER A O 7
ATOM 11269 N N . SER A 1 3 ? -5.321 -3.145 20.705 1.00 0.00 3 SER A N 7
ATOM 11270 C CA . SER A 1 3 ? -4.495 -3.776 19.688 1.00 0.00 3 SER A CA 7
ATOM 11271 C C . SER A 1 3 ? -4.390 -5.278 19.958 1.00 0.00 3 SER A C 7
ATOM 11272 O O . SER A 1 3 ? -4.263 -5.699 21.106 1.00 0.00 3 SER A O 7
ATOM 11280 N N . GLY A 1 4 ? -4.445 -6.045 18.879 1.00 0.00 4 GLY A N 7
ATOM 11281 C CA . GLY A 1 4 ? -4.357 -7.492 18.984 1.00 0.00 4 GLY A CA 7
ATOM 11282 C C . GLY A 1 4 ? -3.576 -8.081 17.808 1.00 0.00 4 GLY A C 7
ATOM 11283 O O . GLY A 1 4 ? -2.965 -7.346 17.034 1.00 0.00 4 GLY A O 7
ATOM 11287 N N . SER A 1 5 ? -3.622 -9.402 17.710 1.00 0.00 5 SER A N 7
ATOM 11288 C CA . SER A 1 5 ? -2.927 -10.098 16.641 1.00 0.00 5 SER A CA 7
ATOM 11289 C C . SER A 1 5 ? -1.442 -9.731 16.658 1.00 0.00 5 SER A C 7
ATOM 11290 O O . SER A 1 5 ? -1.063 -8.640 16.235 1.00 0.00 5 SER A O 7
ATOM 11298 N N . SER A 1 6 ? -0.640 -10.664 17.151 1.00 0.00 6 SER A N 7
ATOM 11299 C CA . SER A 1 6 ? 0.795 -10.453 17.229 1.00 0.00 6 SER A CA 7
ATOM 11300 C C . SER A 1 6 ? 1.441 -10.743 15.872 1.00 0.00 6 SER A C 7
ATOM 11301 O O . SER A 1 6 ? 0.882 -11.477 15.059 1.00 0.00 6 SER A O 7
ATOM 11309 N N . GLY A 1 7 ? 2.609 -10.151 15.670 1.00 0.00 7 GLY A N 7
ATOM 11310 C CA . GLY A 1 7 ? 3.336 -10.336 14.426 1.00 0.00 7 GLY A CA 7
ATOM 11311 C C . GLY A 1 7 ? 2.888 -9.321 13.373 1.00 0.00 7 GLY A C 7
ATOM 11312 O O . GLY A 1 7 ? 1.717 -9.284 13.000 1.00 0.00 7 GLY A O 7
ATOM 11316 N N . GLN A 1 8 ? 3.845 -8.523 12.922 1.00 0.00 8 GLN A N 7
ATOM 11317 C CA . GLN A 1 8 ? 3.564 -7.510 11.919 1.00 0.00 8 GLN A CA 7
ATOM 11318 C C . GLN A 1 8 ? 4.863 -7.033 11.267 1.00 0.00 8 GLN A C 7
ATOM 11319 O O . GLN A 1 8 ? 5.838 -6.741 11.958 1.00 0.00 8 GLN A O 7
ATOM 11333 N N . LYS A 1 9 ? 4.835 -6.970 9.944 1.00 0.00 9 LYS A N 7
ATOM 11334 C CA . LYS A 1 9 ? 5.999 -6.533 9.191 1.00 0.00 9 LYS A CA 7
ATOM 11335 C C . LYS A 1 9 ? 5.590 -6.259 7.742 1.00 0.00 9 LYS A C 7
ATOM 11336 O O . LYS A 1 9 ? 4.539 -6.714 7.293 1.00 0.00 9 LYS A O 7
ATOM 11355 N N . ASN A 1 10 ? 6.443 -5.517 7.051 1.00 0.00 10 ASN A N 7
ATOM 11356 C CA . ASN A 1 10 ? 6.184 -5.177 5.662 1.00 0.00 10 ASN A CA 7
ATOM 11357 C C . ASN A 1 10 ? 7.356 -4.361 5.114 1.00 0.00 10 ASN A C 7
ATOM 11358 O O . ASN A 1 10 ? 8.003 -3.622 5.855 1.00 0.00 10 ASN A O 7
ATOM 11369 N N . PRO A 1 11 ? 7.601 -4.526 3.786 1.00 0.00 11 PRO A N 7
ATOM 11370 C CA . PRO A 1 11 ? 8.684 -3.813 3.131 1.00 0.00 11 PRO A CA 7
ATOM 11371 C C . PRO A 1 11 ? 8.321 -2.342 2.916 1.00 0.00 11 PRO A C 7
ATOM 11372 O O . PRO A 1 11 ? 9.142 -1.457 3.149 1.00 0.00 11 PRO A O 7
ATOM 11383 N N . ASP A 1 12 ? 7.090 -2.128 2.475 1.00 0.00 12 ASP A N 7
ATOM 11384 C CA . ASP A 1 12 ? 6.609 -0.779 2.227 1.00 0.00 12 ASP A CA 7
ATOM 11385 C C . ASP A 1 12 ? 5.079 -0.779 2.235 1.00 0.00 12 ASP A C 7
ATOM 11386 O O . ASP A 1 12 ? 4.459 0.010 2.946 1.00 0.00 12 ASP A O 7
ATOM 11395 N N . SER A 1 13 ? 4.514 -1.673 1.437 1.00 0.00 13 SER A N 7
ATOM 11396 C CA . SER A 1 13 ? 3.069 -1.786 1.343 1.00 0.00 13 SER A CA 7
ATOM 11397 C C . SER A 1 13 ? 2.676 -3.228 1.016 1.00 0.00 13 SER A C 7
ATOM 11398 O O . SER A 1 13 ? 2.855 -3.682 -0.113 1.00 0.00 13 SER A O 7
ATOM 11406 N N . TYR A 1 14 ? 2.149 -3.907 2.024 1.00 0.00 14 TYR A N 7
ATOM 11407 C CA . TYR A 1 14 ? 1.730 -5.289 1.857 1.00 0.00 14 TYR A CA 7
ATOM 11408 C C . TYR A 1 14 ? 0.648 -5.660 2.873 1.00 0.00 14 TYR A C 7
ATOM 11409 O O . TYR A 1 14 ? 0.950 -5.943 4.031 1.00 0.00 14 TYR A O 7
ATOM 11427 N N . ASN A 1 15 ? -0.590 -5.645 2.402 1.00 0.00 15 ASN A N 7
ATOM 11428 C CA . ASN A 1 15 ? -1.719 -5.977 3.255 1.00 0.00 15 ASN A CA 7
ATOM 11429 C C . ASN A 1 15 ? -2.993 -6.032 2.410 1.00 0.00 15 ASN A C 7
ATOM 11430 O O . ASN A 1 15 ? -3.672 -7.057 2.370 1.00 0.00 15 ASN A O 7
ATOM 11441 N N . GLY A 1 16 ? -3.279 -4.917 1.754 1.00 0.00 16 GLY A N 7
ATOM 11442 C CA . GLY A 1 16 ? -4.459 -4.826 0.911 1.00 0.00 16 GLY A CA 7
ATOM 11443 C C . GLY A 1 16 ? -4.111 -4.237 -0.457 1.00 0.00 16 GLY A C 7
ATOM 11444 O O . GLY A 1 16 ? -3.030 -4.487 -0.988 1.00 0.00 16 GLY A O 7
ATOM 11448 N N . ALA A 1 17 ? -5.049 -3.466 -0.989 1.00 0.00 17 ALA A N 7
ATOM 11449 C CA . ALA A 1 17 ? -4.855 -2.840 -2.286 1.00 0.00 17 ALA A CA 7
ATOM 11450 C C . ALA A 1 17 ? -3.867 -1.680 -2.145 1.00 0.00 17 ALA A C 7
ATOM 11451 O O . ALA A 1 17 ? -4.141 -0.708 -1.444 1.00 0.00 17 ALA A O 7
ATOM 11458 N N . VAL A 1 18 ? -2.737 -1.822 -2.822 1.00 0.00 18 VAL A N 7
ATOM 11459 C CA . VAL A 1 18 ? -1.706 -0.799 -2.781 1.00 0.00 18 VAL A CA 7
ATOM 11460 C C . VAL A 1 18 ? -1.864 0.126 -3.990 1.00 0.00 18 VAL A C 7
ATOM 11461 O O . VAL A 1 18 ? -2.827 0.008 -4.745 1.00 0.00 18 VAL A O 7
ATOM 11474 N N . ARG A 1 19 ? -0.903 1.027 -4.134 1.00 0.00 19 ARG A N 7
ATOM 11475 C CA . ARG A 1 19 ? -0.923 1.972 -5.238 1.00 0.00 19 ARG A CA 7
ATOM 11476 C C . ARG A 1 19 ? 0.211 2.988 -5.088 1.00 0.00 19 ARG A C 7
ATOM 11477 O O . ARG A 1 19 ? 0.648 3.276 -3.975 1.00 0.00 19 ARG A O 7
ATOM 11498 N N . GLU A 1 20 ? 0.655 3.503 -6.225 1.00 0.00 20 GLU A N 7
ATOM 11499 C CA . GLU A 1 20 ? 1.730 4.481 -6.234 1.00 0.00 20 GLU A CA 7
ATOM 11500 C C . GLU A 1 20 ? 1.257 5.796 -5.613 1.00 0.00 20 GLU A C 7
ATOM 11501 O O . GLU A 1 20 ? 2.017 6.467 -4.916 1.00 0.00 20 GLU A O 7
ATOM 11513 N N . ASN A 1 21 ? 0.003 6.126 -5.887 1.00 0.00 21 ASN A N 7
ATOM 11514 C CA . ASN A 1 21 ? -0.581 7.349 -5.364 1.00 0.00 21 ASN A CA 7
ATOM 11515 C C . ASN A 1 21 ? -0.437 7.367 -3.841 1.00 0.00 21 ASN A C 7
ATOM 11516 O O . ASN A 1 21 ? 0.228 8.241 -3.287 1.00 0.00 21 ASN A O 7
ATOM 11527 N N . TYR A 1 22 ? -1.071 6.391 -3.207 1.00 0.00 22 TYR A N 7
ATOM 11528 C CA . TYR A 1 22 ? -1.022 6.284 -1.759 1.00 0.00 22 TYR A CA 7
ATOM 11529 C C . TYR A 1 22 ? -1.426 4.882 -1.299 1.00 0.00 22 TYR A C 7
ATOM 11530 O O . TYR A 1 22 ? -2.483 4.381 -1.679 1.00 0.00 22 TYR A O 7
ATOM 11548 N N . THR A 1 23 ? -0.564 4.289 -0.487 1.00 0.00 23 THR A N 7
ATOM 11549 C CA . THR A 1 23 ? -0.818 2.954 0.029 1.00 0.00 23 THR A CA 7
ATOM 11550 C C . THR A 1 23 ? -1.662 3.027 1.303 1.00 0.00 23 THR A C 7
ATOM 11551 O O . THR A 1 23 ? -1.606 4.015 2.034 1.00 0.00 23 THR A O 7
ATOM 11562 N N . TRP A 1 24 ? -2.425 1.968 1.531 1.00 0.00 24 TRP A N 7
ATOM 11563 C CA . TRP A 1 24 ? -3.279 1.899 2.704 1.00 0.00 24 TRP A CA 7
ATOM 11564 C C . TRP A 1 24 ? -3.589 0.426 2.978 1.00 0.00 24 TRP A C 7
ATOM 11565 O O . TRP A 1 24 ? -3.305 -0.437 2.148 1.00 0.00 24 TRP A O 7
ATOM 11586 N N . SER A 1 25 ? -4.167 0.183 4.145 1.00 0.00 25 SER A N 7
ATOM 11587 C CA . SER A 1 25 ? -4.519 -1.171 4.538 1.00 0.00 25 SER A CA 7
ATOM 11588 C C . SER A 1 25 ? -5.686 -1.143 5.527 1.00 0.00 25 SER A C 7
ATOM 11589 O O . SER A 1 25 ? -5.872 -0.162 6.245 1.00 0.00 25 SER A O 7
ATOM 11597 N N . GLN A 1 26 ? -6.442 -2.231 5.532 1.00 0.00 26 GLN A N 7
ATOM 11598 C CA . GLN A 1 26 ? -7.586 -2.343 6.421 1.00 0.00 26 GLN A CA 7
ATOM 11599 C C . GLN A 1 26 ? -7.293 -3.345 7.540 1.00 0.00 26 GLN A C 7
ATOM 11600 O O . GLN A 1 26 ? -6.862 -4.466 7.277 1.00 0.00 26 GLN A O 7
ATOM 11614 N N . ASP A 1 27 ? -7.538 -2.903 8.765 1.00 0.00 27 ASP A N 7
ATOM 11615 C CA . ASP A 1 27 ? -7.306 -3.747 9.925 1.00 0.00 27 ASP A CA 7
ATOM 11616 C C . ASP A 1 27 ? -8.524 -3.683 10.849 1.00 0.00 27 ASP A C 7
ATOM 11617 O O . ASP A 1 27 ? -9.485 -2.969 10.566 1.00 0.00 27 ASP A O 7
ATOM 11626 N N . TYR A 1 28 ? -8.443 -4.438 11.934 1.00 0.00 28 TYR A N 7
ATOM 11627 C CA . TYR A 1 28 ? -9.527 -4.475 12.902 1.00 0.00 28 TYR A CA 7
ATOM 11628 C C . TYR A 1 28 ? -9.275 -3.491 14.046 1.00 0.00 28 TYR A C 7
ATOM 11629 O O . TYR A 1 28 ? -9.464 -3.829 15.213 1.00 0.00 28 TYR A O 7
ATOM 11647 N N . THR A 1 29 ? -8.854 -2.292 13.670 1.00 0.00 29 THR A N 7
ATOM 11648 C CA . THR A 1 29 ? -8.574 -1.256 14.650 1.00 0.00 29 THR A CA 7
ATOM 11649 C C . THR A 1 29 ? -8.734 0.129 14.021 1.00 0.00 29 THR A C 7
ATOM 11650 O O . THR A 1 29 ? -9.501 0.954 14.515 1.00 0.00 29 THR A O 7
ATOM 11661 N N . ASP A 1 30 ? -7.997 0.342 12.941 1.00 0.00 30 ASP A N 7
ATOM 11662 C CA . ASP A 1 30 ? -8.047 1.614 12.240 1.00 0.00 30 ASP A CA 7
ATOM 11663 C C . ASP A 1 30 ? -7.425 1.451 10.851 1.00 0.00 30 ASP A C 7
ATOM 11664 O O . ASP A 1 30 ? -6.837 0.414 10.549 1.00 0.00 30 ASP A O 7
ATOM 11673 N N . LEU A 1 31 ? -7.577 2.490 10.044 1.00 0.00 31 LEU A N 7
ATOM 11674 C CA . LEU A 1 31 ? -7.038 2.475 8.695 1.00 0.00 31 LEU A CA 7
ATOM 11675 C C . LEU A 1 31 ? -5.675 3.170 8.687 1.00 0.00 31 LEU A C 7
ATOM 11676 O O . LEU A 1 31 ? -5.534 4.272 9.215 1.00 0.00 31 LEU A O 7
ATOM 11692 N N . GLU A 1 32 ? -4.707 2.498 8.082 1.00 0.00 32 GLU A N 7
ATOM 11693 C CA . GLU A 1 32 ? -3.361 3.038 7.999 1.00 0.00 32 GLU A CA 7
ATOM 11694 C C . GLU A 1 32 ? -2.987 3.307 6.540 1.00 0.00 32 GLU A C 7
ATOM 11695 O O . GLU A 1 32 ? -2.931 2.384 5.728 1.00 0.00 32 GLU A O 7
ATOM 11707 N N . VAL A 1 33 ? -2.739 4.577 6.250 1.00 0.00 33 VAL A N 7
ATOM 11708 C CA . VAL A 1 33 ? -2.372 4.979 4.903 1.00 0.00 33 VAL A CA 7
ATOM 11709 C C . VAL A 1 33 ? -1.087 5.808 4.956 1.00 0.00 33 VAL A C 7
ATOM 11710 O O . VAL A 1 33 ? -0.964 6.719 5.773 1.00 0.00 33 VAL A O 7
ATOM 11723 N N . ARG A 1 34 ? -0.161 5.462 4.074 1.00 0.00 34 ARG A N 7
ATOM 11724 C CA . ARG A 1 34 ? 1.111 6.162 4.009 1.00 0.00 34 ARG A CA 7
ATOM 11725 C C . ARG A 1 34 ? 1.368 6.664 2.587 1.00 0.00 34 ARG A C 7
ATOM 11726 O O . ARG A 1 34 ? 1.184 5.926 1.621 1.00 0.00 34 ARG A O 7
ATOM 11747 N N . VAL A 1 35 ? 1.791 7.917 2.504 1.00 0.00 35 VAL A N 7
ATOM 11748 C CA . VAL A 1 35 ? 2.076 8.527 1.217 1.00 0.00 35 VAL A CA 7
ATOM 11749 C C . VAL A 1 35 ? 3.581 8.777 1.097 1.00 0.00 35 VAL A C 7
ATOM 11750 O O . VAL A 1 35 ? 4.210 9.260 2.037 1.00 0.00 35 VAL A O 7
ATOM 11763 N N . PRO A 1 36 ? 4.128 8.427 -0.098 1.00 0.00 36 PRO A N 7
ATOM 11764 C CA . PRO A 1 36 ? 5.547 8.608 -0.352 1.00 0.00 36 PRO A CA 7
ATOM 11765 C C . PRO A 1 36 ? 5.877 10.082 -0.593 1.00 0.00 36 PRO A C 7
ATOM 11766 O O . PRO A 1 36 ? 5.117 10.793 -1.249 1.00 0.00 36 PRO A O 7
ATOM 11777 N N . VAL A 1 37 ? 7.012 10.498 -0.050 1.00 0.00 37 VAL A N 7
ATOM 11778 C CA . VAL A 1 37 ? 7.452 11.875 -0.197 1.00 0.00 37 VAL A CA 7
ATOM 11779 C C . VAL A 1 37 ? 8.880 11.893 -0.746 1.00 0.00 37 VAL A C 7
ATOM 11780 O O . VAL A 1 37 ? 9.607 10.908 -0.629 1.00 0.00 37 VAL A O 7
ATOM 11793 N N . PRO A 1 38 ? 9.249 13.055 -1.350 1.00 0.00 38 PRO A N 7
ATOM 11794 C CA . PRO A 1 38 ? 10.577 13.215 -1.917 1.00 0.00 38 PRO A CA 7
ATOM 11795 C C . PRO A 1 38 ? 11.623 13.413 -0.818 1.00 0.00 38 PRO A C 7
ATOM 11796 O O . PRO A 1 38 ? 11.284 13.470 0.363 1.00 0.00 38 PRO A O 7
ATOM 11807 N N . LYS A 1 39 ? 12.873 13.511 -1.246 1.00 0.00 39 LYS A N 7
ATOM 11808 C CA . LYS A 1 39 ? 13.971 13.702 -0.313 1.00 0.00 39 LYS A CA 7
ATOM 11809 C C . LYS A 1 39 ? 14.141 15.196 -0.031 1.00 0.00 39 LYS A C 7
ATOM 11810 O O . LYS A 1 39 ? 15.150 15.613 0.537 1.00 0.00 39 LYS A O 7
ATOM 11829 N N . HIS A 1 40 ? 13.140 15.961 -0.441 1.00 0.00 40 HIS A N 7
ATOM 11830 C CA . HIS A 1 40 ? 13.167 17.399 -0.239 1.00 0.00 40 HIS A CA 7
ATOM 11831 C C . HIS A 1 40 ? 12.053 17.803 0.729 1.00 0.00 40 HIS A C 7
ATOM 11832 O O . HIS A 1 40 ? 11.929 18.974 1.085 1.00 0.00 40 HIS A O 7
ATOM 11846 N N . VAL A 1 41 ? 11.271 16.810 1.128 1.00 0.00 41 VAL A N 7
ATOM 11847 C CA . VAL A 1 41 ? 10.172 17.047 2.048 1.00 0.00 41 VAL A CA 7
ATOM 11848 C C . VAL A 1 41 ? 10.571 16.568 3.446 1.00 0.00 41 VAL A C 7
ATOM 11849 O O . VAL A 1 41 ? 10.733 15.370 3.673 1.00 0.00 41 VAL A O 7
ATOM 11862 N N . VAL A 1 42 ? 10.717 17.529 4.346 1.00 0.00 42 VAL A N 7
ATOM 11863 C CA . VAL A 1 42 ? 11.093 17.221 5.715 1.00 0.00 42 VAL A CA 7
ATOM 11864 C C . VAL A 1 42 ? 10.152 17.952 6.675 1.00 0.00 42 VAL A C 7
ATOM 11865 O O . VAL A 1 42 ? 9.721 17.386 7.679 1.00 0.00 42 VAL A O 7
ATOM 11878 N N . LYS A 1 43 ? 9.861 19.199 6.333 1.00 0.00 43 LYS A N 7
ATOM 11879 C CA . LYS A 1 43 ? 8.979 20.013 7.152 1.00 0.00 43 LYS A CA 7
ATOM 11880 C C . LYS A 1 43 ? 7.529 19.592 6.906 1.00 0.00 43 LYS A C 7
ATOM 11881 O O . LYS A 1 43 ? 7.202 19.072 5.840 1.00 0.00 43 LYS A O 7
ATOM 11900 N N . GLY A 1 44 ? 6.698 19.832 7.910 1.00 0.00 44 GLY A N 7
ATOM 11901 C CA . GLY A 1 44 ? 5.291 19.485 7.815 1.00 0.00 44 GLY A CA 7
ATOM 11902 C C . GLY A 1 44 ? 4.520 20.534 7.011 1.00 0.00 44 GLY A C 7
ATOM 11903 O O . GLY A 1 44 ? 3.405 20.278 6.559 1.00 0.00 44 GLY A O 7
ATOM 11907 N N . LYS A 1 45 ? 5.145 21.692 6.857 1.00 0.00 45 LYS A N 7
ATOM 11908 C CA . LYS A 1 45 ? 4.531 22.780 6.115 1.00 0.00 45 LYS A CA 7
ATOM 11909 C C . LYS A 1 45 ? 4.660 22.506 4.615 1.00 0.00 45 LYS A C 7
ATOM 11910 O O . LYS A 1 45 ? 3.978 23.132 3.805 1.00 0.00 45 LYS A O 7
ATOM 11929 N N . GLN A 1 46 ? 5.539 21.568 4.291 1.00 0.00 46 GLN A N 7
ATOM 11930 C CA . GLN A 1 46 ? 5.765 21.203 2.903 1.00 0.00 46 GLN A CA 7
ATOM 11931 C C . GLN A 1 46 ? 4.658 20.268 2.413 1.00 0.00 46 GLN A C 7
ATOM 11932 O O . GLN A 1 46 ? 4.632 19.890 1.242 1.00 0.00 46 GLN A O 7
ATOM 11946 N N . VAL A 1 47 ? 3.770 19.920 3.333 1.00 0.00 47 VAL A N 7
ATOM 11947 C CA . VAL A 1 47 ? 2.663 19.036 3.009 1.00 0.00 47 VAL A CA 7
ATOM 11948 C C . VAL A 1 47 ? 1.388 19.558 3.674 1.00 0.00 47 VAL A C 7
ATOM 11949 O O . VAL A 1 47 ? 1.443 20.150 4.751 1.00 0.00 47 VAL A O 7
ATOM 11962 N N . SER A 1 48 ? 0.270 19.319 3.005 1.00 0.00 48 SER A N 7
ATOM 11963 C CA . SER A 1 48 ? -1.017 19.757 3.517 1.00 0.00 48 SER A CA 7
ATOM 11964 C C . SER A 1 48 ? -1.858 18.546 3.926 1.00 0.00 48 SER A C 7
ATOM 11965 O O . SER A 1 48 ? -1.847 17.521 3.246 1.00 0.00 48 SER A O 7
ATOM 11973 N N . VAL A 1 49 ? -2.567 18.705 5.033 1.00 0.00 49 VAL A N 7
ATOM 11974 C CA . VAL A 1 49 ? -3.412 17.637 5.540 1.00 0.00 49 VAL A CA 7
ATOM 11975 C C . VAL A 1 49 ? -4.744 18.225 6.009 1.00 0.00 49 VAL A C 7
ATOM 11976 O O . VAL A 1 49 ? -4.767 19.167 6.800 1.00 0.00 49 VAL A O 7
ATOM 11989 N N . ALA A 1 50 ? -5.822 17.646 5.502 1.00 0.00 50 ALA A N 7
ATOM 11990 C CA . ALA A 1 50 ? -7.155 18.101 5.859 1.00 0.00 50 ALA A CA 7
ATOM 11991 C C . ALA A 1 50 ? -8.021 16.893 6.225 1.00 0.00 50 ALA A C 7
ATOM 11992 O O . ALA A 1 50 ? -8.171 15.968 5.428 1.00 0.00 50 ALA A O 7
ATOM 11999 N N . LEU A 1 51 ? -8.568 16.941 7.430 1.00 0.00 51 LEU A N 7
ATOM 12000 C CA . LEU A 1 51 ? -9.414 15.863 7.911 1.00 0.00 51 LEU A CA 7
ATOM 12001 C C . LEU A 1 51 ? -10.782 16.429 8.298 1.00 0.00 51 LEU A C 7
ATOM 12002 O O . LEU A 1 51 ? -10.866 17.461 8.961 1.00 0.00 51 LEU A O 7
ATOM 12018 N N . SER A 1 52 ? -11.820 15.727 7.868 1.00 0.00 52 SER A N 7
ATOM 12019 C CA . SER A 1 52 ? -13.180 16.146 8.161 1.00 0.00 52 SER A CA 7
ATOM 12020 C C . SER A 1 52 ? -13.954 14.996 8.811 1.00 0.00 52 SER A C 7
ATOM 12021 O O . SER A 1 52 ? -14.354 15.090 9.970 1.00 0.00 52 SER A O 7
ATOM 12029 N N . SER A 1 53 ? -14.140 13.938 8.036 1.00 0.00 53 SER A N 7
ATOM 12030 C CA . SER A 1 53 ? -14.859 12.772 8.521 1.00 0.00 53 SER A CA 7
ATOM 12031 C C . SER A 1 53 ? -15.001 11.741 7.400 1.00 0.00 53 SER A C 7
ATOM 12032 O O . SER A 1 53 ? -14.639 10.578 7.573 1.00 0.00 53 SER A O 7
ATOM 12040 N N . SER A 1 54 ? -15.527 12.204 6.276 1.00 0.00 54 SER A N 7
ATOM 12041 C CA . SER A 1 54 ? -15.721 11.336 5.127 1.00 0.00 54 SER A CA 7
ATOM 12042 C C . SER A 1 54 ? -14.912 11.855 3.937 1.00 0.00 54 SER A C 7
ATOM 12043 O O . SER A 1 54 ? -15.338 11.728 2.790 1.00 0.00 54 SER A O 7
ATOM 12051 N N . SER A 1 55 ? -13.760 12.429 4.250 1.00 0.00 55 SER A N 7
ATOM 12052 C CA . SER A 1 55 ? -12.888 12.968 3.221 1.00 0.00 55 SER A CA 7
ATOM 12053 C C . SER A 1 55 ? -11.484 13.191 3.788 1.00 0.00 55 SER A C 7
ATOM 12054 O O . SER A 1 55 ? -11.261 13.021 4.985 1.00 0.00 55 SER A O 7
ATOM 12062 N N . ILE A 1 56 ? -10.575 13.567 2.901 1.00 0.00 56 ILE A N 7
ATOM 12063 C CA . ILE A 1 56 ? -9.200 13.815 3.298 1.00 0.00 56 ILE A CA 7
ATOM 12064 C C . ILE A 1 56 ? -8.481 14.577 2.182 1.00 0.00 56 ILE A C 7
ATOM 12065 O O . ILE A 1 56 ? -8.893 14.524 1.025 1.00 0.00 56 ILE A O 7
ATOM 12081 N N . ARG A 1 57 ? -7.419 15.267 2.571 1.00 0.00 57 ARG A N 7
ATOM 12082 C CA . ARG A 1 57 ? -6.639 16.039 1.618 1.00 0.00 57 ARG A CA 7
ATOM 12083 C C . ARG A 1 57 ? -5.144 15.872 1.898 1.00 0.00 57 ARG A C 7
ATOM 12084 O O . ARG A 1 57 ? -4.693 16.075 3.024 1.00 0.00 57 ARG A O 7
ATOM 12105 N N . VAL A 1 58 ? -4.416 15.505 0.853 1.00 0.00 58 VAL A N 7
ATOM 12106 C CA . VAL A 1 58 ? -2.981 15.310 0.973 1.00 0.00 58 VAL A CA 7
ATOM 12107 C C . VAL A 1 58 ? -2.279 15.983 -0.208 1.00 0.00 58 VAL A C 7
ATOM 12108 O O . VAL A 1 58 ? -2.696 15.826 -1.355 1.00 0.00 58 VAL A O 7
ATOM 12121 N N . ALA A 1 59 ? -1.225 16.718 0.112 1.00 0.00 59 ALA A N 7
ATOM 12122 C CA . ALA A 1 59 ? -0.461 17.416 -0.908 1.00 0.00 59 ALA A CA 7
ATOM 12123 C C . ALA A 1 59 ? 0.938 17.725 -0.369 1.00 0.00 59 ALA A C 7
ATOM 12124 O O . ALA A 1 59 ? 1.147 17.758 0.842 1.00 0.00 59 ALA A O 7
ATOM 12131 N N . MET A 1 60 ? 1.859 17.944 -1.296 1.00 0.00 60 MET A N 7
ATOM 12132 C CA . MET A 1 60 ? 3.231 18.249 -0.930 1.00 0.00 60 MET A CA 7
ATOM 12133 C C . MET A 1 60 ? 3.812 19.336 -1.837 1.00 0.00 60 MET A C 7
ATOM 12134 O O . MET A 1 60 ? 3.536 19.363 -3.035 1.00 0.00 60 MET A O 7
ATOM 12148 N N . LEU A 1 61 ? 4.606 20.206 -1.230 1.00 0.00 61 LEU A N 7
ATOM 12149 C CA . LEU A 1 61 ? 5.228 21.293 -1.967 1.00 0.00 61 LEU A CA 7
ATOM 12150 C C . LEU A 1 61 ? 6.374 20.738 -2.815 1.00 0.00 61 LEU A C 7
ATOM 12151 O O . LEU A 1 61 ? 7.240 20.028 -2.307 1.00 0.00 61 LEU A O 7
ATOM 12167 N N . GLU A 1 62 ? 6.342 21.082 -4.094 1.00 0.00 62 GLU A N 7
ATOM 12168 C CA . GLU A 1 62 ? 7.367 20.627 -5.018 1.00 0.00 62 GLU A CA 7
ATOM 12169 C C . GLU A 1 62 ? 8.488 21.663 -5.119 1.00 0.00 62 GLU A C 7
ATOM 12170 O O . GLU A 1 62 ? 9.565 21.474 -4.557 1.00 0.00 62 GLU A O 7
ATOM 12182 N N . GLU A 1 63 ? 8.196 22.736 -5.841 1.00 0.00 63 GLU A N 7
ATOM 12183 C CA . GLU A 1 63 ? 9.166 23.802 -6.023 1.00 0.00 63 GLU A CA 7
ATOM 12184 C C . GLU A 1 63 ? 8.457 25.107 -6.392 1.00 0.00 63 GLU A C 7
ATOM 12185 O O . GLU A 1 63 ? 8.444 26.053 -5.606 1.00 0.00 63 GLU A O 7
ATOM 12197 N N . ASN A 1 64 ? 7.886 25.115 -7.587 1.00 0.00 64 ASN A N 7
ATOM 12198 C CA . ASN A 1 64 ? 7.177 26.288 -8.069 1.00 0.00 64 ASN A CA 7
ATOM 12199 C C . ASN A 1 64 ? 5.712 26.207 -7.637 1.00 0.00 64 ASN A C 7
ATOM 12200 O O . ASN A 1 64 ? 4.953 27.157 -7.822 1.00 0.00 64 ASN A O 7
ATOM 12211 N N . GLY A 1 65 ? 5.358 25.063 -7.071 1.00 0.00 65 GLY A N 7
ATOM 12212 C CA . GLY A 1 65 ? 3.997 24.845 -6.611 1.00 0.00 65 GLY A CA 7
ATOM 12213 C C . GLY A 1 65 ? 3.923 23.644 -5.666 1.00 0.00 65 GLY A C 7
ATOM 12214 O O . GLY A 1 65 ? 4.752 23.504 -4.769 1.00 0.00 65 GLY A O 7
ATOM 12218 N N . GLU A 1 66 ? 2.921 22.809 -5.899 1.00 0.00 66 GLU A N 7
ATOM 12219 C CA . GLU A 1 66 ? 2.728 21.625 -5.080 1.00 0.00 66 GLU A CA 7
ATOM 12220 C C . GLU A 1 66 ? 1.968 20.554 -5.865 1.00 0.00 66 GLU A C 7
ATOM 12221 O O . GLU A 1 66 ? 1.615 20.763 -7.024 1.00 0.00 66 GLU A O 7
ATOM 12233 N N . ARG A 1 67 ? 1.739 19.430 -5.202 1.00 0.00 67 ARG A N 7
ATOM 12234 C CA . ARG A 1 67 ? 1.028 18.326 -5.823 1.00 0.00 67 ARG A CA 7
ATOM 12235 C C . ARG A 1 67 ? 0.187 17.584 -4.783 1.00 0.00 67 ARG A C 7
ATOM 12236 O O . ARG A 1 67 ? 0.608 17.423 -3.638 1.00 0.00 67 ARG A O 7
ATOM 12257 N N . VAL A 1 68 ? -0.988 17.151 -5.217 1.00 0.00 68 VAL A N 7
ATOM 12258 C CA . VAL A 1 68 ? -1.892 16.430 -4.338 1.00 0.00 68 VAL A CA 7
ATOM 12259 C C . VAL A 1 68 ? -1.641 14.927 -4.476 1.00 0.00 68 VAL A C 7
ATOM 12260 O O . VAL A 1 68 ? -2.147 14.292 -5.400 1.00 0.00 68 VAL A O 7
ATOM 12273 N N . LEU A 1 69 ? -0.859 14.403 -3.544 1.00 0.00 69 LEU A N 7
ATOM 12274 C CA . LEU A 1 69 ? -0.534 12.986 -3.550 1.00 0.00 69 LEU A CA 7
ATOM 12275 C C . LEU A 1 69 ? -1.823 12.171 -3.427 1.00 0.00 69 LEU A C 7
ATOM 12276 O O . LEU A 1 69 ? -2.078 11.281 -4.237 1.00 0.00 69 LEU A O 7
ATOM 12292 N N . MET A 1 70 ? -2.602 12.504 -2.408 1.00 0.00 70 MET A N 7
ATOM 12293 C CA . MET A 1 70 ? -3.858 11.814 -2.169 1.00 0.00 70 MET A CA 7
ATOM 12294 C C . MET A 1 70 ? -4.960 12.801 -1.780 1.00 0.00 70 MET A C 7
ATOM 12295 O O . MET A 1 70 ? -4.698 13.797 -1.108 1.00 0.00 70 MET A O 7
ATOM 12309 N N . GLU A 1 71 ? -6.171 12.490 -2.220 1.00 0.00 71 GLU A N 7
ATOM 12310 C CA . GLU A 1 71 ? -7.314 13.338 -1.926 1.00 0.00 71 GLU A CA 7
ATOM 12311 C C . GLU A 1 71 ? -8.591 12.726 -2.506 1.00 0.00 71 GLU A C 7
ATOM 12312 O O . GLU A 1 71 ? -8.537 11.970 -3.475 1.00 0.00 71 GLU A O 7
ATOM 12324 N N . GLY A 1 72 ? -9.710 13.078 -1.890 1.00 0.00 72 GLY A N 7
ATOM 12325 C CA . GLY A 1 72 ? -10.998 12.573 -2.334 1.00 0.00 72 GLY A CA 7
ATOM 12326 C C . GLY A 1 72 ? -11.888 12.218 -1.141 1.00 0.00 72 GLY A C 7
ATOM 12327 O O . GLY A 1 72 ? -11.397 12.032 -0.029 1.00 0.00 72 GLY A O 7
ATOM 12331 N N . LYS A 1 73 ? -13.182 12.134 -1.413 1.00 0.00 73 LYS A N 7
ATOM 12332 C CA . LYS A 1 73 ? -14.145 11.804 -0.376 1.00 0.00 73 LYS A CA 7
ATOM 12333 C C . LYS A 1 73 ? -13.994 10.330 0.004 1.00 0.00 73 LYS A C 7
ATOM 12334 O O . LYS A 1 73 ? -13.861 9.472 -0.867 1.00 0.00 73 LYS A O 7
ATOM 12353 N N . LEU A 1 74 ? -14.021 10.081 1.305 1.00 0.00 74 LEU A N 7
ATOM 12354 C CA . LEU A 1 74 ? -13.889 8.726 1.811 1.00 0.00 74 LEU A CA 7
ATOM 12355 C C . LEU A 1 74 ? -15.191 7.963 1.560 1.00 0.00 74 LEU A C 7
ATOM 12356 O O . LEU A 1 74 ? -16.161 8.532 1.062 1.00 0.00 74 LEU A O 7
ATOM 12372 N N . THR A 1 75 ? -15.171 6.687 1.917 1.00 0.00 75 THR A N 7
ATOM 12373 C CA . THR A 1 75 ? -16.338 5.841 1.737 1.00 0.00 75 THR A CA 7
ATOM 12374 C C . THR A 1 75 ? -17.280 5.970 2.936 1.00 0.00 75 THR A C 7
ATOM 12375 O O . THR A 1 75 ? -18.495 5.839 2.792 1.00 0.00 75 THR A O 7
ATOM 12386 N N . HIS A 1 76 ? -16.684 6.226 4.091 1.00 0.00 76 HIS A N 7
ATOM 12387 C CA . HIS A 1 76 ? -17.455 6.374 5.314 1.00 0.00 76 HIS A CA 7
ATOM 12388 C C . HIS A 1 76 ? -16.883 7.524 6.145 1.00 0.00 76 HIS A C 7
ATOM 12389 O O . HIS A 1 76 ? -16.029 8.272 5.671 1.00 0.00 76 HIS A O 7
ATOM 12403 N N . LYS A 1 77 ? -17.376 7.629 7.370 1.00 0.00 77 LYS A N 7
ATOM 12404 C CA . LYS A 1 77 ? -16.925 8.675 8.272 1.00 0.00 77 LYS A CA 7
ATOM 12405 C C . LYS A 1 77 ? -15.787 8.137 9.142 1.00 0.00 77 LYS A C 7
ATOM 12406 O O . LYS A 1 77 ? -15.482 6.946 9.104 1.00 0.00 77 LYS A O 7
ATOM 12425 N N . ILE A 1 78 ? -15.191 9.040 9.906 1.00 0.00 78 ILE A N 7
ATOM 12426 C CA . ILE A 1 78 ? -14.094 8.671 10.784 1.00 0.00 78 ILE A CA 7
ATOM 12427 C C . ILE A 1 78 ? -14.070 9.615 11.988 1.00 0.00 78 ILE A C 7
ATOM 12428 O O . ILE A 1 78 ? -14.901 10.516 12.091 1.00 0.00 78 ILE A O 7
ATOM 12444 N N . ASN A 1 79 ? -13.109 9.375 12.868 1.00 0.00 79 ASN A N 7
ATOM 12445 C CA . ASN A 1 79 ? -12.967 10.192 14.061 1.00 0.00 79 ASN A CA 7
ATOM 12446 C C . ASN A 1 79 ? -11.722 11.072 13.926 1.00 0.00 79 ASN A C 7
ATOM 12447 O O . ASN A 1 79 ? -10.665 10.745 14.463 1.00 0.00 79 ASN A O 7
ATOM 12458 N N . THR A 1 80 ? -11.889 12.171 13.205 1.00 0.00 80 THR A N 7
ATOM 12459 C CA . THR A 1 80 ? -10.792 13.100 12.992 1.00 0.00 80 THR A CA 7
ATOM 12460 C C . THR A 1 80 ? -10.065 13.377 14.309 1.00 0.00 80 THR A C 7
ATOM 12461 O O . THR A 1 80 ? -8.836 13.406 14.350 1.00 0.00 80 THR A O 7
ATOM 12472 N N . GLU A 1 81 ? -10.855 13.574 15.354 1.00 0.00 81 GLU A N 7
ATOM 12473 C CA . GLU A 1 81 ? -10.302 13.848 16.670 1.00 0.00 81 GLU A CA 7
ATOM 12474 C C . GLU A 1 81 ? -9.334 12.737 17.080 1.00 0.00 81 GLU A C 7
ATOM 12475 O O . GLU A 1 81 ? -8.198 13.009 17.466 1.00 0.00 81 GLU A O 7
ATOM 12487 N N . SER A 1 82 ? -9.819 11.508 16.983 1.00 0.00 82 SER A N 7
ATOM 12488 C CA . SER A 1 82 ? -9.011 10.354 17.340 1.00 0.00 82 SER A CA 7
ATOM 12489 C C . SER A 1 82 ? -7.963 10.094 16.257 1.00 0.00 82 SER A C 7
ATOM 12490 O O . SER A 1 82 ? -6.940 9.462 16.517 1.00 0.00 82 SER A O 7
ATOM 12498 N N . SER A 1 83 ? -8.253 10.595 15.065 1.00 0.00 83 SER A N 7
ATOM 12499 C CA . SER A 1 83 ? -7.347 10.426 13.941 1.00 0.00 83 SER A CA 7
ATOM 12500 C C . SER A 1 83 ? -6.126 11.331 14.112 1.00 0.00 83 SER A C 7
ATOM 12501 O O . SER A 1 83 ? -6.158 12.283 14.891 1.00 0.00 83 SER A O 7
ATOM 12509 N N . LEU A 1 84 ? -5.078 11.004 13.370 1.00 0.00 84 LEU A N 7
ATOM 12510 C CA . LEU A 1 84 ? -3.849 11.776 13.429 1.00 0.00 84 LEU A CA 7
ATOM 12511 C C . LEU A 1 84 ? -3.108 11.651 12.096 1.00 0.00 84 LEU A C 7
ATOM 12512 O O . LEU A 1 84 ? -3.571 10.963 11.188 1.00 0.00 84 LEU A O 7
ATOM 12528 N N . TRP A 1 85 ? -1.971 12.327 12.022 1.00 0.00 85 TRP A N 7
ATOM 12529 C CA . TRP A 1 85 ? -1.163 12.301 10.815 1.00 0.00 85 TRP A CA 7
ATOM 12530 C C . TRP A 1 85 ? 0.227 12.835 11.166 1.00 0.00 85 TRP A C 7
ATOM 12531 O O . TRP A 1 85 ? 0.353 13.903 11.764 1.00 0.00 85 TRP A O 7
ATOM 12552 N N . SER A 1 86 ? 1.236 12.069 10.778 1.00 0.00 86 SER A N 7
ATOM 12553 C CA . SER A 1 86 ? 2.612 12.452 11.044 1.00 0.00 86 SER A CA 7
ATOM 12554 C C . SER A 1 86 ? 3.411 12.472 9.740 1.00 0.00 86 SER A C 7
ATOM 12555 O O . SER A 1 86 ? 3.247 11.594 8.894 1.00 0.00 86 SER A O 7
ATOM 12563 N N . LEU A 1 87 ? 4.260 13.482 9.618 1.00 0.00 87 LEU A N 7
ATOM 12564 C CA . LEU A 1 87 ? 5.085 13.627 8.431 1.00 0.00 87 LEU A CA 7
ATOM 12565 C C . LEU A 1 87 ? 6.512 13.175 8.748 1.00 0.00 87 LEU A C 7
ATOM 12566 O O . LEU A 1 87 ? 7.030 13.455 9.829 1.00 0.00 87 LEU A O 7
ATOM 12582 N N . GLU A 1 88 ? 7.107 12.484 7.787 1.00 0.00 88 GLU A N 7
ATOM 12583 C CA . GLU A 1 88 ? 8.464 11.990 7.951 1.00 0.00 88 GLU A CA 7
ATOM 12584 C C . GLU A 1 88 ? 9.377 12.582 6.875 1.00 0.00 88 GLU A C 7
ATOM 12585 O O . GLU A 1 88 ? 9.022 12.605 5.698 1.00 0.00 88 GLU A O 7
ATOM 12597 N N . PRO A 1 89 ? 10.567 13.058 7.330 1.00 0.00 89 PRO A N 7
ATOM 12598 C CA . PRO A 1 89 ? 11.534 13.648 6.420 1.00 0.00 89 PRO A CA 7
ATOM 12599 C C . PRO A 1 89 ? 12.241 12.570 5.596 1.00 0.00 89 PRO A C 7
ATOM 12600 O O . PRO A 1 89 ? 12.864 11.667 6.153 1.00 0.00 89 PRO A O 7
ATOM 12611 N N . GLY A 1 90 ? 12.121 12.699 4.283 1.00 0.00 90 GLY A N 7
ATOM 12612 C CA . GLY A 1 90 ? 12.740 11.747 3.378 1.00 0.00 90 GLY A CA 7
ATOM 12613 C C . GLY A 1 90 ? 12.226 10.329 3.636 1.00 0.00 90 GLY A C 7
ATOM 12614 O O . GLY A 1 90 ? 13.013 9.394 3.769 1.00 0.00 90 GLY A O 7
ATOM 12618 N N . LYS A 1 91 ? 10.908 10.215 3.700 1.00 0.00 91 LYS A N 7
ATOM 12619 C CA . LYS A 1 91 ? 10.279 8.928 3.941 1.00 0.00 91 LYS A CA 7
ATOM 12620 C C . LYS A 1 91 ? 8.888 8.917 3.302 1.00 0.00 91 LYS A C 7
ATOM 12621 O O . LYS A 1 91 ? 8.754 8.676 2.103 1.00 0.00 91 LYS A O 7
ATOM 12640 N N . CYS A 1 92 ? 7.889 9.180 4.131 1.00 0.00 92 CYS A N 7
ATOM 12641 C CA . CYS A 1 92 ? 6.514 9.204 3.662 1.00 0.00 92 CYS A CA 7
ATOM 12642 C C . CYS A 1 92 ? 5.662 9.926 4.707 1.00 0.00 92 CYS A C 7
ATOM 12643 O O . CYS A 1 92 ? 6.164 10.317 5.759 1.00 0.00 92 CYS A O 7
ATOM 12651 N N . VAL A 1 93 ? 4.387 10.081 4.380 1.00 0.00 93 VAL A N 7
ATOM 12652 C CA . VAL A 1 93 ? 3.461 10.750 5.278 1.00 0.00 93 VAL A CA 7
ATOM 12653 C C . VAL A 1 93 ? 2.583 9.704 5.970 1.00 0.00 93 VAL A C 7
ATOM 12654 O O . VAL A 1 93 ? 2.029 8.823 5.315 1.00 0.00 93 VAL A O 7
ATOM 12667 N N . LEU A 1 94 ? 2.485 9.837 7.284 1.00 0.00 94 LEU A N 7
ATOM 12668 C CA . LEU A 1 94 ? 1.684 8.915 8.072 1.00 0.00 94 LEU A CA 7
ATOM 12669 C C . LEU A 1 94 ? 0.330 9.557 8.380 1.00 0.00 94 LEU A C 7
ATOM 12670 O O . LEU A 1 94 ? 0.270 10.687 8.861 1.00 0.00 94 LEU A O 7
ATOM 12686 N N . VAL A 1 95 ? -0.724 8.808 8.090 1.00 0.00 95 VAL A N 7
ATOM 12687 C CA . VAL A 1 95 ? -2.073 9.290 8.330 1.00 0.00 95 VAL A CA 7
ATOM 12688 C C . VAL A 1 95 ? -2.905 8.171 8.961 1.00 0.00 95 VAL A C 7
ATOM 12689 O O . VAL A 1 95 ? -3.178 7.158 8.319 1.00 0.00 95 VAL A O 7
ATOM 12702 N N . ASN A 1 96 ? -3.284 8.392 10.211 1.00 0.00 96 ASN A N 7
ATOM 12703 C CA . ASN A 1 96 ? -4.079 7.415 10.936 1.00 0.00 96 ASN A CA 7
ATOM 12704 C C . ASN A 1 96 ? -5.547 7.845 10.918 1.00 0.00 96 ASN A C 7
ATOM 12705 O O . ASN A 1 96 ? -5.887 8.929 11.390 1.00 0.00 96 ASN A O 7
ATOM 12716 N N . LEU A 1 97 ? -6.379 6.973 10.368 1.00 0.00 97 LEU A N 7
ATOM 12717 C CA . LEU A 1 97 ? -7.803 7.248 10.282 1.00 0.00 97 LEU A CA 7
ATOM 12718 C C . LEU A 1 97 ? -8.554 6.336 11.254 1.00 0.00 97 LEU A C 7
ATOM 12719 O O . LEU A 1 97 ? -8.411 5.115 11.201 1.00 0.00 97 LEU A O 7
ATOM 12735 N N . SER A 1 98 ? -9.338 6.963 12.119 1.00 0.00 98 SER A N 7
ATOM 12736 C CA . SER A 1 98 ? -10.112 6.222 13.101 1.00 0.00 98 SER A CA 7
ATOM 12737 C C . SER A 1 98 ? -11.390 5.679 12.459 1.00 0.00 98 SER A C 7
ATOM 12738 O O . SER A 1 98 ? -11.845 6.196 11.440 1.00 0.00 98 SER A O 7
ATOM 12746 N N . LYS A 1 99 ? -11.932 4.642 13.081 1.00 0.00 99 LYS A N 7
ATOM 12747 C CA . LYS A 1 99 ? -13.148 4.022 12.582 1.00 0.00 99 LYS A CA 7
ATOM 12748 C C . LYS A 1 99 ? -14.347 4.563 13.363 1.00 0.00 99 LYS A C 7
ATOM 12749 O O . LYS A 1 99 ? -14.333 4.586 14.593 1.00 0.00 99 LYS A O 7
ATOM 12768 N N . VAL A 1 100 ? -15.357 4.985 12.617 1.00 0.00 100 VAL A N 7
ATOM 12769 C CA . VAL A 1 100 ? -16.562 5.524 13.224 1.00 0.00 100 VAL A CA 7
ATOM 12770 C C . VAL A 1 100 ? -17.719 4.547 13.006 1.00 0.00 100 VAL A C 7
ATOM 12771 O O . VAL A 1 100 ? -18.317 4.517 11.931 1.00 0.00 100 VAL A O 7
ATOM 12784 N N . GLY A 1 101 ? -18.000 3.772 14.042 1.00 0.00 101 GLY A N 7
ATOM 12785 C CA . GLY A 1 101 ? -19.075 2.796 13.978 1.00 0.00 101 GLY A CA 7
ATOM 12786 C C . GLY A 1 101 ? -18.713 1.643 13.039 1.00 0.00 101 GLY A C 7
ATOM 12787 O O . GLY A 1 101 ? -17.909 1.813 12.123 1.00 0.00 101 GLY A O 7
ATOM 12791 N N . GLU A 1 102 ? -19.323 0.496 13.299 1.00 0.00 102 GLU A N 7
ATOM 12792 C CA . GLU A 1 102 ? -19.075 -0.684 12.489 1.00 0.00 102 GLU A CA 7
ATOM 12793 C C . GLU A 1 102 ? -19.631 -0.485 11.077 1.00 0.00 102 GLU A C 7
ATOM 12794 O O . GLU A 1 102 ? -20.806 -0.746 10.826 1.00 0.00 102 GLU A O 7
ATOM 12806 N N . TYR A 1 103 ? -18.759 -0.025 10.192 1.00 0.00 103 TYR A N 7
ATOM 12807 C CA . TYR A 1 103 ? -19.147 0.212 8.812 1.00 0.00 103 TYR A CA 7
ATOM 12808 C C . TYR A 1 103 ? -18.162 -0.447 7.845 1.00 0.00 103 TYR A C 7
ATOM 12809 O O . TYR A 1 103 ? -17.007 -0.685 8.195 1.00 0.00 103 TYR A O 7
ATOM 12827 N N . TRP A 1 104 ? -18.656 -0.725 6.647 1.00 0.00 104 TRP A N 7
ATOM 12828 C CA . TRP A 1 104 ? -17.834 -1.352 5.626 1.00 0.00 104 TRP A CA 7
ATOM 12829 C C . TRP A 1 104 ? -16.951 -0.271 4.999 1.00 0.00 104 TRP A C 7
ATOM 12830 O O . TRP A 1 104 ? -17.305 0.907 5.009 1.00 0.00 104 TRP A O 7
ATOM 12851 N N . TRP A 1 105 ? -15.820 -0.710 4.468 1.00 0.00 105 TRP A N 7
ATOM 12852 C CA . TRP A 1 105 ? -14.884 0.205 3.837 1.00 0.00 105 TRP A CA 7
ATOM 12853 C C . TRP A 1 105 ? -14.422 -0.423 2.521 1.00 0.00 105 TRP A C 7
ATOM 12854 O O . TRP A 1 105 ? -14.824 0.016 1.445 1.00 0.00 105 TRP A O 7
ATOM 12875 N N . ASN A 1 106 ? -13.584 -1.441 2.650 1.00 0.00 106 ASN A N 7
ATOM 12876 C CA . ASN A 1 106 ? -13.062 -2.134 1.484 1.00 0.00 106 ASN A CA 7
ATOM 12877 C C . ASN A 1 106 ? -12.497 -1.110 0.498 1.00 0.00 106 ASN A C 7
ATOM 12878 O O . ASN A 1 106 ? -12.387 -1.387 -0.695 1.00 0.00 106 ASN A O 7
ATOM 12889 N N . ALA A 1 107 ? -12.153 0.052 1.034 1.00 0.00 107 ALA A N 7
ATOM 12890 C CA . ALA A 1 107 ? -11.601 1.119 0.216 1.00 0.00 107 ALA A CA 7
ATOM 12891 C C . ALA A 1 107 ? -11.645 2.432 1.000 1.00 0.00 107 ALA A C 7
ATOM 12892 O O . ALA A 1 107 ? -12.594 2.685 1.741 1.00 0.00 107 ALA A O 7
ATOM 12899 N N . ILE A 1 108 ? -10.607 3.232 0.811 1.00 0.00 108 ILE A N 7
ATOM 12900 C CA . ILE A 1 108 ? -10.515 4.513 1.491 1.00 0.00 108 ILE A CA 7
ATOM 12901 C C . ILE A 1 108 ? -11.435 5.520 0.799 1.00 0.00 108 ILE A C 7
ATOM 12902 O O . ILE A 1 108 ? -12.343 6.068 1.423 1.00 0.00 108 ILE A O 7
ATOM 12918 N N . LEU A 1 109 ? -11.170 5.734 -0.481 1.00 0.00 109 LEU A N 7
ATOM 12919 C CA . LEU A 1 109 ? -11.963 6.666 -1.265 1.00 0.00 109 LEU A CA 7
ATOM 12920 C C . LEU A 1 109 ? -13.039 5.894 -2.030 1.00 0.00 109 LEU A C 7
ATOM 12921 O O . LEU A 1 109 ? -12.959 4.674 -2.161 1.00 0.00 109 LEU A O 7
ATOM 12937 N N . GLU A 1 110 ? -14.022 6.638 -2.517 1.00 0.00 110 GLU A N 7
ATOM 12938 C CA . GLU A 1 110 ? -15.113 6.039 -3.267 1.00 0.00 110 GLU A CA 7
ATOM 12939 C C . GLU A 1 110 ? -14.635 5.624 -4.660 1.00 0.00 110 GLU A C 7
ATOM 12940 O O . GLU A 1 110 ? -13.665 6.176 -5.177 1.00 0.00 110 GLU A O 7
ATOM 12952 N N . GLY A 1 111 ? -15.339 4.656 -5.228 1.00 0.00 111 GLY A N 7
ATOM 12953 C CA . GLY A 1 111 ? -14.999 4.161 -6.551 1.00 0.00 111 GLY A CA 7
ATOM 12954 C C . GLY A 1 111 ? -13.945 3.055 -6.468 1.00 0.00 111 GLY A C 7
ATOM 12955 O O . GLY A 1 111 ? -14.098 2.000 -7.083 1.00 0.00 111 GLY A O 7
ATOM 12959 N N . GLU A 1 112 ? -12.900 3.333 -5.704 1.00 0.00 112 GLU A N 7
ATOM 12960 C CA . GLU A 1 112 ? -11.821 2.375 -5.533 1.00 0.00 112 GLU A CA 7
ATOM 12961 C C . GLU A 1 112 ? -12.388 0.968 -5.337 1.00 0.00 112 GLU A C 7
ATOM 12962 O O . GLU A 1 112 ? -13.035 0.690 -4.328 1.00 0.00 112 GLU A O 7
ATOM 12974 N N . GLU A 1 113 ? -12.124 0.116 -6.317 1.00 0.00 113 GLU A N 7
ATOM 12975 C CA . GLU A 1 113 ? -12.599 -1.256 -6.265 1.00 0.00 113 GLU A CA 7
ATOM 12976 C C . GLU A 1 113 ? -12.487 -1.803 -4.841 1.00 0.00 113 GLU A C 7
ATOM 12977 O O . GLU A 1 113 ? -11.596 -1.410 -4.089 1.00 0.00 113 GLU A O 7
ATOM 12989 N N . PRO A 1 114 ? -13.427 -2.726 -4.504 1.00 0.00 114 PRO A N 7
ATOM 12990 C CA . PRO A 1 114 ? -13.442 -3.331 -3.183 1.00 0.00 114 PRO A CA 7
ATOM 12991 C C . PRO A 1 114 ? -12.325 -4.367 -3.041 1.00 0.00 114 PRO A C 7
ATOM 12992 O O . PRO A 1 114 ? -12.159 -5.227 -3.905 1.00 0.00 114 PRO A O 7
ATOM 13003 N N . ILE A 1 115 ? -11.589 -4.250 -1.946 1.00 0.00 115 ILE A N 7
ATOM 13004 C CA . ILE A 1 115 ? -10.492 -5.166 -1.681 1.00 0.00 115 ILE A CA 7
ATOM 13005 C C . ILE A 1 115 ? -11.014 -6.604 -1.717 1.00 0.00 115 ILE A C 7
ATOM 13006 O O . ILE A 1 115 ? -12.151 -6.845 -2.121 1.00 0.00 115 ILE A O 7
ATOM 13022 N N . ASP A 1 116 ? -10.159 -7.521 -1.290 1.00 0.00 116 ASP A N 7
ATOM 13023 C CA . ASP A 1 116 ? -10.520 -8.928 -1.268 1.00 0.00 116 ASP A CA 7
ATOM 13024 C C . ASP A 1 116 ? -9.327 -9.749 -0.774 1.00 0.00 116 ASP A C 7
ATOM 13025 O O . ASP A 1 116 ? -8.233 -9.658 -1.330 1.00 0.00 116 ASP A O 7
ATOM 13034 N N . ILE A 1 117 ? -9.577 -10.531 0.266 1.00 0.00 117 ILE A N 7
ATOM 13035 C CA . ILE A 1 117 ? -8.537 -11.367 0.841 1.00 0.00 117 ILE A CA 7
ATOM 13036 C C . ILE A 1 117 ? -7.288 -10.520 1.090 1.00 0.00 117 ILE A C 7
ATOM 13037 O O . ILE A 1 117 ? -7.284 -9.319 0.824 1.00 0.00 117 ILE A O 7
ATOM 13053 N N . ASP A 1 118 ? -6.256 -11.179 1.597 1.00 0.00 118 ASP A N 7
ATOM 13054 C CA . ASP A 1 118 ? -5.003 -10.501 1.885 1.00 0.00 118 ASP A CA 7
ATOM 13055 C C . ASP A 1 118 ? -5.255 -9.379 2.894 1.00 0.00 118 ASP A C 7
ATOM 13056 O O . ASP A 1 118 ? -5.748 -8.312 2.530 1.00 0.00 118 ASP A O 7
ATOM 13065 N N . SER A 1 119 ? -4.907 -9.658 4.141 1.00 0.00 119 SER A N 7
ATOM 13066 C CA . SER A 1 119 ? -5.089 -8.686 5.205 1.00 0.00 119 SER A CA 7
ATOM 13067 C C . SER A 1 119 ? -4.491 -9.218 6.509 1.00 0.00 119 SER A C 7
ATOM 13068 O O . SER A 1 119 ? -5.086 -10.069 7.167 1.00 0.00 119 SER A O 7
ATOM 13076 N N . GLY A 1 120 ? -3.320 -8.694 6.842 1.00 0.00 120 GLY A N 7
ATOM 13077 C CA . GLY A 1 120 ? -2.635 -9.106 8.055 1.00 0.00 120 GLY A CA 7
ATOM 13078 C C . GLY A 1 120 ? -1.311 -9.800 7.729 1.00 0.00 120 GLY A C 7
ATOM 13079 O O . GLY A 1 120 ? -0.850 -9.761 6.589 1.00 0.00 120 GLY A O 7
ATOM 13083 N N . PRO A 1 121 ? -0.721 -10.436 8.777 1.00 0.00 121 PRO A N 7
ATOM 13084 C CA . PRO A 1 121 ? 0.540 -11.137 8.612 1.00 0.00 121 PRO A CA 7
ATOM 13085 C C . PRO A 1 121 ? 0.338 -12.464 7.877 1.00 0.00 121 PRO A C 7
ATOM 13086 O O . PRO A 1 121 ? 0.470 -13.533 8.471 1.00 0.00 121 PRO A O 7
ATOM 13097 N N . SER A 1 122 ? 0.021 -12.351 6.596 1.00 0.00 122 SER A N 7
ATOM 13098 C CA . SER A 1 122 ? -0.201 -13.528 5.773 1.00 0.00 122 SER A CA 7
ATOM 13099 C C . SER A 1 122 ? 1.092 -13.914 5.052 1.00 0.00 122 SER A C 7
ATOM 13100 O O . SER A 1 122 ? 1.813 -13.048 4.556 1.00 0.00 122 SER A O 7
ATOM 13108 N N . SER A 1 123 ? 1.347 -15.213 5.015 1.00 0.00 123 SER A N 7
ATOM 13109 C CA . SER A 1 123 ? 2.541 -15.724 4.362 1.00 0.00 123 SER A CA 7
ATOM 13110 C C . SER A 1 123 ? 2.316 -15.806 2.851 1.00 0.00 123 SER A C 7
ATOM 13111 O O . SER A 1 123 ? 1.195 -16.031 2.398 1.00 0.00 123 SER A O 7
ATOM 13119 N N . GLY A 1 124 ? 3.401 -15.619 2.113 1.00 0.00 124 GLY A N 7
ATOM 13120 C CA . GLY A 1 124 ? 3.336 -15.669 0.662 1.00 0.00 124 GLY A CA 7
ATOM 13121 C C . GLY A 1 124 ? 4.676 -15.269 0.040 1.00 0.00 124 GLY A C 7
ATOM 13122 O O . GLY A 1 124 ? 4.741 -14.943 -1.144 1.00 0.00 124 GLY A O 7
ATOM 13126 N N . GLY A 1 1 ? 16.184 -14.378 -15.001 1.00 0.00 1 GLY A N 8
ATOM 13127 C CA . GLY A 1 1 ? 17.475 -14.174 -14.368 1.00 0.00 1 GLY A CA 8
ATOM 13128 C C . GLY A 1 1 ? 18.605 -14.744 -15.228 1.00 0.00 1 GLY A C 8
ATOM 13129 O O . GLY A 1 1 ? 18.353 -15.335 -16.277 1.00 0.00 1 GLY A O 8
ATOM 13133 N N . SER A 1 2 ? 19.826 -14.546 -14.753 1.00 0.00 2 SER A N 8
ATOM 13134 C CA . SER A 1 2 ? 20.994 -15.033 -15.465 1.00 0.00 2 SER A CA 8
ATOM 13135 C C . SER A 1 2 ? 22.190 -15.116 -14.514 1.00 0.00 2 SER A C 8
ATOM 13136 O O . SER A 1 2 ? 22.978 -14.177 -14.419 1.00 0.00 2 SER A O 8
ATOM 13144 N N . SER A 1 3 ? 22.287 -16.250 -13.835 1.00 0.00 3 SER A N 8
ATOM 13145 C CA . SER A 1 3 ? 23.374 -16.468 -12.896 1.00 0.00 3 SER A CA 8
ATOM 13146 C C . SER A 1 3 ? 23.304 -15.437 -11.767 1.00 0.00 3 SER A C 8
ATOM 13147 O O . SER A 1 3 ? 23.784 -14.314 -11.917 1.00 0.00 3 SER A O 8
ATOM 13155 N N . GLY A 1 4 ? 22.703 -15.855 -10.663 1.00 0.00 4 GLY A N 8
ATOM 13156 C CA . GLY A 1 4 ? 22.565 -14.982 -9.510 1.00 0.00 4 GLY A CA 8
ATOM 13157 C C . GLY A 1 4 ? 21.408 -15.434 -8.616 1.00 0.00 4 GLY A C 8
ATOM 13158 O O . GLY A 1 4 ? 20.831 -16.498 -8.832 1.00 0.00 4 GLY A O 8
ATOM 13162 N N . SER A 1 5 ? 21.104 -14.602 -7.630 1.00 0.00 5 SER A N 8
ATOM 13163 C CA . SER A 1 5 ? 20.027 -14.902 -6.703 1.00 0.00 5 SER A CA 8
ATOM 13164 C C . SER A 1 5 ? 18.992 -13.775 -6.721 1.00 0.00 5 SER A C 8
ATOM 13165 O O . SER A 1 5 ? 19.346 -12.604 -6.851 1.00 0.00 5 SER A O 8
ATOM 13173 N N . SER A 1 6 ? 17.734 -14.169 -6.589 1.00 0.00 6 SER A N 8
ATOM 13174 C CA . SER A 1 6 ? 16.645 -13.207 -6.588 1.00 0.00 6 SER A CA 8
ATOM 13175 C C . SER A 1 6 ? 15.390 -13.837 -5.981 1.00 0.00 6 SER A C 8
ATOM 13176 O O . SER A 1 6 ? 14.626 -14.503 -6.678 1.00 0.00 6 SER A O 8
ATOM 13184 N N . GLY A 1 7 ? 15.215 -13.604 -4.688 1.00 0.00 7 GLY A N 8
ATOM 13185 C CA . GLY A 1 7 ? 14.066 -14.141 -3.980 1.00 0.00 7 GLY A CA 8
ATOM 13186 C C . GLY A 1 7 ? 13.316 -13.035 -3.235 1.00 0.00 7 GLY A C 8
ATOM 13187 O O . GLY A 1 7 ? 13.818 -12.491 -2.253 1.00 0.00 7 GLY A O 8
ATOM 13191 N N . GLN A 1 8 ? 12.124 -12.734 -3.731 1.00 0.00 8 GLN A N 8
ATOM 13192 C CA . GLN A 1 8 ? 11.300 -11.703 -3.125 1.00 0.00 8 GLN A CA 8
ATOM 13193 C C . GLN A 1 8 ? 10.516 -12.277 -1.943 1.00 0.00 8 GLN A C 8
ATOM 13194 O O . GLN A 1 8 ? 9.817 -13.279 -2.085 1.00 0.00 8 GLN A O 8
ATOM 13208 N N . LYS A 1 9 ? 10.658 -11.617 -0.803 1.00 0.00 9 LYS A N 8
ATOM 13209 C CA . LYS A 1 9 ? 9.972 -12.049 0.403 1.00 0.00 9 LYS A CA 8
ATOM 13210 C C . LYS A 1 9 ? 8.503 -11.625 0.328 1.00 0.00 9 LYS A C 8
ATOM 13211 O O . LYS A 1 9 ? 7.607 -12.466 0.380 1.00 0.00 9 LYS A O 8
ATOM 13230 N N . ASN A 1 10 ? 8.302 -10.321 0.209 1.00 0.00 10 ASN A N 8
ATOM 13231 C CA . ASN A 1 10 ? 6.958 -9.775 0.126 1.00 0.00 10 ASN A CA 8
ATOM 13232 C C . ASN A 1 10 ? 6.980 -8.503 -0.722 1.00 0.00 10 ASN A C 8
ATOM 13233 O O . ASN A 1 10 ? 7.993 -7.806 -0.778 1.00 0.00 10 ASN A O 8
ATOM 13244 N N . PRO A 1 11 ? 5.821 -8.230 -1.379 1.00 0.00 11 PRO A N 8
ATOM 13245 C CA . PRO A 1 11 ? 5.698 -7.053 -2.222 1.00 0.00 11 PRO A CA 8
ATOM 13246 C C . PRO A 1 11 ? 5.557 -5.785 -1.377 1.00 0.00 11 PRO A C 8
ATOM 13247 O O . PRO A 1 11 ? 5.506 -5.855 -0.150 1.00 0.00 11 PRO A O 8
ATOM 13258 N N . ASP A 1 12 ? 5.499 -4.656 -2.067 1.00 0.00 12 ASP A N 8
ATOM 13259 C CA . ASP A 1 12 ? 5.366 -3.374 -1.396 1.00 0.00 12 ASP A CA 8
ATOM 13260 C C . ASP A 1 12 ? 4.240 -3.459 -0.364 1.00 0.00 12 ASP A C 8
ATOM 13261 O O . ASP A 1 12 ? 4.396 -3.006 0.769 1.00 0.00 12 ASP A O 8
ATOM 13270 N N . SER A 1 13 ? 3.130 -4.042 -0.792 1.00 0.00 13 SER A N 8
ATOM 13271 C CA . SER A 1 13 ? 1.978 -4.192 0.080 1.00 0.00 13 SER A CA 8
ATOM 13272 C C . SER A 1 13 ? 2.145 -5.433 0.959 1.00 0.00 13 SER A C 8
ATOM 13273 O O . SER A 1 13 ? 2.229 -6.551 0.452 1.00 0.00 13 SER A O 8
ATOM 13281 N N . TYR A 1 14 ? 2.190 -5.195 2.262 1.00 0.00 14 TYR A N 8
ATOM 13282 C CA . TYR A 1 14 ? 2.345 -6.280 3.216 1.00 0.00 14 TYR A CA 8
ATOM 13283 C C . TYR A 1 14 ? 1.077 -7.132 3.289 1.00 0.00 14 TYR A C 8
ATOM 13284 O O . TYR A 1 14 ? 1.141 -8.356 3.187 1.00 0.00 14 TYR A O 8
ATOM 13302 N N . ASN A 1 15 ? -0.046 -6.451 3.465 1.00 0.00 15 ASN A N 8
ATOM 13303 C CA . ASN A 1 15 ? -1.327 -7.131 3.553 1.00 0.00 15 ASN A CA 8
ATOM 13304 C C . ASN A 1 15 ? -1.864 -7.382 2.143 1.00 0.00 15 ASN A C 8
ATOM 13305 O O . ASN A 1 15 ? -2.139 -8.523 1.773 1.00 0.00 15 ASN A O 8
ATOM 13316 N N . GLY A 1 16 ? -1.997 -6.298 1.393 1.00 0.00 16 GLY A N 8
ATOM 13317 C CA . GLY A 1 16 ? -2.497 -6.387 0.031 1.00 0.00 16 GLY A CA 8
ATOM 13318 C C . GLY A 1 16 ? -3.653 -5.410 -0.194 1.00 0.00 16 GLY A C 8
ATOM 13319 O O . GLY A 1 16 ? -4.818 -5.786 -0.079 1.00 0.00 16 GLY A O 8
ATOM 13323 N N . ALA A 1 17 ? -3.290 -4.176 -0.509 1.00 0.00 17 ALA A N 8
ATOM 13324 C CA . ALA A 1 17 ? -4.282 -3.142 -0.751 1.00 0.00 17 ALA A CA 8
ATOM 13325 C C . ALA A 1 17 ? -3.576 -1.800 -0.951 1.00 0.00 17 ALA A C 8
ATOM 13326 O O . ALA A 1 17 ? -2.787 -1.378 -0.107 1.00 0.00 17 ALA A O 8
ATOM 13333 N N . VAL A 1 18 ? -3.886 -1.166 -2.072 1.00 0.00 18 VAL A N 8
ATOM 13334 C CA . VAL A 1 18 ? -3.290 0.121 -2.393 1.00 0.00 18 VAL A CA 8
ATOM 13335 C C . VAL A 1 18 ? -4.104 0.792 -3.502 1.00 0.00 18 VAL A C 8
ATOM 13336 O O . VAL A 1 18 ? -4.859 0.128 -4.211 1.00 0.00 18 VAL A O 8
ATOM 13349 N N . ARG A 1 19 ? -3.923 2.099 -3.616 1.00 0.00 19 ARG A N 8
ATOM 13350 C CA . ARG A 1 19 ? -4.631 2.867 -4.626 1.00 0.00 19 ARG A CA 8
ATOM 13351 C C . ARG A 1 19 ? -3.794 2.963 -5.903 1.00 0.00 19 ARG A C 8
ATOM 13352 O O . ARG A 1 19 ? -4.126 2.344 -6.914 1.00 0.00 19 ARG A O 8
ATOM 13373 N N . GLU A 1 20 ? -2.726 3.742 -5.817 1.00 0.00 20 GLU A N 8
ATOM 13374 C CA . GLU A 1 20 ? -1.840 3.926 -6.953 1.00 0.00 20 GLU A CA 8
ATOM 13375 C C . GLU A 1 20 ? -0.739 4.931 -6.610 1.00 0.00 20 GLU A C 8
ATOM 13376 O O . GLU A 1 20 ? 0.391 4.803 -7.080 1.00 0.00 20 GLU A O 8
ATOM 13388 N N . ASN A 1 21 ? -1.106 5.907 -5.794 1.00 0.00 21 ASN A N 8
ATOM 13389 C CA . ASN A 1 21 ? -0.163 6.934 -5.383 1.00 0.00 21 ASN A CA 8
ATOM 13390 C C . ASN A 1 21 ? 0.084 6.819 -3.877 1.00 0.00 21 ASN A C 8
ATOM 13391 O O . ASN A 1 21 ? 1.189 7.082 -3.404 1.00 0.00 21 ASN A O 8
ATOM 13402 N N . TYR A 1 22 ? -0.962 6.426 -3.166 1.00 0.00 22 TYR A N 8
ATOM 13403 C CA . TYR A 1 22 ? -0.872 6.273 -1.724 1.00 0.00 22 TYR A CA 8
ATOM 13404 C C . TYR A 1 22 ? -1.294 4.866 -1.294 1.00 0.00 22 TYR A C 8
ATOM 13405 O O . TYR A 1 22 ? -2.330 4.365 -1.728 1.00 0.00 22 TYR A O 8
ATOM 13423 N N . THR A 1 23 ? -0.469 4.269 -0.447 1.00 0.00 23 THR A N 8
ATOM 13424 C CA . THR A 1 23 ? -0.743 2.930 0.046 1.00 0.00 23 THR A CA 8
ATOM 13425 C C . THR A 1 23 ? -1.631 2.991 1.291 1.00 0.00 23 THR A C 8
ATOM 13426 O O . THR A 1 23 ? -1.571 3.955 2.054 1.00 0.00 23 THR A O 8
ATOM 13437 N N . TRP A 1 24 ? -2.433 1.950 1.459 1.00 0.00 24 TRP A N 8
ATOM 13438 C CA . TRP A 1 24 ? -3.331 1.874 2.598 1.00 0.00 24 TRP A CA 8
ATOM 13439 C C . TRP A 1 24 ? -3.640 0.398 2.858 1.00 0.00 24 TRP A C 8
ATOM 13440 O O . TRP A 1 24 ? -3.311 -0.462 2.043 1.00 0.00 24 TRP A O 8
ATOM 13461 N N . SER A 1 25 ? -4.270 0.150 3.998 1.00 0.00 25 SER A N 8
ATOM 13462 C CA . SER A 1 25 ? -4.627 -1.207 4.375 1.00 0.00 25 SER A CA 8
ATOM 13463 C C . SER A 1 25 ? -5.842 -1.188 5.306 1.00 0.00 25 SER A C 8
ATOM 13464 O O . SER A 1 25 ? -6.043 -0.231 6.051 1.00 0.00 25 SER A O 8
ATOM 13472 N N . GLN A 1 26 ? -6.620 -2.258 5.231 1.00 0.00 26 GLN A N 8
ATOM 13473 C CA . GLN A 1 26 ? -7.810 -2.377 6.057 1.00 0.00 26 GLN A CA 8
ATOM 13474 C C . GLN A 1 26 ? -7.598 -3.433 7.144 1.00 0.00 26 GLN A C 8
ATOM 13475 O O . GLN A 1 26 ? -7.331 -4.595 6.842 1.00 0.00 26 GLN A O 8
ATOM 13489 N N . ASP A 1 27 ? -7.725 -2.991 8.387 1.00 0.00 27 ASP A N 8
ATOM 13490 C CA . ASP A 1 27 ? -7.551 -3.884 9.520 1.00 0.00 27 ASP A CA 8
ATOM 13491 C C . ASP A 1 27 ? -8.716 -3.698 10.494 1.00 0.00 27 ASP A C 8
ATOM 13492 O O . ASP A 1 27 ? -9.506 -2.766 10.351 1.00 0.00 27 ASP A O 8
ATOM 13501 N N . TYR A 1 28 ? -8.785 -4.598 11.463 1.00 0.00 28 TYR A N 8
ATOM 13502 C CA . TYR A 1 28 ? -9.840 -4.545 12.461 1.00 0.00 28 TYR A CA 8
ATOM 13503 C C . TYR A 1 28 ? -9.438 -3.653 13.636 1.00 0.00 28 TYR A C 8
ATOM 13504 O O . TYR A 1 28 ? -9.618 -4.027 14.794 1.00 0.00 28 TYR A O 8
ATOM 13522 N N . THR A 1 29 ? -8.901 -2.489 13.298 1.00 0.00 29 THR A N 8
ATOM 13523 C CA . THR A 1 29 ? -8.473 -1.540 14.312 1.00 0.00 29 THR A CA 8
ATOM 13524 C C . THR A 1 29 ? -8.559 -0.111 13.774 1.00 0.00 29 THR A C 8
ATOM 13525 O O . THR A 1 29 ? -9.132 0.766 14.419 1.00 0.00 29 THR A O 8
ATOM 13536 N N . ASP A 1 30 ? -7.980 0.081 12.597 1.00 0.00 30 ASP A N 8
ATOM 13537 C CA . ASP A 1 30 ? -7.985 1.389 11.965 1.00 0.00 30 ASP A CA 8
ATOM 13538 C C . ASP A 1 30 ? -7.412 1.270 10.552 1.00 0.00 30 ASP A C 8
ATOM 13539 O O . ASP A 1 30 ? -6.991 0.191 10.138 1.00 0.00 30 ASP A O 8
ATOM 13548 N N . LEU A 1 31 ? -7.414 2.394 9.850 1.00 0.00 31 LEU A N 8
ATOM 13549 C CA . LEU A 1 31 ? -6.900 2.429 8.491 1.00 0.00 31 LEU A CA 8
ATOM 13550 C C . LEU A 1 31 ? -5.535 3.119 8.485 1.00 0.00 31 LEU A C 8
ATOM 13551 O O . LEU A 1 31 ? -5.408 4.256 8.937 1.00 0.00 31 LEU A O 8
ATOM 13567 N N . GLU A 1 32 ? -4.547 2.403 7.967 1.00 0.00 32 GLU A N 8
ATOM 13568 C CA . GLU A 1 32 ? -3.196 2.933 7.896 1.00 0.00 32 GLU A CA 8
ATOM 13569 C C . GLU A 1 32 ? -2.813 3.215 6.442 1.00 0.00 32 GLU A C 8
ATOM 13570 O O . GLU A 1 32 ? -2.643 2.290 5.650 1.00 0.00 32 GLU A O 8
ATOM 13582 N N . VAL A 1 33 ? -2.687 4.498 6.135 1.00 0.00 33 VAL A N 8
ATOM 13583 C CA . VAL A 1 33 ? -2.327 4.914 4.790 1.00 0.00 33 VAL A CA 8
ATOM 13584 C C . VAL A 1 33 ? -1.086 5.807 4.852 1.00 0.00 33 VAL A C 8
ATOM 13585 O O . VAL A 1 33 ? -1.077 6.814 5.558 1.00 0.00 33 VAL A O 8
ATOM 13598 N N . ARG A 1 34 ? -0.069 5.406 4.104 1.00 0.00 34 ARG A N 8
ATOM 13599 C CA . ARG A 1 34 ? 1.173 6.157 4.065 1.00 0.00 34 ARG A CA 8
ATOM 13600 C C . ARG A 1 34 ? 1.443 6.664 2.647 1.00 0.00 34 ARG A C 8
ATOM 13601 O O . ARG A 1 34 ? 1.309 5.915 1.680 1.00 0.00 34 ARG A O 8
ATOM 13622 N N . VAL A 1 35 ? 1.820 7.932 2.567 1.00 0.00 35 VAL A N 8
ATOM 13623 C CA . VAL A 1 35 ? 2.110 8.547 1.283 1.00 0.00 35 VAL A CA 8
ATOM 13624 C C . VAL A 1 35 ? 3.610 8.833 1.187 1.00 0.00 35 VAL A C 8
ATOM 13625 O O . VAL A 1 35 ? 4.205 9.365 2.122 1.00 0.00 35 VAL A O 8
ATOM 13638 N N . PRO A 1 36 ? 4.192 8.456 0.017 1.00 0.00 36 PRO A N 8
ATOM 13639 C CA . PRO A 1 36 ? 5.611 8.666 -0.214 1.00 0.00 36 PRO A CA 8
ATOM 13640 C C . PRO A 1 36 ? 5.908 10.139 -0.501 1.00 0.00 36 PRO A C 8
ATOM 13641 O O . PRO A 1 36 ? 5.148 10.804 -1.204 1.00 0.00 36 PRO A O 8
ATOM 13652 N N . VAL A 1 37 ? 7.015 10.607 0.059 1.00 0.00 37 VAL A N 8
ATOM 13653 C CA . VAL A 1 37 ? 7.421 11.989 -0.128 1.00 0.00 37 VAL A CA 8
ATOM 13654 C C . VAL A 1 37 ? 8.848 12.027 -0.680 1.00 0.00 37 VAL A C 8
ATOM 13655 O O . VAL A 1 37 ? 9.599 11.064 -0.533 1.00 0.00 37 VAL A O 8
ATOM 13668 N N . PRO A 1 38 ? 9.187 13.178 -1.319 1.00 0.00 38 PRO A N 8
ATOM 13669 C CA . PRO A 1 38 ? 10.510 13.354 -1.893 1.00 0.00 38 PRO A CA 8
ATOM 13670 C C . PRO A 1 38 ? 11.551 13.612 -0.802 1.00 0.00 38 PRO A C 8
ATOM 13671 O O . PRO A 1 38 ? 11.212 13.692 0.377 1.00 0.00 38 PRO A O 8
ATOM 13682 N N . LYS A 1 39 ? 12.797 13.736 -1.236 1.00 0.00 39 LYS A N 8
ATOM 13683 C CA . LYS A 1 39 ? 13.890 13.984 -0.311 1.00 0.00 39 LYS A CA 8
ATOM 13684 C C . LYS A 1 39 ? 14.014 15.489 -0.066 1.00 0.00 39 LYS A C 8
ATOM 13685 O O . LYS A 1 39 ? 15.002 15.950 0.503 1.00 0.00 39 LYS A O 8
ATOM 13704 N N . HIS A 1 40 ? 12.997 16.214 -0.509 1.00 0.00 40 HIS A N 8
ATOM 13705 C CA . HIS A 1 40 ? 12.979 17.658 -0.345 1.00 0.00 40 HIS A CA 8
ATOM 13706 C C . HIS A 1 40 ? 11.855 18.052 0.615 1.00 0.00 40 HIS A C 8
ATOM 13707 O O . HIS A 1 40 ? 11.694 19.228 0.939 1.00 0.00 40 HIS A O 8
ATOM 13721 N N . VAL A 1 41 ? 11.106 17.046 1.042 1.00 0.00 41 VAL A N 8
ATOM 13722 C CA . VAL A 1 41 ? 10.001 17.273 1.959 1.00 0.00 41 VAL A CA 8
ATOM 13723 C C . VAL A 1 41 ? 10.408 16.823 3.363 1.00 0.00 41 VAL A C 8
ATOM 13724 O O . VAL A 1 41 ? 10.597 15.632 3.607 1.00 0.00 41 VAL A O 8
ATOM 13737 N N . VAL A 1 42 ? 10.532 17.799 4.250 1.00 0.00 42 VAL A N 8
ATOM 13738 C CA . VAL A 1 42 ? 10.914 17.518 5.624 1.00 0.00 42 VAL A CA 8
ATOM 13739 C C . VAL A 1 42 ? 9.969 18.258 6.573 1.00 0.00 42 VAL A C 8
ATOM 13740 O O . VAL A 1 42 ? 9.543 17.706 7.586 1.00 0.00 42 VAL A O 8
ATOM 13753 N N . LYS A 1 43 ? 9.670 19.497 6.211 1.00 0.00 43 LYS A N 8
ATOM 13754 C CA . LYS A 1 43 ? 8.784 20.319 7.017 1.00 0.00 43 LYS A CA 8
ATOM 13755 C C . LYS A 1 43 ? 7.335 19.895 6.767 1.00 0.00 43 LYS A C 8
ATOM 13756 O O . LYS A 1 43 ? 6.992 19.463 5.668 1.00 0.00 43 LYS A O 8
ATOM 13775 N N . GLY A 1 44 ? 6.523 20.035 7.805 1.00 0.00 44 GLY A N 8
ATOM 13776 C CA . GLY A 1 44 ? 5.119 19.673 7.712 1.00 0.00 44 GLY A CA 8
ATOM 13777 C C . GLY A 1 44 ? 4.324 20.747 6.968 1.00 0.00 44 GLY A C 8
ATOM 13778 O O . GLY A 1 44 ? 3.168 20.531 6.608 1.00 0.00 44 GLY A O 8
ATOM 13782 N N . LYS A 1 45 ? 4.975 21.882 6.760 1.00 0.00 45 LYS A N 8
ATOM 13783 C CA . LYS A 1 45 ? 4.343 22.991 6.065 1.00 0.00 45 LYS A CA 8
ATOM 13784 C C . LYS A 1 45 ? 4.435 22.760 4.555 1.00 0.00 45 LYS A C 8
ATOM 13785 O O . LYS A 1 45 ? 3.765 23.438 3.778 1.00 0.00 45 LYS A O 8
ATOM 13804 N N . GLN A 1 46 ? 5.272 21.801 4.185 1.00 0.00 46 GLN A N 8
ATOM 13805 C CA . GLN A 1 46 ? 5.461 21.473 2.782 1.00 0.00 46 GLN A CA 8
ATOM 13806 C C . GLN A 1 46 ? 4.404 20.466 2.326 1.00 0.00 46 GLN A C 8
ATOM 13807 O O . GLN A 1 46 ? 4.433 20.002 1.187 1.00 0.00 46 GLN A O 8
ATOM 13821 N N . VAL A 1 47 ? 3.494 20.156 3.239 1.00 0.00 47 VAL A N 8
ATOM 13822 C CA . VAL A 1 47 ? 2.430 19.212 2.944 1.00 0.00 47 VAL A CA 8
ATOM 13823 C C . VAL A 1 47 ? 1.118 19.728 3.538 1.00 0.00 47 VAL A C 8
ATOM 13824 O O . VAL A 1 47 ? 1.111 20.323 4.615 1.00 0.00 47 VAL A O 8
ATOM 13837 N N . SER A 1 48 ? 0.038 19.480 2.811 1.00 0.00 48 SER A N 8
ATOM 13838 C CA . SER A 1 48 ? -1.277 19.912 3.252 1.00 0.00 48 SER A CA 8
ATOM 13839 C C . SER A 1 48 ? -2.132 18.697 3.617 1.00 0.00 48 SER A C 8
ATOM 13840 O O . SER A 1 48 ? -2.241 17.754 2.836 1.00 0.00 48 SER A O 8
ATOM 13848 N N . VAL A 1 49 ? -2.716 18.760 4.805 1.00 0.00 49 VAL A N 8
ATOM 13849 C CA . VAL A 1 49 ? -3.558 17.676 5.283 1.00 0.00 49 VAL A CA 8
ATOM 13850 C C . VAL A 1 49 ? -4.865 18.255 5.829 1.00 0.00 49 VAL A C 8
ATOM 13851 O O . VAL A 1 49 ? -4.853 19.039 6.776 1.00 0.00 49 VAL A O 8
ATOM 13864 N N . ALA A 1 50 ? -5.961 17.845 5.207 1.00 0.00 50 ALA A N 8
ATOM 13865 C CA . ALA A 1 50 ? -7.273 18.312 5.619 1.00 0.00 50 ALA A CA 8
ATOM 13866 C C . ALA A 1 50 ? -8.091 17.129 6.140 1.00 0.00 50 ALA A C 8
ATOM 13867 O O . ALA A 1 50 ? -8.279 16.140 5.432 1.00 0.00 50 ALA A O 8
ATOM 13874 N N . LEU A 1 51 ? -8.556 17.268 7.373 1.00 0.00 51 LEU A N 8
ATOM 13875 C CA . LEU A 1 51 ? -9.349 16.223 7.996 1.00 0.00 51 LEU A CA 8
ATOM 13876 C C . LEU A 1 51 ? -10.670 16.817 8.489 1.00 0.00 51 LEU A C 8
ATOM 13877 O O . LEU A 1 51 ? -10.682 17.866 9.131 1.00 0.00 51 LEU A O 8
ATOM 13893 N N . SER A 1 52 ? -11.751 16.120 8.170 1.00 0.00 52 SER A N 8
ATOM 13894 C CA . SER A 1 52 ? -13.074 16.565 8.573 1.00 0.00 52 SER A CA 8
ATOM 13895 C C . SER A 1 52 ? -13.865 15.394 9.158 1.00 0.00 52 SER A C 8
ATOM 13896 O O . SER A 1 52 ? -14.313 15.452 10.302 1.00 0.00 52 SER A O 8
ATOM 13904 N N . SER A 1 53 ? -14.013 14.357 8.346 1.00 0.00 53 SER A N 8
ATOM 13905 C CA . SER A 1 53 ? -14.742 13.173 8.770 1.00 0.00 53 SER A CA 8
ATOM 13906 C C . SER A 1 53 ? -14.892 12.204 7.595 1.00 0.00 53 SER A C 8
ATOM 13907 O O . SER A 1 53 ? -14.577 11.021 7.717 1.00 0.00 53 SER A O 8
ATOM 13915 N N . SER A 1 54 ? -15.375 12.741 6.484 1.00 0.00 54 SER A N 8
ATOM 13916 C CA . SER A 1 54 ? -15.571 11.938 5.289 1.00 0.00 54 SER A CA 8
ATOM 13917 C C . SER A 1 54 ? -14.794 12.544 4.119 1.00 0.00 54 SER A C 8
ATOM 13918 O O . SER A 1 54 ? -15.280 12.559 2.988 1.00 0.00 54 SER A O 8
ATOM 13926 N N . SER A 1 55 ? -13.601 13.028 4.429 1.00 0.00 55 SER A N 8
ATOM 13927 C CA . SER A 1 55 ? -12.752 13.634 3.417 1.00 0.00 55 SER A CA 8
ATOM 13928 C C . SER A 1 55 ? -11.307 13.696 3.915 1.00 0.00 55 SER A C 8
ATOM 13929 O O . SER A 1 55 ? -11.065 13.879 5.107 1.00 0.00 55 SER A O 8
ATOM 13937 N N . ILE A 1 56 ? -10.384 13.541 2.977 1.00 0.00 56 ILE A N 8
ATOM 13938 C CA . ILE A 1 56 ? -8.969 13.577 3.306 1.00 0.00 56 ILE A CA 8
ATOM 13939 C C . ILE A 1 56 ? -8.200 14.237 2.159 1.00 0.00 56 ILE A C 8
ATOM 13940 O O . ILE A 1 56 ? -8.620 14.167 1.005 1.00 0.00 56 ILE A O 8
ATOM 13956 N N . ARG A 1 57 ? -7.088 14.861 2.517 1.00 0.00 57 ARG A N 8
ATOM 13957 C CA . ARG A 1 57 ? -6.257 15.532 1.532 1.00 0.00 57 ARG A CA 8
ATOM 13958 C C . ARG A 1 57 ? -4.777 15.341 1.868 1.00 0.00 57 ARG A C 8
ATOM 13959 O O . ARG A 1 57 ? -4.379 15.463 3.026 1.00 0.00 57 ARG A O 8
ATOM 13980 N N . VAL A 1 58 ? -4.001 15.046 0.835 1.00 0.00 58 VAL A N 8
ATOM 13981 C CA . VAL A 1 58 ? -2.574 14.837 1.007 1.00 0.00 58 VAL A CA 8
ATOM 13982 C C . VAL A 1 58 ? -1.826 15.463 -0.172 1.00 0.00 58 VAL A C 8
ATOM 13983 O O . VAL A 1 58 ? -1.759 14.877 -1.251 1.00 0.00 58 VAL A O 8
ATOM 13996 N N . ALA A 1 59 ? -1.283 16.646 0.075 1.00 0.00 59 ALA A N 8
ATOM 13997 C CA . ALA A 1 59 ? -0.542 17.359 -0.953 1.00 0.00 59 ALA A CA 8
ATOM 13998 C C . ALA A 1 59 ? 0.854 17.698 -0.426 1.00 0.00 59 ALA A C 8
ATOM 13999 O O . ALA A 1 59 ? 1.071 17.742 0.784 1.00 0.00 59 ALA A O 8
ATOM 14006 N N . MET A 1 60 ? 1.764 17.930 -1.361 1.00 0.00 60 MET A N 8
ATOM 14007 C CA . MET A 1 60 ? 3.132 18.265 -1.007 1.00 0.00 60 MET A CA 8
ATOM 14008 C C . MET A 1 60 ? 3.670 19.388 -1.896 1.00 0.00 60 MET A C 8
ATOM 14009 O O . MET A 1 60 ? 3.353 19.451 -3.082 1.00 0.00 60 MET A O 8
ATOM 14023 N N . LEU A 1 61 ? 4.475 20.246 -1.287 1.00 0.00 61 LEU A N 8
ATOM 14024 C CA . LEU A 1 61 ? 5.060 21.364 -2.009 1.00 0.00 61 LEU A CA 8
ATOM 14025 C C . LEU A 1 61 ? 6.230 20.861 -2.857 1.00 0.00 61 LEU A C 8
ATOM 14026 O O . LEU A 1 61 ? 7.109 20.162 -2.357 1.00 0.00 61 LEU A O 8
ATOM 14042 N N . GLU A 1 62 ? 6.203 21.237 -4.128 1.00 0.00 62 GLU A N 8
ATOM 14043 C CA . GLU A 1 62 ? 7.250 20.833 -5.050 1.00 0.00 62 GLU A CA 8
ATOM 14044 C C . GLU A 1 62 ? 8.338 21.907 -5.122 1.00 0.00 62 GLU A C 8
ATOM 14045 O O . GLU A 1 62 ? 9.440 21.713 -4.612 1.00 0.00 62 GLU A O 8
ATOM 14057 N N . GLU A 1 63 ? 7.989 23.016 -5.758 1.00 0.00 63 GLU A N 8
ATOM 14058 C CA . GLU A 1 63 ? 8.922 24.120 -5.902 1.00 0.00 63 GLU A CA 8
ATOM 14059 C C . GLU A 1 63 ? 8.172 25.405 -6.261 1.00 0.00 63 GLU A C 8
ATOM 14060 O O . GLU A 1 63 ? 8.123 26.342 -5.465 1.00 0.00 63 GLU A O 8
ATOM 14072 N N . ASN A 1 64 ? 7.607 25.408 -7.459 1.00 0.00 64 ASN A N 8
ATOM 14073 C CA . ASN A 1 64 ? 6.863 26.562 -7.933 1.00 0.00 64 ASN A CA 8
ATOM 14074 C C . ASN A 1 64 ? 5.392 26.411 -7.539 1.00 0.00 64 ASN A C 8
ATOM 14075 O O . ASN A 1 64 ? 4.601 27.336 -7.714 1.00 0.00 64 ASN A O 8
ATOM 14086 N N . GLY A 1 65 ? 5.070 25.237 -7.015 1.00 0.00 65 GLY A N 8
ATOM 14087 C CA . GLY A 1 65 ? 3.708 24.953 -6.595 1.00 0.00 65 GLY A CA 8
ATOM 14088 C C . GLY A 1 65 ? 3.664 23.741 -5.662 1.00 0.00 65 GLY A C 8
ATOM 14089 O O . GLY A 1 65 ? 4.476 23.629 -4.745 1.00 0.00 65 GLY A O 8
ATOM 14093 N N . GLU A 1 66 ? 2.706 22.865 -5.929 1.00 0.00 66 GLU A N 8
ATOM 14094 C CA . GLU A 1 66 ? 2.545 21.665 -5.124 1.00 0.00 66 GLU A CA 8
ATOM 14095 C C . GLU A 1 66 ? 1.818 20.583 -5.925 1.00 0.00 66 GLU A C 8
ATOM 14096 O O . GLU A 1 66 ? 1.502 20.780 -7.097 1.00 0.00 66 GLU A O 8
ATOM 14108 N N . ARG A 1 67 ? 1.574 19.463 -5.260 1.00 0.00 67 ARG A N 8
ATOM 14109 C CA . ARG A 1 67 ? 0.890 18.350 -5.895 1.00 0.00 67 ARG A CA 8
ATOM 14110 C C . ARG A 1 67 ? 0.084 17.562 -4.861 1.00 0.00 67 ARG A C 8
ATOM 14111 O O . ARG A 1 67 ? 0.549 17.341 -3.743 1.00 0.00 67 ARG A O 8
ATOM 14132 N N . VAL A 1 68 ? -1.110 17.160 -5.269 1.00 0.00 68 VAL A N 8
ATOM 14133 C CA . VAL A 1 68 ? -1.985 16.401 -4.391 1.00 0.00 68 VAL A CA 8
ATOM 14134 C C . VAL A 1 68 ? -1.697 14.908 -4.558 1.00 0.00 68 VAL A C 8
ATOM 14135 O O . VAL A 1 68 ? -2.208 14.273 -5.479 1.00 0.00 68 VAL A O 8
ATOM 14148 N N . LEU A 1 69 ? -0.881 14.391 -3.652 1.00 0.00 69 LEU A N 8
ATOM 14149 C CA . LEU A 1 69 ? -0.519 12.984 -3.687 1.00 0.00 69 LEU A CA 8
ATOM 14150 C C . LEU A 1 69 ? -1.785 12.133 -3.570 1.00 0.00 69 LEU A C 8
ATOM 14151 O O . LEU A 1 69 ? -2.086 11.336 -4.457 1.00 0.00 69 LEU A O 8
ATOM 14167 N N . MET A 1 70 ? -2.493 12.331 -2.468 1.00 0.00 70 MET A N 8
ATOM 14168 C CA . MET A 1 70 ? -3.720 11.592 -2.224 1.00 0.00 70 MET A CA 8
ATOM 14169 C C . MET A 1 70 ? -4.842 12.527 -1.768 1.00 0.00 70 MET A C 8
ATOM 14170 O O . MET A 1 70 ? -4.645 13.351 -0.876 1.00 0.00 70 MET A O 8
ATOM 14184 N N . GLU A 1 71 ? -5.995 12.369 -2.401 1.00 0.00 71 GLU A N 8
ATOM 14185 C CA . GLU A 1 71 ? -7.149 13.189 -2.072 1.00 0.00 71 GLU A CA 8
ATOM 14186 C C . GLU A 1 71 ? -8.432 12.529 -2.581 1.00 0.00 71 GLU A C 8
ATOM 14187 O O . GLU A 1 71 ? -8.402 11.773 -3.551 1.00 0.00 71 GLU A O 8
ATOM 14199 N N . GLY A 1 72 ? -9.528 12.839 -1.904 1.00 0.00 72 GLY A N 8
ATOM 14200 C CA . GLY A 1 72 ? -10.819 12.286 -2.277 1.00 0.00 72 GLY A CA 8
ATOM 14201 C C . GLY A 1 72 ? -11.720 12.125 -1.051 1.00 0.00 72 GLY A C 8
ATOM 14202 O O . GLY A 1 72 ? -11.233 11.913 0.059 1.00 0.00 72 GLY A O 8
ATOM 14206 N N . LYS A 1 73 ? -13.018 12.232 -1.292 1.00 0.00 73 LYS A N 8
ATOM 14207 C CA . LYS A 1 73 ? -13.992 12.101 -0.222 1.00 0.00 73 LYS A CA 8
ATOM 14208 C C . LYS A 1 73 ? -14.013 10.652 0.267 1.00 0.00 73 LYS A C 8
ATOM 14209 O O . LYS A 1 73 ? -14.189 9.727 -0.525 1.00 0.00 73 LYS A O 8
ATOM 14228 N N . LEU A 1 74 ? -13.831 10.498 1.571 1.00 0.00 74 LEU A N 8
ATOM 14229 C CA . LEU A 1 74 ? -13.827 9.177 2.175 1.00 0.00 74 LEU A CA 8
ATOM 14230 C C . LEU A 1 74 ? -15.184 8.509 1.940 1.00 0.00 74 LEU A C 8
ATOM 14231 O O . LEU A 1 74 ? -16.180 9.187 1.695 1.00 0.00 74 LEU A O 8
ATOM 14247 N N . THR A 1 75 ? -15.178 7.186 2.022 1.00 0.00 75 THR A N 8
ATOM 14248 C CA . THR A 1 75 ? -16.396 6.419 1.820 1.00 0.00 75 THR A CA 8
ATOM 14249 C C . THR A 1 75 ? -17.338 6.591 3.013 1.00 0.00 75 THR A C 8
ATOM 14250 O O . THR A 1 75 ? -18.555 6.652 2.844 1.00 0.00 75 THR A O 8
ATOM 14261 N N . HIS A 1 76 ? -16.739 6.664 4.193 1.00 0.00 76 HIS A N 8
ATOM 14262 C CA . HIS A 1 76 ? -17.510 6.827 5.414 1.00 0.00 76 HIS A CA 8
ATOM 14263 C C . HIS A 1 76 ? -16.878 7.921 6.278 1.00 0.00 76 HIS A C 8
ATOM 14264 O O . HIS A 1 76 ? -15.926 8.577 5.857 1.00 0.00 76 HIS A O 8
ATOM 14278 N N . LYS A 1 77 ? -17.432 8.083 7.470 1.00 0.00 77 LYS A N 8
ATOM 14279 C CA . LYS A 1 77 ? -16.934 9.086 8.396 1.00 0.00 77 LYS A CA 8
ATOM 14280 C C . LYS A 1 77 ? -15.853 8.464 9.282 1.00 0.00 77 LYS A C 8
ATOM 14281 O O . LYS A 1 77 ? -15.637 7.254 9.247 1.00 0.00 77 LYS A O 8
ATOM 14300 N N . ILE A 1 78 ? -15.201 9.320 10.055 1.00 0.00 78 ILE A N 8
ATOM 14301 C CA . ILE A 1 78 ? -14.148 8.870 10.948 1.00 0.00 78 ILE A CA 8
ATOM 14302 C C . ILE A 1 78 ? -14.149 9.736 12.210 1.00 0.00 78 ILE A C 8
ATOM 14303 O O . ILE A 1 78 ? -15.052 10.546 12.409 1.00 0.00 78 ILE A O 8
ATOM 14319 N N . ASN A 1 79 ? -13.126 9.536 13.027 1.00 0.00 79 ASN A N 8
ATOM 14320 C CA . ASN A 1 79 ? -12.997 10.289 14.263 1.00 0.00 79 ASN A CA 8
ATOM 14321 C C . ASN A 1 79 ? -11.760 11.185 14.183 1.00 0.00 79 ASN A C 8
ATOM 14322 O O . ASN A 1 79 ? -10.738 10.897 14.804 1.00 0.00 79 ASN A O 8
ATOM 14333 N N . THR A 1 80 ? -11.894 12.256 13.413 1.00 0.00 80 THR A N 8
ATOM 14334 C CA . THR A 1 80 ? -10.799 13.196 13.244 1.00 0.00 80 THR A CA 8
ATOM 14335 C C . THR A 1 80 ? -10.084 13.428 14.576 1.00 0.00 80 THR A C 8
ATOM 14336 O O . THR A 1 80 ? -8.860 13.546 14.616 1.00 0.00 80 THR A O 8
ATOM 14347 N N . GLU A 1 81 ? -10.878 13.487 15.635 1.00 0.00 81 GLU A N 8
ATOM 14348 C CA . GLU A 1 81 ? -10.336 13.702 16.966 1.00 0.00 81 GLU A CA 8
ATOM 14349 C C . GLU A 1 81 ? -9.335 12.599 17.317 1.00 0.00 81 GLU A C 8
ATOM 14350 O O . GLU A 1 81 ? -8.214 12.883 17.736 1.00 0.00 81 GLU A O 8
ATOM 14362 N N . SER A 1 82 ? -9.777 11.363 17.132 1.00 0.00 82 SER A N 8
ATOM 14363 C CA . SER A 1 82 ? -8.934 10.216 17.424 1.00 0.00 82 SER A CA 8
ATOM 14364 C C . SER A 1 82 ? -7.910 10.021 16.304 1.00 0.00 82 SER A C 8
ATOM 14365 O O . SER A 1 82 ? -6.863 9.410 16.514 1.00 0.00 82 SER A O 8
ATOM 14373 N N . SER A 1 83 ? -8.247 10.552 15.138 1.00 0.00 83 SER A N 8
ATOM 14374 C CA . SER A 1 83 ? -7.370 10.444 13.984 1.00 0.00 83 SER A CA 8
ATOM 14375 C C . SER A 1 83 ? -6.185 11.399 14.137 1.00 0.00 83 SER A C 8
ATOM 14376 O O . SER A 1 83 ? -6.255 12.364 14.896 1.00 0.00 83 SER A O 8
ATOM 14384 N N . LEU A 1 84 ? -5.124 11.096 13.403 1.00 0.00 84 LEU A N 8
ATOM 14385 C CA . LEU A 1 84 ? -3.925 11.916 13.447 1.00 0.00 84 LEU A CA 8
ATOM 14386 C C . LEU A 1 84 ? -3.198 11.822 12.104 1.00 0.00 84 LEU A C 8
ATOM 14387 O O . LEU A 1 84 ? -3.64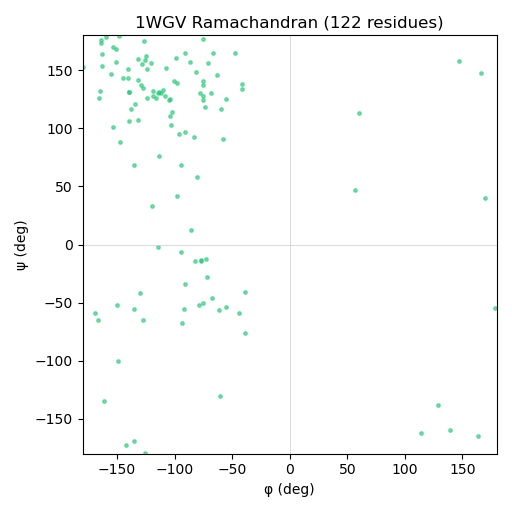6 11.119 11.200 1.00 0.00 84 LEU A O 8
ATOM 14403 N N . TRP A 1 85 ? -2.089 12.540 12.017 1.00 0.00 85 TRP A N 8
ATOM 14404 C CA . TRP A 1 85 ? -1.295 12.546 10.799 1.00 0.00 85 TRP A CA 8
ATOM 14405 C C . TRP A 1 85 ? 0.080 13.127 11.134 1.00 0.00 85 TRP A C 8
ATOM 14406 O O . TRP A 1 85 ? 0.177 14.215 11.700 1.00 0.00 85 TRP A O 8
ATOM 14427 N N . SER A 1 86 ? 1.109 12.376 10.770 1.00 0.00 86 SER A N 8
ATOM 14428 C CA . SER A 1 86 ? 2.474 12.803 11.025 1.00 0.00 86 SER A CA 8
ATOM 14429 C C . SER A 1 86 ? 3.276 12.797 9.722 1.00 0.00 86 SER A C 8
ATOM 14430 O O . SER A 1 86 ? 3.134 11.888 8.906 1.00 0.00 86 SER A O 8
ATOM 14438 N N . LEU A 1 87 ? 4.100 13.823 9.567 1.00 0.00 87 LEU A N 8
ATOM 14439 C CA . LEU A 1 87 ? 4.925 13.948 8.377 1.00 0.00 87 LEU A CA 8
ATOM 14440 C C . LEU A 1 87 ? 6.351 13.500 8.701 1.00 0.00 87 LEU A C 8
ATOM 14441 O O . LEU A 1 87 ? 6.871 13.800 9.775 1.00 0.00 87 LEU A O 8
ATOM 14457 N N . GLU A 1 88 ? 6.944 12.790 7.753 1.00 0.00 88 GLU A N 8
ATOM 14458 C CA . GLU A 1 88 ? 8.301 12.298 7.924 1.00 0.00 88 GLU A CA 8
ATOM 14459 C C . GLU A 1 88 ? 9.215 12.876 6.842 1.00 0.00 88 GLU A C 8
ATOM 14460 O O . GLU A 1 88 ? 8.865 12.876 5.663 1.00 0.00 88 GLU A O 8
ATOM 14472 N N . PRO A 1 89 ? 10.401 13.367 7.294 1.00 0.00 89 PRO A N 8
ATOM 14473 C CA . PRO A 1 89 ? 11.368 13.947 6.378 1.00 0.00 89 PRO A CA 8
ATOM 14474 C C . PRO A 1 89 ? 12.085 12.858 5.576 1.00 0.00 89 PRO A C 8
ATOM 14475 O O . PRO A 1 89 ? 12.668 11.941 6.151 1.00 0.00 89 PRO A O 8
ATOM 14486 N N . GLY A 1 90 ? 12.017 12.996 4.260 1.00 0.00 90 GLY A N 8
ATOM 14487 C CA . GLY A 1 90 ? 12.652 12.036 3.373 1.00 0.00 90 GLY A CA 8
ATOM 14488 C C . GLY A 1 90 ? 12.154 10.616 3.655 1.00 0.00 90 GLY A C 8
ATOM 14489 O O . GLY A 1 90 ? 12.949 9.682 3.742 1.00 0.00 90 GLY A O 8
ATOM 14493 N N . LYS A 1 91 ? 10.841 10.500 3.791 1.00 0.00 91 LYS A N 8
ATOM 14494 C CA . LYS A 1 91 ? 10.229 9.211 4.061 1.00 0.00 91 LYS A CA 8
ATOM 14495 C C . LYS A 1 91 ? 8.843 9.164 3.415 1.00 0.00 91 LYS A C 8
ATOM 14496 O O . LYS A 1 91 ? 8.723 8.964 2.207 1.00 0.00 91 LYS A O 8
ATOM 14515 N N . CYS A 1 92 ? 7.830 9.352 4.248 1.00 0.00 92 CYS A N 8
ATOM 14516 C CA . CYS A 1 92 ? 6.457 9.334 3.773 1.00 0.00 92 CYS A CA 8
ATOM 14517 C C . CYS A 1 92 ? 5.579 10.033 4.813 1.00 0.00 92 CYS A C 8
ATOM 14518 O O . CYS A 1 92 ? 6.066 10.445 5.865 1.00 0.00 92 CYS A O 8
ATOM 14526 N N . VAL A 1 93 ? 4.301 10.147 4.482 1.00 0.00 93 VAL A N 8
ATOM 14527 C CA . VAL A 1 93 ? 3.351 10.789 5.374 1.00 0.00 93 VAL A CA 8
ATOM 14528 C C . VAL A 1 93 ? 2.544 9.718 6.110 1.00 0.00 93 VAL A C 8
ATOM 14529 O O . VAL A 1 93 ? 2.080 8.757 5.498 1.00 0.00 93 VAL A O 8
ATOM 14542 N N . LEU A 1 94 ? 2.400 9.920 7.411 1.00 0.00 94 LEU A N 8
ATOM 14543 C CA . LEU A 1 94 ? 1.657 8.983 8.236 1.00 0.00 94 LEU A CA 8
ATOM 14544 C C . LEU A 1 94 ? 0.269 9.557 8.528 1.00 0.00 94 LEU A C 8
ATOM 14545 O O . LEU A 1 94 ? 0.141 10.721 8.906 1.00 0.00 94 LEU A O 8
ATOM 14561 N N . VAL A 1 95 ? -0.737 8.715 8.342 1.00 0.00 95 VAL A N 8
ATOM 14562 C CA . VAL A 1 95 ? -2.110 9.124 8.580 1.00 0.00 95 VAL A CA 8
ATOM 14563 C C . VAL A 1 95 ? -2.863 7.988 9.276 1.00 0.00 95 VAL A C 8
ATOM 14564 O O . VAL A 1 95 ? -2.895 6.864 8.778 1.00 0.00 95 VAL A O 8
ATOM 14577 N N . ASN A 1 96 ? -3.449 8.321 10.416 1.00 0.00 96 ASN A N 8
ATOM 14578 C CA . ASN A 1 96 ? -4.199 7.342 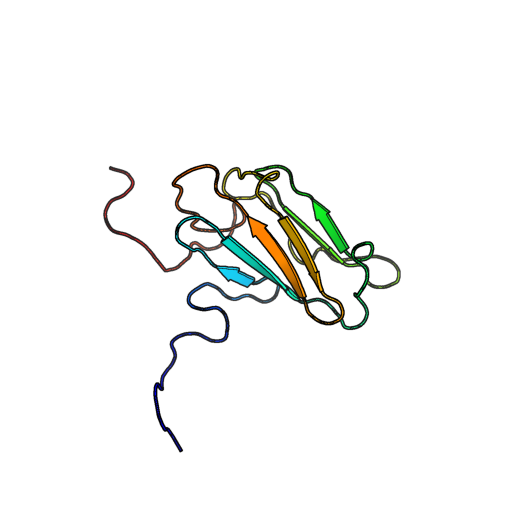11.185 1.00 0.00 96 ASN A CA 8
ATOM 14579 C C . ASN A 1 96 ? -5.683 7.715 11.167 1.00 0.00 96 ASN A C 8
ATOM 14580 O O . ASN A 1 96 ? -6.048 8.842 11.496 1.00 0.00 96 ASN A O 8
ATOM 14591 N N . LEU A 1 97 ? -6.499 6.745 10.779 1.00 0.00 97 LEU A N 8
ATOM 14592 C CA . LEU A 1 97 ? -7.935 6.957 10.714 1.00 0.00 97 LEU A CA 8
ATOM 14593 C C . LEU A 1 97 ? -8.627 6.046 11.729 1.00 0.00 97 LEU A C 8
ATOM 14594 O O . LEU A 1 97 ? -8.527 4.823 11.640 1.00 0.00 97 LEU A O 8
ATOM 14610 N N . SER A 1 98 ? -9.314 6.676 12.671 1.00 0.00 98 SER A N 8
ATOM 14611 C CA . SER A 1 98 ? -10.023 5.937 13.702 1.00 0.00 98 SER A CA 8
ATOM 14612 C C . SER A 1 98 ? -11.492 5.768 13.308 1.00 0.00 98 SER A C 8
ATOM 14613 O O . SER A 1 98 ? -12.245 6.740 13.273 1.00 0.00 98 SER A O 8
ATOM 14621 N N . LYS A 1 99 ? -11.855 4.527 13.021 1.00 0.00 99 LYS A N 8
ATOM 14622 C CA . LYS A 1 99 ? -13.220 4.217 12.631 1.00 0.00 99 LYS A CA 8
ATOM 14623 C C . LYS A 1 99 ? -14.176 4.661 13.741 1.00 0.00 99 LYS A C 8
ATOM 14624 O O . LYS A 1 99 ? -13.860 4.536 14.923 1.00 0.00 99 LYS A O 8
ATOM 14643 N N . VAL A 1 100 ? -15.324 5.170 13.320 1.00 0.00 100 VAL A N 8
ATOM 14644 C CA . VAL A 1 100 ? -16.328 5.633 14.264 1.00 0.00 100 VAL A CA 8
ATOM 14645 C C . VAL A 1 100 ? -17.249 4.468 14.634 1.00 0.00 100 VAL A C 8
ATOM 14646 O O . VAL A 1 100 ? -18.468 4.624 14.671 1.00 0.00 100 VAL A O 8
ATOM 14659 N N . GLY A 1 101 ? -16.630 3.327 14.900 1.00 0.00 101 GLY A N 8
ATOM 14660 C CA . GLY A 1 101 ? -17.378 2.137 15.266 1.00 0.00 101 GLY A CA 8
ATOM 14661 C C . GLY A 1 101 ? -16.974 0.946 14.396 1.00 0.00 101 GLY A C 8
ATOM 14662 O O . GLY A 1 101 ? -16.183 1.092 13.466 1.00 0.00 101 GLY A O 8
ATOM 14666 N N . GLU A 1 102 ? -17.537 -0.207 14.728 1.00 0.00 102 GLU A N 8
ATOM 14667 C CA . GLU A 1 102 ? -17.245 -1.423 13.988 1.00 0.00 102 GLU A CA 8
ATOM 14668 C C . GLU A 1 102 ? -17.807 -1.328 12.569 1.00 0.00 102 GLU A C 8
ATOM 14669 O O . GLU A 1 102 ? -18.977 -1.631 12.339 1.00 0.00 102 GLU A O 8
ATOM 14681 N N . TYR A 1 103 ? -16.948 -0.907 11.653 1.00 0.00 103 TYR A N 8
ATOM 14682 C CA . TYR A 1 103 ? -17.344 -0.768 10.262 1.00 0.00 103 TYR A CA 8
ATOM 14683 C C . TYR A 1 103 ? -16.363 -1.493 9.338 1.00 0.00 103 TYR A C 8
ATOM 14684 O O . TYR A 1 103 ? -15.206 -1.704 9.697 1.00 0.00 103 TYR A O 8
ATOM 14702 N N . TRP A 1 104 ? -16.863 -1.856 8.165 1.00 0.00 104 TRP A N 8
ATOM 14703 C CA . TRP A 1 104 ? -16.045 -2.553 7.187 1.00 0.00 104 TRP A CA 8
ATOM 14704 C C . TRP A 1 104 ? -15.670 -1.556 6.088 1.00 0.00 104 TRP A C 8
ATOM 14705 O O . TRP A 1 104 ? -16.542 -1.024 5.404 1.00 0.00 104 TRP A O 8
ATOM 14726 N N . TRP A 1 105 ? -14.370 -1.334 5.954 1.00 0.00 105 TRP A N 8
ATOM 14727 C CA . TRP A 1 105 ? -13.869 -0.411 4.950 1.00 0.00 105 TRP A CA 8
ATOM 14728 C C . TRP A 1 105 ? -13.407 -1.229 3.743 1.00 0.00 105 TRP A C 8
ATOM 14729 O O . TRP A 1 105 ? -12.589 -2.137 3.881 1.00 0.00 105 TRP A O 8
ATOM 14750 N N . ASN A 1 106 ? -13.952 -0.879 2.588 1.00 0.00 106 ASN A N 8
ATOM 14751 C CA . ASN A 1 106 ? -13.606 -1.571 1.357 1.00 0.00 106 ASN A CA 8
ATOM 14752 C C . ASN A 1 106 ? -12.768 -0.643 0.475 1.00 0.00 106 ASN A C 8
ATOM 14753 O O . ASN A 1 106 ? -12.339 -1.034 -0.610 1.00 0.00 106 ASN A O 8
ATOM 14764 N N . ALA A 1 107 ? -12.562 0.567 0.972 1.00 0.00 107 ALA A N 8
ATOM 14765 C CA . ALA A 1 107 ? -11.783 1.553 0.242 1.00 0.00 107 ALA A CA 8
ATOM 14766 C C . ALA A 1 107 ? -11.621 2.808 1.103 1.00 0.00 107 ALA A C 8
ATOM 14767 O O . ALA A 1 107 ? -12.370 3.011 2.057 1.00 0.00 107 ALA A O 8
ATOM 14774 N N . ILE A 1 108 ? -10.639 3.617 0.734 1.00 0.00 108 ILE A N 8
ATOM 14775 C CA . ILE A 1 108 ? -10.369 4.846 1.460 1.00 0.00 108 ILE A CA 8
ATOM 14776 C C . ILE A 1 108 ? -11.261 5.963 0.913 1.00 0.00 108 ILE A C 8
ATOM 14777 O O . ILE A 1 108 ? -11.862 6.714 1.680 1.00 0.00 108 ILE A O 8
ATOM 14793 N N . LEU A 1 109 ? -11.319 6.036 -0.408 1.00 0.00 109 LEU A N 8
ATOM 14794 C CA . LEU A 1 109 ? -12.127 7.048 -1.067 1.00 0.00 109 LEU A CA 8
ATOM 14795 C C . LEU A 1 109 ? -13.283 6.370 -1.805 1.00 0.00 109 LEU A C 8
ATOM 14796 O O . LEU A 1 109 ? -13.242 5.168 -2.060 1.00 0.00 109 LEU A O 8
ATOM 14812 N N . GLU A 1 110 ? -14.287 7.172 -2.129 1.00 0.00 110 GLU A N 8
ATOM 14813 C CA . GLU A 1 110 ? -15.453 6.665 -2.832 1.00 0.00 110 GLU A CA 8
ATOM 14814 C C . GLU A 1 110 ? -15.095 6.334 -4.283 1.00 0.00 110 GLU A C 8
ATOM 14815 O O . GLU A 1 110 ? -15.848 5.646 -4.970 1.00 0.00 110 GLU A O 8
ATOM 14827 N N . GLY A 1 111 ? -13.944 6.839 -4.705 1.00 0.00 111 GLY A N 8
ATOM 14828 C CA . GLY A 1 111 ? -13.477 6.605 -6.061 1.00 0.00 111 GLY A CA 8
ATOM 14829 C C . GLY A 1 111 ? -12.884 5.202 -6.202 1.00 0.00 111 GLY A C 8
ATOM 14830 O O . GLY A 1 111 ? -13.091 4.536 -7.216 1.00 0.00 111 GLY A O 8
ATOM 14834 N N . GLU A 1 112 ? -12.159 4.794 -5.171 1.00 0.00 112 GLU A N 8
ATOM 14835 C CA . GLU A 1 112 ? -11.534 3.482 -5.168 1.00 0.00 112 GLU A CA 8
ATOM 14836 C C . GLU A 1 112 ? -12.595 2.390 -5.017 1.00 0.00 112 GLU A C 8
ATOM 14837 O O . GLU A 1 112 ? -13.140 2.194 -3.932 1.00 0.00 112 GLU A O 8
ATOM 14849 N N . GLU A 1 113 ? -12.856 1.706 -6.122 1.00 0.00 113 GLU A N 8
ATOM 14850 C CA . GLU A 1 113 ? -13.841 0.638 -6.126 1.00 0.00 113 GLU A CA 8
ATOM 14851 C C . GLU A 1 113 ? -13.718 -0.203 -4.854 1.00 0.00 113 GLU A C 8
ATOM 14852 O O . GLU A 1 113 ? -12.659 -0.239 -4.230 1.00 0.00 113 GLU A O 8
ATOM 14864 N N . PRO A 1 114 ? -14.844 -0.878 -4.500 1.00 0.00 114 PRO A N 8
ATOM 14865 C CA . PRO A 1 114 ? -14.872 -1.717 -3.314 1.00 0.00 114 PRO A CA 8
ATOM 14866 C C . PRO A 1 114 ? -14.120 -3.028 -3.552 1.00 0.00 114 PRO A C 8
ATOM 14867 O O . PRO A 1 114 ? -14.557 -3.864 -4.342 1.00 0.00 114 PRO A O 8
ATOM 14878 N N . ILE A 1 115 ? -13.003 -3.167 -2.854 1.00 0.00 115 ILE A N 8
ATOM 14879 C CA . ILE A 1 115 ? -12.186 -4.363 -2.980 1.00 0.00 115 ILE A CA 8
ATOM 14880 C C . ILE A 1 115 ? -13.085 -5.599 -2.909 1.00 0.00 115 ILE A C 8
ATOM 14881 O O . ILE A 1 115 ? -14.199 -5.532 -2.392 1.00 0.00 115 ILE A O 8
ATOM 14897 N N . ASP A 1 116 ? -12.567 -6.699 -3.436 1.00 0.00 116 ASP A N 8
ATOM 14898 C CA . ASP A 1 116 ? -13.308 -7.948 -3.439 1.00 0.00 116 ASP A CA 8
ATOM 14899 C C . ASP A 1 116 ? -12.454 -9.045 -2.799 1.00 0.00 116 ASP A C 8
ATOM 14900 O O . ASP A 1 116 ? -11.644 -9.679 -3.474 1.00 0.00 116 ASP A O 8
ATOM 14909 N N . ILE A 1 117 ? -12.664 -9.235 -1.505 1.00 0.00 117 ILE A N 8
ATOM 14910 C CA . ILE A 1 117 ? -11.924 -10.244 -0.767 1.00 0.00 117 ILE A CA 8
ATOM 14911 C C . ILE A 1 117 ? -12.462 -11.630 -1.127 1.00 0.00 117 ILE A C 8
ATOM 14912 O O . ILE A 1 117 ? -11.935 -12.643 -0.668 1.00 0.00 117 ILE A O 8
ATOM 14928 N N . ASP A 1 118 ? -13.504 -11.632 -1.945 1.00 0.00 118 ASP A N 8
ATOM 14929 C CA . ASP A 1 118 ? -14.119 -12.877 -2.372 1.00 0.00 118 ASP A CA 8
ATOM 14930 C C . ASP A 1 118 ? -14.465 -13.718 -1.142 1.00 0.00 118 ASP A C 8
ATOM 14931 O O . ASP A 1 118 ? -13.604 -14.400 -0.589 1.00 0.00 118 ASP A O 8
ATOM 14940 N N . SER A 1 119 ? -15.728 -13.641 -0.749 1.00 0.00 119 SER A N 8
ATOM 14941 C CA . SER A 1 119 ? -16.199 -14.386 0.406 1.00 0.00 119 SER A CA 8
ATOM 14942 C C . SER A 1 119 ? -15.908 -15.877 0.221 1.00 0.00 119 SER A C 8
ATOM 14943 O O . SER A 1 119 ? -16.690 -16.593 -0.402 1.00 0.00 119 SER A O 8
ATOM 14951 N N . GLY A 1 120 ? -14.781 -16.300 0.774 1.00 0.00 120 GLY A N 8
ATOM 14952 C CA . GLY A 1 120 ? -14.377 -17.692 0.678 1.00 0.00 120 GLY A CA 8
ATOM 14953 C C . GLY A 1 120 ? -13.477 -18.084 1.851 1.00 0.00 120 GLY A C 8
ATOM 14954 O O . GLY A 1 120 ? -12.965 -17.220 2.561 1.00 0.00 120 GLY A O 8
ATOM 14958 N N . PRO A 1 121 ? -13.306 -19.423 2.022 1.00 0.00 121 PRO A N 8
ATOM 14959 C CA . PRO A 1 121 ? -12.476 -19.940 3.097 1.00 0.00 121 PRO A CA 8
ATOM 14960 C C . PRO A 1 121 ? -10.991 -19.756 2.780 1.00 0.00 121 PRO A C 8
ATOM 14961 O O . PRO A 1 121 ? -10.423 -20.511 1.992 1.00 0.00 121 PRO A O 8
ATOM 14972 N N . SER A 1 122 ? -10.404 -18.750 3.411 1.00 0.00 122 SER A N 8
ATOM 14973 C CA . SER A 1 122 ? -8.996 -18.457 3.206 1.00 0.00 122 SER A CA 8
ATOM 14974 C C . SER A 1 122 ? -8.719 -18.233 1.718 1.00 0.00 122 SER A C 8
ATOM 14975 O O . SER A 1 122 ? -9.585 -18.474 0.879 1.00 0.00 122 SER A O 8
ATOM 14983 N N . SER A 1 123 ? -7.508 -17.774 1.437 1.00 0.00 123 SER A N 8
ATOM 14984 C CA . SER A 1 123 ? -7.106 -17.514 0.065 1.00 0.00 123 SER A CA 8
ATOM 14985 C C . SER A 1 123 ? -5.907 -18.389 -0.304 1.00 0.00 123 SER A C 8
ATOM 14986 O O . SER A 1 123 ? -5.114 -18.758 0.561 1.00 0.00 123 SER A O 8
ATOM 14994 N N . GLY A 1 124 ? -5.812 -18.697 -1.589 1.00 0.00 124 GLY A N 8
ATOM 14995 C CA . GLY A 1 124 ? -4.722 -19.521 -2.083 1.00 0.00 124 GLY A CA 8
ATOM 14996 C C . GLY A 1 124 ? -4.542 -19.346 -3.592 1.00 0.00 124 GLY A C 8
ATOM 14997 O O . GLY A 1 124 ? -4.788 -20.273 -4.362 1.00 0.00 124 GLY A O 8
ATOM 15001 N N . GLY A 1 1 ? 4.956 -0.497 14.979 1.00 0.00 1 GLY A N 9
ATOM 15002 C CA . GLY A 1 1 ? 5.846 -0.374 13.837 1.00 0.00 1 GLY A CA 9
ATOM 15003 C C . GLY A 1 1 ? 6.663 -1.653 13.639 1.00 0.00 1 GLY A C 9
ATOM 15004 O O . GLY A 1 1 ? 6.299 -2.711 14.148 1.00 0.00 1 GLY A O 9
ATOM 15008 N N . SER A 1 2 ? 7.751 -1.512 12.897 1.00 0.00 2 SER A N 9
ATOM 15009 C CA . SER A 1 2 ? 8.622 -2.643 12.624 1.00 0.00 2 SER A CA 9
ATOM 15010 C C . SER A 1 2 ? 9.777 -2.208 11.719 1.00 0.00 2 SER A C 9
ATOM 15011 O O . SER A 1 2 ? 9.698 -1.171 11.062 1.00 0.00 2 SER A O 9
ATOM 15019 N N . SER A 1 3 ? 10.821 -3.023 11.713 1.00 0.00 3 SER A N 9
ATOM 15020 C CA . SER A 1 3 ? 11.990 -2.735 10.899 1.00 0.00 3 SER A CA 9
ATOM 15021 C C . SER A 1 3 ? 12.804 -4.012 10.683 1.00 0.00 3 SER A C 9
ATOM 15022 O O . SER A 1 3 ? 13.343 -4.578 11.633 1.00 0.00 3 SER A O 9
ATOM 15030 N N . GLY A 1 4 ? 12.868 -4.430 9.427 1.00 0.00 4 GLY A N 9
ATOM 15031 C CA . GLY A 1 4 ? 13.607 -5.630 9.073 1.00 0.00 4 GLY A CA 9
ATOM 15032 C C . GLY A 1 4 ? 13.085 -6.230 7.767 1.00 0.00 4 GLY A C 9
ATOM 15033 O O . GLY A 1 4 ? 12.005 -5.870 7.301 1.00 0.00 4 GLY A O 9
ATOM 15037 N N . SER A 1 5 ? 13.877 -7.136 7.211 1.00 0.00 5 SER A N 9
ATOM 15038 C CA . SER A 1 5 ? 13.508 -7.790 5.968 1.00 0.00 5 SER A CA 9
ATOM 15039 C C . SER A 1 5 ? 13.226 -9.273 6.219 1.00 0.00 5 SER A C 9
ATOM 15040 O O . SER A 1 5 ? 12.127 -9.754 5.948 1.00 0.00 5 SER A O 9
ATOM 15048 N N . SER A 1 6 ? 14.237 -9.955 6.736 1.00 0.00 6 SER A N 9
ATOM 15049 C CA . SER A 1 6 ? 14.112 -11.373 7.027 1.00 0.00 6 SER A CA 9
ATOM 15050 C C . SER A 1 6 ? 13.441 -12.091 5.855 1.00 0.00 6 SER A C 9
ATOM 15051 O O . SER A 1 6 ? 12.247 -12.383 5.902 1.00 0.00 6 SER A O 9
ATOM 15059 N N . GLY A 1 7 ? 14.238 -12.356 4.830 1.00 0.00 7 GLY A N 9
ATOM 15060 C CA . GLY A 1 7 ? 13.736 -13.035 3.647 1.00 0.00 7 GLY A CA 9
ATOM 15061 C C . GLY A 1 7 ? 14.552 -12.655 2.410 1.00 0.00 7 GLY A C 9
ATOM 15062 O O . GLY A 1 7 ? 15.743 -12.364 2.512 1.00 0.00 7 GLY A O 9
ATOM 15066 N N . GLN A 1 8 ? 13.879 -12.671 1.269 1.00 0.00 8 GLN A N 9
ATOM 15067 C CA . GLN A 1 8 ? 14.527 -12.332 0.013 1.00 0.00 8 GLN A CA 9
ATOM 15068 C C . GLN A 1 8 ? 13.784 -11.185 -0.674 1.00 0.00 8 GLN A C 9
ATOM 15069 O O . GLN A 1 8 ? 14.360 -10.125 -0.919 1.00 0.00 8 GLN A O 9
ATOM 15083 N N . LYS A 1 9 ? 12.516 -11.434 -0.967 1.00 0.00 9 LYS A N 9
ATOM 15084 C CA . LYS A 1 9 ? 11.689 -10.435 -1.622 1.00 0.00 9 LYS A CA 9
ATOM 15085 C C . LYS A 1 9 ? 10.382 -10.271 -0.843 1.00 0.00 9 LYS A C 9
ATOM 15086 O O . LYS A 1 9 ? 9.605 -11.216 -0.722 1.00 0.00 9 LYS A O 9
ATOM 15105 N N . ASN A 1 10 ? 10.181 -9.064 -0.335 1.00 0.00 10 ASN A N 9
ATOM 15106 C CA . ASN A 1 10 ? 8.982 -8.764 0.430 1.00 0.00 10 ASN A CA 9
ATOM 15107 C C . ASN A 1 10 ? 8.267 -7.567 -0.200 1.00 0.00 10 ASN A C 9
ATOM 15108 O O . ASN A 1 10 ? 8.910 -6.676 -0.753 1.00 0.00 10 ASN A O 9
ATOM 15119 N N . PRO A 1 11 ? 6.912 -7.586 -0.094 1.00 0.00 11 PRO A N 9
ATOM 15120 C CA . PRO A 1 11 ? 6.102 -6.514 -0.647 1.00 0.00 11 PRO A CA 9
ATOM 15121 C C . PRO A 1 11 ? 6.188 -5.258 0.224 1.00 0.00 11 PRO A C 9
ATOM 15122 O O . PRO A 1 11 ? 6.783 -5.284 1.300 1.00 0.00 11 PRO A O 9
ATOM 15133 N N . ASP A 1 12 ? 5.584 -4.189 -0.275 1.00 0.00 12 ASP A N 9
ATOM 15134 C CA . ASP A 1 12 ? 5.585 -2.926 0.444 1.00 0.00 12 ASP A CA 9
ATOM 15135 C C . ASP A 1 12 ? 4.572 -2.996 1.588 1.00 0.00 12 ASP A C 9
ATOM 15136 O O . ASP A 1 12 ? 4.907 -2.707 2.736 1.00 0.00 12 ASP A O 9
ATOM 15145 N N . SER A 1 13 ? 3.354 -3.380 1.236 1.00 0.00 13 SER A N 9
ATOM 15146 C CA . SER A 1 13 ? 2.291 -3.491 2.220 1.00 0.00 13 SER A CA 9
ATOM 15147 C C . SER A 1 13 ? 1.750 -4.922 2.246 1.00 0.00 13 SER A C 9
ATOM 15148 O O . SER A 1 13 ? 1.731 -5.602 1.221 1.00 0.00 13 SER A O 9
ATOM 15156 N N . TYR A 1 14 ? 1.323 -5.338 3.430 1.00 0.00 14 TYR A N 9
ATOM 15157 C CA . TYR A 1 14 ? 0.783 -6.675 3.604 1.00 0.00 14 TYR A CA 9
ATOM 15158 C C . TYR A 1 14 ? -0.353 -6.941 2.614 1.00 0.00 14 TYR A C 9
ATOM 15159 O O . TYR A 1 14 ? -0.964 -6.005 2.100 1.00 0.00 14 TYR A O 9
ATOM 15177 N N . ASN A 1 15 ? -0.602 -8.220 2.377 1.00 0.00 15 ASN A N 9
ATOM 15178 C CA . ASN A 1 15 ? -1.654 -8.621 1.458 1.00 0.00 15 ASN A CA 9
ATOM 15179 C C . ASN A 1 15 ? -2.872 -7.717 1.660 1.00 0.00 15 ASN A C 9
ATOM 15180 O O . ASN A 1 15 ? -3.544 -7.796 2.687 1.00 0.00 15 ASN A O 9
ATOM 15191 N N . GLY A 1 16 ? -3.119 -6.880 0.663 1.00 0.00 16 GLY A N 9
ATOM 15192 C CA . GLY A 1 16 ? -4.245 -5.962 0.718 1.00 0.00 16 GLY A CA 9
ATOM 15193 C C . GLY A 1 16 ? -4.446 -5.260 -0.626 1.00 0.00 16 GLY A C 9
ATOM 15194 O O . GLY A 1 16 ? -4.682 -5.912 -1.642 1.00 0.00 16 GLY A O 9
ATOM 15198 N N . ALA A 1 17 ? -4.345 -3.939 -0.589 1.00 0.00 17 ALA A N 9
ATOM 15199 C CA . ALA A 1 17 ? -4.513 -3.142 -1.791 1.00 0.00 17 ALA A CA 9
ATOM 15200 C C . ALA A 1 17 ? -3.614 -1.906 -1.708 1.00 0.00 17 ALA A C 9
ATOM 15201 O O . ALA A 1 17 ? -3.863 -1.007 -0.907 1.00 0.00 17 ALA A O 9
ATOM 15208 N N . VAL A 1 18 ? -2.589 -1.902 -2.547 1.00 0.00 18 VAL A N 9
ATOM 15209 C CA . VAL A 1 18 ? -1.652 -0.792 -2.579 1.00 0.00 18 VAL A CA 9
ATOM 15210 C C . VAL A 1 18 ? -1.995 0.126 -3.754 1.00 0.00 18 VAL A C 9
ATOM 15211 O O . VAL A 1 18 ? -3.019 -0.056 -4.410 1.00 0.00 18 VAL A O 9
ATOM 15224 N N . ARG A 1 19 ? -1.118 1.092 -3.984 1.00 0.00 19 ARG A N 9
ATOM 15225 C CA . ARG A 1 19 ? -1.314 2.038 -5.069 1.00 0.00 19 ARG A CA 9
ATOM 15226 C C . ARG A 1 19 ? -0.129 3.001 -5.155 1.00 0.00 19 ARG A C 9
ATOM 15227 O O . ARG A 1 19 ? 0.475 3.340 -4.138 1.00 0.00 19 ARG A O 9
ATOM 15248 N N . GLU A 1 20 ? 0.169 3.416 -6.378 1.00 0.00 20 GLU A N 9
ATOM 15249 C CA . GLU A 1 20 ? 1.272 4.333 -6.609 1.00 0.00 20 GLU A CA 9
ATOM 15250 C C . GLU A 1 20 ? 0.943 5.713 -6.036 1.00 0.00 20 GLU A C 9
ATOM 15251 O O . GLU A 1 20 ? 1.843 6.475 -5.687 1.00 0.00 20 GLU A O 9
ATOM 15263 N N . ASN A 1 21 ? -0.350 5.993 -5.957 1.00 0.00 21 ASN A N 9
ATOM 15264 C CA . ASN A 1 21 ? -0.809 7.268 -5.432 1.00 0.00 21 ASN A CA 9
ATOM 15265 C C . ASN A 1 21 ? -0.606 7.294 -3.916 1.00 0.00 21 ASN A C 9
ATOM 15266 O O . ASN A 1 21 ? 0.023 8.208 -3.385 1.00 0.00 21 ASN A O 9
ATOM 15277 N N . TYR A 1 22 ? -1.150 6.279 -3.261 1.00 0.00 22 TYR A N 9
ATOM 15278 C CA . TYR A 1 22 ? -1.037 6.173 -1.816 1.00 0.00 22 TYR A CA 9
ATOM 15279 C C . TYR A 1 22 ? -1.412 4.769 -1.338 1.00 0.00 22 TYR A C 9
ATOM 15280 O O . TYR A 1 22 ? -2.442 4.228 -1.737 1.00 0.00 22 TYR A O 9
ATOM 15298 N N . THR A 1 23 ? -0.555 4.219 -0.489 1.00 0.00 23 THR A N 9
ATOM 15299 C CA . THR A 1 23 ? -0.784 2.889 0.048 1.00 0.00 23 THR A CA 9
ATOM 15300 C C . THR A 1 23 ? -1.656 2.962 1.302 1.00 0.00 23 THR A C 9
ATOM 15301 O O . THR A 1 23 ? -1.603 3.943 2.042 1.00 0.00 23 THR A O 9
ATOM 15312 N N . TRP A 1 24 ? -2.437 1.911 1.503 1.00 0.00 24 TRP A N 9
ATOM 15313 C CA . TRP A 1 24 ? -3.319 1.845 2.656 1.00 0.00 24 TRP A CA 9
ATOM 15314 C C . TRP A 1 24 ? -3.682 0.377 2.889 1.00 0.00 24 TRP A C 9
ATOM 15315 O O . TRP A 1 24 ? -3.519 -0.456 1.999 1.00 0.00 24 TRP A O 9
ATOM 15336 N N . SER A 1 25 ? -4.168 0.104 4.091 1.00 0.00 25 SER A N 9
ATOM 15337 C CA . SER A 1 25 ? -4.556 -1.249 4.453 1.00 0.00 25 SER A CA 9
ATOM 15338 C C . SER A 1 25 ? -5.650 -1.212 5.522 1.00 0.00 25 SER A C 9
ATOM 15339 O O . SER A 1 25 ? -6.019 -0.141 6.000 1.00 0.00 25 SER A O 9
ATOM 15347 N N . GLN A 1 26 ? -6.137 -2.395 5.865 1.00 0.00 26 GLN A N 9
ATOM 15348 C CA . GLN A 1 26 ? -7.181 -2.512 6.869 1.00 0.00 26 GLN A CA 9
ATOM 15349 C C . GLN A 1 26 ? -6.876 -3.670 7.820 1.00 0.00 26 GLN A C 9
ATOM 15350 O O . GLN A 1 26 ? -6.913 -4.833 7.421 1.00 0.00 26 GLN A O 9
ATOM 15364 N N . ASP A 1 27 ? -6.580 -3.312 9.062 1.00 0.00 27 ASP A N 9
ATOM 15365 C CA . ASP A 1 27 ? -6.269 -4.308 10.073 1.00 0.00 27 ASP A CA 9
ATOM 15366 C C . ASP A 1 27 ? -7.087 -4.021 11.334 1.00 0.00 27 ASP A C 9
ATOM 15367 O O . ASP A 1 27 ? -7.279 -2.864 11.704 1.00 0.00 27 ASP A O 9
ATOM 15376 N N . TYR A 1 28 ? -7.548 -5.095 11.958 1.00 0.00 28 TYR A N 9
ATOM 15377 C CA . TYR A 1 28 ? -8.342 -4.974 13.169 1.00 0.00 28 TYR A CA 9
ATOM 15378 C C . TYR A 1 28 ? -9.586 -4.117 12.926 1.00 0.00 28 TYR A C 9
ATOM 15379 O O . TYR A 1 28 ? -10.667 -4.645 12.667 1.00 0.00 28 TYR A O 9
ATOM 15397 N N . THR A 1 29 ? -9.393 -2.810 13.017 1.00 0.00 29 THR A N 9
ATOM 15398 C CA . THR A 1 29 ? -10.486 -1.875 12.810 1.00 0.00 29 THR A CA 9
ATOM 15399 C C . THR A 1 29 ? -9.948 -0.451 12.653 1.00 0.00 29 THR A C 9
ATOM 15400 O O . THR A 1 29 ? -10.375 0.459 13.360 1.00 0.00 29 THR A O 9
ATOM 15411 N N . ASP A 1 30 ? -9.018 -0.304 11.721 1.00 0.00 30 ASP A N 9
ATOM 15412 C CA . ASP A 1 30 ? -8.417 0.993 11.462 1.00 0.00 30 ASP A CA 9
ATOM 15413 C C . ASP A 1 30 ? -7.916 1.040 10.016 1.00 0.00 30 ASP A C 9
ATOM 15414 O O . ASP A 1 30 ? -7.798 0.004 9.363 1.00 0.00 30 ASP A O 9
ATOM 15423 N N . LEU A 1 31 ? -7.636 2.251 9.559 1.00 0.00 31 LEU A N 9
ATOM 15424 C CA . LEU A 1 31 ? -7.152 2.446 8.204 1.00 0.00 31 LEU A CA 9
ATOM 15425 C C . LEU A 1 31 ? -5.818 3.194 8.246 1.00 0.00 31 LEU A C 9
ATOM 15426 O O . LEU A 1 31 ? -5.775 4.374 8.592 1.00 0.00 31 LEU A O 9
ATOM 15442 N N . GLU A 1 32 ? -4.762 2.478 7.889 1.00 0.00 32 GLU A N 9
ATOM 15443 C CA . GLU A 1 32 ? -3.430 3.060 7.882 1.00 0.00 32 GLU A CA 9
ATOM 15444 C C . GLU A 1 32 ? -2.966 3.306 6.445 1.00 0.00 32 GLU A C 9
ATOM 15445 O O . GLU A 1 32 ? -2.679 2.361 5.711 1.00 0.00 32 GLU A O 9
ATOM 15457 N N . VAL A 1 33 ? -2.908 4.580 6.086 1.00 0.00 33 VAL A N 9
ATOM 15458 C CA . VAL A 1 33 ? -2.483 4.962 4.750 1.00 0.00 33 VAL A CA 9
ATOM 15459 C C . VAL A 1 33 ? -1.202 5.793 4.844 1.00 0.00 33 VAL A C 9
ATOM 15460 O O . VAL A 1 33 ? -1.118 6.722 5.646 1.00 0.00 33 VAL A O 9
ATOM 15473 N N . ARG A 1 34 ? -0.236 5.428 4.014 1.00 0.00 34 ARG A N 9
ATOM 15474 C CA . ARG A 1 34 ? 1.037 6.129 3.994 1.00 0.00 34 ARG A CA 9
ATOM 15475 C C . ARG A 1 34 ? 1.301 6.710 2.604 1.00 0.00 34 ARG A C 9
ATOM 15476 O O . ARG A 1 34 ? 1.137 6.022 1.598 1.00 0.00 34 ARG A O 9
ATOM 15497 N N . VAL A 1 35 ? 1.706 7.972 2.592 1.00 0.00 35 VAL A N 9
ATOM 15498 C CA . VAL A 1 35 ? 1.994 8.654 1.342 1.00 0.00 35 VAL A CA 9
ATOM 15499 C C . VAL A 1 35 ? 3.498 8.917 1.245 1.00 0.00 35 VAL A C 9
ATOM 15500 O O . VAL A 1 35 ? 4.099 9.456 2.173 1.00 0.00 35 VAL A O 9
ATOM 15513 N N . PRO A 1 36 ? 4.078 8.514 0.083 1.00 0.00 36 PRO A N 9
ATOM 15514 C CA . PRO A 1 36 ? 5.501 8.701 -0.148 1.00 0.00 36 PRO A CA 9
ATOM 15515 C C . PRO A 1 36 ? 5.818 10.166 -0.457 1.00 0.00 36 PRO A C 9
ATOM 15516 O O . PRO A 1 36 ? 5.090 10.819 -1.202 1.00 0.00 36 PRO A O 9
ATOM 15527 N N . VAL A 1 37 ? 6.906 10.639 0.133 1.00 0.00 37 VAL A N 9
ATOM 15528 C CA . VAL A 1 37 ? 7.329 12.014 -0.069 1.00 0.00 37 VAL A CA 9
ATOM 15529 C C . VAL A 1 37 ? 8.764 12.029 -0.601 1.00 0.00 37 VAL A C 9
ATOM 15530 O O . VAL A 1 37 ? 9.503 11.061 -0.431 1.00 0.00 37 VAL A O 9
ATOM 15543 N N . PRO A 1 38 ? 9.124 13.168 -1.252 1.00 0.00 38 PRO A N 9
ATOM 15544 C CA . PRO A 1 38 ? 10.457 13.322 -1.810 1.00 0.00 38 PRO A CA 9
ATOM 15545 C C . PRO A 1 38 ? 11.486 13.584 -0.708 1.00 0.00 38 PRO A C 9
ATOM 15546 O O . PRO A 1 38 ? 11.130 13.698 0.464 1.00 0.00 38 PRO A O 9
ATOM 15557 N N . LYS A 1 39 ? 12.741 13.672 -1.123 1.00 0.00 39 LYS A N 9
ATOM 15558 C CA . LYS A 1 39 ? 13.823 13.919 -0.186 1.00 0.00 39 LYS A CA 9
ATOM 15559 C C . LYS A 1 39 ? 13.977 15.427 0.024 1.00 0.00 39 LYS A C 9
ATOM 15560 O O . LYS A 1 39 ? 14.976 15.882 0.578 1.00 0.00 39 LYS A O 9
ATOM 15579 N N . HIS A 1 40 ? 12.971 16.161 -0.431 1.00 0.00 40 HIS A N 9
ATOM 15580 C CA . HIS A 1 40 ? 12.982 17.608 -0.300 1.00 0.00 40 HIS A CA 9
ATOM 15581 C C . HIS A 1 40 ? 11.867 18.045 0.652 1.00 0.00 40 HIS A C 9
ATOM 15582 O O . HIS A 1 40 ? 11.741 19.228 0.964 1.00 0.00 40 HIS A O 9
ATOM 15596 N N . VAL A 1 41 ? 11.087 17.067 1.088 1.00 0.00 41 VAL A N 9
ATOM 15597 C CA . VAL A 1 41 ? 9.988 17.336 1.999 1.00 0.00 41 VAL A CA 9
ATOM 15598 C C . VAL A 1 41 ? 10.382 16.898 3.411 1.00 0.00 41 VAL A C 9
ATOM 15599 O O . VAL A 1 41 ? 10.506 15.705 3.683 1.00 0.00 41 VAL A O 9
ATOM 15612 N N . VAL A 1 42 ? 10.567 17.887 4.273 1.00 0.00 42 VAL A N 9
ATOM 15613 C CA . VAL A 1 42 ? 10.945 17.619 5.650 1.00 0.00 42 VAL A CA 9
ATOM 15614 C C . VAL A 1 42 ? 9.993 18.362 6.589 1.00 0.00 42 VAL A C 9
ATOM 15615 O O . VAL A 1 42 ? 9.580 17.822 7.615 1.00 0.00 42 VAL A O 9
ATOM 15628 N N . LYS A 1 43 ? 9.671 19.588 6.205 1.00 0.00 43 LYS A N 9
ATOM 15629 C CA . LYS A 1 43 ? 8.775 20.411 7.000 1.00 0.00 43 LYS A CA 9
ATOM 15630 C C . LYS A 1 43 ? 7.330 19.982 6.740 1.00 0.00 43 LYS A C 9
ATOM 15631 O O . LYS A 1 43 ? 7.027 19.413 5.692 1.00 0.00 43 LYS A O 9
ATOM 15650 N N . GLY A 1 44 ? 6.476 20.271 7.710 1.00 0.00 44 GLY A N 9
ATOM 15651 C CA . GLY A 1 44 ? 5.070 19.923 7.599 1.00 0.00 44 GLY A CA 9
ATOM 15652 C C . GLY A 1 44 ? 4.321 20.935 6.729 1.00 0.00 44 GLY A C 9
ATOM 15653 O O . GLY A 1 44 ? 3.300 20.606 6.127 1.00 0.00 44 GLY A O 9
ATOM 15657 N N . LYS A 1 45 ? 4.858 22.145 6.691 1.00 0.00 45 LYS A N 9
ATOM 15658 C CA . LYS A 1 45 ? 4.254 23.207 5.905 1.00 0.00 45 LYS A CA 9
ATOM 15659 C C . LYS A 1 45 ? 4.467 22.920 4.417 1.00 0.00 45 LYS A C 9
ATOM 15660 O O . LYS A 1 45 ? 3.875 23.577 3.563 1.00 0.00 45 LYS A O 9
ATOM 15679 N N . GLN A 1 46 ? 5.316 21.937 4.153 1.00 0.00 46 GLN A N 9
ATOM 15680 C CA . GLN A 1 46 ? 5.615 21.554 2.784 1.00 0.00 46 GLN A CA 9
ATOM 15681 C C . GLN A 1 46 ? 4.585 20.541 2.279 1.00 0.00 46 GLN A C 9
ATOM 15682 O O . GLN A 1 46 ? 4.637 20.120 1.124 1.00 0.00 46 GLN A O 9
ATOM 15696 N N . VAL A 1 47 ? 3.674 20.178 3.169 1.00 0.00 47 VAL A N 9
ATOM 15697 C CA . VAL A 1 47 ? 2.634 19.222 2.829 1.00 0.00 47 VAL A CA 9
ATOM 15698 C C . VAL A 1 47 ? 1.309 19.674 3.446 1.00 0.00 47 VAL A C 9
ATOM 15699 O O . VAL A 1 47 ? 1.262 20.052 4.616 1.00 0.00 47 VAL A O 9
ATOM 15712 N N . SER A 1 48 ? 0.265 19.621 2.632 1.00 0.00 48 SER A N 9
ATOM 15713 C CA . SER A 1 48 ? -1.057 20.021 3.084 1.00 0.00 48 SER A CA 9
ATOM 15714 C C . SER A 1 48 ? -1.864 18.788 3.496 1.00 0.00 48 SER A C 9
ATOM 15715 O O . SER A 1 48 ? -2.034 17.861 2.707 1.00 0.00 48 SER A O 9
ATOM 15723 N N . VAL A 1 49 ? -2.340 18.819 4.732 1.00 0.00 49 VAL A N 9
ATOM 15724 C CA . VAL A 1 49 ? -3.125 17.715 5.259 1.00 0.00 49 VAL A CA 9
ATOM 15725 C C . VAL A 1 49 ? -4.442 18.255 5.822 1.00 0.00 49 VAL A C 9
ATOM 15726 O O . VAL A 1 49 ? -4.442 19.023 6.783 1.00 0.00 49 VAL A O 9
ATOM 15739 N N . ALA A 1 50 ? -5.532 17.831 5.200 1.00 0.00 50 ALA A N 9
ATOM 15740 C CA . ALA A 1 50 ? -6.853 18.262 5.628 1.00 0.00 50 ALA A CA 9
ATOM 15741 C C . ALA A 1 50 ? -7.632 17.055 6.154 1.00 0.00 50 ALA A C 9
ATOM 15742 O O . ALA A 1 50 ? -8.048 16.194 5.380 1.00 0.00 50 ALA A O 9
ATOM 15749 N N . LEU A 1 51 ? -7.808 17.031 7.467 1.00 0.00 51 LEU A N 9
ATOM 15750 C CA . LEU A 1 51 ? -8.530 15.945 8.106 1.00 0.00 51 LEU A CA 9
ATOM 15751 C C . LEU A 1 51 ? -10.001 16.337 8.260 1.00 0.00 51 LEU A C 9
ATOM 15752 O O . LEU A 1 51 ? -10.312 17.392 8.813 1.00 0.00 51 LEU A O 9
ATOM 15768 N N . SER A 1 52 ? -10.868 15.468 7.761 1.00 0.00 52 SER A N 9
ATOM 15769 C CA . SER A 1 52 ? -12.299 15.711 7.836 1.00 0.00 52 SER A CA 9
ATOM 15770 C C . SER A 1 52 ? -13.027 14.427 8.238 1.00 0.00 52 SER A C 9
ATOM 15771 O O . SER A 1 52 ? -12.584 13.328 7.906 1.00 0.00 52 SER A O 9
ATOM 15779 N N . SER A 1 53 ? -14.131 14.608 8.948 1.00 0.00 53 SER A N 9
ATOM 15780 C CA . SER A 1 53 ? -14.924 13.477 9.399 1.00 0.00 53 SER A CA 9
ATOM 15781 C C . SER A 1 53 ? -15.230 12.550 8.221 1.00 0.00 53 SER A C 9
ATOM 15782 O O . SER A 1 53 ? -15.389 11.344 8.402 1.00 0.00 53 SER A O 9
ATOM 15790 N N . SER A 1 54 ? -15.304 13.148 7.042 1.00 0.00 54 SER A N 9
ATOM 15791 C CA . SER A 1 54 ? -15.588 12.391 5.835 1.00 0.00 54 SER A CA 9
ATOM 15792 C C . SER A 1 54 ? -14.916 13.053 4.630 1.00 0.00 54 SER A C 9
ATOM 15793 O O . SER A 1 54 ? -15.591 13.474 3.692 1.00 0.00 54 SER A O 9
ATOM 15801 N N . SER A 1 55 ? -13.595 13.126 4.697 1.00 0.00 55 SER A N 9
ATOM 15802 C CA . SER A 1 55 ? -12.824 13.730 3.623 1.00 0.00 55 SER A CA 9
ATOM 15803 C C . SER A 1 55 ? -11.376 13.939 4.072 1.00 0.00 55 SER A C 9
ATOM 15804 O O . SER A 1 55 ? -11.127 14.343 5.207 1.00 0.00 55 SER A O 9
ATOM 15812 N N . ILE A 1 56 ? -10.460 13.654 3.159 1.00 0.00 56 ILE A N 9
ATOM 15813 C CA . ILE A 1 56 ? -9.044 13.806 3.447 1.00 0.00 56 ILE A CA 9
ATOM 15814 C C . ILE A 1 56 ? -8.356 14.483 2.260 1.00 0.00 56 ILE A C 9
ATOM 15815 O O . ILE A 1 56 ? -8.772 14.309 1.115 1.00 0.00 56 ILE A O 9
ATOM 15831 N N . ARG A 1 57 ? -7.315 15.241 2.573 1.00 0.00 57 ARG A N 9
ATOM 15832 C CA . ARG A 1 57 ? -6.566 15.945 1.546 1.00 0.00 57 ARG A CA 9
ATOM 15833 C C . ARG A 1 57 ? -5.063 15.818 1.805 1.00 0.00 57 ARG A C 9
ATOM 15834 O O . ARG A 1 57 ? -4.596 16.081 2.912 1.00 0.00 57 ARG A O 9
ATOM 15855 N N . VAL A 1 58 ? -4.348 15.415 0.765 1.00 0.00 58 VAL A N 9
ATOM 15856 C CA . VAL A 1 58 ? -2.908 15.251 0.866 1.00 0.00 58 VAL A CA 9
ATOM 15857 C C . VAL A 1 58 ? -2.237 15.923 -0.334 1.00 0.00 58 VAL A C 9
ATOM 15858 O O . VAL A 1 58 ? -2.660 15.734 -1.473 1.00 0.00 58 VAL A O 9
ATOM 15871 N N . ALA A 1 59 ? -1.201 16.694 -0.037 1.00 0.00 59 ALA A N 9
ATOM 15872 C CA . ALA A 1 59 ? -0.468 17.396 -1.076 1.00 0.00 59 ALA A CA 9
ATOM 15873 C C . ALA A 1 59 ? 0.922 17.766 -0.553 1.00 0.00 59 ALA A C 9
ATOM 15874 O O . ALA A 1 59 ? 1.099 17.990 0.644 1.00 0.00 59 ALA A O 9
ATOM 15881 N N . MET A 1 60 ? 1.872 17.820 -1.475 1.00 0.00 60 MET A N 9
ATOM 15882 C CA . MET A 1 60 ? 3.239 18.159 -1.121 1.00 0.00 60 MET A CA 9
ATOM 15883 C C . MET A 1 60 ? 3.768 19.293 -2.002 1.00 0.00 60 MET A C 9
ATOM 15884 O O . MET A 1 60 ? 3.623 19.255 -3.223 1.00 0.00 60 MET A O 9
ATOM 15898 N N . LEU A 1 61 ? 4.370 20.276 -1.349 1.00 0.00 61 LEU A N 9
ATOM 15899 C CA . LEU A 1 61 ? 4.921 21.418 -2.057 1.00 0.00 61 LEU A CA 9
ATOM 15900 C C . LEU A 1 61 ? 6.032 20.944 -2.996 1.00 0.00 61 LEU A C 9
ATOM 15901 O O . LEU A 1 61 ? 6.845 20.098 -2.624 1.00 0.00 61 LEU A O 9
ATOM 15917 N N . GLU A 1 62 ? 6.033 21.508 -4.194 1.00 0.00 62 GLU A N 9
ATOM 15918 C CA . GLU A 1 62 ? 7.031 21.153 -5.189 1.00 0.00 62 GLU A CA 9
ATOM 15919 C C . GLU A 1 62 ? 8.041 22.290 -5.356 1.00 0.00 62 GLU A C 9
ATOM 15920 O O . GLU A 1 62 ? 7.995 23.278 -4.625 1.00 0.00 62 GLU A O 9
ATOM 15932 N N . GLU A 1 63 ? 8.930 22.111 -6.322 1.00 0.00 63 GLU A N 9
ATOM 15933 C CA . GLU A 1 63 ? 9.951 23.109 -6.594 1.00 0.00 63 GLU A CA 9
ATOM 15934 C C . GLU A 1 63 ? 9.314 24.377 -7.167 1.00 0.00 63 GLU A C 9
ATOM 15935 O O . GLU A 1 63 ? 9.783 25.484 -6.907 1.00 0.00 63 GLU A O 9
ATOM 15947 N N . ASN A 1 64 ? 8.254 24.173 -7.936 1.00 0.00 64 ASN A N 9
ATOM 15948 C CA . ASN A 1 64 ? 7.548 25.285 -8.548 1.00 0.00 64 ASN A CA 9
ATOM 15949 C C . ASN A 1 64 ? 6.041 25.073 -8.396 1.00 0.00 64 ASN A C 9
ATOM 15950 O O . ASN A 1 64 ? 5.312 25.038 -9.386 1.00 0.00 64 ASN A O 9
ATOM 15961 N N . GLY A 1 65 ? 5.618 24.935 -7.148 1.00 0.00 65 GLY A N 9
ATOM 15962 C CA . GLY A 1 65 ? 4.210 24.727 -6.853 1.00 0.00 65 GLY A CA 9
ATOM 15963 C C . GLY A 1 65 ? 4.023 23.593 -5.843 1.00 0.00 65 GLY A C 9
ATOM 15964 O O . GLY A 1 65 ? 4.735 23.524 -4.843 1.00 0.00 65 GLY A O 9
ATOM 15968 N N . GLU A 1 66 ? 3.062 22.731 -6.141 1.00 0.00 66 GLU A N 9
ATOM 15969 C CA . GLU A 1 66 ? 2.772 21.603 -5.271 1.00 0.00 66 GLU A CA 9
ATOM 15970 C C . GLU A 1 66 ? 2.031 20.512 -6.047 1.00 0.00 66 GLU A C 9
ATOM 15971 O O . GLU A 1 66 ? 1.747 20.672 -7.233 1.00 0.00 66 GLU A O 9
ATOM 15983 N N . ARG A 1 67 ? 1.739 19.427 -5.345 1.00 0.00 67 ARG A N 9
ATOM 15984 C CA . ARG A 1 67 ? 1.037 18.309 -5.952 1.00 0.00 67 ARG A CA 9
ATOM 15985 C C . ARG A 1 67 ? 0.187 17.584 -4.906 1.00 0.00 67 ARG A C 9
ATOM 15986 O O . ARG A 1 67 ? 0.592 17.459 -3.752 1.00 0.00 67 ARG A O 9
ATOM 16007 N N . VAL A 1 68 ? -0.975 17.126 -5.349 1.00 0.00 68 VAL A N 9
ATOM 16008 C CA . VAL A 1 68 ? -1.884 16.417 -4.465 1.00 0.00 68 VAL A CA 9
ATOM 16009 C C . VAL A 1 68 ? -1.646 14.911 -4.596 1.00 0.00 68 VAL A C 9
ATOM 16010 O O . VAL A 1 68 ? -2.148 14.278 -5.524 1.00 0.00 68 VAL A O 9
ATOM 16023 N N . LEU A 1 69 ? -0.880 14.381 -3.654 1.00 0.00 69 LEU A N 9
ATOM 16024 C CA . LEU A 1 69 ? -0.569 12.962 -3.653 1.00 0.00 69 LEU A CA 9
ATOM 16025 C C . LEU A 1 69 ? -1.862 12.161 -3.480 1.00 0.00 69 LEU A C 9
ATOM 16026 O O . LEU A 1 69 ? -2.160 11.276 -4.281 1.00 0.00 69 LEU A O 9
ATOM 16042 N N . MET A 1 70 ? -2.595 12.501 -2.430 1.00 0.00 70 MET A N 9
ATOM 16043 C CA . MET A 1 70 ? -3.848 11.825 -2.142 1.00 0.00 70 MET A CA 9
ATOM 16044 C C . MET A 1 70 ? -4.924 12.824 -1.714 1.00 0.00 70 MET A C 9
ATOM 16045 O O . MET A 1 70 ? -4.611 13.898 -1.202 1.00 0.00 70 MET A O 9
ATOM 16059 N N . GLU A 1 71 ? -6.171 12.436 -1.940 1.00 0.00 71 GLU A N 9
ATOM 16060 C CA . GLU A 1 71 ? -7.295 13.284 -1.584 1.00 0.00 71 GLU A CA 9
ATOM 16061 C C . GLU A 1 71 ? -8.594 12.711 -2.155 1.00 0.00 71 GLU A C 9
ATOM 16062 O O . GLU A 1 71 ? -8.573 11.984 -3.146 1.00 0.00 71 GLU A O 9
ATOM 16074 N N . GLY A 1 72 ? -9.694 13.060 -1.503 1.00 0.00 72 GLY A N 9
ATOM 16075 C CA . GLY A 1 72 ? -11.000 12.590 -1.933 1.00 0.00 72 G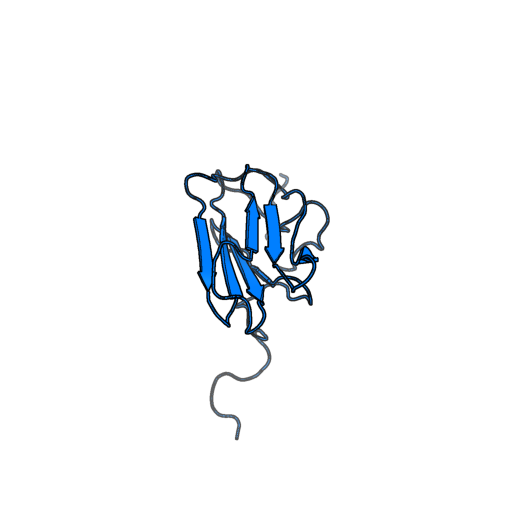LY A CA 9
ATOM 16076 C C . GLY A 1 72 ? -11.936 12.402 -0.738 1.00 0.00 72 GLY A C 9
ATOM 16077 O O . GLY A 1 72 ? -11.480 12.273 0.398 1.00 0.00 72 GLY A O 9
ATOM 16081 N N . LYS A 1 73 ? -13.227 12.394 -1.034 1.00 0.00 73 LYS A N 9
ATOM 16082 C CA . LYS A 1 73 ? -14.231 12.225 0.003 1.00 0.00 73 LYS A CA 9
ATOM 16083 C C . LYS A 1 73 ? -14.281 10.755 0.423 1.00 0.00 73 LYS A C 9
ATOM 16084 O O . LYS A 1 73 ? -14.537 9.878 -0.400 1.00 0.00 73 LYS A O 9
ATOM 16103 N N . LEU A 1 74 ? -14.032 10.530 1.705 1.00 0.00 74 LEU A N 9
ATOM 16104 C CA . LEU A 1 74 ? -14.046 9.181 2.245 1.00 0.00 74 LEU A CA 9
ATOM 16105 C C . LEU A 1 74 ? -15.415 8.548 1.991 1.00 0.00 74 LEU A C 9
ATOM 16106 O O . LEU A 1 74 ? -16.377 9.247 1.675 1.00 0.00 74 LEU A O 9
ATOM 16122 N N . THR A 1 75 ? -15.459 7.232 2.139 1.00 0.00 75 THR A N 9
ATOM 16123 C CA . THR A 1 75 ? -16.695 6.497 1.929 1.00 0.00 75 THR A CA 9
ATOM 16124 C C . THR A 1 75 ? -17.663 6.740 3.088 1.00 0.00 75 THR A C 9
ATOM 16125 O O . THR A 1 75 ? -18.842 7.018 2.870 1.00 0.00 75 THR A O 9
ATOM 16136 N N . HIS A 1 76 ? -17.131 6.626 4.296 1.00 0.00 76 HIS A N 9
ATOM 16137 C CA . HIS A 1 76 ? -17.933 6.830 5.490 1.00 0.00 76 HIS A CA 9
ATOM 16138 C C . HIS A 1 76 ? -17.244 7.845 6.404 1.00 0.00 76 HIS A C 9
ATOM 16139 O O . HIS A 1 76 ? -16.127 8.279 6.126 1.00 0.00 76 HIS A O 9
ATOM 16153 N N . LYS A 1 77 ? -17.939 8.194 7.477 1.00 0.00 77 LYS A N 9
ATOM 16154 C CA . LYS A 1 77 ? -17.408 9.150 8.434 1.00 0.00 77 LYS A CA 9
ATOM 16155 C C . LYS A 1 77 ? -16.250 8.508 9.201 1.00 0.00 77 LYS A C 9
ATOM 16156 O O . LYS A 1 77 ? -16.035 7.301 9.110 1.00 0.00 77 LYS A O 9
ATOM 16175 N N . ILE A 1 78 ? -15.536 9.345 9.939 1.00 0.00 78 ILE A N 9
ATOM 16176 C CA . ILE A 1 78 ? -14.406 8.874 10.721 1.00 0.00 78 ILE A CA 9
ATOM 16177 C C . ILE A 1 78 ? -14.311 9.688 12.013 1.00 0.00 78 ILE A C 9
ATOM 16178 O O . ILE A 1 78 ? -15.243 10.408 12.368 1.00 0.00 78 ILE A O 9
ATOM 16194 N N . ASN A 1 79 ? -13.175 9.547 12.682 1.00 0.00 79 ASN A N 9
ATOM 16195 C CA . ASN A 1 79 ? -12.947 10.260 13.927 1.00 0.00 79 ASN A CA 9
ATOM 16196 C C . ASN A 1 79 ? -11.714 11.155 13.778 1.00 0.00 79 ASN A C 9
ATOM 16197 O O . ASN A 1 79 ? -10.597 10.732 14.071 1.00 0.00 79 ASN A O 9
ATOM 16208 N N . THR A 1 80 ? -11.959 12.375 13.323 1.00 0.00 80 THR A N 9
ATOM 16209 C CA . THR A 1 80 ? -10.884 13.333 13.132 1.00 0.00 80 THR A CA 9
ATOM 16210 C C . THR A 1 80 ? -10.205 13.646 14.467 1.00 0.00 80 THR A C 9
ATOM 16211 O O . THR A 1 80 ? -9.044 14.051 14.497 1.00 0.00 80 THR A O 9
ATOM 16222 N N . GLU A 1 81 ? -10.958 13.446 15.539 1.00 0.00 81 GLU A N 9
ATOM 16223 C CA . GLU A 1 81 ? -10.444 13.702 16.873 1.00 0.00 81 GLU A CA 9
ATOM 16224 C C . GLU A 1 81 ? -9.392 12.655 17.247 1.00 0.00 81 GLU A C 9
ATOM 16225 O O . GLU A 1 81 ? -8.281 13.001 17.646 1.00 0.00 81 GLU A O 9
ATOM 16237 N N . SER A 1 82 ? -9.780 11.396 17.103 1.00 0.00 82 SER A N 9
ATOM 16238 C CA . SER A 1 82 ? -8.885 10.297 17.421 1.00 0.00 82 SER A CA 9
ATOM 16239 C C . SER A 1 82 ? -7.825 10.152 16.327 1.00 0.00 82 SER A C 9
ATOM 16240 O O . SER A 1 82 ? -6.701 9.732 16.598 1.00 0.00 82 SER A O 9
ATOM 16248 N N . SER A 1 83 ? -8.221 10.509 15.113 1.00 0.00 83 SER A N 9
ATOM 16249 C CA . SER A 1 83 ? -7.319 10.424 13.977 1.00 0.00 83 SER A CA 9
ATOM 16250 C C . SER A 1 83 ? -6.145 11.386 14.169 1.00 0.00 83 SER A C 9
ATOM 16251 O O . SER A 1 83 ? -6.226 12.320 14.965 1.00 0.00 83 SER A O 9
ATOM 16259 N N . LEU A 1 84 ? -5.080 11.124 13.425 1.00 0.00 84 LEU A N 9
ATOM 16260 C CA . LEU A 1 84 ? -3.890 11.955 13.503 1.00 0.00 84 LEU A CA 9
ATOM 16261 C C . LEU A 1 84 ? -3.154 11.911 12.163 1.00 0.00 84 LEU A C 9
ATOM 16262 O O . LEU A 1 84 ? -3.587 11.230 11.234 1.00 0.00 84 LEU A O 9
ATOM 16278 N N . TRP A 1 85 ? -2.052 12.645 12.104 1.00 0.00 85 TRP A N 9
ATOM 16279 C CA . TRP A 1 85 ? -1.252 12.698 10.893 1.00 0.00 85 TRP A CA 9
ATOM 16280 C C . TRP A 1 85 ? 0.113 13.289 11.254 1.00 0.00 85 TRP A C 9
ATOM 16281 O O . TRP A 1 85 ? 0.193 14.396 11.784 1.00 0.00 85 TRP A O 9
ATOM 16302 N N . SER A 1 86 ? 1.152 12.524 10.951 1.00 0.00 86 SER A N 9
ATOM 16303 C CA . SER A 1 86 ? 2.509 12.958 11.237 1.00 0.00 86 SER A CA 9
ATOM 16304 C C . SER A 1 86 ? 3.348 12.930 9.958 1.00 0.00 86 SER A C 9
ATOM 16305 O O . SER A 1 86 ? 3.375 11.923 9.252 1.00 0.00 86 SER A O 9
ATOM 16313 N N . LEU A 1 87 ? 4.012 14.047 9.699 1.00 0.00 87 LEU A N 9
ATOM 16314 C CA . LEU A 1 87 ? 4.849 14.162 8.517 1.00 0.00 87 LEU A CA 9
ATOM 16315 C C . LEU A 1 87 ? 6.269 13.705 8.857 1.00 0.00 87 LEU A C 9
ATOM 16316 O O . LEU A 1 87 ? 6.775 13.993 9.940 1.00 0.00 87 LEU A O 9
ATOM 16332 N N . GLU A 1 88 ? 6.872 13.000 7.910 1.00 0.00 88 GLU A N 9
ATOM 16333 C CA . GLU A 1 88 ? 8.223 12.500 8.096 1.00 0.00 88 GLU A CA 9
ATOM 16334 C C . GLU A 1 88 ? 9.146 13.047 7.005 1.00 0.00 88 GLU A C 9
ATOM 16335 O O . GLU A 1 88 ? 8.793 13.038 5.827 1.00 0.00 88 GLU A O 9
ATOM 16347 N N . PRO A 1 89 ? 10.341 13.522 7.447 1.00 0.00 89 PRO A N 9
ATOM 16348 C CA . PRO A 1 89 ? 11.317 14.071 6.522 1.00 0.00 89 PRO A CA 9
ATOM 16349 C C . PRO A 1 89 ? 12.012 12.959 5.733 1.00 0.00 89 PRO A C 9
ATOM 16350 O O . PRO A 1 89 ? 12.608 12.057 6.319 1.00 0.00 89 PRO A O 9
ATOM 16361 N N . GLY A 1 90 ? 11.911 13.060 4.416 1.00 0.00 90 GLY A N 9
ATOM 16362 C CA . GLY A 1 90 ? 12.522 12.074 3.541 1.00 0.00 90 GLY A CA 9
ATOM 16363 C C . GLY A 1 90 ? 12.024 10.665 3.870 1.00 0.00 90 GLY A C 9
ATOM 16364 O O . GLY A 1 90 ? 12.822 9.766 4.131 1.00 0.00 90 GLY A O 9
ATOM 16368 N N . LYS A 1 91 ? 10.708 10.517 3.848 1.00 0.00 91 LYS A N 9
ATOM 16369 C CA . LYS A 1 91 ? 10.094 9.233 4.141 1.00 0.00 91 LYS A CA 9
ATOM 16370 C C . LYS A 1 91 ? 8.709 9.175 3.493 1.00 0.00 91 LYS A C 9
ATOM 16371 O O . LYS A 1 91 ? 8.591 8.932 2.293 1.00 0.00 91 LYS A O 9
ATOM 16390 N N . CYS A 1 92 ? 7.696 9.403 4.317 1.00 0.00 92 CYS A N 9
ATOM 16391 C CA . CYS A 1 92 ? 6.324 9.380 3.839 1.00 0.00 92 CYS A CA 9
ATOM 16392 C C . CYS A 1 92 ? 5.438 10.046 4.894 1.00 0.00 92 CYS A C 9
ATOM 16393 O O . CYS A 1 92 ? 5.919 10.444 5.953 1.00 0.00 92 CYS A O 9
ATOM 16401 N N . VAL A 1 93 ? 4.157 10.145 4.567 1.00 0.00 93 VAL A N 9
ATOM 16402 C CA . VAL A 1 93 ? 3.199 10.756 5.472 1.00 0.00 93 VAL A CA 9
ATOM 16403 C C . VAL A 1 93 ? 2.367 9.660 6.142 1.00 0.00 93 VAL A C 9
ATOM 16404 O O . VAL A 1 93 ? 1.830 8.784 5.466 1.00 0.00 93 VAL A O 9
ATOM 16417 N N . LEU A 1 94 ? 2.286 9.746 7.461 1.00 0.00 94 LEU A N 9
ATOM 16418 C CA . LEU A 1 94 ? 1.528 8.773 8.229 1.00 0.00 94 LEU A CA 9
ATOM 16419 C C . LEU A 1 94 ? 0.197 9.394 8.659 1.00 0.00 94 LEU A C 9
ATOM 16420 O O . LEU A 1 94 ? 0.169 10.496 9.203 1.00 0.00 94 LEU A O 9
ATOM 16436 N N . VAL A 1 95 ? -0.874 8.658 8.398 1.00 0.00 95 VAL A N 9
ATOM 16437 C CA . VAL A 1 95 ? -2.205 9.122 8.751 1.00 0.00 95 VAL A CA 9
ATOM 16438 C C . VAL A 1 95 ? -2.991 7.971 9.381 1.00 0.00 95 VAL A C 9
ATOM 16439 O O . VAL A 1 95 ? -2.830 6.816 8.989 1.00 0.00 95 VAL A O 9
ATOM 16452 N N . ASN A 1 96 ? -3.826 8.326 10.347 1.00 0.00 96 ASN A N 9
ATOM 16453 C CA . ASN A 1 96 ? -4.637 7.337 11.035 1.00 0.00 96 ASN A CA 9
ATOM 16454 C C . ASN A 1 96 ? -6.109 7.747 10.956 1.00 0.00 96 ASN A C 9
ATOM 16455 O O . ASN A 1 96 ? -6.458 8.884 11.269 1.00 0.00 96 ASN A O 9
ATOM 16466 N N . LEU A 1 97 ? -6.933 6.798 10.536 1.00 0.00 97 LEU A N 9
ATOM 16467 C CA . LEU A 1 97 ? -8.359 7.047 10.411 1.00 0.00 97 LEU A CA 9
ATOM 16468 C C . LEU A 1 97 ? -9.124 6.058 11.294 1.00 0.00 97 LEU A C 9
ATOM 16469 O O . LEU A 1 97 ? -8.978 4.846 11.143 1.00 0.00 97 LEU A O 9
ATOM 16485 N N . SER A 1 98 ? -9.922 6.612 12.194 1.00 0.00 98 SER A N 9
ATOM 16486 C CA . SER A 1 98 ? -10.710 5.794 13.101 1.00 0.00 98 SER A CA 9
ATOM 16487 C C . SER A 1 98 ? -12.128 5.622 12.552 1.00 0.00 98 SER A C 9
ATOM 16488 O O . SER A 1 98 ? -12.969 6.505 12.709 1.00 0.00 98 SER A O 9
ATOM 16496 N N . LYS A 1 99 ? -12.349 4.478 11.920 1.00 0.00 99 LYS A N 9
ATOM 16497 C CA . LYS A 1 99 ? -13.650 4.179 11.347 1.00 0.00 99 LYS A CA 9
ATOM 16498 C C . LYS A 1 99 ? -14.694 4.123 12.465 1.00 0.00 99 LYS A C 9
ATOM 16499 O O . LYS A 1 99 ? -14.887 3.078 13.086 1.00 0.00 99 LYS A O 9
ATOM 16518 N N . VAL A 1 100 ? -15.338 5.258 12.687 1.00 0.00 100 VAL A N 9
ATOM 16519 C CA . VAL A 1 100 ? -16.357 5.351 13.719 1.00 0.00 100 VAL A CA 9
ATOM 16520 C C . VAL A 1 100 ? -17.271 4.126 13.639 1.00 0.00 100 VAL A C 9
ATOM 16521 O O . VAL A 1 100 ? -17.541 3.619 12.552 1.00 0.00 100 VAL A O 9
ATOM 16534 N N . GLY A 1 101 ? -17.721 3.687 14.805 1.00 0.00 101 GLY A N 9
ATOM 16535 C CA . GLY A 1 101 ? -18.599 2.531 14.881 1.00 0.00 101 GLY A CA 9
ATOM 16536 C C . GLY A 1 101 ? -17.951 1.307 14.231 1.00 0.00 101 GLY A C 9
ATOM 16537 O O . GLY A 1 101 ? -16.727 1.189 14.205 1.00 0.00 101 GLY A O 9
ATOM 16541 N N . GLU A 1 102 ? -18.801 0.427 13.723 1.00 0.00 102 GLU A N 9
ATOM 16542 C CA . GLU A 1 102 ? -18.326 -0.784 13.075 1.00 0.00 102 GLU A CA 9
ATOM 16543 C C . GLU A 1 102 ? -18.853 -0.860 11.641 1.00 0.00 102 GLU A C 9
ATOM 16544 O O . GLU A 1 102 ? -19.956 -1.350 11.406 1.00 0.00 102 GLU A O 9
ATOM 16556 N N . TYR A 1 103 ? -18.038 -0.368 10.719 1.00 0.00 103 TYR A N 9
ATOM 16557 C CA . TYR A 1 103 ? -18.408 -0.374 9.313 1.00 0.00 103 TYR A CA 9
ATOM 16558 C C . TYR A 1 103 ? -17.294 -0.978 8.456 1.00 0.00 103 TYR A C 9
ATOM 16559 O O . TYR A 1 103 ? -16.113 -0.789 8.743 1.00 0.00 103 TYR A O 9
ATOM 16577 N N . TRP A 1 104 ? -17.709 -1.694 7.421 1.00 0.00 104 TRP A N 9
ATOM 16578 C CA . TRP A 1 104 ? -16.761 -2.327 6.520 1.00 0.00 104 TRP A CA 9
ATOM 16579 C C . TRP A 1 104 ? -16.139 -1.236 5.646 1.00 0.00 104 TRP A C 9
ATOM 16580 O O . TRP A 1 104 ? -16.853 -0.438 5.041 1.00 0.00 104 TRP A O 9
ATOM 16601 N N . TRP A 1 105 ? -14.815 -1.238 5.606 1.00 0.00 105 TRP A N 9
ATOM 16602 C CA . TRP A 1 105 ? -14.089 -0.259 4.816 1.00 0.00 105 TRP A CA 9
ATOM 16603 C C . TRP A 1 105 ? -13.409 -0.995 3.660 1.00 0.00 105 TRP A C 9
ATOM 16604 O O . TRP A 1 105 ? -12.256 -1.409 3.775 1.00 0.00 105 TRP A O 9
ATOM 16625 N N . ASN A 1 106 ? -14.151 -1.134 2.571 1.00 0.00 106 ASN A N 9
ATOM 16626 C CA . ASN A 1 106 ? -13.634 -1.813 1.395 1.00 0.00 106 ASN A CA 9
ATOM 16627 C C . ASN A 1 106 ? -13.065 -0.778 0.423 1.00 0.00 106 ASN A C 9
ATOM 16628 O O . ASN A 1 106 ? -12.975 -1.031 -0.777 1.00 0.00 106 ASN A O 9
ATOM 16639 N N . ALA A 1 107 ? -12.695 0.367 0.978 1.00 0.00 107 ALA A N 9
ATOM 16640 C CA . ALA A 1 107 ? -12.137 1.442 0.175 1.00 0.00 107 ALA A CA 9
ATOM 16641 C C . ALA A 1 107 ? -12.003 2.700 1.036 1.00 0.00 107 ALA A C 9
ATOM 16642 O O . ALA A 1 107 ? -12.893 3.014 1.825 1.00 0.00 107 ALA A O 9
ATOM 16649 N N . ILE A 1 108 ? -10.884 3.385 0.856 1.00 0.00 108 ILE A N 9
ATOM 16650 C CA . ILE A 1 108 ? -10.622 4.601 1.606 1.00 0.00 108 ILE A CA 9
ATOM 16651 C C . ILE A 1 108 ? -11.529 5.720 1.090 1.00 0.00 108 ILE A C 9
ATOM 16652 O O . ILE A 1 108 ? -12.252 6.345 1.864 1.00 0.00 108 ILE A O 9
ATOM 16668 N N . LEU A 1 109 ? -11.460 5.938 -0.215 1.00 0.00 109 LEU A N 9
ATOM 16669 C CA . LEU A 1 109 ? -12.267 6.971 -0.844 1.00 0.00 109 LEU A CA 9
ATOM 16670 C C . LEU A 1 109 ? -13.459 6.322 -1.549 1.00 0.00 109 LEU A C 9
ATOM 16671 O O . LEU A 1 109 ? -13.465 5.114 -1.784 1.00 0.00 109 LEU A O 9
ATOM 16687 N N . GLU A 1 110 ? -14.442 7.152 -1.867 1.00 0.00 110 GLU A N 9
ATOM 16688 C CA . GLU A 1 110 ? -15.637 6.674 -2.540 1.00 0.00 110 GLU A CA 9
ATOM 16689 C C . GLU A 1 110 ? -15.352 6.437 -4.025 1.00 0.00 110 GLU A C 9
ATOM 16690 O O . GLU A 1 110 ? -16.126 5.771 -4.711 1.00 0.00 110 GLU A O 9
ATOM 16702 N N . GLY A 1 111 ? -14.238 6.995 -4.477 1.00 0.00 111 GLY A N 9
ATOM 16703 C CA . GLY A 1 111 ? -13.841 6.852 -5.867 1.00 0.00 111 GLY A CA 9
ATOM 16704 C C . GLY A 1 111 ? -13.276 5.456 -6.136 1.00 0.00 111 GLY A C 9
ATOM 16705 O O . GLY A 1 111 ? -13.313 4.974 -7.267 1.00 0.00 111 GLY A O 9
ATOM 16709 N N . GLU A 1 112 ? -12.767 4.845 -5.076 1.00 0.00 112 GLU A N 9
ATOM 16710 C CA . GLU A 1 112 ? -12.195 3.513 -5.184 1.00 0.00 112 GLU A CA 9
ATOM 16711 C C . GLU A 1 112 ? -13.270 2.453 -4.939 1.00 0.00 112 GLU A C 9
ATOM 16712 O O . GLU A 1 112 ? -13.860 2.399 -3.861 1.00 0.00 112 GLU A O 9
ATOM 16724 N N . GLU A 1 113 ? -13.493 1.635 -5.958 1.00 0.00 113 GLU A N 9
ATOM 16725 C CA . GLU A 1 113 ? -14.487 0.579 -5.867 1.00 0.00 113 GLU A CA 9
ATOM 16726 C C . GLU A 1 113 ? -14.242 -0.274 -4.621 1.00 0.00 113 GLU A C 9
ATOM 16727 O O . GLU A 1 113 ? -13.174 -0.201 -4.014 1.00 0.00 113 GLU A O 9
ATOM 16739 N N . PRO A 1 114 ? -15.275 -1.085 -4.267 1.00 0.00 114 PRO A N 9
ATOM 16740 C CA . PRO A 1 114 ? -15.182 -1.951 -3.104 1.00 0.00 114 PRO A CA 9
ATOM 16741 C C . PRO A 1 114 ? -14.288 -3.159 -3.391 1.00 0.00 114 PRO A C 9
ATOM 16742 O O . PRO A 1 114 ? -14.676 -4.063 -4.129 1.00 0.00 114 PRO A O 9
ATOM 16753 N N . ILE A 1 115 ? -13.106 -3.135 -2.791 1.00 0.00 115 ILE A N 9
ATOM 16754 C CA . ILE A 1 115 ? -12.153 -4.217 -2.972 1.00 0.00 115 ILE A CA 9
ATOM 16755 C C . ILE A 1 115 ? -12.881 -5.558 -2.854 1.00 0.00 115 ILE A C 9
ATOM 16756 O O . ILE A 1 115 ? -14.027 -5.609 -2.409 1.00 0.00 115 ILE A O 9
ATOM 16772 N N . ASP A 1 116 ? -12.187 -6.610 -3.261 1.00 0.00 116 ASP A N 9
ATOM 16773 C CA . ASP A 1 116 ? -12.753 -7.947 -3.206 1.00 0.00 116 ASP A CA 9
ATOM 16774 C C . ASP A 1 116 ? -12.002 -8.771 -2.157 1.00 0.00 116 ASP A C 9
ATOM 16775 O O . ASP A 1 116 ? -12.587 -9.637 -1.508 1.00 0.00 116 ASP A O 9
ATOM 16784 N N . ILE A 1 117 ? -10.718 -8.474 -2.025 1.00 0.00 117 ILE A N 9
ATOM 16785 C CA . ILE A 1 117 ? -9.882 -9.176 -1.067 1.00 0.00 117 ILE A CA 9
ATOM 16786 C C . ILE A 1 117 ? -10.384 -8.888 0.349 1.00 0.00 117 ILE A C 9
ATOM 16787 O O . ILE A 1 117 ? -10.425 -7.734 0.775 1.00 0.00 117 ILE A O 9
ATOM 16803 N N . ASP A 1 118 ? -10.753 -9.956 1.040 1.00 0.00 118 ASP A N 9
ATOM 16804 C CA . ASP A 1 118 ? -11.251 -9.833 2.400 1.00 0.00 118 ASP A CA 9
ATOM 16805 C C . ASP A 1 118 ? -12.466 -8.904 2.411 1.00 0.00 118 ASP A C 9
ATOM 16806 O O . ASP A 1 118 ? -12.320 -7.684 2.482 1.00 0.00 118 ASP A O 9
ATOM 16815 N N . SER A 1 119 ? -13.639 -9.515 2.339 1.00 0.00 119 SER A N 9
ATOM 16816 C CA . SER A 1 119 ? -14.880 -8.758 2.340 1.00 0.00 119 SER A CA 9
ATOM 16817 C C . SER A 1 119 ? -15.147 -8.193 3.737 1.00 0.00 119 SER A C 9
ATOM 16818 O O . SER A 1 119 ? -15.232 -6.978 3.912 1.00 0.00 119 SER A O 9
ATOM 16826 N N . GLY A 1 120 ? -15.271 -9.100 4.694 1.00 0.00 120 GLY A N 9
ATOM 16827 C CA . GLY A 1 120 ? -15.526 -8.707 6.069 1.00 0.00 120 GLY A CA 9
ATOM 16828 C C . GLY A 1 120 ? -14.755 -9.597 7.046 1.00 0.00 120 GLY A C 9
ATOM 16829 O O . GLY A 1 120 ? -14.381 -10.718 6.707 1.00 0.00 120 GLY A O 9
ATOM 16833 N N . PRO A 1 121 ? -14.535 -9.049 8.271 1.00 0.00 121 PRO A N 9
ATOM 16834 C CA . PRO A 1 121 ? -13.815 -9.780 9.300 1.00 0.00 121 PRO A CA 9
ATOM 16835 C C . PRO A 1 121 ? -14.692 -10.876 9.909 1.00 0.00 121 PRO A C 9
ATOM 16836 O O . PRO A 1 121 ? -14.300 -12.041 9.946 1.00 0.00 121 PRO A O 9
ATOM 16847 N N . SER A 1 122 ? -15.862 -10.462 10.372 1.00 0.00 122 SER A N 9
ATOM 16848 C CA . SER A 1 122 ? -16.798 -11.394 10.979 1.00 0.00 122 SER A CA 9
ATOM 16849 C C . SER A 1 122 ? -16.190 -11.997 12.246 1.00 0.00 122 SER A C 9
ATOM 16850 O O . SER A 1 122 ? -15.623 -13.088 12.209 1.00 0.00 122 SER A O 9
ATOM 16858 N N . SER A 1 123 ? -16.327 -11.260 13.339 1.00 0.00 123 SER A N 9
ATOM 16859 C CA . SER A 1 123 ? -15.798 -11.708 14.616 1.00 0.00 123 SER A CA 9
ATOM 16860 C C . SER A 1 123 ? -16.881 -11.616 15.692 1.00 0.00 123 SER A C 9
ATOM 16861 O O . SER A 1 123 ? -17.222 -12.616 16.323 1.00 0.00 123 SER A O 9
ATOM 16869 N N . GLY A 1 124 ? -17.393 -10.407 15.870 1.00 0.00 124 GLY A N 9
ATOM 16870 C CA . GLY A 1 124 ? -18.430 -10.171 16.860 1.00 0.00 124 GLY A CA 9
ATOM 16871 C C . GLY A 1 124 ? -18.383 -8.730 17.372 1.00 0.00 124 GLY A C 9
ATOM 16872 O O . GLY A 1 124 ? -17.793 -7.860 16.733 1.00 0.00 124 GLY A O 9
ATOM 16876 N N . GLY A 1 1 ? 21.382 5.567 -7.143 1.00 0.00 1 GLY A N 10
ATOM 16877 C CA . GLY A 1 1 ? 21.468 7.016 -7.072 1.00 0.00 1 GLY A CA 10
ATOM 16878 C C . GLY A 1 1 ? 22.472 7.454 -6.004 1.00 0.00 1 GLY A C 10
ATOM 16879 O O . GLY A 1 1 ? 22.083 7.849 -4.906 1.00 0.00 1 GLY A O 10
ATOM 16883 N N . SER A 1 2 ? 23.745 7.370 -6.364 1.00 0.00 2 SER A N 10
ATOM 16884 C CA . SER A 1 2 ? 24.807 7.754 -5.450 1.00 0.00 2 SER A CA 10
ATOM 16885 C C . SER A 1 2 ? 24.833 6.805 -4.250 1.00 0.00 2 SER A C 10
ATOM 16886 O O . SER A 1 2 ? 23.793 6.303 -3.828 1.00 0.00 2 SER A O 10
ATOM 16894 N N . SER A 1 3 ? 26.034 6.587 -3.735 1.00 0.00 3 SER A N 10
ATOM 16895 C CA . SER A 1 3 ? 26.210 5.707 -2.592 1.00 0.00 3 SER A CA 10
ATOM 16896 C C . SER A 1 3 ? 25.165 6.027 -1.520 1.00 0.00 3 SER A C 10
ATOM 16897 O O . SER A 1 3 ? 24.612 7.125 -1.496 1.00 0.00 3 SER A O 10
ATOM 16905 N N . GLY A 1 4 ? 24.928 5.047 -0.660 1.00 0.00 4 GLY A N 10
ATOM 16906 C CA . GLY A 1 4 ? 23.960 5.211 0.411 1.00 0.00 4 GLY A CA 10
ATOM 16907 C C . GLY A 1 4 ? 22.546 4.877 -0.071 1.00 0.00 4 GLY A C 10
ATOM 16908 O O . GLY A 1 4 ? 21.704 5.764 -0.200 1.00 0.00 4 GLY A O 10
ATOM 16912 N N . SER A 1 5 ? 22.330 3.594 -0.325 1.00 0.00 5 SER A N 10
ATOM 16913 C CA . SER A 1 5 ? 21.034 3.132 -0.791 1.00 0.00 5 SER A CA 10
ATOM 16914 C C . SER A 1 5 ? 20.772 1.712 -0.286 1.00 0.00 5 SER A C 10
ATOM 16915 O O . SER A 1 5 ? 21.359 0.753 -0.786 1.00 0.00 5 SER A O 10
ATOM 16923 N N . SER A 1 6 ? 19.891 1.621 0.699 1.00 0.00 6 SER A N 10
ATOM 16924 C CA . SER A 1 6 ? 19.544 0.334 1.277 1.00 0.00 6 SER A CA 10
ATOM 16925 C C . SER A 1 6 ? 18.332 -0.256 0.554 1.00 0.00 6 SER A C 10
ATOM 16926 O O . SER A 1 6 ? 17.224 0.268 0.663 1.00 0.00 6 SER A O 10
ATOM 16934 N N . GLY A 1 7 ? 18.582 -1.337 -0.169 1.00 0.00 7 GLY A N 10
ATOM 16935 C CA . GLY A 1 7 ? 17.525 -2.003 -0.910 1.00 0.00 7 GLY A CA 10
ATOM 16936 C C . GLY A 1 7 ? 16.650 -0.989 -1.649 1.00 0.00 7 GLY A C 10
ATOM 16937 O O . GLY A 1 7 ? 15.454 -0.884 -1.382 1.00 0.00 7 GLY A O 10
ATOM 16941 N N . GLN A 1 8 ? 17.281 -0.267 -2.563 1.00 0.00 8 GLN A N 10
ATOM 16942 C CA . GLN A 1 8 ? 16.575 0.736 -3.343 1.00 0.00 8 GLN A CA 10
ATOM 16943 C C . GLN A 1 8 ? 16.118 0.146 -4.679 1.00 0.00 8 GLN A C 10
ATOM 16944 O O . GLN A 1 8 ? 16.939 -0.125 -5.554 1.00 0.00 8 GLN A O 10
ATOM 16958 N N . LYS A 1 9 ? 14.811 -0.036 -4.793 1.00 0.00 9 LYS A N 10
ATOM 16959 C CA . LYS A 1 9 ? 14.236 -0.589 -6.008 1.00 0.00 9 LYS A CA 10
ATOM 16960 C C . LYS A 1 9 ? 12.728 -0.764 -5.819 1.00 0.00 9 LYS A C 10
ATOM 16961 O O . LYS A 1 9 ? 11.937 -0.287 -6.632 1.00 0.00 9 LYS A O 10
ATOM 16980 N N . ASN A 1 10 ? 12.375 -1.450 -4.742 1.00 0.00 10 ASN A N 10
ATOM 16981 C CA . ASN A 1 10 ? 10.975 -1.694 -4.436 1.00 0.00 10 ASN A CA 10
ATOM 16982 C C . ASN A 1 10 ? 10.213 -0.368 -4.460 1.00 0.00 10 ASN A C 10
ATOM 16983 O O . ASN A 1 10 ? 10.713 0.648 -3.980 1.00 0.00 10 ASN A O 10
ATOM 16994 N N . PRO A 1 11 ? 8.984 -0.422 -5.040 1.00 0.00 11 PRO A N 10
ATOM 16995 C CA . PRO A 1 11 ? 8.148 0.763 -5.133 1.00 0.00 11 PRO A CA 10
ATOM 16996 C C . PRO A 1 11 ? 7.531 1.107 -3.776 1.00 0.00 11 PRO A C 10
ATOM 16997 O O . PRO A 1 11 ? 6.812 2.097 -3.650 1.00 0.00 11 PRO A O 10
ATOM 17008 N N . ASP A 1 12 ? 7.836 0.271 -2.794 1.00 0.00 12 ASP A N 10
ATOM 17009 C CA . ASP A 1 12 ? 7.321 0.475 -1.451 1.00 0.00 12 ASP A CA 10
ATOM 17010 C C . ASP A 1 12 ? 5.887 -0.052 -1.374 1.00 0.00 12 ASP A C 10
ATOM 17011 O O . ASP A 1 12 ? 5.022 0.378 -2.136 1.00 0.00 12 ASP A O 10
ATOM 17020 N N . SER A 1 13 ? 5.679 -0.976 -0.447 1.00 0.00 13 SER A N 10
ATOM 17021 C CA . SER A 1 13 ? 4.364 -1.566 -0.261 1.00 0.00 13 SER A CA 10
ATOM 17022 C C . SER A 1 13 ? 4.361 -2.452 0.986 1.00 0.00 13 SER A C 10
ATOM 17023 O O . SER A 1 13 ? 4.553 -3.663 0.893 1.00 0.00 13 SER A O 10
ATOM 17031 N N . TYR A 1 14 ? 4.139 -1.813 2.126 1.00 0.00 14 TYR A N 10
ATOM 17032 C CA . TYR A 1 14 ? 4.108 -2.528 3.391 1.00 0.00 14 TYR A CA 10
ATOM 17033 C C . TYR A 1 14 ? 2.672 -2.881 3.786 1.00 0.00 14 TYR A C 10
ATOM 17034 O O . TYR A 1 14 ? 2.209 -2.499 4.859 1.00 0.00 14 TYR A O 10
ATOM 17052 N N . ASN A 1 15 ? 2.008 -3.605 2.897 1.00 0.00 15 ASN A N 10
ATOM 17053 C CA . ASN A 1 15 ? 0.635 -4.012 3.139 1.00 0.00 15 ASN A CA 10
ATOM 17054 C C . ASN A 1 15 ? 0.153 -4.883 1.977 1.00 0.00 15 ASN A C 10
ATOM 17055 O O . ASN A 1 15 ? 0.837 -5.003 0.961 1.00 0.00 15 ASN A O 10
ATOM 17066 N N . GLY A 1 16 ? -1.020 -5.469 2.165 1.00 0.00 16 GLY A N 10
ATOM 17067 C CA . GLY A 1 16 ? -1.601 -6.325 1.144 1.00 0.00 16 GLY A CA 10
ATOM 17068 C C . GLY A 1 16 ? -2.672 -5.577 0.346 1.00 0.00 16 GLY A C 10
ATOM 17069 O O . GLY A 1 16 ? -3.732 -6.129 0.055 1.00 0.00 16 GLY A O 10
ATOM 17073 N N . ALA A 1 17 ? -2.357 -4.334 0.015 1.00 0.00 17 ALA A N 10
ATOM 17074 C CA . ALA A 1 17 ? -3.279 -3.505 -0.743 1.00 0.00 17 ALA A CA 10
ATOM 17075 C C . ALA A 1 17 ? -2.609 -2.168 -1.066 1.00 0.00 17 ALA A C 10
ATOM 17076 O O . ALA A 1 17 ? -2.389 -1.349 -0.175 1.00 0.00 17 ALA A O 10
ATOM 17083 N N . VAL A 1 18 ? -2.302 -1.990 -2.343 1.00 0.00 18 VAL A N 10
ATOM 17084 C CA . VAL A 1 18 ? -1.661 -0.766 -2.794 1.00 0.00 18 VAL A CA 10
ATOM 17085 C C . VAL A 1 18 ? -2.572 -0.059 -3.800 1.00 0.00 18 VAL A C 10
ATOM 17086 O O . VAL A 1 18 ? -3.501 -0.664 -4.333 1.00 0.00 18 VAL A O 10
ATOM 17099 N N . ARG A 1 19 ? -2.274 1.211 -4.028 1.00 0.00 19 ARG A N 10
ATOM 17100 C CA . ARG A 1 19 ? -3.055 2.007 -4.960 1.00 0.00 19 ARG A CA 10
ATOM 17101 C C . ARG A 1 19 ? -2.142 2.947 -5.750 1.00 0.00 19 ARG A C 10
ATOM 17102 O O . ARG A 1 19 ? -2.616 3.883 -6.393 1.00 0.00 19 ARG A O 10
ATOM 17123 N N . GLU A 1 20 ? -0.850 2.666 -5.676 1.00 0.00 20 GLU A N 10
ATOM 17124 C CA . GLU A 1 20 ? 0.134 3.474 -6.376 1.00 0.00 20 GLU A CA 10
ATOM 17125 C C . GLU A 1 20 ? 0.176 4.886 -5.788 1.00 0.00 20 GLU A C 10
ATOM 17126 O O . GLU A 1 20 ? 1.072 5.213 -5.011 1.00 0.00 20 GLU A O 10
ATOM 17138 N N . ASN A 1 21 ? -0.806 5.685 -6.180 1.00 0.00 21 ASN A N 10
ATOM 17139 C CA . ASN A 1 21 ? -0.892 7.055 -5.701 1.00 0.00 21 ASN A CA 10
ATOM 17140 C C . ASN A 1 21 ? -0.623 7.082 -4.195 1.00 0.00 21 ASN A C 10
ATOM 17141 O O . ASN A 1 21 ? 0.209 7.856 -3.724 1.00 0.00 21 ASN A O 10
ATOM 17152 N N . TYR A 1 22 ? -1.341 6.227 -3.482 1.00 0.00 22 TYR A N 10
ATOM 17153 C CA . TYR A 1 22 ? -1.190 6.143 -2.040 1.00 0.00 22 TYR A CA 10
ATOM 17154 C C . TYR A 1 22 ? -1.590 4.759 -1.526 1.00 0.00 22 TYR A C 10
ATOM 17155 O O . TYR A 1 22 ? -2.657 4.251 -1.865 1.00 0.00 22 TYR A O 10
ATOM 17173 N N . THR A 1 23 ? -0.711 4.187 -0.716 1.00 0.00 23 THR A N 10
ATOM 17174 C CA . THR A 1 23 ? -0.959 2.871 -0.152 1.00 0.00 23 THR A CA 10
ATOM 17175 C C . THR A 1 23 ? -1.759 2.989 1.147 1.00 0.00 23 THR A C 10
ATOM 17176 O O . THR A 1 23 ? -1.713 4.020 1.817 1.00 0.00 23 THR A O 10
ATOM 17187 N N . TRP A 1 24 ? -2.474 1.920 1.463 1.00 0.00 24 TRP A N 10
ATOM 17188 C CA . TRP A 1 24 ? -3.283 1.891 2.669 1.00 0.00 24 TRP A CA 10
ATOM 17189 C C . TRP A 1 24 ? -3.589 0.428 2.999 1.00 0.00 24 TRP A C 10
ATOM 17190 O O . TRP A 1 24 ? -3.429 -0.449 2.151 1.00 0.00 24 TRP A O 10
ATOM 17211 N N . SER A 1 25 ? -4.024 0.210 4.231 1.00 0.00 25 SER A N 10
ATOM 17212 C CA . SER A 1 25 ? -4.354 -1.131 4.682 1.00 0.00 25 SER A CA 10
ATOM 17213 C C . SER A 1 25 ? -5.408 -1.066 5.789 1.00 0.00 25 SER A C 10
ATOM 17214 O O . SER A 1 25 ? -5.809 0.019 6.207 1.00 0.00 25 SER A O 10
ATOM 17222 N N . GLN A 1 26 ? -5.826 -2.242 6.233 1.00 0.00 26 GLN A N 10
ATOM 17223 C CA . GLN A 1 26 ? -6.826 -2.333 7.284 1.00 0.00 26 GLN A CA 10
ATOM 17224 C C . GLN A 1 26 ? -6.508 -3.501 8.220 1.00 0.00 26 GLN A C 10
ATOM 17225 O O . GLN A 1 26 ? -6.457 -4.651 7.787 1.00 0.00 26 GLN A O 10
ATOM 17239 N N . ASP A 1 27 ? -6.304 -3.165 9.485 1.00 0.00 27 ASP A N 10
ATOM 17240 C CA . ASP A 1 27 ? -5.992 -4.172 10.485 1.00 0.00 27 ASP A CA 10
ATOM 17241 C C . ASP A 1 27 ? -6.853 -3.933 11.727 1.00 0.00 27 ASP A C 10
ATOM 17242 O O . ASP A 1 27 ? -6.956 -2.806 12.209 1.00 0.00 27 ASP A O 10
ATOM 17251 N N . TYR A 1 28 ? -7.450 -5.013 12.211 1.00 0.00 28 TYR A N 10
ATOM 17252 C CA . TYR A 1 28 ? -8.299 -4.936 13.388 1.00 0.00 28 TYR A CA 10
ATOM 17253 C C . TYR A 1 28 ? -9.542 -4.088 13.112 1.00 0.00 28 TYR A C 10
ATOM 17254 O O . TYR A 1 28 ? -10.650 -4.616 13.022 1.00 0.00 28 TYR A O 10
ATOM 17272 N N . THR A 1 29 ? -9.318 -2.789 12.984 1.00 0.00 29 THR A N 10
ATOM 17273 C CA . THR A 1 29 ? -10.406 -1.864 12.720 1.00 0.00 29 THR A CA 10
ATOM 17274 C C . THR A 1 29 ? -9.874 -0.434 12.598 1.00 0.00 29 THR A C 10
ATOM 17275 O O . THR A 1 29 ? -10.267 0.446 13.362 1.00 0.00 29 THR A O 10
ATOM 17286 N N . ASP A 1 30 ? -8.986 -0.248 11.632 1.00 0.00 30 ASP A N 10
ATOM 17287 C CA . ASP A 1 30 ? -8.396 1.059 11.401 1.00 0.00 30 ASP A CA 10
ATOM 17288 C C . ASP A 1 30 ? -8.006 1.184 9.926 1.00 0.00 30 ASP A C 10
ATOM 17289 O O . ASP A 1 30 ? -8.041 0.202 9.186 1.00 0.00 30 ASP A O 10
ATOM 17298 N N . LEU A 1 31 ? -7.644 2.400 9.544 1.00 0.00 31 LEU A N 10
ATOM 17299 C CA . LEU A 1 31 ? -7.248 2.666 8.172 1.00 0.00 31 LEU A CA 10
ATOM 17300 C C . LEU A 1 31 ? -5.957 3.487 8.168 1.00 0.00 31 LEU A C 10
ATOM 17301 O O . LEU A 1 31 ? -5.988 4.699 8.379 1.00 0.00 31 LEU A O 10
ATOM 17317 N N . GLU A 1 32 ? -4.853 2.796 7.925 1.00 0.00 32 GLU A N 10
ATOM 17318 C CA . GLU A 1 32 ? -3.555 3.447 7.891 1.00 0.00 32 GLU A CA 10
ATOM 17319 C C . GLU A 1 32 ? -3.074 3.597 6.446 1.00 0.00 32 GLU A C 10
ATOM 17320 O O . GLU A 1 32 ? -2.727 2.611 5.798 1.00 0.00 32 GLU A O 10
ATOM 17332 N N . VAL A 1 33 ? -3.069 4.838 5.984 1.00 0.00 33 VAL A N 10
ATOM 17333 C CA . VAL A 1 33 ? -2.637 5.130 4.628 1.00 0.00 33 VAL A CA 10
ATOM 17334 C C . VAL A 1 33 ? -1.336 5.934 4.674 1.00 0.00 33 VAL A C 10
ATOM 17335 O O . VAL A 1 33 ? -1.269 6.978 5.320 1.00 0.00 33 VAL A O 10
ATOM 17348 N N . ARG A 1 34 ? -0.333 5.415 3.980 1.00 0.00 34 ARG A N 10
ATOM 17349 C CA . ARG A 1 34 ? 0.963 6.071 3.933 1.00 0.00 34 ARG A CA 10
ATOM 17350 C C . ARG A 1 34 ? 1.227 6.626 2.532 1.00 0.00 34 ARG A C 10
ATOM 17351 O O . ARG A 1 34 ? 1.082 5.913 1.541 1.00 0.00 34 ARG A O 10
ATOM 17372 N N . VAL A 1 35 ? 1.609 7.894 2.495 1.00 0.00 35 VAL A N 10
ATOM 17373 C CA . VAL A 1 35 ? 1.895 8.553 1.232 1.00 0.00 35 VAL A CA 10
ATOM 17374 C C . VAL A 1 35 ? 3.396 8.832 1.135 1.00 0.00 35 VAL A C 10
ATOM 17375 O O . VAL A 1 35 ? 4.001 9.334 2.082 1.00 0.00 35 VAL A O 10
ATO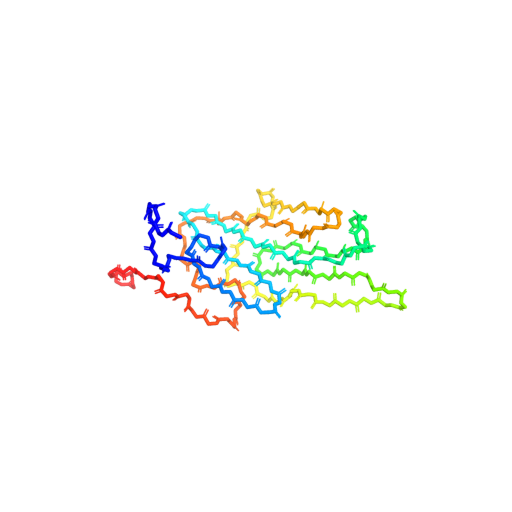M 17388 N N . PRO A 1 36 ? 3.970 8.485 -0.048 1.00 0.00 36 PRO A N 10
ATOM 17389 C CA . PRO A 1 36 ? 5.389 8.692 -0.281 1.00 0.00 36 PRO A CA 10
ATOM 17390 C C . PRO A 1 36 ? 5.694 10.171 -0.527 1.00 0.00 36 PRO A C 10
ATOM 17391 O O . PRO A 1 36 ? 4.938 10.859 -1.213 1.00 0.00 36 PRO A O 10
ATOM 17402 N N . VAL A 1 37 ? 6.802 10.617 0.045 1.00 0.00 37 VAL A N 10
ATOM 17403 C CA . VAL A 1 37 ? 7.216 12.002 -0.104 1.00 0.00 37 VAL A CA 10
ATOM 17404 C C . VAL A 1 37 ? 8.630 12.047 -0.686 1.00 0.00 37 VAL A C 10
ATOM 17405 O O . VAL A 1 37 ? 9.373 11.071 -0.598 1.00 0.00 37 VAL A O 10
ATOM 17418 N N . PRO A 1 38 ? 8.969 13.222 -1.283 1.00 0.00 38 PRO A N 10
ATOM 17419 C CA . PRO A 1 38 ? 10.280 13.407 -1.880 1.00 0.00 38 PRO A CA 10
ATOM 17420 C C . PRO A 1 38 ? 11.349 13.607 -0.803 1.00 0.00 38 PRO A C 10
ATOM 17421 O O . PRO A 1 38 ? 11.036 13.659 0.385 1.00 0.00 38 PRO A O 10
ATOM 17432 N N . LYS A 1 39 ? 12.589 13.712 -1.258 1.00 0.00 39 LYS A N 10
ATOM 17433 C CA . LYS A 1 39 ? 13.706 13.905 -0.348 1.00 0.00 39 LYS A CA 10
ATOM 17434 C C . LYS A 1 39 ? 13.855 15.396 -0.039 1.00 0.00 39 LYS A C 10
ATOM 17435 O O . LYS A 1 39 ? 14.841 15.812 0.568 1.00 0.00 39 LYS A O 10
ATOM 17454 N N . HIS A 1 40 ? 12.862 16.160 -0.471 1.00 0.00 40 HIS A N 10
ATOM 17455 C CA . HIS A 1 40 ? 12.871 17.595 -0.248 1.00 0.00 40 HIS A CA 10
ATOM 17456 C C . HIS A 1 40 ? 11.810 17.960 0.792 1.00 0.00 40 HIS A C 10
ATOM 17457 O O . HIS A 1 40 ? 11.692 19.120 1.184 1.00 0.00 40 HIS A O 10
ATOM 17471 N N . VAL A 1 41 ? 11.064 16.947 1.210 1.00 0.00 41 VAL A N 10
ATOM 17472 C CA . VAL A 1 41 ? 10.017 17.146 2.197 1.00 0.00 41 VAL A CA 10
ATOM 17473 C C . VAL A 1 41 ? 10.501 16.639 3.557 1.00 0.00 41 VAL A C 10
ATOM 17474 O O . VAL A 1 41 ? 10.675 15.437 3.749 1.00 0.00 41 VAL A O 10
ATOM 17487 N N . VAL A 1 42 ? 10.706 17.582 4.466 1.00 0.00 42 VAL A N 10
ATOM 17488 C CA . VAL A 1 42 ? 11.166 17.246 5.802 1.00 0.00 42 VAL A CA 10
ATOM 17489 C C . VAL A 1 42 ? 10.387 18.071 6.828 1.00 0.00 42 VAL A C 10
ATOM 17490 O O . VAL A 1 42 ? 10.771 18.141 7.994 1.00 0.00 42 VAL A O 10
ATOM 17503 N N . LYS A 1 43 ? 9.306 18.674 6.356 1.00 0.00 43 LYS A N 10
ATOM 17504 C CA . LYS A 1 43 ? 8.469 19.492 7.218 1.00 0.00 43 LYS A CA 10
ATOM 17505 C C . LYS A 1 43 ? 6.997 19.200 6.918 1.00 0.00 43 LYS A C 10
ATOM 17506 O O . LYS A 1 43 ? 6.668 18.688 5.849 1.00 0.00 43 LYS A O 10
ATOM 17525 N N . GLY A 1 44 ? 6.152 19.540 7.880 1.00 0.00 44 GLY A N 10
ATOM 17526 C CA . GLY A 1 44 ? 4.723 19.321 7.731 1.00 0.00 44 GLY A CA 10
ATOM 17527 C C . GLY A 1 44 ? 4.085 20.421 6.881 1.00 0.00 44 GLY A C 10
ATOM 17528 O O . GLY A 1 44 ? 3.143 20.165 6.132 1.00 0.00 44 GLY A O 10
ATOM 17532 N N . LYS A 1 45 ? 4.624 21.623 7.025 1.00 0.00 45 LYS A N 10
ATOM 17533 C CA . LYS A 1 45 ? 4.119 22.764 6.279 1.00 0.00 45 LYS A CA 10
ATOM 17534 C C . LYS A 1 45 ? 4.356 22.536 4.785 1.00 0.00 45 LYS A C 10
ATOM 17535 O O . LYS A 1 45 ? 3.747 23.200 3.947 1.00 0.00 45 LYS A O 10
ATOM 17554 N N . GLN A 1 46 ? 5.242 21.594 4.495 1.00 0.00 46 GLN A N 10
ATOM 17555 C CA . GLN A 1 46 ? 5.567 21.271 3.117 1.00 0.00 46 GLN A CA 10
ATOM 17556 C C . GLN A 1 46 ? 4.499 20.351 2.522 1.00 0.00 46 GLN A C 10
ATOM 17557 O O . GLN A 1 46 ? 4.466 20.134 1.311 1.00 0.00 46 GLN A O 10
ATOM 17571 N N . VAL A 1 47 ? 3.652 19.835 3.400 1.00 0.00 47 VAL A N 10
ATOM 17572 C CA . VAL A 1 47 ? 2.585 18.944 2.976 1.00 0.00 47 VAL A CA 10
ATOM 17573 C C . VAL A 1 47 ? 1.268 19.394 3.611 1.00 0.00 47 VAL A C 10
ATOM 17574 O O . VAL A 1 47 ? 1.206 19.636 4.815 1.00 0.00 47 VAL A O 10
ATOM 17587 N N . SER A 1 48 ? 0.247 19.493 2.772 1.00 0.00 48 SER A N 10
ATOM 17588 C CA . SER A 1 48 ? -1.065 19.910 3.236 1.00 0.00 48 SER A CA 10
ATOM 17589 C C . SER A 1 48 ? -1.904 18.684 3.604 1.00 0.00 48 SER A C 10
ATOM 17590 O O . SER A 1 48 ? -2.151 17.822 2.763 1.00 0.00 48 SER A O 10
ATOM 17598 N N . VAL A 1 49 ? -2.318 18.646 4.862 1.00 0.00 49 VAL A N 10
ATOM 17599 C CA . VAL A 1 49 ? -3.124 17.541 5.352 1.00 0.00 49 VAL A CA 10
ATOM 17600 C C . VAL A 1 49 ? -4.413 18.088 5.969 1.00 0.00 49 VAL A C 10
ATOM 17601 O O . VAL A 1 49 ? -4.372 18.789 6.979 1.00 0.00 49 VAL A O 10
ATOM 17614 N N . ALA A 1 50 ? -5.526 17.749 5.335 1.00 0.00 50 ALA A N 10
ATOM 17615 C CA . ALA A 1 50 ? -6.824 18.198 5.809 1.00 0.00 50 ALA A CA 10
ATOM 17616 C C . ALA A 1 50 ? -7.637 16.989 6.277 1.00 0.00 50 ALA A C 10
ATOM 17617 O O . ALA A 1 50 ? -8.078 16.180 5.462 1.00 0.00 50 ALA A O 10
ATOM 17624 N N . LEU A 1 51 ? -7.811 16.905 7.588 1.00 0.00 51 LEU A N 10
ATOM 17625 C CA . LEU A 1 51 ? -8.563 15.809 8.174 1.00 0.00 51 LEU A CA 10
ATOM 17626 C C . LEU A 1 51 ? -10.030 16.220 8.314 1.00 0.00 51 LEU A C 10
ATOM 17627 O O . LEU A 1 51 ? -10.342 17.204 8.983 1.00 0.00 51 LEU A O 10
ATOM 17643 N N . SER A 1 52 ? -10.893 15.446 7.671 1.00 0.00 52 SER A N 10
ATOM 17644 C CA . SER A 1 52 ? -12.319 15.718 7.715 1.00 0.00 52 SER A CA 10
ATOM 17645 C C . SER A 1 52 ? -13.080 14.456 8.129 1.00 0.00 52 SER A C 10
ATOM 17646 O O . SER A 1 52 ? -12.653 13.343 7.825 1.00 0.00 52 SER A O 10
ATOM 17654 N N . SER A 1 53 ? -14.192 14.672 8.815 1.00 0.00 53 SER A N 10
ATOM 17655 C CA . SER A 1 53 ? -15.016 13.567 9.273 1.00 0.00 53 SER A CA 10
ATOM 17656 C C . SER A 1 53 ? -15.323 12.625 8.107 1.00 0.00 53 SER A C 10
ATOM 17657 O O . SER A 1 53 ? -15.524 11.428 8.308 1.00 0.00 53 SER A O 10
ATOM 17665 N N . SER A 1 54 ? -15.351 13.201 6.915 1.00 0.00 54 SER A N 10
ATOM 17666 C CA . SER A 1 54 ? -15.631 12.428 5.717 1.00 0.00 54 SER A CA 10
ATOM 17667 C C . SER A 1 54 ? -14.920 13.052 4.514 1.00 0.00 54 SER A C 10
ATOM 17668 O O . SER A 1 54 ? -15.562 13.422 3.532 1.00 0.00 54 SER A O 10
ATOM 17676 N N . SER A 1 55 ? -13.604 13.149 4.630 1.00 0.00 55 SER A N 10
ATOM 17677 C CA . SER A 1 55 ? -12.799 13.722 3.564 1.00 0.00 55 SER A CA 10
ATOM 17678 C C . SER A 1 55 ? -11.361 13.927 4.046 1.00 0.00 55 SER A C 10
ATOM 17679 O O . SER A 1 55 ? -11.138 14.365 5.173 1.00 0.00 55 SER A O 10
ATOM 17687 N N . ILE A 1 56 ? -10.424 13.600 3.169 1.00 0.00 56 ILE A N 10
ATOM 17688 C CA . ILE A 1 56 ? -9.015 13.743 3.491 1.00 0.00 56 ILE A CA 10
ATOM 17689 C C . ILE A 1 56 ? -8.286 14.376 2.304 1.00 0.00 56 ILE A C 10
ATOM 17690 O O . ILE A 1 56 ? -8.674 14.176 1.154 1.00 0.00 56 ILE A O 10
ATOM 17706 N N . ARG A 1 57 ? -7.243 15.129 2.623 1.00 0.00 57 ARG A N 10
ATOM 17707 C CA . ARG A 1 57 ? -6.457 15.793 1.598 1.00 0.00 57 ARG A CA 10
ATOM 17708 C C . ARG A 1 57 ? -4.963 15.602 1.867 1.00 0.00 57 ARG A C 10
ATOM 17709 O O . ARG A 1 57 ? -4.505 15.780 2.995 1.00 0.00 57 ARG A O 10
ATOM 17730 N N . VAL A 1 58 ? -4.246 15.243 0.813 1.00 0.00 58 VAL A N 10
ATOM 17731 C CA . VAL A 1 58 ? -2.813 15.026 0.922 1.00 0.00 58 VAL A CA 10
ATOM 17732 C C . VAL A 1 58 ? -2.108 15.709 -0.252 1.00 0.00 58 VAL A C 10
ATOM 17733 O O . VAL A 1 58 ? -2.401 15.418 -1.410 1.00 0.00 58 VAL A O 10
ATOM 17746 N N . ALA A 1 59 ? -1.192 16.604 0.089 1.00 0.00 59 ALA A N 10
ATOM 17747 C CA . ALA A 1 59 ? -0.443 17.330 -0.923 1.00 0.00 59 ALA A CA 10
ATOM 17748 C C . ALA A 1 59 ? 0.957 17.642 -0.388 1.00 0.00 59 ALA A C 10
ATOM 17749 O O . ALA A 1 59 ? 1.175 17.652 0.822 1.00 0.00 59 ALA A O 10
ATOM 17756 N N . MET A 1 60 ? 1.869 17.889 -1.317 1.00 0.00 60 MET A N 10
ATOM 17757 C CA . MET A 1 60 ? 3.241 18.200 -0.955 1.00 0.00 60 MET A CA 10
ATOM 17758 C C . MET A 1 60 ? 3.782 19.355 -1.800 1.00 0.00 60 MET A C 10
ATOM 17759 O O . MET A 1 60 ? 3.441 19.483 -2.975 1.00 0.00 60 MET A O 10
ATOM 17773 N N . LEU A 1 61 ? 4.616 20.168 -1.168 1.00 0.00 61 LEU A N 10
ATOM 17774 C CA . LEU A 1 61 ? 5.208 21.308 -1.847 1.00 0.00 61 LEU A CA 10
ATOM 17775 C C . LEU A 1 61 ? 6.357 20.827 -2.736 1.00 0.00 61 LEU A C 10
ATOM 17776 O O . LEU A 1 61 ? 7.241 20.106 -2.278 1.00 0.00 61 LEU A O 10
ATOM 17792 N N . GLU A 1 62 ? 6.306 21.246 -3.992 1.00 0.00 62 GLU A N 10
ATOM 17793 C CA . GLU A 1 62 ? 7.330 20.867 -4.950 1.00 0.00 62 GLU A CA 10
ATOM 17794 C C . GLU A 1 62 ? 8.430 21.929 -4.999 1.00 0.00 62 GLU A C 10
ATOM 17795 O O . GLU A 1 62 ? 9.534 21.709 -4.502 1.00 0.00 62 GLU A O 10
ATOM 17807 N N . GLU A 1 63 ? 8.091 23.059 -5.602 1.00 0.00 63 GLU A N 10
ATOM 17808 C CA . GLU A 1 63 ? 9.036 24.157 -5.722 1.00 0.00 63 GLU A CA 10
ATOM 17809 C C . GLU A 1 63 ? 8.301 25.457 -6.052 1.00 0.00 63 GLU A C 10
ATOM 17810 O O . GLU A 1 63 ? 8.252 26.372 -5.231 1.00 0.00 63 GLU A O 10
ATOM 17822 N N . ASN A 1 64 ? 7.747 25.497 -7.254 1.00 0.00 64 ASN A N 10
ATOM 17823 C CA . ASN A 1 64 ? 7.016 26.671 -7.703 1.00 0.00 64 ASN A CA 10
ATOM 17824 C C . ASN A 1 64 ? 5.554 26.554 -7.265 1.00 0.00 64 ASN A C 10
ATOM 17825 O O . ASN A 1 64 ? 4.777 27.492 -7.430 1.00 0.00 64 ASN A O 10
ATOM 17836 N N . GLY A 1 65 ? 5.225 25.394 -6.716 1.00 0.00 65 GLY A N 10
ATOM 17837 C CA . GLY A 1 65 ? 3.871 25.142 -6.254 1.00 0.00 65 GLY A CA 10
ATOM 17838 C C . GLY A 1 65 ? 3.816 23.893 -5.373 1.00 0.00 65 GLY A C 10
ATOM 17839 O O . GLY A 1 65 ? 4.648 23.718 -4.484 1.00 0.00 65 GLY A O 10
ATOM 17843 N N . GLU A 1 66 ? 2.827 23.055 -5.650 1.00 0.00 66 GLU A N 10
ATOM 17844 C CA . GLU A 1 66 ? 2.653 21.827 -4.894 1.00 0.00 66 GLU A CA 10
ATOM 17845 C C . GLU A 1 66 ? 1.886 20.796 -5.725 1.00 0.00 66 GLU A C 10
ATOM 17846 O O . GLU A 1 66 ? 1.435 21.096 -6.830 1.00 0.00 66 GLU A O 10
ATOM 17858 N N . ARG A 1 67 ? 1.762 19.603 -5.163 1.00 0.00 67 ARG A N 10
ATOM 17859 C CA . ARG A 1 67 ? 1.058 18.526 -5.838 1.00 0.00 67 ARG A CA 10
ATOM 17860 C C . ARG A 1 67 ? 0.239 17.714 -4.832 1.00 0.00 67 ARG A C 10
ATOM 17861 O O . ARG A 1 67 ? 0.719 17.405 -3.743 1.00 0.00 67 ARG A O 10
ATOM 17882 N N . VAL A 1 68 ? -0.982 17.393 -5.234 1.00 0.00 68 VAL A N 10
ATOM 17883 C CA . VAL A 1 68 ? -1.871 16.623 -4.381 1.00 0.00 68 VAL A CA 10
ATOM 17884 C C . VAL A 1 68 ? -1.636 15.130 -4.622 1.00 0.00 68 VAL A C 10
ATOM 17885 O O . VAL A 1 68 ? -2.149 14.565 -5.587 1.00 0.00 68 VAL A O 10
ATOM 17898 N N . LEU A 1 69 ? -0.860 14.534 -3.728 1.00 0.00 69 LEU A N 10
ATOM 17899 C CA . LEU A 1 69 ? -0.551 13.118 -3.831 1.00 0.00 69 LEU A CA 10
ATOM 17900 C C . LEU A 1 69 ? -1.846 12.309 -3.735 1.00 0.00 69 LEU A C 10
ATOM 17901 O O . LEU A 1 69 ? -2.194 11.574 -4.658 1.00 0.00 69 LEU A O 10
ATOM 17917 N N . MET A 1 70 ? -2.525 12.472 -2.609 1.00 0.00 70 MET A N 10
ATOM 17918 C CA . MET A 1 70 ? -3.774 11.766 -2.380 1.00 0.00 70 MET A CA 10
ATOM 17919 C C . MET A 1 70 ? -4.888 12.737 -1.981 1.00 0.00 70 MET A C 10
ATOM 17920 O O . MET A 1 70 ? -4.635 13.735 -1.309 1.00 0.00 70 MET A O 10
ATOM 17934 N N . GLU A 1 71 ? -6.097 12.410 -2.414 1.00 0.00 71 GLU A N 10
ATOM 17935 C CA . GLU A 1 71 ? -7.250 13.241 -2.111 1.00 0.00 71 GLU A CA 10
ATOM 17936 C C . GLU A 1 71 ? -8.535 12.555 -2.577 1.00 0.00 71 GLU A C 10
ATOM 17937 O O . GLU A 1 71 ? -8.507 11.729 -3.488 1.00 0.00 71 GLU A O 10
ATOM 17949 N N . GLY A 1 72 ? -9.632 12.922 -1.931 1.00 0.00 72 GLY A N 10
ATOM 17950 C CA . GLY A 1 72 ? -10.926 12.353 -2.268 1.00 0.00 72 GLY A CA 10
ATOM 17951 C C . GLY A 1 72 ? -11.803 12.208 -1.023 1.00 0.00 72 GLY A C 10
ATOM 17952 O O . GLY A 1 72 ? -11.293 12.022 0.081 1.00 0.00 72 GLY A O 10
ATOM 17956 N N . LYS A 1 73 ? -13.106 12.300 -1.242 1.00 0.00 73 LYS A N 10
ATOM 17957 C CA . LYS A 1 73 ? -14.059 12.181 -0.151 1.00 0.00 73 LYS A CA 10
ATOM 17958 C C . LYS A 1 73 ? -14.127 10.722 0.304 1.00 0.00 73 LYS A C 10
ATOM 17959 O O . LYS A 1 73 ? -14.485 9.841 -0.476 1.00 0.00 73 LYS A O 10
ATOM 17978 N N . LEU A 1 74 ? -13.779 10.512 1.565 1.00 0.00 74 LEU A N 10
ATOM 17979 C CA . LEU A 1 74 ? -13.797 9.175 2.134 1.00 0.00 74 LEU A CA 10
ATOM 17980 C C . LEU A 1 74 ? -15.131 8.503 1.804 1.00 0.00 74 LEU A C 10
ATOM 17981 O O . LEU A 1 74 ? -16.051 9.152 1.309 1.00 0.00 74 LEU A O 10
ATOM 17997 N N . THR A 1 75 ? -15.194 7.212 2.093 1.00 0.00 75 THR A N 10
ATOM 17998 C CA . THR A 1 75 ? -16.401 6.445 1.834 1.00 0.00 75 THR A CA 10
ATOM 17999 C C . THR A 1 75 ? -17.361 6.544 3.021 1.00 0.00 75 THR A C 10
ATOM 18000 O O . THR A 1 75 ? -18.572 6.660 2.836 1.00 0.00 75 THR A O 10
ATOM 18011 N N . HIS A 1 76 ? -16.785 6.496 4.213 1.00 0.00 76 HIS A N 10
ATOM 18012 C CA . HIS A 1 76 ? -17.575 6.580 5.430 1.00 0.00 76 HIS A CA 10
ATOM 18013 C C . HIS A 1 76 ? -17.038 7.707 6.314 1.00 0.00 76 HIS A C 10
ATOM 18014 O O . HIS A 1 76 ? -16.014 8.312 6.001 1.00 0.00 76 HIS A O 10
ATOM 18028 N N . LYS A 1 77 ? -17.754 7.955 7.400 1.00 0.00 77 LYS A N 10
ATOM 18029 C CA . LYS A 1 77 ? -17.363 8.999 8.332 1.00 0.00 77 LYS A CA 10
ATOM 18030 C C . LYS A 1 77 ? -16.251 8.474 9.243 1.00 0.00 77 LYS A C 10
ATOM 18031 O O . LYS A 1 77 ? -16.116 7.266 9.429 1.00 0.00 77 LYS A O 10
ATOM 18050 N N . ILE A 1 78 ? -15.484 9.408 9.786 1.00 0.00 78 ILE A N 10
ATOM 18051 C CA . ILE A 1 78 ? -14.388 9.054 10.672 1.00 0.00 78 ILE A CA 10
ATOM 18052 C C . ILE A 1 78 ? -14.418 9.965 11.901 1.00 0.00 78 ILE A C 10
ATOM 18053 O O . ILE A 1 78 ? -15.356 10.740 12.081 1.00 0.00 78 ILE A O 10
ATOM 18069 N N . ASN A 1 79 ? -13.379 9.842 12.714 1.00 0.00 79 ASN A N 10
ATOM 18070 C CA . ASN A 1 79 ? -13.274 10.645 13.921 1.00 0.00 79 ASN A CA 10
ATOM 18071 C C . ASN A 1 79 ? -12.012 11.507 13.846 1.00 0.00 79 ASN A C 10
ATOM 18072 O O . ASN A 1 79 ? -10.948 11.098 14.307 1.00 0.00 79 ASN A O 10
ATOM 18083 N N . THR A 1 80 ? -12.173 12.685 13.261 1.00 0.00 80 THR A N 10
ATOM 18084 C CA . THR A 1 80 ? -11.060 13.609 13.120 1.00 0.00 80 THR A CA 10
ATOM 18085 C C . THR A 1 80 ? -10.472 13.949 14.491 1.00 0.00 80 THR A C 10
ATOM 18086 O O . THR A 1 80 ? -9.356 14.458 14.582 1.00 0.00 80 THR A O 10
ATOM 18097 N N . GLU A 1 81 ? -11.249 13.653 15.522 1.00 0.00 81 GLU A N 10
ATOM 18098 C CA . GLU A 1 81 ? -10.819 13.921 16.884 1.00 0.00 81 GLU A CA 10
ATOM 18099 C C . GLU A 1 81 ? -9.798 12.874 17.334 1.00 0.00 81 GLU A C 10
ATOM 18100 O O . GLU A 1 81 ? -8.777 13.213 17.930 1.00 0.00 81 GLU A O 10
ATOM 18112 N N . SER A 1 82 ? -10.110 11.622 17.032 1.00 0.00 82 SER A N 10
ATOM 18113 C CA . SER A 1 82 ? -9.233 10.523 17.397 1.00 0.00 82 SER A CA 10
ATOM 18114 C C . SER A 1 82 ? -8.210 10.277 16.286 1.00 0.00 82 SER A C 10
ATOM 18115 O O . SER A 1 82 ? -7.182 9.642 16.513 1.00 0.00 82 SER A O 10
ATOM 18123 N N . SER A 1 83 ? -8.530 10.793 15.108 1.00 0.00 83 SER A N 10
ATOM 18124 C CA . SER A 1 83 ? -7.652 10.637 13.960 1.00 0.00 83 SER A CA 10
ATOM 18125 C C . SER A 1 83 ? -6.436 11.555 14.103 1.00 0.00 83 SER A C 10
ATOM 18126 O O . SER A 1 83 ? -6.471 12.524 14.860 1.00 0.00 83 SER A O 10
ATOM 18134 N N . LEU A 1 84 ? -5.390 11.218 13.363 1.00 0.00 84 LEU A N 10
ATOM 18135 C CA . LEU A 1 84 ? -4.166 12.000 13.397 1.00 0.00 84 LEU A CA 10
ATOM 18136 C C . LEU A 1 84 ? -3.404 11.805 12.085 1.00 0.00 84 LEU A C 10
ATOM 18137 O O . LEU A 1 84 ? -3.850 11.067 11.208 1.00 0.00 84 LEU A O 10
ATOM 18153 N N . TRP A 1 85 ? -2.268 12.480 11.992 1.00 0.00 85 TRP A N 10
ATOM 18154 C CA . TRP A 1 85 ? -1.440 12.390 10.801 1.00 0.00 85 TRP A CA 10
ATOM 18155 C C . TRP A 1 85 ? -0.040 12.893 11.159 1.00 0.00 85 TRP A C 10
ATOM 18156 O O . TRP A 1 85 ? 0.103 13.903 11.848 1.00 0.00 85 TRP A O 10
ATOM 18177 N N . SER A 1 86 ? 0.957 12.167 10.676 1.00 0.00 86 SER A N 10
ATOM 18178 C CA . SER A 1 86 ? 2.340 12.528 10.937 1.00 0.00 86 SER A CA 10
ATOM 18179 C C . SER A 1 86 ? 3.116 12.612 9.621 1.00 0.00 86 SER A C 10
ATOM 18180 O O . SER A 1 86 ? 2.757 11.960 8.642 1.00 0.00 86 SER A O 10
ATOM 18188 N N . LEU A 1 87 ? 4.165 13.421 9.641 1.00 0.00 87 LEU A N 10
ATOM 18189 C CA . LEU A 1 87 ? 4.995 13.599 8.461 1.00 0.00 87 LEU A CA 10
ATOM 18190 C C . LEU A 1 87 ? 6.406 13.086 8.753 1.00 0.00 87 LEU A C 10
ATOM 18191 O O . LEU A 1 87 ? 6.888 13.190 9.880 1.00 0.00 87 LEU A O 10
ATOM 18207 N N . GLU A 1 88 ? 7.030 12.543 7.718 1.00 0.00 88 GLU A N 10
ATOM 18208 C CA . GLU A 1 88 ? 8.377 12.014 7.849 1.00 0.00 88 GLU A CA 10
ATOM 18209 C C . GLU A 1 88 ? 9.291 12.617 6.781 1.00 0.00 88 GLU A C 10
ATOM 18210 O O . GLU A 1 88 ? 8.911 12.711 5.615 1.00 0.00 88 GLU A O 10
ATOM 18222 N N . PRO A 1 89 ? 10.510 13.020 7.229 1.00 0.00 89 PRO A N 10
ATOM 18223 C CA . PRO A 1 89 ? 11.481 13.612 6.324 1.00 0.00 89 PRO A CA 10
ATOM 18224 C C . PRO A 1 89 ? 12.123 12.545 5.434 1.00 0.00 89 PRO A C 10
ATOM 18225 O O . PRO A 1 89 ? 12.762 11.619 5.932 1.00 0.00 89 PRO A O 10
ATOM 18236 N N . GLY A 1 90 ? 11.929 12.710 4.134 1.00 0.00 90 GLY A N 10
ATOM 18237 C CA . GLY A 1 90 ? 12.481 11.773 3.171 1.00 0.00 90 GLY A CA 10
ATOM 18238 C C . GLY A 1 90 ? 11.975 10.353 3.435 1.00 0.00 90 GLY A C 10
ATOM 18239 O O . GLY A 1 90 ? 12.762 9.410 3.493 1.00 0.00 90 GLY A O 10
ATOM 18243 N N . LYS A 1 91 ? 10.663 10.246 3.587 1.00 0.00 91 LYS A N 10
ATOM 18244 C CA . LYS A 1 91 ? 10.042 8.958 3.843 1.00 0.00 91 LYS A CA 10
ATOM 18245 C C . LYS A 1 91 ? 8.637 8.944 3.238 1.00 0.00 91 LYS A C 10
ATOM 18246 O O . LYS A 1 91 ? 8.477 8.744 2.035 1.00 0.00 91 LYS A O 10
ATOM 18265 N N . CYS A 1 92 ? 7.654 9.159 4.100 1.00 0.00 92 CYS A N 10
ATOM 18266 C CA . CYS A 1 92 ? 6.268 9.174 3.666 1.00 0.00 92 CYS A CA 10
ATOM 18267 C C . CYS A 1 92 ? 5.428 9.834 4.762 1.00 0.00 92 CYS A C 10
ATOM 18268 O O . CYS A 1 92 ? 5.937 10.138 5.840 1.00 0.00 92 CYS A O 10
ATOM 18276 N N . VAL A 1 93 ? 4.157 10.037 4.448 1.00 0.00 93 VAL A N 10
ATOM 18277 C CA . VAL A 1 93 ? 3.242 10.656 5.392 1.00 0.00 93 VAL A CA 10
ATOM 18278 C C . VAL A 1 93 ? 2.409 9.569 6.075 1.00 0.00 93 VAL A C 10
ATOM 18279 O O . VAL A 1 93 ? 2.039 8.578 5.447 1.00 0.00 93 VAL A O 10
ATOM 18292 N N . LEU A 1 94 ? 2.138 9.792 7.353 1.00 0.00 94 LEU A N 10
ATOM 18293 C CA . LEU A 1 94 ? 1.356 8.844 8.128 1.00 0.00 94 LEU A CA 10
ATOM 18294 C C . LEU A 1 94 ? -0.002 9.465 8.464 1.00 0.00 94 LEU A C 10
ATOM 18295 O O . LEU A 1 94 ? -0.072 10.606 8.916 1.00 0.00 94 LEU A O 10
ATOM 18311 N N . VAL A 1 95 ? -1.047 8.685 8.229 1.00 0.00 95 VAL A N 10
ATOM 18312 C CA . VAL A 1 95 ? -2.399 9.144 8.502 1.00 0.00 95 VAL A CA 10
ATOM 18313 C C . VAL A 1 95 ? -3.172 8.039 9.224 1.00 0.00 95 VAL A C 10
ATOM 18314 O O . VAL A 1 95 ? -3.206 6.898 8.765 1.00 0.00 95 VAL A O 10
ATOM 18327 N N . ASN A 1 96 ? -3.774 8.416 10.342 1.00 0.00 96 ASN A N 10
ATOM 18328 C CA . ASN A 1 96 ? -4.545 7.471 11.132 1.00 0.00 96 ASN A CA 10
ATOM 18329 C C . ASN A 1 96 ? -6.023 7.864 11.090 1.00 0.00 96 ASN A C 10
ATOM 18330 O O . ASN A 1 96 ? -6.375 9.005 11.386 1.00 0.00 96 ASN A O 10
ATOM 18341 N N . LEU A 1 97 ? -6.849 6.896 10.720 1.00 0.00 97 LEU A N 10
ATOM 18342 C CA . LEU A 1 97 ? -8.282 7.127 10.636 1.00 0.00 97 LEU A CA 10
ATOM 18343 C C . LEU A 1 97 ? -9.005 6.165 11.580 1.00 0.00 97 LEU A C 10
ATOM 18344 O O . LEU A 1 97 ? -8.906 4.948 11.429 1.00 0.00 97 LEU A O 10
ATOM 18360 N N . SER A 1 98 ? -9.718 6.747 12.534 1.00 0.00 98 SER A N 10
ATOM 18361 C CA . SER A 1 98 ? -10.458 5.957 13.503 1.00 0.00 98 SER A CA 10
ATOM 18362 C C . SER A 1 98 ? -11.925 5.852 13.082 1.00 0.00 98 SER A C 10
ATOM 18363 O O . SER A 1 98 ? -12.623 6.861 12.994 1.00 0.00 98 SER A O 10
ATOM 18371 N N . LYS A 1 99 ? -12.349 4.622 12.832 1.00 0.00 99 LYS A N 10
ATOM 18372 C CA . LYS A 1 99 ? -13.720 4.372 12.422 1.00 0.00 99 LYS A CA 10
ATOM 18373 C C . LYS A 1 99 ? -14.671 4.827 13.532 1.00 0.00 99 LYS A C 10
ATOM 18374 O O . LYS A 1 99 ? -14.378 4.656 14.714 1.00 0.00 99 LYS A O 10
ATOM 18393 N N . VAL A 1 100 ? -15.790 5.399 13.111 1.00 0.00 100 VAL A N 10
ATOM 18394 C CA . VAL A 1 100 ? -16.785 5.880 14.054 1.00 0.00 100 VAL A CA 10
ATOM 18395 C C . VAL A 1 100 ? -17.843 4.797 14.269 1.00 0.00 100 VAL A C 10
ATOM 18396 O O . VAL A 1 100 ? -19.040 5.081 14.251 1.00 0.00 100 VAL A O 10
ATOM 18409 N N . GLY A 1 101 ? -17.364 3.577 14.467 1.00 0.00 101 GLY A N 10
ATOM 18410 C CA . GLY A 1 101 ? -18.255 2.450 14.685 1.00 0.00 101 GLY A CA 10
ATOM 18411 C C . GLY A 1 101 ? -17.848 1.255 13.820 1.00 0.00 101 GLY A C 10
ATOM 18412 O O . GLY A 1 101 ? -16.661 0.995 13.632 1.00 0.00 101 GLY A O 10
ATOM 18416 N N . GLU A 1 102 ? -18.857 0.559 13.317 1.00 0.00 102 GLU A N 10
ATOM 18417 C CA . GLU A 1 102 ? -18.620 -0.602 12.476 1.00 0.00 102 GLU A CA 10
ATOM 18418 C C . GLU A 1 102 ? -19.348 -0.448 11.140 1.00 0.00 102 GLU A C 10
ATOM 18419 O O . GLU A 1 102 ? -20.528 -0.779 11.029 1.00 0.00 102 GLU A O 10
ATOM 18431 N N . TYR A 1 103 ? -18.615 0.056 10.158 1.00 0.00 103 TYR A N 10
ATOM 18432 C CA . TYR A 1 103 ? -19.176 0.258 8.833 1.00 0.00 103 TYR A CA 10
ATOM 18433 C C . TYR A 1 103 ? -18.300 -0.393 7.761 1.00 0.00 103 TYR A C 10
ATOM 18434 O O . TYR A 1 103 ? -17.103 -0.588 7.967 1.00 0.00 103 TYR A O 10
ATOM 18452 N N . TRP A 1 104 ? -18.930 -0.710 6.639 1.00 0.00 104 TRP A N 10
ATOM 18453 C CA . TRP A 1 104 ? -18.223 -1.335 5.534 1.00 0.00 104 TRP A CA 10
ATOM 18454 C C . TRP A 1 104 ? -17.509 -0.234 4.747 1.00 0.00 104 TRP A C 10
ATOM 18455 O O . TRP A 1 104 ? -18.156 0.633 4.161 1.00 0.00 104 TRP A O 10
ATOM 18476 N N . TRP A 1 105 ? -16.186 -0.305 4.758 1.00 0.00 105 TRP A N 10
ATOM 18477 C CA . TRP A 1 105 ? -15.378 0.675 4.052 1.00 0.00 105 TRP A CA 10
ATOM 18478 C C . TRP A 1 105 ? -14.955 0.063 2.715 1.00 0.00 105 TRP A C 10
ATOM 18479 O O . TRP A 1 105 ? -15.426 0.483 1.659 1.00 0.00 105 TRP A O 10
ATOM 18500 N N . ASN A 1 106 ? -14.070 -0.919 2.804 1.00 0.00 106 ASN A N 10
ATOM 18501 C CA . ASN A 1 106 ? -13.577 -1.592 1.615 1.00 0.00 106 ASN A CA 10
ATOM 18502 C C . ASN A 1 106 ? -12.499 -0.730 0.955 1.00 0.00 106 ASN A C 10
ATOM 18503 O O . ASN A 1 106 ? -11.385 -1.195 0.720 1.00 0.00 106 ASN A O 10
ATOM 18514 N N . ALA A 1 107 ? -12.869 0.511 0.675 1.00 0.00 107 ALA A N 10
ATOM 18515 C CA . ALA A 1 107 ? -11.947 1.443 0.047 1.00 0.00 107 ALA A CA 10
ATOM 18516 C C . ALA A 1 107 ? -11.833 2.701 0.911 1.00 0.00 107 ALA A C 10
ATOM 18517 O O . ALA A 1 107 ? -12.703 2.972 1.737 1.00 0.00 107 ALA A O 10
ATOM 18524 N N . ILE A 1 108 ? -10.753 3.435 0.690 1.00 0.00 108 ILE A N 10
ATOM 18525 C CA . ILE A 1 108 ? -10.513 4.658 1.437 1.00 0.00 108 ILE A CA 10
ATOM 18526 C C . ILE A 1 108 ? -11.403 5.772 0.884 1.00 0.00 108 ILE A C 10
ATOM 18527 O O . ILE A 1 108 ? -12.150 6.403 1.630 1.00 0.00 108 ILE A O 10
ATOM 18543 N N . LEU A 1 109 ? -11.294 5.980 -0.421 1.00 0.00 109 LEU A N 10
ATOM 18544 C CA . LEU A 1 109 ? -12.080 7.007 -1.083 1.00 0.00 109 LEU A CA 10
ATOM 18545 C C . LEU A 1 109 ? -13.177 6.344 -1.919 1.00 0.00 109 LEU A C 10
ATOM 18546 O O . LEU A 1 109 ? -13.172 5.128 -2.104 1.00 0.00 109 LEU A O 10
ATOM 18562 N N . GLU A 1 110 ? -14.091 7.173 -2.402 1.00 0.00 110 GLU A N 10
ATOM 18563 C CA . GLU A 1 110 ? -15.191 6.682 -3.214 1.00 0.00 110 GLU A CA 10
ATOM 18564 C C . GLU A 1 110 ? -14.708 6.373 -4.632 1.00 0.00 110 GLU A C 10
ATOM 18565 O O . GLU A 1 110 ? -13.701 6.918 -5.081 1.00 0.00 110 GLU A O 10
ATOM 18577 N N . GLY A 1 111 ? -15.449 5.500 -5.298 1.00 0.00 111 GLY A N 10
ATOM 18578 C CA . GLY A 1 111 ? -15.108 5.112 -6.657 1.00 0.00 111 GLY A CA 10
ATOM 18579 C C . GLY A 1 111 ? -14.140 3.927 -6.662 1.00 0.00 111 GLY A C 10
ATOM 18580 O O . GLY A 1 111 ? -14.421 2.894 -7.267 1.00 0.00 111 GLY A O 10
ATOM 18584 N N . GLU A 1 112 ? -13.019 4.117 -5.981 1.00 0.00 112 GLU A N 10
ATOM 18585 C CA . GLU A 1 112 ? -12.008 3.077 -5.899 1.00 0.00 112 GLU A CA 10
ATOM 18586 C C . GLU A 1 112 ? -12.667 1.708 -5.715 1.00 0.00 112 GLU A C 10
ATOM 18587 O O . GLU A 1 112 ? -13.312 1.458 -4.698 1.00 0.00 112 GLU A O 10
ATOM 18599 N N . GLU A 1 113 ? -12.482 0.859 -6.715 1.00 0.00 113 GLU A N 10
ATOM 18600 C CA . GLU A 1 113 ? -13.051 -0.478 -6.676 1.00 0.00 113 GLU A CA 10
ATOM 18601 C C . GLU A 1 113 ? -12.966 -1.050 -5.259 1.00 0.00 113 GLU A C 10
ATOM 18602 O O . GLU A 1 113 ? -12.040 -0.735 -4.513 1.00 0.00 113 GLU A O 10
ATOM 18614 N N . PRO A 1 114 ? -13.971 -1.902 -4.923 1.00 0.00 114 PRO A N 10
ATOM 18615 C CA . PRO A 1 114 ? -14.019 -2.521 -3.609 1.00 0.00 114 PRO A CA 10
ATOM 18616 C C . PRO A 1 114 ? -12.983 -3.641 -3.492 1.00 0.00 114 PRO A C 10
ATOM 18617 O O . PRO A 1 114 ? -12.882 -4.492 -4.374 1.00 0.00 114 PRO A O 10
ATOM 18628 N N . ILE A 1 115 ? -12.239 -3.604 -2.396 1.00 0.00 115 ILE A N 10
ATOM 18629 C CA . ILE A 1 115 ? -11.215 -4.605 -2.153 1.00 0.00 115 ILE A CA 10
ATOM 18630 C C . ILE A 1 115 ? -11.857 -5.99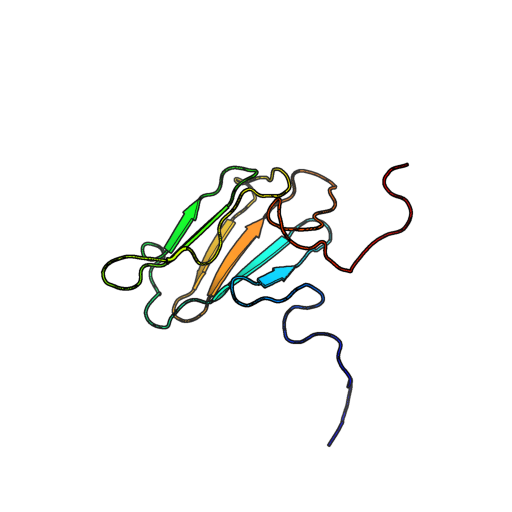4 -2.142 1.00 0.00 115 ILE A C 10
ATOM 18631 O O . ILE A 1 115 ? -13.058 -6.124 -1.908 1.00 0.00 115 ILE A O 10
ATOM 18647 N N . ASP A 1 116 ? -11.029 -6.996 -2.399 1.00 0.00 116 ASP A N 10
ATOM 18648 C CA . ASP A 1 116 ? -11.501 -8.370 -2.421 1.00 0.00 116 ASP A CA 10
ATOM 18649 C C . ASP A 1 116 ? -11.310 -8.993 -1.037 1.00 0.00 116 ASP A C 10
ATOM 18650 O O . ASP A 1 116 ? -10.420 -9.819 -0.842 1.00 0.00 116 ASP A O 10
ATOM 18659 N N . ILE A 1 117 ? -12.161 -8.574 -0.112 1.00 0.00 117 ILE A N 10
ATOM 18660 C CA . ILE A 1 117 ? -12.097 -9.081 1.248 1.00 0.00 117 ILE A CA 10
ATOM 18661 C C . ILE A 1 117 ? -13.391 -9.831 1.570 1.00 0.00 117 ILE A C 10
ATOM 18662 O O . ILE A 1 117 ? -14.483 -9.342 1.286 1.00 0.00 117 ILE A O 10
ATOM 18678 N N . ASP A 1 118 ? -13.225 -11.007 2.158 1.00 0.00 118 ASP A N 10
ATOM 18679 C CA . ASP A 1 118 ? -14.366 -11.829 2.521 1.00 0.00 118 ASP A CA 10
ATOM 18680 C C . ASP A 1 118 ? -14.198 -12.320 3.960 1.00 0.00 118 ASP A C 10
ATOM 18681 O O . ASP A 1 118 ? -13.113 -12.745 4.352 1.00 0.00 118 ASP A O 10
ATOM 18690 N N . SER A 1 119 ? -15.289 -12.244 4.708 1.00 0.00 119 SER A N 10
ATOM 18691 C CA . SER A 1 119 ? -15.277 -12.675 6.096 1.00 0.00 119 SER A CA 10
ATOM 18692 C C . SER A 1 119 ? -15.066 -14.189 6.172 1.00 0.00 119 SER A C 10
ATOM 18693 O O . SER A 1 119 ? -15.391 -14.912 5.231 1.00 0.00 119 SER A O 10
ATOM 18701 N N . GLY A 1 120 ? -14.525 -14.623 7.300 1.00 0.00 120 GLY A N 10
ATOM 18702 C CA . GLY A 1 120 ? -14.268 -16.038 7.511 1.00 0.00 120 GLY A CA 10
ATOM 18703 C C . GLY A 1 120 ? -14.057 -16.341 8.996 1.00 0.00 120 GLY A C 10
ATOM 18704 O O . GLY A 1 120 ? -14.680 -15.720 9.855 1.00 0.00 120 GLY A O 10
ATOM 18708 N N . PRO A 1 121 ? -13.152 -17.322 9.259 1.00 0.00 121 PRO A N 10
ATOM 18709 C CA . PRO A 1 121 ? -12.850 -17.716 10.624 1.00 0.00 121 PRO A CA 10
ATOM 18710 C C . PRO A 1 121 ? -11.970 -16.671 11.315 1.00 0.00 121 PRO A C 10
ATOM 18711 O O . PRO A 1 121 ? -12.195 -16.334 12.476 1.00 0.00 121 PRO A O 10
ATOM 18722 N N . SER A 1 122 ? -10.987 -16.187 10.570 1.00 0.00 122 SER A N 10
ATOM 18723 C CA . SER A 1 122 ? -10.072 -15.188 11.096 1.00 0.00 122 SER A CA 10
ATOM 18724 C C . SER A 1 122 ? -10.705 -13.798 11.002 1.00 0.00 122 SER A C 10
ATOM 18725 O O . SER A 1 122 ? -10.850 -13.109 12.010 1.00 0.00 122 SER A O 10
ATOM 18733 N N . SER A 1 123 ? -11.065 -13.429 9.781 1.00 0.00 123 SER A N 10
ATOM 18734 C CA . SER A 1 123 ? -11.679 -12.134 9.542 1.00 0.00 123 SER A CA 10
ATOM 18735 C C . SER A 1 123 ? -10.794 -11.022 10.110 1.00 0.00 123 SER A C 10
ATOM 18736 O O . SER A 1 123 ? -10.756 -10.811 11.321 1.00 0.00 123 SER A O 10
ATOM 18744 N N . GLY A 1 124 ? -10.104 -10.341 9.207 1.00 0.00 124 GLY A N 10
ATOM 18745 C CA . GLY A 1 124 ? -9.221 -9.256 9.602 1.00 0.00 124 GLY A CA 10
ATOM 18746 C C . GLY A 1 124 ? -8.124 -9.035 8.559 1.00 0.00 124 GLY A C 10
ATOM 18747 O O . GLY A 1 124 ? -6.941 -9.205 8.852 1.00 0.00 124 GLY A O 10
ATOM 18751 N N . GLY A 1 1 ? -1.412 -20.579 23.035 1.00 0.00 1 GLY A N 11
ATOM 18752 C CA . GLY A 1 1 ? -1.380 -20.500 21.584 1.00 0.00 1 GLY A CA 11
ATOM 18753 C C . GLY A 1 1 ? -0.894 -19.125 21.121 1.00 0.00 1 GLY A C 11
ATOM 18754 O O . GLY A 1 1 ? -1.317 -18.101 21.655 1.00 0.00 1 GLY A O 11
ATOM 18758 N N . SER A 1 2 ? -0.013 -19.146 20.132 1.00 0.00 2 SER A N 11
ATOM 18759 C CA . SER A 1 2 ? 0.535 -17.914 19.590 1.00 0.00 2 SER A CA 11
ATOM 18760 C C . SER A 1 2 ? 0.443 -17.928 18.063 1.00 0.00 2 SER A C 11
ATOM 18761 O O . SER A 1 2 ? 1.350 -18.413 17.387 1.00 0.00 2 SER A O 11
ATOM 18769 N N . SER A 1 3 ? -0.660 -17.390 17.563 1.00 0.00 3 SER A N 11
ATOM 18770 C CA . SER A 1 3 ? -0.881 -17.334 16.128 1.00 0.00 3 SER A CA 11
ATOM 18771 C C . SER A 1 3 ? -1.051 -18.748 15.569 1.00 0.00 3 SER A C 11
ATOM 18772 O O . SER A 1 3 ? -0.538 -19.710 16.139 1.00 0.00 3 SER A O 11
ATOM 18780 N N . GLY A 1 4 ? -1.773 -18.829 14.461 1.00 0.00 4 GLY A N 11
ATOM 18781 C CA . GLY A 1 4 ? -2.016 -20.110 13.819 1.00 0.00 4 GLY A CA 11
ATOM 18782 C C . GLY A 1 4 ? -1.065 -20.321 12.640 1.00 0.00 4 GLY A C 11
ATOM 18783 O O . GLY A 1 4 ? -1.008 -19.498 11.728 1.00 0.00 4 GLY A O 11
ATOM 18787 N N . SER A 1 5 ? -0.341 -21.430 12.696 1.00 0.00 5 SER A N 11
ATOM 18788 C CA . SER A 1 5 ? 0.605 -21.760 11.644 1.00 0.00 5 SER A CA 11
ATOM 18789 C C . SER A 1 5 ? -0.087 -21.700 10.281 1.00 0.00 5 SER A C 11
ATOM 18790 O O . SER A 1 5 ? -0.827 -22.613 9.915 1.00 0.00 5 SER A O 11
ATOM 18798 N N . SER A 1 6 ? 0.178 -20.617 9.566 1.00 0.00 6 SER A N 11
ATOM 18799 C CA . SER A 1 6 ? -0.410 -20.426 8.250 1.00 0.00 6 SER A CA 11
ATOM 18800 C C . SER A 1 6 ? 0.663 -19.973 7.259 1.00 0.00 6 SER A C 11
ATOM 18801 O O . SER A 1 6 ? 1.711 -19.468 7.660 1.00 0.00 6 SER A O 11
ATOM 18809 N N . GLY A 1 7 ? 0.365 -20.169 5.983 1.00 0.00 7 GLY A N 11
ATOM 18810 C CA . GLY A 1 7 ? 1.291 -19.787 4.930 1.00 0.00 7 GLY A CA 11
ATOM 18811 C C . GLY A 1 7 ? 0.773 -18.571 4.159 1.00 0.00 7 GLY A C 11
ATOM 18812 O O . GLY A 1 7 ? -0.210 -18.669 3.427 1.00 0.00 7 GLY A O 11
ATOM 18816 N N . GLN A 1 8 ? 1.458 -17.454 4.350 1.00 0.00 8 GLN A N 11
ATOM 18817 C CA . GLN A 1 8 ? 1.080 -16.220 3.681 1.00 0.00 8 GLN A CA 11
ATOM 18818 C C . GLN A 1 8 ? 1.933 -16.013 2.428 1.00 0.00 8 GLN A C 11
ATOM 18819 O O . GLN A 1 8 ? 1.421 -16.055 1.310 1.00 0.00 8 GLN A O 11
ATOM 18833 N N . LYS A 1 9 ? 3.219 -15.793 2.656 1.00 0.00 9 LYS A N 11
ATOM 18834 C CA . LYS A 1 9 ? 4.148 -15.579 1.559 1.00 0.00 9 LYS A CA 11
ATOM 18835 C C . LYS A 1 9 ? 3.817 -14.254 0.868 1.00 0.00 9 LYS A C 11
ATOM 18836 O O . LYS A 1 9 ? 3.323 -14.245 -0.258 1.00 0.00 9 LYS A O 11
ATOM 18855 N N . ASN A 1 10 ? 4.103 -13.169 1.571 1.00 0.00 10 ASN A N 11
ATOM 18856 C CA . ASN A 1 10 ? 3.842 -11.842 1.039 1.00 0.00 10 ASN A CA 11
ATOM 18857 C C . ASN A 1 10 ? 4.215 -10.794 2.090 1.00 0.00 10 ASN A C 11
ATOM 18858 O O . ASN A 1 10 ? 3.697 -10.816 3.205 1.00 0.00 10 ASN A O 11
ATOM 18869 N N . PRO A 1 11 ? 5.135 -9.877 1.685 1.00 0.00 11 PRO A N 11
ATOM 18870 C CA . PRO A 1 11 ? 5.584 -8.823 2.579 1.00 0.00 11 PRO A CA 11
ATOM 18871 C C . PRO A 1 11 ? 4.516 -7.737 2.726 1.00 0.00 11 PRO A C 11
ATOM 18872 O O . PRO A 1 11 ? 4.113 -7.404 3.839 1.00 0.00 11 PRO A O 11
ATOM 18883 N N . ASP A 1 12 ? 4.088 -7.215 1.585 1.00 0.00 12 ASP A N 11
ATOM 18884 C CA . ASP A 1 12 ? 3.075 -6.174 1.573 1.00 0.00 12 ASP A CA 11
ATOM 18885 C C . ASP A 1 12 ? 2.800 -5.753 0.128 1.00 0.00 12 ASP A C 11
ATOM 18886 O O . ASP A 1 12 ? 3.585 -6.055 -0.770 1.00 0.00 12 ASP A O 11
ATOM 18895 N N . SER A 1 13 ? 1.684 -5.061 -0.052 1.00 0.00 13 SER A N 11
ATOM 18896 C CA . SER A 1 13 ? 1.297 -4.595 -1.372 1.00 0.00 13 SER A CA 11
ATOM 18897 C C . SER A 1 13 ? 1.596 -5.673 -2.416 1.00 0.00 13 SER A C 11
ATOM 18898 O O . SER A 1 13 ? 2.634 -5.632 -3.076 1.00 0.00 13 SER A O 11
ATOM 18906 N N . TYR A 1 14 ? 0.669 -6.612 -2.533 1.00 0.00 14 TYR A N 11
ATOM 18907 C CA . TYR A 1 14 ? 0.821 -7.699 -3.486 1.00 0.00 14 TYR A CA 11
ATOM 18908 C C . TYR A 1 14 ? -0.470 -7.919 -4.277 1.00 0.00 14 TYR A C 11
ATOM 18909 O O . TYR A 1 14 ? -0.483 -7.786 -5.500 1.00 0.00 14 TYR A O 11
ATOM 18927 N N . ASN A 1 15 ? -1.525 -8.251 -3.547 1.00 0.00 15 ASN A N 11
ATOM 18928 C CA . ASN A 1 15 ? -2.817 -8.490 -4.166 1.00 0.00 15 ASN A CA 11
ATOM 18929 C C . ASN A 1 15 ? -3.821 -7.455 -3.655 1.00 0.00 15 ASN A C 11
ATOM 18930 O O . ASN A 1 15 ? -3.997 -7.297 -2.448 1.00 0.00 15 ASN A O 11
ATOM 18941 N N . GLY A 1 16 ? -4.455 -6.775 -4.600 1.00 0.00 16 GLY A N 11
ATOM 18942 C CA . GLY A 1 16 ? -5.437 -5.759 -4.262 1.00 0.00 16 GLY A CA 11
ATOM 18943 C C . GLY A 1 16 ? -4.858 -4.746 -3.271 1.00 0.00 16 GLY A C 11
ATOM 18944 O O . GLY A 1 16 ? -3.742 -4.917 -2.784 1.00 0.00 16 GLY A O 11
ATOM 18948 N N . ALA A 1 17 ? -5.644 -3.714 -3.004 1.00 0.00 17 ALA A N 11
ATOM 18949 C CA . ALA A 1 17 ? -5.224 -2.673 -2.081 1.00 0.00 17 ALA A CA 11
ATOM 18950 C C . ALA A 1 17 ? -4.054 -1.898 -2.691 1.00 0.00 17 ALA A C 11
ATOM 18951 O O . ALA A 1 17 ? -3.556 -2.256 -3.757 1.00 0.00 17 ALA A O 11
ATOM 18958 N N . VAL A 1 18 ? -3.650 -0.850 -1.988 1.00 0.00 18 VAL A N 11
ATOM 18959 C CA . VAL A 1 18 ? -2.548 -0.022 -2.447 1.00 0.00 18 VAL A CA 11
ATOM 18960 C C . VAL A 1 18 ? -2.789 0.378 -3.904 1.00 0.00 18 VAL A C 11
ATOM 18961 O O . VAL A 1 18 ? -3.729 -0.101 -4.535 1.00 0.00 18 VAL A O 11
ATOM 18974 N N . ARG A 1 19 ? -1.922 1.251 -4.396 1.00 0.00 19 ARG A N 11
ATOM 18975 C CA . ARG A 1 19 ? -2.028 1.720 -5.767 1.00 0.00 19 ARG A CA 11
ATOM 18976 C C . ARG A 1 19 ? -0.876 2.673 -6.093 1.00 0.00 19 ARG A C 11
ATOM 18977 O O . ARG A 1 19 ? -0.005 2.907 -5.257 1.00 0.00 19 ARG A O 11
ATOM 18998 N N . GLU A 1 20 ? -0.910 3.197 -7.309 1.00 0.00 20 GLU A N 11
ATOM 18999 C CA . GLU A 1 20 ? 0.120 4.119 -7.756 1.00 0.00 20 GLU A CA 11
ATOM 19000 C C . GLU A 1 20 ? -0.240 5.551 -7.355 1.00 0.00 20 GLU A C 11
ATOM 19001 O O . GLU A 1 20 ? -0.645 6.352 -8.197 1.00 0.00 20 GLU A O 11
ATOM 19013 N N . ASN A 1 21 ? -0.081 5.831 -6.070 1.00 0.00 21 ASN A N 11
ATOM 19014 C CA . ASN A 1 21 ? -0.384 7.152 -5.548 1.00 0.00 21 ASN A CA 11
ATOM 19015 C C . ASN A 1 21 ? -0.204 7.150 -4.029 1.00 0.00 21 ASN A C 11
ATOM 19016 O O . ASN A 1 21 ? 0.608 7.904 -3.495 1.00 0.00 21 ASN A O 11
ATOM 19027 N N . TYR A 1 22 ? -0.974 6.293 -3.375 1.00 0.00 22 TYR A N 11
ATOM 19028 C CA . TYR A 1 22 ? -0.910 6.182 -1.928 1.00 0.00 22 TYR A CA 11
ATOM 19029 C C . TYR A 1 22 ? -1.339 4.788 -1.465 1.00 0.00 22 TYR A C 11
ATOM 19030 O O . TYR A 1 22 ? -2.360 4.268 -1.914 1.00 0.00 22 TYR A O 11
ATOM 19048 N N . THR A 1 23 ? -0.538 4.223 -0.574 1.00 0.00 23 THR A N 11
ATOM 19049 C CA . THR A 1 23 ? -0.822 2.899 -0.045 1.00 0.00 23 THR A CA 11
ATOM 19050 C C . THR A 1 23 ? -1.764 2.996 1.157 1.00 0.00 23 THR A C 11
ATOM 19051 O O . THR A 1 23 ? -1.811 4.023 1.832 1.00 0.00 23 THR A O 11
ATOM 19062 N N . TRP A 1 24 ? -2.490 1.912 1.388 1.00 0.00 24 TRP A N 11
ATOM 19063 C CA . TRP A 1 24 ? -3.427 1.862 2.497 1.00 0.00 24 TRP A CA 11
ATOM 19064 C C . TRP A 1 24 ? -3.703 0.391 2.817 1.00 0.00 24 TRP A C 11
ATOM 19065 O O . TRP A 1 24 ? -3.442 -0.486 1.995 1.00 0.00 24 TRP A O 11
ATOM 19086 N N . SER A 1 25 ? -4.226 0.167 4.013 1.00 0.00 25 SER A N 11
ATOM 19087 C CA . SER A 1 25 ? -4.540 -1.183 4.451 1.00 0.00 25 SER A CA 11
ATOM 19088 C C . SER A 1 25 ? -5.712 -1.154 5.434 1.00 0.00 25 SER A C 11
ATOM 19089 O O . SER A 1 25 ? -5.987 -0.125 6.048 1.00 0.00 25 SER A O 11
ATOM 19097 N N . GLN A 1 26 ? -6.372 -2.297 5.552 1.00 0.00 26 GLN A N 11
ATOM 19098 C CA . GLN A 1 26 ? -7.508 -2.417 6.450 1.00 0.00 26 GLN A CA 11
ATOM 19099 C C . GLN A 1 26 ? -7.170 -3.349 7.614 1.00 0.00 26 GLN A C 11
ATOM 19100 O O . GLN A 1 26 ? -6.736 -4.481 7.402 1.00 0.00 26 GLN A O 11
ATOM 19114 N N . ASP A 1 27 ? -7.381 -2.840 8.819 1.00 0.00 27 ASP A N 11
ATOM 19115 C CA . ASP A 1 27 ? -7.103 -3.614 10.017 1.00 0.00 27 ASP A CA 11
ATOM 19116 C C . ASP A 1 27 ? -8.416 -3.906 10.746 1.00 0.00 27 ASP A C 11
ATOM 19117 O O . ASP A 1 27 ? -9.477 -3.441 10.332 1.00 0.00 27 ASP A O 11
ATOM 19126 N N . TYR A 1 28 ? -8.302 -4.674 11.819 1.00 0.00 28 TYR A N 11
ATOM 19127 C CA . TYR A 1 28 ? -9.467 -5.034 12.610 1.00 0.00 28 TYR A CA 11
ATOM 19128 C C . TYR A 1 28 ? -10.452 -3.867 12.697 1.00 0.00 28 TYR A C 11
ATOM 19129 O O . TYR A 1 28 ? -11.604 -3.990 12.284 1.00 0.00 28 TYR A O 11
ATOM 19147 N N . THR A 1 29 ? -9.963 -2.760 13.237 1.00 0.00 29 THR A N 11
ATOM 19148 C CA . THR A 1 29 ? -10.785 -1.572 13.383 1.00 0.00 29 THR A CA 11
ATOM 19149 C C . THR A 1 29 ? -9.928 -0.311 13.258 1.00 0.00 29 THR A C 11
ATOM 19150 O O . THR A 1 29 ? -9.762 0.430 14.226 1.00 0.00 29 THR A O 11
ATOM 19161 N N . ASP A 1 30 ? -9.406 -0.105 12.058 1.00 0.00 30 ASP A N 11
ATOM 19162 C CA . ASP A 1 30 ? -8.570 1.054 11.794 1.00 0.00 30 ASP A CA 11
ATOM 19163 C C . ASP A 1 30 ? -7.963 0.931 10.395 1.00 0.00 30 ASP A C 11
ATOM 19164 O O . ASP A 1 30 ? -8.024 -0.132 9.779 1.00 0.00 30 ASP A O 11
ATOM 19173 N N . LEU A 1 31 ? -7.391 2.034 9.934 1.00 0.00 31 LEU A N 11
ATOM 19174 C CA . LEU A 1 31 ? -6.773 2.063 8.619 1.00 0.00 31 LEU A CA 11
ATOM 19175 C C . LEU A 1 31 ? -5.399 2.728 8.721 1.00 0.00 31 LEU A C 11
ATOM 19176 O O . LEU A 1 31 ? -5.134 3.474 9.662 1.00 0.00 31 LEU A O 11
ATOM 19192 N N . GLU A 1 32 ? -4.561 2.433 7.738 1.00 0.00 32 GLU A N 11
ATOM 19193 C CA . GLU A 1 32 ? -3.220 2.993 7.705 1.00 0.00 32 GLU A CA 11
ATOM 19194 C C . GLU A 1 32 ? -2.802 3.283 6.262 1.00 0.00 32 GLU A C 11
ATOM 19195 O O . GLU A 1 32 ? -2.504 2.363 5.501 1.00 0.00 32 GLU A O 11
ATOM 19207 N N . VAL A 1 33 ? -2.792 4.566 5.929 1.00 0.00 33 VAL A N 11
ATOM 19208 C CA . VAL A 1 33 ? -2.415 4.988 4.591 1.00 0.00 33 VAL A CA 11
ATOM 19209 C C . VAL A 1 33 ? -1.116 5.794 4.662 1.00 0.00 33 VAL A C 11
ATOM 19210 O O . VAL A 1 33 ? -1.045 6.803 5.361 1.00 0.00 33 VAL A O 11
ATOM 19223 N N . ARG A 1 34 ? -0.120 5.317 3.929 1.00 0.00 34 ARG A N 11
ATOM 19224 C CA . ARG A 1 34 ? 1.172 5.980 3.901 1.00 0.00 34 ARG A CA 11
ATOM 19225 C C . ARG A 1 34 ? 1.418 6.605 2.526 1.00 0.00 34 ARG A C 11
ATOM 19226 O O . ARG A 1 34 ? 1.222 5.955 1.501 1.00 0.00 34 ARG A O 11
ATOM 19247 N N . VAL A 1 35 ? 1.844 7.860 2.549 1.00 0.00 35 VAL A N 11
ATOM 19248 C CA . VAL A 1 35 ? 2.119 8.579 1.317 1.00 0.00 35 VAL A CA 11
ATOM 19249 C C . VAL A 1 35 ? 3.619 8.863 1.221 1.00 0.00 35 VAL A C 11
ATOM 19250 O O . VAL A 1 35 ? 4.211 9.413 2.148 1.00 0.00 35 VAL A O 11
ATOM 19263 N N . PRO A 1 36 ? 4.206 8.465 0.060 1.00 0.00 36 PRO A N 11
ATOM 19264 C CA . PRO A 1 36 ? 5.626 8.671 -0.169 1.00 0.00 36 PRO A CA 11
ATOM 19265 C C . PRO A 1 36 ? 5.924 10.139 -0.481 1.00 0.00 36 PRO A C 11
ATOM 19266 O O . PRO A 1 36 ? 5.201 10.773 -1.249 1.00 0.00 36 PRO A O 11
ATOM 19277 N N . VAL A 1 37 ? 6.989 10.637 0.130 1.00 0.00 37 VAL A N 11
ATOM 19278 C CA . VAL A 1 37 ? 7.391 12.018 -0.074 1.00 0.00 37 VAL A CA 11
ATOM 19279 C C . VAL A 1 37 ? 8.808 12.053 -0.649 1.00 0.00 37 VAL A C 11
ATOM 19280 O O . VAL A 1 37 ? 9.563 11.093 -0.506 1.00 0.00 37 VAL A O 11
ATOM 19293 N N . PRO A 1 38 ? 9.135 13.200 -1.303 1.00 0.00 38 PRO A N 11
ATOM 19294 C CA . PRO A 1 38 ? 10.448 13.372 -1.901 1.00 0.00 38 PRO A CA 11
ATOM 19295 C C . PRO A 1 38 ? 11.507 13.641 -0.829 1.00 0.00 38 PRO A C 11
ATOM 19296 O O . PRO A 1 38 ? 11.187 13.736 0.355 1.00 0.00 38 PRO A O 11
ATOM 19307 N N . LYS A 1 39 ? 12.746 13.757 -1.283 1.00 0.00 39 LYS A N 11
ATOM 19308 C CA . LYS A 1 39 ? 13.854 14.013 -0.378 1.00 0.00 39 LYS A CA 11
ATOM 19309 C C . LYS A 1 39 ? 13.977 15.520 -0.145 1.00 0.00 39 LYS A C 11
ATOM 19310 O O . LYS A 1 39 ? 14.977 15.988 0.398 1.00 0.00 39 LYS A O 11
ATOM 19329 N N . HIS A 1 40 ? 12.947 16.238 -0.565 1.00 0.00 40 HIS A N 11
ATOM 19330 C CA . HIS A 1 40 ? 12.927 17.683 -0.409 1.00 0.00 40 HIS A CA 11
ATOM 19331 C C . HIS A 1 40 ? 11.807 18.080 0.555 1.00 0.00 40 HIS A C 11
ATOM 19332 O O . HIS A 1 40 ? 11.644 19.257 0.872 1.00 0.00 40 HIS A O 11
ATOM 19346 N N . VAL A 1 41 ? 11.064 17.074 0.994 1.00 0.00 41 VAL A N 11
ATOM 19347 C CA . VAL A 1 41 ? 9.964 17.304 1.915 1.00 0.00 41 VAL A CA 11
ATOM 19348 C C . VAL A 1 41 ? 10.385 16.873 3.322 1.00 0.00 41 VAL A C 11
ATOM 19349 O O . VAL A 1 41 ? 10.558 15.684 3.585 1.00 0.00 41 VAL A O 11
ATOM 19362 N N . VAL A 1 42 ? 10.536 17.863 4.189 1.00 0.00 42 VAL A N 11
ATOM 19363 C CA . VAL A 1 42 ? 10.933 17.601 5.562 1.00 0.00 42 VAL A CA 11
ATOM 19364 C C . VAL A 1 42 ? 9.990 18.344 6.511 1.00 0.00 42 VAL A C 11
ATOM 19365 O O . VAL A 1 42 ? 9.579 17.801 7.535 1.00 0.00 42 VAL A O 11
ATOM 19378 N N . LYS A 1 43 ? 9.676 19.576 6.138 1.00 0.00 43 LYS A N 11
ATOM 19379 C CA . LYS A 1 43 ? 8.790 20.399 6.943 1.00 0.00 43 LYS A CA 11
ATOM 19380 C C . LYS A 1 43 ? 7.339 20.007 6.659 1.00 0.00 43 LYS A C 11
ATOM 19381 O O . LYS A 1 43 ? 7.021 19.537 5.568 1.00 0.00 43 LYS A O 11
ATOM 19400 N N . GLY A 1 44 ? 6.496 20.215 7.660 1.00 0.00 44 GLY A N 11
ATOM 19401 C CA . GLY A 1 44 ? 5.086 19.890 7.532 1.00 0.00 44 GLY A CA 11
ATOM 19402 C C . GLY A 1 44 ? 4.330 21.002 6.803 1.00 0.00 44 GLY A C 11
ATOM 19403 O O . GLY A 1 44 ? 3.155 20.847 6.474 1.00 0.00 44 GLY A O 11
ATOM 19407 N N . LYS A 1 45 ? 5.036 22.100 6.572 1.00 0.00 45 LYS A N 11
ATOM 19408 C CA . LYS A 1 45 ? 4.446 23.238 5.888 1.00 0.00 45 LYS A CA 11
ATOM 19409 C C . LYS A 1 45 ? 4.513 23.010 4.376 1.00 0.00 45 LYS A C 11
ATOM 19410 O O . LYS A 1 45 ? 3.861 23.716 3.609 1.00 0.00 45 LYS A O 11
ATOM 19429 N N . GLN A 1 46 ? 5.308 22.021 3.994 1.00 0.00 46 GLN A N 11
ATOM 19430 C CA . GLN A 1 46 ? 5.469 21.691 2.588 1.00 0.00 46 GLN A CA 11
ATOM 19431 C C . GLN A 1 46 ? 4.333 20.778 2.124 1.00 0.00 46 GLN A C 11
ATOM 19432 O O . GLN A 1 46 ? 4.041 20.701 0.931 1.00 0.00 46 GLN A O 11
ATOM 19446 N N . VAL A 1 47 ? 3.722 20.108 3.090 1.00 0.00 47 VAL A N 11
ATOM 19447 C CA . VAL A 1 47 ? 2.625 19.203 2.795 1.00 0.00 47 VAL A CA 11
ATOM 19448 C C . VAL A 1 47 ? 1.340 19.743 3.426 1.00 0.00 47 VAL A C 11
ATOM 19449 O O . VAL A 1 47 ? 1.384 20.406 4.461 1.00 0.00 47 VAL A O 11
ATOM 19462 N N . SER A 1 48 ? 0.226 19.440 2.776 1.00 0.00 48 SER A N 11
ATOM 19463 C CA . SER A 1 48 ? -1.069 19.887 3.260 1.00 0.00 48 SER A CA 11
ATOM 19464 C C . SER A 1 48 ? -1.920 18.683 3.666 1.00 0.00 48 SER A C 11
ATOM 19465 O O . SER A 1 48 ? -1.996 17.697 2.935 1.00 0.00 48 SER A O 11
ATOM 19473 N N . VAL A 1 49 ? -2.540 18.802 4.831 1.00 0.00 49 VAL A N 11
ATOM 19474 C CA . VAL A 1 49 ? -3.383 17.735 5.343 1.00 0.00 49 VAL A CA 11
ATOM 19475 C C . VAL A 1 49 ? -4.704 18.328 5.839 1.00 0.00 49 VAL A C 11
ATOM 19476 O O . VAL A 1 49 ? -4.708 19.302 6.590 1.00 0.00 49 VAL A O 11
ATOM 19489 N N . ALA A 1 50 ? -5.793 17.716 5.398 1.00 0.00 50 ALA A N 11
ATOM 19490 C CA . ALA A 1 50 ? -7.117 18.171 5.787 1.00 0.00 50 ALA A CA 11
ATOM 19491 C C . ALA A 1 50 ? -7.908 16.993 6.359 1.00 0.00 50 ALA A C 11
ATOM 19492 O O . ALA A 1 50 ? -8.077 15.972 5.694 1.00 0.00 50 ALA A O 11
ATOM 19499 N N . LEU A 1 51 ? -8.373 17.175 7.587 1.00 0.00 51 LEU A N 11
ATOM 19500 C CA . LEU A 1 51 ? -9.143 16.140 8.256 1.00 0.00 51 LEU A CA 11
ATOM 19501 C C . LEU A 1 51 ? -10.505 16.706 8.663 1.00 0.00 51 LEU A C 11
ATOM 19502 O O . LEU A 1 51 ? -10.577 17.687 9.401 1.00 0.00 51 LEU A O 11
ATOM 19518 N N . SER A 1 52 ? -11.551 16.063 8.165 1.00 0.00 52 SER A N 11
ATOM 19519 C CA . SER A 1 52 ? -12.906 16.490 8.468 1.00 0.00 52 SER A CA 11
ATOM 19520 C C . SER A 1 52 ? -13.694 15.333 9.084 1.00 0.00 52 SER A C 11
ATOM 19521 O O . SER A 1 52 ? -14.083 15.393 10.249 1.00 0.00 52 SER A O 11
ATOM 19529 N N . SER A 1 53 ? -13.906 14.306 8.274 1.00 0.00 53 SER A N 11
ATOM 19530 C CA . SER A 1 53 ? -14.641 13.137 8.726 1.00 0.00 53 SER A CA 11
ATOM 19531 C C . SER A 1 53 ? -14.788 12.136 7.578 1.00 0.00 53 SER A C 11
ATOM 19532 O O . SER A 1 53 ? -14.489 10.953 7.739 1.00 0.00 53 SER A O 11
ATOM 19540 N N . SER A 1 54 ? -15.247 12.646 6.445 1.00 0.00 54 SER A N 11
ATOM 19541 C CA . SER A 1 54 ? -15.437 11.811 5.271 1.00 0.00 54 SER A CA 11
ATOM 19542 C C . SER A 1 54 ? -14.672 12.398 4.083 1.00 0.00 54 SER A C 11
ATOM 19543 O O . SER A 1 54 ? -15.115 12.291 2.940 1.00 0.00 54 SER A O 11
ATOM 19551 N N . SER A 1 55 ? -13.535 13.004 4.393 1.00 0.00 55 SER A N 11
ATOM 19552 C CA . SER A 1 55 ? -12.704 13.607 3.365 1.00 0.00 55 SER A CA 11
ATOM 19553 C C . SER A 1 55 ? -11.244 13.633 3.821 1.00 0.00 55 SER A C 11
ATOM 19554 O O . SER A 1 55 ? -10.964 13.690 5.018 1.00 0.00 55 SER A O 11
ATOM 19562 N N . ILE A 1 56 ? -10.351 13.589 2.844 1.00 0.00 56 ILE A N 11
ATOM 19563 C CA . ILE A 1 56 ? -8.926 13.607 3.130 1.00 0.00 56 ILE A CA 11
ATOM 19564 C C . ILE A 1 56 ? -8.184 14.263 1.964 1.00 0.00 56 ILE A C 11
ATOM 19565 O O . ILE A 1 56 ? -8.607 14.153 0.814 1.00 0.00 56 ILE A O 11
ATOM 19581 N N . ARG A 1 57 ? -7.090 14.930 2.301 1.00 0.00 57 ARG A N 11
ATOM 19582 C CA . ARG A 1 57 ? -6.285 15.604 1.296 1.00 0.00 57 ARG A CA 11
ATOM 19583 C C . ARG A 1 57 ? -4.800 15.504 1.651 1.00 0.00 57 ARG A C 11
ATOM 19584 O O . ARG A 1 57 ? -4.415 15.737 2.796 1.00 0.00 57 ARG A O 11
ATOM 19605 N N . VAL A 1 58 ? -4.007 15.158 0.648 1.00 0.00 58 VAL A N 11
ATOM 19606 C CA . VAL A 1 58 ? -2.573 15.024 0.840 1.00 0.00 58 VAL A CA 11
ATOM 19607 C C . VAL A 1 58 ? -1.843 15.662 -0.344 1.00 0.00 58 VAL A C 11
ATOM 19608 O O . VAL A 1 58 ? -1.840 15.114 -1.445 1.00 0.00 58 VAL A O 11
ATOM 19621 N N . ALA A 1 59 ? -1.241 16.812 -0.076 1.00 0.00 59 ALA A N 11
ATOM 19622 C CA . ALA A 1 59 ? -0.508 17.530 -1.106 1.00 0.00 59 ALA A CA 11
ATOM 19623 C C . ALA A 1 59 ? 0.893 17.864 -0.590 1.00 0.00 59 ALA A C 11
ATOM 19624 O O . ALA A 1 59 ? 1.126 17.882 0.618 1.00 0.00 59 ALA A O 11
ATOM 19631 N N . MET A 1 60 ? 1.789 18.121 -1.531 1.00 0.00 60 MET A N 11
ATOM 19632 C CA . MET A 1 60 ? 3.161 18.454 -1.186 1.00 0.00 60 MET A CA 11
ATOM 19633 C C . MET A 1 60 ? 3.698 19.568 -2.087 1.00 0.00 60 MET A C 11
ATOM 19634 O O . MET A 1 60 ? 3.356 19.636 -3.267 1.00 0.00 60 MET A O 11
ATOM 19648 N N . LEU A 1 61 ? 4.529 20.414 -1.496 1.00 0.00 61 LEU A N 11
ATOM 19649 C CA . LEU A 1 61 ? 5.117 21.522 -2.231 1.00 0.00 61 LEU A CA 11
ATOM 19650 C C . LEU A 1 61 ? 6.210 20.990 -3.160 1.00 0.00 61 LEU A C 11
ATOM 19651 O O . LEU A 1 61 ? 7.092 20.251 -2.726 1.00 0.00 61 LEU A O 11
ATOM 19667 N N . GLU A 1 62 ? 6.115 21.387 -4.420 1.00 0.00 62 GLU A N 11
ATOM 19668 C CA . GLU A 1 62 ? 7.085 20.959 -5.414 1.00 0.00 62 GLU A CA 11
ATOM 19669 C C . GLU A 1 62 ? 8.167 22.026 -5.593 1.00 0.00 62 GLU A C 11
ATOM 19670 O O . GLU A 1 62 ? 9.341 21.776 -5.326 1.00 0.00 62 GLU A O 11
ATOM 19682 N N . GLU A 1 63 ? 7.732 23.194 -6.044 1.00 0.00 63 GLU A N 11
ATOM 19683 C CA . GLU A 1 63 ? 8.649 24.300 -6.263 1.00 0.00 63 GLU A CA 11
ATOM 19684 C C . GLU A 1 63 ? 7.870 25.595 -6.502 1.00 0.00 63 GLU A C 11
ATOM 19685 O O . GLU A 1 63 ? 7.750 26.426 -5.603 1.00 0.00 63 GLU A O 11
ATOM 19697 N N . ASN A 1 64 ? 7.362 25.727 -7.718 1.00 0.00 64 ASN A N 11
ATOM 19698 C CA . ASN A 1 64 ? 6.598 26.907 -8.087 1.00 0.00 64 ASN A CA 11
ATOM 19699 C C . ASN A 1 64 ? 5.160 26.754 -7.589 1.00 0.00 64 ASN A C 11
ATOM 19700 O O . ASN A 1 64 ? 4.391 27.714 -7.598 1.00 0.00 64 ASN A O 11
ATOM 19711 N N . GLY A 1 65 ? 4.839 25.539 -7.168 1.00 0.00 65 GLY A N 11
ATOM 19712 C CA . GLY A 1 65 ? 3.506 25.248 -6.668 1.00 0.00 65 GLY A CA 11
ATOM 19713 C C . GLY A 1 65 ? 3.520 24.025 -5.749 1.00 0.00 65 GLY A C 11
ATOM 19714 O O . GLY A 1 65 ? 4.372 23.915 -4.869 1.00 0.00 65 GLY A O 11
ATOM 19718 N N . GLU A 1 66 ? 2.567 23.136 -5.986 1.00 0.00 66 GLU A N 11
ATOM 19719 C CA . GLU A 1 66 ? 2.459 21.924 -5.191 1.00 0.00 66 GLU A CA 11
ATOM 19720 C C . GLU A 1 66 ? 1.709 20.843 -5.971 1.00 0.00 66 GLU A C 11
ATOM 19721 O O . GLU A 1 66 ? 1.229 21.089 -7.076 1.00 0.00 66 GLU A O 11
ATOM 19733 N N . ARG A 1 67 ? 1.631 19.667 -5.364 1.00 0.00 67 ARG A N 11
ATOM 19734 C CA . ARG A 1 67 ? 0.948 18.547 -5.988 1.00 0.00 67 ARG A CA 11
ATOM 19735 C C . ARG A 1 67 ? 0.113 17.791 -4.952 1.00 0.00 67 ARG A C 11
ATOM 19736 O O . ARG A 1 67 ? 0.488 17.714 -3.784 1.00 0.00 67 ARG A O 11
ATOM 19757 N N . VAL A 1 68 ? -1.005 17.253 -5.419 1.00 0.00 68 VAL A N 11
ATOM 19758 C CA . VAL A 1 68 ? -1.896 16.506 -4.547 1.00 0.00 68 VAL A CA 11
ATOM 19759 C C . VAL A 1 68 ? -1.620 15.010 -4.704 1.00 0.00 68 VAL A C 11
ATOM 19760 O O . VAL A 1 68 ? -2.125 14.375 -5.629 1.00 0.00 68 VAL A O 11
ATOM 19773 N N . LEU A 1 69 ? -0.818 14.489 -3.786 1.00 0.00 69 LEU A N 11
ATOM 19774 C CA . LEU A 1 69 ? -0.469 13.079 -3.811 1.00 0.00 69 LEU A CA 11
ATOM 19775 C C . LEU A 1 69 ? -1.743 12.240 -3.697 1.00 0.00 69 LEU A C 11
ATOM 19776 O O . LEU A 1 69 ? -2.045 11.441 -4.582 1.00 0.00 69 LEU A O 11
ATOM 19792 N N . MET A 1 70 ? -2.456 12.450 -2.600 1.00 0.00 70 MET A N 11
ATOM 19793 C CA . MET A 1 70 ? -3.691 11.724 -2.359 1.00 0.00 70 MET A CA 11
ATOM 19794 C C . MET A 1 70 ? -4.818 12.676 -1.954 1.00 0.00 70 MET A C 11
ATOM 19795 O O . MET A 1 70 ? -4.580 13.667 -1.265 1.00 0.00 70 MET A O 11
ATOM 19809 N N . GLU A 1 71 ? -6.020 12.342 -2.399 1.00 0.00 71 GLU A N 11
ATOM 19810 C CA . GLU A 1 71 ? -7.184 13.155 -2.091 1.00 0.00 71 GLU A CA 11
ATOM 19811 C C . GLU A 1 71 ? -8.460 12.455 -2.562 1.00 0.00 71 GLU A C 11
ATOM 19812 O O . GLU A 1 71 ? -8.430 11.678 -3.516 1.00 0.00 71 GLU A O 11
ATOM 19824 N N . GLY A 1 72 ? -9.551 12.755 -1.873 1.00 0.00 72 GLY A N 11
ATOM 19825 C CA . GLY A 1 72 ? -10.835 12.164 -2.209 1.00 0.00 72 GLY A CA 11
ATOM 19826 C C . GLY A 1 72 ? -11.729 12.053 -0.972 1.00 0.00 72 GLY A C 11
ATOM 19827 O O . GLY A 1 72 ? -11.233 11.961 0.150 1.00 0.00 72 GLY A O 11
ATOM 19831 N N . LYS A 1 73 ? -13.030 12.065 -1.219 1.00 0.00 73 LYS A N 11
ATOM 19832 C CA . LYS A 1 73 ? -13.998 11.967 -0.139 1.00 0.00 73 LYS A CA 11
ATOM 19833 C C . LYS A 1 73 ? -14.040 10.525 0.372 1.00 0.00 73 LYS A C 11
ATOM 19834 O O . LYS A 1 73 ? -14.444 9.617 -0.352 1.00 0.00 73 LYS A O 11
ATOM 19853 N N . LEU A 1 74 ? -13.617 10.360 1.617 1.00 0.00 74 LEU A N 11
ATOM 19854 C CA . LEU A 1 74 ? -13.602 9.045 2.234 1.00 0.00 74 LEU A CA 11
ATOM 19855 C C . LEU A 1 74 ? -14.941 8.350 1.978 1.00 0.00 74 LEU A C 11
ATOM 19856 O O . LEU A 1 74 ? -15.885 8.974 1.496 1.00 0.00 74 LEU A O 11
ATOM 19872 N N . THR A 1 75 ? -14.979 7.069 2.311 1.00 0.00 75 THR A N 11
ATOM 19873 C CA . THR A 1 75 ? -16.187 6.283 2.123 1.00 0.00 75 THR A CA 11
ATOM 19874 C C . THR A 1 75 ? -17.121 6.444 3.324 1.00 0.00 75 THR A C 11
ATOM 19875 O O . THR A 1 75 ? -18.338 6.519 3.163 1.00 0.00 75 THR A O 11
ATOM 19886 N N . HIS A 1 76 ? -16.515 6.493 4.502 1.00 0.00 76 HIS A N 11
ATOM 19887 C CA . HIS A 1 76 ? -17.277 6.645 5.730 1.00 0.00 76 HIS A CA 11
ATOM 19888 C C . HIS A 1 76 ? -16.663 7.758 6.581 1.00 0.00 76 HIS A C 11
ATOM 19889 O O . HIS A 1 76 ? -15.608 8.293 6.243 1.00 0.00 76 HIS A O 11
ATOM 19903 N N . LYS A 1 77 ? -17.350 8.074 7.669 1.00 0.00 77 LYS A N 11
ATOM 19904 C CA . LYS A 1 77 ? -16.885 9.114 8.571 1.00 0.00 77 LYS A CA 11
ATOM 19905 C C . LYS A 1 77 ? -15.831 8.531 9.515 1.00 0.00 77 LYS A C 11
ATOM 19906 O O . LYS A 1 77 ? -15.737 7.315 9.670 1.00 0.00 77 LYS A O 11
ATOM 19925 N N . ILE A 1 78 ? -15.066 9.427 10.121 1.00 0.00 78 ILE A N 11
ATOM 19926 C CA . ILE A 1 78 ? -14.023 9.017 11.045 1.00 0.00 78 ILE A CA 11
ATOM 19927 C C . ILE A 1 78 ? -14.029 9.946 12.260 1.00 0.00 78 ILE A C 11
ATOM 19928 O O . ILE A 1 78 ? -14.935 10.763 12.416 1.00 0.00 78 ILE A O 11
ATOM 19944 N N . ASN A 1 79 ? -13.009 9.790 13.090 1.00 0.00 79 ASN A N 11
ATOM 19945 C CA . ASN A 1 79 ? -12.886 10.605 14.287 1.00 0.00 79 ASN A CA 11
ATOM 19946 C C . ASN A 1 79 ? -11.614 11.451 14.194 1.00 0.00 79 ASN A C 11
ATOM 19947 O O . ASN A 1 79 ? -10.602 11.127 14.813 1.00 0.00 79 ASN A O 11
ATOM 19958 N N . THR A 1 80 ? -11.708 12.520 13.416 1.00 0.00 80 THR A N 11
ATOM 19959 C CA . THR A 1 80 ? -10.578 13.415 13.234 1.00 0.00 80 THR A CA 11
ATOM 19960 C C . THR A 1 80 ? -9.801 13.565 14.543 1.00 0.00 80 THR A C 11
ATOM 19961 O O . THR A 1 80 ? -8.571 13.535 14.546 1.00 0.00 80 THR A O 11
ATOM 19972 N N . GLU A 1 81 ? -10.550 13.722 15.625 1.00 0.00 81 GLU A N 11
ATOM 19973 C CA . GLU A 1 81 ? -9.946 13.877 16.937 1.00 0.00 81 GLU A CA 11
ATOM 19974 C C . GLU A 1 81 ? -8.979 12.725 17.216 1.00 0.00 81 GLU A C 11
ATOM 19975 O O . GLU A 1 81 ? -7.812 12.952 17.532 1.00 0.00 81 GLU A O 11
ATOM 19987 N N . SER A 1 82 ? -9.500 11.513 17.088 1.00 0.00 82 SER A N 11
ATOM 19988 C CA . SER A 1 82 ? -8.697 10.325 17.322 1.00 0.00 82 SER A CA 11
ATOM 19989 C C . SER A 1 82 ? -7.677 10.152 16.194 1.00 0.00 82 SER A C 11
ATOM 19990 O O . SER A 1 82 ? -6.585 9.631 16.415 1.00 0.00 82 SER A O 11
ATOM 19998 N N . SER A 1 83 ? -8.070 10.600 15.010 1.00 0.00 83 SER A N 11
ATOM 19999 C CA . SER A 1 83 ? -7.204 10.501 13.848 1.00 0.00 83 SER A CA 11
ATOM 20000 C C . SER A 1 83 ? -6.050 11.499 13.969 1.00 0.00 83 SER A C 11
ATOM 20001 O O . SER A 1 83 ? -6.257 12.649 14.352 1.00 0.00 83 SER A O 11
ATOM 20009 N N . LEU A 1 84 ? -4.860 11.022 13.635 1.00 0.00 84 LEU A N 11
ATOM 20010 C CA . LEU A 1 84 ? -3.673 11.858 13.701 1.00 0.00 84 LEU A CA 11
ATOM 20011 C C . LEU A 1 84 ? -3.009 11.904 12.323 1.00 0.00 84 LEU A C 11
ATOM 20012 O O . LEU A 1 84 ? -3.484 11.272 11.381 1.00 0.00 84 LEU A O 11
ATOM 20028 N N . TRP A 1 85 ? -1.922 12.657 12.250 1.00 0.00 85 TRP A N 11
ATOM 20029 C CA . TRP A 1 85 ? -1.188 12.794 11.004 1.00 0.00 85 TRP A CA 11
ATOM 20030 C C . TRP A 1 85 ? 0.183 13.391 11.325 1.00 0.00 85 TRP A C 11
ATOM 20031 O O . TRP A 1 85 ? 0.272 14.474 11.903 1.00 0.00 85 TRP A O 11
ATOM 20052 N N . SER A 1 86 ? 1.217 12.660 10.938 1.00 0.00 86 SER A N 11
ATOM 20053 C CA . SER A 1 86 ? 2.580 13.104 11.177 1.00 0.00 86 SER A CA 11
ATOM 20054 C C . SER A 1 86 ? 3.392 13.023 9.883 1.00 0.00 86 SER A C 11
ATOM 20055 O O . SER A 1 86 ? 3.380 11.999 9.202 1.00 0.00 86 SER A O 11
ATOM 20063 N N . LEU A 1 87 ? 4.079 14.115 9.584 1.00 0.00 87 LEU A N 11
ATOM 20064 C CA . LEU A 1 87 ? 4.895 14.180 8.383 1.00 0.00 87 LEU A CA 11
ATOM 20065 C C . LEU A 1 87 ? 6.314 13.709 8.711 1.00 0.00 87 LEU A C 11
ATOM 20066 O O . LEU A 1 87 ? 6.839 14.008 9.782 1.00 0.00 87 LEU A O 11
ATOM 20082 N N . GLU A 1 88 ? 6.893 12.981 7.768 1.00 0.00 88 GLU A N 11
ATOM 20083 C CA . GLU A 1 88 ? 8.241 12.465 7.943 1.00 0.00 88 GLU A CA 11
ATOM 20084 C C . GLU A 1 88 ? 9.164 13.013 6.853 1.00 0.00 88 GLU A C 11
ATOM 20085 O O . GLU A 1 88 ? 8.810 13.010 5.675 1.00 0.00 88 GLU A O 11
ATOM 20097 N N . PRO A 1 89 ? 10.361 13.482 7.295 1.00 0.00 89 PRO A N 11
ATOM 20098 C CA . PRO A 1 89 ? 11.338 14.032 6.371 1.00 0.00 89 PRO A CA 11
ATOM 20099 C C . PRO A 1 89 ? 12.028 12.920 5.577 1.00 0.00 89 PRO A C 11
ATOM 20100 O O . PRO A 1 89 ? 12.561 11.976 6.159 1.00 0.00 89 PRO A O 11
ATOM 20111 N N . GLY A 1 90 ? 11.996 13.069 4.261 1.00 0.00 90 GLY A N 11
ATOM 20112 C CA . GLY A 1 90 ? 12.611 12.090 3.382 1.00 0.00 90 GLY A CA 11
ATOM 20113 C C . GLY A 1 90 ? 12.108 10.679 3.695 1.00 0.00 90 GLY A C 11
ATOM 20114 O O . GLY A 1 90 ? 12.889 9.730 3.724 1.00 0.00 90 GLY A O 11
ATOM 20118 N N . LYS A 1 91 ? 10.805 10.586 3.920 1.00 0.00 91 LYS A N 11
ATOM 20119 C CA . LYS A 1 91 ? 10.189 9.308 4.230 1.00 0.00 91 LYS A CA 11
ATOM 20120 C C . LYS A 1 91 ? 8.819 9.230 3.554 1.00 0.00 91 LYS A C 11
ATOM 20121 O O . LYS A 1 91 ? 8.730 9.031 2.343 1.00 0.00 91 LYS A O 11
ATOM 20140 N N . CYS A 1 92 ? 7.784 9.391 4.366 1.00 0.00 92 CYS A N 11
ATOM 20141 C CA . CYS A 1 92 ? 6.422 9.342 3.861 1.00 0.00 92 CYS A CA 11
ATOM 20142 C C . CYS A 1 92 ? 5.496 9.945 4.919 1.00 0.00 92 CYS A C 11
ATOM 20143 O O . CYS A 1 92 ? 5.944 10.318 6.002 1.00 0.00 92 CYS A O 11
ATOM 20151 N N . VAL A 1 93 ? 4.220 10.023 4.567 1.00 0.00 93 VAL A N 11
ATOM 20152 C CA . VAL A 1 93 ? 3.227 10.574 5.473 1.00 0.00 93 VAL A CA 11
ATOM 20153 C C . VAL A 1 93 ? 2.491 9.431 6.173 1.00 0.00 93 VAL A C 11
ATOM 20154 O O . VAL A 1 93 ? 2.260 8.379 5.578 1.00 0.00 93 VAL A O 11
ATOM 20167 N N . LEU A 1 94 ? 2.142 9.675 7.428 1.00 0.00 94 LEU A N 11
ATOM 20168 C CA . LEU A 1 94 ? 1.436 8.678 8.216 1.00 0.00 94 LEU A CA 11
ATOM 20169 C C . LEU A 1 94 ? 0.154 9.294 8.779 1.00 0.00 94 LEU A C 11
ATOM 20170 O O . LEU A 1 94 ? 0.192 10.355 9.400 1.00 0.00 94 LEU A O 11
ATOM 20186 N N . VAL A 1 95 ? -0.951 8.602 8.542 1.00 0.00 95 VAL A N 11
ATOM 20187 C CA . VAL A 1 95 ? -2.242 9.067 9.018 1.00 0.00 95 VAL A CA 11
ATOM 20188 C C . VAL A 1 95 ? -3.018 7.889 9.610 1.00 0.00 95 VAL A C 11
ATOM 20189 O O . VAL A 1 95 ? -2.973 6.781 9.077 1.00 0.00 95 VAL A O 11
ATOM 20202 N N . ASN A 1 96 ? -3.711 8.168 10.704 1.00 0.00 96 ASN A N 11
ATOM 20203 C CA . ASN A 1 96 ? -4.495 7.144 11.375 1.00 0.00 96 ASN A CA 11
ATOM 20204 C C . ASN A 1 96 ? -5.974 7.535 11.336 1.00 0.00 96 ASN A C 11
ATOM 20205 O O . ASN A 1 96 ? -6.346 8.614 11.793 1.00 0.00 96 ASN A O 11
ATOM 20216 N N . LEU A 1 97 ? -6.776 6.635 10.787 1.00 0.00 97 LEU A N 11
ATOM 20217 C CA . LEU A 1 97 ? -8.206 6.871 10.683 1.00 0.00 97 LEU A CA 11
ATOM 20218 C C . LEU A 1 97 ? -8.937 6.013 11.717 1.00 0.00 97 LEU A C 11
ATOM 20219 O O . LEU A 1 97 ? -8.932 4.786 11.626 1.00 0.00 97 LEU A O 11
ATOM 20235 N N . SER A 1 98 ? -9.549 6.691 12.676 1.00 0.00 98 SER A N 11
ATOM 20236 C CA . SER A 1 98 ? -10.283 6.005 13.726 1.00 0.00 98 SER A CA 11
ATOM 20237 C C . SER A 1 98 ? -11.754 5.865 13.330 1.00 0.00 98 SER A C 11
ATOM 20238 O O . SER A 1 98 ? -12.522 6.820 13.431 1.00 0.00 98 SER A O 11
ATOM 20246 N N . LYS A 1 99 ? -12.103 4.666 12.887 1.00 0.00 99 LYS A N 11
ATOM 20247 C CA . LYS A 1 99 ? -13.468 4.388 12.475 1.00 0.00 99 LYS A CA 11
ATOM 20248 C C . LYS A 1 99 ? -14.422 4.729 13.622 1.00 0.00 99 LYS A C 11
ATOM 20249 O O . LYS A 1 99 ? -14.119 4.465 14.784 1.00 0.00 99 LYS A O 11
ATOM 20268 N N . VAL A 1 100 ? -15.555 5.310 13.254 1.00 0.00 100 VAL A N 11
ATOM 20269 C CA . VAL A 1 100 ? -16.554 5.689 14.238 1.00 0.00 100 VAL A CA 11
ATOM 20270 C C . VAL A 1 100 ? -17.523 4.524 14.450 1.00 0.00 100 VAL A C 11
ATOM 20271 O O . VAL A 1 100 ? -18.735 4.724 14.518 1.00 0.00 100 VAL A O 11
ATOM 20284 N N . GLY A 1 101 ? -16.952 3.332 14.548 1.00 0.00 101 GLY A N 11
ATOM 20285 C CA . GLY A 1 101 ? -17.750 2.135 14.751 1.00 0.00 101 GLY A CA 11
ATOM 20286 C C . GLY A 1 101 ? -17.184 0.957 13.956 1.00 0.00 101 GLY A C 11
ATOM 20287 O O . GLY A 1 101 ? -16.302 1.137 13.117 1.00 0.00 101 GLY A O 11
ATOM 20291 N N . GLU A 1 102 ? -17.714 -0.222 14.247 1.00 0.00 102 GLU A N 11
ATOM 20292 C CA . GLU A 1 102 ? -17.272 -1.429 13.569 1.00 0.00 102 GLU A CA 11
ATOM 20293 C C . GLU A 1 102 ? -17.762 -1.433 12.119 1.00 0.00 102 GLU A C 11
ATOM 20294 O O . GLU A 1 102 ? -18.882 -1.859 11.840 1.00 0.00 102 GLU A O 11
ATOM 20306 N N . TYR A 1 103 ? -16.900 -0.954 11.235 1.00 0.00 103 TYR A N 11
ATOM 20307 C CA . TYR A 1 103 ? -17.231 -0.898 9.821 1.00 0.00 103 TYR A CA 11
ATOM 20308 C C . TYR A 1 103 ? -16.129 -1.538 8.974 1.00 0.00 103 TYR A C 11
ATOM 20309 O O . TYR A 1 103 ? -14.978 -1.615 9.401 1.00 0.00 103 TYR A O 11
ATOM 20327 N N . TRP A 1 104 ? -16.521 -1.980 7.788 1.00 0.00 104 TRP A N 11
ATOM 20328 C CA . TRP A 1 104 ? -15.581 -2.611 6.877 1.00 0.00 104 TRP A CA 11
ATOM 20329 C C . TRP A 1 104 ? -15.266 -1.616 5.759 1.00 0.00 104 TRP A C 11
ATOM 20330 O O . TRP A 1 104 ? -15.983 -1.550 4.762 1.00 0.00 104 TRP A O 11
ATOM 20351 N N . TRP A 1 105 ? -14.193 -0.866 5.962 1.00 0.00 105 TRP A N 11
ATOM 20352 C CA . TRP A 1 105 ? -13.774 0.123 4.983 1.00 0.00 105 TRP A CA 11
ATOM 20353 C C . TRP A 1 105 ? -13.258 -0.621 3.750 1.00 0.00 105 TRP A C 11
ATOM 20354 O O . TRP A 1 105 ? -12.066 -0.906 3.646 1.00 0.00 105 TRP A O 11
ATOM 20375 N N . ASN A 1 106 ? -14.182 -0.916 2.847 1.00 0.00 106 ASN A N 11
ATOM 20376 C CA . ASN A 1 106 ? -13.835 -1.621 1.625 1.00 0.00 106 ASN A CA 11
ATOM 20377 C C . ASN A 1 106 ? -12.738 -0.849 0.889 1.00 0.00 106 ASN A C 11
ATOM 20378 O O . ASN A 1 106 ? -12.029 -1.413 0.057 1.00 0.00 106 ASN A O 11
ATOM 20389 N N . ALA A 1 107 ? -12.633 0.428 1.222 1.00 0.00 107 ALA A N 11
ATOM 20390 C CA . ALA A 1 107 ? -11.634 1.283 0.603 1.00 0.00 107 ALA A CA 11
ATOM 20391 C C . ALA A 1 107 ? -11.426 2.527 1.469 1.00 0.00 107 ALA A C 11
ATOM 20392 O O . ALA A 1 107 ? -12.007 2.641 2.548 1.00 0.00 107 ALA A O 11
ATOM 20399 N N . ILE A 1 108 ? -10.596 3.429 0.965 1.00 0.00 108 ILE A N 11
ATOM 20400 C CA . ILE A 1 108 ? -10.305 4.660 1.680 1.00 0.00 108 ILE A CA 11
ATOM 20401 C C . ILE A 1 108 ? -11.192 5.782 1.136 1.00 0.00 108 ILE A C 11
ATOM 20402 O O . ILE A 1 108 ? -11.807 6.519 1.905 1.00 0.00 108 ILE A O 11
ATOM 20418 N N . LEU A 1 109 ? -11.230 5.876 -0.185 1.00 0.00 109 LEU A N 11
ATOM 20419 C CA . LEU A 1 109 ? -12.031 6.896 -0.840 1.00 0.00 109 LEU A CA 11
ATOM 20420 C C . LEU A 1 109 ? -13.231 6.235 -1.522 1.00 0.00 109 LEU A C 11
ATOM 20421 O O . LEU A 1 109 ? -13.334 5.010 -1.554 1.00 0.00 109 LEU A O 11
ATOM 20437 N N . GLU A 1 110 ? -14.107 7.076 -2.051 1.00 0.00 110 GLU A N 11
ATOM 20438 C CA . GLU A 1 110 ? -15.295 6.589 -2.731 1.00 0.00 110 GLU A CA 11
ATOM 20439 C C . GLU A 1 110 ? -14.956 6.183 -4.167 1.00 0.00 110 GLU A C 11
ATOM 20440 O O . GLU A 1 110 ? -15.712 5.450 -4.804 1.00 0.00 110 GLU A O 11
ATOM 20452 N N . GLY A 1 111 ? -13.820 6.678 -4.635 1.00 0.00 111 GLY A N 11
ATOM 20453 C CA . GLY A 1 111 ? -13.372 6.376 -5.984 1.00 0.00 111 GLY A CA 11
ATOM 20454 C C . GLY A 1 111 ? -12.246 5.340 -5.969 1.00 0.00 111 GLY A C 11
ATOM 20455 O O . GLY A 1 111 ? -11.220 5.523 -6.622 1.00 0.00 111 GLY A O 11
ATOM 20459 N N . GLU A 1 112 ? -12.477 4.274 -5.217 1.00 0.00 112 GLU A N 11
ATOM 20460 C CA . GLU A 1 112 ? -11.495 3.208 -5.109 1.00 0.00 112 GLU A CA 11
ATOM 20461 C C . GLU A 1 112 ? -12.172 1.845 -5.269 1.00 0.00 112 GLU A C 11
ATOM 20462 O O . GLU A 1 112 ? -13.398 1.755 -5.291 1.00 0.00 112 GLU A O 11
ATOM 20474 N N . GLU A 1 113 ? -11.342 0.818 -5.378 1.00 0.00 113 GLU A N 11
ATOM 20475 C CA . GLU A 1 113 ? -11.844 -0.536 -5.536 1.00 0.00 113 GLU A CA 11
ATOM 20476 C C . GLU A 1 113 ? -12.074 -1.181 -4.168 1.00 0.00 113 GLU A C 11
ATOM 20477 O O . GLU A 1 113 ? -11.318 -0.936 -3.228 1.00 0.00 113 GLU A O 11
ATOM 20489 N N . PRO A 1 114 ? -13.146 -2.013 -4.097 1.00 0.00 114 PRO A N 11
ATOM 20490 C CA . PRO A 1 114 ? -13.484 -2.695 -2.859 1.00 0.00 114 PRO A CA 11
ATOM 20491 C C . PRO A 1 114 ? -12.523 -3.855 -2.591 1.00 0.00 114 PRO A C 11
ATOM 20492 O O . PRO A 1 114 ? -11.560 -4.050 -3.331 1.00 0.00 114 PRO A O 11
ATOM 20503 N N . ILE A 1 115 ? -12.818 -4.593 -1.531 1.00 0.00 115 ILE A N 11
ATOM 20504 C CA . ILE A 1 115 ? -11.992 -5.728 -1.157 1.00 0.00 115 ILE A CA 11
ATOM 20505 C C . ILE A 1 115 ? -12.887 -6.938 -0.886 1.00 0.00 115 ILE A C 11
ATOM 20506 O O . ILE A 1 115 ? -14.099 -6.877 -1.092 1.00 0.00 115 ILE A O 11
ATOM 20522 N N . ASP A 1 116 ? -12.257 -8.010 -0.428 1.00 0.00 116 ASP A N 11
ATOM 20523 C CA . ASP A 1 116 ? -12.983 -9.233 -0.127 1.00 0.00 116 ASP A CA 11
ATOM 20524 C C . ASP A 1 116 ? -12.094 -10.154 0.712 1.00 0.00 116 ASP A C 11
ATOM 20525 O O . ASP A 1 116 ? -11.056 -10.617 0.242 1.00 0.00 116 ASP A O 11
ATOM 20534 N N . ILE A 1 117 ? -12.535 -10.393 1.938 1.00 0.00 117 ILE A N 11
ATOM 20535 C CA . ILE A 1 117 ? -11.792 -11.250 2.846 1.00 0.00 117 ILE A CA 11
ATOM 20536 C C . ILE A 1 117 ? -11.374 -12.525 2.110 1.00 0.00 117 ILE A C 11
ATOM 20537 O O . ILE A 1 117 ? -12.205 -13.193 1.498 1.00 0.00 117 ILE A O 11
ATOM 20553 N N . ASP A 1 118 ? -10.086 -12.822 2.194 1.00 0.00 118 ASP A N 11
ATOM 20554 C CA . ASP A 1 118 ? -9.547 -14.004 1.543 1.00 0.00 118 ASP A CA 11
ATOM 20555 C C . ASP A 1 118 ? -9.099 -15.008 2.608 1.00 0.00 118 ASP A C 11
ATOM 20556 O O . ASP A 1 118 ? -9.388 -16.199 2.504 1.00 0.00 118 ASP A O 11
ATOM 20565 N N . SER A 1 119 ? -8.401 -14.490 3.608 1.00 0.00 119 SER A N 11
ATOM 20566 C CA . SER A 1 119 ? -7.911 -15.325 4.691 1.00 0.00 119 SER A CA 11
ATOM 20567 C C . SER A 1 119 ? -9.074 -15.759 5.585 1.00 0.00 119 SER A C 11
ATOM 20568 O O . SER A 1 119 ? -9.813 -14.921 6.098 1.00 0.00 119 SER A O 11
ATOM 20576 N N . GLY A 1 120 ? -9.200 -17.069 5.743 1.00 0.00 120 GLY A N 11
ATOM 20577 C CA . GLY A 1 120 ? -10.261 -17.624 6.566 1.00 0.00 120 GLY A CA 11
ATOM 20578 C C . GLY A 1 120 ? -10.033 -19.115 6.822 1.00 0.00 120 GLY A C 11
ATOM 20579 O O . GLY A 1 120 ? -8.894 -19.559 6.955 1.00 0.00 120 GLY A O 11
ATOM 20583 N N . PRO A 1 121 ? -11.165 -19.867 6.884 1.00 0.00 121 PRO A N 11
ATOM 20584 C CA . PRO A 1 121 ? -11.100 -21.299 7.121 1.00 0.00 121 PRO A CA 11
ATOM 20585 C C . PRO A 1 121 ? -10.634 -22.042 5.867 1.00 0.00 121 PRO A C 11
ATOM 20586 O O . PRO A 1 121 ? -11.020 -21.690 4.754 1.00 0.00 121 PRO A O 11
ATOM 20597 N N . SER A 1 122 ? -9.812 -23.056 6.090 1.00 0.00 122 SER A N 11
ATOM 20598 C CA . SER A 1 122 ? -9.289 -23.852 4.992 1.00 0.00 122 SER A CA 11
ATOM 20599 C C . SER A 1 122 ? -10.441 -24.503 4.224 1.00 0.00 122 SER A C 11
ATOM 20600 O O . SER A 1 122 ? -10.905 -25.582 4.591 1.00 0.00 122 SER A O 11
ATOM 20608 N N . SER A 1 123 ? -10.870 -23.821 3.172 1.00 0.00 123 SER A N 11
ATOM 20609 C CA . SER A 1 123 ? -11.958 -24.320 2.349 1.00 0.00 123 SER A CA 11
ATOM 20610 C C . SER A 1 123 ? -11.729 -23.933 0.887 1.00 0.00 123 SER A C 11
ATOM 20611 O O . SER A 1 123 ? -11.813 -22.758 0.532 1.00 0.00 123 SER A O 11
ATOM 20619 N N . GLY A 1 124 ? -11.445 -24.943 0.078 1.00 0.00 124 GLY A N 11
ATOM 20620 C CA . GLY A 1 124 ? -11.203 -24.722 -1.338 1.00 0.00 124 GLY A CA 11
ATOM 20621 C C . GLY A 1 124 ? -11.678 -25.917 -2.167 1.00 0.00 124 GLY A C 11
ATOM 20622 O O . GLY A 1 124 ? -10.870 -26.610 -2.783 1.00 0.00 124 GLY A O 11
ATOM 20626 N N . GLY A 1 1 ? -3.671 -17.787 13.314 1.00 0.00 1 GLY A N 12
ATOM 20627 C CA . GLY A 1 1 ? -2.968 -16.581 12.913 1.00 0.00 1 GLY A CA 12
ATOM 20628 C C . GLY A 1 1 ? -2.192 -15.982 14.088 1.00 0.00 1 GLY A C 12
ATOM 20629 O O . GLY A 1 1 ? -2.575 -16.158 15.244 1.00 0.00 1 GLY A O 12
ATOM 20633 N N . SER A 1 2 ? -1.115 -15.288 13.752 1.00 0.00 2 SER A N 12
ATOM 20634 C CA . SER A 1 2 ? -0.281 -14.663 14.765 1.00 0.00 2 SER A CA 12
ATOM 20635 C C . SER A 1 2 ? 0.318 -15.731 15.682 1.00 0.00 2 SER A C 12
ATOM 20636 O O . SER A 1 2 ? -0.390 -16.329 16.490 1.00 0.00 2 SER A O 12
ATOM 20644 N N . SER A 1 3 ? 1.618 -15.938 15.526 1.00 0.00 3 SER A N 12
ATOM 20645 C CA . SER A 1 3 ? 2.321 -16.923 16.329 1.00 0.00 3 SER A CA 12
ATOM 20646 C C . SER A 1 3 ? 3.782 -16.508 16.507 1.00 0.00 3 SER A C 12
ATOM 20647 O O . SER A 1 3 ? 4.251 -16.339 17.632 1.00 0.00 3 SER A O 12
ATOM 20655 N N . GLY A 1 4 ? 4.462 -16.355 15.380 1.00 0.00 4 GLY A N 12
ATOM 20656 C CA . GLY A 1 4 ? 5.861 -15.962 15.398 1.00 0.00 4 GLY A CA 12
ATOM 20657 C C . GLY A 1 4 ? 6.035 -14.533 14.879 1.00 0.00 4 GLY A C 12
ATOM 20658 O O . GLY A 1 4 ? 5.255 -13.645 15.219 1.00 0.00 4 GLY A O 12
ATOM 20662 N N . SER A 1 5 ? 7.065 -14.356 14.063 1.00 0.00 5 SER A N 12
ATOM 20663 C CA . SER A 1 5 ? 7.352 -13.050 13.494 1.00 0.00 5 SER A CA 12
ATOM 20664 C C . SER A 1 5 ? 8.525 -13.152 12.517 1.00 0.00 5 SER A C 12
ATOM 20665 O O . SER A 1 5 ? 9.569 -13.709 12.852 1.00 0.00 5 SER A O 12
ATOM 20673 N N . SER A 1 6 ? 8.314 -12.605 11.329 1.00 0.00 6 SER A N 12
ATOM 20674 C CA . SER A 1 6 ? 9.341 -12.627 10.302 1.00 0.00 6 SER A CA 12
ATOM 20675 C C . SER A 1 6 ? 10.332 -11.483 10.528 1.00 0.00 6 SER A C 12
ATOM 20676 O O . SER A 1 6 ? 10.019 -10.514 11.217 1.00 0.00 6 SER A O 12
ATOM 20684 N N . GLY A 1 7 ? 11.507 -11.635 9.934 1.00 0.00 7 GLY A N 12
ATOM 20685 C CA . GLY A 1 7 ? 12.545 -10.626 10.062 1.00 0.00 7 GLY A CA 12
ATOM 20686 C C . GLY A 1 7 ? 13.281 -10.426 8.736 1.00 0.00 7 GLY A C 12
ATOM 20687 O O . GLY A 1 7 ? 14.279 -11.094 8.468 1.00 0.00 7 GLY A O 12
ATOM 20691 N N . GLN A 1 8 ? 12.760 -9.503 7.941 1.00 0.00 8 GLN A N 12
ATOM 20692 C CA . GLN A 1 8 ? 13.355 -9.206 6.649 1.00 0.00 8 GLN A CA 12
ATOM 20693 C C . GLN A 1 8 ? 12.964 -7.798 6.195 1.00 0.00 8 GLN A C 12
ATOM 20694 O O . GLN A 1 8 ? 11.969 -7.623 5.492 1.00 0.00 8 GLN A O 12
ATOM 20708 N N . LYS A 1 9 ? 13.766 -6.831 6.615 1.00 0.00 9 LYS A N 12
ATOM 20709 C CA . LYS A 1 9 ? 13.515 -5.444 6.261 1.00 0.00 9 LYS A CA 12
ATOM 20710 C C . LYS A 1 9 ? 12.199 -4.990 6.895 1.00 0.00 9 LYS A C 12
ATOM 20711 O O . LYS A 1 9 ? 11.394 -5.816 7.323 1.00 0.00 9 LYS A O 12
ATOM 20730 N N . ASN A 1 10 ? 12.021 -3.678 6.936 1.00 0.00 10 ASN A N 12
ATOM 20731 C CA . ASN A 1 10 ? 10.816 -3.104 7.511 1.00 0.00 10 ASN A CA 12
ATOM 20732 C C . ASN A 1 10 ? 9.698 -3.125 6.467 1.00 0.00 10 ASN A C 12
ATOM 20733 O O . ASN A 1 10 ? 9.936 -2.852 5.292 1.00 0.00 10 ASN A O 12
ATOM 20744 N N . PRO A 1 11 ? 8.470 -3.460 6.947 1.00 0.00 11 PRO A N 12
ATOM 20745 C CA . PRO A 1 11 ? 7.314 -3.520 6.069 1.00 0.00 11 PRO A CA 12
ATOM 20746 C C . PRO A 1 11 ? 6.827 -2.116 5.706 1.00 0.00 11 PRO A C 12
ATOM 20747 O O . PRO A 1 11 ? 7.351 -1.124 6.211 1.00 0.00 11 PRO A O 12
ATOM 20758 N N . ASP A 1 12 ? 5.831 -2.077 4.834 1.00 0.00 12 ASP A N 12
ATOM 20759 C CA . ASP A 1 12 ? 5.268 -0.811 4.398 1.00 0.00 12 ASP A CA 12
ATOM 20760 C C . ASP A 1 12 ? 3.798 -1.014 4.022 1.00 0.00 12 ASP A C 12
ATOM 20761 O O . ASP A 1 12 ? 2.922 -0.316 4.530 1.00 0.00 12 ASP A O 12
ATOM 20770 N N . SER A 1 13 ? 3.574 -1.971 3.134 1.00 0.00 13 SER A N 12
ATOM 20771 C CA . SER A 1 13 ? 2.227 -2.275 2.684 1.00 0.00 13 SER A CA 12
ATOM 20772 C C . SER A 1 13 ? 1.635 -3.405 3.529 1.00 0.00 13 SER A C 12
ATOM 20773 O O . SER A 1 13 ? 0.655 -3.203 4.244 1.00 0.00 13 SER A O 12
ATOM 20781 N N . TYR A 1 14 ? 2.256 -4.571 3.418 1.00 0.00 14 TYR A N 12
ATOM 20782 C CA . TYR A 1 14 ? 1.803 -5.733 4.163 1.00 0.00 14 TYR A CA 12
ATOM 20783 C C . TYR A 1 14 ? 0.284 -5.887 4.069 1.00 0.00 14 TYR A C 12
ATOM 20784 O O . TYR A 1 14 ? -0.451 -5.342 4.891 1.00 0.00 14 TYR A O 12
ATOM 20802 N N . ASN A 1 15 ? -0.142 -6.632 3.059 1.00 0.00 15 ASN A N 12
ATOM 20803 C CA . ASN A 1 15 ? -1.561 -6.864 2.847 1.00 0.00 15 ASN A CA 12
ATOM 20804 C C . ASN A 1 15 ? -2.266 -5.524 2.631 1.00 0.00 15 ASN A C 12
ATOM 20805 O O . ASN A 1 15 ? -1.696 -4.468 2.900 1.00 0.00 15 ASN A O 12
ATOM 20816 N N . GLY A 1 16 ? -3.496 -5.610 2.147 1.00 0.00 16 GLY A N 12
ATOM 20817 C CA . GLY A 1 16 ? -4.286 -4.417 1.892 1.00 0.00 16 GLY A CA 12
ATOM 20818 C C . GLY A 1 16 ? -4.017 -3.872 0.488 1.00 0.00 16 GLY A C 12
ATOM 20819 O O . GLY A 1 16 ? -2.864 -3.716 0.089 1.00 0.00 16 GLY A O 12
ATOM 20823 N N . ALA A 1 17 ? -5.101 -3.597 -0.223 1.00 0.00 17 ALA A N 12
ATOM 20824 C CA . ALA A 1 17 ? -4.997 -3.072 -1.574 1.00 0.00 17 ALA A CA 12
ATOM 20825 C C . ALA A 1 17 ? -4.080 -1.848 -1.572 1.00 0.00 17 ALA A C 12
ATOM 20826 O O . ALA A 1 17 ? -4.344 -0.872 -0.871 1.00 0.00 17 ALA A O 12
ATOM 20833 N N . VAL A 1 18 ? -3.022 -1.939 -2.364 1.00 0.00 18 VAL A N 12
ATOM 20834 C CA . VAL A 1 18 ? -2.065 -0.850 -2.462 1.00 0.00 18 VAL A CA 12
ATOM 20835 C C . VAL A 1 18 ? -2.392 0.002 -3.691 1.00 0.00 18 VAL A C 12
ATOM 20836 O O . VAL A 1 18 ? -3.425 -0.194 -4.329 1.00 0.00 18 VAL A O 12
ATOM 20849 N N . ARG A 1 19 ? -1.493 0.930 -3.984 1.00 0.00 19 ARG A N 12
ATOM 20850 C CA . ARG A 1 19 ? -1.673 1.812 -5.124 1.00 0.00 19 ARG A CA 12
ATOM 20851 C C . ARG A 1 19 ? -0.390 2.601 -5.393 1.00 0.00 19 ARG A C 12
ATOM 20852 O O . ARG A 1 19 ? 0.404 2.830 -4.482 1.00 0.00 19 ARG A O 12
ATOM 20873 N N . GLU A 1 20 ? -0.227 2.995 -6.648 1.00 0.00 20 GLU A N 12
ATOM 20874 C CA . GLU A 1 20 ? 0.946 3.753 -7.048 1.00 0.00 20 GLU A CA 12
ATOM 20875 C C . GLU A 1 20 ? 0.823 5.206 -6.583 1.00 0.00 20 GLU A C 12
ATOM 20876 O O . GLU A 1 20 ? 1.789 5.964 -6.644 1.00 0.00 20 GLU A O 12
ATOM 20888 N N . ASN A 1 21 ? -0.374 5.549 -6.130 1.00 0.00 21 ASN A N 12
ATOM 20889 C CA . ASN A 1 21 ? -0.636 6.897 -5.655 1.00 0.00 21 ASN A CA 12
ATOM 20890 C C . ASN A 1 21 ? -0.369 6.964 -4.150 1.00 0.00 21 ASN A C 12
ATOM 20891 O O . ASN A 1 21 ? 0.393 7.813 -3.689 1.00 0.00 21 ASN A O 12
ATOM 20902 N N . TYR A 1 22 ? -1.011 6.059 -3.427 1.00 0.00 22 TYR A N 12
ATOM 20903 C CA . TYR A 1 22 ? -0.852 6.005 -1.984 1.00 0.00 22 TYR A CA 12
ATOM 20904 C C . TYR A 1 22 ? -1.201 4.615 -1.445 1.00 0.00 22 TYR A C 12
ATOM 20905 O O . TYR A 1 22 ? -2.206 4.027 -1.841 1.00 0.00 22 TYR A O 12
ATOM 20923 N N . THR A 1 23 ? -0.351 4.131 -0.552 1.00 0.00 23 THR A N 12
ATOM 20924 C CA . THR A 1 23 ? -0.557 2.822 0.045 1.00 0.00 23 THR A CA 12
ATOM 20925 C C . THR A 1 23 ? -1.470 2.931 1.267 1.00 0.00 23 THR A C 12
ATOM 20926 O O . THR A 1 23 ? -1.392 3.899 2.021 1.00 0.00 23 THR A O 12
ATOM 20937 N N . TRP A 1 24 ? -2.316 1.924 1.425 1.00 0.00 24 TRP A N 12
ATOM 20938 C CA . TRP A 1 24 ? -3.244 1.894 2.542 1.00 0.00 24 TRP A CA 12
ATOM 20939 C C . TRP A 1 24 ? -3.564 0.430 2.853 1.00 0.00 24 TRP A C 12
ATOM 20940 O O . TRP A 1 24 ? -3.370 -0.444 2.009 1.00 0.00 24 TRP A O 12
ATOM 20961 N N . SER A 1 25 ? -4.048 0.207 4.066 1.00 0.00 25 SER A N 12
ATOM 20962 C CA . SER A 1 25 ? -4.396 -1.136 4.497 1.00 0.00 25 SER A CA 12
ATOM 20963 C C . SER A 1 25 ? -5.575 -1.083 5.471 1.00 0.00 25 SER A C 12
ATOM 20964 O O . SER A 1 25 ? -5.880 -0.028 6.026 1.00 0.00 25 SER A O 12
ATOM 20972 N N . GLN A 1 26 ? -6.207 -2.234 5.648 1.00 0.00 26 GLN A N 12
ATOM 20973 C CA . GLN A 1 26 ? -7.346 -2.332 6.545 1.00 0.00 26 GLN A CA 12
ATOM 20974 C C . GLN A 1 26 ? -7.048 -3.319 7.676 1.00 0.00 26 GLN A C 12
ATOM 20975 O O . GLN A 1 26 ? -6.593 -4.434 7.427 1.00 0.00 26 GLN A O 12
ATOM 20989 N N . ASP A 1 27 ? -7.317 -2.873 8.894 1.00 0.00 27 ASP A N 12
ATOM 20990 C CA . ASP A 1 27 ? -7.083 -3.703 10.063 1.00 0.00 27 ASP A CA 12
ATOM 20991 C C . ASP A 1 27 ? -8.414 -3.968 10.769 1.00 0.00 27 ASP A C 12
ATOM 20992 O O . ASP A 1 27 ? -9.460 -3.492 10.330 1.00 0.00 27 ASP A O 12
ATOM 21001 N N . TYR A 1 28 ? -8.332 -4.728 11.852 1.00 0.00 28 TYR A N 12
ATOM 21002 C CA . TYR A 1 28 ? -9.517 -5.062 12.623 1.00 0.00 28 TYR A CA 12
ATOM 21003 C C . TYR A 1 28 ? -10.459 -3.861 12.731 1.00 0.00 28 TYR A C 12
ATOM 21004 O O . TYR A 1 28 ? -11.612 -3.931 12.309 1.00 0.00 28 TYR A O 12
ATOM 21022 N N . THR A 1 29 ? -9.931 -2.786 13.298 1.00 0.00 29 THR A N 12
ATOM 21023 C CA . THR A 1 29 ? -10.710 -1.570 13.466 1.00 0.00 29 THR A CA 12
ATOM 21024 C C . THR A 1 29 ? -9.795 -0.344 13.445 1.00 0.00 29 THR A C 12
ATOM 21025 O O . THR A 1 29 ? -9.525 0.252 14.487 1.00 0.00 29 THR A O 12
ATOM 21036 N N . ASP A 1 30 ? -9.344 -0.003 12.247 1.00 0.00 30 ASP A N 12
ATOM 21037 C CA . ASP A 1 30 ? -8.465 1.142 12.077 1.00 0.00 30 ASP A CA 12
ATOM 21038 C C . ASP A 1 30 ? -7.833 1.091 10.684 1.00 0.00 30 ASP A C 12
ATOM 21039 O O . ASP A 1 30 ? -7.503 0.015 10.188 1.00 0.00 30 ASP A O 12
ATOM 21048 N N . LEU A 1 31 ? -7.683 2.268 10.094 1.00 0.00 31 LEU A N 12
ATOM 21049 C CA . LEU A 1 31 ? -7.096 2.371 8.769 1.00 0.00 31 LEU A CA 12
ATOM 21050 C C . LEU A 1 31 ? -5.758 3.106 8.865 1.00 0.00 31 LEU A C 12
ATOM 21051 O O . LEU A 1 31 ? -5.555 3.920 9.765 1.00 0.00 31 LEU A O 12
ATOM 21067 N N . GLU A 1 32 ? -4.879 2.794 7.924 1.00 0.00 32 GLU A N 12
ATOM 21068 C CA . GLU A 1 32 ? -3.566 3.416 7.890 1.00 0.00 32 GLU A CA 12
ATOM 21069 C C . GLU A 1 32 ? -3.071 3.535 6.447 1.00 0.00 32 GLU A C 12
ATOM 21070 O O . GLU A 1 32 ? -2.889 2.528 5.765 1.00 0.00 32 GLU A O 12
ATOM 21082 N N . VAL A 1 33 ? -2.868 4.774 6.026 1.00 0.00 33 VAL A N 12
ATOM 21083 C CA . VAL A 1 33 ? -2.398 5.038 4.676 1.00 0.00 33 VAL A CA 12
ATOM 21084 C C . VAL A 1 33 ? -1.109 5.860 4.741 1.00 0.00 33 VAL A C 12
ATOM 21085 O O . VAL A 1 33 ? -1.047 6.868 5.443 1.00 0.00 33 VAL A O 12
ATOM 21098 N N . ARG A 1 34 ? -0.113 5.399 3.999 1.00 0.00 34 ARG A N 12
ATOM 21099 C CA . ARG A 1 34 ? 1.170 6.079 3.964 1.00 0.00 34 ARG A CA 12
ATOM 21100 C C . ARG A 1 34 ? 1.434 6.642 2.566 1.00 0.00 34 ARG A C 12
ATOM 21101 O O . ARG A 1 34 ? 1.276 5.939 1.569 1.00 0.00 34 ARG A O 12
ATOM 21122 N N . VAL A 1 35 ? 1.832 7.906 2.537 1.00 0.00 35 VAL A N 12
ATOM 21123 C CA . VAL A 1 35 ? 2.120 8.571 1.277 1.00 0.00 35 VAL A CA 12
ATOM 21124 C C . VAL A 1 35 ? 3.616 8.883 1.200 1.00 0.00 35 VAL A C 12
ATOM 21125 O O . VAL A 1 35 ? 4.191 9.422 2.144 1.00 0.00 35 VAL A O 12
ATOM 21138 N N . PRO A 1 36 ? 4.219 8.522 0.036 1.00 0.00 36 PRO A N 12
ATOM 21139 C CA . PRO A 1 36 ? 5.637 8.757 -0.177 1.00 0.00 36 PRO A CA 12
ATOM 21140 C C . PRO A 1 36 ? 5.911 10.237 -0.454 1.00 0.00 36 PRO A C 12
ATOM 21141 O O . PRO A 1 36 ? 5.133 10.898 -1.140 1.00 0.00 36 PRO A O 12
ATOM 21152 N N . VAL A 1 37 ? 7.019 10.713 0.094 1.00 0.00 37 VAL A N 12
ATOM 21153 C CA . VAL A 1 37 ? 7.406 12.102 -0.085 1.00 0.00 37 VAL A CA 12
ATOM 21154 C C . VAL A 1 37 ? 8.837 12.163 -0.622 1.00 0.00 37 VAL A C 12
ATOM 21155 O O . VAL A 1 37 ? 9.603 11.213 -0.469 1.00 0.00 37 VAL A O 12
ATOM 21168 N N . PRO A 1 38 ? 9.164 13.321 -1.257 1.00 0.00 38 PRO A N 12
ATOM 21169 C CA . PRO A 1 38 ? 10.490 13.518 -1.818 1.00 0.00 38 PRO A CA 12
ATOM 21170 C C . PRO A 1 38 ? 11.516 13.793 -0.716 1.00 0.00 38 PRO A C 12
ATOM 21171 O O . PRO A 1 38 ? 11.162 13.877 0.459 1.00 0.00 38 PRO A O 12
ATOM 21182 N N . LYS A 1 39 ? 12.766 13.925 -1.135 1.00 0.00 39 LYS A N 12
ATOM 21183 C CA . LYS A 1 39 ? 13.845 14.188 -0.199 1.00 0.00 39 LYS A CA 12
ATOM 21184 C C . LYS A 1 39 ? 13.931 15.693 0.064 1.00 0.00 39 LYS A C 12
ATOM 21185 O O . LYS A 1 39 ? 14.884 16.166 0.681 1.00 0.00 39 LYS A O 12
ATOM 21204 N N . HIS A 1 40 ? 12.921 16.404 -0.416 1.00 0.00 40 HIS A N 12
ATOM 21205 C CA . HIS A 1 40 ? 12.870 17.845 -0.240 1.00 0.00 40 HIS A CA 12
ATOM 21206 C C . HIS A 1 40 ? 11.735 18.205 0.721 1.00 0.00 40 HIS A C 12
ATOM 21207 O O . HIS A 1 40 ? 11.549 19.374 1.057 1.00 0.00 40 HIS A O 12
ATOM 21221 N N . VAL A 1 41 ? 11.005 17.180 1.135 1.00 0.00 41 VAL A N 12
ATOM 21222 C CA . VAL A 1 41 ? 9.893 17.374 2.050 1.00 0.00 41 VAL A CA 12
ATOM 21223 C C . VAL A 1 41 ? 10.317 16.949 3.457 1.00 0.00 41 VAL A C 12
ATOM 21224 O O . VAL A 1 41 ? 10.527 15.765 3.716 1.00 0.00 41 VAL A O 12
ATOM 21237 N N . VAL A 1 42 ? 10.430 17.940 4.330 1.00 0.00 42 VAL A N 12
ATOM 21238 C CA . VAL A 1 42 ? 10.825 17.684 5.705 1.00 0.00 42 VAL A CA 12
ATOM 21239 C C . VAL A 1 42 ? 9.893 18.446 6.649 1.00 0.00 42 VAL A C 12
ATOM 21240 O O . VAL A 1 42 ? 9.473 17.914 7.676 1.00 0.00 42 VAL A O 12
ATOM 21253 N N . LYS A 1 43 ? 9.596 19.680 6.268 1.00 0.00 43 LYS A N 12
ATOM 21254 C CA . LYS A 1 43 ? 8.721 20.520 7.068 1.00 0.00 43 LYS A CA 12
ATOM 21255 C C . LYS A 1 43 ? 7.264 20.204 6.724 1.00 0.00 43 LYS A C 12
ATOM 21256 O O . LYS A 1 43 ? 6.881 20.215 5.555 1.00 0.00 43 LYS A O 12
ATOM 21275 N N . GLY A 1 44 ? 6.490 19.930 7.764 1.00 0.00 44 GLY A N 12
ATOM 21276 C CA . GLY A 1 44 ? 5.083 19.611 7.587 1.00 0.00 44 GLY A CA 12
ATOM 21277 C C . GLY A 1 44 ? 4.390 20.658 6.712 1.00 0.00 44 GLY A C 12
ATOM 21278 O O . GLY A 1 44 ? 3.428 20.347 6.011 1.00 0.00 44 GLY A O 12
ATOM 21282 N N . LYS A 1 45 ? 4.905 21.876 6.782 1.00 0.00 45 LYS A N 12
ATOM 21283 C CA . LYS A 1 45 ? 4.348 22.970 6.006 1.00 0.00 45 LYS A CA 12
ATOM 21284 C C . LYS A 1 45 ? 4.524 22.673 4.515 1.00 0.00 45 LYS A C 12
ATOM 21285 O O . LYS A 1 45 ? 3.922 23.335 3.671 1.00 0.00 45 LYS A O 12
ATOM 21304 N N . GLN A 1 46 ? 5.352 21.677 4.236 1.00 0.00 46 GLN A N 12
ATOM 21305 C CA . GLN A 1 46 ? 5.615 21.285 2.862 1.00 0.00 46 GLN A CA 12
ATOM 21306 C C . GLN A 1 46 ? 4.481 20.402 2.337 1.00 0.00 46 GLN A C 12
ATOM 21307 O O . GLN A 1 46 ? 4.372 20.177 1.132 1.00 0.00 46 GLN A O 12
ATOM 21321 N N . VAL A 1 47 ? 3.666 19.925 3.266 1.00 0.00 47 VAL A N 12
ATOM 21322 C CA . VAL A 1 47 ? 2.544 19.072 2.911 1.00 0.00 47 VAL A CA 12
ATOM 21323 C C . VAL A 1 47 ? 1.271 19.613 3.564 1.00 0.00 47 VAL A C 12
ATOM 21324 O O . VAL A 1 47 ? 1.336 20.319 4.569 1.00 0.00 47 VAL A O 12
ATOM 21337 N N . SER A 1 48 ? 0.142 19.262 2.965 1.00 0.00 48 SER A N 12
ATOM 21338 C CA . SER A 1 48 ? -1.145 19.704 3.475 1.00 0.00 48 SER A CA 12
ATOM 21339 C C . SER A 1 48 ? -1.987 18.496 3.889 1.00 0.00 48 SER A C 12
ATOM 21340 O O . SER A 1 48 ? -1.989 17.473 3.205 1.00 0.00 48 SER A O 12
ATOM 21348 N N . VAL A 1 49 ? -2.681 18.653 5.006 1.00 0.00 49 VAL A N 12
ATOM 21349 C CA . VAL A 1 49 ? -3.525 17.587 5.519 1.00 0.00 49 VAL A CA 12
ATOM 21350 C C . VAL A 1 49 ? -4.852 18.179 5.999 1.00 0.00 49 VAL A C 12
ATOM 21351 O O . VAL A 1 49 ? -4.869 19.210 6.670 1.00 0.00 49 VAL A O 12
ATOM 21364 N N . ALA A 1 50 ? -5.932 17.503 5.634 1.00 0.00 50 ALA A N 12
ATOM 21365 C CA . ALA A 1 50 ? -7.260 17.949 6.019 1.00 0.00 50 ALA A CA 12
ATOM 21366 C C . ALA A 1 50 ? -8.053 16.761 6.567 1.00 0.00 50 ALA A C 12
ATOM 21367 O O . ALA A 1 50 ? -8.201 15.744 5.891 1.00 0.00 50 ALA A O 12
ATOM 21374 N N . LEU A 1 51 ? -8.543 16.930 7.786 1.00 0.00 51 LEU A N 12
ATOM 21375 C CA . LEU A 1 51 ? -9.318 15.884 8.433 1.00 0.00 51 LEU A CA 12
ATOM 21376 C C . LEU A 1 51 ? -10.684 16.443 8.836 1.00 0.00 51 LEU A C 12
ATOM 21377 O O . LEU A 1 51 ? -10.768 17.360 9.651 1.00 0.00 51 LEU A O 12
ATOM 21393 N N . SER A 1 52 ? -11.721 15.867 8.245 1.00 0.00 52 SER A N 12
ATOM 21394 C CA . SER A 1 52 ? -13.079 16.296 8.532 1.00 0.00 52 SER A CA 12
ATOM 21395 C C . SER A 1 52 ? -13.895 15.122 9.077 1.00 0.00 52 SER A C 12
ATOM 21396 O O . SER A 1 52 ? -14.338 15.149 10.224 1.00 0.00 52 SER A O 12
ATOM 21404 N N . SER A 1 53 ? -14.069 14.119 8.229 1.00 0.00 53 SER A N 12
ATOM 21405 C CA . SER A 1 53 ? -14.823 12.938 8.611 1.00 0.00 53 SER A CA 12
ATOM 21406 C C . SER A 1 53 ? -14.941 11.984 7.421 1.00 0.00 53 SER A C 12
ATOM 21407 O O . SER A 1 53 ? -14.620 10.802 7.534 1.00 0.00 53 SER A O 12
ATOM 21415 N N . SER A 1 54 ? -15.401 12.533 6.306 1.00 0.00 54 SER A N 12
ATOM 21416 C CA . SER A 1 54 ? -15.565 11.746 5.096 1.00 0.00 54 SER A CA 12
ATOM 21417 C C . SER A 1 54 ? -14.778 12.381 3.948 1.00 0.00 54 SER A C 12
ATOM 21418 O O . SER A 1 54 ? -15.221 12.359 2.801 1.00 0.00 54 SER A O 12
ATOM 21426 N N . SER A 1 55 ? -13.625 12.932 4.297 1.00 0.00 55 SER A N 12
ATOM 21427 C CA . SER A 1 55 ? -12.772 13.573 3.310 1.00 0.00 55 SER A CA 12
ATOM 21428 C C . SER A 1 55 ? -11.328 13.615 3.815 1.00 0.00 55 SER A C 12
ATOM 21429 O O . SER A 1 55 ? -11.090 13.732 5.016 1.00 0.00 55 SER A O 12
ATOM 21437 N N . ILE A 1 56 ? -10.403 13.519 2.872 1.00 0.00 56 ILE A N 12
ATOM 21438 C CA . ILE A 1 56 ? -8.989 13.545 3.206 1.00 0.00 56 ILE A CA 12
ATOM 21439 C C . ILE A 1 56 ? -8.227 14.310 2.121 1.00 0.00 56 ILE A C 12
ATOM 21440 O O . ILE A 1 56 ? -8.639 14.326 0.962 1.00 0.00 56 ILE A O 12
ATOM 21456 N N . ARG A 1 57 ? -7.129 14.925 2.536 1.00 0.00 57 ARG A N 12
ATOM 21457 C CA . ARG A 1 57 ? -6.306 15.689 1.614 1.00 0.00 57 ARG A CA 12
ATOM 21458 C C . ARG A 1 57 ? -4.823 15.454 1.906 1.00 0.00 57 ARG A C 12
ATOM 21459 O O . ARG A 1 57 ? -4.393 15.533 3.056 1.00 0.00 57 ARG A O 12
ATOM 21480 N N . VAL A 1 58 ? -4.081 15.170 0.846 1.00 0.00 58 VAL A N 12
ATOM 21481 C CA . VAL A 1 58 ? -2.655 14.923 0.974 1.00 0.00 58 VAL A CA 12
ATOM 21482 C C . VAL A 1 58 ? -1.923 15.558 -0.209 1.00 0.00 58 VAL A C 12
ATOM 21483 O O . VAL A 1 58 ? -1.964 15.036 -1.322 1.00 0.00 58 VAL A O 12
ATOM 21496 N N . ALA A 1 59 ? -1.271 16.677 0.071 1.00 0.00 59 ALA A N 12
ATOM 21497 C CA . ALA A 1 59 ? -0.530 17.389 -0.956 1.00 0.00 59 ALA A CA 12
ATOM 21498 C C . ALA A 1 59 ? 0.877 17.700 -0.442 1.00 0.00 59 ALA A C 12
ATOM 21499 O O . ALA A 1 59 ? 1.105 17.740 0.766 1.00 0.00 59 ALA A O 12
ATOM 21506 N N . MET A 1 60 ? 1.783 17.914 -1.385 1.00 0.00 60 MET A N 12
ATOM 21507 C CA . MET A 1 60 ? 3.161 18.220 -1.042 1.00 0.00 60 MET A CA 12
ATOM 21508 C C . MET A 1 60 ? 3.717 19.326 -1.942 1.00 0.00 60 MET A C 12
ATOM 21509 O O . MET A 1 60 ? 3.390 19.391 -3.126 1.00 0.00 60 MET A O 12
ATOM 21523 N N . LEU A 1 61 ? 4.547 20.169 -1.345 1.00 0.00 61 LEU A N 12
ATOM 21524 C CA . LEU A 1 61 ? 5.151 21.269 -2.078 1.00 0.00 61 LEU A CA 12
ATOM 21525 C C . LEU A 1 61 ? 6.297 20.734 -2.939 1.00 0.00 61 LEU A C 12
ATOM 21526 O O . LEU A 1 61 ? 7.138 19.976 -2.459 1.00 0.00 61 LEU A O 12
ATOM 21542 N N . GLU A 1 62 ? 6.293 21.151 -4.197 1.00 0.00 62 GLU A N 12
ATOM 21543 C CA . GLU A 1 62 ? 7.322 20.723 -5.130 1.00 0.00 62 GLU A CA 12
ATOM 21544 C C . GLU A 1 62 ? 8.436 21.768 -5.207 1.00 0.00 62 GLU A C 12
ATOM 21545 O O . GLU A 1 62 ? 9.555 21.523 -4.758 1.00 0.00 62 GLU A O 12
ATOM 21557 N N . GLU A 1 63 ? 8.092 22.913 -5.779 1.00 0.00 63 GLU A N 12
ATOM 21558 C CA . GLU A 1 63 ? 9.050 23.996 -5.921 1.00 0.00 63 GLU A CA 12
ATOM 21559 C C . GLU A 1 63 ? 8.327 25.305 -6.244 1.00 0.00 63 GLU A C 12
ATOM 21560 O O . GLU A 1 63 ? 8.304 26.225 -5.428 1.00 0.00 63 GLU A O 12
ATOM 21572 N N . ASN A 1 64 ? 7.753 25.347 -7.438 1.00 0.00 64 ASN A N 12
ATOM 21573 C CA . ASN A 1 64 ? 7.031 26.528 -7.880 1.00 0.00 64 ASN A CA 12
ATOM 21574 C C . ASN A 1 64 ? 5.552 26.382 -7.516 1.00 0.00 64 ASN A C 12
ATOM 21575 O O . ASN A 1 64 ? 4.770 27.315 -7.693 1.00 0.00 64 ASN A O 12
ATOM 21586 N N . GLY A 1 65 ? 5.212 25.203 -7.015 1.00 0.00 65 GLY A N 12
ATOM 21587 C CA . GLY A 1 65 ? 3.841 24.923 -6.625 1.00 0.00 65 GLY A CA 12
ATOM 21588 C C . GLY A 1 65 ? 3.773 23.710 -5.694 1.00 0.00 65 GLY A C 12
ATOM 21589 O O . GLY A 1 65 ? 4.568 23.592 -4.763 1.00 0.00 65 GLY A O 12
ATOM 21593 N N . GLU A 1 66 ? 2.815 22.839 -5.979 1.00 0.00 66 GLU A N 12
ATOM 21594 C CA . GLU A 1 66 ? 2.633 21.640 -5.179 1.00 0.00 66 GLU A CA 12
ATOM 21595 C C . GLU A 1 66 ? 1.877 20.578 -5.980 1.00 0.00 66 GLU A C 12
ATOM 21596 O O . GLU A 1 66 ? 1.463 20.827 -7.111 1.00 0.00 66 GLU A O 12
ATOM 21608 N N . ARG A 1 67 ? 1.721 19.416 -5.362 1.00 0.00 67 ARG A N 12
ATOM 21609 C CA . ARG A 1 67 ? 1.022 18.315 -6.004 1.00 0.00 67 ARG A CA 12
ATOM 21610 C C . ARG A 1 67 ? 0.176 17.555 -4.980 1.00 0.00 67 ARG A C 12
ATOM 21611 O O . ARG A 1 67 ? 0.614 17.329 -3.853 1.00 0.00 67 ARG A O 12
ATOM 21632 N N . VAL A 1 68 ? -1.021 17.182 -5.409 1.00 0.00 68 VAL A N 12
ATOM 21633 C CA . VAL A 1 68 ? -1.932 16.452 -4.544 1.00 0.00 68 VAL A CA 12
ATOM 21634 C C . VAL A 1 68 ? -1.661 14.952 -4.676 1.00 0.00 68 VAL A C 12
ATOM 21635 O O . VAL A 1 68 ? -2.153 14.308 -5.601 1.00 0.00 68 VAL A O 12
ATOM 21648 N N . LEU A 1 69 ? -0.880 14.440 -3.737 1.00 0.00 69 LEU A N 12
ATOM 21649 C CA . LEU A 1 69 ? -0.538 13.028 -3.736 1.00 0.00 69 LEU A CA 12
ATOM 21650 C C . LEU A 1 69 ? -1.818 12.198 -3.620 1.00 0.00 69 LEU A C 12
ATOM 21651 O O . LEU A 1 69 ? -2.081 11.337 -4.459 1.00 0.00 69 LEU A O 12
ATOM 21667 N N . MET A 1 70 ? -2.580 12.485 -2.575 1.00 0.00 70 MET A N 12
ATOM 21668 C CA . MET A 1 70 ? -3.826 11.776 -2.340 1.00 0.00 70 MET A CA 12
ATOM 21669 C C . MET A 1 70 ? -4.904 12.724 -1.811 1.00 0.00 70 MET A C 12
ATOM 21670 O O . MET A 1 70 ? -4.606 13.653 -1.062 1.00 0.00 70 MET A O 12
ATOM 21684 N N . GLU A 1 71 ? -6.136 12.456 -2.221 1.00 0.00 71 GLU A N 12
ATOM 21685 C CA . GLU A 1 71 ? -7.260 13.273 -1.797 1.00 0.00 71 GLU A CA 12
ATOM 21686 C C . GLU A 1 71 ? -8.562 12.733 -2.392 1.00 0.00 71 GLU A C 12
ATOM 21687 O O . GLU A 1 71 ? -8.543 12.027 -3.400 1.00 0.00 71 GLU A O 12
ATOM 21699 N N . GLY A 1 72 ? -9.662 13.085 -1.744 1.00 0.00 72 GLY A N 12
ATOM 21700 C CA . GLY A 1 72 ? -10.971 12.645 -2.196 1.00 0.00 72 GLY A CA 12
ATOM 21701 C C . GLY A 1 72 ? -11.882 12.324 -1.009 1.00 0.00 72 GLY A C 12
ATOM 21702 O O . GLY A 1 72 ? -11.403 12.043 0.088 1.00 0.00 72 GLY A O 12
ATOM 21706 N N . LYS A 1 73 ? -13.180 12.377 -1.270 1.00 0.00 73 LYS A N 12
ATOM 21707 C CA . LYS A 1 73 ? -14.163 12.096 -0.237 1.00 0.00 73 LYS A CA 12
ATOM 21708 C C . LYS A 1 73 ? -14.051 10.628 0.181 1.00 0.00 73 LYS A C 12
ATOM 21709 O O . LYS A 1 73 ? -14.099 9.734 -0.662 1.00 0.00 73 LYS A O 12
ATOM 21728 N N . LEU A 1 74 ? -13.906 10.426 1.482 1.00 0.00 74 LEU A N 12
ATOM 21729 C CA . LEU A 1 74 ? -13.787 9.082 2.022 1.00 0.00 74 LEU A CA 12
ATOM 21730 C C . LEU A 1 74 ? -15.106 8.336 1.814 1.00 0.00 74 LEU A C 12
ATOM 21731 O O . LEU A 1 74 ? -16.141 8.953 1.566 1.00 0.00 74 LEU A O 12
ATOM 21747 N N . THR A 1 75 ? -15.027 7.017 1.921 1.00 0.00 75 THR A N 12
ATOM 21748 C CA . THR A 1 75 ? -16.201 6.180 1.748 1.00 0.00 75 THR A CA 12
ATOM 21749 C C . THR A 1 75 ? -17.150 6.338 2.938 1.00 0.00 75 THR A C 12
ATOM 21750 O O . THR A 1 75 ? -18.363 6.428 2.761 1.00 0.00 75 THR A O 12
ATOM 21761 N N . HIS A 1 76 ? -16.560 6.366 4.124 1.00 0.00 76 HIS A N 12
ATOM 21762 C CA . HIS A 1 76 ? -17.337 6.512 5.343 1.00 0.00 76 HIS A CA 12
ATOM 21763 C C . HIS A 1 76 ? -16.761 7.652 6.185 1.00 0.00 76 HIS A C 12
ATOM 21764 O O . HIS A 1 76 ? -15.829 8.333 5.761 1.00 0.00 76 HIS A O 12
ATOM 21778 N N . LYS A 1 77 ? -17.342 7.826 7.363 1.00 0.00 77 LYS A N 12
ATOM 21779 C CA . LYS A 1 77 ? -16.899 8.872 8.269 1.00 0.00 77 LYS A CA 12
ATOM 21780 C C . LYS A 1 77 ? -15.780 8.329 9.160 1.00 0.00 77 LYS A C 12
ATOM 21781 O O . LYS A 1 77 ? -15.510 7.128 9.162 1.00 0.00 77 LYS A O 12
ATOM 21800 N N . ILE A 1 78 ? -15.158 9.238 9.896 1.00 0.00 78 ILE A N 12
ATOM 21801 C CA . ILE A 1 78 ? -14.075 8.866 10.789 1.00 0.00 78 ILE A CA 12
ATOM 21802 C C . ILE A 1 78 ? -14.042 9.831 11.976 1.00 0.00 78 ILE A C 12
ATOM 21803 O O . ILE A 1 78 ? -14.660 10.894 11.933 1.00 0.00 78 ILE A O 12
ATOM 21819 N N . ASN A 1 79 ? -13.316 9.427 13.007 1.00 0.00 79 ASN A N 12
ATOM 21820 C CA . ASN A 1 79 ? -13.195 10.243 14.203 1.00 0.00 79 ASN A CA 12
ATOM 21821 C C . ASN A 1 79 ? -11.913 11.075 14.121 1.00 0.00 79 ASN A C 12
ATOM 21822 O O . ASN A 1 79 ? -10.911 10.741 14.750 1.00 0.00 79 ASN A O 12
ATOM 21833 N N . THR A 1 80 ? -11.988 12.141 13.338 1.00 0.00 80 THR A N 12
ATOM 21834 C CA . THR A 1 80 ? -10.846 13.023 13.165 1.00 0.00 80 THR A CA 12
ATOM 21835 C C . THR A 1 80 ? -10.093 13.187 14.487 1.00 0.00 80 THR A C 12
ATOM 21836 O O . THR A 1 80 ? -8.870 13.317 14.497 1.00 0.00 80 THR A O 12
ATOM 21847 N N . GLU A 1 81 ? -10.855 13.175 15.571 1.00 0.00 81 GLU A N 12
ATOM 21848 C CA . GLU A 1 81 ? -10.275 13.320 16.895 1.00 0.00 81 GLU A CA 12
ATOM 21849 C C . GLU A 1 81 ? -9.219 12.239 17.134 1.00 0.00 81 GLU A C 12
ATOM 21850 O O . GLU A 1 81 ? -8.083 12.545 17.492 1.00 0.00 81 GLU A O 12
ATOM 21862 N N . SER A 1 82 ? -9.632 10.998 16.925 1.00 0.00 82 SER A N 12
ATOM 21863 C CA . SER A 1 82 ? -8.736 9.870 17.113 1.00 0.00 82 SER A CA 12
ATOM 21864 C C . SER A 1 82 ? -7.735 9.798 15.958 1.00 0.00 82 SER A C 12
ATOM 21865 O O . SER A 1 82 ? -6.621 9.306 16.127 1.00 0.00 82 SER A O 12
ATOM 21873 N N . SER A 1 83 ? -8.170 10.295 14.809 1.00 0.00 83 SER A N 12
ATOM 21874 C CA . SER A 1 83 ? -7.327 10.293 13.626 1.00 0.00 83 SER A CA 12
ATOM 21875 C C . SER A 1 83 ? -6.165 11.272 13.810 1.00 0.00 83 SER A C 12
ATOM 21876 O O . SER A 1 83 ? -6.335 12.338 14.399 1.00 0.00 83 SER A O 12
ATOM 21884 N N . LEU A 1 84 ? -5.011 10.874 13.294 1.00 0.00 84 LEU A N 12
ATOM 21885 C CA . LEU A 1 84 ? -3.822 11.703 13.394 1.00 0.00 84 LEU A CA 12
ATOM 21886 C C . LEU A 1 84 ? -3.090 11.701 12.051 1.00 0.00 84 LEU A C 12
ATOM 21887 O O . LEU A 1 84 ? -3.527 11.051 11.102 1.00 0.00 84 LEU A O 12
ATOM 21903 N N . TRP A 1 85 ? -1.988 12.435 12.013 1.00 0.00 85 TRP A N 12
ATOM 21904 C CA . TRP A 1 85 ? -1.191 12.526 10.801 1.00 0.00 85 TRP A CA 12
ATOM 21905 C C . TRP A 1 85 ? 0.170 13.118 11.174 1.00 0.00 85 TRP A C 12
ATOM 21906 O O . TRP A 1 85 ? 0.241 14.174 11.800 1.00 0.00 85 TRP A O 12
ATOM 21927 N N . SER A 1 86 ? 1.217 12.411 10.773 1.00 0.00 86 SER A N 12
ATOM 21928 C CA . SER A 1 86 ? 2.571 12.853 11.058 1.00 0.00 86 SER A CA 12
ATOM 21929 C C . SER A 1 86 ? 3.408 12.833 9.777 1.00 0.00 86 SER A C 12
ATOM 21930 O O . SER A 1 86 ? 3.438 11.829 9.066 1.00 0.00 86 SER A O 12
ATOM 21938 N N . LEU A 1 87 ? 4.067 13.953 9.521 1.00 0.00 87 LEU A N 12
ATOM 21939 C CA . LEU A 1 87 ? 4.902 14.077 8.338 1.00 0.00 87 LEU A CA 12
ATOM 21940 C C . LEU A 1 87 ? 6.327 13.636 8.676 1.00 0.00 87 LEU A C 12
ATOM 21941 O O . LEU A 1 87 ? 6.832 13.932 9.759 1.00 0.00 87 LEU A O 12
ATOM 21957 N N . GLU A 1 88 ? 6.937 12.936 7.731 1.00 0.00 88 GLU A N 12
ATOM 21958 C CA . GLU A 1 88 ? 8.294 12.452 7.916 1.00 0.00 88 GLU A CA 12
ATOM 21959 C C . GLU A 1 88 ? 9.216 13.037 6.844 1.00 0.00 88 GLU A C 12
ATOM 21960 O O . GLU A 1 88 ? 8.878 13.038 5.662 1.00 0.00 88 GLU A O 12
ATOM 21972 N N . PRO A 1 89 ? 10.394 13.534 7.308 1.00 0.00 89 PRO A N 12
ATOM 21973 C CA . PRO A 1 89 ? 11.368 14.120 6.403 1.00 0.00 89 PRO A CA 12
ATOM 21974 C C . PRO A 1 89 ? 12.099 13.037 5.607 1.00 0.00 89 PRO A C 12
ATOM 21975 O O . PRO A 1 89 ? 12.714 12.143 6.187 1.00 0.00 89 PRO A O 12
ATOM 21986 N N . GLY A 1 90 ? 12.007 13.152 4.290 1.00 0.00 90 GLY A N 12
ATOM 21987 C CA . GLY A 1 90 ? 12.652 12.194 3.409 1.00 0.00 90 GLY A CA 12
ATOM 21988 C C . GLY A 1 90 ? 12.173 10.770 3.703 1.00 0.00 90 GLY A C 12
ATOM 21989 O O . GLY A 1 90 ? 12.984 9.857 3.849 1.00 0.00 90 GLY A O 12
ATOM 21993 N N . LYS A 1 91 ? 10.858 10.626 3.780 1.00 0.00 91 LYS A N 12
ATOM 21994 C CA . LYS A 1 91 ? 10.263 9.330 4.053 1.00 0.00 91 LYS A CA 12
ATOM 21995 C C . LYS A 1 91 ? 8.875 9.265 3.412 1.00 0.00 91 LYS A C 12
ATOM 21996 O O . LYS A 1 91 ? 8.753 9.054 2.206 1.00 0.00 91 LYS A O 12
ATOM 22015 N N . CYS A 1 92 ? 7.863 9.451 4.247 1.00 0.00 92 CYS A N 12
ATOM 22016 C CA . CYS A 1 92 ? 6.489 9.417 3.777 1.00 0.00 92 CYS A CA 12
ATOM 22017 C C . CYS A 1 92 ? 5.606 10.100 4.823 1.00 0.00 92 CYS A C 12
ATOM 22018 O O . CYS A 1 92 ? 6.088 10.499 5.882 1.00 0.00 92 CYS A O 12
ATOM 22026 N N . VAL A 1 93 ? 4.328 10.213 4.490 1.00 0.00 93 VAL A N 12
ATOM 22027 C CA . VAL A 1 93 ? 3.374 10.841 5.388 1.00 0.00 93 VAL A CA 12
ATOM 22028 C C . VAL A 1 93 ? 2.449 9.771 5.972 1.00 0.00 93 VAL A C 12
ATOM 22029 O O . VAL A 1 93 ? 1.794 9.040 5.231 1.00 0.00 93 VAL A O 12
ATOM 22042 N N . LEU A 1 94 ? 2.426 9.712 7.295 1.00 0.00 94 LEU A N 12
ATOM 22043 C CA . LEU A 1 94 ? 1.593 8.743 7.987 1.00 0.00 94 LEU A CA 12
ATOM 22044 C C . LEU A 1 94 ? 0.297 9.420 8.436 1.00 0.00 94 LEU A C 12
ATOM 22045 O O . LEU A 1 94 ? 0.330 10.465 9.085 1.00 0.00 94 LEU A O 12
ATOM 22061 N N . VAL A 1 95 ? -0.815 8.798 8.072 1.00 0.00 95 VAL A N 12
ATOM 22062 C CA . VAL A 1 95 ? -2.120 9.328 8.429 1.00 0.00 95 VAL A CA 12
ATOM 22063 C C . VAL A 1 95 ? -2.977 8.206 9.020 1.00 0.00 95 VAL A C 12
ATOM 22064 O O . VAL A 1 95 ? -3.287 7.232 8.337 1.00 0.00 95 VAL A O 12
ATOM 22077 N N . ASN A 1 96 ? -3.334 8.382 10.284 1.00 0.00 96 ASN A N 12
ATOM 22078 C CA . ASN A 1 96 ? -4.148 7.397 10.975 1.00 0.00 96 ASN A CA 12
ATOM 22079 C C . ASN A 1 96 ? -5.614 7.833 10.932 1.00 0.00 96 ASN A C 12
ATOM 22080 O O . ASN A 1 96 ? -5.939 8.966 11.285 1.00 0.00 96 ASN A O 12
ATOM 22091 N N . LEU A 1 97 ? -6.460 6.910 10.497 1.00 0.00 97 LEU A N 12
ATOM 22092 C CA . LEU A 1 97 ? -7.884 7.185 10.404 1.00 0.00 97 LEU A CA 12
ATOM 22093 C C . LEU A 1 97 ? -8.631 6.345 11.442 1.00 0.00 97 LEU A C 12
ATOM 22094 O O . LEU A 1 97 ? -8.335 5.164 11.619 1.00 0.00 97 LEU A O 12
ATOM 22110 N N . SER A 1 98 ? -9.584 6.987 12.101 1.00 0.00 98 SER A N 12
ATOM 22111 C CA . SER A 1 98 ? -10.375 6.314 13.117 1.00 0.00 98 SER A CA 12
ATOM 22112 C C . SER A 1 98 ? -11.665 5.769 12.500 1.00 0.00 98 SER A C 12
ATOM 22113 O O . SER A 1 98 ? -12.165 6.314 11.518 1.00 0.00 98 SER A O 12
ATOM 22121 N N . LYS A 1 99 ? -12.165 4.700 13.102 1.00 0.00 99 LYS A N 12
ATOM 22122 C CA . LYS A 1 99 ? -13.387 4.076 12.624 1.00 0.00 99 LYS A CA 12
ATOM 22123 C C . LYS A 1 99 ? -14.590 4.723 13.315 1.00 0.00 99 LYS A C 12
ATOM 22124 O O . LYS A 1 99 ? -14.544 5.009 14.510 1.00 0.00 99 LYS A O 12
ATOM 22143 N N . VAL A 1 100 ? -15.637 4.935 12.532 1.00 0.00 100 VAL A N 12
ATOM 22144 C CA . VAL A 1 100 ? -16.850 5.543 13.053 1.00 0.00 100 VAL A CA 12
ATOM 22145 C C . VAL A 1 100 ? -18.051 4.669 12.687 1.00 0.00 100 VAL A C 12
ATOM 22146 O O . VAL A 1 100 ? -18.622 4.814 11.607 1.00 0.00 100 VAL A O 12
ATOM 22159 N N . GLY A 1 101 ? -18.399 3.782 13.608 1.00 0.00 101 GLY A N 12
ATOM 22160 C CA . GLY A 1 101 ? -19.522 2.885 13.396 1.00 0.00 101 GLY A CA 12
ATOM 22161 C C . GLY A 1 101 ? -19.087 1.633 12.632 1.00 0.00 101 GLY A C 12
ATOM 22162 O O . GLY A 1 101 ? -18.065 1.643 11.948 1.00 0.00 101 GLY A O 12
ATOM 22166 N N . GLU A 1 102 ? -19.885 0.585 12.774 1.00 0.00 102 GLU A N 12
ATOM 22167 C CA . GLU A 1 102 ? -19.595 -0.673 12.106 1.00 0.00 102 GLU A CA 12
ATOM 22168 C C . GLU A 1 102 ? -19.793 -0.529 10.596 1.00 0.00 102 GLU A C 12
ATOM 22169 O O . GLU A 1 102 ? -20.907 -0.677 10.095 1.00 0.00 102 GLU A O 12
ATOM 22181 N N . TYR A 1 103 ? -18.695 -0.242 9.912 1.00 0.00 103 TYR A N 12
ATOM 22182 C CA . TYR A 1 103 ? -18.734 -0.077 8.469 1.00 0.00 103 TYR A CA 12
ATOM 22183 C C . TYR A 1 103 ? -17.669 -0.941 7.789 1.00 0.00 103 TYR A C 12
ATOM 22184 O O . TYR A 1 103 ? -16.661 -1.287 8.403 1.00 0.00 103 TYR A O 12
ATOM 22202 N N . TRP A 1 104 ? -17.930 -1.264 6.531 1.00 0.00 104 TRP A N 12
ATOM 22203 C CA . TRP A 1 104 ? -17.007 -2.080 5.762 1.00 0.00 104 TRP A CA 12
ATOM 22204 C C . TRP A 1 104 ? -16.192 -1.151 4.860 1.00 0.00 104 TRP A C 12
ATOM 22205 O O . TRP A 1 104 ? -16.662 -0.741 3.799 1.00 0.00 104 TRP A O 12
ATOM 22226 N N . TRP A 1 105 ? -14.985 -0.846 5.314 1.00 0.00 105 TRP A N 12
ATOM 22227 C CA . TRP A 1 105 ? -14.101 0.027 4.561 1.00 0.00 105 TRP A CA 12
ATOM 22228 C C . TRP A 1 105 ? -13.559 -0.763 3.369 1.00 0.00 105 TRP A C 12
ATOM 22229 O O . TRP A 1 105 ? -12.459 -1.311 3.432 1.00 0.00 105 TRP A O 12
ATOM 22250 N N . ASN A 1 106 ? -14.354 -0.796 2.310 1.00 0.00 106 ASN A N 12
ATOM 22251 C CA . ASN A 1 106 ? -13.968 -1.511 1.106 1.00 0.00 106 ASN A CA 12
ATOM 22252 C C . ASN A 1 106 ? -12.885 -0.716 0.372 1.00 0.00 106 ASN A C 12
ATOM 22253 O O . ASN A 1 106 ? -12.341 -1.179 -0.629 1.00 0.00 106 ASN A O 12
ATOM 22264 N N . ALA A 1 107 ? -12.605 0.467 0.899 1.00 0.00 107 ALA A N 12
ATOM 22265 C CA . ALA A 1 107 ? -11.597 1.330 0.307 1.00 0.00 107 ALA A CA 12
ATOM 22266 C C . ALA A 1 107 ? -11.443 2.589 1.164 1.00 0.00 107 ALA A C 12
ATOM 22267 O O . ALA A 1 107 ? -12.015 2.679 2.249 1.00 0.00 107 ALA A O 12
ATOM 22274 N N . ILE A 1 108 ? -10.667 3.528 0.643 1.00 0.00 108 ILE A N 12
ATOM 22275 C CA . ILE A 1 108 ? -10.431 4.778 1.347 1.00 0.00 108 ILE A CA 12
ATOM 22276 C C . ILE A 1 108 ? -11.314 5.872 0.745 1.00 0.00 108 ILE A C 12
ATOM 22277 O O . ILE A 1 108 ? -12.053 6.543 1.463 1.00 0.00 108 ILE A O 12
ATOM 22293 N N . LEU A 1 109 ? -11.209 6.018 -0.568 1.00 0.00 109 LEU A N 12
ATOM 22294 C CA . LEU A 1 109 ? -11.989 7.019 -1.275 1.00 0.00 109 LEU A CA 12
ATOM 22295 C C . LEU A 1 109 ? -13.159 6.338 -1.987 1.00 0.00 109 LEU A C 12
ATOM 22296 O O . LEU A 1 109 ? -13.348 5.130 -1.862 1.00 0.00 109 LEU A O 12
ATOM 22312 N N . GLU A 1 110 ? -13.914 7.144 -2.720 1.00 0.00 110 GLU A N 12
ATOM 22313 C CA . GLU A 1 110 ? -15.061 6.634 -3.452 1.00 0.00 110 GLU A CA 12
ATOM 22314 C C . GLU A 1 110 ? -14.668 6.311 -4.895 1.00 0.00 110 GLU A C 12
ATOM 22315 O O . GLU A 1 110 ? -15.267 5.441 -5.525 1.00 0.00 110 GLU A O 12
ATOM 22327 N N . GLY A 1 111 ? -13.664 7.030 -5.376 1.00 0.00 111 GLY A N 12
ATOM 22328 C CA . GLY A 1 111 ? -13.184 6.830 -6.733 1.00 0.00 111 GLY A CA 12
ATOM 22329 C C . GLY A 1 111 ? -12.541 5.451 -6.891 1.00 0.00 111 GLY A C 12
ATOM 22330 O O . GLY A 1 111 ? -12.695 4.804 -7.926 1.00 0.00 111 GLY A O 12
ATOM 22334 N N . GLU A 1 112 ? -11.834 5.041 -5.848 1.00 0.00 112 GLU A N 12
ATOM 22335 C CA . GLU A 1 112 ? -11.167 3.750 -5.857 1.00 0.00 112 GLU A CA 12
ATOM 22336 C C . GLU A 1 112 ? -12.159 2.642 -6.219 1.00 0.00 112 GLU A C 12
ATOM 22337 O O . GLU A 1 112 ? -13.299 2.921 -6.587 1.00 0.00 112 GLU A O 12
ATOM 22349 N N . GLU A 1 113 ? -11.688 1.409 -6.103 1.00 0.00 113 GLU A N 12
ATOM 22350 C CA . GLU A 1 113 ? -12.520 0.259 -6.413 1.00 0.00 113 GLU A CA 12
ATOM 22351 C C . GLU A 1 113 ? -12.859 -0.512 -5.136 1.00 0.00 113 GLU A C 12
ATOM 22352 O O . GLU A 1 113 ? -12.015 -0.658 -4.253 1.00 0.00 113 GLU A O 12
ATOM 22364 N N . PRO A 1 114 ? -14.128 -0.996 -5.076 1.00 0.00 114 PRO A N 12
ATOM 22365 C CA . PRO A 1 114 ? -14.589 -1.748 -3.921 1.00 0.00 114 PRO A CA 12
ATOM 22366 C C . PRO A 1 114 ? -14.012 -3.164 -3.923 1.00 0.00 114 PRO A C 12
ATOM 22367 O O . PRO A 1 114 ? -14.255 -3.937 -4.849 1.00 0.00 114 PRO A O 12
ATOM 22378 N N . ILE A 1 115 ? -13.257 -3.463 -2.875 1.00 0.00 115 ILE A N 12
ATOM 22379 C CA . ILE A 1 115 ? -12.643 -4.773 -2.745 1.00 0.00 115 ILE A CA 12
ATOM 22380 C C . ILE A 1 115 ? -13.717 -5.801 -2.380 1.00 0.00 115 ILE A C 12
ATOM 22381 O O . ILE A 1 115 ? -14.858 -5.438 -2.099 1.00 0.00 115 ILE A O 12
ATOM 22397 N N . ASP A 1 116 ? -13.313 -7.062 -2.395 1.00 0.00 116 ASP A N 12
ATOM 22398 C CA . ASP A 1 116 ? -14.226 -8.145 -2.070 1.00 0.00 116 ASP A CA 12
ATOM 22399 C C . ASP A 1 116 ? -14.200 -8.391 -0.560 1.00 0.00 116 ASP A C 12
ATOM 22400 O O . ASP A 1 116 ? -13.601 -9.359 -0.095 1.00 0.00 116 ASP A O 12
ATOM 22409 N N . ILE A 1 117 ? -14.858 -7.497 0.164 1.00 0.00 117 ILE A N 12
ATOM 22410 C CA . ILE A 1 117 ? -14.919 -7.605 1.612 1.00 0.00 117 ILE A CA 12
ATOM 22411 C C . ILE A 1 117 ? -13.526 -7.933 2.153 1.00 0.00 117 ILE A C 12
ATOM 22412 O O . ILE A 1 117 ? -12.539 -7.863 1.422 1.00 0.00 117 ILE A O 12
ATOM 22428 N N . ASP A 1 118 ? -13.489 -8.283 3.430 1.00 0.00 118 ASP A N 12
ATOM 22429 C CA . ASP A 1 118 ? -12.234 -8.622 4.078 1.00 0.00 118 ASP A CA 12
ATOM 22430 C C . ASP A 1 118 ? -11.678 -9.908 3.463 1.00 0.00 118 ASP A C 12
ATOM 22431 O O . ASP A 1 118 ? -10.543 -9.935 2.991 1.00 0.00 118 ASP A O 12
ATOM 22440 N N . SER A 1 119 ? -12.505 -10.944 3.488 1.00 0.00 119 SER A N 12
ATOM 22441 C CA . SER A 1 119 ? -12.111 -12.230 2.939 1.00 0.00 119 SER A CA 12
ATOM 22442 C C . SER A 1 119 ? -10.778 -12.672 3.546 1.00 0.00 119 SER A C 12
ATOM 22443 O O . SER A 1 119 ? -10.157 -11.924 4.299 1.00 0.00 119 SER A O 12
ATOM 22451 N N . GLY A 1 120 ? -10.378 -13.885 3.196 1.00 0.00 120 GLY A N 12
ATOM 22452 C CA . GLY A 1 120 ? -9.130 -14.436 3.697 1.00 0.00 120 GLY A CA 12
ATOM 22453 C C . GLY A 1 120 ? -8.514 -15.405 2.686 1.00 0.00 120 GLY A C 12
ATOM 22454 O O . GLY A 1 120 ? -9.231 -16.072 1.942 1.00 0.00 120 GLY A O 12
ATOM 22458 N N . PRO A 1 121 ? -7.155 -15.454 2.692 1.00 0.00 121 PRO A N 12
ATOM 22459 C CA . PRO A 1 121 ? -6.433 -16.331 1.786 1.00 0.00 121 PRO A CA 12
ATOM 22460 C C . PRO A 1 121 ? -6.522 -17.788 2.245 1.00 0.00 121 PRO A C 12
ATOM 22461 O O . PRO A 1 121 ? -5.500 -18.437 2.462 1.00 0.00 121 PRO A O 12
ATOM 22472 N N . SER A 1 122 ? -7.753 -18.258 2.378 1.00 0.00 122 SER A N 12
ATOM 22473 C CA . SER A 1 122 ? -7.989 -19.626 2.808 1.00 0.00 122 SER A CA 12
ATOM 22474 C C . SER A 1 122 ? -6.981 -20.016 3.890 1.00 0.00 122 SER A C 12
ATOM 22475 O O . SER A 1 122 ? -5.982 -20.675 3.605 1.00 0.00 122 SER A O 12
ATOM 22483 N N . SER A 1 123 ? -7.277 -19.592 5.110 1.00 0.00 123 SER A N 12
ATOM 22484 C CA . SER A 1 123 ? -6.409 -19.889 6.237 1.00 0.00 123 SER A CA 12
ATOM 22485 C C . SER A 1 123 ? -7.176 -19.713 7.549 1.00 0.00 123 SER A C 12
ATOM 22486 O O . SER A 1 123 ? -7.238 -18.612 8.094 1.00 0.00 123 SER A O 12
ATOM 22494 N N . GLY A 1 124 ? -7.742 -20.815 8.019 1.00 0.00 124 GLY A N 12
ATOM 22495 C CA . GLY A 1 124 ? -8.503 -20.797 9.257 1.00 0.00 124 GLY A CA 12
ATOM 22496 C C . GLY A 1 124 ? -7.781 -21.580 10.355 1.00 0.00 124 GLY A C 12
ATOM 22497 O O . GLY A 1 124 ? -6.631 -21.981 10.184 1.00 0.00 124 GLY A O 12
ATOM 22501 N N . GLY A 1 1 ? 7.735 -27.810 22.296 1.00 0.00 1 GLY A N 13
ATOM 22502 C CA . GLY A 1 1 ? 6.372 -27.519 21.882 1.00 0.00 1 GLY A CA 13
ATOM 22503 C C . GLY A 1 1 ? 6.317 -26.249 21.032 1.00 0.00 1 GLY A C 13
ATOM 22504 O O . GLY A 1 1 ? 7.341 -25.605 20.803 1.00 0.00 1 GLY A O 13
ATOM 22508 N N . SER A 1 2 ? 5.112 -25.925 20.586 1.00 0.00 2 SER A N 13
ATOM 22509 C CA . SER A 1 2 ? 4.910 -24.742 19.766 1.00 0.00 2 SER A CA 13
ATOM 22510 C C . SER A 1 2 ? 3.697 -23.958 20.269 1.00 0.00 2 SER A C 13
ATOM 22511 O O . SER A 1 2 ? 2.780 -24.533 20.853 1.00 0.00 2 SER A O 13
ATOM 22519 N N . SER A 1 3 ? 3.731 -22.656 20.024 1.00 0.00 3 SER A N 13
ATOM 22520 C CA . SER A 1 3 ? 2.645 -21.787 20.444 1.00 0.00 3 SER A CA 13
ATOM 22521 C C . SER A 1 3 ? 2.466 -20.649 19.437 1.00 0.00 3 SER A C 13
ATOM 22522 O O . SER A 1 3 ? 3.005 -19.559 19.625 1.00 0.00 3 SER A O 13
ATOM 22530 N N . GLY A 1 4 ? 1.707 -20.941 18.391 1.00 0.00 4 GLY A N 13
ATOM 22531 C CA . GLY A 1 4 ? 1.451 -19.956 17.355 1.00 0.00 4 GLY A CA 13
ATOM 22532 C C . GLY A 1 4 ? 2.736 -19.599 16.606 1.00 0.00 4 GLY A C 13
ATOM 22533 O O . GLY A 1 4 ? 3.736 -19.233 17.222 1.00 0.00 4 GLY A O 13
ATOM 22537 N N . SER A 1 5 ? 2.669 -19.720 15.288 1.00 0.00 5 SER A N 13
ATOM 22538 C CA . SER A 1 5 ? 3.815 -19.415 14.449 1.00 0.00 5 SER A CA 13
ATOM 22539 C C . SER A 1 5 ? 3.345 -18.874 13.098 1.00 0.00 5 SER A C 13
ATOM 22540 O O . SER A 1 5 ? 2.999 -19.644 12.203 1.00 0.00 5 SER A O 13
ATOM 22548 N N . SER A 1 6 ? 3.348 -17.553 12.991 1.00 0.00 6 SER A N 13
ATOM 22549 C CA . SER A 1 6 ? 2.926 -16.900 11.764 1.00 0.00 6 SER A CA 13
ATOM 22550 C C . SER A 1 6 ? 3.991 -15.899 11.311 1.00 0.00 6 SER A C 13
ATOM 22551 O O . SER A 1 6 ? 4.523 -16.010 10.208 1.00 0.00 6 SER A O 13
ATOM 22559 N N . GLY A 1 7 ? 4.270 -14.944 12.186 1.00 0.00 7 GLY A N 13
ATOM 22560 C CA . GLY A 1 7 ? 5.262 -13.925 11.891 1.00 0.00 7 GLY A CA 13
ATOM 22561 C C . GLY A 1 7 ? 4.904 -13.166 10.611 1.00 0.00 7 GLY A C 13
ATOM 22562 O O . GLY A 1 7 ? 5.650 -13.203 9.634 1.00 0.00 7 GLY A O 13
ATOM 22566 N N . GLN A 1 8 ? 3.761 -12.497 10.658 1.00 0.00 8 GLN A N 13
ATOM 22567 C CA . GLN A 1 8 ? 3.295 -11.731 9.514 1.00 0.00 8 GLN A CA 13
ATOM 22568 C C . GLN A 1 8 ? 4.152 -10.477 9.330 1.00 0.00 8 GLN A C 13
ATOM 22569 O O . GLN A 1 8 ? 4.116 -9.569 10.158 1.00 0.00 8 GLN A O 13
ATOM 22583 N N . LYS A 1 9 ? 4.904 -10.468 8.239 1.00 0.00 9 LYS A N 13
ATOM 22584 C CA . LYS A 1 9 ? 5.769 -9.341 7.935 1.00 0.00 9 LYS A CA 13
ATOM 22585 C C . LYS A 1 9 ? 5.409 -8.785 6.556 1.00 0.00 9 LYS A C 13
ATOM 22586 O O . LYS A 1 9 ? 5.125 -9.545 5.631 1.00 0.00 9 LYS A O 13
ATOM 22605 N N . ASN A 1 10 ? 5.433 -7.463 6.461 1.00 0.00 10 ASN A N 13
ATOM 22606 C CA . ASN A 1 10 ? 5.113 -6.797 5.210 1.00 0.00 10 ASN A CA 13
ATOM 22607 C C . ASN A 1 10 ? 5.764 -5.412 5.194 1.00 0.00 10 ASN A C 13
ATOM 22608 O O . ASN A 1 10 ? 5.841 -4.747 6.226 1.00 0.00 10 ASN A O 13
ATOM 22619 N N . PRO A 1 11 ? 6.227 -5.009 3.981 1.00 0.00 11 PRO A N 13
ATOM 22620 C CA . PRO A 1 11 ? 6.868 -3.715 3.817 1.00 0.00 11 PRO A CA 13
ATOM 22621 C C . PRO A 1 11 ? 5.837 -2.585 3.838 1.00 0.00 11 PRO A C 13
ATOM 22622 O O . PRO A 1 11 ? 6.024 -1.582 4.524 1.00 0.00 11 PRO A O 13
ATOM 22633 N N . ASP A 1 12 ? 4.770 -2.786 3.078 1.00 0.00 12 ASP A N 13
ATOM 22634 C CA . ASP A 1 12 ? 3.709 -1.797 3.000 1.00 0.00 12 ASP A CA 13
ATOM 22635 C C . ASP A 1 12 ? 2.370 -2.507 2.789 1.00 0.00 12 ASP A C 13
ATOM 22636 O O . ASP A 1 12 ? 1.442 -2.337 3.579 1.00 0.00 12 ASP A O 13
ATOM 22645 N N . SER A 1 13 ? 2.313 -3.288 1.721 1.00 0.00 13 SER A N 13
ATOM 22646 C CA . SER A 1 13 ? 1.103 -4.024 1.396 1.00 0.00 13 SER A CA 13
ATOM 22647 C C . SER A 1 13 ? 1.461 -5.336 0.694 1.00 0.00 13 SER A C 13
ATOM 22648 O O . SER A 1 13 ? 1.390 -5.428 -0.531 1.00 0.00 13 SER A O 13
ATOM 22656 N N . TYR A 1 14 ? 1.839 -6.318 1.499 1.00 0.00 14 TYR A N 13
ATOM 22657 C CA . TYR A 1 14 ? 2.208 -7.619 0.970 1.00 0.00 14 TYR A CA 13
ATOM 22658 C C . TYR A 1 14 ? 1.181 -8.107 -0.053 1.00 0.00 14 TYR A C 13
ATOM 22659 O O . TYR A 1 14 ? 1.529 -8.400 -1.196 1.00 0.00 14 TYR A O 13
ATOM 22677 N N . ASN A 1 15 ? -0.065 -8.179 0.394 1.00 0.00 15 ASN A N 13
ATOM 22678 C CA . ASN A 1 15 ? -1.145 -8.626 -0.469 1.00 0.00 15 ASN A CA 13
ATOM 22679 C C . ASN A 1 15 ? -2.384 -7.764 -0.216 1.00 0.00 15 ASN A C 13
ATOM 22680 O O . ASN A 1 15 ? -3.100 -7.973 0.762 1.00 0.00 15 ASN A O 13
ATOM 22691 N N . GLY A 1 16 ? -2.599 -6.814 -1.114 1.00 0.00 16 GLY A N 13
ATOM 22692 C CA . GLY A 1 16 ? -3.739 -5.921 -1.000 1.00 0.00 16 GLY A CA 13
ATOM 22693 C C . GLY A 1 16 ? -3.737 -4.883 -2.124 1.00 0.00 16 GLY A C 13
ATOM 22694 O O . GLY A 1 16 ? -2.853 -4.891 -2.979 1.00 0.00 16 GLY A O 13
ATOM 22698 N N . ALA A 1 17 ? -4.736 -4.014 -2.086 1.00 0.00 17 ALA A N 13
ATOM 22699 C CA . ALA A 1 17 ? -4.861 -2.972 -3.091 1.00 0.00 17 ALA A CA 13
ATOM 22700 C C . ALA A 1 17 ? -3.656 -2.033 -2.998 1.00 0.00 17 ALA A C 13
ATOM 22701 O O . ALA A 1 17 ? -3.282 -1.605 -1.908 1.00 0.00 17 ALA A O 13
ATOM 22708 N N . VAL A 1 18 ? -3.083 -1.741 -4.156 1.00 0.00 18 VAL A N 13
ATOM 22709 C CA . VAL A 1 18 ? -1.929 -0.861 -4.219 1.00 0.00 18 VAL A CA 13
ATOM 22710 C C . VAL A 1 18 ? -1.959 -0.081 -5.535 1.00 0.00 18 VAL A C 13
ATOM 22711 O O . VAL A 1 18 ? -2.268 -0.641 -6.586 1.00 0.00 18 VAL A O 13
ATOM 22724 N N . ARG A 1 19 ? -1.634 1.200 -5.434 1.00 0.00 19 ARG A N 13
ATOM 22725 C CA . ARG A 1 19 ? -1.620 2.062 -6.604 1.00 0.00 19 ARG A CA 13
ATOM 22726 C C . ARG A 1 19 ? -0.451 3.045 -6.524 1.00 0.00 19 ARG A C 13
ATOM 22727 O O . ARG A 1 19 ? 0.169 3.195 -5.472 1.00 0.00 19 ARG A O 13
ATOM 22748 N N . GLU A 1 20 ? -0.183 3.689 -7.650 1.00 0.00 20 GLU A N 13
ATOM 22749 C CA . GLU A 1 20 ? 0.902 4.653 -7.722 1.00 0.00 20 GLU A CA 13
ATOM 22750 C C . GLU A 1 20 ? 0.408 6.040 -7.302 1.00 0.00 20 GLU A C 13
ATOM 22751 O O . GLU A 1 20 ? 0.535 7.002 -8.057 1.00 0.00 20 GLU A O 13
ATOM 22763 N N . ASN A 1 21 ? -0.144 6.097 -6.099 1.00 0.00 21 ASN A N 13
ATOM 22764 C CA . ASN A 1 21 ? -0.657 7.349 -5.570 1.00 0.00 21 ASN A CA 13
ATOM 22765 C C . ASN A 1 21 ? -0.509 7.353 -4.047 1.00 0.00 21 ASN A C 13
ATOM 22766 O O . ASN A 1 21 ? 0.148 8.228 -3.486 1.00 0.00 21 ASN A O 13
ATOM 22777 N N . TYR A 1 22 ? -1.132 6.365 -3.421 1.00 0.00 22 TYR A N 13
ATOM 22778 C CA . TYR A 1 22 ? -1.078 6.244 -1.974 1.00 0.00 22 TYR A CA 13
ATOM 22779 C C . TYR A 1 22 ? -1.537 4.856 -1.523 1.00 0.00 22 TYR A C 13
ATOM 22780 O O . TYR A 1 22 ? -2.592 4.381 -1.941 1.00 0.00 22 TYR A O 13
ATOM 22798 N N . THR A 1 23 ? -0.723 4.245 -0.675 1.00 0.00 23 THR A N 13
ATOM 22799 C CA . THR A 1 23 ? -1.033 2.921 -0.162 1.00 0.00 23 THR A CA 13
ATOM 22800 C C . THR A 1 23 ? -1.912 3.025 1.086 1.00 0.00 23 THR A C 13
ATOM 22801 O O . THR A 1 23 ? -1.811 3.990 1.842 1.00 0.00 23 THR A O 13
ATOM 22812 N N . TRP A 1 24 ? -2.754 2.018 1.263 1.00 0.00 24 TRP A N 13
ATOM 22813 C CA . TRP A 1 24 ? -3.651 1.984 2.406 1.00 0.00 24 TRP A CA 13
ATOM 22814 C C . TRP A 1 24 ? -3.840 0.521 2.814 1.00 0.00 24 TRP A C 13
ATOM 22815 O O . TRP A 1 24 ? -3.562 -0.386 2.032 1.00 0.00 24 TRP A O 13
ATOM 22836 N N . SER A 1 25 ? -4.312 0.339 4.039 1.00 0.00 25 SER A N 13
ATOM 22837 C CA . SER A 1 25 ? -4.543 -0.998 4.560 1.00 0.00 25 SER A CA 13
ATOM 22838 C C . SER A 1 25 ? -5.729 -0.985 5.526 1.00 0.00 25 SER A C 13
ATOM 22839 O O . SER A 1 25 ? -6.212 0.080 5.908 1.00 0.00 25 SER A O 13
ATOM 22847 N N . GLN A 1 26 ? -6.165 -2.181 5.892 1.00 0.00 26 GLN A N 13
ATOM 22848 C CA . GLN A 1 26 ? -7.286 -2.322 6.806 1.00 0.00 26 GLN A CA 13
ATOM 22849 C C . GLN A 1 26 ? -6.897 -3.205 7.993 1.00 0.00 26 GLN A C 13
ATOM 22850 O O . GLN A 1 26 ? -6.197 -4.203 7.825 1.00 0.00 26 GLN A O 13
ATOM 22864 N N . ASP A 1 27 ? -7.367 -2.807 9.166 1.00 0.00 27 ASP A N 13
ATOM 22865 C CA . ASP A 1 27 ? -7.077 -3.551 10.380 1.00 0.00 27 ASP A CA 13
ATOM 22866 C C . ASP A 1 27 ? -8.370 -3.750 11.172 1.00 0.00 27 ASP A C 13
ATOM 22867 O O . ASP A 1 27 ? -9.439 -3.317 10.743 1.00 0.00 27 ASP A O 13
ATOM 22876 N N . TYR A 1 28 ? -8.231 -4.405 12.316 1.00 0.00 28 TYR A N 13
ATOM 22877 C CA . TYR A 1 28 ? -9.375 -4.667 13.172 1.00 0.00 28 TYR A CA 13
ATOM 22878 C C . TYR A 1 28 ? -10.349 -3.487 13.162 1.00 0.00 28 TYR A C 13
ATOM 22879 O O . TYR A 1 28 ? -11.498 -3.628 12.745 1.00 0.00 28 TYR A O 13
ATOM 22897 N N . THR A 1 29 ? -9.854 -2.348 13.626 1.00 0.00 29 THR A N 13
ATOM 22898 C CA . THR A 1 29 ? -10.666 -1.145 13.676 1.00 0.00 29 THR A CA 13
ATOM 22899 C C . THR A 1 29 ? -9.791 0.097 13.489 1.00 0.00 29 THR A C 13
ATOM 22900 O O . THR A 1 29 ? -9.502 0.807 14.451 1.00 0.00 29 THR A O 13
ATOM 22911 N N . ASP A 1 30 ? -9.395 0.321 12.245 1.00 0.00 30 ASP A N 13
ATOM 22912 C CA . ASP A 1 30 ? -8.559 1.464 11.920 1.00 0.00 30 ASP A CA 13
ATOM 22913 C C . ASP A 1 30 ? -7.997 1.295 10.507 1.00 0.00 30 ASP A C 13
ATOM 22914 O O . ASP A 1 30 ? -7.995 0.190 9.965 1.00 0.00 30 ASP A O 13
ATOM 22923 N N . LEU A 1 31 ? -7.535 2.405 9.952 1.00 0.00 31 LEU A N 13
ATOM 22924 C CA . LEU A 1 31 ? -6.971 2.393 8.612 1.00 0.00 31 LEU A CA 13
ATOM 22925 C C . LEU A 1 31 ? -5.596 3.062 8.636 1.00 0.00 31 LEU A C 13
ATOM 22926 O O . LEU A 1 31 ? -5.375 4.009 9.390 1.00 0.00 31 LEU A O 13
ATOM 22942 N N . GLU A 1 32 ? -4.706 2.543 7.803 1.00 0.00 32 GLU A N 13
ATOM 22943 C CA . GLU A 1 32 ? -3.358 3.078 7.719 1.00 0.00 32 GLU A CA 13
ATOM 22944 C C . GLU A 1 32 ? -2.986 3.355 6.261 1.00 0.00 32 GLU A C 13
ATOM 22945 O O . GLU A 1 32 ? -2.855 2.428 5.463 1.00 0.00 32 GLU A O 13
ATOM 22957 N N . VAL A 1 33 ? -2.827 4.634 5.957 1.00 0.00 33 VAL A N 13
ATOM 22958 C CA . VAL A 1 33 ? -2.473 5.045 4.609 1.00 0.00 33 VAL A CA 13
ATOM 22959 C C . VAL A 1 33 ? -1.178 5.859 4.651 1.00 0.00 33 VAL A C 13
ATOM 22960 O O . VAL A 1 33 ? -1.132 6.928 5.258 1.00 0.00 33 VAL A O 13
ATOM 22973 N N . ARG A 1 34 ? -0.157 5.321 4.000 1.00 0.00 34 ARG A N 13
ATOM 22974 C CA . ARG A 1 34 ? 1.135 5.984 3.956 1.00 0.00 34 ARG A CA 13
ATOM 22975 C C . ARG A 1 34 ? 1.380 6.578 2.567 1.00 0.00 34 ARG A C 13
ATOM 22976 O O . ARG A 1 34 ? 1.284 5.875 1.562 1.00 0.00 34 ARG A O 13
ATOM 22997 N N . VAL A 1 35 ? 1.691 7.865 2.555 1.00 0.00 35 VAL A N 13
ATOM 22998 C CA . VAL A 1 35 ? 1.951 8.561 1.306 1.00 0.00 35 VAL A CA 13
ATOM 22999 C C . VAL A 1 35 ? 3.451 8.834 1.181 1.00 0.00 35 VAL A C 13
ATOM 23000 O O . VAL A 1 35 ? 4.071 9.350 2.109 1.00 0.00 35 VAL A O 13
ATOM 23013 N N . PRO A 1 36 ? 4.006 8.464 -0.005 1.00 0.00 36 PRO A N 13
ATOM 23014 C CA . PRO A 1 36 ? 5.422 8.663 -0.263 1.00 0.00 36 PRO A CA 13
ATOM 23015 C C . PRO A 1 36 ? 5.726 10.137 -0.540 1.00 0.00 36 PRO A C 13
ATOM 23016 O O . PRO A 1 36 ? 4.968 10.811 -1.235 1.00 0.00 36 PRO A O 13
ATOM 23027 N N . VAL A 1 37 ? 6.838 10.593 0.018 1.00 0.00 37 VAL A N 13
ATOM 23028 C CA . VAL A 1 37 ? 7.252 11.974 -0.160 1.00 0.00 37 VAL A CA 13
ATOM 23029 C C . VAL A 1 37 ? 8.665 12.007 -0.747 1.00 0.00 37 VAL A C 13
ATOM 23030 O O . VAL A 1 37 ? 9.407 11.031 -0.642 1.00 0.00 37 VAL A O 13
ATOM 23043 N N . PRO A 1 38 ? 9.004 13.169 -1.367 1.00 0.00 38 PRO A N 13
ATOM 23044 C CA . PRO A 1 38 ? 10.314 13.341 -1.970 1.00 0.00 38 PRO A CA 13
ATOM 23045 C C . PRO A 1 38 ? 11.386 13.560 -0.900 1.00 0.00 38 PRO A C 13
ATOM 23046 O O . PRO A 1 38 ? 11.077 13.627 0.289 1.00 0.00 38 PRO A O 13
ATOM 23057 N N . LYS A 1 39 ? 12.624 13.664 -1.360 1.00 0.00 39 LYS A N 13
ATOM 23058 C CA . LYS A 1 39 ? 13.743 13.873 -0.457 1.00 0.00 39 LYS A CA 13
ATOM 23059 C C . LYS A 1 39 ? 13.902 15.371 -0.187 1.00 0.00 39 LYS A C 13
ATOM 23060 O O . LYS A 1 39 ? 14.914 15.803 0.362 1.00 0.00 39 LYS A O 13
ATOM 23079 N N . HIS A 1 40 ? 12.886 16.123 -0.587 1.00 0.00 40 HIS A N 13
ATOM 23080 C CA . HIS A 1 40 ? 12.900 17.563 -0.395 1.00 0.00 40 HIS A CA 13
ATOM 23081 C C . HIS A 1 40 ? 11.813 17.958 0.607 1.00 0.00 40 HIS A C 13
ATOM 23082 O O . HIS A 1 40 ? 11.693 19.127 0.968 1.00 0.00 40 HIS A O 13
ATOM 23096 N N . VAL A 1 41 ? 11.049 16.960 1.026 1.00 0.00 41 VAL A N 13
ATOM 23097 C CA . VAL A 1 41 ? 9.976 17.188 1.979 1.00 0.00 41 VAL A CA 13
ATOM 23098 C C . VAL A 1 41 ? 10.434 16.749 3.371 1.00 0.00 41 VAL A C 13
ATOM 23099 O O . VAL A 1 41 ? 10.482 15.556 3.665 1.00 0.00 41 VAL A O 13
ATOM 23112 N N . VAL A 1 42 ? 10.759 17.738 4.191 1.00 0.00 42 VAL A N 13
ATOM 23113 C CA . VAL A 1 42 ? 11.211 17.468 5.546 1.00 0.00 42 VAL A CA 13
ATOM 23114 C C . VAL A 1 42 ? 10.340 18.246 6.534 1.00 0.00 42 VAL A C 13
ATOM 23115 O O . VAL A 1 42 ? 9.996 17.736 7.599 1.00 0.00 42 VAL A O 13
ATOM 23128 N N . LYS A 1 43 ? 10.007 19.468 6.145 1.00 0.00 43 LYS A N 13
ATOM 23129 C CA . LYS A 1 43 ? 9.182 20.321 6.984 1.00 0.00 43 LYS A CA 13
ATOM 23130 C C . LYS A 1 43 ? 7.710 19.956 6.784 1.00 0.00 43 LYS A C 13
ATOM 23131 O O . LYS A 1 43 ? 7.278 19.697 5.662 1.00 0.00 43 LYS A O 13
ATOM 23150 N N . GLY A 1 44 ? 6.980 19.946 7.890 1.00 0.00 44 GLY A N 13
ATOM 23151 C CA . GLY A 1 44 ? 5.565 19.617 7.850 1.00 0.00 44 GLY A CA 13
ATOM 23152 C C . GLY A 1 44 ? 4.751 20.766 7.251 1.00 0.00 44 GLY A C 13
ATOM 23153 O O . GLY A 1 44 ? 3.534 20.660 7.109 1.00 0.00 44 GLY A O 13
ATOM 23157 N N . LYS A 1 45 ? 5.456 21.836 6.917 1.00 0.00 45 LYS A N 13
ATOM 23158 C CA . LYS A 1 45 ? 4.814 23.004 6.337 1.00 0.00 45 LYS A CA 13
ATOM 23159 C C . LYS A 1 45 ? 4.857 22.899 4.811 1.00 0.00 45 LYS A C 13
ATOM 23160 O O . LYS A 1 45 ? 4.203 23.672 4.114 1.00 0.00 45 LYS A O 13
ATOM 23179 N N . GLN A 1 46 ? 5.634 21.936 4.338 1.00 0.00 46 GLN A N 13
ATOM 23180 C CA . GLN A 1 46 ? 5.771 21.719 2.908 1.00 0.00 46 GLN A CA 13
ATOM 23181 C C . GLN A 1 46 ? 4.793 20.640 2.438 1.00 0.00 46 GLN A C 13
ATOM 23182 O O . GLN A 1 46 ? 4.956 20.077 1.357 1.00 0.00 46 GLN A O 13
ATOM 23196 N N . VAL A 1 47 ? 3.797 20.385 3.274 1.00 0.00 47 VAL A N 13
ATOM 23197 C CA . VAL A 1 47 ? 2.793 19.383 2.958 1.00 0.00 47 VAL A CA 13
ATOM 23198 C C . VAL A 1 47 ? 1.453 19.801 3.569 1.00 0.00 47 VAL A C 13
ATOM 23199 O O . VAL A 1 47 ? 1.380 20.119 4.754 1.00 0.00 47 VAL A O 13
ATOM 23212 N N . SER A 1 48 ? 0.427 19.786 2.730 1.00 0.00 48 SER A N 13
ATOM 23213 C CA . SER A 1 48 ? -0.906 20.158 3.173 1.00 0.00 48 SER A CA 13
ATOM 23214 C C . SER A 1 48 ? -1.747 18.904 3.415 1.00 0.00 48 SER A C 13
ATOM 23215 O O . SER A 1 48 ? -1.945 18.100 2.505 1.00 0.00 48 SER A O 13
ATOM 23223 N N . VAL A 1 49 ? -2.219 18.775 4.646 1.00 0.00 49 VAL A N 13
ATOM 23224 C CA . VAL A 1 49 ? -3.035 17.631 5.019 1.00 0.00 49 VAL A CA 13
ATOM 23225 C C . VAL A 1 49 ? -4.319 18.123 5.688 1.00 0.00 49 VAL A C 13
ATOM 23226 O O . VAL A 1 49 ? -4.274 18.965 6.584 1.00 0.00 49 VAL A O 13
ATOM 23239 N N . ALA A 1 50 ? -5.435 17.578 5.228 1.00 0.00 50 ALA A N 13
ATOM 23240 C CA . ALA A 1 50 ? -6.730 17.950 5.771 1.00 0.00 50 ALA A CA 13
ATOM 23241 C C . ALA A 1 50 ? -7.485 16.687 6.190 1.00 0.00 50 ALA A C 13
ATOM 23242 O O . ALA A 1 50 ? -7.884 15.888 5.344 1.00 0.00 50 ALA A O 13
ATOM 23249 N N . LEU A 1 51 ? -7.659 16.547 7.496 1.00 0.00 51 LEU A N 13
ATOM 23250 C CA . LEU A 1 51 ? -8.359 15.395 8.038 1.00 0.00 51 LEU A CA 13
ATOM 23251 C C . LEU A 1 51 ? -9.845 15.729 8.185 1.00 0.00 51 LEU A C 13
ATOM 23252 O O . LEU A 1 51 ? -10.211 16.633 8.934 1.00 0.00 51 LEU A O 13
ATOM 23268 N N . SER A 1 52 ? -10.662 14.981 7.457 1.00 0.00 52 SER A N 13
ATOM 23269 C CA . SER A 1 52 ? -12.099 15.186 7.496 1.00 0.00 52 SER A CA 13
ATOM 23270 C C . SER A 1 52 ? -12.792 13.937 8.045 1.00 0.00 52 SER A C 13
ATOM 23271 O O . SER A 1 52 ? -12.167 12.887 8.183 1.00 0.00 52 SER A O 13
ATOM 23279 N N . SER A 1 53 ? -14.073 14.093 8.344 1.00 0.00 53 SER A N 13
ATOM 23280 C CA . SER A 1 53 ? -14.857 12.991 8.875 1.00 0.00 53 SER A CA 13
ATOM 23281 C C . SER A 1 53 ? -15.143 11.972 7.770 1.00 0.00 53 SER A C 13
ATOM 23282 O O . SER A 1 53 ? -15.219 10.772 8.031 1.00 0.00 53 SER A O 13
ATOM 23290 N N . SER A 1 54 ? -15.296 12.488 6.559 1.00 0.00 54 SER A N 13
ATOM 23291 C CA . SER A 1 54 ? -15.572 11.638 5.413 1.00 0.00 54 SER A CA 13
ATOM 23292 C C . SER A 1 54 ? -14.758 12.107 4.206 1.00 0.00 54 SER A C 13
ATOM 23293 O O . SER A 1 54 ? -15.250 12.095 3.078 1.00 0.00 54 SER A O 13
ATOM 23301 N N . SER A 1 55 ? -13.526 12.507 4.482 1.00 0.00 55 SER A N 13
ATOM 23302 C CA . SER A 1 55 ? -12.639 12.979 3.433 1.00 0.00 55 SER A CA 13
ATOM 23303 C C . SER A 1 55 ? -11.209 13.087 3.966 1.00 0.00 55 SER A C 13
ATOM 23304 O O . SER A 1 55 ? -10.971 12.898 5.158 1.00 0.00 55 SER A O 13
ATOM 23312 N N . ILE A 1 56 ? -10.294 13.390 3.056 1.00 0.00 56 ILE A N 13
ATOM 23313 C CA . ILE A 1 56 ? -8.894 13.526 3.420 1.00 0.00 56 ILE A CA 13
ATOM 23314 C C . ILE A 1 56 ? -8.146 14.245 2.295 1.00 0.00 56 ILE A C 13
ATOM 23315 O O . ILE A 1 56 ? -8.554 14.184 1.136 1.00 0.00 56 ILE A O 13
ATOM 23331 N N . ARG A 1 57 ? -7.065 14.909 2.676 1.00 0.00 57 ARG A N 13
ATOM 23332 C CA . ARG A 1 57 ? -6.257 15.638 1.714 1.00 0.00 57 ARG A CA 13
ATOM 23333 C C . ARG A 1 57 ? -4.769 15.399 1.980 1.00 0.00 57 ARG A C 13
ATOM 23334 O O . ARG A 1 57 ? -4.326 15.436 3.127 1.00 0.00 57 ARG A O 13
ATOM 23355 N N . VAL A 1 58 ? -4.039 15.159 0.901 1.00 0.00 58 VAL A N 13
ATOM 23356 C CA . VAL A 1 58 ? -2.610 14.914 1.004 1.00 0.00 58 VAL A CA 13
ATOM 23357 C C . VAL A 1 58 ? -1.896 15.588 -0.169 1.00 0.00 58 VAL A C 13
ATOM 23358 O O . VAL A 1 58 ? -1.951 15.101 -1.297 1.00 0.00 58 VAL A O 13
ATOM 23371 N N . ALA A 1 59 ? -1.241 16.698 0.138 1.00 0.00 59 ALA A N 13
ATOM 23372 C CA . ALA A 1 59 ? -0.516 17.444 -0.877 1.00 0.00 59 ALA A CA 13
ATOM 23373 C C . ALA A 1 59 ? 0.884 17.776 -0.357 1.00 0.00 59 ALA A C 13
ATOM 23374 O O . ALA A 1 59 ? 1.101 17.845 0.851 1.00 0.00 59 ALA A O 13
ATOM 23381 N N . MET A 1 60 ? 1.798 17.972 -1.296 1.00 0.00 60 MET A N 13
ATOM 23382 C CA . MET A 1 60 ? 3.171 18.295 -0.948 1.00 0.00 60 MET A CA 13
ATOM 23383 C C . MET A 1 60 ? 3.679 19.485 -1.765 1.00 0.00 60 MET A C 13
ATOM 23384 O O . MET A 1 60 ? 3.421 19.574 -2.965 1.00 0.00 60 MET A O 13
ATOM 23398 N N . LEU A 1 61 ? 4.391 20.370 -1.083 1.00 0.00 61 LEU A N 13
ATOM 23399 C CA . LEU A 1 61 ? 4.937 21.550 -1.731 1.00 0.00 61 LEU A CA 13
ATOM 23400 C C . LEU A 1 61 ? 6.124 21.144 -2.607 1.00 0.00 61 LEU A C 13
ATOM 23401 O O . LEU A 1 61 ? 6.992 20.390 -2.170 1.00 0.00 61 LEU A O 13
ATOM 23417 N N . GLU A 1 62 ? 6.122 21.660 -3.827 1.00 0.00 62 GLU A N 13
ATOM 23418 C CA . GLU A 1 62 ? 7.188 21.360 -4.768 1.00 0.00 62 GLU A CA 13
ATOM 23419 C C . GLU A 1 62 ? 8.214 22.495 -4.787 1.00 0.00 62 GLU A C 13
ATOM 23420 O O . GLU A 1 62 ? 9.366 22.301 -4.403 1.00 0.00 62 GLU A O 13
ATOM 23432 N N . GLU A 1 63 ? 7.758 23.655 -5.238 1.00 0.00 63 GLU A N 13
ATOM 23433 C CA . GLU A 1 63 ? 8.621 24.821 -5.313 1.00 0.00 63 GLU A CA 13
ATOM 23434 C C . GLU A 1 63 ? 7.801 26.069 -5.642 1.00 0.00 63 GLU A C 13
ATOM 23435 O O . GLU A 1 63 ? 7.677 26.971 -4.814 1.00 0.00 63 GLU A O 13
ATOM 23447 N N . ASN A 1 64 ? 7.262 26.082 -6.852 1.00 0.00 64 ASN A N 13
ATOM 23448 C CA . ASN A 1 64 ? 6.456 27.205 -7.301 1.00 0.00 64 ASN A CA 13
ATOM 23449 C C . ASN A 1 64 ? 4.989 26.947 -6.951 1.00 0.00 64 ASN A C 13
ATOM 23450 O O . ASN A 1 64 ? 4.144 27.825 -7.118 1.00 0.00 64 ASN A O 13
ATOM 23461 N N . GLY A 1 65 ? 4.732 25.739 -6.471 1.00 0.00 65 GLY A N 13
ATOM 23462 C CA . GLY A 1 65 ? 3.382 25.355 -6.096 1.00 0.00 65 GLY A CA 13
ATOM 23463 C C . GLY A 1 65 ? 3.392 24.100 -5.220 1.00 0.00 65 GLY A C 13
ATOM 23464 O O . GLY A 1 65 ? 4.179 24.002 -4.280 1.00 0.00 65 GLY A O 13
ATOM 23468 N N . GLU A 1 66 ? 2.510 23.172 -5.561 1.00 0.00 66 GLU A N 13
ATOM 23469 C CA . GLU A 1 66 ? 2.407 21.928 -4.817 1.00 0.00 66 GLU A CA 13
ATOM 23470 C C . GLU A 1 66 ? 1.710 20.860 -5.662 1.00 0.00 66 GLU A C 13
ATOM 23471 O O . GLU A 1 66 ? 1.356 21.109 -6.814 1.00 0.00 66 GLU A O 13
ATOM 23483 N N . ARG A 1 67 ? 1.534 19.695 -5.058 1.00 0.00 67 ARG A N 13
ATOM 23484 C CA . ARG A 1 67 ? 0.885 18.588 -5.740 1.00 0.00 67 ARG A CA 13
ATOM 23485 C C . ARG A 1 67 ? 0.072 17.755 -4.748 1.00 0.00 67 ARG A C 13
ATOM 23486 O O . ARG A 1 67 ? 0.506 17.530 -3.619 1.00 0.00 67 ARG A O 13
ATOM 23507 N N . VAL A 1 68 ? -1.094 17.321 -5.204 1.00 0.00 68 VAL A N 13
ATOM 23508 C CA . VAL A 1 68 ? -1.972 16.518 -4.370 1.00 0.00 68 VAL A CA 13
ATOM 23509 C C . VAL A 1 68 ? -1.651 15.037 -4.577 1.00 0.00 68 VAL A C 13
ATOM 23510 O O . VAL A 1 68 ? -2.055 14.444 -5.576 1.00 0.00 68 VAL A O 13
ATOM 23523 N N . LEU A 1 69 ? -0.926 14.482 -3.616 1.00 0.00 69 LEU A N 13
ATOM 23524 C CA . LEU A 1 69 ? -0.546 13.081 -3.681 1.00 0.00 69 LEU A CA 13
ATOM 23525 C C . LEU A 1 69 ? -1.798 12.210 -3.554 1.00 0.00 69 LEU A C 13
ATOM 23526 O O . LEU A 1 69 ? -2.003 11.291 -4.345 1.00 0.00 69 LEU A O 13
ATOM 23542 N N . MET A 1 70 ? -2.604 12.531 -2.552 1.00 0.00 70 MET A N 13
ATOM 23543 C CA . MET A 1 70 ? -3.830 11.790 -2.311 1.00 0.00 70 MET A CA 13
ATOM 23544 C C . MET A 1 70 ? -4.935 12.712 -1.793 1.00 0.00 70 MET A C 13
ATOM 23545 O O . MET A 1 70 ? -4.706 13.515 -0.890 1.00 0.00 70 MET A O 13
ATOM 23559 N N . GLU A 1 71 ? -6.110 12.567 -2.388 1.00 0.00 71 GLU A N 13
ATOM 23560 C CA . GLU A 1 71 ? -7.252 13.377 -1.998 1.00 0.00 71 GLU A CA 13
ATOM 23561 C C . GLU A 1 71 ? -8.546 12.766 -2.539 1.00 0.00 71 GLU A C 13
ATOM 23562 O O . GLU A 1 71 ? -8.543 12.127 -3.590 1.00 0.00 71 GLU A O 13
ATOM 23574 N N . GLY A 1 72 ? -9.621 12.984 -1.796 1.00 0.00 72 GLY A N 13
ATOM 23575 C CA . GLY A 1 72 ? -10.920 12.462 -2.188 1.00 0.00 72 GLY A CA 13
ATOM 23576 C C . GLY A 1 72 ? -11.773 12.136 -0.961 1.00 0.00 72 GLY A C 13
ATOM 23577 O O . GLY A 1 72 ? -11.245 11.939 0.132 1.00 0.00 72 GLY A O 13
ATOM 23581 N N . LYS A 1 73 ? -13.079 12.090 -1.183 1.00 0.00 73 LYS A N 13
ATOM 23582 C CA . LYS A 1 73 ? -14.010 11.792 -0.109 1.00 0.00 73 LYS A CA 13
ATOM 23583 C C . LYS A 1 73 ? -13.884 10.316 0.274 1.00 0.00 73 LYS A C 13
ATOM 23584 O O . LYS A 1 73 ? -13.741 9.456 -0.593 1.00 0.00 73 LYS A O 13
ATOM 23603 N N . LEU A 1 74 ? -13.941 10.068 1.575 1.00 0.00 74 LEU A N 13
ATOM 23604 C CA . LEU A 1 74 ? -13.835 8.711 2.083 1.00 0.00 74 LEU A CA 13
ATOM 23605 C C . LEU A 1 74 ? -15.150 7.971 1.828 1.00 0.00 74 LEU A C 13
ATOM 23606 O O . LEU A 1 74 ? -16.149 8.584 1.455 1.00 0.00 74 LEU A O 13
ATOM 23622 N N . THR A 1 75 ? -15.107 6.664 2.039 1.00 0.00 75 THR A N 13
ATOM 23623 C CA . THR A 1 75 ? -16.282 5.834 1.836 1.00 0.00 75 THR A CA 13
ATOM 23624 C C . THR A 1 75 ? -17.233 5.956 3.028 1.00 0.00 75 THR A C 13
ATOM 23625 O O . THR A 1 75 ? -18.442 6.101 2.851 1.00 0.00 75 THR A O 13
ATOM 23636 N N . HIS A 1 76 ? -16.652 5.892 4.217 1.00 0.00 76 HIS A N 13
ATOM 23637 C CA . HIS A 1 76 ? -17.432 5.993 5.438 1.00 0.00 76 HIS A CA 13
ATOM 23638 C C . HIS A 1 76 ? -16.851 7.093 6.329 1.00 0.00 76 HIS A C 13
ATOM 23639 O O . HIS A 1 76 ? -15.700 7.493 6.156 1.00 0.00 76 HIS A O 13
ATOM 23653 N N . LYS A 1 77 ? -17.672 7.549 7.264 1.00 0.00 77 LYS A N 13
ATOM 23654 C CA . LYS A 1 77 ? -17.253 8.594 8.182 1.00 0.00 77 LYS A CA 13
ATOM 23655 C C . LYS A 1 77 ? -16.139 8.059 9.084 1.00 0.00 77 LYS A C 13
ATOM 23656 O O . LYS A 1 77 ? -15.884 6.856 9.114 1.00 0.00 77 LYS A O 13
ATOM 23675 N N . ILE A 1 78 ? -15.505 8.978 9.797 1.00 0.00 78 ILE A N 13
ATOM 23676 C CA . ILE A 1 78 ? -14.424 8.613 10.697 1.00 0.00 78 ILE A CA 13
ATOM 23677 C C . ILE A 1 78 ? -14.423 9.563 11.897 1.00 0.00 78 ILE A C 13
ATOM 23678 O O . ILE A 1 78 ? -15.384 10.301 12.110 1.00 0.00 78 ILE A O 13
ATOM 23694 N N . ASN A 1 79 ? -13.334 9.513 12.649 1.00 0.00 79 ASN A N 13
ATOM 23695 C CA . ASN A 1 79 ? -13.195 10.360 13.822 1.00 0.00 79 ASN A CA 13
ATOM 23696 C C . ASN A 1 79 ? -11.944 11.228 13.674 1.00 0.00 79 ASN A C 13
ATOM 23697 O O . ASN A 1 79 ? -10.873 10.869 14.161 1.00 0.00 79 ASN A O 13
ATOM 23708 N N . THR A 1 80 ? -12.121 12.354 12.998 1.00 0.00 80 THR A N 13
ATOM 23709 C CA . THR A 1 80 ? -11.020 13.277 12.780 1.00 0.00 80 THR A CA 13
ATOM 23710 C C . THR A 1 80 ? -10.282 13.548 14.093 1.00 0.00 80 THR A C 13
ATOM 23711 O O . THR A 1 80 ? -9.054 13.614 14.117 1.00 0.00 80 THR A O 13
ATOM 23722 N N . GLU A 1 81 ? -11.063 13.697 15.153 1.00 0.00 81 GLU A N 13
ATOM 23723 C CA . GLU A 1 81 ? -10.500 13.959 16.466 1.00 0.00 81 GLU A CA 13
ATOM 23724 C C . GLU A 1 81 ? -9.486 12.874 16.835 1.00 0.00 81 GLU A C 13
ATOM 23725 O O . GLU A 1 81 ? -8.335 13.176 17.146 1.00 0.00 81 GLU A O 13
ATOM 23737 N N . SER A 1 82 ? -9.950 11.634 16.789 1.00 0.00 82 SER A N 13
ATOM 23738 C CA . SER A 1 82 ? -9.098 10.503 17.114 1.00 0.00 82 SER A CA 13
ATOM 23739 C C . SER A 1 82 ? -8.068 10.288 16.004 1.00 0.00 82 SER A C 13
ATOM 23740 O O . SER A 1 82 ? -6.993 9.742 16.247 1.00 0.00 82 SER A O 13
ATOM 23748 N N . SER A 1 83 ? -8.432 10.727 14.808 1.00 0.00 83 SER A N 13
ATOM 23749 C CA . SER A 1 83 ? -7.553 10.590 13.660 1.00 0.00 83 SER A CA 13
ATOM 23750 C C . SER A 1 83 ? -6.447 11.646 13.718 1.00 0.00 83 SER A C 13
ATOM 23751 O O . SER A 1 83 ? -6.699 12.793 14.083 1.00 0.00 83 SER A O 13
ATOM 23759 N N . LEU A 1 84 ? -5.247 11.220 13.353 1.00 0.00 84 LEU A N 13
ATOM 23760 C CA . LEU A 1 84 ? -4.102 12.115 13.358 1.00 0.00 84 LEU A CA 13
ATOM 23761 C C . LEU A 1 84 ? -3.276 11.888 12.091 1.00 0.00 84 LEU A C 13
ATOM 23762 O O . LEU A 1 84 ? -3.615 11.037 11.269 1.00 0.00 84 LEU A O 13
ATOM 23778 N N . TRP A 1 85 ? -2.208 12.663 11.972 1.00 0.00 85 TRP A N 13
ATOM 23779 C CA . TRP A 1 85 ? -1.332 12.557 10.818 1.00 0.00 85 TRP A CA 13
ATOM 23780 C C . TRP A 1 85 ? 0.019 13.170 11.193 1.00 0.00 85 TRP A C 13
ATOM 23781 O O . TRP A 1 85 ? 0.085 14.073 12.025 1.00 0.00 85 TRP A O 13
ATOM 23802 N N . SER A 1 86 ? 1.063 12.655 10.559 1.00 0.00 86 SER A N 13
ATOM 23803 C CA . SER A 1 86 ? 2.408 13.142 10.815 1.00 0.00 86 SER A CA 13
ATOM 23804 C C . SER A 1 86 ? 3.200 13.203 9.508 1.00 0.00 86 SER A C 13
ATOM 23805 O O . SER A 1 86 ? 2.854 12.533 8.536 1.00 0.00 86 SER A O 13
ATOM 23813 N N . LEU A 1 87 ? 4.249 14.013 9.526 1.00 0.00 87 LEU A N 13
ATOM 23814 C CA . LEU A 1 87 ? 5.093 14.171 8.354 1.00 0.00 87 LEU A CA 13
ATOM 23815 C C . LEU A 1 87 ? 6.487 13.617 8.656 1.00 0.00 87 LEU A C 13
ATOM 23816 O O . LEU A 1 87 ? 7.004 13.797 9.758 1.00 0.00 87 LEU A O 13
ATOM 23832 N N . GLU A 1 88 ? 7.054 12.954 7.660 1.00 0.00 88 GLU A N 13
ATOM 23833 C CA . GLU A 1 88 ? 8.378 12.373 7.805 1.00 0.00 88 GLU A CA 13
ATOM 23834 C C . GLU A 1 88 ? 9.321 12.924 6.734 1.00 0.00 88 GLU A C 13
ATOM 23835 O O . GLU A 1 88 ? 8.963 12.984 5.559 1.00 0.00 88 GLU A O 13
ATOM 23847 N N . PRO A 1 89 ? 10.538 13.324 7.190 1.00 0.00 89 PRO A N 13
ATOM 23848 C CA . PRO A 1 89 ? 11.535 13.868 6.284 1.00 0.00 89 PRO A CA 13
ATOM 23849 C C . PRO A 1 89 ? 12.174 12.761 5.443 1.00 0.00 89 PRO A C 13
ATOM 23850 O O . PRO A 1 89 ? 12.793 11.845 5.982 1.00 0.00 89 PRO A O 13
ATOM 23861 N N . GLY A 1 90 ? 12.003 12.883 4.134 1.00 0.00 90 GLY A N 13
ATOM 23862 C CA . GLY A 1 90 ? 12.556 11.904 3.213 1.00 0.00 90 GLY A CA 13
ATOM 23863 C C . GLY A 1 90 ? 12.042 10.499 3.534 1.00 0.00 90 GLY A C 13
ATOM 23864 O O . GLY A 1 90 ? 12.828 9.560 3.658 1.00 0.00 90 GLY A O 13
ATOM 23868 N N . LYS A 1 91 ? 10.727 10.398 3.658 1.00 0.00 91 LYS A N 13
ATOM 23869 C CA . LYS A 1 91 ? 10.100 9.123 3.961 1.00 0.00 91 LYS A CA 13
ATOM 23870 C C . LYS A 1 91 ? 8.703 9.085 3.337 1.00 0.00 91 LYS A C 13
ATOM 23871 O O . LYS A 1 91 ? 8.564 8.881 2.132 1.00 0.00 91 LYS A O 13
ATOM 23890 N N . CYS A 1 92 ? 7.705 9.285 4.185 1.00 0.00 92 CYS A N 13
ATOM 23891 C CA . CYS A 1 92 ? 6.325 9.277 3.732 1.00 0.00 92 CYS A CA 13
ATOM 23892 C C . CYS A 1 92 ? 5.460 9.931 4.811 1.00 0.00 92 CYS A C 13
ATOM 23893 O O . CYS A 1 92 ? 5.955 10.277 5.883 1.00 0.00 92 CYS A O 13
ATOM 23901 N N . VAL A 1 93 ? 4.184 10.082 4.491 1.00 0.00 93 VAL A N 13
ATOM 23902 C CA . VAL A 1 93 ? 3.246 10.688 5.420 1.00 0.00 93 VAL A CA 13
ATOM 23903 C C . VAL A 1 93 ? 2.383 9.595 6.055 1.00 0.00 93 VAL A C 13
ATOM 23904 O O . VAL A 1 93 ? 1.943 8.672 5.371 1.00 0.00 93 VAL A O 13
ATOM 23917 N N . LEU A 1 94 ? 2.167 9.736 7.354 1.00 0.00 94 LEU A N 13
ATOM 23918 C CA . LEU A 1 94 ? 1.366 8.772 8.088 1.00 0.00 94 LEU A CA 13
ATOM 23919 C C . LEU A 1 94 ? 0.044 9.423 8.501 1.00 0.00 94 LEU A C 13
ATOM 23920 O O . LEU A 1 94 ? 0.030 10.553 8.987 1.00 0.00 94 LEU A O 13
ATOM 23936 N N . VAL A 1 95 ? -1.035 8.682 8.291 1.00 0.00 95 VAL A N 13
ATOM 23937 C CA . VAL A 1 95 ? -2.358 9.174 8.636 1.00 0.00 95 VAL A CA 13
ATOM 23938 C C . VAL A 1 95 ? -3.151 8.056 9.315 1.00 0.00 95 VAL A C 13
ATOM 23939 O O . VAL A 1 95 ? -3.323 6.978 8.748 1.00 0.00 95 VAL A O 13
ATOM 23952 N N . ASN A 1 96 ? -3.614 8.351 10.521 1.00 0.00 96 ASN A N 13
ATOM 23953 C CA . ASN A 1 96 ? -4.385 7.384 11.284 1.00 0.00 96 ASN A CA 13
ATOM 23954 C C . ASN A 1 96 ? -5.860 7.789 11.269 1.00 0.00 96 ASN A C 13
ATOM 23955 O O . ASN A 1 96 ? -6.230 8.824 11.821 1.00 0.00 96 ASN A O 13
ATOM 23966 N N . LEU A 1 97 ? -6.664 6.951 10.630 1.00 0.00 97 LEU A N 13
ATOM 23967 C CA . LEU A 1 97 ? -8.091 7.208 10.536 1.00 0.00 97 LEU A CA 13
ATOM 23968 C C . LEU A 1 97 ? -8.834 6.309 11.526 1.00 0.00 97 LEU A C 13
ATOM 23969 O O . LEU A 1 97 ? -8.745 5.085 11.446 1.00 0.00 97 LEU A O 13
ATOM 23985 N N . SER A 1 98 ? -9.549 6.952 12.438 1.00 0.00 98 SER A N 13
ATOM 23986 C CA . SER A 1 98 ? -10.307 6.226 13.443 1.00 0.00 98 SER A CA 13
ATOM 23987 C C . SER A 1 98 ? -11.770 6.111 13.013 1.00 0.00 98 SER A C 13
ATOM 23988 O O . SER A 1 98 ? -12.417 7.117 12.723 1.00 0.00 98 SER A O 13
ATOM 23996 N N . LYS A 1 99 ? -12.251 4.877 12.986 1.00 0.00 99 LYS A N 13
ATOM 23997 C CA . LYS A 1 99 ? -13.626 4.618 12.596 1.00 0.00 99 LYS A CA 13
ATOM 23998 C C . LYS A 1 99 ? -14.557 4.986 13.753 1.00 0.00 99 LYS A C 13
ATOM 23999 O O . LYS A 1 99 ? -14.175 4.887 14.918 1.00 0.00 99 LYS A O 13
ATOM 24018 N N . VAL A 1 100 ? -15.762 5.403 13.391 1.00 0.00 100 VAL A N 13
ATOM 24019 C CA . VAL A 1 100 ? -16.751 5.786 14.385 1.00 0.00 100 VAL A CA 13
ATOM 24020 C C . VAL A 1 100 ? -17.617 4.573 14.730 1.00 0.00 100 VAL A C 13
ATOM 24021 O O . VAL A 1 100 ? -18.835 4.691 14.856 1.00 0.00 100 VAL A O 13
ATOM 24034 N N . GLY A 1 101 ? -16.954 3.435 14.874 1.00 0.00 101 GLY A N 13
ATOM 24035 C CA . GLY A 1 101 ? -17.648 2.202 15.203 1.00 0.00 101 GLY A CA 13
ATOM 24036 C C . GLY A 1 101 ? -17.006 1.006 14.497 1.00 0.00 101 GLY A C 13
ATOM 24037 O O . GLY A 1 101 ? -15.878 1.097 14.016 1.00 0.00 101 GLY A O 13
ATOM 24041 N N . GLU A 1 102 ? -17.752 -0.088 14.457 1.00 0.00 102 GLU A N 13
ATOM 24042 C CA . GLU A 1 102 ? -17.270 -1.301 13.818 1.00 0.00 102 GLU A CA 13
ATOM 24043 C C . GLU A 1 102 ? -17.785 -1.383 12.380 1.00 0.00 102 GLU A C 13
ATOM 24044 O O . GLU A 1 102 ? -18.893 -1.859 12.140 1.00 0.00 102 GLU A O 13
ATOM 24056 N N . TYR A 1 103 ? -16.955 -0.913 11.460 1.00 0.00 103 TYR A N 13
ATOM 24057 C CA . TYR A 1 103 ? -17.313 -0.928 10.052 1.00 0.00 103 TYR A CA 13
ATOM 24058 C C . TYR A 1 103 ? -16.211 -1.579 9.213 1.00 0.00 103 TYR A C 13
ATOM 24059 O O . TYR A 1 103 ? -15.048 -1.594 9.614 1.00 0.00 103 TYR A O 13
ATOM 24077 N N . TRP A 1 104 ? -16.616 -2.100 8.064 1.00 0.00 104 TRP A N 13
ATOM 24078 C CA . TRP A 1 104 ? -15.677 -2.750 7.166 1.00 0.00 104 TRP A CA 13
ATOM 24079 C C . TRP A 1 104 ? -15.411 -1.804 5.994 1.00 0.00 104 TRP A C 13
ATOM 24080 O O . TRP A 1 104 ? -16.300 -1.549 5.182 1.00 0.00 104 TRP A O 13
ATOM 24101 N N . TRP A 1 105 ? -14.184 -1.307 5.942 1.00 0.00 105 TRP A N 13
ATOM 24102 C CA . TRP A 1 105 ? -13.790 -0.394 4.883 1.00 0.00 105 TRP A CA 13
ATOM 24103 C C . TRP A 1 105 ? -13.213 -1.224 3.734 1.00 0.00 105 TRP A C 13
ATOM 24104 O O . TRP A 1 105 ? -12.226 -1.935 3.912 1.00 0.00 105 TRP A O 13
ATOM 24125 N N . ASN A 1 106 ? -13.853 -1.104 2.580 1.00 0.00 106 ASN A N 13
ATOM 24126 C CA . ASN A 1 106 ? -13.416 -1.834 1.402 1.00 0.00 106 ASN A CA 13
ATOM 24127 C C . ASN A 1 106 ? -12.446 -0.965 0.600 1.00 0.00 106 ASN A C 13
ATOM 24128 O O . ASN A 1 106 ? -11.717 -1.467 -0.255 1.00 0.00 106 ASN A O 13
ATOM 24139 N N . ALA A 1 107 ? -12.467 0.325 0.904 1.00 0.00 107 ALA A N 13
ATOM 24140 C CA . ALA A 1 107 ? -11.598 1.269 0.221 1.00 0.00 107 ALA A CA 13
ATOM 24141 C C . ALA A 1 107 ? -11.568 2.584 1.002 1.00 0.00 107 ALA A C 13
ATOM 24142 O O . ALA A 1 107 ? -12.484 2.876 1.770 1.00 0.00 107 ALA A O 13
ATOM 24149 N N . ILE A 1 108 ? -10.505 3.343 0.780 1.00 0.00 108 ILE A N 13
ATOM 24150 C CA . ILE A 1 108 ? -10.344 4.621 1.453 1.00 0.00 108 ILE A CA 13
ATOM 24151 C C . ILE A 1 108 ? -11.255 5.659 0.794 1.00 0.00 108 ILE A C 13
ATOM 24152 O O . ILE A 1 108 ? -12.144 6.210 1.441 1.00 0.00 108 ILE A O 13
ATOM 24168 N N . LEU A 1 109 ? -11.002 5.893 -0.485 1.00 0.00 109 LEU A N 13
ATOM 24169 C CA . LEU A 1 109 ? -11.788 6.855 -1.239 1.00 0.00 109 LEU A CA 13
ATOM 24170 C C . LEU A 1 109 ? -12.872 6.116 -2.027 1.00 0.00 109 LEU A C 13
ATOM 24171 O O . LEU A 1 109 ? -12.736 4.927 -2.310 1.00 0.00 109 LEU A O 13
ATOM 24187 N N . GLU A 1 110 ? -13.922 6.852 -2.360 1.00 0.00 110 GLU A N 13
ATOM 24188 C CA . GLU A 1 110 ? -15.028 6.281 -3.109 1.00 0.00 110 GLU A CA 13
ATOM 24189 C C . GLU A 1 110 ? -14.576 5.911 -4.523 1.00 0.00 110 GLU A C 13
ATOM 24190 O O . GLU A 1 110 ? -15.283 5.203 -5.240 1.00 0.00 110 GLU A O 13
ATOM 24202 N N . GLY A 1 111 ? -13.401 6.407 -4.883 1.00 0.00 111 GLY A N 13
ATOM 24203 C CA . GLY A 1 111 ? -12.847 6.137 -6.199 1.00 0.00 111 GLY A CA 13
ATOM 24204 C C . GLY A 1 111 ? -11.651 5.187 -6.106 1.00 0.00 111 GLY A C 13
ATOM 24205 O O . GLY A 1 111 ? -10.639 5.389 -6.776 1.00 0.00 111 GLY A O 13
ATOM 24209 N N . GLU A 1 112 ? -11.807 4.171 -5.270 1.00 0.00 112 GLU A N 13
ATOM 24210 C CA . GLU A 1 112 ? -10.753 3.189 -5.081 1.00 0.00 112 GLU A CA 13
ATOM 24211 C C . GLU A 1 112 ? -11.334 1.775 -5.104 1.00 0.00 112 GLU A C 13
ATOM 24212 O O . GLU A 1 112 ? -12.228 1.454 -4.321 1.00 0.00 112 GLU A O 13
ATOM 24224 N N . GLU A 1 113 ? -10.804 0.966 -6.009 1.00 0.00 113 GLU A N 13
ATOM 24225 C CA . GLU A 1 113 ? -11.260 -0.407 -6.144 1.00 0.00 113 GLU A CA 13
ATOM 24226 C C . GLU A 1 113 ? -11.427 -1.049 -4.765 1.00 0.00 113 GLU A C 13
ATOM 24227 O O . GLU A 1 113 ? -10.656 -0.769 -3.848 1.00 0.00 113 GLU A O 13
ATOM 24239 N N . PRO A 1 114 ? -12.466 -1.920 -4.659 1.00 0.00 114 PRO A N 13
ATOM 24240 C CA . PRO A 1 114 ? -12.745 -2.604 -3.408 1.00 0.00 114 PRO A CA 13
ATOM 24241 C C . PRO A 1 114 ? -11.734 -3.725 -3.159 1.00 0.00 114 PRO A C 13
ATOM 24242 O O . PRO A 1 114 ? -11.006 -4.122 -4.067 1.00 0.00 114 PRO A O 13
ATOM 24253 N N . ILE A 1 115 ? -11.723 -4.205 -1.924 1.00 0.00 115 ILE A N 13
ATOM 24254 C CA . ILE A 1 115 ? -10.814 -5.273 -1.544 1.00 0.00 115 ILE A CA 13
ATOM 24255 C C . ILE A 1 115 ? -11.598 -6.579 -1.403 1.00 0.00 115 ILE A C 13
ATOM 24256 O O . ILE A 1 115 ? -12.809 -6.607 -1.621 1.00 0.00 115 ILE A O 13
ATOM 24272 N N . ASP A 1 116 ? -10.877 -7.629 -1.039 1.00 0.00 116 ASP A N 13
ATOM 24273 C CA . ASP A 1 116 ? -11.491 -8.934 -0.866 1.00 0.00 116 ASP A CA 13
ATOM 24274 C C . ASP A 1 116 ? -11.148 -9.474 0.525 1.00 0.00 116 ASP A C 13
ATOM 24275 O O . ASP A 1 116 ? -12.041 -9.800 1.305 1.00 0.00 116 ASP A O 13
ATOM 24284 N N . ILE A 1 117 ? -9.853 -9.551 0.792 1.00 0.00 117 ILE A N 13
ATOM 24285 C CA . ILE A 1 117 ? -9.381 -10.046 2.074 1.00 0.00 117 ILE A CA 13
ATOM 24286 C C . ILE A 1 117 ? -10.314 -11.155 2.562 1.00 0.00 117 ILE A C 13
ATOM 24287 O O . ILE A 1 117 ? -10.916 -11.864 1.757 1.00 0.00 117 ILE A O 13
ATOM 24303 N N . ASP A 1 118 ? -10.406 -11.272 3.879 1.00 0.00 118 ASP A N 13
ATOM 24304 C CA . ASP A 1 118 ? -11.255 -12.283 4.484 1.00 0.00 118 ASP A CA 13
ATOM 24305 C C . ASP A 1 118 ? -12.720 -11.860 4.349 1.00 0.00 118 ASP A C 13
ATOM 24306 O O . ASP A 1 118 ? -13.015 -10.679 4.173 1.00 0.00 118 ASP A O 13
ATOM 24315 N N . SER A 1 119 ? -13.598 -12.848 4.437 1.00 0.00 119 SER A N 13
ATOM 24316 C CA . SER A 1 119 ? -15.024 -12.594 4.326 1.00 0.00 119 SER A CA 13
ATOM 24317 C C . SER A 1 119 ? -15.330 -11.895 3.000 1.00 0.00 119 SER A C 13
ATOM 24318 O O . SER A 1 119 ? -14.417 -11.549 2.252 1.00 0.00 119 SER A O 13
ATOM 24326 N N . GLY A 1 120 ? -16.617 -11.709 2.749 1.00 0.00 120 GLY A N 13
ATOM 24327 C CA . GLY A 1 120 ? -17.055 -11.058 1.526 1.00 0.00 120 GLY A CA 13
ATOM 24328 C C . GLY A 1 120 ? -17.056 -12.039 0.352 1.00 0.00 120 GLY A C 13
ATOM 24329 O O . GLY A 1 120 ? -16.421 -13.091 0.417 1.00 0.00 120 GLY A O 13
ATOM 24333 N N . PRO A 1 121 ? -17.795 -11.651 -0.721 1.00 0.00 121 PRO A N 13
ATOM 24334 C CA . PRO A 1 121 ? -17.887 -12.485 -1.908 1.00 0.00 121 PRO A CA 13
ATOM 24335 C C . PRO A 1 121 ? -16.597 -12.416 -2.728 1.00 0.00 121 PRO A C 13
ATOM 24336 O O . PRO A 1 121 ? -16.137 -11.330 -3.078 1.00 0.00 121 PRO A O 13
ATOM 24347 N N . SER A 1 122 ? -16.050 -13.589 -3.010 1.00 0.00 122 SER A N 13
ATOM 24348 C CA . SER A 1 122 ? -14.822 -13.676 -3.782 1.00 0.00 122 SER A CA 13
ATOM 24349 C C . SER A 1 122 ? -15.130 -13.524 -5.273 1.00 0.00 122 SER A C 13
ATOM 24350 O O . SER A 1 122 ? -15.932 -14.275 -5.825 1.00 0.00 122 SER A O 13
ATOM 24358 N N . SER A 1 123 ? -14.475 -12.546 -5.883 1.00 0.00 123 SER A N 13
ATOM 24359 C CA . SER A 1 123 ? -14.669 -12.286 -7.299 1.00 0.00 123 SER A CA 13
ATOM 24360 C C . SER A 1 123 ? -13.315 -12.103 -7.988 1.00 0.00 123 SER A C 13
ATOM 24361 O O . SER A 1 123 ? -12.379 -11.571 -7.393 1.00 0.00 123 SER A O 13
ATOM 24369 N N . GLY A 1 124 ? -13.254 -12.555 -9.232 1.00 0.00 124 GLY A N 13
ATOM 24370 C CA . GLY A 1 124 ? -12.029 -12.448 -10.008 1.00 0.00 124 GLY A CA 13
ATOM 24371 C C . GLY A 1 124 ? -12.051 -11.202 -10.896 1.00 0.00 124 GLY A C 13
ATOM 24372 O O . GLY A 1 124 ? -11.000 -10.698 -11.289 1.00 0.00 124 GLY A O 13
ATOM 24376 N N . GLY A 1 1 ? 15.598 11.175 10.908 1.00 0.00 1 GLY A N 14
ATOM 24377 C CA . GLY A 1 1 ? 15.940 10.182 9.904 1.00 0.00 1 GLY A CA 14
ATOM 24378 C C . GLY A 1 1 ? 16.721 9.021 10.525 1.00 0.00 1 GLY A C 14
ATOM 24379 O O . GLY A 1 1 ? 16.128 8.065 11.023 1.00 0.00 1 GLY A O 14
ATOM 24383 N N . SER A 1 2 ? 18.039 9.143 10.475 1.00 0.00 2 SER A N 14
ATOM 24384 C CA . SER A 1 2 ? 18.907 8.116 11.026 1.00 0.00 2 SER A CA 14
ATOM 24385 C C . SER A 1 2 ? 18.742 6.814 10.241 1.00 0.00 2 SER A C 14
ATOM 24386 O O . SER A 1 2 ? 17.689 6.180 10.298 1.00 0.00 2 SER A O 14
ATOM 24394 N N . SER A 1 3 ? 19.797 6.454 9.525 1.00 0.00 3 SER A N 14
ATOM 24395 C CA . SER A 1 3 ? 19.782 5.238 8.729 1.00 0.00 3 SER A CA 14
ATOM 24396 C C . SER A 1 3 ? 21.117 5.073 8.000 1.00 0.00 3 SER A C 14
ATOM 24397 O O . SER A 1 3 ? 21.715 6.056 7.563 1.00 0.00 3 SER A O 14
ATOM 24405 N N . GLY A 1 4 ? 21.544 3.824 7.891 1.00 0.00 4 GLY A N 14
ATOM 24406 C CA . GLY A 1 4 ? 22.798 3.518 7.222 1.00 0.00 4 GLY A CA 14
ATOM 24407 C C . GLY A 1 4 ? 23.006 2.006 7.114 1.00 0.00 4 GLY A C 14
ATOM 24408 O O . GLY A 1 4 ? 23.124 1.318 8.126 1.00 0.00 4 GLY A O 14
ATOM 24412 N N . SER A 1 5 ? 23.046 1.534 5.876 1.00 0.00 5 SER A N 14
ATOM 24413 C CA . SER A 1 5 ? 23.238 0.116 5.623 1.00 0.00 5 SER A CA 14
ATOM 24414 C C . SER A 1 5 ? 22.218 -0.701 6.417 1.00 0.00 5 SER A C 14
ATOM 24415 O O . SER A 1 5 ? 22.485 -1.104 7.548 1.00 0.00 5 SER A O 14
ATOM 24423 N N . SER A 1 6 ? 21.069 -0.921 5.794 1.00 0.00 6 SER A N 14
ATOM 24424 C CA . SER A 1 6 ? 20.007 -1.683 6.429 1.00 0.00 6 SER A CA 14
ATOM 24425 C C . SER A 1 6 ? 19.166 -2.394 5.367 1.00 0.00 6 SER A C 14
ATOM 24426 O O . SER A 1 6 ? 19.044 -3.618 5.383 1.00 0.00 6 SER A O 14
ATOM 24434 N N . GLY A 1 7 ? 18.608 -1.596 4.468 1.00 0.00 7 GLY A N 14
ATOM 24435 C CA . GLY A 1 7 ? 17.782 -2.134 3.401 1.00 0.00 7 GLY A CA 14
ATOM 24436 C C . GLY A 1 7 ? 16.915 -3.288 3.907 1.00 0.00 7 GLY A C 14
ATOM 24437 O O . GLY A 1 7 ? 17.089 -4.431 3.487 1.00 0.00 7 GLY A O 14
ATOM 24441 N N . GLN A 1 8 ? 15.999 -2.949 4.802 1.00 0.00 8 GLN A N 14
ATOM 24442 C CA . GLN A 1 8 ? 15.104 -3.943 5.370 1.00 0.00 8 GLN A CA 14
ATOM 24443 C C . GLN A 1 8 ? 13.898 -3.261 6.021 1.00 0.00 8 GLN A C 14
ATOM 24444 O O . GLN A 1 8 ? 14.037 -2.588 7.042 1.00 0.00 8 GLN A O 14
ATOM 24458 N N . LYS A 1 9 ? 12.743 -3.459 5.405 1.00 0.00 9 LYS A N 14
ATOM 24459 C CA . LYS A 1 9 ? 11.514 -2.872 5.911 1.00 0.00 9 LYS A CA 14
ATOM 24460 C C . LYS A 1 9 ? 10.316 -3.562 5.255 1.00 0.00 9 LYS A C 14
ATOM 24461 O O . LYS A 1 9 ? 9.487 -4.158 5.941 1.00 0.00 9 LYS A O 14
ATOM 24480 N N . ASN A 1 10 ? 10.263 -3.456 3.936 1.00 0.00 10 ASN A N 14
ATOM 24481 C CA . ASN A 1 10 ? 9.180 -4.063 3.180 1.00 0.00 10 ASN A CA 14
ATOM 24482 C C . ASN A 1 10 ? 9.370 -3.759 1.692 1.00 0.00 10 ASN A C 14
ATOM 24483 O O . ASN A 1 10 ? 10.017 -2.776 1.333 1.00 0.00 10 ASN A O 14
ATOM 24494 N N . PRO A 1 11 ? 8.780 -4.644 0.845 1.00 0.00 11 PRO A N 14
ATOM 24495 C CA . PRO A 1 11 ? 8.878 -4.480 -0.596 1.00 0.00 11 PRO A CA 14
ATOM 24496 C C . PRO A 1 11 ? 7.966 -3.353 -1.083 1.00 0.00 11 PRO A C 14
ATOM 24497 O O . PRO A 1 11 ? 8.381 -2.515 -1.882 1.00 0.00 11 PRO A O 14
ATOM 24508 N N . ASP A 1 12 ? 6.740 -3.368 -0.581 1.00 0.00 12 ASP A N 14
ATOM 24509 C CA . ASP A 1 12 ? 5.766 -2.357 -0.955 1.00 0.00 12 ASP A CA 14
ATOM 24510 C C . ASP A 1 12 ? 4.578 -2.419 0.007 1.00 0.00 12 ASP A C 14
ATOM 24511 O O . ASP A 1 12 ? 4.191 -1.407 0.589 1.00 0.00 12 ASP A O 14
ATOM 24520 N N . SER A 1 13 ? 4.031 -3.618 0.144 1.00 0.00 13 SER A N 14
ATOM 24521 C CA . SER A 1 13 ? 2.894 -3.826 1.026 1.00 0.00 13 SER A CA 14
ATOM 24522 C C . SER A 1 13 ? 2.507 -5.306 1.040 1.00 0.00 13 SER A C 14
ATOM 24523 O O . SER A 1 13 ? 2.176 -5.875 0.001 1.00 0.00 13 SER A O 14
ATOM 24531 N N . TYR A 1 14 ? 2.562 -5.888 2.229 1.00 0.00 14 TYR A N 14
ATOM 24532 C CA . TYR A 1 14 ? 2.221 -7.291 2.393 1.00 0.00 14 TYR A CA 14
ATOM 24533 C C . TYR A 1 14 ? 0.866 -7.448 3.086 1.00 0.00 14 TYR A C 14
ATOM 24534 O O . TYR A 1 14 ? 0.804 -7.608 4.304 1.00 0.00 14 TYR A O 14
ATOM 24552 N N . ASN A 1 15 ? -0.185 -7.399 2.281 1.00 0.00 15 ASN A N 14
ATOM 24553 C CA . ASN A 1 15 ? -1.534 -7.534 2.802 1.00 0.00 15 ASN A CA 14
ATOM 24554 C C . ASN A 1 15 ? -2.524 -7.581 1.637 1.00 0.00 15 ASN A C 14
ATOM 24555 O O . ASN A 1 15 ? -3.250 -8.560 1.473 1.00 0.00 15 ASN A O 14
ATOM 24566 N N . GLY A 1 16 ? -2.521 -6.510 0.856 1.00 0.00 16 GLY A N 14
ATOM 24567 C CA . GLY A 1 16 ? -3.410 -6.417 -0.290 1.00 0.00 16 GLY A CA 14
ATOM 24568 C C . GLY A 1 16 ? -3.797 -4.963 -0.567 1.00 0.00 16 GLY A C 14
ATOM 24569 O O . GLY A 1 16 ? -3.550 -4.084 0.257 1.00 0.00 16 GLY A O 14
ATOM 24573 N N . ALA A 1 17 ? -4.396 -4.755 -1.730 1.00 0.00 17 ALA A N 14
ATOM 24574 C CA . ALA A 1 17 ? -4.819 -3.423 -2.126 1.00 0.00 17 ALA A CA 14
ATOM 24575 C C . ALA A 1 17 ? -3.591 -2.519 -2.251 1.00 0.00 17 ALA A C 14
ATOM 24576 O O . ALA A 1 17 ? -2.919 -2.238 -1.260 1.00 0.00 17 ALA A O 14
ATOM 24583 N N . VAL A 1 18 ? -3.336 -2.087 -3.478 1.00 0.00 18 VAL A N 14
ATOM 24584 C CA . VAL A 1 18 ? -2.201 -1.221 -3.745 1.00 0.00 18 VAL A CA 14
ATOM 24585 C C . VAL A 1 18 ? -2.466 -0.418 -5.020 1.00 0.00 18 VAL A C 14
ATOM 24586 O O . VAL A 1 18 ? -2.951 -0.962 -6.011 1.00 0.00 18 VAL A O 14
ATOM 24599 N N . ARG A 1 19 ? -2.138 0.864 -4.953 1.00 0.00 19 ARG A N 14
ATOM 24600 C CA . ARG A 1 19 ? -2.335 1.747 -6.090 1.00 0.00 19 ARG A CA 14
ATOM 24601 C C . ARG A 1 19 ? -1.101 2.626 -6.300 1.00 0.00 19 ARG A C 14
ATOM 24602 O O . ARG A 1 19 ? -0.267 2.756 -5.405 1.00 0.00 19 ARG A O 14
ATOM 24623 N N . GLU A 1 20 ? -1.022 3.207 -7.488 1.00 0.00 20 GLU A N 14
ATOM 24624 C CA . GLU A 1 20 ? 0.097 4.069 -7.828 1.00 0.00 20 GLU A CA 14
ATOM 24625 C C . GLU A 1 20 ? -0.226 5.522 -7.473 1.00 0.00 20 GLU A C 14
ATOM 24626 O O . GLU A 1 20 ? -0.177 6.400 -8.333 1.00 0.00 20 GLU A O 14
ATOM 24638 N N . ASN A 1 21 ? -0.550 5.730 -6.205 1.00 0.00 21 ASN A N 14
ATOM 24639 C CA . ASN A 1 21 ? -0.882 7.062 -5.727 1.00 0.00 21 ASN A CA 14
ATOM 24640 C C . ASN A 1 21 ? -0.667 7.123 -4.213 1.00 0.00 21 ASN A C 14
ATOM 24641 O O . ASN A 1 21 ? 0.044 7.995 -3.718 1.00 0.00 21 ASN A O 14
ATOM 24652 N N . TYR A 1 22 ? -1.296 6.184 -3.520 1.00 0.00 22 TYR A N 14
ATOM 24653 C CA . TYR A 1 22 ? -1.183 6.120 -2.073 1.00 0.00 22 TYR A CA 14
ATOM 24654 C C . TYR A 1 22 ? -1.579 4.737 -1.553 1.00 0.00 22 TYR A C 14
ATOM 24655 O O . TYR A 1 22 ? -2.631 4.212 -1.915 1.00 0.00 22 TYR A O 14
ATOM 24673 N N . THR A 1 23 ? -0.717 4.187 -0.710 1.00 0.00 23 THR A N 14
ATOM 24674 C CA . THR A 1 23 ? -0.964 2.876 -0.137 1.00 0.00 23 THR A CA 14
ATOM 24675 C C . THR A 1 23 ? -1.807 3.000 1.134 1.00 0.00 23 THR A C 14
ATOM 24676 O O . THR A 1 23 ? -1.817 4.048 1.777 1.00 0.00 23 THR A O 14
ATOM 24687 N N . TRP A 1 24 ? -2.494 1.914 1.459 1.00 0.00 24 TRP A N 14
ATOM 24688 C CA . TRP A 1 24 ? -3.338 1.888 2.641 1.00 0.00 24 TRP A CA 14
ATOM 24689 C C . TRP A 1 24 ? -3.648 0.426 2.969 1.00 0.00 24 TRP A C 14
ATOM 24690 O O . TRP A 1 24 ? -3.458 -0.455 2.132 1.00 0.00 24 TRP A O 14
ATOM 24711 N N . SER A 1 25 ? -4.119 0.214 4.189 1.00 0.00 25 SER A N 14
ATOM 24712 C CA . SER A 1 25 ? -4.458 -1.126 4.637 1.00 0.00 25 SER A CA 14
ATOM 24713 C C . SER A 1 25 ? -5.568 -1.062 5.687 1.00 0.00 25 SER A C 14
ATOM 24714 O O . SER A 1 25 ? -5.787 -0.019 6.302 1.00 0.00 25 SER A O 14
ATOM 24722 N N . GLN A 1 26 ? -6.242 -2.190 5.860 1.00 0.00 26 GLN A N 14
ATOM 24723 C CA . GLN A 1 26 ? -7.324 -2.275 6.825 1.00 0.00 26 GLN A CA 14
ATOM 24724 C C . GLN A 1 26 ? -6.941 -3.212 7.972 1.00 0.00 26 GLN A C 14
ATOM 24725 O O . GLN A 1 26 ? -6.458 -4.319 7.739 1.00 0.00 26 GLN A O 14
ATOM 24739 N N . ASP A 1 27 ? -7.171 -2.734 9.186 1.00 0.00 27 ASP A N 14
ATOM 24740 C CA . ASP A 1 27 ? -6.855 -3.516 10.370 1.00 0.00 27 ASP A CA 14
ATOM 24741 C C . ASP A 1 27 ? -8.152 -3.876 11.098 1.00 0.00 27 ASP A C 14
ATOM 24742 O O . ASP A 1 27 ? -9.236 -3.474 10.678 1.00 0.00 27 ASP A O 14
ATOM 24751 N N . TYR A 1 28 ? -7.997 -4.631 12.177 1.00 0.00 28 TYR A N 14
ATOM 24752 C CA . TYR A 1 28 ? -9.142 -5.050 12.967 1.00 0.00 28 TYR A CA 14
ATOM 24753 C C . TYR A 1 28 ? -10.117 -3.890 13.178 1.00 0.00 28 TYR A C 14
ATOM 24754 O O . TYR A 1 28 ? -11.331 -4.070 13.092 1.00 0.00 28 TYR A O 14
ATOM 24772 N N . THR A 1 29 ? -9.550 -2.724 13.450 1.00 0.00 29 THR A N 14
ATOM 24773 C CA . THR A 1 29 ? -10.353 -1.534 13.675 1.00 0.00 29 THR A CA 14
ATOM 24774 C C . THR A 1 29 ? -9.492 -0.276 13.545 1.00 0.00 29 THR A C 14
ATOM 24775 O O . THR A 1 29 ? -9.224 0.401 14.536 1.00 0.00 29 THR A O 14
ATOM 24786 N N . ASP A 1 30 ? -9.082 -0.003 12.315 1.00 0.00 30 ASP A N 14
ATOM 24787 C CA . ASP A 1 30 ? -8.257 1.162 12.043 1.00 0.00 30 ASP A CA 14
ATOM 24788 C C . ASP A 1 30 ? -7.648 1.035 10.645 1.00 0.00 30 ASP A C 14
ATOM 24789 O O . ASP A 1 30 ? -7.549 -0.066 10.105 1.00 0.00 30 ASP A O 14
ATOM 24798 N N . LEU A 1 31 ? -7.257 2.177 10.099 1.00 0.00 31 LEU A N 14
ATOM 24799 C CA . LEU A 1 31 ? -6.661 2.208 8.775 1.00 0.00 31 LEU A CA 14
ATOM 24800 C C . LEU A 1 31 ? -5.305 2.913 8.846 1.00 0.00 31 LEU A C 14
ATOM 24801 O O . LEU A 1 31 ? -5.043 3.669 9.781 1.00 0.00 31 LEU A O 14
ATOM 24817 N N . GLU A 1 32 ? -4.479 2.642 7.846 1.00 0.00 32 GLU A N 14
ATOM 24818 C CA . GLU A 1 32 ? -3.157 3.242 7.784 1.00 0.00 32 GLU A CA 14
ATOM 24819 C C . GLU A 1 32 ? -2.752 3.483 6.328 1.00 0.00 32 GLU A C 14
ATOM 24820 O O . GLU A 1 32 ? -2.400 2.545 5.615 1.00 0.00 32 GLU A O 14
ATOM 24832 N N . VAL A 1 33 ? -2.815 4.745 5.932 1.00 0.00 33 VAL A N 14
ATOM 24833 C CA . VAL A 1 33 ? -2.459 5.122 4.574 1.00 0.00 33 VAL A CA 14
ATOM 24834 C C . VAL A 1 33 ? -1.144 5.904 4.595 1.00 0.00 33 VAL A C 14
ATOM 24835 O O . VAL A 1 33 ? -1.070 6.987 5.173 1.00 0.00 33 VAL A O 14
ATOM 24848 N N . ARG A 1 34 ? -0.137 5.324 3.957 1.00 0.00 34 ARG A N 14
ATOM 24849 C CA . ARG A 1 34 ? 1.171 5.953 3.895 1.00 0.00 34 ARG A CA 14
ATOM 24850 C C . ARG A 1 34 ? 1.425 6.511 2.493 1.00 0.00 34 ARG A C 14
ATOM 24851 O O . ARG A 1 34 ? 1.361 5.778 1.508 1.00 0.00 34 ARG A O 14
ATOM 24872 N N . VAL A 1 35 ? 1.709 7.805 2.449 1.00 0.00 35 VAL A N 14
ATOM 24873 C CA . VAL A 1 35 ? 1.973 8.470 1.185 1.00 0.00 35 VAL A CA 14
ATOM 24874 C C . VAL A 1 35 ? 3.477 8.717 1.048 1.00 0.00 35 VAL A C 14
ATOM 24875 O O . VAL A 1 35 ? 4.119 9.194 1.982 1.00 0.00 35 VAL A O 14
ATOM 24888 N N . PRO A 1 36 ? 4.009 8.371 -0.155 1.00 0.00 36 PRO A N 14
ATOM 24889 C CA . PRO A 1 36 ? 5.425 8.550 -0.427 1.00 0.00 36 PRO A CA 14
ATOM 24890 C C . PRO A 1 36 ? 5.755 10.025 -0.665 1.00 0.00 36 PRO A C 14
ATOM 24891 O O . PRO A 1 36 ? 5.020 10.726 -1.359 1.00 0.00 36 PRO A O 14
ATOM 24902 N N . VAL A 1 37 ? 6.863 10.453 -0.077 1.00 0.00 37 VAL A N 14
ATOM 24903 C CA . VAL A 1 37 ? 7.300 11.832 -0.217 1.00 0.00 37 VAL A CA 14
ATOM 24904 C C . VAL A 1 37 ? 8.714 11.857 -0.802 1.00 0.00 37 VAL A C 14
ATOM 24905 O O . VAL A 1 37 ? 9.442 10.870 -0.717 1.00 0.00 37 VAL A O 14
ATOM 24918 N N . PRO A 1 38 ? 9.068 13.027 -1.397 1.00 0.00 38 PRO A N 14
ATOM 24919 C CA . PRO A 1 38 ? 10.382 13.195 -1.996 1.00 0.00 38 PRO A CA 14
ATOM 24920 C C . PRO A 1 38 ? 11.455 13.376 -0.920 1.00 0.00 38 PRO A C 14
ATOM 24921 O O . PRO A 1 38 ? 11.150 13.384 0.271 1.00 0.00 38 PRO A O 14
ATOM 24932 N N . LYS A 1 39 ? 12.690 13.518 -1.380 1.00 0.00 39 LYS A N 14
ATOM 24933 C CA . LYS A 1 39 ? 13.810 13.698 -0.473 1.00 0.00 39 LYS A CA 14
ATOM 24934 C C . LYS A 1 39 ? 13.966 15.186 -0.152 1.00 0.00 39 LYS A C 14
ATOM 24935 O O . LYS A 1 39 ? 14.982 15.602 0.402 1.00 0.00 39 LYS A O 14
ATOM 24954 N N . HIS A 1 40 ? 12.943 15.947 -0.514 1.00 0.00 40 HIS A N 14
ATOM 24955 C CA . HIS A 1 40 ? 12.954 17.380 -0.271 1.00 0.00 40 HIS A CA 14
ATOM 24956 C C . HIS A 1 40 ? 11.854 17.739 0.730 1.00 0.00 40 HIS A C 14
ATOM 24957 O O . HIS A 1 40 ? 11.730 18.895 1.133 1.00 0.00 40 HIS A O 14
ATOM 24971 N N . VAL A 1 41 ? 11.085 16.727 1.104 1.00 0.00 41 VAL A N 14
ATOM 24972 C CA . VAL A 1 41 ? 10.000 16.921 2.051 1.00 0.00 41 VAL A CA 14
ATOM 24973 C C . VAL A 1 41 ? 10.436 16.419 3.429 1.00 0.00 41 VAL A C 14
ATOM 24974 O O . VAL A 1 41 ? 10.579 15.215 3.637 1.00 0.00 41 VAL A O 14
ATOM 24987 N N . VAL A 1 42 ? 10.633 17.366 4.334 1.00 0.00 42 VAL A N 14
ATOM 24988 C CA . VAL A 1 42 ? 11.049 17.034 5.686 1.00 0.00 42 VAL A CA 14
ATOM 24989 C C . VAL A 1 42 ? 10.136 17.747 6.685 1.00 0.00 42 VAL A C 14
ATOM 24990 O O . VAL A 1 42 ? 9.737 17.164 7.692 1.00 0.00 42 VAL A O 14
ATOM 25003 N N . LYS A 1 43 ? 9.833 18.998 6.372 1.00 0.00 43 LYS A N 14
ATOM 25004 C CA . LYS A 1 43 ? 8.974 19.797 7.230 1.00 0.00 43 LYS A CA 14
ATOM 25005 C C . LYS A 1 43 ? 7.517 19.382 7.015 1.00 0.00 43 LYS A C 14
ATOM 25006 O O . LYS A 1 43 ? 7.123 19.043 5.901 1.00 0.00 43 LYS A O 14
ATOM 25025 N N . GLY A 1 44 ? 6.758 19.423 8.100 1.00 0.00 44 GLY A N 14
ATOM 25026 C CA . GLY A 1 44 ? 5.353 19.055 8.045 1.00 0.00 44 GLY A CA 14
ATOM 25027 C C . GLY A 1 44 ? 4.512 20.190 7.457 1.00 0.00 44 GLY A C 14
ATOM 25028 O O . GLY A 1 44 ? 3.303 20.046 7.283 1.00 0.00 44 GLY A O 14
ATOM 25032 N N . LYS A 1 45 ? 5.186 21.294 7.166 1.00 0.00 45 LYS A N 14
ATOM 25033 C CA . LYS A 1 45 ? 4.516 22.452 6.601 1.00 0.00 45 LYS A CA 14
ATOM 25034 C C . LYS A 1 45 ? 4.559 22.367 5.074 1.00 0.00 45 LYS A C 14
ATOM 25035 O O . LYS A 1 45 ? 3.816 23.068 4.388 1.00 0.00 45 LYS A O 14
ATOM 25054 N N . GLN A 1 46 ? 5.436 21.502 4.586 1.00 0.00 46 GLN A N 14
ATOM 25055 C CA . GLN A 1 46 ? 5.586 21.316 3.153 1.00 0.00 46 GLN A CA 14
ATOM 25056 C C . GLN A 1 46 ? 4.527 20.342 2.631 1.00 0.00 46 GLN A C 14
ATOM 25057 O O . GLN A 1 46 ? 4.569 19.938 1.470 1.00 0.00 46 GLN A O 14
ATOM 25071 N N . VAL A 1 47 ? 3.602 19.995 3.513 1.00 0.00 47 VAL A N 14
ATOM 25072 C CA . VAL A 1 47 ? 2.534 19.077 3.156 1.00 0.00 47 VAL A CA 14
ATOM 25073 C C . VAL A 1 47 ? 1.227 19.547 3.799 1.00 0.00 47 VAL A C 14
ATOM 25074 O O . VAL A 1 47 ? 1.221 20.000 4.942 1.00 0.00 47 VAL A O 14
ATOM 25087 N N . SER A 1 48 ? 0.151 19.422 3.035 1.00 0.00 48 SER A N 14
ATOM 25088 C CA . SER A 1 48 ? -1.159 19.828 3.516 1.00 0.00 48 SER A CA 14
ATOM 25089 C C . SER A 1 48 ? -2.004 18.593 3.836 1.00 0.00 48 SER A C 14
ATOM 25090 O O . SER A 1 48 ? -1.980 17.611 3.096 1.00 0.00 48 SER A O 14
ATOM 25098 N N . VAL A 1 49 ? -2.733 18.684 4.939 1.00 0.00 49 VAL A N 14
ATOM 25099 C CA . VAL A 1 49 ? -3.584 17.587 5.365 1.00 0.00 49 VAL A CA 14
ATOM 25100 C C . VAL A 1 49 ? -4.914 18.147 5.875 1.00 0.00 49 VAL A C 14
ATOM 25101 O O . VAL A 1 49 ? -4.940 18.926 6.827 1.00 0.00 49 VAL A O 14
ATOM 25114 N N . ALA A 1 50 ? -5.986 17.729 5.218 1.00 0.00 50 ALA A N 14
ATOM 25115 C CA . ALA A 1 50 ? -7.316 18.180 5.592 1.00 0.00 50 ALA A CA 14
ATOM 25116 C C . ALA A 1 50 ? -8.116 16.996 6.138 1.00 0.00 50 ALA A C 14
ATOM 25117 O O . ALA A 1 50 ? -8.325 16.007 5.437 1.00 0.00 50 ALA A O 14
ATOM 25124 N N . LEU A 1 51 ? -8.542 17.135 7.385 1.00 0.00 51 LEU A N 14
ATOM 25125 C CA . LEU A 1 51 ? -9.315 16.089 8.033 1.00 0.00 51 LEU A CA 14
ATOM 25126 C C . LEU A 1 51 ? -10.689 16.640 8.418 1.00 0.00 51 LEU A C 14
ATOM 25127 O O . LEU A 1 51 ? -10.784 17.642 9.126 1.00 0.00 51 LEU A O 14
ATOM 25143 N N . SER A 1 52 ? -11.720 15.962 7.937 1.00 0.00 52 SER A N 14
ATOM 25144 C CA . SER A 1 52 ? -13.084 16.371 8.222 1.00 0.00 52 SER A CA 14
ATOM 25145 C C . SER A 1 52 ? -13.885 15.184 8.762 1.00 0.00 52 SER A C 14
ATOM 25146 O O . SER A 1 52 ? -14.413 15.240 9.871 1.00 0.00 52 SER A O 14
ATOM 25154 N N . SER A 1 53 ? -13.950 14.138 7.951 1.00 0.00 53 SER A N 14
ATOM 25155 C CA . SER A 1 53 ? -14.677 12.939 8.334 1.00 0.00 53 SER A CA 14
ATOM 25156 C C . SER A 1 53 ? -14.754 11.973 7.150 1.00 0.00 53 SER A C 14
ATOM 25157 O O . SER A 1 53 ? -14.273 10.844 7.233 1.00 0.00 53 SER A O 14
ATOM 25165 N N . SER A 1 54 ? -15.361 12.453 6.074 1.00 0.00 54 SER A N 14
ATOM 25166 C CA . SER A 1 54 ? -15.507 11.646 4.875 1.00 0.00 54 SER A CA 14
ATOM 25167 C C . SER A 1 54 ? -14.701 12.262 3.729 1.00 0.00 54 SER A C 14
ATOM 25168 O O . SER A 1 54 ? -15.081 12.145 2.565 1.00 0.00 54 SER A O 14
ATOM 25176 N N . SER A 1 55 ? -13.602 12.903 4.099 1.00 0.00 55 SER A N 14
ATOM 25177 C CA . SER A 1 55 ? -12.739 13.537 3.117 1.00 0.00 55 SER A CA 14
ATOM 25178 C C . SER A 1 55 ? -11.310 13.628 3.657 1.00 0.00 55 SER A C 14
ATOM 25179 O O . SER A 1 55 ? -11.107 13.825 4.854 1.00 0.00 55 SER A O 14
ATOM 25187 N N . ILE A 1 56 ? -10.357 13.481 2.748 1.00 0.00 56 ILE A N 14
ATOM 25188 C CA . ILE A 1 56 ? -8.954 13.545 3.119 1.00 0.00 56 ILE A CA 14
ATOM 25189 C C . ILE A 1 56 ? -8.170 14.249 2.010 1.00 0.00 56 ILE A C 14
ATOM 25190 O O . ILE A 1 56 ? -8.557 14.200 0.843 1.00 0.00 56 ILE A O 14
ATOM 25206 N N . ARG A 1 57 ? -7.082 14.889 2.413 1.00 0.00 57 ARG A N 14
ATOM 25207 C CA . ARG A 1 57 ? -6.240 15.604 1.468 1.00 0.00 57 ARG A CA 14
ATOM 25208 C C . ARG A 1 57 ? -4.764 15.395 1.810 1.00 0.00 57 ARG A C 14
ATOM 25209 O O . ARG A 1 57 ? -4.371 15.495 2.971 1.00 0.00 57 ARG A O 14
ATOM 25230 N N . VAL A 1 58 ? -3.985 15.108 0.777 1.00 0.00 58 VAL A N 14
ATOM 25231 C CA . VAL A 1 58 ? -2.560 14.884 0.953 1.00 0.00 58 VAL A CA 14
ATOM 25232 C C . VAL A 1 58 ? -1.798 15.554 -0.192 1.00 0.00 58 VAL A C 14
ATOM 25233 O O . VAL A 1 58 ? -1.686 14.992 -1.281 1.00 0.00 58 VAL A O 14
ATOM 25246 N N . ALA A 1 59 ? -1.293 16.746 0.092 1.00 0.00 59 ALA A N 14
ATOM 25247 C CA . ALA A 1 59 ? -0.545 17.498 -0.900 1.00 0.00 59 ALA A CA 14
ATOM 25248 C C . ALA A 1 59 ? 0.847 17.816 -0.350 1.00 0.00 59 ALA A C 14
ATOM 25249 O O . ALA A 1 59 ? 1.027 17.935 0.861 1.00 0.00 59 ALA A O 14
ATOM 25256 N N . MET A 1 60 ? 1.796 17.944 -1.266 1.00 0.00 60 MET A N 14
ATOM 25257 C CA . MET A 1 60 ? 3.166 18.245 -0.888 1.00 0.00 60 MET A CA 14
ATOM 25258 C C . MET A 1 60 ? 3.704 19.437 -1.682 1.00 0.00 60 MET A C 14
ATOM 25259 O O . MET A 1 60 ? 3.365 19.612 -2.851 1.00 0.00 60 MET A O 14
ATOM 25273 N N . LEU A 1 61 ? 4.535 20.225 -1.015 1.00 0.00 61 LEU A N 14
ATOM 25274 C CA . LEU A 1 61 ? 5.124 21.394 -1.644 1.00 0.00 61 LEU A CA 14
ATOM 25275 C C . LEU A 1 61 ? 6.279 20.956 -2.547 1.00 0.00 61 LEU A C 14
ATOM 25276 O O . LEU A 1 61 ? 7.167 20.223 -2.113 1.00 0.00 61 LEU A O 14
ATOM 25292 N N . GLU A 1 62 ? 6.231 21.423 -3.786 1.00 0.00 62 GLU A N 14
ATOM 25293 C CA . GLU A 1 62 ? 7.262 21.088 -4.753 1.00 0.00 62 GLU A CA 14
ATOM 25294 C C . GLU A 1 62 ? 8.163 22.298 -5.008 1.00 0.00 62 GLU A C 14
ATOM 25295 O O . GLU A 1 62 ? 8.583 22.535 -6.140 1.00 0.00 62 GLU A O 14
ATOM 25307 N N . GLU A 1 63 ? 8.432 23.032 -3.939 1.00 0.00 63 GLU A N 14
ATOM 25308 C CA . GLU A 1 63 ? 9.275 24.211 -4.033 1.00 0.00 63 GLU A CA 14
ATOM 25309 C C . GLU A 1 63 ? 8.587 25.290 -4.871 1.00 0.00 63 GLU A C 14
ATOM 25310 O O . GLU A 1 63 ? 8.103 26.285 -4.333 1.00 0.00 63 GLU A O 14
ATOM 25322 N N . ASN A 1 64 ? 8.565 25.057 -6.175 1.00 0.00 64 ASN A N 14
ATOM 25323 C CA . ASN A 1 64 ? 7.944 25.997 -7.093 1.00 0.00 64 ASN A CA 14
ATOM 25324 C C . ASN A 1 64 ? 6.445 26.077 -6.797 1.00 0.00 64 ASN A C 14
ATOM 25325 O O . ASN A 1 64 ? 5.829 27.127 -6.974 1.00 0.00 64 ASN A O 14
ATOM 25336 N N . GLY A 1 65 ? 5.901 24.955 -6.351 1.00 0.00 65 GLY A N 14
ATOM 25337 C CA . GLY A 1 65 ? 4.486 24.885 -6.028 1.00 0.00 65 GLY A CA 14
ATOM 25338 C C . GLY A 1 65 ? 4.190 23.693 -5.116 1.00 0.00 65 GLY A C 14
ATOM 25339 O O . GLY A 1 65 ? 4.870 23.491 -4.111 1.00 0.00 65 GLY A O 14
ATOM 25343 N N . GLU A 1 66 ? 3.173 22.934 -5.499 1.00 0.00 66 GLU A N 14
ATOM 25344 C CA . GLU A 1 66 ? 2.778 21.768 -4.728 1.00 0.00 66 GLU A CA 14
ATOM 25345 C C . GLU A 1 66 ? 1.990 20.794 -5.605 1.00 0.00 66 GLU A C 14
ATOM 25346 O O . GLU A 1 66 ? 1.660 21.109 -6.748 1.00 0.00 66 GLU A O 14
ATOM 25358 N N . ARG A 1 67 ? 1.710 19.630 -5.038 1.00 0.00 67 ARG A N 14
ATOM 25359 C CA . ARG A 1 67 ? 0.966 18.607 -5.754 1.00 0.00 67 ARG A CA 14
ATOM 25360 C C . ARG A 1 67 ? 0.137 17.771 -4.777 1.00 0.00 67 ARG A C 14
ATOM 25361 O O . ARG A 1 67 ? 0.581 17.487 -3.666 1.00 0.00 67 ARG A O 14
ATOM 25382 N N . VAL A 1 68 ? -1.053 17.401 -5.227 1.00 0.00 68 VAL A N 14
ATOM 25383 C CA . VAL A 1 68 ? -1.948 16.603 -4.407 1.00 0.00 68 VAL A CA 14
ATOM 25384 C C . VAL A 1 68 ? -1.639 15.119 -4.616 1.00 0.00 68 VAL A C 14
ATOM 25385 O O . VAL A 1 68 ? -2.086 14.521 -5.594 1.00 0.00 68 VAL A O 14
ATOM 25398 N N . LEU A 1 69 ? -0.877 14.569 -3.683 1.00 0.00 69 LEU A N 14
ATOM 25399 C CA . LEU A 1 69 ? -0.503 13.166 -3.753 1.00 0.00 69 LEU A CA 14
ATOM 25400 C C . LEU A 1 69 ? -1.764 12.302 -3.675 1.00 0.00 69 LEU A C 14
ATOM 25401 O O . LEU A 1 69 ? -2.004 11.468 -4.547 1.00 0.00 69 LEU A O 14
ATOM 25417 N N . MET A 1 70 ? -2.536 12.532 -2.623 1.00 0.00 70 MET A N 14
ATOM 25418 C CA . MET A 1 70 ? -3.765 11.785 -2.420 1.00 0.00 70 MET A CA 14
ATOM 25419 C C . MET A 1 70 ? -4.886 12.699 -1.920 1.00 0.00 70 MET A C 14
ATOM 25420 O O . MET A 1 70 ? -4.680 13.498 -1.008 1.00 0.00 70 MET A O 14
ATOM 25434 N N . GLU A 1 71 ? -6.048 12.550 -2.539 1.00 0.00 71 GLU A N 14
ATOM 25435 C CA . GLU A 1 71 ? -7.201 13.352 -2.169 1.00 0.00 71 GLU A CA 14
ATOM 25436 C C . GLU A 1 71 ? -8.485 12.716 -2.705 1.00 0.00 71 GLU A C 14
ATOM 25437 O O . GLU A 1 71 ? -8.460 12.021 -3.720 1.00 0.00 71 GLU A O 14
ATOM 25449 N N . GLY A 1 72 ? -9.576 12.976 -2.000 1.00 0.00 72 GLY A N 14
ATOM 25450 C CA . GLY A 1 72 ? -10.867 12.438 -2.393 1.00 0.00 72 GLY A CA 14
ATOM 25451 C C . GLY A 1 72 ? -11.776 12.248 -1.177 1.00 0.00 72 GLY A C 14
ATOM 25452 O O . GLY A 1 72 ? -11.297 12.169 -0.047 1.00 0.00 72 GLY A O 14
ATOM 25456 N N . LYS A 1 73 ? -13.071 12.181 -1.450 1.00 0.00 73 LYS A N 14
ATOM 25457 C CA . LYS A 1 73 ? -14.050 12.003 -0.392 1.00 0.00 73 LYS A CA 14
ATOM 25458 C C . LYS A 1 73 ? -14.054 10.538 0.052 1.00 0.00 73 LYS A C 14
ATOM 25459 O O . LYS A 1 73 ? -14.449 9.657 -0.710 1.00 0.00 73 LYS A O 14
ATOM 25478 N N . LEU A 1 74 ? -13.611 10.325 1.282 1.00 0.00 74 LEU A N 14
ATOM 25479 C CA . LEU A 1 74 ? -13.559 8.983 1.836 1.00 0.00 74 LEU A CA 14
ATOM 25480 C C . LEU A 1 74 ? -14.898 8.283 1.592 1.00 0.00 74 LEU A C 14
ATOM 25481 O O . LEU A 1 74 ? -15.855 8.907 1.138 1.00 0.00 74 LEU A O 14
ATOM 25497 N N . THR A 1 75 ? -14.922 6.996 1.906 1.00 0.00 75 THR A N 14
ATOM 25498 C CA . THR A 1 75 ? -16.127 6.204 1.727 1.00 0.00 75 THR A CA 14
ATOM 25499 C C . THR A 1 75 ? -17.008 6.285 2.975 1.00 0.00 75 THR A C 14
ATOM 25500 O O . THR A 1 75 ? -18.232 6.354 2.872 1.00 0.00 75 THR A O 14
ATOM 25511 N N . HIS A 1 76 ? -16.352 6.274 4.126 1.00 0.00 76 HIS A N 14
ATOM 25512 C CA . HIS A 1 76 ? -17.061 6.346 5.392 1.00 0.00 76 HIS A CA 14
ATOM 25513 C C . HIS A 1 76 ? -16.504 7.500 6.228 1.00 0.00 76 HIS A C 14
ATOM 25514 O O . HIS A 1 76 ? -15.547 8.159 5.823 1.00 0.00 76 HIS A O 14
ATOM 25528 N N . LYS A 1 77 ? -17.126 7.710 7.378 1.00 0.00 77 LYS A N 14
ATOM 25529 C CA . LYS A 1 77 ? -16.705 8.774 8.274 1.00 0.00 77 LYS A CA 14
ATOM 25530 C C . LYS A 1 77 ? -15.661 8.228 9.251 1.00 0.00 77 LYS A C 14
ATOM 25531 O O . LYS A 1 77 ? -15.490 7.016 9.368 1.00 0.00 77 LYS A O 14
ATOM 25550 N N . ILE A 1 78 ? -14.992 9.150 9.927 1.00 0.00 78 ILE A N 14
ATOM 25551 C CA . ILE A 1 78 ? -13.970 8.777 10.890 1.00 0.00 78 ILE A CA 14
ATOM 25552 C C . ILE A 1 78 ? -14.063 9.697 12.109 1.00 0.00 78 ILE A C 14
ATOM 25553 O O . ILE A 1 78 ? -14.994 10.493 12.220 1.00 0.00 78 ILE A O 14
ATOM 25569 N N . ASN A 1 79 ? -13.086 9.556 12.993 1.00 0.00 79 ASN A N 14
ATOM 25570 C CA . ASN A 1 79 ? -13.047 10.365 14.200 1.00 0.00 79 ASN A CA 14
ATOM 25571 C C . ASN A 1 79 ? -11.862 11.330 14.123 1.00 0.00 79 ASN A C 14
ATOM 25572 O O . ASN A 1 79 ? -10.819 11.087 14.728 1.00 0.00 79 ASN A O 14
ATOM 25583 N N . THR A 1 80 ? -12.062 12.404 13.374 1.00 0.00 80 THR A N 14
ATOM 25584 C CA . THR A 1 80 ? -11.023 13.406 13.211 1.00 0.00 80 THR A CA 14
ATOM 25585 C C . THR A 1 80 ? -10.424 13.780 14.568 1.00 0.00 80 THR A C 14
ATOM 25586 O O . THR A 1 80 ? -9.292 14.255 14.641 1.00 0.00 80 THR A O 14
ATOM 25597 N N . GLU A 1 81 ? -11.210 13.550 15.609 1.00 0.00 81 GLU A N 14
ATOM 25598 C CA . GLU A 1 81 ? -10.771 13.857 16.960 1.00 0.00 81 GLU A CA 14
ATOM 25599 C C . GLU A 1 81 ? -9.720 12.844 17.419 1.00 0.00 81 GLU A C 14
ATOM 25600 O O . GLU A 1 81 ? -8.726 13.214 18.041 1.00 0.00 81 GLU A O 14
ATOM 25612 N N . SER A 1 82 ? -9.977 11.585 17.095 1.00 0.00 82 SER A N 14
ATOM 25613 C CA . SER A 1 82 ? -9.066 10.516 17.467 1.00 0.00 82 SER A CA 14
ATOM 25614 C C . SER A 1 82 ? -8.095 10.234 16.319 1.00 0.00 82 SER A C 14
ATOM 25615 O O . SER A 1 82 ? -7.131 9.488 16.486 1.00 0.00 82 SER A O 14
ATOM 25623 N N . SER A 1 83 ? -8.383 10.844 15.179 1.00 0.00 83 SER A N 14
ATOM 25624 C CA . SER A 1 83 ? -7.547 10.668 14.003 1.00 0.00 83 SER A CA 14
ATOM 25625 C C . SER A 1 83 ? -6.337 11.602 14.076 1.00 0.00 83 SER A C 14
ATOM 25626 O O . SER A 1 83 ? -6.418 12.683 14.657 1.00 0.00 83 SER A O 14
ATOM 25634 N N . LEU A 1 84 ? -5.244 11.150 13.479 1.00 0.00 84 LEU A N 14
ATOM 25635 C CA . LEU A 1 84 ? -4.020 11.932 13.469 1.00 0.00 84 LEU A CA 14
ATOM 25636 C C . LEU A 1 84 ? -3.281 11.699 12.149 1.00 0.00 84 LEU A C 14
ATOM 25637 O O . LEU A 1 84 ? -3.745 10.939 11.301 1.00 0.00 84 LEU A O 14
ATOM 25653 N N . TRP A 1 85 ? -2.144 12.366 12.018 1.00 0.00 85 TRP A N 14
ATOM 25654 C CA . TRP A 1 85 ? -1.337 12.241 10.816 1.00 0.00 85 TRP A CA 14
ATOM 25655 C C . TRP A 1 85 ? 0.052 12.806 11.119 1.00 0.00 85 TRP A C 14
ATOM 25656 O O . TRP A 1 85 ? 0.176 13.921 11.623 1.00 0.00 85 TRP A O 14
ATOM 25677 N N . SER A 1 86 ? 1.062 12.011 10.797 1.00 0.00 86 SER A N 14
ATOM 25678 C CA . SER A 1 86 ? 2.438 12.418 11.028 1.00 0.00 86 SER A CA 14
ATOM 25679 C C . SER A 1 86 ? 3.190 12.499 9.698 1.00 0.00 86 SER A C 14
ATOM 25680 O O . SER A 1 86 ? 2.839 11.812 8.740 1.00 0.00 86 SER A O 14
ATOM 25688 N N . LEU A 1 87 ? 4.210 13.343 9.683 1.00 0.00 87 LEU A N 14
ATOM 25689 C CA . LEU A 1 87 ? 5.015 13.523 8.486 1.00 0.00 87 LEU A CA 14
ATOM 25690 C C . LEU A 1 87 ? 6.433 13.012 8.749 1.00 0.00 87 LEU A C 14
ATOM 25691 O O . LEU A 1 87 ? 6.989 13.238 9.823 1.00 0.00 87 LEU A O 14
ATOM 25707 N N . GLU A 1 88 ? 6.978 12.334 7.750 1.00 0.00 88 GLU A N 14
ATOM 25708 C CA . GLU A 1 88 ? 8.321 11.789 7.860 1.00 0.00 88 GLU A CA 14
ATOM 25709 C C . GLU A 1 88 ? 9.227 12.389 6.783 1.00 0.00 88 GLU A C 14
ATOM 25710 O O . GLU A 1 88 ? 8.851 12.449 5.613 1.00 0.00 88 GLU A O 14
ATOM 25722 N N . PRO A 1 89 ? 10.434 12.830 7.227 1.00 0.00 89 PRO A N 14
ATOM 25723 C CA . PRO A 1 89 ? 11.397 13.423 6.315 1.00 0.00 89 PRO A CA 14
ATOM 25724 C C . PRO A 1 89 ? 12.067 12.352 5.452 1.00 0.00 89 PRO A C 14
ATOM 25725 O O . PRO A 1 89 ? 12.641 11.398 5.975 1.00 0.00 89 PRO A O 14
ATOM 25736 N N . GLY A 1 90 ? 11.971 12.545 4.145 1.00 0.00 90 GLY A N 14
ATOM 25737 C CA . GLY A 1 90 ? 12.561 11.608 3.204 1.00 0.00 90 GLY A CA 14
ATOM 25738 C C . GLY A 1 90 ? 12.033 10.191 3.439 1.00 0.00 90 GLY A C 14
ATOM 25739 O O . GLY A 1 90 ? 12.802 9.231 3.446 1.00 0.00 90 GLY A O 14
ATOM 25743 N N . LYS A 1 91 ? 10.724 10.105 3.625 1.00 0.00 91 LYS A N 14
ATOM 25744 C CA . LYS A 1 91 ? 10.084 8.821 3.860 1.00 0.00 91 LYS A CA 14
ATOM 25745 C C . LYS A 1 91 ? 8.691 8.828 3.227 1.00 0.00 91 LYS A C 14
ATOM 25746 O O . LYS A 1 91 ? 8.555 8.661 2.016 1.00 0.00 91 LYS A O 14
ATOM 25765 N N . CYS A 1 92 ? 7.692 9.021 4.076 1.00 0.00 92 CYS A N 14
ATOM 25766 C CA . CYS A 1 92 ? 6.314 9.051 3.615 1.00 0.00 92 CYS A CA 14
ATOM 25767 C C . CYS A 1 92 ? 5.458 9.702 4.703 1.00 0.00 92 CYS A C 14
ATOM 25768 O O . CYS A 1 92 ? 5.909 9.870 5.835 1.00 0.00 92 CYS A O 14
ATOM 25776 N N . VAL A 1 93 ? 4.239 10.052 4.321 1.00 0.00 93 VAL A N 14
ATOM 25777 C CA . VAL A 1 93 ? 3.315 10.681 5.250 1.00 0.00 93 VAL A CA 14
ATOM 25778 C C . VAL A 1 93 ? 2.458 9.604 5.918 1.00 0.00 93 VAL A C 14
ATOM 25779 O O . VAL A 1 93 ? 2.074 8.626 5.279 1.00 0.00 93 VAL A O 14
ATOM 25792 N N . LEU A 1 94 ? 2.183 9.821 7.196 1.00 0.00 94 LEU A N 14
ATOM 25793 C CA . LEU A 1 94 ? 1.378 8.881 7.958 1.00 0.00 94 LEU A CA 14
ATOM 25794 C C . LEU A 1 94 ? 0.058 9.548 8.351 1.00 0.00 94 LEU A C 14
ATOM 25795 O O . LEU A 1 94 ? 0.051 10.672 8.849 1.00 0.00 94 LEU A O 14
ATOM 25811 N N . VAL A 1 95 ? -1.027 8.826 8.112 1.00 0.00 95 VAL A N 14
ATOM 25812 C CA . VAL A 1 95 ? -2.349 9.334 8.435 1.00 0.00 95 VAL A CA 14
ATOM 25813 C C . VAL A 1 95 ? -3.160 8.232 9.121 1.00 0.00 95 VAL A C 14
ATOM 25814 O O . VAL A 1 95 ? -3.600 7.284 8.472 1.00 0.00 95 VAL A O 14
ATOM 25827 N N . ASN A 1 96 ? -3.335 8.394 10.425 1.00 0.00 96 ASN A N 14
ATOM 25828 C CA . ASN A 1 96 ? -4.085 7.426 11.205 1.00 0.00 96 ASN A CA 14
ATOM 25829 C C . ASN A 1 96 ? -5.567 7.805 11.192 1.00 0.00 96 ASN A C 14
ATOM 25830 O O . ASN A 1 96 ? -5.927 8.930 11.534 1.00 0.00 96 ASN A O 14
ATOM 25841 N N . LEU A 1 97 ? -6.388 6.843 10.794 1.00 0.00 97 LEU A N 14
ATOM 25842 C CA . LEU A 1 97 ? -7.823 7.062 10.731 1.00 0.00 97 LEU A CA 14
ATOM 25843 C C . LEU A 1 97 ? -8.512 6.196 11.787 1.00 0.00 97 LEU A C 14
ATOM 25844 O O . LEU A 1 97 ? -8.453 4.969 11.724 1.00 0.00 97 LEU A O 14
ATOM 25860 N N . SER A 1 98 ? -9.151 6.869 12.733 1.00 0.00 98 SER A N 14
ATOM 25861 C CA . SER A 1 98 ? -9.852 6.176 13.801 1.00 0.00 98 SER A CA 14
ATOM 25862 C C . SER A 1 98 ? -11.315 5.958 13.411 1.00 0.00 98 SER A C 14
ATOM 25863 O O . SER A 1 98 ? -12.096 6.907 13.360 1.00 0.00 98 SER A O 14
ATOM 25871 N N . LYS A 1 99 ? -11.643 4.701 13.147 1.00 0.00 99 LYS A N 14
ATOM 25872 C CA . LYS A 1 99 ? -12.999 4.346 12.764 1.00 0.00 99 LYS A CA 14
ATOM 25873 C C . LYS A 1 99 ? -13.974 4.846 13.832 1.00 0.00 99 LYS A C 14
ATOM 25874 O O . LYS A 1 99 ? -13.650 4.852 15.019 1.00 0.00 99 LYS A O 14
ATOM 25893 N N . VAL A 1 100 ? -15.148 5.253 13.373 1.00 0.00 100 VAL A N 14
ATOM 25894 C CA . VAL A 1 100 ? -16.172 5.753 14.274 1.00 0.00 100 VAL A CA 14
ATOM 25895 C C . VAL A 1 100 ? -17.069 4.595 14.712 1.00 0.00 100 VAL A C 14
ATOM 25896 O O . VAL A 1 100 ? -18.290 4.737 14.769 1.00 0.00 100 VAL A O 14
ATOM 25909 N N . GLY A 1 101 ? -16.430 3.473 15.011 1.00 0.00 101 GLY A N 14
ATOM 25910 C CA . GLY A 1 101 ? -17.156 2.291 15.443 1.00 0.00 101 GLY A CA 14
ATOM 25911 C C . GLY A 1 101 ? -16.751 1.068 14.618 1.00 0.00 101 GLY A C 14
ATOM 25912 O O . GLY A 1 101 ? -15.897 1.163 13.738 1.00 0.00 101 GLY A O 14
ATOM 25916 N N . GLU A 1 102 ? -17.385 -0.053 14.930 1.00 0.00 102 GLU A N 14
ATOM 25917 C CA . GLU A 1 102 ? -17.102 -1.294 14.228 1.00 0.00 102 GLU A CA 14
ATOM 25918 C C . GLU A 1 102 ? -17.636 -1.227 12.796 1.00 0.00 102 GLU A C 14
ATOM 25919 O O . GLU A 1 102 ? -18.808 -1.511 12.554 1.00 0.00 102 GLU A O 14
ATOM 25931 N N . TYR A 1 103 ? -16.751 -0.850 11.885 1.00 0.00 103 TYR A N 14
ATOM 25932 C CA . TYR A 1 103 ? -17.119 -0.743 10.484 1.00 0.00 103 TYR A CA 14
ATOM 25933 C C . TYR A 1 103 ? -16.140 -1.518 9.599 1.00 0.00 103 TYR A C 14
ATOM 25934 O O . TYR A 1 103 ? -14.993 -1.741 9.983 1.00 0.00 103 TYR A O 14
ATOM 25952 N N . TRP A 1 104 ? -16.629 -1.907 8.430 1.00 0.00 104 TRP A N 14
ATOM 25953 C CA . TRP A 1 104 ? -15.812 -2.652 7.488 1.00 0.00 104 TRP A CA 14
ATOM 25954 C C . TRP A 1 104 ? -15.462 -1.720 6.326 1.00 0.00 104 TRP A C 14
ATOM 25955 O O . TRP A 1 104 ? -16.338 -1.323 5.558 1.00 0.00 104 TRP A O 14
ATOM 25976 N N . TRP A 1 105 ? -14.181 -1.397 6.233 1.00 0.00 105 TRP A N 14
ATOM 25977 C CA . TRP A 1 105 ? -13.705 -0.519 5.178 1.00 0.00 105 TRP A CA 14
ATOM 25978 C C . TRP A 1 105 ? -13.190 -1.393 4.032 1.00 0.00 105 TRP A C 14
ATOM 25979 O O . TRP A 1 105 ? -12.357 -2.274 4.244 1.00 0.00 105 TRP A O 14
ATOM 26000 N N . ASN A 1 106 ? -13.706 -1.119 2.843 1.00 0.00 106 ASN A N 14
ATOM 26001 C CA . ASN A 1 106 ? -13.308 -1.870 1.664 1.00 0.00 106 ASN A CA 14
ATOM 26002 C C . ASN A 1 106 ? -12.420 -0.991 0.781 1.00 0.00 106 ASN A C 14
ATOM 26003 O O . ASN A 1 106 ? -11.819 -1.474 -0.177 1.00 0.00 106 ASN A O 14
ATOM 26014 N N . ALA A 1 107 ? -12.366 0.285 1.135 1.00 0.00 107 ALA A N 14
ATOM 26015 C CA . ALA A 1 107 ? -11.562 1.235 0.386 1.00 0.00 107 ALA A CA 14
ATOM 26016 C C . ALA A 1 107 ? -11.512 2.563 1.144 1.00 0.00 107 ALA A C 14
ATOM 26017 O O . ALA A 1 107 ? -12.319 2.800 2.042 1.00 0.00 107 ALA A O 14
ATOM 26024 N N . ILE A 1 108 ? -10.557 3.395 0.755 1.00 0.00 108 ILE A N 14
ATOM 26025 C CA . ILE A 1 108 ? -10.391 4.693 1.387 1.00 0.00 108 ILE A CA 14
ATOM 26026 C C . ILE A 1 108 ? -11.266 5.721 0.667 1.00 0.00 108 ILE A C 14
ATOM 26027 O O . ILE A 1 108 ? -12.138 6.337 1.278 1.00 0.00 108 ILE A O 14
ATOM 26043 N N . LEU A 1 109 ? -11.003 5.876 -0.622 1.00 0.00 109 LEU A N 14
ATOM 26044 C CA . LEU A 1 109 ? -11.755 6.819 -1.432 1.00 0.00 109 LEU A CA 14
ATOM 26045 C C . LEU A 1 109 ? -12.800 6.060 -2.253 1.00 0.00 109 LEU A C 14
ATOM 26046 O O . LEU A 1 109 ? -12.750 4.834 -2.346 1.00 0.00 109 LEU A O 14
ATOM 26062 N N . GLU A 1 110 ? -13.721 6.820 -2.826 1.00 0.00 110 GLU A N 14
ATOM 26063 C CA . GLU A 1 110 ? -14.776 6.234 -3.635 1.00 0.00 110 GLU A CA 14
ATOM 26064 C C . GLU A 1 110 ? -14.216 5.766 -4.980 1.00 0.00 110 GLU A C 14
ATOM 26065 O O . GLU A 1 110 ? -13.207 6.288 -5.451 1.00 0.00 110 GLU A O 14
ATOM 26077 N N . GLY A 1 111 ? -14.896 4.788 -5.560 1.00 0.00 111 GLY A N 14
ATOM 26078 C CA . GLY A 1 111 ? -14.479 4.244 -6.841 1.00 0.00 111 GLY A CA 14
ATOM 26079 C C . GLY A 1 111 ? -13.421 3.155 -6.656 1.00 0.00 111 GLY A C 14
ATOM 26080 O O . GLY A 1 111 ? -13.535 2.071 -7.227 1.00 0.00 111 GLY A O 14
ATOM 26084 N N . GLU A 1 112 ? -12.417 3.480 -5.856 1.00 0.00 112 GLU A N 14
ATOM 26085 C CA . GLU A 1 112 ? -11.340 2.542 -5.588 1.00 0.00 112 GLU A CA 14
ATOM 26086 C C . GLU A 1 112 ? -11.897 1.126 -5.424 1.00 0.00 112 GLU A C 14
ATOM 26087 O O . GLU A 1 112 ? -12.633 0.851 -4.477 1.00 0.00 112 GLU A O 14
ATOM 26099 N N . GLU A 1 113 ? -11.525 0.266 -6.360 1.00 0.00 113 GLU A N 14
ATOM 26100 C CA . GLU A 1 113 ? -11.978 -1.114 -6.330 1.00 0.00 113 GLU A CA 14
ATOM 26101 C C . GLU A 1 113 ? -11.995 -1.637 -4.892 1.00 0.00 113 GLU A C 14
ATOM 26102 O O . GLU A 1 113 ? -11.177 -1.229 -4.070 1.00 0.00 113 GLU A O 14
ATOM 26114 N N . PRO A 1 114 ? -12.962 -2.556 -4.626 1.00 0.00 114 PRO A N 14
ATOM 26115 C CA . PRO A 1 114 ? -13.097 -3.138 -3.302 1.00 0.00 114 PRO A CA 14
ATOM 26116 C C . PRO A 1 114 ? -11.996 -4.169 -3.042 1.00 0.00 114 PRO A C 14
ATOM 26117 O O . PRO A 1 114 ? -11.384 -4.679 -3.979 1.00 0.00 114 PRO A O 14
ATOM 26128 N N . ILE A 1 115 ? -11.779 -4.446 -1.765 1.00 0.00 115 ILE A N 14
ATOM 26129 C CA . ILE A 1 115 ? -10.763 -5.407 -1.369 1.00 0.00 115 ILE A CA 14
ATOM 26130 C C . ILE A 1 115 ? -11.421 -6.767 -1.126 1.00 0.00 115 ILE A C 14
ATOM 26131 O O . ILE A 1 115 ? -12.646 -6.868 -1.079 1.00 0.00 115 ILE A O 14
ATOM 26147 N N . ASP A 1 116 ? -10.578 -7.778 -0.979 1.00 0.00 116 ASP A N 14
ATOM 26148 C CA . ASP A 1 116 ? -11.062 -9.127 -0.742 1.00 0.00 116 ASP A CA 14
ATOM 26149 C C . ASP A 1 116 ? -9.917 -9.988 -0.204 1.00 0.00 116 ASP A C 14
ATOM 26150 O O . ASP A 1 116 ? -8.935 -10.229 -0.904 1.00 0.00 116 ASP A O 14
ATOM 26159 N N . ILE A 1 117 ? -10.082 -10.428 1.035 1.00 0.00 117 ILE A N 14
ATOM 26160 C CA . ILE A 1 117 ? -9.074 -11.257 1.674 1.00 0.00 117 ILE A CA 14
ATOM 26161 C C . ILE A 1 117 ? -9.320 -12.723 1.311 1.00 0.00 117 ILE A C 14
ATOM 26162 O O . ILE A 1 117 ? -10.392 -13.262 1.579 1.00 0.00 117 ILE A O 14
ATOM 26178 N N . ASP A 1 118 ? -8.308 -13.326 0.704 1.00 0.00 118 ASP A N 14
ATOM 26179 C CA . ASP A 1 118 ? -8.400 -14.719 0.301 1.00 0.00 118 ASP A CA 14
ATOM 26180 C C . ASP A 1 118 ? -7.661 -15.591 1.318 1.00 0.00 118 ASP A C 14
ATOM 26181 O O . ASP A 1 118 ? -6.779 -15.109 2.029 1.00 0.00 118 ASP A O 14
ATOM 26190 N N . SER A 1 119 ? -8.046 -16.858 1.356 1.00 0.00 119 SER A N 14
ATOM 26191 C CA . SER A 1 119 ? -7.431 -17.800 2.274 1.00 0.00 119 SER A CA 14
ATOM 26192 C C . SER A 1 119 ? -6.234 -18.478 1.604 1.00 0.00 119 SER A C 14
ATOM 26193 O O . SER A 1 119 ? -5.103 -18.353 2.072 1.00 0.00 119 SER A O 14
ATOM 26201 N N . GLY A 1 120 ? -6.523 -19.181 0.519 1.00 0.00 120 GLY A N 14
ATOM 26202 C CA . GLY A 1 120 ? -5.485 -19.879 -0.220 1.00 0.00 120 GLY A CA 14
ATOM 26203 C C . GLY A 1 120 ? -4.809 -18.947 -1.228 1.00 0.00 120 GLY A C 14
ATOM 26204 O O . GLY A 1 120 ? -5.389 -17.942 -1.636 1.00 0.00 120 GLY A O 14
ATOM 26208 N N . PRO A 1 121 ? -3.559 -19.323 -1.610 1.00 0.00 121 PRO A N 14
ATOM 26209 C CA . PRO A 1 121 ? -2.798 -18.532 -2.562 1.00 0.00 121 PRO A CA 14
ATOM 26210 C C . PRO A 1 121 ? -3.329 -18.726 -3.984 1.00 0.00 121 PRO A C 14
ATOM 26211 O O . PRO A 1 121 ? -3.248 -19.822 -4.536 1.00 0.00 121 PRO A O 14
ATOM 26222 N N . SER A 1 122 ? -3.859 -17.645 -4.536 1.00 0.00 122 SER A N 14
ATOM 26223 C CA . SER A 1 122 ? -4.403 -17.682 -5.883 1.00 0.00 122 SER A CA 14
ATOM 26224 C C . SER A 1 122 ? -3.714 -16.630 -6.754 1.00 0.00 122 SER A C 14
ATOM 26225 O O . SER A 1 122 ? -3.190 -15.641 -6.243 1.00 0.00 122 SER A O 14
ATOM 26233 N N . SER A 1 123 ? -3.737 -16.878 -8.055 1.00 0.00 123 SER A N 14
ATOM 26234 C CA . SER A 1 123 ? -3.122 -15.965 -9.003 1.00 0.00 123 SER A CA 14
ATOM 26235 C C . SER A 1 123 ? -3.273 -16.506 -10.426 1.00 0.00 123 SER A C 14
ATOM 26236 O O . SER A 1 123 ? -2.487 -17.347 -10.861 1.00 0.00 123 SER A O 14
ATOM 26244 N N . GLY A 1 124 ? -4.288 -16.003 -11.112 1.00 0.00 124 GLY A N 14
ATOM 26245 C CA . GLY A 1 124 ? -4.553 -16.425 -12.477 1.00 0.00 124 GLY A CA 14
ATOM 26246 C C . GLY A 1 124 ? -4.758 -15.218 -13.394 1.00 0.00 124 GLY A C 14
ATOM 26247 O O . GLY A 1 124 ? -5.135 -14.142 -12.935 1.00 0.00 124 GLY A O 14
ATOM 26251 N N . GLY A 1 1 ? 14.485 -11.496 26.892 1.00 0.00 1 GLY A N 15
ATOM 26252 C CA . GLY A 1 1 ? 13.446 -10.543 26.542 1.00 0.00 1 GLY A CA 15
ATOM 26253 C C . GLY A 1 1 ? 13.187 -10.541 25.034 1.00 0.00 1 GLY A C 15
ATOM 26254 O O . GLY A 1 1 ? 13.983 -10.004 24.265 1.00 0.00 1 GLY A O 15
ATOM 26258 N N . SER A 1 2 ? 12.072 -11.148 24.657 1.00 0.00 2 SER A N 15
ATOM 26259 C CA . SER A 1 2 ? 11.699 -11.224 23.254 1.00 0.00 2 SER A CA 15
ATOM 26260 C C . SER A 1 2 ? 10.181 -11.360 23.123 1.00 0.00 2 SER A C 15
ATOM 26261 O O . SER A 1 2 ? 9.623 -12.421 23.401 1.00 0.00 2 SER A O 15
ATOM 26269 N N . SER A 1 3 ? 9.555 -10.271 22.701 1.00 0.00 3 SER A N 15
ATOM 26270 C CA . SER A 1 3 ? 8.112 -10.256 22.530 1.00 0.00 3 SER A CA 15
ATOM 26271 C C . SER A 1 3 ? 7.755 -9.725 21.140 1.00 0.00 3 SER A C 15
ATOM 26272 O O . SER A 1 3 ? 7.933 -8.540 20.860 1.00 0.00 3 SER A O 15
ATOM 26280 N N . GLY A 1 4 ? 7.259 -10.626 20.306 1.00 0.00 4 GLY A N 15
ATOM 26281 C CA . GLY A 1 4 ? 6.876 -10.263 18.952 1.00 0.00 4 GLY A CA 15
ATOM 26282 C C . GLY A 1 4 ? 5.716 -11.130 18.459 1.00 0.00 4 GLY A C 15
ATOM 26283 O O . GLY A 1 4 ? 5.318 -12.081 19.130 1.00 0.00 4 GLY A O 15
ATOM 26287 N N . SER A 1 5 ? 5.204 -10.769 17.291 1.00 0.00 5 SER A N 15
ATOM 26288 C CA . SER A 1 5 ? 4.097 -11.502 16.701 1.00 0.00 5 SER A CA 15
ATOM 26289 C C . SER A 1 5 ? 4.629 -12.653 15.844 1.00 0.00 5 SER A C 15
ATOM 26290 O O . SER A 1 5 ? 5.662 -12.518 15.189 1.00 0.00 5 SER A O 15
ATOM 26298 N N . SER A 1 6 ? 3.900 -13.759 15.877 1.00 0.00 6 SER A N 15
ATOM 26299 C CA . SER A 1 6 ? 4.286 -14.932 15.111 1.00 0.00 6 SER A CA 15
ATOM 26300 C C . SER A 1 6 ? 3.630 -14.895 13.730 1.00 0.00 6 SER A C 15
ATOM 26301 O O . SER A 1 6 ? 2.438 -15.168 13.597 1.00 0.00 6 SER A O 15
ATOM 26309 N N . GLY A 1 7 ? 4.436 -14.555 12.736 1.00 0.00 7 GLY A N 15
ATOM 26310 C CA . GLY A 1 7 ? 3.949 -14.478 11.369 1.00 0.00 7 GLY A CA 15
ATOM 26311 C C . GLY A 1 7 ? 5.048 -13.993 10.421 1.00 0.00 7 GLY A C 15
ATOM 26312 O O . GLY A 1 7 ? 5.947 -14.754 10.066 1.00 0.00 7 GLY A O 15
ATOM 26316 N N . GLN A 1 8 ? 4.939 -12.730 10.038 1.00 0.00 8 GLN A N 15
ATOM 26317 C CA . GLN A 1 8 ? 5.913 -12.134 9.138 1.00 0.00 8 GLN A CA 15
ATOM 26318 C C . GLN A 1 8 ? 6.106 -13.019 7.905 1.00 0.00 8 GLN A C 15
ATOM 26319 O O . GLN A 1 8 ? 6.957 -13.907 7.900 1.00 0.00 8 GLN A O 15
ATOM 26333 N N . LYS A 1 9 ? 5.301 -12.745 6.888 1.00 0.00 9 LYS A N 15
ATOM 26334 C CA . LYS A 1 9 ? 5.373 -13.505 5.651 1.00 0.00 9 LYS A CA 15
ATOM 26335 C C . LYS A 1 9 ? 4.996 -12.598 4.478 1.00 0.00 9 LYS A C 15
ATOM 26336 O O . LYS A 1 9 ? 5.828 -12.309 3.620 1.00 0.00 9 LYS A O 15
ATOM 26355 N N . ASN A 1 10 ? 3.740 -12.175 4.479 1.00 0.00 10 ASN A N 15
ATOM 26356 C CA . ASN A 1 10 ? 3.243 -11.307 3.425 1.00 0.00 10 ASN A CA 15
ATOM 26357 C C . ASN A 1 10 ? 3.041 -9.898 3.984 1.00 0.00 10 ASN A C 15
ATOM 26358 O O . ASN A 1 10 ? 2.554 -9.733 5.101 1.00 0.00 10 ASN A O 15
ATOM 26369 N N . PRO A 1 11 ? 3.435 -8.890 3.160 1.00 0.00 11 PRO A N 15
ATOM 26370 C CA . PRO A 1 11 ? 3.301 -7.500 3.560 1.00 0.00 11 PRO A CA 15
ATOM 26371 C C . PRO A 1 11 ? 1.844 -7.043 3.479 1.00 0.00 11 PRO A C 15
ATOM 26372 O O . PRO A 1 11 ? 0.969 -7.813 3.083 1.00 0.00 11 PRO A O 15
ATOM 26383 N N . ASP A 1 12 ? 1.627 -5.793 3.859 1.00 0.00 12 ASP A N 15
ATOM 26384 C CA . ASP A 1 12 ? 0.290 -5.224 3.833 1.00 0.00 12 ASP A CA 15
ATOM 26385 C C . ASP A 1 12 ? 0.049 -4.557 2.477 1.00 0.00 12 ASP A C 15
ATOM 26386 O O . ASP A 1 12 ? 0.128 -3.335 2.360 1.00 0.00 12 ASP A O 15
ATOM 26395 N N . SER A 1 13 ? -0.239 -5.390 1.488 1.00 0.00 13 SER A N 15
ATOM 26396 C CA . SER A 1 13 ? -0.491 -4.896 0.144 1.00 0.00 13 SER A CA 15
ATOM 26397 C C . SER A 1 13 ? -0.766 -6.068 -0.800 1.00 0.00 13 SER A C 15
ATOM 26398 O O . SER A 1 13 ? 0.133 -6.851 -1.101 1.00 0.00 13 SER A O 15
ATOM 26406 N N . TYR A 1 14 ? -2.012 -6.150 -1.242 1.00 0.00 14 TYR A N 15
ATOM 26407 C CA . TYR A 1 14 ? -2.417 -7.213 -2.147 1.00 0.00 14 TYR A CA 15
ATOM 26408 C C . TYR A 1 14 ? -2.727 -6.659 -3.539 1.00 0.00 14 TYR A C 15
ATOM 26409 O O . TYR A 1 14 ? -2.521 -5.475 -3.801 1.00 0.00 14 TYR A O 15
ATOM 26427 N N . ASN A 1 15 ? -3.219 -7.542 -4.396 1.00 0.00 15 ASN A N 15
ATOM 26428 C CA . ASN A 1 15 ? -3.560 -7.157 -5.755 1.00 0.00 15 ASN A CA 15
ATOM 26429 C C . ASN A 1 15 ? -4.799 -6.260 -5.730 1.00 0.00 15 ASN A C 15
ATOM 26430 O O . ASN A 1 15 ? -5.600 -6.326 -4.798 1.00 0.00 15 ASN A O 15
ATOM 26441 N N . GLY A 1 16 ? -4.919 -5.441 -6.764 1.00 0.00 16 GLY A N 15
ATOM 26442 C CA . GLY A 1 16 ? -6.047 -4.531 -6.873 1.00 0.00 16 GLY A CA 15
ATOM 26443 C C . GLY A 1 16 ? -5.953 -3.415 -5.830 1.00 0.00 16 GLY A C 15
ATOM 26444 O O . GLY A 1 16 ? -5.816 -2.244 -6.180 1.00 0.00 16 GLY A O 15
ATOM 26448 N N . ALA A 1 17 ? -6.031 -3.818 -4.570 1.00 0.00 17 ALA A N 15
ATOM 26449 C CA . ALA A 1 17 ? -5.957 -2.867 -3.475 1.00 0.00 17 ALA A CA 15
ATOM 26450 C C . ALA A 1 17 ? -4.657 -2.068 -3.585 1.00 0.00 17 ALA A C 15
ATOM 26451 O O . ALA A 1 17 ? -3.867 -2.286 -4.502 1.00 0.00 17 ALA A O 15
ATOM 26458 N N . VAL A 1 18 ? -4.476 -1.159 -2.638 1.00 0.00 18 VAL A N 15
ATOM 26459 C CA . VAL A 1 18 ? -3.285 -0.327 -2.618 1.00 0.00 18 VAL A CA 15
ATOM 26460 C C . VAL A 1 18 ? -3.033 0.229 -4.021 1.00 0.00 18 VAL A C 15
ATOM 26461 O O . VAL A 1 18 ? -3.821 -0.004 -4.935 1.00 0.00 18 VAL A O 15
ATOM 26474 N N . ARG A 1 19 ? -1.931 0.954 -4.146 1.00 0.00 19 ARG A N 15
ATOM 26475 C CA . ARG A 1 19 ? -1.565 1.545 -5.422 1.00 0.00 19 ARG A CA 15
ATOM 26476 C C . ARG A 1 19 ? -0.289 2.376 -5.275 1.00 0.00 19 ARG A C 15
ATOM 26477 O O . ARG A 1 19 ? 0.351 2.358 -4.224 1.00 0.00 19 ARG A O 15
ATOM 26498 N N . GLU A 1 20 ? 0.044 3.086 -6.343 1.00 0.00 20 GLU A N 15
ATOM 26499 C CA . GLU A 1 20 ? 1.232 3.922 -6.347 1.00 0.00 20 GLU A CA 15
ATOM 26500 C C . GLU A 1 20 ? 0.928 5.279 -5.709 1.00 0.00 20 GLU A C 15
ATOM 26501 O O . GLU A 1 20 ? 1.735 5.804 -4.943 1.00 0.00 20 GLU A O 15
ATOM 26513 N N . ASN A 1 21 ? -0.238 5.809 -6.048 1.00 0.00 21 ASN A N 15
ATOM 26514 C CA . ASN A 1 21 ? -0.659 7.095 -5.518 1.00 0.00 21 ASN A CA 15
ATOM 26515 C C . ASN A 1 21 ? -0.458 7.107 -4.001 1.00 0.00 21 ASN A C 15
ATOM 26516 O O . ASN A 1 21 ? 0.321 7.904 -3.481 1.00 0.00 21 ASN A O 15
ATOM 26527 N N . TYR A 1 22 ? -1.174 6.213 -3.334 1.00 0.00 22 TYR A N 15
ATOM 26528 C CA . TYR A 1 22 ? -1.084 6.111 -1.888 1.00 0.00 22 TYR A CA 15
ATOM 26529 C C . TYR A 1 22 ? -1.510 4.722 -1.409 1.00 0.00 22 TYR A C 15
ATOM 26530 O O . TYR A 1 22 ? -2.520 4.187 -1.863 1.00 0.00 22 TYR A O 15
ATOM 26548 N N . THR A 1 23 ? -0.718 4.177 -0.496 1.00 0.00 23 THR A N 15
ATOM 26549 C CA . THR A 1 23 ? -1.001 2.860 0.049 1.00 0.00 23 THR A CA 15
ATOM 26550 C C . THR A 1 23 ? -1.959 2.970 1.237 1.00 0.00 23 THR A C 15
ATOM 26551 O O . THR A 1 23 ? -2.083 4.033 1.844 1.00 0.00 23 THR A O 15
ATOM 26562 N N . TRP A 1 24 ? -2.613 1.856 1.533 1.00 0.00 24 TRP A N 15
ATOM 26563 C CA . TRP A 1 24 ? -3.557 1.814 2.637 1.00 0.00 24 TRP A CA 15
ATOM 26564 C C . TRP A 1 24 ? -3.802 0.346 2.993 1.00 0.00 24 TRP A C 15
ATOM 26565 O O . TRP A 1 24 ? -3.526 -0.545 2.191 1.00 0.00 24 TRP A O 15
ATOM 26586 N N . SER A 1 25 ? -4.318 0.140 4.196 1.00 0.00 25 SER A N 15
ATOM 26587 C CA . SER A 1 25 ? -4.604 -1.204 4.667 1.00 0.00 25 SER A CA 15
ATOM 26588 C C . SER A 1 25 ? -5.739 -1.169 5.693 1.00 0.00 25 SER A C 15
ATOM 26589 O O . SER A 1 25 ? -6.212 -0.096 6.064 1.00 0.00 25 SER A O 15
ATOM 26597 N N . GLN A 1 26 ? -6.143 -2.356 6.122 1.00 0.00 26 GLN A N 15
ATOM 26598 C CA . GLN A 1 26 ? -7.213 -2.474 7.098 1.00 0.00 26 GLN A CA 15
ATOM 26599 C C . GLN A 1 26 ? -6.937 -3.638 8.050 1.00 0.00 26 GLN A C 15
ATOM 26600 O O . GLN A 1 26 ? -7.038 -4.801 7.661 1.00 0.00 26 GLN A O 15
ATOM 26614 N N . ASP A 1 27 ? -6.593 -3.286 9.280 1.00 0.00 27 ASP A N 15
ATOM 26615 C CA . ASP A 1 27 ? -6.301 -4.288 10.292 1.00 0.00 27 ASP A CA 15
ATOM 26616 C C . ASP A 1 27 ? -7.035 -3.929 11.586 1.00 0.00 27 ASP A C 15
ATOM 26617 O O . ASP A 1 27 ? -7.148 -2.754 11.934 1.00 0.00 27 ASP A O 15
ATOM 26626 N N . TYR A 1 28 ? -7.513 -4.962 12.263 1.00 0.00 28 TYR A N 15
ATOM 26627 C CA . TYR A 1 28 ? -8.233 -4.770 13.511 1.00 0.00 28 TYR A CA 15
ATOM 26628 C C . TYR A 1 28 ? -9.491 -3.927 13.294 1.00 0.00 28 TYR A C 15
ATOM 26629 O O . TYR A 1 28 ? -10.598 -4.461 13.236 1.00 0.00 28 TYR A O 15
ATOM 26647 N N . THR A 1 29 ? -9.279 -2.624 13.181 1.00 0.00 29 THR A N 15
ATOM 26648 C CA . THR A 1 29 ? -10.383 -1.702 12.972 1.00 0.00 29 THR A CA 15
ATOM 26649 C C . THR A 1 29 ? -9.859 -0.277 12.784 1.00 0.00 29 THR A C 15
ATOM 26650 O O . THR A 1 29 ? -10.280 0.641 13.487 1.00 0.00 29 THR A O 15
ATOM 26661 N N . ASP A 1 30 ? -8.947 -0.136 11.833 1.00 0.00 30 ASP A N 15
ATOM 26662 C CA . ASP A 1 30 ? -8.361 1.162 11.545 1.00 0.00 30 ASP A CA 15
ATOM 26663 C C . ASP A 1 30 ? -7.922 1.204 10.079 1.00 0.00 30 ASP A C 15
ATOM 26664 O O . ASP A 1 30 ? -7.996 0.197 9.377 1.00 0.00 30 ASP A O 15
ATOM 26673 N N . LEU A 1 31 ? -7.475 2.379 9.662 1.00 0.00 31 LEU A N 15
ATOM 26674 C CA . LEU A 1 31 ? -7.024 2.565 8.294 1.00 0.00 31 LEU A CA 15
ATOM 26675 C C . LEU A 1 31 ? -5.673 3.283 8.300 1.00 0.00 31 LEU A C 15
ATOM 26676 O O . LEU A 1 31 ? -5.580 4.436 8.719 1.00 0.00 31 LEU A O 15
ATOM 26692 N N . GLU A 1 32 ? -4.659 2.571 7.829 1.00 0.00 32 GLU A N 15
ATOM 26693 C CA . GLU A 1 32 ? -3.317 3.126 7.775 1.00 0.00 32 GLU A CA 15
ATOM 26694 C C . GLU A 1 32 ? -2.910 3.389 6.324 1.00 0.00 32 GLU A C 15
ATOM 26695 O O . GLU A 1 32 ? -2.545 2.464 5.600 1.00 0.00 32 GLU A O 15
ATOM 26707 N N . VAL A 1 33 ? -2.986 4.656 5.942 1.00 0.00 33 VAL A N 15
ATOM 26708 C CA . VAL A 1 33 ? -2.629 5.052 4.591 1.00 0.00 33 VAL A CA 15
ATOM 26709 C C . VAL A 1 33 ? -1.317 5.838 4.624 1.00 0.00 33 VAL A C 15
ATOM 26710 O O . VAL A 1 33 ? -1.249 6.916 5.212 1.00 0.00 33 VAL A O 15
ATOM 26723 N N . ARG A 1 34 ? -0.307 5.268 3.984 1.00 0.00 34 ARG A N 15
ATOM 26724 C CA . ARG A 1 34 ? 1.000 5.901 3.933 1.00 0.00 34 ARG A CA 15
ATOM 26725 C C . ARG A 1 34 ? 1.257 6.476 2.538 1.00 0.00 34 ARG A C 15
ATOM 26726 O O . ARG A 1 34 ? 1.063 5.791 1.535 1.00 0.00 34 ARG A O 15
ATOM 26747 N N . VAL A 1 35 ? 1.688 7.729 2.520 1.00 0.00 35 VAL A N 15
ATOM 26748 C CA . VAL A 1 35 ? 1.974 8.404 1.265 1.00 0.00 35 VAL A CA 15
ATOM 26749 C C . VAL A 1 35 ? 3.476 8.677 1.168 1.00 0.00 35 VAL A C 15
ATOM 26750 O O . VAL A 1 35 ? 4.079 9.189 2.109 1.00 0.00 35 VAL A O 15
ATOM 26763 N N . PRO A 1 36 ? 4.051 8.314 -0.010 1.00 0.00 36 PRO A N 15
ATOM 26764 C CA . PRO A 1 36 ? 5.471 8.514 -0.242 1.00 0.00 36 PRO A CA 15
ATOM 26765 C C . PRO A 1 36 ? 5.781 9.989 -0.506 1.00 0.00 36 PRO A C 15
ATOM 26766 O O . PRO A 1 36 ? 5.000 10.685 -1.155 1.00 0.00 36 PRO A O 15
ATOM 26777 N N . VAL A 1 37 ? 6.921 10.424 0.010 1.00 0.00 37 VAL A N 15
ATOM 26778 C CA . VAL A 1 37 ? 7.343 11.803 -0.162 1.00 0.00 37 VAL A CA 15
ATOM 26779 C C . VAL A 1 37 ? 8.767 11.831 -0.721 1.00 0.00 37 VAL A C 15
ATOM 26780 O O . VAL A 1 37 ? 9.507 10.856 -0.593 1.00 0.00 37 VAL A O 15
ATOM 26793 N N . PRO A 1 38 ? 9.117 12.987 -1.345 1.00 0.00 38 PRO A N 15
ATOM 26794 C CA . PRO A 1 38 ? 10.440 13.154 -1.924 1.00 0.00 38 PRO A CA 15
ATOM 26795 C C . PRO A 1 38 ? 11.490 13.383 -0.835 1.00 0.00 38 PRO A C 15
ATOM 26796 O O . PRO A 1 38 ? 11.158 13.457 0.347 1.00 0.00 38 PRO A O 15
ATOM 26807 N N . LYS A 1 39 ? 12.736 13.489 -1.273 1.00 0.00 39 LYS A N 15
ATOM 26808 C CA . LYS A 1 39 ? 13.837 13.708 -0.350 1.00 0.00 39 LYS A CA 15
ATOM 26809 C C . LYS A 1 39 ? 13.988 15.208 -0.090 1.00 0.00 39 LYS A C 15
ATOM 26810 O O . LYS A 1 39 ? 14.990 15.647 0.473 1.00 0.00 39 LYS A O 15
ATOM 26829 N N . HIS A 1 40 ? 12.978 15.955 -0.513 1.00 0.00 40 HIS A N 15
ATOM 26830 C CA . HIS A 1 40 ? 12.986 17.396 -0.333 1.00 0.00 40 HIS A CA 15
ATOM 26831 C C . HIS A 1 40 ? 11.878 17.798 0.642 1.00 0.00 40 HIS A C 15
ATOM 26832 O O . HIS A 1 40 ? 11.746 18.971 0.989 1.00 0.00 40 HIS A O 15
ATOM 26846 N N . VAL A 1 41 ? 11.108 16.802 1.056 1.00 0.00 41 VAL A N 15
ATOM 26847 C CA . VAL A 1 41 ? 10.015 17.037 1.983 1.00 0.00 41 VAL A CA 15
ATOM 26848 C C . VAL A 1 41 ? 10.430 16.573 3.381 1.00 0.00 41 VAL A C 15
ATOM 26849 O O . VAL A 1 41 ? 10.568 15.376 3.627 1.00 0.00 41 VAL A O 15
ATOM 26862 N N . VAL A 1 42 ? 10.616 17.546 4.262 1.00 0.00 42 VAL A N 15
ATOM 26863 C CA . VAL A 1 42 ? 11.012 17.253 5.628 1.00 0.00 42 VAL A CA 15
ATOM 26864 C C . VAL A 1 42 ? 10.082 17.991 6.594 1.00 0.00 42 VAL A C 15
ATOM 26865 O O . VAL A 1 42 ? 9.671 17.436 7.612 1.00 0.00 42 VAL A O 15
ATOM 26878 N N . LYS A 1 43 ? 9.778 19.231 6.240 1.00 0.00 43 LYS A N 15
ATOM 26879 C CA . LYS A 1 43 ? 8.904 20.050 7.062 1.00 0.00 43 LYS A CA 15
ATOM 26880 C C . LYS A 1 43 ? 7.449 19.654 6.805 1.00 0.00 43 LYS A C 15
ATOM 26881 O O . LYS A 1 43 ? 7.094 19.268 5.692 1.00 0.00 43 LYS A O 15
ATOM 26900 N N . GLY A 1 44 ? 6.645 19.762 7.853 1.00 0.00 44 GLY A N 15
ATOM 26901 C CA . GLY A 1 44 ? 5.237 19.420 7.755 1.00 0.00 44 GLY A CA 15
ATOM 26902 C C . GLY A 1 44 ? 4.454 20.520 7.036 1.00 0.00 44 GLY A C 15
ATOM 26903 O O . GLY A 1 44 ? 3.328 20.298 6.593 1.00 0.00 44 GLY A O 15
ATOM 26907 N N . LYS A 1 45 ? 5.081 21.683 6.941 1.00 0.00 45 LYS A N 15
ATOM 26908 C CA . LYS A 1 45 ? 4.457 22.818 6.282 1.00 0.00 45 LYS A CA 15
ATOM 26909 C C . LYS A 1 45 ? 4.556 22.641 4.766 1.00 0.00 45 LYS A C 15
ATOM 26910 O O . LYS A 1 45 ? 3.883 23.340 4.010 1.00 0.00 45 LYS A O 15
ATOM 26929 N N . GLN A 1 46 ? 5.400 21.701 4.366 1.00 0.00 46 GLN A N 15
ATOM 26930 C CA . GLN A 1 46 ? 5.596 21.423 2.954 1.00 0.00 46 GLN A CA 15
ATOM 26931 C C . GLN A 1 46 ? 4.469 20.532 2.427 1.00 0.00 46 GLN A C 15
ATOM 26932 O O . GLN A 1 46 ? 4.280 20.414 1.217 1.00 0.00 46 GLN A O 15
ATOM 26946 N N . VAL A 1 47 ? 3.750 19.928 3.361 1.00 0.00 47 VAL A N 15
ATOM 26947 C CA . VAL A 1 47 ? 2.646 19.052 3.007 1.00 0.00 47 VAL A CA 15
ATOM 26948 C C . VAL A 1 47 ? 1.371 19.540 3.696 1.00 0.00 47 VAL A C 15
ATOM 26949 O O . VAL A 1 47 ? 1.416 20.014 4.830 1.00 0.00 47 VAL A O 15
ATOM 26962 N N . SER A 1 48 ? 0.263 19.408 2.981 1.00 0.00 48 SER A N 15
ATOM 26963 C CA . SER A 1 48 ? -1.023 19.830 3.510 1.00 0.00 48 SER A CA 15
ATOM 26964 C C . SER A 1 48 ? -1.852 18.608 3.910 1.00 0.00 48 SER A C 15
ATOM 26965 O O . SER A 1 48 ? -1.886 17.613 3.187 1.00 0.00 48 SER A O 15
ATOM 26973 N N . VAL A 1 49 ? -2.499 18.722 5.060 1.00 0.00 49 VAL A N 15
ATOM 26974 C CA . VAL A 1 49 ? -3.325 17.638 5.564 1.00 0.00 49 VAL A CA 15
ATOM 26975 C C . VAL A 1 49 ? -4.664 18.203 6.042 1.00 0.00 49 VAL A C 15
ATOM 26976 O O . VAL A 1 49 ? -4.742 18.807 7.111 1.00 0.00 49 VAL A O 15
ATOM 26989 N N . ALA A 1 50 ? -5.686 17.987 5.226 1.00 0.00 50 ALA A N 15
ATOM 26990 C CA . ALA A 1 50 ? -7.018 18.467 5.552 1.00 0.00 50 ALA A CA 15
ATOM 26991 C C . ALA A 1 50 ? -7.906 17.279 5.926 1.00 0.00 50 ALA A C 15
ATOM 26992 O O . ALA A 1 50 ? -8.220 16.443 5.081 1.00 0.00 50 ALA A O 15
ATOM 26999 N N . LEU A 1 51 ? -8.287 17.242 7.195 1.00 0.00 51 LEU A N 15
ATOM 27000 C CA . LEU A 1 51 ? -9.132 16.170 7.692 1.00 0.00 51 LEU A CA 15
ATOM 27001 C C . LEU A 1 51 ? -10.505 16.738 8.059 1.00 0.00 51 LEU A C 15
ATOM 27002 O O . LEU A 1 51 ? -10.597 17.801 8.672 1.00 0.00 51 LEU A O 15
ATOM 27018 N N . SER A 1 52 ? -11.537 16.005 7.669 1.00 0.00 52 SER A N 15
ATOM 27019 C CA . SER A 1 52 ? -12.900 16.422 7.950 1.00 0.00 52 SER A CA 15
ATOM 27020 C C . SER A 1 52 ? -13.664 15.288 8.637 1.00 0.00 52 SER A C 15
ATOM 27021 O O . SER A 1 52 ? -13.981 15.378 9.822 1.00 0.00 52 SER A O 15
ATOM 27029 N N . SER A 1 53 ? -13.936 14.247 7.864 1.00 0.00 53 SER A N 15
ATOM 27030 C CA . SER A 1 53 ? -14.656 13.097 8.384 1.00 0.00 53 SER A CA 15
ATOM 27031 C C . SER A 1 53 ? -14.847 12.056 7.279 1.00 0.00 53 SER A C 15
ATOM 27032 O O . SER A 1 53 ? -14.575 10.873 7.481 1.00 0.00 53 SER A O 15
ATOM 27040 N N . SER A 1 54 ? -15.313 12.533 6.134 1.00 0.00 54 SER A N 15
ATOM 27041 C CA . SER A 1 54 ? -15.543 11.659 4.997 1.00 0.00 54 SER A CA 15
ATOM 27042 C C . SER A 1 54 ? -14.682 12.102 3.813 1.00 0.00 54 SER A C 15
ATOM 27043 O O . SER A 1 54 ? -15.077 11.942 2.659 1.00 0.00 54 SER A O 15
ATOM 27051 N N . SER A 1 55 ? -13.521 12.652 4.139 1.00 0.00 55 SER A N 15
ATOM 27052 C CA . SER A 1 55 ? -12.601 13.120 3.117 1.00 0.00 55 SER A CA 15
ATOM 27053 C C . SER A 1 55 ? -11.201 13.288 3.710 1.00 0.00 55 SER A C 15
ATOM 27054 O O . SER A 1 55 ? -11.013 13.144 4.917 1.00 0.00 55 SER A O 15
ATOM 27062 N N . ILE A 1 56 ? -10.254 13.589 2.834 1.00 0.00 56 ILE A N 15
ATOM 27063 C CA . ILE A 1 56 ? -8.876 13.778 3.256 1.00 0.00 56 ILE A CA 15
ATOM 27064 C C . ILE A 1 56 ? -8.094 14.467 2.136 1.00 0.00 56 ILE A C 15
ATOM 27065 O O . ILE A 1 56 ? -8.476 14.390 0.969 1.00 0.00 56 ILE A O 15
ATOM 27081 N N . ARG A 1 57 ? -7.014 15.125 2.530 1.00 0.00 57 ARG A N 15
ATOM 27082 C CA . ARG A 1 57 ? -6.175 15.827 1.574 1.00 0.00 57 ARG A CA 15
ATOM 27083 C C . ARG A 1 57 ? -4.697 15.609 1.905 1.00 0.00 57 ARG A C 15
ATOM 27084 O O . ARG A 1 57 ? -4.281 15.781 3.050 1.00 0.00 57 ARG A O 15
ATOM 27105 N N . VAL A 1 58 ? -3.943 15.233 0.882 1.00 0.00 58 VAL A N 15
ATOM 27106 C CA . VAL A 1 58 ? -2.521 14.990 1.049 1.00 0.00 58 VAL A CA 15
ATOM 27107 C C . VAL A 1 58 ? -1.759 15.616 -0.121 1.00 0.00 58 VAL A C 15
ATOM 27108 O O . VAL A 1 58 ? -1.657 15.017 -1.191 1.00 0.00 58 VAL A O 15
ATOM 27121 N N . ALA A 1 59 ? -1.244 16.812 0.121 1.00 0.00 59 ALA A N 15
ATOM 27122 C CA . ALA A 1 59 ? -0.495 17.525 -0.899 1.00 0.00 59 ALA A CA 15
ATOM 27123 C C . ALA A 1 59 ? 0.918 17.806 -0.386 1.00 0.00 59 ALA A C 15
ATOM 27124 O O . ALA A 1 59 ? 1.157 17.797 0.821 1.00 0.00 59 ALA A O 15
ATOM 27131 N N . MET A 1 60 ? 1.818 18.049 -1.327 1.00 0.00 60 MET A N 15
ATOM 27132 C CA . MET A 1 60 ? 3.202 18.332 -0.985 1.00 0.00 60 MET A CA 15
ATOM 27133 C C . MET A 1 60 ? 3.763 19.456 -1.858 1.00 0.00 60 MET A C 15
ATOM 27134 O O . MET A 1 60 ? 3.430 19.557 -3.037 1.00 0.00 60 MET A O 15
ATOM 27148 N N . LEU A 1 61 ? 4.607 20.273 -1.244 1.00 0.00 61 LEU A N 15
ATOM 27149 C CA . LEU A 1 61 ? 5.218 21.387 -1.950 1.00 0.00 61 LEU A CA 15
ATOM 27150 C C . LEU A 1 61 ? 6.338 20.861 -2.850 1.00 0.00 61 LEU A C 15
ATOM 27151 O O . LEU A 1 61 ? 7.168 20.066 -2.413 1.00 0.00 61 LEU A O 15
ATOM 27167 N N . GLU A 1 62 ? 6.325 21.326 -4.090 1.00 0.00 62 GLU A N 15
ATOM 27168 C CA . GLU A 1 62 ? 7.329 20.913 -5.055 1.00 0.00 62 GLU A CA 15
ATOM 27169 C C . GLU A 1 62 ? 8.444 21.957 -5.141 1.00 0.00 62 GLU A C 15
ATOM 27170 O O . GLU A 1 62 ? 9.576 21.696 -4.737 1.00 0.00 62 GLU A O 15
ATOM 27182 N N . GLU A 1 63 ? 8.085 23.118 -5.670 1.00 0.00 63 GLU A N 15
ATOM 27183 C CA . GLU A 1 63 ? 9.041 24.202 -5.814 1.00 0.00 63 GLU A CA 15
ATOM 27184 C C . GLU A 1 63 ? 8.313 25.518 -6.096 1.00 0.00 63 GLU A C 15
ATOM 27185 O O . GLU A 1 63 ? 8.292 26.413 -5.253 1.00 0.00 63 GLU A O 15
ATOM 27197 N N . ASN A 1 64 ? 7.734 25.593 -7.285 1.00 0.00 64 ASN A N 15
ATOM 27198 C CA . ASN A 1 64 ? 7.007 26.785 -7.689 1.00 0.00 64 ASN A CA 15
ATOM 27199 C C . ASN A 1 64 ? 5.539 26.643 -7.284 1.00 0.00 64 ASN A C 15
ATOM 27200 O O . ASN A 1 64 ? 4.766 27.593 -7.393 1.00 0.00 64 ASN A O 15
ATOM 27211 N N . GLY A 1 65 ? 5.198 25.448 -6.823 1.00 0.00 65 GLY A N 15
ATOM 27212 C CA . GLY A 1 65 ? 3.836 25.169 -6.401 1.00 0.00 65 GLY A CA 15
ATOM 27213 C C . GLY A 1 65 ? 3.784 23.936 -5.496 1.00 0.00 65 GLY A C 15
ATOM 27214 O O . GLY A 1 65 ? 4.614 23.784 -4.600 1.00 0.00 65 GLY A O 15
ATOM 27218 N N . GLU A 1 66 ? 2.801 23.089 -5.760 1.00 0.00 66 GLU A N 15
ATOM 27219 C CA . GLU A 1 66 ? 2.630 21.874 -4.981 1.00 0.00 66 GLU A CA 15
ATOM 27220 C C . GLU A 1 66 ? 1.845 20.835 -5.784 1.00 0.00 66 GLU A C 15
ATOM 27221 O O . GLU A 1 66 ? 1.497 21.071 -6.939 1.00 0.00 66 GLU A O 15
ATOM 27233 N N . ARG A 1 67 ? 1.590 19.705 -5.139 1.00 0.00 67 ARG A N 15
ATOM 27234 C CA . ARG A 1 67 ? 0.853 18.629 -5.779 1.00 0.00 67 ARG A CA 15
ATOM 27235 C C . ARG A 1 67 ? 0.042 17.851 -4.740 1.00 0.00 67 ARG A C 15
ATOM 27236 O O . ARG A 1 67 ? 0.497 17.650 -3.615 1.00 0.00 67 ARG A O 15
ATOM 27257 N N . VAL A 1 68 ? -1.146 17.434 -5.154 1.00 0.00 68 VAL A N 15
ATOM 27258 C CA . VAL A 1 68 ? -2.024 16.683 -4.274 1.00 0.00 68 VAL A CA 15
ATOM 27259 C C . VAL A 1 68 ? -1.762 15.186 -4.455 1.00 0.00 68 VAL A C 15
ATOM 27260 O O . VAL A 1 68 ? -2.289 14.567 -5.378 1.00 0.00 68 VAL A O 15
ATOM 27273 N N . LEU A 1 69 ? -0.947 14.648 -3.559 1.00 0.00 69 LEU A N 15
ATOM 27274 C CA . LEU A 1 69 ? -0.608 13.236 -3.609 1.00 0.00 69 LEU A CA 15
ATOM 27275 C C . LEU A 1 69 ? -1.892 12.406 -3.549 1.00 0.00 69 LEU A C 15
ATOM 27276 O O . LEU A 1 69 ? -2.185 11.642 -4.467 1.00 0.00 69 LEU A O 15
ATOM 27292 N N . MET A 1 70 ? -2.623 12.583 -2.458 1.00 0.00 70 MET A N 15
ATOM 27293 C CA . MET A 1 70 ? -3.869 11.860 -2.266 1.00 0.00 70 MET A CA 15
ATOM 27294 C C . MET A 1 70 ? -4.990 12.806 -1.831 1.00 0.00 70 MET A C 15
ATOM 27295 O O . MET A 1 70 ? -4.751 13.761 -1.094 1.00 0.00 70 MET A O 15
ATOM 27309 N N . GLU A 1 71 ? -6.191 12.506 -2.305 1.00 0.00 71 GLU A N 15
ATOM 27310 C CA . GLU A 1 71 ? -7.350 13.317 -1.974 1.00 0.00 71 GLU A CA 15
ATOM 27311 C C . GLU A 1 71 ? -8.618 12.695 -2.561 1.00 0.00 71 GLU A C 15
ATOM 27312 O O . GLU A 1 71 ? -8.572 12.058 -3.613 1.00 0.00 71 GLU A O 15
ATOM 27324 N N . GLY A 1 72 ? -9.721 12.901 -1.857 1.00 0.00 72 GLY A N 15
ATOM 27325 C CA . GLY A 1 72 ? -11.000 12.368 -2.295 1.00 0.00 72 GLY A CA 15
ATOM 27326 C C . GLY A 1 72 ? -11.903 12.056 -1.099 1.00 0.00 72 GLY A C 15
ATOM 27327 O O . GLY A 1 72 ? -11.415 11.789 -0.002 1.00 0.00 72 GLY A O 15
ATOM 27331 N N . LYS A 1 73 ? -13.202 12.101 -1.353 1.00 0.00 73 LYS A N 15
ATOM 27332 C CA . LYS A 1 73 ? -14.178 11.827 -0.311 1.00 0.00 73 LYS A CA 15
ATOM 27333 C C . LYS A 1 73 ? -14.106 10.348 0.072 1.00 0.00 73 LYS A C 15
ATOM 27334 O O . LYS A 1 73 ? -14.225 9.474 -0.786 1.00 0.00 73 LYS A O 15
ATOM 27353 N N . LEU A 1 74 ? -13.913 10.112 1.361 1.00 0.00 74 LEU A N 15
ATOM 27354 C CA . LEU A 1 74 ? -13.825 8.753 1.868 1.00 0.00 74 LEU A CA 15
ATOM 27355 C C . LEU A 1 74 ? -15.169 8.050 1.670 1.00 0.00 74 LEU A C 15
ATOM 27356 O O . LEU A 1 74 ? -16.140 8.671 1.239 1.00 0.00 74 LEU A O 15
ATOM 27372 N N . THR A 1 75 ? -15.183 6.765 1.992 1.00 0.00 75 THR A N 15
ATOM 27373 C CA . THR A 1 75 ? -16.392 5.972 1.855 1.00 0.00 75 THR A CA 15
ATOM 27374 C C . THR A 1 75 ? -17.293 6.156 3.078 1.00 0.00 75 THR A C 15
ATOM 27375 O O . THR A 1 75 ? -18.517 6.162 2.957 1.00 0.00 75 THR A O 15
ATOM 27386 N N . HIS A 1 76 ? -16.651 6.300 4.229 1.00 0.00 76 HIS A N 15
ATOM 27387 C CA . HIS A 1 76 ? -17.379 6.483 5.473 1.00 0.00 76 HIS A CA 15
ATOM 27388 C C . HIS A 1 76 ? -16.770 7.648 6.257 1.00 0.00 76 HIS A C 15
ATOM 27389 O O . HIS A 1 76 ? -15.772 8.230 5.835 1.00 0.00 76 HIS A O 15
ATOM 27403 N N . LYS A 1 77 ? -17.398 7.953 7.383 1.00 0.00 77 LYS A N 15
ATOM 27404 C CA . LYS A 1 77 ? -16.931 9.038 8.229 1.00 0.00 77 LYS A CA 15
ATOM 27405 C C . LYS A 1 77 ? -15.877 8.503 9.202 1.00 0.00 77 LYS A C 15
ATOM 27406 O O . LYS A 1 77 ? -15.807 7.299 9.446 1.00 0.00 77 LYS A O 15
ATOM 27425 N N . ILE A 1 78 ? -15.084 9.424 9.730 1.00 0.00 78 ILE A N 15
ATOM 27426 C CA . ILE A 1 78 ? -14.038 9.060 10.670 1.00 0.00 78 ILE A CA 15
ATOM 27427 C C . ILE A 1 78 ? -14.031 10.057 11.831 1.00 0.00 78 ILE A C 15
ATOM 27428 O O . ILE A 1 78 ? -14.794 11.022 11.829 1.00 0.00 78 ILE A O 15
ATOM 27444 N N . ASN A 1 79 ? -13.161 9.790 12.793 1.00 0.00 79 ASN A N 15
ATOM 27445 C CA . ASN A 1 79 ? -13.045 10.652 13.957 1.00 0.00 79 ASN A CA 15
ATOM 27446 C C . ASN A 1 79 ? -11.785 11.510 13.827 1.00 0.00 79 ASN A C 15
ATOM 27447 O O . ASN A 1 79 ? -10.743 11.178 14.390 1.00 0.00 79 ASN A O 15
ATOM 27458 N N . THR A 1 80 ? -11.922 12.597 13.082 1.00 0.00 80 THR A N 15
ATOM 27459 C CA . THR A 1 80 ? -10.807 13.505 12.871 1.00 0.00 80 THR A CA 15
ATOM 27460 C C . THR A 1 80 ? -10.113 13.815 14.198 1.00 0.00 80 THR A C 15
ATOM 27461 O O . THR A 1 80 ? -8.919 14.108 14.225 1.00 0.00 80 THR A O 15
ATOM 27472 N N . GLU A 1 81 ? -10.892 13.740 15.268 1.00 0.00 81 GLU A N 15
ATOM 27473 C CA . GLU A 1 81 ? -10.367 14.008 16.596 1.00 0.00 81 GLU A CA 15
ATOM 27474 C C . GLU A 1 81 ? -9.438 12.876 17.039 1.00 0.00 81 GLU A C 15
ATOM 27475 O O . GLU A 1 81 ? -8.313 13.124 17.469 1.00 0.00 81 GLU A O 15
ATOM 27487 N N . SER A 1 82 ? -9.944 11.658 16.919 1.00 0.00 82 SER A N 15
ATOM 27488 C CA . SER A 1 82 ? -9.174 10.486 17.302 1.00 0.00 82 SER A CA 15
ATOM 27489 C C . SER A 1 82 ? -8.113 10.188 16.240 1.00 0.00 82 SER A C 15
ATOM 27490 O O . SER A 1 82 ? -7.137 9.490 16.512 1.00 0.00 82 SER A O 15
ATOM 27498 N N . SER A 1 83 ? -8.340 10.731 15.053 1.00 0.00 83 SER A N 15
ATOM 27499 C CA . SER A 1 83 ? -7.416 10.531 13.950 1.00 0.00 83 SER A CA 15
ATOM 27500 C C . SER A 1 83 ? -6.207 11.455 14.107 1.00 0.00 83 SER A C 15
ATOM 27501 O O . SER A 1 83 ? -6.265 12.441 14.840 1.00 0.00 83 SER A O 15
ATOM 27509 N N . LEU A 1 84 ? -5.139 11.103 13.406 1.00 0.00 84 LEU A N 15
ATOM 27510 C CA . LEU A 1 84 ? -3.917 11.888 13.458 1.00 0.00 84 LEU A CA 15
ATOM 27511 C C . LEU A 1 84 ? -3.171 11.751 12.130 1.00 0.00 84 LEU A C 15
ATOM 27512 O O . LEU A 1 84 ? -3.625 11.049 11.228 1.00 0.00 84 LEU A O 15
ATOM 27528 N N . TRP A 1 85 ? -2.037 12.432 12.052 1.00 0.00 85 TRP A N 15
ATOM 27529 C CA . TRP A 1 85 ? -1.223 12.395 10.849 1.00 0.00 85 TRP A CA 15
ATOM 27530 C C . TRP A 1 85 ? 0.163 12.941 11.199 1.00 0.00 85 TRP A C 15
ATOM 27531 O O . TRP A 1 85 ? 0.280 14.005 11.806 1.00 0.00 85 TRP A O 15
ATOM 27552 N N . SER A 1 86 ? 1.178 12.189 10.800 1.00 0.00 86 SER A N 15
ATOM 27553 C CA . SER A 1 86 ? 2.551 12.585 11.064 1.00 0.00 86 SER A CA 15
ATOM 27554 C C . SER A 1 86 ? 3.358 12.573 9.764 1.00 0.00 86 SER A C 15
ATOM 27555 O O . SER A 1 86 ? 3.259 11.633 8.977 1.00 0.00 86 SER A O 15
ATOM 27563 N N . LEU A 1 87 ? 4.139 13.628 9.580 1.00 0.00 87 LEU A N 15
ATOM 27564 C CA . LEU A 1 87 ? 4.962 13.750 8.389 1.00 0.00 87 LEU A CA 15
ATOM 27565 C C . LEU A 1 87 ? 6.381 13.273 8.704 1.00 0.00 87 LEU A C 15
ATOM 27566 O O . LEU A 1 87 ? 6.903 13.538 9.786 1.00 0.00 87 LEU A O 15
ATOM 27582 N N . GLU A 1 88 ? 6.965 12.577 7.739 1.00 0.00 88 GLU A N 15
ATOM 27583 C CA . GLU A 1 88 ? 8.313 12.060 7.900 1.00 0.00 88 GLU A CA 15
ATOM 27584 C C . GLU A 1 88 ? 9.234 12.632 6.821 1.00 0.00 88 GLU A C 15
ATOM 27585 O O . GLU A 1 88 ? 8.878 12.651 5.643 1.00 0.00 88 GLU A O 15
ATOM 27597 N N . PRO A 1 89 ? 10.429 13.097 7.272 1.00 0.00 89 PRO A N 15
ATOM 27598 C CA . PRO A 1 89 ? 11.404 13.668 6.358 1.00 0.00 89 PRO A CA 15
ATOM 27599 C C . PRO A 1 89 ? 12.097 12.575 5.542 1.00 0.00 89 PRO A C 15
ATOM 27600 O O . PRO A 1 89 ? 12.673 11.646 6.106 1.00 0.00 89 PRO A O 15
ATOM 27611 N N . GLY A 1 90 ? 12.019 12.723 4.228 1.00 0.00 90 GLY A N 15
ATOM 27612 C CA . GLY A 1 90 ? 12.632 11.760 3.329 1.00 0.00 90 GLY A CA 15
ATOM 27613 C C . GLY A 1 90 ? 12.118 10.346 3.607 1.00 0.00 90 GLY A C 15
ATOM 27614 O O . GLY A 1 90 ? 12.902 9.402 3.694 1.00 0.00 90 GLY A O 15
ATOM 27618 N N . LYS A 1 91 ? 10.803 10.244 3.739 1.00 0.00 91 LYS A N 15
ATOM 27619 C CA . LYS A 1 91 ? 10.176 8.961 4.005 1.00 0.00 91 LYS A CA 15
ATOM 27620 C C . LYS A 1 91 ? 8.786 8.935 3.366 1.00 0.00 91 LYS A C 15
ATOM 27621 O O . LYS A 1 91 ? 8.657 8.738 2.159 1.00 0.00 91 LYS A O 15
ATOM 27640 N N . CYS A 1 92 ? 7.780 9.138 4.205 1.00 0.00 92 CYS A N 15
ATOM 27641 C CA . CYS A 1 92 ? 6.405 9.141 3.737 1.00 0.00 92 CYS A CA 15
ATOM 27642 C C . CYS A 1 92 ? 5.539 9.831 4.794 1.00 0.00 92 CYS A C 15
ATOM 27643 O O . CYS A 1 92 ? 6.021 10.161 5.876 1.00 0.00 92 CYS A O 15
ATOM 27651 N N . VAL A 1 93 ? 4.277 10.027 4.443 1.00 0.00 93 VAL A N 15
ATOM 27652 C CA . VAL A 1 93 ? 3.340 10.671 5.348 1.00 0.00 93 VAL A CA 15
ATOM 27653 C C . VAL A 1 93 ? 2.471 9.605 6.018 1.00 0.00 93 VAL A C 15
ATOM 27654 O O . VAL A 1 93 ? 1.993 8.683 5.358 1.00 0.00 93 VAL A O 15
ATOM 27667 N N . LEU A 1 94 ? 2.291 9.767 7.321 1.00 0.00 94 LEU A N 15
ATOM 27668 C CA . LEU A 1 94 ? 1.488 8.830 8.088 1.00 0.00 94 LEU A CA 15
ATOM 27669 C C . LEU A 1 94 ? 0.141 9.475 8.422 1.00 0.00 94 LEU A C 15
ATOM 27670 O O . LEU A 1 94 ? 0.092 10.616 8.878 1.00 0.00 94 LEU A O 15
ATOM 27686 N N . VAL A 1 95 ? -0.918 8.716 8.183 1.00 0.00 95 VAL A N 15
ATOM 27687 C CA . VAL A 1 95 ? -2.261 9.199 8.453 1.00 0.00 95 VAL A CA 15
ATOM 27688 C C . VAL A 1 95 ? -3.076 8.084 9.113 1.00 0.00 95 VAL A C 15
ATOM 27689 O O . VAL A 1 95 ? -3.270 7.021 8.526 1.00 0.00 95 VAL A O 15
ATOM 27702 N N . ASN A 1 96 ? -3.531 8.366 10.325 1.00 0.00 96 ASN A N 15
ATOM 27703 C CA . ASN A 1 96 ? -4.321 7.401 11.071 1.00 0.00 96 ASN A CA 15
ATOM 27704 C C . ASN A 1 96 ? -5.797 7.799 11.010 1.00 0.00 96 ASN A C 15
ATOM 27705 O O . ASN A 1 96 ? -6.139 8.959 11.233 1.00 0.00 96 ASN A O 15
ATOM 27716 N N . LEU A 1 97 ? -6.630 6.815 10.706 1.00 0.00 97 LEU A N 15
ATOM 27717 C CA . LEU A 1 97 ? -8.062 7.049 10.614 1.00 0.00 97 LEU A CA 15
ATOM 27718 C C . LEU A 1 97 ? -8.786 6.157 11.623 1.00 0.00 97 LEU A C 15
ATOM 27719 O O . LEU A 1 97 ? -8.714 4.932 11.539 1.00 0.00 97 LEU A O 15
ATOM 27735 N N . SER A 1 98 ? -9.469 6.806 12.555 1.00 0.00 98 SER A N 15
ATOM 27736 C CA . SER A 1 98 ? -10.206 6.086 13.580 1.00 0.00 98 SER A CA 15
ATOM 27737 C C . SER A 1 98 ? -11.682 5.986 13.189 1.00 0.00 98 SER A C 15
ATOM 27738 O O . SER A 1 98 ? -12.401 6.984 13.205 1.00 0.00 98 SER A O 15
ATOM 27746 N N . LYS A 1 99 ? -12.091 4.773 12.849 1.00 0.00 99 LYS A N 15
ATOM 27747 C CA . LYS A 1 99 ? -13.468 4.530 12.455 1.00 0.00 99 LYS A CA 15
ATOM 27748 C C . LYS A 1 99 ? -14.404 5.021 13.561 1.00 0.00 99 LYS A C 15
ATOM 27749 O O . LYS A 1 99 ? -14.107 4.867 14.745 1.00 0.00 99 LYS A O 15
ATOM 27768 N N . VAL A 1 100 ? -15.517 5.602 13.136 1.00 0.00 100 VAL A N 15
ATOM 27769 C CA . VAL A 1 100 ? -16.498 6.116 14.076 1.00 0.00 100 VAL A CA 15
ATOM 27770 C C . VAL A 1 100 ? -17.540 5.033 14.363 1.00 0.00 100 VAL A C 15
ATOM 27771 O O . VAL A 1 100 ? -18.735 5.318 14.428 1.00 0.00 100 VAL A O 15
ATOM 27784 N N . GLY A 1 101 ? -17.049 3.813 14.526 1.00 0.00 101 GLY A N 15
ATOM 27785 C CA . GLY A 1 101 ? -17.923 2.686 14.805 1.00 0.00 101 GLY A CA 15
ATOM 27786 C C . GLY A 1 101 ? -17.496 1.452 14.008 1.00 0.00 101 GLY A C 15
ATOM 27787 O O . GLY A 1 101 ? -16.582 1.523 13.188 1.00 0.00 101 GLY A O 15
ATOM 27791 N N . GLU A 1 102 ? -18.179 0.348 14.276 1.00 0.00 102 GLU A N 15
ATOM 27792 C CA . GLU A 1 102 ? -17.882 -0.900 13.594 1.00 0.00 102 GLU A CA 15
ATOM 27793 C C . GLU A 1 102 ? -18.296 -0.813 12.124 1.00 0.00 102 GLU A C 15
ATOM 27794 O O . GLU A 1 102 ? -19.451 -1.068 11.785 1.00 0.00 102 GLU A O 15
ATOM 27806 N N . TYR A 1 103 ? -17.332 -0.452 11.291 1.00 0.00 103 TYR A N 15
ATOM 27807 C CA . TYR A 1 103 ? -17.582 -0.329 9.865 1.00 0.00 103 TYR A CA 15
ATOM 27808 C C . TYR A 1 103 ? -16.542 -1.106 9.056 1.00 0.00 103 TYR A C 15
ATOM 27809 O O . TYR A 1 103 ? -15.434 -1.350 9.533 1.00 0.00 103 TYR A O 15
ATOM 27827 N N . TRP A 1 104 ? -16.934 -1.475 7.845 1.00 0.00 104 TRP A N 15
ATOM 27828 C CA . TRP A 1 104 ? -16.049 -2.219 6.966 1.00 0.00 104 TRP A CA 15
ATOM 27829 C C . TRP A 1 104 ? -15.677 -1.312 5.792 1.00 0.00 104 TRP A C 15
ATOM 27830 O O . TRP A 1 104 ? -16.392 -1.258 4.793 1.00 0.00 104 TRP A O 15
ATOM 27851 N N . TRP A 1 105 ? -14.557 -0.622 5.951 1.00 0.00 105 TRP A N 15
ATOM 27852 C CA . TRP A 1 105 ? -14.080 0.280 4.916 1.00 0.00 105 TRP A CA 15
ATOM 27853 C C . TRP A 1 105 ? -13.531 -0.567 3.766 1.00 0.00 105 TRP A C 15
ATOM 27854 O O . TRP A 1 105 ? -12.330 -0.824 3.699 1.00 0.00 105 TRP A O 15
ATOM 27875 N N . ASN A 1 106 ? -14.437 -0.977 2.891 1.00 0.00 106 ASN A N 15
ATOM 27876 C CA . ASN A 1 106 ? -14.058 -1.790 1.747 1.00 0.00 106 ASN A CA 15
ATOM 27877 C C . ASN A 1 106 ? -13.029 -1.031 0.906 1.00 0.00 106 ASN A C 15
ATOM 27878 O O . ASN A 1 106 ? -12.337 -1.626 0.082 1.00 0.00 106 ASN A O 15
ATOM 27889 N N . ALA A 1 107 ? -12.962 0.271 1.144 1.00 0.00 107 ALA A N 15
ATOM 27890 C CA . ALA A 1 107 ? -12.029 1.116 0.419 1.00 0.00 107 ALA A CA 15
ATOM 27891 C C . ALA A 1 107 ? -11.892 2.456 1.144 1.00 0.00 107 ALA A C 15
ATOM 27892 O O . ALA A 1 107 ? -12.745 2.818 1.953 1.00 0.00 107 ALA A O 15
ATOM 27899 N N . ILE A 1 108 ? -10.812 3.156 0.829 1.00 0.00 108 ILE A N 15
ATOM 27900 C CA . ILE A 1 108 ? -10.552 4.448 1.441 1.00 0.00 108 ILE A CA 15
ATOM 27901 C C . ILE A 1 108 ? -11.485 5.494 0.829 1.00 0.00 108 ILE A C 15
ATOM 27902 O O . ILE A 1 108 ? -12.286 6.106 1.534 1.00 0.00 108 ILE A O 15
ATOM 27918 N N . LEU A 1 109 ? -11.351 5.668 -0.478 1.00 0.00 109 LEU A N 15
ATOM 27919 C CA . LEU A 1 109 ? -12.172 6.630 -1.193 1.00 0.00 109 LEU A CA 15
ATOM 27920 C C . LEU A 1 109 ? -13.266 5.887 -1.964 1.00 0.00 109 LEU A C 15
ATOM 27921 O O . LEU A 1 109 ? -13.289 4.658 -1.985 1.00 0.00 109 LEU A O 15
ATOM 27937 N N . GLU A 1 110 ? -14.144 6.665 -2.578 1.00 0.00 110 GLU A N 15
ATOM 27938 C CA . GLU A 1 110 ? -15.238 6.097 -3.348 1.00 0.00 110 GLU A CA 15
ATOM 27939 C C . GLU A 1 110 ? -14.731 5.605 -4.706 1.00 0.00 110 GLU A C 15
ATOM 27940 O O . GLU A 1 110 ? -13.625 5.947 -5.121 1.00 0.00 110 GLU A O 15
ATOM 27952 N N . GLY A 1 111 ? -15.565 4.809 -5.360 1.00 0.00 111 GLY A N 15
ATOM 27953 C CA . GLY A 1 111 ? -15.215 4.267 -6.662 1.00 0.00 111 GLY A CA 15
ATOM 27954 C C . GLY A 1 111 ? -14.263 3.078 -6.522 1.00 0.00 111 GLY A C 15
ATOM 27955 O O . GLY A 1 111 ? -14.539 1.994 -7.034 1.00 0.00 111 GLY A O 15
ATOM 27959 N N . GLU A 1 112 ? -13.162 3.321 -5.827 1.00 0.00 112 GLU A N 15
ATOM 27960 C CA . GLU A 1 112 ? -12.167 2.283 -5.614 1.00 0.00 112 GLU A CA 15
ATOM 27961 C C . GLU A 1 112 ? -12.850 0.941 -5.342 1.00 0.00 112 GLU A C 15
ATOM 27962 O O . GLU A 1 112 ? -13.525 0.778 -4.327 1.00 0.00 112 GLU A O 15
ATOM 27974 N N . GLU A 1 113 ? -12.651 0.014 -6.268 1.00 0.00 113 GLU A N 15
ATOM 27975 C CA . GLU A 1 113 ? -13.239 -1.309 -6.140 1.00 0.00 113 GLU A CA 15
ATOM 27976 C C . GLU A 1 113 ? -13.185 -1.776 -4.684 1.00 0.00 113 GLU A C 15
ATOM 27977 O O . GLU A 1 113 ? -12.179 -1.583 -4.004 1.00 0.00 113 GLU A O 15
ATOM 27989 N N . PRO A 1 114 ? -14.310 -2.397 -4.238 1.00 0.00 114 PRO A N 15
ATOM 27990 C CA . PRO A 1 114 ? -14.400 -2.893 -2.875 1.00 0.00 114 PRO A CA 15
ATOM 27991 C C . PRO A 1 114 ? -13.583 -4.174 -2.703 1.00 0.00 114 PRO A C 15
ATOM 27992 O O . PRO A 1 114 ? -13.803 -5.155 -3.412 1.00 0.00 114 PRO A O 15
ATOM 28003 N N . ILE A 1 115 ? -12.656 -4.125 -1.757 1.00 0.00 115 ILE A N 15
ATOM 28004 C CA . ILE A 1 115 ? -11.805 -5.269 -1.483 1.00 0.00 115 ILE A CA 15
ATOM 28005 C C . ILE A 1 115 ? -12.661 -6.536 -1.432 1.00 0.00 115 ILE A C 15
ATOM 28006 O O . ILE A 1 115 ? -13.888 -6.459 -1.378 1.00 0.00 115 ILE A O 15
ATOM 28022 N N . ASP A 1 116 ? -11.981 -7.673 -1.450 1.00 0.00 116 ASP A N 15
ATOM 28023 C CA . ASP A 1 116 ? -12.665 -8.955 -1.406 1.00 0.00 116 ASP A CA 15
ATOM 28024 C C . ASP A 1 116 ? -12.814 -9.399 0.050 1.00 0.00 116 ASP A C 15
ATOM 28025 O O . ASP A 1 116 ? -12.050 -10.236 0.529 1.00 0.00 116 ASP A O 15
ATOM 28034 N N . ILE A 1 117 ? -13.803 -8.818 0.714 1.00 0.00 117 ILE A N 15
ATOM 28035 C CA . ILE A 1 117 ? -14.062 -9.143 2.106 1.00 0.00 117 ILE A CA 15
ATOM 28036 C C . ILE A 1 117 ? -13.875 -10.647 2.317 1.00 0.00 117 ILE A C 15
ATOM 28037 O O . ILE A 1 117 ? -14.615 -11.453 1.755 1.00 0.00 117 ILE A O 15
ATOM 28053 N N . ASP A 1 118 ? -12.882 -10.980 3.129 1.00 0.00 118 ASP A N 15
ATOM 28054 C CA . ASP A 1 118 ? -12.589 -12.373 3.421 1.00 0.00 118 ASP A CA 15
ATOM 28055 C C . ASP A 1 118 ? -12.273 -12.521 4.911 1.00 0.00 118 ASP A C 15
ATOM 28056 O O . ASP A 1 118 ? -12.793 -13.417 5.573 1.00 0.00 118 ASP A O 15
ATOM 28065 N N . SER A 1 119 ? -11.421 -11.629 5.394 1.00 0.00 119 SER A N 15
ATOM 28066 C CA . SER A 1 119 ? -11.028 -11.649 6.793 1.00 0.00 119 SER A CA 15
ATOM 28067 C C . SER A 1 119 ? -10.385 -12.994 7.136 1.00 0.00 119 SER A C 15
ATOM 28068 O O . SER A 1 119 ? -11.048 -14.030 7.104 1.00 0.00 119 SER A O 15
ATOM 28076 N N . GLY A 1 120 ? -9.101 -12.935 7.457 1.00 0.00 120 GLY A N 15
ATOM 28077 C CA . GLY A 1 120 ? -8.361 -14.136 7.807 1.00 0.00 120 GLY A CA 15
ATOM 28078 C C . GLY A 1 120 ? -7.961 -14.123 9.283 1.00 0.00 120 GLY A C 15
ATOM 28079 O O . GLY A 1 120 ? -8.696 -13.607 10.125 1.00 0.00 120 GLY A O 15
ATOM 28083 N N . PRO A 1 121 ? -6.767 -14.713 9.561 1.00 0.00 121 PRO A N 15
ATOM 28084 C CA . PRO A 1 121 ? -6.261 -14.775 10.921 1.00 0.00 121 PRO A CA 15
ATOM 28085 C C . PRO A 1 121 ? -5.732 -13.411 11.372 1.00 0.00 121 PRO A C 15
ATOM 28086 O O . PRO A 1 121 ? -4.837 -12.850 10.742 1.00 0.00 121 PRO A O 15
ATOM 28097 N N . SER A 1 122 ? -6.308 -12.919 12.459 1.00 0.00 122 SER A N 15
ATOM 28098 C CA . SER A 1 122 ? -5.905 -11.632 13.001 1.00 0.00 122 SER A CA 15
ATOM 28099 C C . SER A 1 122 ? -4.675 -11.802 13.894 1.00 0.00 122 SER A C 15
ATOM 28100 O O . SER A 1 122 ? -4.371 -12.910 14.334 1.00 0.00 122 SER A O 15
ATOM 28108 N N . SER A 1 123 ? -3.999 -10.688 14.134 1.00 0.00 123 SER A N 15
ATOM 28109 C CA . SER A 1 123 ? -2.808 -10.700 14.967 1.00 0.00 123 SER A CA 15
ATOM 28110 C C . SER A 1 123 ? -1.918 -11.886 14.590 1.00 0.00 123 SER A C 15
ATOM 28111 O O . SER A 1 123 ? -1.938 -12.919 15.257 1.00 0.00 123 SER A O 15
ATOM 28119 N N . GLY A 1 124 ? -1.158 -11.698 13.521 1.00 0.00 124 GLY A N 15
ATOM 28120 C CA . GLY A 1 124 ? -0.262 -12.739 13.047 1.00 0.00 124 GLY A CA 15
ATOM 28121 C C . GLY A 1 124 ? -0.461 -12.995 11.552 1.00 0.00 124 GLY A C 15
ATOM 28122 O O . GLY A 1 124 ? 0.496 -12.964 10.780 1.00 0.00 124 GLY A O 15
ATOM 28126 N N . GLY A 1 1 ? -1.809 -20.292 10.902 1.00 0.00 1 GLY A N 16
ATOM 28127 C CA . GLY A 1 1 ? -0.406 -19.915 10.920 1.00 0.00 1 GLY A CA 16
ATOM 28128 C C . GLY A 1 1 ? 0.493 -21.137 10.720 1.00 0.00 1 GLY A C 16
ATOM 28129 O O . GLY A 1 1 ? 1.318 -21.452 11.576 1.00 0.00 1 GLY A O 16
ATOM 28133 N N . SER A 1 2 ? 0.303 -21.791 9.584 1.00 0.00 2 SER A N 16
ATOM 28134 C CA . SER A 1 2 ? 1.087 -22.971 9.260 1.00 0.00 2 SER A CA 16
ATOM 28135 C C . SER A 1 2 ? 2.563 -22.597 9.118 1.00 0.00 2 SER A C 16
ATOM 28136 O O . SER A 1 2 ? 3.414 -23.132 9.827 1.00 0.00 2 SER A O 16
ATOM 28144 N N . SER A 1 3 ? 2.823 -21.680 8.198 1.00 0.00 3 SER A N 16
ATOM 28145 C CA . SER A 1 3 ? 4.182 -21.227 7.954 1.00 0.00 3 SER A CA 16
ATOM 28146 C C . SER A 1 3 ? 5.079 -22.421 7.621 1.00 0.00 3 SER A C 16
ATOM 28147 O O . SER A 1 3 ? 5.474 -23.172 8.511 1.00 0.00 3 SER A O 16
ATOM 28155 N N . GLY A 1 4 ? 5.374 -22.558 6.337 1.00 0.00 4 GLY A N 16
ATOM 28156 C CA . GLY A 1 4 ? 6.218 -23.648 5.875 1.00 0.00 4 GLY A CA 16
ATOM 28157 C C . GLY A 1 4 ? 6.989 -23.249 4.616 1.00 0.00 4 GLY A C 16
ATOM 28158 O O . GLY A 1 4 ? 8.094 -22.716 4.703 1.00 0.00 4 GLY A O 16
ATOM 28162 N N . SER A 1 5 ? 6.375 -23.521 3.473 1.00 0.00 5 SER A N 16
ATOM 28163 C CA . SER A 1 5 ? 6.989 -23.197 2.198 1.00 0.00 5 SER A CA 16
ATOM 28164 C C . SER A 1 5 ? 6.754 -21.723 1.862 1.00 0.00 5 SER A C 16
ATOM 28165 O O . SER A 1 5 ? 5.921 -21.066 2.486 1.00 0.00 5 SER A O 16
ATOM 28173 N N . SER A 1 6 ? 7.501 -21.246 0.878 1.00 0.00 6 SER A N 16
ATOM 28174 C CA . SER A 1 6 ? 7.384 -19.861 0.453 1.00 0.00 6 SER A CA 16
ATOM 28175 C C . SER A 1 6 ? 7.778 -18.927 1.598 1.00 0.00 6 SER A C 16
ATOM 28176 O O . SER A 1 6 ? 7.669 -19.292 2.768 1.00 0.00 6 SER A O 16
ATOM 28184 N N . GLY A 1 7 ? 8.227 -17.738 1.222 1.00 0.00 7 GLY A N 16
ATOM 28185 C CA . GLY A 1 7 ? 8.637 -16.748 2.203 1.00 0.00 7 GLY A CA 16
ATOM 28186 C C . GLY A 1 7 ? 10.130 -16.440 2.079 1.00 0.00 7 GLY A C 16
ATOM 28187 O O . GLY A 1 7 ? 10.965 -17.169 2.612 1.00 0.00 7 GLY A O 16
ATOM 28191 N N . GLN A 1 8 ? 10.422 -15.357 1.373 1.00 0.00 8 GLN A N 16
ATOM 28192 C CA . GLN A 1 8 ? 11.800 -14.943 1.172 1.00 0.00 8 GLN A CA 16
ATOM 28193 C C . GLN A 1 8 ? 11.880 -13.424 1.013 1.00 0.00 8 GLN A C 16
ATOM 28194 O O . GLN A 1 8 ? 12.554 -12.749 1.790 1.00 0.00 8 GLN A O 16
ATOM 28208 N N . LYS A 1 9 ? 11.183 -12.929 0.000 1.00 0.00 9 LYS A N 16
ATOM 28209 C CA . LYS A 1 9 ? 11.166 -11.502 -0.271 1.00 0.00 9 LYS A CA 16
ATOM 28210 C C . LYS A 1 9 ? 9.720 -11.003 -0.264 1.00 0.00 9 LYS A C 16
ATOM 28211 O O . LYS A 1 9 ? 8.784 -11.800 -0.307 1.00 0.00 9 LYS A O 16
ATOM 28230 N N . ASN A 1 10 ? 9.583 -9.686 -0.210 1.00 0.00 10 ASN A N 16
ATOM 28231 C CA . ASN A 1 10 ? 8.266 -9.071 -0.198 1.00 0.00 10 ASN A CA 16
ATOM 28232 C C . ASN A 1 10 ? 8.333 -7.718 -0.909 1.00 0.00 10 ASN A C 16
ATOM 28233 O O . ASN A 1 10 ? 9.347 -7.025 -0.839 1.00 0.00 10 ASN A O 16
ATOM 28244 N N . PRO A 1 11 ? 7.211 -7.374 -1.596 1.00 0.00 11 PRO A N 16
ATOM 28245 C CA . PRO A 1 11 ? 7.133 -6.117 -2.320 1.00 0.00 11 PRO A CA 16
ATOM 28246 C C . PRO A 1 11 ? 6.947 -4.941 -1.359 1.00 0.00 11 PRO A C 16
ATOM 28247 O O . PRO A 1 11 ? 6.925 -5.126 -0.143 1.00 0.00 11 PRO A O 16
ATOM 28258 N N . ASP A 1 12 ? 6.817 -3.757 -1.940 1.00 0.00 12 ASP A N 16
ATOM 28259 C CA . ASP A 1 12 ? 6.633 -2.552 -1.150 1.00 0.00 12 ASP A CA 16
ATOM 28260 C C . ASP A 1 12 ? 5.138 -2.316 -0.927 1.00 0.00 12 ASP A C 16
ATOM 28261 O O . ASP A 1 12 ? 4.354 -2.346 -1.874 1.00 0.00 12 ASP A O 16
ATOM 28270 N N . SER A 1 13 ? 4.788 -2.087 0.330 1.00 0.00 13 SER A N 16
ATOM 28271 C CA . SER A 1 13 ? 3.401 -1.846 0.689 1.00 0.00 13 SER A CA 16
ATOM 28272 C C . SER A 1 13 ? 2.518 -2.974 0.150 1.00 0.00 13 SER A C 16
ATOM 28273 O O . SER A 1 13 ? 2.174 -2.988 -1.031 1.00 0.00 13 SER A O 16
ATOM 28281 N N . TYR A 1 14 ? 2.176 -3.892 1.042 1.00 0.00 14 TYR A N 16
ATOM 28282 C CA . TYR A 1 14 ? 1.340 -5.021 0.671 1.00 0.00 14 TYR A CA 16
ATOM 28283 C C . TYR A 1 14 ? 0.475 -5.474 1.850 1.00 0.00 14 TYR A C 16
ATOM 28284 O O . TYR A 1 14 ? 0.980 -5.674 2.954 1.00 0.00 14 TYR A O 16
ATOM 28302 N N . ASN A 1 15 ? -0.812 -5.622 1.575 1.00 0.00 15 ASN A N 16
ATOM 28303 C CA . ASN A 1 15 ? -1.752 -6.047 2.599 1.00 0.00 15 ASN A CA 16
ATOM 28304 C C . ASN A 1 15 ? -3.159 -6.106 2.001 1.00 0.00 15 ASN A C 16
ATOM 28305 O O . ASN A 1 15 ? -3.859 -7.106 2.149 1.00 0.00 15 ASN A O 16
ATOM 28316 N N . GLY A 1 16 ? -3.531 -5.020 1.339 1.00 0.00 16 GLY A N 16
ATOM 28317 C CA . GLY A 1 16 ? -4.842 -4.936 0.718 1.00 0.00 16 GLY A CA 16
ATOM 28318 C C . GLY A 1 16 ? -4.725 -4.577 -0.765 1.00 0.00 16 GLY A C 16
ATOM 28319 O O . GLY A 1 16 ? -4.432 -5.437 -1.594 1.00 0.00 16 GLY A O 16
ATOM 28323 N N . ALA A 1 17 ? -4.959 -3.305 -1.053 1.00 0.00 17 ALA A N 16
ATOM 28324 C CA . ALA A 1 17 ? -4.884 -2.822 -2.422 1.00 0.00 17 ALA A CA 16
ATOM 28325 C C . ALA A 1 17 ? -3.991 -1.580 -2.471 1.00 0.00 17 ALA A C 16
ATOM 28326 O O . ALA A 1 17 ? -4.286 -0.574 -1.827 1.00 0.00 17 ALA A O 16
ATOM 28333 N N . VAL A 1 18 ? -2.919 -1.692 -3.241 1.00 0.00 18 VAL A N 16
ATOM 28334 C CA . VAL A 1 18 ? -1.982 -0.590 -3.382 1.00 0.00 18 VAL A CA 16
ATOM 28335 C C . VAL A 1 18 ? -2.198 0.087 -4.737 1.00 0.00 18 VAL A C 16
ATOM 28336 O O . VAL A 1 18 ? -2.950 -0.413 -5.572 1.00 0.00 18 VAL A O 16
ATOM 28349 N N . ARG A 1 19 ? -1.525 1.214 -4.914 1.00 0.00 19 ARG A N 16
ATOM 28350 C CA . ARG A 1 19 ? -1.634 1.965 -6.153 1.00 0.00 19 ARG A CA 16
ATOM 28351 C C . ARG A 1 19 ? -0.528 3.019 -6.234 1.00 0.00 19 ARG A C 16
ATOM 28352 O O . ARG A 1 19 ? 0.111 3.333 -5.231 1.00 0.00 19 ARG A O 16
ATOM 28373 N N . GLU A 1 20 ? -0.336 3.538 -7.438 1.00 0.00 20 GLU A N 16
ATOM 28374 C CA . GLU A 1 20 ? 0.682 4.550 -7.663 1.00 0.00 20 GLU A CA 16
ATOM 28375 C C . GLU A 1 20 ? 0.163 5.927 -7.244 1.00 0.00 20 GLU A C 16
ATOM 28376 O O . GLU A 1 20 ? 0.029 6.824 -8.075 1.00 0.00 20 GLU A O 16
ATOM 28388 N N . ASN A 1 21 ? -0.116 6.051 -5.954 1.00 0.00 21 ASN A N 16
ATOM 28389 C CA . ASN A 1 21 ? -0.618 7.303 -5.414 1.00 0.00 21 ASN A CA 16
ATOM 28390 C C . ASN A 1 21 ? -0.442 7.305 -3.895 1.00 0.00 21 ASN A C 16
ATOM 28391 O O . ASN A 1 21 ? 0.279 8.140 -3.351 1.00 0.00 21 ASN A O 16
ATOM 28402 N N . TYR A 1 22 ? -1.112 6.360 -3.252 1.00 0.00 22 TYR A N 16
ATOM 28403 C CA . TYR A 1 22 ? -1.039 6.242 -1.806 1.00 0.00 22 TYR A CA 16
ATOM 28404 C C . TYR A 1 22 ? -1.449 4.840 -1.348 1.00 0.00 22 TYR A C 16
ATOM 28405 O O . TYR A 1 22 ? -2.499 4.337 -1.744 1.00 0.00 22 TYR A O 16
ATOM 28423 N N . THR A 1 23 ? -0.598 4.250 -0.522 1.00 0.00 23 THR A N 16
ATOM 28424 C CA . THR A 1 23 ? -0.859 2.917 -0.006 1.00 0.00 23 THR A CA 16
ATOM 28425 C C . THR A 1 23 ? -1.721 2.992 1.256 1.00 0.00 23 THR A C 16
ATOM 28426 O O . THR A 1 23 ? -1.763 4.024 1.923 1.00 0.00 23 THR A O 16
ATOM 28437 N N . TRP A 1 24 ? -2.388 1.884 1.544 1.00 0.00 24 TRP A N 16
ATOM 28438 C CA . TRP A 1 24 ? -3.247 1.811 2.714 1.00 0.00 24 TRP A CA 16
ATOM 28439 C C . TRP A 1 24 ? -3.538 0.336 2.996 1.00 0.00 24 TRP A C 16
ATOM 28440 O O . TRP A 1 24 ? -3.288 -0.522 2.151 1.00 0.00 24 TRP A O 16
ATOM 28461 N N . SER A 1 25 ? -4.062 0.086 4.187 1.00 0.00 25 SER A N 16
ATOM 28462 C CA . SER A 1 25 ? -4.389 -1.271 4.591 1.00 0.00 25 SER A CA 16
ATOM 28463 C C . SER A 1 25 ? -5.587 -1.259 5.543 1.00 0.00 25 SER A C 16
ATOM 28464 O O . SER A 1 25 ? -5.853 -0.253 6.199 1.00 0.00 25 SER A O 16
ATOM 28472 N N . GLN A 1 26 ? -6.278 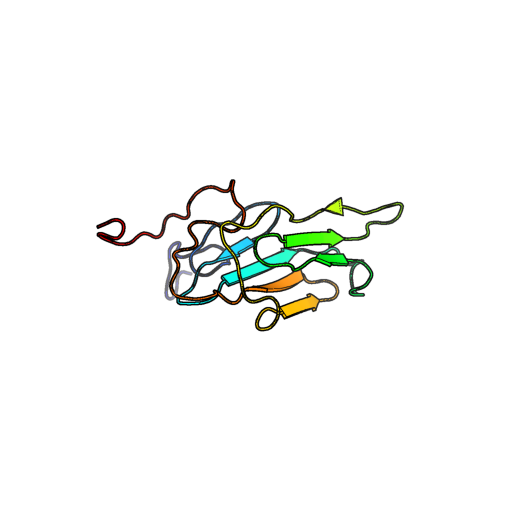-2.388 5.587 1.00 0.00 26 GLN A N 16
ATOM 28473 C CA . GLN A 1 26 ? -7.442 -2.520 6.448 1.00 0.00 26 GLN A CA 16
ATOM 28474 C C . GLN A 1 26 ? -7.126 -3.440 7.629 1.00 0.00 26 GLN A C 16
ATOM 28475 O O . GLN A 1 26 ? -6.655 -4.560 7.440 1.00 0.00 26 GLN A O 16
ATOM 28489 N N . ASP A 1 27 ? -7.399 -2.933 8.823 1.00 0.00 27 ASP A N 16
ATOM 28490 C CA . ASP A 1 27 ? -7.150 -3.694 10.034 1.00 0.00 27 ASP A CA 16
ATOM 28491 C C . ASP A 1 27 ? -8.481 -3.996 10.725 1.00 0.00 27 ASP A C 16
ATOM 28492 O O . ASP A 1 27 ? -9.519 -3.457 10.342 1.00 0.00 27 ASP A O 16
ATOM 28501 N N . TYR A 1 28 ? -8.409 -4.856 11.730 1.00 0.00 28 TYR A N 16
ATOM 28502 C CA . TYR A 1 28 ? -9.596 -5.235 12.477 1.00 0.00 28 TYR A CA 16
ATOM 28503 C C . TYR A 1 28 ? -10.527 -4.037 12.673 1.00 0.00 28 TYR A C 16
ATOM 28504 O O . TYR A 1 28 ? -11.747 -4.190 12.688 1.00 0.00 28 TYR A O 16
ATOM 28522 N N . THR A 1 29 ? -9.915 -2.871 12.819 1.00 0.00 29 THR A N 16
ATOM 28523 C CA . THR A 1 29 ? -10.674 -1.647 13.014 1.00 0.00 29 THR A CA 16
ATOM 28524 C C . THR A 1 29 ? -9.746 -0.431 12.964 1.00 0.00 29 THR A C 16
ATOM 28525 O O . THR A 1 29 ? -9.454 0.174 13.994 1.00 0.00 29 THR A O 16
ATOM 28536 N N . ASP A 1 30 ? -9.310 -0.109 11.755 1.00 0.00 30 ASP A N 16
ATOM 28537 C CA . ASP A 1 30 ? -8.422 1.024 11.558 1.00 0.00 30 ASP A CA 16
ATOM 28538 C C . ASP A 1 30 ? -7.907 1.018 10.117 1.00 0.00 30 ASP A C 16
ATOM 28539 O O . ASP A 1 30 ? -7.843 -0.033 9.481 1.00 0.00 30 ASP A O 16
ATOM 28548 N N . LEU A 1 31 ? -7.553 2.204 9.644 1.00 0.00 31 LEU A N 16
ATOM 28549 C CA . LEU A 1 31 ? -7.046 2.348 8.290 1.00 0.00 31 LEU A CA 16
ATOM 28550 C C . LEU A 1 31 ? -5.733 3.133 8.322 1.00 0.00 31 LEU A C 16
ATOM 28551 O O . LEU A 1 31 ? -5.719 4.310 8.680 1.00 0.00 31 LEU A O 16
ATOM 28567 N N . GLU A 1 32 ? -4.663 2.451 7.944 1.00 0.00 32 GLU A N 16
ATOM 28568 C CA . GLU A 1 32 ? -3.348 3.070 7.926 1.00 0.00 32 GLU A CA 16
ATOM 28569 C C . GLU A 1 32 ? -2.905 3.331 6.485 1.00 0.00 32 GLU A C 16
ATOM 28570 O O . GLU A 1 32 ? -2.568 2.398 5.757 1.00 0.00 32 GLU A O 16
ATOM 28582 N N . VAL A 1 33 ? -2.919 4.604 6.117 1.00 0.00 33 VAL A N 16
ATOM 28583 C CA . VAL A 1 33 ? -2.522 4.999 4.776 1.00 0.00 33 VAL A CA 16
ATOM 28584 C C . VAL A 1 33 ? -1.215 5.791 4.848 1.00 0.00 33 VAL A C 16
ATOM 28585 O O . VAL A 1 33 ? -1.068 6.678 5.688 1.00 0.00 33 VAL A O 16
ATOM 28598 N N . ARG A 1 34 ? -0.299 5.442 3.957 1.00 0.00 34 ARG A N 16
ATOM 28599 C CA . ARG A 1 34 ? 0.991 6.108 3.909 1.00 0.00 34 ARG A CA 16
ATOM 28600 C C . ARG A 1 34 ? 1.232 6.699 2.518 1.00 0.00 34 ARG A C 16
ATOM 28601 O O . ARG A 1 34 ? 1.055 6.016 1.511 1.00 0.00 34 ARG A O 16
ATOM 28622 N N . VAL A 1 35 ? 1.634 7.961 2.508 1.00 0.00 35 VAL A N 16
ATOM 28623 C CA . VAL A 1 35 ? 1.901 8.651 1.257 1.00 0.00 35 VAL A CA 16
ATOM 28624 C C . VAL A 1 35 ? 3.405 8.905 1.131 1.00 0.00 35 VAL A C 16
ATOM 28625 O O . VAL A 1 35 ? 4.032 9.413 2.059 1.00 0.00 35 VAL A O 16
ATOM 28638 N N . PRO A 1 36 ? 3.953 8.530 -0.055 1.00 0.00 36 PRO A N 16
ATOM 28639 C CA . PRO A 1 36 ? 5.371 8.711 -0.315 1.00 0.00 36 PRO A CA 16
ATOM 28640 C C . PRO A 1 36 ? 5.695 10.181 -0.591 1.00 0.00 36 PRO A C 16
ATOM 28641 O O . PRO A 1 36 ? 4.949 10.863 -1.292 1.00 0.00 36 PRO A O 16
ATOM 28652 N N . VAL A 1 37 ? 6.807 10.626 -0.024 1.00 0.00 37 VAL A N 16
ATOM 28653 C CA . VAL A 1 37 ? 7.237 12.002 -0.200 1.00 0.00 37 VAL A CA 16
ATOM 28654 C C . VAL A 1 37 ? 8.631 12.019 -0.831 1.00 0.00 37 VAL A C 16
ATOM 28655 O O . VAL A 1 37 ? 9.357 11.029 -0.767 1.00 0.00 37 VAL A O 16
ATOM 28668 N N . PRO A 1 38 ? 8.972 13.186 -1.440 1.00 0.00 38 PRO A N 16
ATOM 28669 C CA . PRO A 1 38 ? 10.266 13.345 -2.082 1.00 0.00 38 PRO A CA 16
ATOM 28670 C C . PRO A 1 38 ? 11.375 13.524 -1.043 1.00 0.00 38 PRO A C 16
ATOM 28671 O O . PRO A 1 38 ? 11.114 13.500 0.159 1.00 0.00 38 PRO A O 16
ATOM 28682 N N . LYS A 1 39 ? 12.589 13.700 -1.544 1.00 0.00 39 LYS A N 16
ATOM 28683 C CA . LYS A 1 39 ? 13.738 13.883 -0.674 1.00 0.00 39 LYS A CA 16
ATOM 28684 C C . LYS A 1 39 ? 13.905 15.371 -0.363 1.00 0.00 39 LYS A C 16
ATOM 28685 O O . LYS A 1 39 ? 14.919 15.782 0.200 1.00 0.00 39 LYS A O 16
ATOM 28704 N N . HIS A 1 40 ? 12.895 16.140 -0.743 1.00 0.00 40 HIS A N 16
ATOM 28705 C CA . HIS A 1 40 ? 12.918 17.574 -0.512 1.00 0.00 40 HIS A CA 16
ATOM 28706 C C . HIS A 1 40 ? 11.918 17.932 0.590 1.00 0.00 40 HIS A C 16
ATOM 28707 O O . HIS A 1 40 ? 11.847 19.082 1.019 1.00 0.00 40 HIS A O 16
ATOM 28721 N N . VAL A 1 41 ? 11.171 16.924 1.017 1.00 0.00 41 VAL A N 16
ATOM 28722 C CA . VAL A 1 41 ? 10.179 17.118 2.061 1.00 0.00 41 VAL A CA 16
ATOM 28723 C C . VAL A 1 41 ? 10.740 16.611 3.391 1.00 0.00 41 VAL A C 16
ATOM 28724 O O . VAL A 1 41 ? 10.728 15.409 3.656 1.00 0.00 41 VAL A O 16
ATOM 28737 N N . VAL A 1 42 ? 11.217 17.551 4.193 1.00 0.00 42 VAL A N 16
ATOM 28738 C CA . VAL A 1 42 ? 11.780 17.214 5.489 1.00 0.00 42 VAL A CA 16
ATOM 28739 C C . VAL A 1 42 ? 11.406 18.300 6.501 1.00 0.00 42 VAL A C 16
ATOM 28740 O O . VAL A 1 42 ? 12.010 18.393 7.568 1.00 0.00 42 VAL A O 16
ATOM 28753 N N . LYS A 1 43 ? 10.412 19.093 6.129 1.00 0.00 43 LYS A N 16
ATOM 28754 C CA . LYS A 1 43 ? 9.950 20.168 6.990 1.00 0.00 43 LYS A CA 16
ATOM 28755 C C . LYS A 1 43 ? 8.596 19.788 7.592 1.00 0.00 43 LYS A C 16
ATOM 28756 O O . LYS A 1 43 ? 8.535 19.220 8.681 1.00 0.00 43 LYS A O 16
ATOM 28775 N N . GLY A 1 44 ? 7.544 20.117 6.857 1.00 0.00 44 GLY A N 16
ATOM 28776 C CA . GLY A 1 44 ? 6.195 19.817 7.305 1.00 0.00 44 GLY A CA 16
ATOM 28777 C C . GLY A 1 44 ? 5.183 20.781 6.681 1.00 0.00 44 GLY A C 16
ATOM 28778 O O . GLY A 1 44 ? 4.049 20.399 6.400 1.00 0.00 44 GLY A O 16
ATOM 28782 N N . LYS A 1 45 ? 5.632 22.012 6.483 1.00 0.00 45 LYS A N 16
ATOM 28783 C CA . LYS A 1 45 ? 4.780 23.033 5.897 1.00 0.00 45 LYS A CA 16
ATOM 28784 C C . LYS A 1 45 ? 4.676 22.801 4.389 1.00 0.00 45 LYS A C 16
ATOM 28785 O O . LYS A 1 45 ? 3.840 23.408 3.720 1.00 0.00 45 LYS A O 16
ATOM 28804 N N . GLN A 1 46 ? 5.536 21.922 3.897 1.00 0.00 46 GLN A N 16
ATOM 28805 C CA . GLN A 1 46 ? 5.551 21.602 2.479 1.00 0.00 46 GLN A CA 16
ATOM 28806 C C . GLN A 1 46 ? 4.382 20.677 2.131 1.00 0.00 46 GLN A C 16
ATOM 28807 O O . GLN A 1 46 ? 3.911 20.667 0.995 1.00 0.00 46 GLN A O 16
ATOM 28821 N N . VAL A 1 47 ? 3.949 19.922 3.130 1.00 0.00 47 VAL A N 16
ATOM 28822 C CA . VAL A 1 47 ? 2.845 18.996 2.944 1.00 0.00 47 VAL A CA 16
ATOM 28823 C C . VAL A 1 47 ? 1.622 19.508 3.707 1.00 0.00 47 VAL A C 16
ATOM 28824 O O . VAL A 1 47 ? 1.750 20.034 4.812 1.00 0.00 47 VAL A O 16
ATOM 28837 N N . SER A 1 48 ? 0.463 19.336 3.088 1.00 0.00 48 SER A N 16
ATOM 28838 C CA . SER A 1 48 ? -0.782 19.774 3.695 1.00 0.00 48 SER A CA 16
ATOM 28839 C C . SER A 1 48 ? -1.647 18.562 4.049 1.00 0.00 48 SER A C 16
ATOM 28840 O O . SER A 1 48 ? -1.526 17.506 3.428 1.00 0.00 48 SER A O 16
ATOM 28848 N N . VAL A 1 49 ? -2.499 18.753 5.044 1.00 0.00 49 VAL A N 16
ATOM 28849 C CA . VAL A 1 49 ? -3.384 17.689 5.488 1.00 0.00 49 VAL A CA 16
ATOM 28850 C C . VAL A 1 49 ? -4.754 18.278 5.827 1.00 0.00 49 VAL A C 16
ATOM 28851 O O . VAL A 1 49 ? -4.845 19.279 6.535 1.00 0.00 49 VAL A O 16
ATOM 28864 N N . ALA A 1 50 ? -5.786 17.632 5.304 1.00 0.00 50 ALA A N 16
ATOM 28865 C CA . ALA A 1 50 ? -7.148 18.080 5.542 1.00 0.00 50 ALA A CA 16
ATOM 28866 C C . ALA A 1 50 ? -7.981 16.908 6.067 1.00 0.00 50 ALA A C 16
ATOM 28867 O O . ALA A 1 50 ? -8.262 15.963 5.332 1.00 0.00 50 ALA A O 16
ATOM 28874 N N . LEU A 1 51 ? -8.352 17.009 7.335 1.00 0.00 51 LEU A N 16
ATOM 28875 C CA . LEU A 1 51 ? -9.147 15.970 7.967 1.00 0.00 51 LEU A CA 16
ATOM 28876 C C . LEU A 1 51 ? -10.522 16.534 8.327 1.00 0.00 51 LEU A C 16
ATOM 28877 O O . LEU A 1 51 ? -10.621 17.526 9.049 1.00 0.00 51 LEU A O 16
ATOM 28893 N N . SER A 1 52 ? -11.550 15.879 7.808 1.00 0.00 52 SER A N 16
ATOM 28894 C CA . SER A 1 52 ? -12.916 16.303 8.066 1.00 0.00 52 SER A CA 16
ATOM 28895 C C . SER A 1 52 ? -13.684 15.188 8.779 1.00 0.00 52 SER A C 16
ATOM 28896 O O . SER A 1 52 ? -14.077 15.341 9.934 1.00 0.00 52 SER A O 16
ATOM 28904 N N . SER A 1 53 ? -13.875 14.091 8.060 1.00 0.00 53 SER A N 16
ATOM 28905 C CA . SER A 1 53 ? -14.589 12.951 8.609 1.00 0.00 53 SER A CA 16
ATOM 28906 C C . SER A 1 53 ? -14.790 11.889 7.527 1.00 0.00 53 SER A C 16
ATOM 28907 O O . SER A 1 53 ? -14.404 10.735 7.706 1.00 0.00 53 SER A O 16
ATOM 28915 N N . SER A 1 54 ? -15.393 12.316 6.427 1.00 0.00 54 SER A N 16
ATOM 28916 C CA . SER A 1 54 ? -15.649 11.416 5.316 1.00 0.00 54 SER A CA 16
ATOM 28917 C C . SER A 1 54 ? -14.842 11.852 4.092 1.00 0.00 54 SER A C 16
ATOM 28918 O O . SER A 1 54 ? -15.230 11.577 2.957 1.00 0.00 54 SER A O 16
ATOM 28926 N N . SER A 1 55 ? -13.733 12.525 4.363 1.00 0.00 55 SER A N 16
ATOM 28927 C CA . SER A 1 55 ? -12.868 13.002 3.298 1.00 0.00 55 SER A CA 16
ATOM 28928 C C . SER A 1 55 ? -11.439 13.170 3.820 1.00 0.00 55 SER A C 16
ATOM 28929 O O . SER A 1 55 ? -11.186 12.999 5.011 1.00 0.00 55 SER A O 16
ATOM 28937 N N . ILE A 1 56 ? -10.543 13.504 2.903 1.00 0.00 56 ILE A N 16
ATOM 28938 C CA . ILE A 1 56 ? -9.147 13.697 3.256 1.00 0.00 56 ILE A CA 16
ATOM 28939 C C . ILE A 1 56 ? -8.435 14.430 2.118 1.00 0.00 56 ILE A C 16
ATOM 28940 O O . ILE A 1 56 ? -8.870 14.373 0.969 1.00 0.00 56 ILE A O 16
ATOM 28956 N N . ARG A 1 57 ? -7.351 15.103 2.477 1.00 0.00 57 ARG A N 16
ATOM 28957 C CA . ARG A 1 57 ? -6.574 15.846 1.500 1.00 0.00 57 ARG A CA 16
ATOM 28958 C C . ARG A 1 57 ? -5.082 15.751 1.825 1.00 0.00 57 ARG A C 16
ATOM 28959 O O . ARG A 1 57 ? -4.678 15.955 2.969 1.00 0.00 57 ARG A O 16
ATOM 28980 N N . VAL A 1 58 ? -4.304 15.442 0.798 1.00 0.00 58 VAL A N 16
ATOM 28981 C CA . VAL A 1 58 ? -2.865 15.318 0.960 1.00 0.00 58 VAL A CA 16
ATOM 28982 C C . VAL A 1 58 ? -2.163 15.975 -0.230 1.00 0.00 58 VAL A C 16
ATOM 28983 O O . VAL A 1 58 ? -2.511 15.715 -1.381 1.00 0.00 58 VAL A O 16
ATOM 28996 N N . ALA A 1 59 ? -1.188 16.814 0.088 1.00 0.00 59 ALA A N 16
ATOM 28997 C CA . ALA A 1 59 ? -0.434 17.510 -0.940 1.00 0.00 59 ALA A CA 16
ATOM 28998 C C . ALA A 1 59 ? 0.978 17.797 -0.426 1.00 0.00 59 ALA A C 16
ATOM 28999 O O . ALA A 1 59 ? 1.232 17.720 0.775 1.00 0.00 59 ALA A O 16
ATOM 29006 N N . MET A 1 60 ? 1.859 18.122 -1.360 1.00 0.00 60 MET A N 16
ATOM 29007 C CA . MET A 1 60 ? 3.238 18.421 -1.016 1.00 0.00 60 MET A CA 16
ATOM 29008 C C . MET A 1 60 ? 3.823 19.473 -1.961 1.00 0.00 60 MET A C 16
ATOM 29009 O O . MET A 1 60 ? 3.579 19.435 -3.166 1.00 0.00 60 MET A O 16
ATOM 29023 N N . LEU A 1 61 ? 4.584 20.388 -1.378 1.00 0.00 61 LEU A N 16
ATOM 29024 C CA . LEU A 1 61 ? 5.206 21.448 -2.153 1.00 0.00 61 LEU A CA 16
ATOM 29025 C C . LEU A 1 61 ? 6.362 20.867 -2.969 1.00 0.00 61 LEU A C 16
ATOM 29026 O O . LEU A 1 61 ? 7.223 20.175 -2.428 1.00 0.00 61 LEU A O 16
ATOM 29042 N N . GLU A 1 62 ? 6.345 21.170 -4.259 1.00 0.00 62 GLU A N 16
ATOM 29043 C CA . GLU A 1 62 ? 7.381 20.686 -5.155 1.00 0.00 62 GLU A CA 16
ATOM 29044 C C . GLU A 1 62 ? 8.473 21.745 -5.325 1.00 0.00 62 GLU A C 16
ATOM 29045 O O . GLU A 1 62 ? 9.602 21.555 -4.875 1.00 0.00 62 GLU A O 16
ATOM 29057 N N . GLU A 1 63 ? 8.098 22.837 -5.975 1.00 0.00 63 GLU A N 16
ATOM 29058 C CA . GLU A 1 63 ? 9.031 23.926 -6.210 1.00 0.00 63 GLU A CA 16
ATOM 29059 C C . GLU A 1 63 ? 8.274 25.201 -6.585 1.00 0.00 63 GLU A C 16
ATOM 29060 O O . GLU A 1 63 ? 8.182 26.131 -5.785 1.00 0.00 63 GLU A O 16
ATOM 29072 N N . ASN A 1 64 ? 7.751 25.205 -7.803 1.00 0.00 64 ASN A N 16
ATOM 29073 C CA . ASN A 1 64 ? 7.005 26.351 -8.294 1.00 0.00 64 ASN A CA 16
ATOM 29074 C C . ASN A 1 64 ? 5.543 26.224 -7.864 1.00 0.00 64 ASN A C 16
ATOM 29075 O O . ASN A 1 64 ? 4.760 27.158 -8.031 1.00 0.00 64 ASN A O 16
ATOM 29086 N N . GLY A 1 65 ? 5.218 25.062 -7.318 1.00 0.00 65 GLY A N 16
ATOM 29087 C CA . GLY A 1 65 ? 3.863 24.801 -6.863 1.00 0.00 65 GLY A CA 16
ATOM 29088 C C . GLY A 1 65 ? 3.828 23.618 -5.893 1.00 0.00 65 GLY A C 16
ATOM 29089 O O . GLY A 1 65 ? 4.665 23.521 -4.997 1.00 0.00 65 GLY A O 16
ATOM 29093 N N . GLU A 1 66 ? 2.851 22.748 -6.105 1.00 0.00 66 GLU A N 16
ATOM 29094 C CA . GLU A 1 66 ? 2.697 21.576 -5.261 1.00 0.00 66 GLU A CA 16
ATOM 29095 C C . GLU A 1 66 ? 1.972 20.465 -6.023 1.00 0.00 66 GLU A C 16
ATOM 29096 O O . GLU A 1 66 ? 1.721 20.590 -7.220 1.00 0.00 66 GLU A O 16
ATOM 29108 N N . ARG A 1 67 ? 1.656 19.402 -5.297 1.00 0.00 67 ARG A N 16
ATOM 29109 C CA . ARG A 1 67 ? 0.965 18.270 -5.890 1.00 0.00 67 ARG A CA 16
ATOM 29110 C C . ARG A 1 67 ? 0.147 17.532 -4.827 1.00 0.00 67 ARG A C 16
ATOM 29111 O O . ARG A 1 67 ? 0.605 17.355 -3.699 1.00 0.00 67 ARG A O 16
ATOM 29132 N N . VAL A 1 68 ? -1.047 17.120 -5.226 1.00 0.00 68 VAL A N 16
ATOM 29133 C CA . VAL A 1 68 ? -1.932 16.405 -4.322 1.00 0.00 68 VAL A CA 16
ATOM 29134 C C . VAL A 1 68 ? -1.656 14.904 -4.427 1.00 0.00 68 VAL A C 16
ATOM 29135 O O . VAL A 1 68 ? -2.170 14.236 -5.323 1.00 0.00 68 VAL A O 16
ATOM 29148 N N . LEU A 1 69 ? -0.845 14.417 -3.499 1.00 0.00 69 LEU A N 16
ATOM 29149 C CA . LEU A 1 69 ? -0.495 13.008 -3.476 1.00 0.00 69 LEU A CA 16
ATOM 29150 C C . LEU A 1 69 ? -1.769 12.172 -3.330 1.00 0.00 69 LEU A C 16
ATOM 29151 O O . LEU A 1 69 ? -1.996 11.240 -4.099 1.00 0.00 69 LEU A O 16
ATOM 29167 N N . MET A 1 70 ? -2.566 12.536 -2.336 1.00 0.00 70 MET A N 16
ATOM 29168 C CA . MET A 1 70 ? -3.811 11.832 -2.079 1.00 0.00 70 MET A CA 16
ATOM 29169 C C . MET A 1 70 ? -4.929 12.811 -1.714 1.00 0.00 70 MET A C 16
ATOM 29170 O O . MET A 1 70 ? -4.687 13.813 -1.044 1.00 0.00 70 MET A O 16
ATOM 29184 N N . GLU A 1 71 ? -6.129 12.485 -2.172 1.00 0.00 71 GLU A N 16
ATOM 29185 C CA . GLU A 1 71 ? -7.285 13.323 -1.902 1.00 0.00 71 GLU A CA 16
ATOM 29186 C C . GLU A 1 71 ? -8.555 12.668 -2.451 1.00 0.00 71 GLU A C 16
ATOM 29187 O O . GLU A 1 71 ? -8.497 11.905 -3.413 1.00 0.00 71 GLU A O 16
ATOM 29199 N N . GLY A 1 72 ? -9.671 12.991 -1.814 1.00 0.00 72 GLY A N 16
ATOM 29200 C CA . GLY A 1 72 ? -10.952 12.444 -2.227 1.00 0.00 72 GLY A CA 16
ATOM 29201 C C . GLY A 1 72 ? -11.813 12.088 -1.012 1.00 0.00 72 GLY A C 16
ATOM 29202 O O . GLY A 1 72 ? -11.292 11.878 0.082 1.00 0.00 72 GLY A O 16
ATOM 29206 N N . LYS A 1 73 ? -13.116 12.032 -1.247 1.00 0.00 73 LYS A N 16
ATOM 29207 C CA . LYS A 1 73 ? -14.053 11.705 -0.186 1.00 0.00 73 LYS A CA 16
ATOM 29208 C C . LYS A 1 73 ? -13.871 10.240 0.217 1.00 0.00 73 LYS A C 16
ATOM 29209 O O . LYS A 1 73 ? -13.689 9.376 -0.639 1.00 0.00 73 LYS A O 16
ATOM 29228 N N . LEU A 1 74 ? -13.927 10.007 1.520 1.00 0.00 74 LEU A N 16
ATOM 29229 C CA . LEU A 1 74 ? -13.770 8.661 2.046 1.00 0.00 74 LEU A CA 16
ATOM 29230 C C . LEU A 1 74 ? -15.082 7.894 1.871 1.00 0.00 74 LEU A C 16
ATOM 29231 O O . LEU A 1 74 ? -16.078 8.455 1.415 1.00 0.00 74 LEU A O 16
ATOM 29247 N N . THR A 1 75 ? -15.042 6.623 2.243 1.00 0.00 75 THR A N 16
ATOM 29248 C CA . THR A 1 75 ? -16.215 5.773 2.133 1.00 0.00 75 THR A CA 16
ATOM 29249 C C . THR A 1 75 ? -17.120 5.953 3.353 1.00 0.00 75 THR A C 16
ATOM 29250 O O . THR A 1 75 ? -18.342 5.858 3.243 1.00 0.00 75 THR A O 16
ATOM 29261 N N . HIS A 1 76 ? -16.486 6.210 4.488 1.00 0.00 76 HIS A N 16
ATOM 29262 C CA . HIS A 1 76 ? -17.219 6.404 5.727 1.00 0.00 76 HIS A CA 16
ATOM 29263 C C . HIS A 1 76 ? -16.619 7.581 6.499 1.00 0.00 76 HIS A C 16
ATOM 29264 O O . HIS A 1 76 ? -15.741 8.278 5.992 1.00 0.00 76 HIS A O 16
ATOM 29278 N N . LYS A 1 77 ? -17.118 7.767 7.712 1.00 0.00 77 LYS A N 16
ATOM 29279 C CA . LYS A 1 77 ? -16.642 8.848 8.559 1.00 0.00 77 LYS A CA 16
ATOM 29280 C C . LYS A 1 77 ? -15.470 8.348 9.407 1.00 0.00 77 LYS A C 16
ATOM 29281 O O . LYS A 1 77 ? -15.196 7.150 9.448 1.00 0.00 77 LYS A O 16
ATOM 29300 N N . ILE A 1 78 ? -14.810 9.292 10.062 1.00 0.00 78 ILE A N 16
ATOM 29301 C CA . ILE A 1 78 ? -13.674 8.962 10.906 1.00 0.00 78 ILE A CA 16
ATOM 29302 C C . ILE A 1 78 ? -13.599 9.959 12.064 1.00 0.00 78 ILE A C 16
ATOM 29303 O O . ILE A 1 78 ? -14.161 11.051 11.986 1.00 0.00 78 ILE A O 16
ATOM 29319 N N . ASN A 1 79 ? -12.899 9.549 13.111 1.00 0.00 79 ASN A N 16
ATOM 29320 C CA . ASN A 1 79 ? -12.743 10.392 14.284 1.00 0.00 79 ASN A CA 16
ATOM 29321 C C . ASN A 1 79 ? -11.547 11.324 14.081 1.00 0.00 79 ASN A C 16
ATOM 29322 O O . ASN A 1 79 ? -10.443 11.031 14.536 1.00 0.00 79 ASN A O 16
ATOM 29333 N N . THR A 1 80 ? -11.807 12.428 13.396 1.00 0.00 80 THR A N 16
ATOM 29334 C CA . THR A 1 80 ? -10.766 13.405 13.127 1.00 0.00 80 THR A CA 16
ATOM 29335 C C . THR A 1 80 ? -10.043 13.784 14.421 1.00 0.00 80 THR A C 16
ATOM 29336 O O . THR A 1 80 ? -8.916 14.276 14.385 1.00 0.00 80 THR A O 16
ATOM 29347 N N . GLU A 1 81 ? -10.721 13.541 15.533 1.00 0.00 81 GLU A N 16
ATOM 29348 C CA . GLU A 1 81 ? -10.157 13.850 16.836 1.00 0.00 81 GLU A CA 16
ATOM 29349 C C . GLU A 1 81 ? -9.106 12.807 17.221 1.00 0.00 81 GLU A C 16
ATOM 29350 O O . GLU A 1 81 ? -8.055 13.150 17.760 1.00 0.00 81 GLU A O 16
ATOM 29362 N N . SER A 1 82 ? -9.426 11.555 16.929 1.00 0.00 82 SER A N 16
ATOM 29363 C CA . SER A 1 82 ? -8.523 10.460 17.238 1.00 0.00 82 SER A CA 16
ATOM 29364 C C . SER A 1 82 ? -7.592 10.199 16.051 1.00 0.00 82 SER A C 16
ATOM 29365 O O . SER A 1 82 ? -6.623 9.451 16.171 1.00 0.00 82 SER A O 16
ATOM 29373 N N . SER A 1 83 ? -7.920 10.830 14.933 1.00 0.00 83 SER A N 16
ATOM 29374 C CA . SER A 1 83 ? -7.126 10.675 13.726 1.00 0.00 83 SER A CA 16
ATOM 29375 C C . SER A 1 83 ? -6.011 11.722 13.696 1.00 0.00 83 SER A C 16
ATOM 29376 O O . SER A 1 83 ? -6.280 12.922 13.717 1.00 0.00 83 SER A O 16
ATOM 29384 N N . LEU A 1 84 ? -4.781 11.230 13.646 1.00 0.00 84 LEU A N 16
ATOM 29385 C CA . LEU A 1 84 ? -3.625 12.109 13.612 1.00 0.00 84 LEU A CA 16
ATOM 29386 C C . LEU A 1 84 ? -2.904 11.944 12.272 1.00 0.00 84 LEU A C 16
ATOM 29387 O O . LEU A 1 84 ? -3.322 11.150 11.432 1.00 0.00 84 LEU A O 16
ATOM 29403 N N . TRP A 1 85 ? -1.832 12.707 12.116 1.00 0.00 85 TRP A N 16
ATOM 29404 C CA . TRP A 1 85 ? -1.049 12.656 10.893 1.00 0.00 85 TRP A CA 16
ATOM 29405 C C . TRP A 1 85 ? 0.339 13.222 11.196 1.00 0.00 85 TRP A C 16
ATOM 29406 O O . TRP A 1 85 ? 0.461 14.329 11.719 1.00 0.00 85 TRP A O 16
ATOM 29427 N N . SER A 1 86 ? 1.351 12.438 10.855 1.00 0.00 86 SER A N 16
ATOM 29428 C CA . SER A 1 86 ? 2.726 12.848 11.085 1.00 0.00 86 SER A CA 16
ATOM 29429 C C . SER A 1 86 ? 3.483 12.907 9.757 1.00 0.00 86 SER A C 16
ATOM 29430 O O . SER A 1 86 ? 3.182 12.153 8.832 1.00 0.00 86 SER A O 16
ATOM 29438 N N . LEU A 1 87 ? 4.451 13.811 9.703 1.00 0.00 87 LEU A N 16
ATOM 29439 C CA . LEU A 1 87 ? 5.253 13.979 8.504 1.00 0.00 87 LEU A CA 16
ATOM 29440 C C . LEU A 1 87 ? 6.644 13.387 8.739 1.00 0.00 87 LEU A C 16
ATOM 29441 O O . LEU A 1 87 ? 7.198 13.508 9.830 1.00 0.00 87 LEU A O 16
ATOM 29457 N N . GLU A 1 88 ? 7.169 12.759 7.697 1.00 0.00 88 GLU A N 16
ATOM 29458 C CA . GLU A 1 88 ? 8.485 12.149 7.776 1.00 0.00 88 GLU A CA 16
ATOM 29459 C C . GLU A 1 88 ? 9.399 12.713 6.686 1.00 0.00 88 GLU A C 16
ATOM 29460 O O . GLU A 1 88 ? 8.995 12.827 5.530 1.00 0.00 88 GLU A O 16
ATOM 29472 N N . PRO A 1 89 ? 10.646 13.061 7.105 1.00 0.00 89 PRO A N 16
ATOM 29473 C CA . PRO A 1 89 ? 11.620 13.611 6.178 1.00 0.00 89 PRO A CA 16
ATOM 29474 C C . PRO A 1 89 ? 12.191 12.519 5.271 1.00 0.00 89 PRO A C 16
ATOM 29475 O O . PRO A 1 89 ? 12.784 11.555 5.752 1.00 0.00 89 PRO A O 16
ATOM 29486 N N . GLY A 1 90 ? 11.992 12.707 3.974 1.00 0.00 90 GLY A N 16
ATOM 29487 C CA . GLY A 1 90 ? 12.480 11.750 2.996 1.00 0.00 90 GLY A CA 16
ATOM 29488 C C . GLY A 1 90 ? 11.951 10.345 3.292 1.00 0.00 90 GLY A C 16
ATOM 29489 O O . GLY A 1 90 ? 12.712 9.378 3.287 1.00 0.00 90 GLY A O 16
ATOM 29493 N N . LYS A 1 91 ? 10.652 10.277 3.543 1.00 0.00 91 LYS A N 16
ATOM 29494 C CA . LYS A 1 91 ? 10.013 9.006 3.841 1.00 0.00 91 LYS A CA 16
ATOM 29495 C C . LYS A 1 91 ? 8.608 8.993 3.237 1.00 0.00 91 LYS A C 16
ATOM 29496 O O . LYS A 1 91 ? 8.448 8.807 2.032 1.00 0.00 91 LYS A O 16
ATOM 29515 N N . CYS A 1 92 ? 7.624 9.194 4.103 1.00 0.00 92 CYS A N 16
ATOM 29516 C CA . CYS A 1 92 ? 6.238 9.207 3.670 1.00 0.00 92 CYS A CA 16
ATOM 29517 C C . CYS A 1 92 ? 5.396 9.848 4.774 1.00 0.00 92 CYS A C 16
ATOM 29518 O O . CYS A 1 92 ? 5.875 10.044 5.890 1.00 0.00 92 CYS A O 16
ATOM 29526 N N . VAL A 1 93 ? 4.155 10.158 4.425 1.00 0.00 93 VAL A N 16
ATOM 29527 C CA . VAL A 1 93 ? 3.242 10.773 5.373 1.00 0.00 93 VAL A CA 16
ATOM 29528 C C . VAL A 1 93 ? 2.401 9.685 6.044 1.00 0.00 93 VAL A C 16
ATOM 29529 O O . VAL A 1 93 ? 1.825 8.834 5.367 1.00 0.00 93 VAL A O 16
ATOM 29542 N N . LEU A 1 94 ? 2.357 9.747 7.367 1.00 0.00 94 LEU A N 16
ATOM 29543 C CA . LEU A 1 94 ? 1.596 8.778 8.137 1.00 0.00 94 LEU A CA 16
ATOM 29544 C C . LEU A 1 94 ? 0.334 9.446 8.685 1.00 0.00 94 LEU A C 16
ATOM 29545 O O . LEU A 1 94 ? 0.406 10.514 9.292 1.00 0.00 94 LEU A O 16
ATOM 29561 N N . VAL A 1 95 ? -0.794 8.791 8.452 1.00 0.00 95 VAL A N 16
ATOM 29562 C CA . VAL A 1 95 ? -2.070 9.309 8.915 1.00 0.00 95 VAL A CA 16
ATOM 29563 C C . VAL A 1 95 ? -2.886 8.169 9.528 1.00 0.00 95 VAL A C 16
ATOM 29564 O O . VAL A 1 95 ? -3.050 7.117 8.912 1.00 0.00 95 VAL A O 16
ATOM 29577 N N . ASN A 1 96 ? -3.375 8.416 10.735 1.00 0.00 96 ASN A N 16
ATOM 29578 C CA . ASN A 1 96 ? -4.169 7.423 11.438 1.00 0.00 96 ASN A CA 16
ATOM 29579 C C . ASN A 1 96 ? -5.652 7.780 11.312 1.00 0.00 96 ASN A C 16
ATOM 29580 O O . ASN A 1 96 ? -6.097 8.795 11.846 1.00 0.00 96 ASN A O 16
ATOM 29591 N N . LEU A 1 97 ? -6.375 6.926 10.604 1.00 0.00 97 LEU A N 16
ATOM 29592 C CA . LEU A 1 97 ? -7.798 7.139 10.401 1.00 0.00 97 LEU A CA 16
ATOM 29593 C C . LEU A 1 97 ? -8.585 6.230 11.347 1.00 0.00 97 LEU A C 16
ATOM 29594 O O . LEU A 1 97 ? -8.528 5.006 11.229 1.00 0.00 97 LEU A O 16
ATOM 29610 N N . SER A 1 98 ? -9.302 6.862 12.265 1.00 0.00 98 SER A N 16
ATOM 29611 C CA . SER A 1 98 ? -10.099 6.126 13.230 1.00 0.00 98 SER A CA 16
ATOM 29612 C C . SER A 1 98 ? -11.459 5.772 12.625 1.00 0.00 98 SER A C 16
ATOM 29613 O O . SER A 1 98 ? -12.006 6.534 11.829 1.00 0.00 98 SER A O 16
ATOM 29621 N N . LYS A 1 99 ? -11.967 4.615 13.025 1.00 0.00 99 LYS A N 16
ATOM 29622 C CA . LYS A 1 99 ? -13.252 4.151 12.532 1.00 0.00 99 LYS A CA 16
ATOM 29623 C C . LYS A 1 99 ? -14.371 4.796 13.353 1.00 0.00 99 LYS A C 16
ATOM 29624 O O . LYS A 1 99 ? -14.300 4.839 14.580 1.00 0.00 99 LYS A O 16
ATOM 29643 N N . VAL A 1 100 ? -15.378 5.282 12.642 1.00 0.00 100 VAL A N 16
ATOM 29644 C CA . VAL A 1 100 ? -16.511 5.922 13.289 1.00 0.00 100 VAL A CA 16
ATOM 29645 C C . VAL A 1 100 ? -17.775 5.103 13.023 1.00 0.00 100 VAL A C 16
ATOM 29646 O O . VAL A 1 100 ? -18.443 5.296 12.008 1.00 0.00 100 VAL A O 16
ATOM 29659 N N . GLY A 1 101 ? -18.066 4.204 13.952 1.00 0.00 101 GLY A N 16
ATOM 29660 C CA . GLY A 1 101 ? -19.238 3.355 13.831 1.00 0.00 101 GLY A CA 16
ATOM 29661 C C . GLY A 1 101 ? -18.944 2.137 12.952 1.00 0.00 101 GLY A C 16
ATOM 29662 O O . GLY A 1 101 ? -18.111 2.205 12.050 1.00 0.00 101 GLY A O 16
ATOM 29666 N N . GLU A 1 102 ? -19.645 1.052 13.247 1.00 0.00 102 GLU A N 16
ATOM 29667 C CA . GLU A 1 102 ? -19.469 -0.179 12.495 1.00 0.00 102 GLU A CA 16
ATOM 29668 C C . GLU A 1 102 ? -19.966 0.000 11.059 1.00 0.00 102 GLU A C 16
ATOM 29669 O O . GLU A 1 102 ? -21.151 -0.177 10.782 1.00 0.00 102 GLU A O 16
ATOM 29681 N N . TYR A 1 103 ? -19.034 0.351 10.185 1.00 0.00 103 TYR A N 16
ATOM 29682 C CA . TYR A 1 103 ? -19.363 0.556 8.784 1.00 0.00 103 TYR A CA 16
ATOM 29683 C C . TYR A 1 103 ? -18.413 -0.230 7.878 1.00 0.00 103 TYR A C 16
ATOM 29684 O O . TYR A 1 103 ? -17.294 -0.550 8.274 1.00 0.00 103 TYR A O 16
ATOM 29702 N N . TRP A 1 104 ? -18.896 -0.518 6.678 1.00 0.00 104 TRP A N 16
ATOM 29703 C CA . TRP A 1 104 ? -18.104 -1.260 5.711 1.00 0.00 104 TRP A CA 16
ATOM 29704 C C . TRP A 1 104 ? -17.285 -0.255 4.899 1.00 0.00 104 TRP A C 16
ATOM 29705 O O . TRP A 1 104 ? -17.846 0.575 4.185 1.00 0.00 104 TRP A O 16
ATOM 29726 N N . TRP A 1 105 ? -15.972 -0.363 5.035 1.00 0.00 105 TRP A N 16
ATOM 29727 C CA . TRP A 1 105 ? -15.070 0.526 4.322 1.00 0.00 105 TRP A CA 16
ATOM 29728 C C . TRP A 1 105 ? -14.707 -0.136 2.992 1.00 0.00 105 TRP A C 16
ATOM 29729 O O . TRP A 1 105 ? -15.205 0.261 1.940 1.00 0.00 105 TRP A O 16
ATOM 29750 N N . ASN A 1 106 ? -13.841 -1.135 3.081 1.00 0.00 106 ASN A N 16
ATOM 29751 C CA . ASN A 1 106 ? -13.404 -1.856 1.898 1.00 0.00 106 ASN A CA 16
ATOM 29752 C C . ASN A 1 106 ? -12.352 -1.027 1.159 1.00 0.00 106 ASN A C 16
ATOM 29753 O O . ASN A 1 106 ? -11.263 -1.517 0.867 1.00 0.00 106 ASN A O 16
ATOM 29764 N N . ALA A 1 107 ? -12.715 0.216 0.878 1.00 0.00 107 ALA A N 16
ATOM 29765 C CA . ALA A 1 107 ? -11.816 1.119 0.179 1.00 0.00 107 ALA A CA 16
ATOM 29766 C C . ALA A 1 107 ? -11.712 2.432 0.957 1.00 0.00 107 ALA A C 16
ATOM 29767 O O . ALA A 1 107 ? -12.566 2.734 1.790 1.00 0.00 107 ALA A O 16
ATOM 29774 N N . ILE A 1 108 ? -10.658 3.178 0.659 1.00 0.00 108 ILE A N 16
ATOM 29775 C CA . ILE A 1 108 ? -10.431 4.451 1.320 1.00 0.00 108 ILE A CA 16
ATOM 29776 C C . ILE A 1 108 ? -11.352 5.510 0.708 1.00 0.00 108 ILE A C 16
ATOM 29777 O O . ILE A 1 108 ? -12.160 6.115 1.411 1.00 0.00 108 ILE A O 16
ATOM 29793 N N . LEU A 1 109 ? -11.198 5.700 -0.594 1.00 0.00 109 LEU A N 16
ATOM 29794 C CA . LEU A 1 109 ? -12.005 6.675 -1.308 1.00 0.00 109 LEU A CA 16
ATOM 29795 C C . LEU A 1 109 ? -13.104 5.949 -2.085 1.00 0.00 109 LEU A C 16
ATOM 29796 O O . LEU A 1 109 ? -13.005 4.748 -2.332 1.00 0.00 109 LEU A O 16
ATOM 29812 N N . GLU A 1 110 ? -14.128 6.708 -2.450 1.00 0.00 110 GLU A N 16
ATOM 29813 C CA . GLU A 1 110 ? -15.244 6.152 -3.194 1.00 0.00 110 GLU A CA 16
ATOM 29814 C C . GLU A 1 110 ? -14.863 5.967 -4.664 1.00 0.00 110 GLU A C 16
ATOM 29815 O O . GLU A 1 110 ? -15.521 5.224 -5.391 1.00 0.00 110 GLU A O 16
ATOM 29827 N N . GLY A 1 111 ? -13.801 6.654 -5.058 1.00 0.00 111 GLY A N 16
ATOM 29828 C CA . GLY A 1 111 ? -13.323 6.575 -6.428 1.00 0.00 111 GLY A CA 16
ATOM 29829 C C . GLY A 1 111 ? -12.688 5.212 -6.709 1.00 0.00 111 GLY A C 16
ATOM 29830 O O . GLY A 1 111 ? -12.728 4.726 -7.838 1.00 0.00 111 GLY A O 16
ATOM 29834 N N . GLU A 1 112 ? -12.117 4.633 -5.663 1.00 0.00 112 GLU A N 16
ATOM 29835 C CA . GLU A 1 112 ? -11.475 3.336 -5.783 1.00 0.00 112 GLU A CA 16
ATOM 29836 C C . GLU A 1 112 ? -12.525 2.236 -5.950 1.00 0.00 112 GLU A C 16
ATOM 29837 O O . GLU A 1 112 ? -13.682 2.520 -6.260 1.00 0.00 112 GLU A O 16
ATOM 29849 N N . GLU A 1 113 ? -12.086 1.005 -5.736 1.00 0.00 113 GLU A N 16
ATOM 29850 C CA . GLU A 1 113 ? -12.974 -0.138 -5.859 1.00 0.00 113 GLU A CA 16
ATOM 29851 C C . GLU A 1 113 ? -13.057 -0.892 -4.530 1.00 0.00 113 GLU A C 16
ATOM 29852 O O . GLU A 1 113 ? -12.162 -0.782 -3.693 1.00 0.00 113 GLU A O 16
ATOM 29864 N N . PRO A 1 114 ? -14.168 -1.660 -4.373 1.00 0.00 114 PRO A N 16
ATOM 29865 C CA . PRO A 1 114 ? -14.379 -2.432 -3.160 1.00 0.00 114 PRO A CA 16
ATOM 29866 C C . PRO A 1 114 ? -13.477 -3.668 -3.132 1.00 0.00 114 PRO A C 16
ATOM 29867 O O . PRO A 1 114 ? -13.681 -4.606 -3.900 1.00 0.00 114 PRO A O 16
ATOM 29878 N N . ILE A 1 115 ? -12.499 -3.628 -2.239 1.00 0.00 115 ILE A N 16
ATOM 29879 C CA . ILE A 1 115 ? -11.566 -4.733 -2.101 1.00 0.00 115 ILE A CA 16
ATOM 29880 C C . ILE A 1 115 ? -12.348 -6.040 -1.954 1.00 0.00 115 ILE A C 16
ATOM 29881 O O . ILE A 1 115 ? -13.520 -6.028 -1.581 1.00 0.00 115 ILE A O 16
ATOM 29897 N N . ASP A 1 116 ? -11.668 -7.136 -2.255 1.00 0.00 116 ASP A N 16
ATOM 29898 C CA . ASP A 1 116 ? -12.284 -8.449 -2.161 1.00 0.00 116 ASP A CA 16
ATOM 29899 C C . ASP A 1 116 ? -11.773 -9.159 -0.906 1.00 0.00 116 ASP A C 16
ATOM 29900 O O . ASP A 1 116 ? -12.563 -9.633 -0.091 1.00 0.00 116 ASP A O 16
ATOM 29909 N N . ILE A 1 117 ? -10.454 -9.211 -0.790 1.00 0.00 117 ILE A N 16
ATOM 29910 C CA . ILE A 1 117 ? -9.828 -9.855 0.352 1.00 0.00 117 ILE A CA 16
ATOM 29911 C C . ILE A 1 117 ? -10.607 -9.503 1.621 1.00 0.00 117 ILE A C 16
ATOM 29912 O O . ILE A 1 117 ? -10.980 -8.349 1.824 1.00 0.00 117 ILE A O 16
ATOM 29928 N N . ASP A 1 118 ? -10.829 -10.519 2.442 1.00 0.00 118 ASP A N 16
ATOM 29929 C CA . ASP A 1 118 ? -11.556 -10.331 3.686 1.00 0.00 118 ASP A CA 16
ATOM 29930 C C . ASP A 1 118 ? -13.009 -9.967 3.372 1.00 0.00 118 ASP A C 16
ATOM 29931 O O . ASP A 1 118 ? -13.334 -8.794 3.196 1.00 0.00 118 ASP A O 16
ATOM 29940 N N . SER A 1 119 ? -13.843 -10.995 3.312 1.00 0.00 119 SER A N 16
ATOM 29941 C CA . SER A 1 119 ? -15.253 -10.798 3.022 1.00 0.00 119 SER A CA 16
ATOM 29942 C C . SER A 1 119 ? -16.035 -12.075 3.335 1.00 0.00 119 SER A C 16
ATOM 29943 O O . SER A 1 119 ? -15.777 -13.125 2.748 1.00 0.00 119 SER A O 16
ATOM 29951 N N . GLY A 1 120 ? -16.976 -11.944 4.259 1.00 0.00 120 GLY A N 16
ATOM 29952 C CA . GLY A 1 120 ? -17.797 -13.075 4.657 1.00 0.00 120 GLY A CA 16
ATOM 29953 C C . GLY A 1 120 ? -18.637 -13.582 3.483 1.00 0.00 120 GLY A C 16
ATOM 29954 O O . GLY A 1 120 ? -18.345 -13.276 2.328 1.00 0.00 120 GLY A O 16
ATOM 29958 N N . PRO A 1 121 ? -19.691 -14.369 3.828 1.00 0.00 121 PRO A N 16
ATOM 29959 C CA . PRO A 1 121 ? -20.575 -14.922 2.816 1.00 0.00 121 PRO A CA 16
ATOM 29960 C C . PRO A 1 121 ? -21.514 -13.848 2.263 1.00 0.00 121 PRO A C 16
ATOM 29961 O O . PRO A 1 121 ? -22.734 -13.990 2.332 1.00 0.00 121 PRO A O 16
ATOM 29972 N N . SER A 1 122 ? -20.909 -12.798 1.726 1.00 0.00 122 SER A N 16
ATOM 29973 C CA . SER A 1 122 ? -21.676 -11.701 1.161 1.00 0.00 122 SER A CA 16
ATOM 29974 C C . SER A 1 122 ? -21.184 -11.393 -0.254 1.00 0.00 122 SER A C 16
ATOM 29975 O O . SER A 1 122 ? -19.996 -11.150 -0.463 1.00 0.00 122 SER A O 16
ATOM 29983 N N . SER A 1 123 ? -22.122 -11.413 -1.190 1.00 0.00 123 SER A N 16
ATOM 29984 C CA . SER A 1 123 ? -21.798 -11.139 -2.580 1.00 0.00 123 SER A CA 16
ATOM 29985 C C . SER A 1 123 ? -20.767 -12.150 -3.086 1.00 0.00 123 SER A C 16
ATOM 29986 O O . SER A 1 123 ? -20.057 -12.768 -2.294 1.00 0.00 123 SER A O 16
ATOM 29994 N N . GLY A 1 124 ? -20.718 -12.288 -4.403 1.00 0.00 124 GLY A N 16
ATOM 29995 C CA . GLY A 1 124 ? -19.786 -13.213 -5.025 1.00 0.00 124 GLY A CA 16
ATOM 29996 C C . GLY A 1 124 ? -19.970 -14.629 -4.474 1.00 0.00 124 GLY A C 16
ATOM 29997 O O . GLY A 1 124 ? -19.633 -14.900 -3.323 1.00 0.00 124 GLY A O 16
ATOM 30001 N N . GLY A 1 1 ? 12.002 -25.201 -6.542 1.00 0.00 1 GLY A N 17
ATOM 30002 C CA . GLY A 1 1 ? 11.035 -25.051 -5.468 1.00 0.00 1 GLY A CA 17
ATOM 30003 C C . GLY A 1 1 ? 9.708 -24.504 -5.997 1.00 0.00 1 GLY A C 17
ATOM 30004 O O . GLY A 1 1 ? 9.606 -24.135 -7.166 1.00 0.00 1 GLY A O 17
ATOM 30008 N N . SER A 1 2 ? 8.724 -24.469 -5.111 1.00 0.00 2 SER A N 17
ATOM 30009 C CA . SER A 1 2 ? 7.407 -23.974 -5.474 1.00 0.00 2 SER A CA 17
ATOM 30010 C C . SER A 1 2 ? 7.456 -22.458 -5.676 1.00 0.00 2 SER A C 17
ATOM 30011 O O . SER A 1 2 ? 7.224 -21.696 -4.738 1.00 0.00 2 SER A O 17
ATOM 30019 N N . SER A 1 3 ? 7.758 -22.066 -6.905 1.00 0.00 3 SER A N 17
ATOM 30020 C CA . SER A 1 3 ? 7.840 -20.655 -7.241 1.00 0.00 3 SER A CA 17
ATOM 30021 C C . SER A 1 3 ? 6.878 -20.334 -8.387 1.00 0.00 3 SER A C 17
ATOM 30022 O O . SER A 1 3 ? 7.101 -20.747 -9.524 1.00 0.00 3 SER A O 17
ATOM 30030 N N . GLY A 1 4 ? 5.829 -19.599 -8.047 1.00 0.00 4 GLY A N 17
ATOM 30031 C CA . GLY A 1 4 ? 4.832 -19.218 -9.033 1.00 0.00 4 GLY A CA 17
ATOM 30032 C C . GLY A 1 4 ? 5.326 -18.050 -9.889 1.00 0.00 4 GLY A C 17
ATOM 30033 O O . GLY A 1 4 ? 5.858 -18.256 -10.979 1.00 0.00 4 GLY A O 17
ATOM 30037 N N . SER A 1 5 ? 5.133 -16.849 -9.363 1.00 0.00 5 SER A N 17
ATOM 30038 C CA . SER A 1 5 ? 5.553 -15.649 -10.066 1.00 0.00 5 SER A CA 17
ATOM 30039 C C . SER A 1 5 ? 6.923 -15.197 -9.557 1.00 0.00 5 SER A C 17
ATOM 30040 O O . SER A 1 5 ? 7.262 -15.418 -8.395 1.00 0.00 5 SER A O 17
ATOM 30048 N N . SER A 1 6 ? 7.674 -14.571 -10.451 1.00 0.00 6 SER A N 17
ATOM 30049 C CA . SER A 1 6 ? 9.000 -14.086 -10.107 1.00 0.00 6 SER A CA 17
ATOM 30050 C C . SER A 1 6 ? 8.892 -12.931 -9.110 1.00 0.00 6 SER A C 17
ATOM 30051 O O . SER A 1 6 ? 8.612 -11.797 -9.496 1.00 0.00 6 SER A O 17
ATOM 30059 N N . GLY A 1 7 ? 9.119 -13.258 -7.846 1.00 0.00 7 GLY A N 17
ATOM 30060 C CA . GLY A 1 7 ? 9.051 -12.262 -6.791 1.00 0.00 7 GLY A CA 17
ATOM 30061 C C . GLY A 1 7 ? 7.649 -11.658 -6.697 1.00 0.00 7 GLY A C 17
ATOM 30062 O O . GLY A 1 7 ? 6.653 -12.376 -6.780 1.00 0.00 7 GLY A O 17
ATOM 30066 N N . GLN A 1 8 ? 7.614 -10.345 -6.524 1.00 0.00 8 GLN A N 17
ATOM 30067 C CA . GLN A 1 8 ? 6.350 -9.637 -6.418 1.00 0.00 8 GLN A CA 17
ATOM 30068 C C . GLN A 1 8 ? 6.265 -8.541 -7.482 1.00 0.00 8 GLN A C 17
ATOM 30069 O O . GLN A 1 8 ? 7.285 -8.002 -7.907 1.00 0.00 8 GLN A O 17
ATOM 30083 N N . LYS A 1 9 ? 5.037 -8.244 -7.882 1.00 0.00 9 LYS A N 17
ATOM 30084 C CA . LYS A 1 9 ? 4.805 -7.222 -8.889 1.00 0.00 9 LYS A CA 17
ATOM 30085 C C . LYS A 1 9 ? 5.344 -5.882 -8.384 1.00 0.00 9 LYS A C 17
ATOM 30086 O O . LYS A 1 9 ? 4.704 -5.219 -7.568 1.00 0.00 9 LYS A O 17
ATOM 30105 N N . ASN A 1 10 ? 6.515 -5.524 -8.889 1.00 0.00 10 ASN A N 17
ATOM 30106 C CA . ASN A 1 10 ? 7.147 -4.275 -8.499 1.00 0.00 10 ASN A CA 17
ATOM 30107 C C . ASN A 1 10 ? 7.397 -4.284 -6.989 1.00 0.00 10 ASN A C 17
ATOM 30108 O O . ASN A 1 10 ? 6.739 -5.017 -6.252 1.00 0.00 10 ASN A O 17
ATOM 30119 N N . PRO A 1 11 ? 8.374 -3.440 -6.563 1.00 0.00 11 PRO A N 17
ATOM 30120 C CA . PRO A 1 11 ? 8.718 -3.344 -5.154 1.00 0.00 11 PRO A CA 17
ATOM 30121 C C . PRO A 1 11 ? 7.655 -2.560 -4.382 1.00 0.00 11 PRO A C 17
ATOM 30122 O O . PRO A 1 11 ? 7.261 -2.955 -3.286 1.00 0.00 11 PRO A O 17
ATOM 30133 N N . ASP A 1 12 ? 7.220 -1.463 -4.985 1.00 0.00 12 ASP A N 17
ATOM 30134 C CA . ASP A 1 12 ? 6.210 -0.620 -4.367 1.00 0.00 12 ASP A CA 17
ATOM 30135 C C . ASP A 1 12 ? 4.961 -1.455 -4.081 1.00 0.00 12 ASP A C 17
ATOM 30136 O O . ASP A 1 12 ? 4.615 -2.347 -4.854 1.00 0.00 12 ASP A O 17
ATOM 30145 N N . SER A 1 13 ? 4.317 -1.136 -2.967 1.00 0.00 13 SER A N 17
ATOM 30146 C CA . SER A 1 13 ? 3.114 -1.846 -2.569 1.00 0.00 13 SER A CA 17
ATOM 30147 C C . SER A 1 13 ? 3.421 -3.332 -2.380 1.00 0.00 13 SER A C 17
ATOM 30148 O O . SER A 1 13 ? 3.352 -4.110 -3.330 1.00 0.00 13 SER A O 17
ATOM 30156 N N . TYR A 1 14 ? 3.754 -3.683 -1.146 1.00 0.00 14 TYR A N 17
ATOM 30157 C CA . TYR A 1 14 ? 4.073 -5.062 -0.820 1.00 0.00 14 TYR A CA 17
ATOM 30158 C C . TYR A 1 14 ? 2.802 -5.909 -0.720 1.00 0.00 14 TYR A C 17
ATOM 30159 O O . TYR A 1 14 ? 2.712 -6.973 -1.332 1.00 0.00 14 TYR A O 17
ATOM 30177 N N . ASN A 1 15 ? 1.853 -5.406 0.055 1.00 0.00 15 ASN A N 17
ATOM 30178 C CA . ASN A 1 15 ? 0.592 -6.104 0.242 1.00 0.00 15 ASN A CA 17
ATOM 30179 C C . ASN A 1 15 ? -0.400 -5.175 0.945 1.00 0.00 15 ASN A C 17
ATOM 30180 O O . ASN A 1 15 ? -0.013 -4.383 1.803 1.00 0.00 15 ASN A O 17
ATOM 30191 N N . GLY A 1 16 ? -1.660 -5.302 0.555 1.00 0.00 16 GLY A N 17
ATOM 30192 C CA . GLY A 1 16 ? -2.710 -4.484 1.137 1.00 0.00 16 GLY A CA 17
ATOM 30193 C C . GLY A 1 16 ? -3.512 -3.766 0.049 1.00 0.00 16 GLY A C 17
ATOM 30194 O O . GLY A 1 16 ? -3.340 -4.041 -1.137 1.00 0.00 16 GLY A O 17
ATOM 30198 N N . ALA A 1 17 ? -4.371 -2.860 0.493 1.00 0.00 17 ALA A N 17
ATOM 30199 C CA . ALA A 1 17 ? -5.200 -2.101 -0.428 1.00 0.00 17 ALA A CA 17
ATOM 30200 C C . ALA A 1 17 ? -4.371 -0.971 -1.041 1.00 0.00 17 ALA A C 17
ATOM 30201 O O . ALA A 1 17 ? -3.962 -0.046 -0.341 1.00 0.00 17 ALA A O 17
ATOM 30208 N N . VAL A 1 18 ? -4.147 -1.083 -2.342 1.00 0.00 18 VAL A N 17
ATOM 30209 C CA . VAL A 1 18 ? -3.374 -0.082 -3.057 1.00 0.00 18 VAL A CA 17
ATOM 30210 C C . VAL A 1 18 ? -4.145 0.358 -4.303 1.00 0.00 18 VAL A C 17
ATOM 30211 O O . VAL A 1 18 ? -4.836 -0.446 -4.926 1.00 0.00 18 VAL A O 17
ATOM 30224 N N . ARG A 1 19 ? -4.002 1.635 -4.628 1.00 0.00 19 ARG A N 17
ATOM 30225 C CA . ARG A 1 19 ? -4.677 2.192 -5.788 1.00 0.00 19 ARG A CA 17
ATOM 30226 C C . ARG A 1 19 ? -3.678 2.424 -6.923 1.00 0.00 19 ARG A C 17
ATOM 30227 O O . ARG A 1 19 ? -3.618 1.644 -7.872 1.00 0.00 19 ARG A O 17
ATOM 30248 N N . GLU A 1 20 ? -2.918 3.501 -6.788 1.00 0.00 20 GLU A N 17
ATOM 30249 C CA . GLU A 1 20 ? -1.924 3.846 -7.790 1.00 0.00 20 GLU A CA 17
ATOM 30250 C C . GLU A 1 20 ? -1.353 5.238 -7.514 1.00 0.00 20 GLU A C 17
ATOM 30251 O O . GLU A 1 20 ? -1.142 6.021 -8.439 1.00 0.00 20 GLU A O 17
ATOM 30263 N N . ASN A 1 21 ? -1.119 5.504 -6.237 1.00 0.00 21 ASN A N 17
ATOM 30264 C CA . ASN A 1 21 ? -0.576 6.789 -5.828 1.00 0.00 21 ASN A CA 17
ATOM 30265 C C . ASN A 1 21 ? -0.315 6.770 -4.320 1.00 0.00 21 ASN A C 17
ATOM 30266 O O . ASN A 1 21 ? 0.698 7.291 -3.856 1.00 0.00 21 ASN A O 17
ATOM 30277 N N . TYR A 1 22 ? -1.246 6.164 -3.598 1.00 0.00 22 TYR A N 17
ATOM 30278 C CA . TYR A 1 22 ? -1.129 6.070 -2.153 1.00 0.00 22 TYR A CA 17
ATOM 30279 C C . TYR A 1 22 ? -1.560 4.689 -1.656 1.00 0.00 22 TYR A C 17
ATOM 30280 O O . TYR A 1 22 ? -2.633 4.204 -2.014 1.00 0.00 22 TYR A O 17
ATOM 30298 N N . THR A 1 23 ? -0.703 4.094 -0.840 1.00 0.00 23 THR A N 17
ATOM 30299 C CA . THR A 1 23 ? -0.981 2.778 -0.291 1.00 0.00 23 THR A CA 17
ATOM 30300 C C . THR A 1 23 ? -1.755 2.902 1.024 1.00 0.00 23 THR A C 17
ATOM 30301 O O . THR A 1 23 ? -1.596 3.881 1.752 1.00 0.00 23 THR A O 17
ATOM 30312 N N . TRP A 1 24 ? -2.576 1.896 1.287 1.00 0.00 24 TRP A N 17
ATOM 30313 C CA . TRP A 1 24 ? -3.375 1.880 2.501 1.00 0.00 24 TRP A CA 17
ATOM 30314 C C . TRP A 1 24 ? -3.695 0.422 2.837 1.00 0.00 24 TRP A C 17
ATOM 30315 O O . TRP A 1 24 ? -3.553 -0.459 1.990 1.00 0.00 24 TRP A O 17
ATOM 30336 N N . SER A 1 25 ? -4.120 0.213 4.074 1.00 0.00 25 SER A N 17
ATOM 30337 C CA . SER A 1 25 ? -4.461 -1.123 4.532 1.00 0.00 25 SER A CA 17
ATOM 30338 C C . SER A 1 25 ? -5.481 -1.041 5.670 1.00 0.00 25 SER A C 17
ATOM 30339 O O . SER A 1 25 ? -5.621 0.000 6.309 1.00 0.00 25 SER A O 17
ATOM 30347 N N . GLN A 1 26 ? -6.166 -2.154 5.889 1.00 0.00 26 GLN A N 17
ATOM 30348 C CA . GLN A 1 26 ? -7.168 -2.221 6.939 1.00 0.00 26 GLN A CA 17
ATOM 30349 C C . GLN A 1 26 ? -6.667 -3.086 8.097 1.00 0.00 26 GLN A C 17
ATOM 30350 O O . GLN A 1 26 ? -6.276 -4.235 7.895 1.00 0.00 26 GLN A O 17
ATOM 30364 N N . ASP A 1 27 ? -6.693 -2.501 9.286 1.00 0.00 27 ASP A N 17
ATOM 30365 C CA . ASP A 1 27 ? -6.246 -3.205 10.476 1.00 0.00 27 ASP A CA 17
ATOM 30366 C C . ASP A 1 27 ? -7.463 -3.616 11.307 1.00 0.00 27 ASP A C 17
ATOM 30367 O O . ASP A 1 27 ? -8.601 -3.361 10.917 1.00 0.00 27 ASP A O 17
ATOM 30376 N N . TYR A 1 28 ? -7.181 -4.245 12.439 1.00 0.00 28 TYR A N 17
ATOM 30377 C CA . TYR A 1 28 ? -8.238 -4.694 13.329 1.00 0.00 28 TYR A CA 17
ATOM 30378 C C . TYR A 1 28 ? -9.377 -3.673 13.387 1.00 0.00 28 TYR A C 17
ATOM 30379 O O . TYR A 1 28 ? -10.523 -3.998 13.080 1.00 0.00 28 TYR A O 17
ATOM 30397 N N . THR A 1 29 ? -9.021 -2.460 13.782 1.00 0.00 29 THR A N 17
ATOM 30398 C CA . THR A 1 29 ? -9.999 -1.390 13.884 1.00 0.00 29 THR A CA 17
ATOM 30399 C C . THR A 1 29 ? -9.329 -0.032 13.659 1.00 0.00 29 THR A C 17
ATOM 30400 O O . THR A 1 29 ? -9.185 0.756 14.592 1.00 0.00 29 THR A O 17
ATOM 30411 N N . ASP A 1 30 ? -8.937 0.199 12.415 1.00 0.00 30 ASP A N 17
ATOM 30412 C CA . ASP A 1 30 ? -8.286 1.447 12.055 1.00 0.00 30 ASP A CA 17
ATOM 30413 C C . ASP A 1 30 ? -7.632 1.298 10.680 1.00 0.00 30 ASP A C 17
ATOM 30414 O O . ASP A 1 30 ? -7.219 0.203 10.300 1.00 0.00 30 ASP A O 17
ATOM 30423 N N . LEU A 1 31 ? -7.557 2.415 9.971 1.00 0.00 31 LEU A N 17
ATOM 30424 C CA . LEU A 1 31 ? -6.960 2.422 8.647 1.00 0.00 31 LEU A CA 17
ATOM 30425 C C . LEU A 1 31 ? -5.546 2.999 8.733 1.00 0.00 31 LEU A C 17
ATOM 30426 O O . LEU A 1 31 ? -5.237 3.762 9.647 1.00 0.00 31 LEU A O 17
ATOM 30442 N N . GLU A 1 32 ? -4.723 2.612 7.769 1.00 0.00 32 GLU A N 17
ATOM 30443 C CA . GLU A 1 32 ? -3.349 3.081 7.724 1.00 0.00 32 GLU A CA 17
ATOM 30444 C C . GLU A 1 32 ? -2.918 3.325 6.276 1.00 0.00 32 GLU A C 17
ATOM 30445 O O . GLU A 1 32 ? -2.707 2.379 5.520 1.00 0.00 32 GLU A O 17
ATOM 30457 N N . VAL A 1 33 ? -2.800 4.600 5.934 1.00 0.00 33 VAL A N 17
ATOM 30458 C CA . VAL A 1 33 ? -2.398 4.980 4.591 1.00 0.00 33 VAL A CA 17
ATOM 30459 C C . VAL A 1 33 ? -1.122 5.822 4.664 1.00 0.00 33 VAL A C 17
ATOM 30460 O O . VAL A 1 33 ? -1.108 6.882 5.288 1.00 0.00 33 VAL A O 17
ATOM 30473 N N . ARG A 1 34 ? -0.081 5.318 4.018 1.00 0.00 34 ARG A N 17
ATOM 30474 C CA . ARG A 1 34 ? 1.196 6.010 4.001 1.00 0.00 34 ARG A CA 17
ATOM 30475 C C . ARG A 1 34 ? 1.464 6.598 2.614 1.00 0.00 34 ARG A C 17
ATOM 30476 O O . ARG A 1 34 ? 1.470 5.874 1.620 1.00 0.00 34 ARG A O 17
ATOM 30497 N N . VAL A 1 35 ? 1.679 7.905 2.592 1.00 0.00 35 VAL A N 17
ATOM 30498 C CA . VAL A 1 35 ? 1.946 8.598 1.343 1.00 0.00 35 VAL A CA 17
ATOM 30499 C C . VAL A 1 35 ? 3.449 8.860 1.222 1.00 0.00 35 VAL A C 17
ATOM 30500 O O . VAL A 1 35 ? 4.068 9.385 2.146 1.00 0.00 35 VAL A O 17
ATOM 30513 N N . PRO A 1 36 ? 4.007 8.472 0.044 1.00 0.00 36 PRO A N 17
ATOM 30514 C CA . PRO A 1 36 ? 5.425 8.660 -0.210 1.00 0.00 36 PRO A CA 17
ATOM 30515 C C . PRO A 1 36 ? 5.740 10.128 -0.504 1.00 0.00 36 PRO A C 17
ATOM 30516 O O . PRO A 1 36 ? 5.012 10.786 -1.245 1.00 0.00 36 PRO A O 17
ATOM 30527 N N . VAL A 1 37 ? 6.826 10.597 0.092 1.00 0.00 37 VAL A N 17
ATOM 30528 C CA . VAL A 1 37 ? 7.247 11.975 -0.097 1.00 0.00 37 VAL A CA 17
ATOM 30529 C C . VAL A 1 37 ? 8.662 11.997 -0.678 1.00 0.00 37 VAL A C 17
ATOM 30530 O O . VAL A 1 37 ? 9.401 11.021 -0.560 1.00 0.00 37 VAL A O 17
ATOM 30543 N N . PRO A 1 38 ? 9.006 13.151 -1.311 1.00 0.00 38 PRO A N 17
ATOM 30544 C CA . PRO A 1 38 ? 10.319 13.313 -1.911 1.00 0.00 38 PRO A CA 17
ATOM 30545 C C . PRO A 1 38 ? 11.387 13.541 -0.840 1.00 0.00 38 PRO A C 17
ATOM 30546 O O . PRO A 1 38 ? 11.071 13.643 0.345 1.00 0.00 38 PRO A O 17
ATOM 30557 N N . LYS A 1 39 ? 12.629 13.615 -1.295 1.00 0.00 39 LYS A N 17
ATOM 30558 C CA . LYS A 1 39 ? 13.746 13.830 -0.390 1.00 0.00 39 LYS A CA 17
ATOM 30559 C C . LYS A 1 39 ? 13.889 15.327 -0.110 1.00 0.00 39 LYS A C 17
ATOM 30560 O O . LYS A 1 39 ? 14.857 15.755 0.516 1.00 0.00 39 LYS A O 17
ATOM 30579 N N . HIS A 1 40 ? 12.912 16.083 -0.589 1.00 0.00 40 HIS A N 17
ATOM 30580 C CA . HIS A 1 40 ? 12.917 17.523 -0.398 1.00 0.00 40 HIS A CA 17
ATOM 30581 C C . HIS A 1 40 ? 11.869 17.906 0.648 1.00 0.00 40 HIS A C 17
ATOM 30582 O O . HIS A 1 40 ? 11.763 19.071 1.028 1.00 0.00 40 HIS A O 17
ATOM 30596 N N . VAL A 1 41 ? 11.121 16.903 1.085 1.00 0.00 41 VAL A N 17
ATOM 30597 C CA . VAL A 1 41 ? 10.085 17.120 2.080 1.00 0.00 41 VAL A CA 17
ATOM 30598 C C . VAL A 1 41 ? 10.586 16.644 3.444 1.00 0.00 41 VAL A C 17
ATOM 30599 O O . VAL A 1 41 ? 10.728 15.443 3.673 1.00 0.00 41 VAL A O 17
ATOM 30612 N N . VAL A 1 42 ? 10.841 17.609 4.316 1.00 0.00 42 VAL A N 17
ATOM 30613 C CA . VAL A 1 42 ? 11.323 17.303 5.652 1.00 0.00 42 VAL A CA 17
ATOM 30614 C C . VAL A 1 42 ? 10.594 18.184 6.667 1.00 0.00 42 VAL A C 17
ATOM 30615 O O . VAL A 1 42 ? 11.065 18.366 7.789 1.00 0.00 42 VAL A O 17
ATOM 30628 N N . LYS A 1 43 ? 9.455 18.708 6.238 1.00 0.00 43 LYS A N 17
ATOM 30629 C CA . LYS A 1 43 ? 8.656 19.566 7.096 1.00 0.00 43 LYS A CA 17
ATOM 30630 C C . LYS A 1 43 ? 7.172 19.290 6.847 1.00 0.00 43 LYS A C 17
ATOM 30631 O O . LYS A 1 43 ? 6.775 18.976 5.725 1.00 0.00 43 LYS A O 17
ATOM 30650 N N . GLY A 1 44 ? 6.392 19.416 7.910 1.00 0.00 44 GLY A N 17
ATOM 30651 C CA . GLY A 1 44 ? 4.961 19.184 7.821 1.00 0.00 44 GLY A CA 17
ATOM 30652 C C . GLY A 1 44 ? 4.273 20.297 7.027 1.00 0.00 44 GLY A C 17
ATOM 30653 O O . GLY A 1 44 ? 3.214 20.081 6.439 1.00 0.00 44 GLY A O 17
ATOM 30657 N N . LYS A 1 45 ? 4.904 21.462 7.034 1.00 0.00 45 LYS A N 17
ATOM 30658 C CA . LYS A 1 45 ? 4.366 22.608 6.322 1.00 0.00 45 LYS A CA 17
ATOM 30659 C C . LYS A 1 45 ? 4.555 22.404 4.818 1.00 0.00 45 LYS A C 17
ATOM 30660 O O . LYS A 1 45 ? 3.945 23.103 4.011 1.00 0.00 45 LYS A O 17
ATOM 30679 N N . GLN A 1 46 ? 5.403 21.441 4.486 1.00 0.00 46 GLN A N 17
ATOM 30680 C CA . GLN A 1 46 ? 5.681 21.136 3.093 1.00 0.00 46 GLN A CA 17
ATOM 30681 C C . GLN A 1 46 ? 4.584 20.236 2.519 1.00 0.00 46 GLN A C 17
ATOM 30682 O O . GLN A 1 46 ? 4.679 19.787 1.377 1.00 0.00 46 GLN A O 17
ATOM 30696 N N . VAL A 1 47 ? 3.569 20.000 3.336 1.00 0.00 47 VAL A N 17
ATOM 30697 C CA . VAL A 1 47 ? 2.455 19.162 2.923 1.00 0.00 47 VAL A CA 17
ATOM 30698 C C . VAL A 1 47 ? 1.148 19.772 3.432 1.00 0.00 47 VAL A C 17
ATOM 30699 O O . VAL A 1 47 ? 1.164 20.696 4.243 1.00 0.00 47 VAL A O 17
ATOM 30712 N N . SER A 1 48 ? 0.046 19.230 2.934 1.00 0.00 48 SER A N 17
ATOM 30713 C CA . SER A 1 48 ? -1.268 19.709 3.328 1.00 0.00 48 SER A CA 17
ATOM 30714 C C . SER A 1 48 ? -2.145 18.533 3.762 1.00 0.00 48 SER A C 17
ATOM 30715 O O . SER A 1 48 ? -2.306 17.566 3.020 1.00 0.00 48 SER A O 17
ATOM 30723 N N . VAL A 1 49 ? -2.690 18.655 4.964 1.00 0.00 49 VAL A N 17
ATOM 30724 C CA . VAL A 1 49 ? -3.547 17.614 5.506 1.00 0.00 49 VAL A CA 17
ATOM 30725 C C . VAL A 1 49 ? -4.883 18.229 5.930 1.00 0.00 49 VAL A C 17
ATOM 30726 O O . VAL A 1 49 ? -4.910 19.249 6.618 1.00 0.00 49 VAL A O 17
ATOM 30739 N N . ALA A 1 50 ? -5.957 17.583 5.503 1.00 0.00 50 ALA A N 17
ATOM 30740 C CA . ALA A 1 50 ? -7.293 18.053 5.831 1.00 0.00 50 ALA A CA 17
ATOM 30741 C C . ALA A 1 50 ? -8.109 16.895 6.407 1.00 0.00 50 ALA A C 17
ATOM 30742 O O . ALA A 1 50 ? -8.452 15.956 5.691 1.00 0.00 50 ALA A O 17
ATOM 30749 N N . LEU A 1 51 ? -8.397 17.000 7.696 1.00 0.00 51 LEU A N 17
ATOM 30750 C CA . LEU A 1 51 ? -9.168 15.973 8.377 1.00 0.00 51 LEU A CA 17
ATOM 30751 C C . LEU A 1 51 ? -10.536 16.539 8.763 1.00 0.00 51 LEU A C 17
ATOM 30752 O O . LEU A 1 51 ? -10.621 17.598 9.384 1.00 0.00 51 LEU A O 17
ATOM 30768 N N . SER A 1 52 ? -11.572 15.810 8.378 1.00 0.00 52 SER A N 17
ATOM 30769 C CA . SER A 1 52 ? -12.932 16.226 8.675 1.00 0.00 52 SER A CA 17
ATOM 30770 C C . SER A 1 52 ? -13.729 15.047 9.238 1.00 0.00 52 SER A C 17
ATOM 30771 O O . SER A 1 52 ? -14.228 15.110 10.360 1.00 0.00 52 SER A O 17
ATOM 30779 N N . SER A 1 53 ? -13.823 14.000 8.432 1.00 0.00 53 SER A N 17
ATOM 30780 C CA . SER A 1 53 ? -14.551 12.808 8.836 1.00 0.00 53 SER A CA 17
ATOM 30781 C C . SER A 1 53 ? -14.697 11.856 7.647 1.00 0.00 53 SER A C 17
ATOM 30782 O O . SER A 1 53 ? -14.474 10.654 7.779 1.00 0.00 53 SER A O 17
ATOM 30790 N N . SER A 1 54 ? -15.070 12.430 6.513 1.00 0.00 54 SER A N 17
ATOM 30791 C CA . SER A 1 54 ? -15.249 11.648 5.302 1.00 0.00 54 SER A CA 17
ATOM 30792 C C . SER A 1 54 ? -14.500 12.304 4.140 1.00 0.00 54 SER A C 17
ATOM 30793 O O . SER A 1 54 ? -14.989 12.319 3.011 1.00 0.00 54 SER A O 17
ATOM 30801 N N . SER A 1 55 ? -13.326 12.831 4.456 1.00 0.00 55 SER A N 17
ATOM 30802 C CA . SER A 1 55 ? -12.505 13.487 3.452 1.00 0.00 55 SER A CA 17
ATOM 30803 C C . SER A 1 55 ? -11.029 13.400 3.845 1.00 0.00 55 SER A C 17
ATOM 30804 O O . SER A 1 55 ? -10.702 13.306 5.027 1.00 0.00 55 SER A O 17
ATOM 30812 N N . ILE A 1 56 ? -10.177 13.435 2.831 1.00 0.00 56 ILE A N 17
ATOM 30813 C CA . ILE A 1 56 ? -8.743 13.361 3.056 1.00 0.00 56 ILE A CA 17
ATOM 30814 C C . ILE A 1 56 ? -8.018 14.135 1.953 1.00 0.00 56 ILE A C 17
ATOM 30815 O O . ILE A 1 56 ? -8.437 14.112 0.796 1.00 0.00 56 ILE A O 17
ATOM 30831 N N . ARG A 1 57 ? -6.944 14.800 2.349 1.00 0.00 57 ARG A N 17
ATOM 30832 C CA . ARG A 1 57 ? -6.157 15.579 1.408 1.00 0.00 57 ARG A CA 17
ATOM 30833 C C . ARG A 1 57 ? -4.670 15.492 1.760 1.00 0.00 57 ARG A C 17
ATOM 30834 O O . ARG A 1 57 ? -4.271 15.830 2.873 1.00 0.00 57 ARG A O 17
ATOM 30855 N N . VAL A 1 58 ? -3.891 15.036 0.790 1.00 0.00 58 VAL A N 17
ATOM 30856 C CA . VAL A 1 58 ? -2.457 14.900 0.983 1.00 0.00 58 VAL A CA 17
ATOM 30857 C C . VAL A 1 58 ? -1.726 15.512 -0.213 1.00 0.00 58 VAL A C 17
ATOM 30858 O O . VAL A 1 58 ? -1.561 14.862 -1.244 1.00 0.00 58 VAL A O 17
ATOM 30871 N N . ALA A 1 59 ? -1.306 16.756 -0.035 1.00 0.00 59 ALA A N 17
ATOM 30872 C CA . ALA A 1 59 ? -0.595 17.464 -1.087 1.00 0.00 59 ALA A CA 17
ATOM 30873 C C . ALA A 1 59 ? 0.751 17.951 -0.549 1.00 0.00 59 ALA A C 17
ATOM 30874 O O . ALA A 1 59 ? 0.812 18.573 0.510 1.00 0.00 59 ALA A O 17
ATOM 30881 N N . MET A 1 60 ? 1.798 17.649 -1.303 1.00 0.00 60 MET A N 17
ATOM 30882 C CA . MET A 1 60 ? 3.140 18.048 -0.915 1.00 0.00 60 MET A CA 17
ATOM 30883 C C . MET A 1 60 ? 3.612 19.252 -1.732 1.00 0.00 60 MET A C 17
ATOM 30884 O O . MET A 1 60 ? 3.304 19.361 -2.918 1.00 0.00 60 MET A O 17
ATOM 30898 N N . LEU A 1 61 ? 4.352 20.126 -1.066 1.00 0.00 61 LEU A N 17
ATOM 30899 C CA . LEU A 1 61 ? 4.870 21.318 -1.716 1.00 0.00 61 LEU A CA 17
ATOM 30900 C C . LEU A 1 61 ? 5.983 20.921 -2.687 1.00 0.00 61 LEU A C 17
ATOM 30901 O O . LEU A 1 61 ? 6.803 20.058 -2.378 1.00 0.00 61 LEU A O 17
ATOM 30917 N N . GLU A 1 62 ? 5.977 21.571 -3.842 1.00 0.00 62 GLU A N 17
ATOM 30918 C CA . GLU A 1 62 ? 6.976 21.297 -4.860 1.00 0.00 62 GLU A CA 17
ATOM 30919 C C . GLU A 1 62 ? 7.999 22.434 -4.920 1.00 0.00 62 GLU A C 17
ATOM 30920 O O . GLU A 1 62 ? 7.976 23.339 -4.087 1.00 0.00 62 GLU A O 17
ATOM 30932 N N . GLU A 1 63 ? 8.872 22.350 -5.912 1.00 0.00 63 GLU A N 17
ATOM 30933 C CA . GLU A 1 63 ? 9.901 23.360 -6.091 1.00 0.00 63 GLU A CA 17
ATOM 30934 C C . GLU A 1 63 ? 9.274 24.686 -6.526 1.00 0.00 63 GLU A C 17
ATOM 30935 O O . GLU A 1 63 ? 9.709 25.753 -6.096 1.00 0.00 63 GLU A O 17
ATOM 30947 N N . ASN A 1 64 ? 8.261 24.575 -7.373 1.00 0.00 64 ASN A N 17
ATOM 30948 C CA . ASN A 1 64 ? 7.569 25.752 -7.870 1.00 0.00 64 ASN A CA 17
ATOM 30949 C C . ASN A 1 64 ? 6.059 25.518 -7.801 1.00 0.00 64 ASN A C 17
ATOM 30950 O O . ASN A 1 64 ? 5.359 25.652 -8.804 1.00 0.00 64 ASN A O 17
ATOM 30961 N N . GLY A 1 65 ? 5.600 25.172 -6.607 1.00 0.00 65 GLY A N 17
ATOM 30962 C CA . GLY A 1 65 ? 4.186 24.918 -6.393 1.00 0.00 65 GLY A CA 17
ATOM 30963 C C . GLY A 1 65 ? 3.978 23.752 -5.425 1.00 0.00 65 GLY A C 17
ATOM 30964 O O . GLY A 1 65 ? 4.712 23.613 -4.448 1.00 0.00 65 GLY A O 17
ATOM 30968 N N . GLU A 1 66 ? 2.974 22.943 -5.730 1.00 0.00 66 GLU A N 17
ATOM 30969 C CA . GLU A 1 66 ? 2.660 21.793 -4.899 1.00 0.00 66 GLU A CA 17
ATOM 30970 C C . GLU A 1 66 ? 1.982 20.704 -5.733 1.00 0.00 66 GLU A C 17
ATOM 30971 O O . GLU A 1 66 ? 1.602 20.941 -6.878 1.00 0.00 66 GLU A O 17
ATOM 30983 N N . ARG A 1 67 ? 1.850 19.534 -5.126 1.00 0.00 67 ARG A N 17
ATOM 30984 C CA . ARG A 1 67 ? 1.224 18.408 -5.798 1.00 0.00 67 ARG A CA 17
ATOM 30985 C C . ARG A 1 67 ? 0.313 17.651 -4.829 1.00 0.00 67 ARG A C 17
ATOM 30986 O O . ARG A 1 67 ? 0.649 17.485 -3.657 1.00 0.00 67 ARG A O 17
ATOM 31007 N N . VAL A 1 68 ? -0.821 17.212 -5.354 1.00 0.00 68 VAL A N 17
ATOM 31008 C CA . VAL A 1 68 ? -1.782 16.476 -4.551 1.00 0.00 68 VAL A CA 17
ATOM 31009 C C . VAL A 1 68 ? -1.539 14.975 -4.720 1.00 0.00 68 VAL A C 17
ATOM 31010 O O . VAL A 1 68 ? -2.008 14.372 -5.684 1.00 0.00 68 VAL A O 17
ATOM 31023 N N . LEU A 1 69 ? -0.807 14.415 -3.768 1.00 0.00 69 LEU A N 17
ATOM 31024 C CA . LEU A 1 69 ? -0.496 12.996 -3.800 1.00 0.00 69 LEU A CA 17
ATOM 31025 C C . LEU A 1 69 ? -1.791 12.192 -3.669 1.00 0.00 69 LEU A C 17
ATOM 31026 O O . LEU A 1 69 ? -2.051 11.293 -4.467 1.00 0.00 69 LEU A O 17
ATOM 31042 N N . MET A 1 70 ? -2.569 12.544 -2.656 1.00 0.00 70 MET A N 17
ATOM 31043 C CA . MET A 1 70 ? -3.831 11.867 -2.410 1.00 0.00 70 MET A CA 17
ATOM 31044 C C . MET A 1 70 ? -4.907 12.857 -1.961 1.00 0.00 70 MET A C 17
ATOM 31045 O O . MET A 1 70 ? -4.611 13.828 -1.266 1.00 0.00 70 MET A O 17
ATOM 31059 N N . GLU A 1 71 ? -6.134 12.577 -2.376 1.00 0.00 71 GLU A N 17
ATOM 31060 C CA . GLU A 1 71 ? -7.255 13.431 -2.025 1.00 0.00 71 GLU A CA 17
ATOM 31061 C C . GLU A 1 71 ? -8.558 12.850 -2.578 1.00 0.00 71 GLU A C 17
ATOM 31062 O O . GLU A 1 71 ? -8.552 12.162 -3.597 1.00 0.00 71 GLU A O 17
ATOM 31074 N N . GLY A 1 72 ? -9.645 13.148 -1.880 1.00 0.00 72 GLY A N 17
ATOM 31075 C CA . GLY A 1 72 ? -10.952 12.663 -2.288 1.00 0.00 72 GLY A CA 17
ATOM 31076 C C . GLY A 1 72 ? -11.847 12.410 -1.072 1.00 0.00 72 GLY A C 17
ATOM 31077 O O . GLY A 1 72 ? -11.358 12.060 0.001 1.00 0.00 72 GLY A O 17
ATOM 31081 N N . LYS A 1 73 ? -13.142 12.598 -1.282 1.00 0.00 73 LYS A N 17
ATOM 31082 C CA . LYS A 1 73 ? -14.109 12.395 -0.217 1.00 0.00 73 LYS A CA 17
ATOM 31083 C C . LYS A 1 73 ? -14.187 10.904 0.118 1.00 0.00 73 LYS A C 17
ATOM 31084 O O . LYS A 1 73 ? -14.604 10.099 -0.713 1.00 0.00 73 LYS A O 17
ATOM 31103 N N . LEU A 1 74 ? -13.780 10.581 1.336 1.00 0.00 74 LEU A N 17
ATOM 31104 C CA . LEU A 1 74 ? -13.799 9.201 1.791 1.00 0.00 74 LEU A CA 17
ATOM 31105 C C . LEU A 1 74 ? -15.193 8.613 1.565 1.00 0.00 74 LEU A C 17
ATOM 31106 O O . LEU A 1 74 ? -16.114 9.326 1.168 1.00 0.00 74 LEU A O 17
ATOM 31122 N N . THR A 1 75 ? -15.305 7.320 1.828 1.00 0.00 75 THR A N 17
ATOM 31123 C CA . THR A 1 75 ? -16.571 6.628 1.659 1.00 0.00 75 THR A CA 17
ATOM 31124 C C . THR A 1 75 ? -17.352 6.614 2.974 1.00 0.00 75 THR A C 17
ATOM 31125 O O . THR A 1 75 ? -18.575 6.745 2.976 1.00 0.00 75 THR A O 17
ATOM 31136 N N . HIS A 1 76 ? -16.612 6.455 4.062 1.00 0.00 76 HIS A N 17
ATOM 31137 C CA . HIS A 1 76 ? -17.220 6.423 5.382 1.00 0.00 76 HIS A CA 17
ATOM 31138 C C . HIS A 1 76 ? -16.659 7.564 6.233 1.00 0.00 76 HIS A C 17
ATOM 31139 O O . HIS A 1 76 ? -15.750 8.273 5.806 1.00 0.00 76 HIS A O 17
ATOM 31153 N N . LYS A 1 77 ? -17.226 7.706 7.422 1.00 0.00 77 LYS A N 17
ATOM 31154 C CA . LYS A 1 77 ? -16.794 8.749 8.337 1.00 0.00 77 LYS A CA 17
ATOM 31155 C C . LYS A 1 77 ? -15.705 8.196 9.257 1.00 0.00 77 LYS A C 17
ATOM 31156 O O . LYS A 1 77 ? -15.588 6.983 9.428 1.00 0.00 77 LYS A O 17
ATOM 31175 N N . ILE A 1 78 ? -14.934 9.111 9.826 1.00 0.00 78 ILE A N 17
ATOM 31176 C CA . ILE A 1 78 ? -13.858 8.729 10.724 1.00 0.00 78 ILE A CA 17
ATOM 31177 C C . ILE A 1 78 ? -13.813 9.704 11.903 1.00 0.00 78 ILE A C 17
ATOM 31178 O O . ILE A 1 78 ? -14.293 10.832 11.799 1.00 0.00 78 ILE A O 17
ATOM 31194 N N . ASN A 1 79 ? -13.233 9.233 12.998 1.00 0.00 79 ASN A N 17
ATOM 31195 C CA . ASN A 1 79 ? -13.120 10.049 14.195 1.00 0.00 79 ASN A CA 17
ATOM 31196 C C . ASN A 1 79 ? -11.826 10.861 14.132 1.00 0.00 79 ASN A C 17
ATOM 31197 O O . ASN A 1 79 ? -10.820 10.481 14.730 1.00 0.00 79 ASN A O 17
ATOM 31208 N N . THR A 1 80 ? -11.893 11.966 13.404 1.00 0.00 80 THR A N 17
ATOM 31209 C CA . THR A 1 80 ? -10.738 12.836 13.256 1.00 0.00 80 THR A CA 17
ATOM 31210 C C . THR A 1 80 ? -9.992 12.963 14.586 1.00 0.00 80 THR A C 17
ATOM 31211 O O . THR A 1 80 ? -8.763 12.984 14.612 1.00 0.00 80 THR A O 17
ATOM 31222 N N . GLU A 1 81 ? -10.768 13.045 15.657 1.00 0.00 81 GLU A N 17
ATOM 31223 C CA . GLU A 1 81 ? -10.196 13.170 16.987 1.00 0.00 81 GLU A CA 17
ATOM 31224 C C . GLU A 1 81 ? -9.156 12.072 17.223 1.00 0.00 81 GLU A C 17
ATOM 31225 O O . GLU A 1 81 ? -7.997 12.362 17.512 1.00 0.00 81 GLU A O 17
ATOM 31237 N N . SER A 1 82 ? -9.610 10.834 17.091 1.00 0.00 82 SER A N 17
ATOM 31238 C CA . SER A 1 82 ? -8.733 9.692 17.286 1.00 0.00 82 SER A CA 17
ATOM 31239 C C . SER A 1 82 ? -7.707 9.619 16.153 1.00 0.00 82 SER A C 17
ATOM 31240 O O . SER A 1 82 ? -6.592 9.140 16.350 1.00 0.00 82 SER A O 17
ATOM 31248 N N . SER A 1 83 ? -8.121 10.103 14.991 1.00 0.00 83 SER A N 17
ATOM 31249 C CA . SER A 1 83 ? -7.252 10.099 13.827 1.00 0.00 83 SER A CA 17
ATOM 31250 C C . SER A 1 83 ? -6.073 11.047 14.051 1.00 0.00 83 SER A C 17
ATOM 31251 O O . SER A 1 83 ? -6.120 11.905 14.931 1.00 0.00 83 SER A O 17
ATOM 31259 N N . LEU A 1 84 ? -5.042 10.861 13.239 1.00 0.00 84 LEU A N 17
ATOM 31260 C CA . LEU A 1 84 ? -3.852 11.689 13.338 1.00 0.00 84 LEU A CA 17
ATOM 31261 C C . LEU A 1 84 ? -3.182 11.777 11.966 1.00 0.00 84 LEU A C 17
ATOM 31262 O O . LEU A 1 84 ? -3.651 11.175 11.002 1.00 0.00 84 LEU A O 17
ATOM 31278 N N . TRP A 1 85 ? -2.094 12.533 11.921 1.00 0.00 85 TRP A N 17
ATOM 31279 C CA . TRP A 1 85 ? -1.355 12.708 10.683 1.00 0.00 85 TRP A CA 17
ATOM 31280 C C . TRP A 1 85 ? 0.014 13.298 11.029 1.00 0.00 85 TRP A C 17
ATOM 31281 O O . TRP A 1 85 ? 0.099 14.334 11.687 1.00 0.00 85 TRP A O 17
ATOM 31302 N N . SER A 1 86 ? 1.051 12.614 10.570 1.00 0.00 86 SER A N 17
ATOM 31303 C CA . SER A 1 86 ? 2.412 13.058 10.822 1.00 0.00 86 SER A CA 17
ATOM 31304 C C . SER A 1 86 ? 3.191 13.129 9.508 1.00 0.00 86 SER A C 17
ATOM 31305 O O . SER A 1 86 ? 2.780 12.546 8.506 1.00 0.00 86 SER A O 17
ATOM 31313 N N . LEU A 1 87 ? 4.304 13.848 9.555 1.00 0.00 87 LEU A N 17
ATOM 31314 C CA . LEU A 1 87 ? 5.145 14.002 8.380 1.00 0.00 87 LEU A CA 17
ATOM 31315 C C . LEU A 1 87 ? 6.533 13.432 8.674 1.00 0.00 87 LEU A C 17
ATOM 31316 O O . LEU A 1 87 ? 7.026 13.533 9.797 1.00 0.00 87 LEU A O 17
ATOM 31332 N N . GLU A 1 88 ? 7.126 12.844 7.645 1.00 0.00 88 GLU A N 17
ATOM 31333 C CA . GLU A 1 88 ? 8.449 12.257 7.779 1.00 0.00 88 GLU A CA 17
ATOM 31334 C C . GLU A 1 88 ? 9.382 12.799 6.695 1.00 0.00 88 GLU A C 17
ATOM 31335 O O . GLU A 1 88 ? 8.998 12.894 5.530 1.00 0.00 88 GLU A O 17
ATOM 31347 N N . PRO A 1 89 ? 10.623 13.149 7.127 1.00 0.00 89 PRO A N 17
ATOM 31348 C CA . PRO A 1 89 ? 11.615 13.679 6.206 1.00 0.00 89 PRO A CA 17
ATOM 31349 C C . PRO A 1 89 ? 12.196 12.569 5.328 1.00 0.00 89 PRO A C 17
ATOM 31350 O O . PRO A 1 89 ? 12.801 11.625 5.834 1.00 0.00 89 PRO A O 17
ATOM 31361 N N . GLY A 1 90 ? 11.992 12.719 4.028 1.00 0.00 90 GLY A N 17
ATOM 31362 C CA . GLY A 1 90 ? 12.488 11.742 3.075 1.00 0.00 90 GLY A CA 17
ATOM 31363 C C . GLY A 1 90 ? 11.964 10.342 3.401 1.00 0.00 90 GLY A C 17
ATOM 31364 O O . GLY A 1 90 ? 12.739 9.392 3.502 1.00 0.00 90 GLY A O 17
ATOM 31368 N N . LYS A 1 91 ? 10.651 10.259 3.557 1.00 0.00 91 LYS A N 17
ATOM 31369 C CA . LYS A 1 91 ? 10.013 8.991 3.870 1.00 0.00 91 LYS A CA 17
ATOM 31370 C C . LYS A 1 91 ? 8.599 8.978 3.287 1.00 0.00 91 LYS A C 17
ATOM 31371 O O . LYS A 1 91 ? 8.420 8.775 2.087 1.00 0.00 91 LYS A O 17
ATOM 31390 N N . CYS A 1 92 ? 7.630 9.198 4.164 1.00 0.00 92 CYS A N 17
ATOM 31391 C CA . CYS A 1 92 ? 6.237 9.215 3.751 1.00 0.00 92 CYS A CA 17
ATOM 31392 C C . CYS A 1 92 ? 5.415 9.874 4.861 1.00 0.00 92 CYS A C 17
ATOM 31393 O O . CYS A 1 92 ? 5.947 10.205 5.919 1.00 0.00 92 CYS A O 17
ATOM 31401 N N . VAL A 1 93 ? 4.131 10.045 4.580 1.00 0.00 93 VAL A N 17
ATOM 31402 C CA . VAL A 1 93 ? 3.231 10.658 5.541 1.00 0.00 93 VAL A CA 17
ATOM 31403 C C . VAL A 1 93 ? 2.392 9.570 6.215 1.00 0.00 93 VAL A C 17
ATOM 31404 O O . VAL A 1 93 ? 1.813 8.721 5.540 1.00 0.00 93 VAL A O 17
ATOM 31417 N N . LEU A 1 94 ? 2.355 9.631 7.538 1.00 0.00 94 LEU A N 17
ATOM 31418 C CA . LEU A 1 94 ? 1.597 8.661 8.311 1.00 0.00 94 LEU A CA 17
ATOM 31419 C C . LEU A 1 94 ? 0.227 9.249 8.655 1.00 0.00 94 LEU A C 17
ATOM 31420 O O . LEU A 1 94 ? 0.136 10.365 9.164 1.00 0.00 94 LEU A O 17
ATOM 31436 N N . VAL A 1 95 ? -0.805 8.470 8.364 1.00 0.00 95 VAL A N 17
ATOM 31437 C CA . VAL A 1 95 ? -2.166 8.899 8.637 1.00 0.00 95 VAL A CA 17
ATOM 31438 C C . VAL A 1 95 ? -2.959 7.727 9.218 1.00 0.00 95 VAL A C 17
ATOM 31439 O O . VAL A 1 95 ? -2.857 6.602 8.730 1.00 0.00 95 VAL A O 17
ATOM 31452 N N . ASN A 1 96 ? -3.732 8.030 10.250 1.00 0.00 96 ASN A N 17
ATOM 31453 C CA . ASN A 1 96 ? -4.542 7.015 10.903 1.00 0.00 96 ASN A CA 17
ATOM 31454 C C . ASN A 1 96 ? -5.995 7.489 10.961 1.00 0.00 96 ASN A C 17
ATOM 31455 O O . ASN A 1 96 ? -6.313 8.444 11.668 1.00 0.00 96 ASN A O 17
ATOM 31466 N N . LEU A 1 97 ? -6.840 6.799 10.207 1.00 0.00 97 LEU A N 17
ATOM 31467 C CA . LEU A 1 97 ? -8.252 7.138 10.164 1.00 0.00 97 LEU A CA 17
ATOM 31468 C C . LEU A 1 97 ? -9.002 6.310 11.210 1.00 0.00 97 LEU A C 17
ATOM 31469 O O . LEU A 1 97 ? -9.019 5.082 11.139 1.00 0.00 97 LEU A O 17
ATOM 31485 N N . SER A 1 98 ? -9.605 7.015 12.156 1.00 0.00 98 SER A N 17
ATOM 31486 C CA . SER A 1 98 ? -10.355 6.361 13.214 1.00 0.00 98 SER A CA 17
ATOM 31487 C C . SER A 1 98 ? -11.641 5.756 12.647 1.00 0.00 98 SER A C 17
ATOM 31488 O O . SER A 1 98 ? -12.309 6.373 11.819 1.00 0.00 98 SER A O 17
ATOM 31496 N N . LYS A 1 99 ? -11.949 4.556 13.116 1.00 0.00 99 LYS A N 17
ATOM 31497 C CA . LYS A 1 99 ? -13.143 3.861 12.666 1.00 0.00 99 LYS A CA 17
ATOM 31498 C C . LYS A 1 99 ? -14.345 4.340 13.483 1.00 0.00 99 LYS A C 17
ATOM 31499 O O . LYS A 1 99 ? -14.215 4.639 14.669 1.00 0.00 99 LYS A O 17
ATOM 31518 N N . VAL A 1 100 ? -15.488 4.397 12.816 1.00 0.00 100 VAL A N 17
ATOM 31519 C CA . VAL A 1 100 ? -16.712 4.834 13.465 1.00 0.00 100 VAL A CA 17
ATOM 31520 C C . VAL A 1 100 ? -17.838 3.851 13.139 1.00 0.00 100 VAL A C 17
ATOM 31521 O O . VAL A 1 100 ? -17.898 3.317 12.032 1.00 0.00 100 VAL A O 17
ATOM 31534 N N . GLY A 1 101 ? -18.701 3.640 14.122 1.00 0.00 101 GLY A N 17
ATOM 31535 C CA . GLY A 1 101 ? -19.820 2.730 13.952 1.00 0.00 101 GLY A CA 17
ATOM 31536 C C . GLY A 1 101 ? -19.421 1.522 13.103 1.00 0.00 101 GLY A C 17
ATOM 31537 O O . GLY A 1 101 ? -18.334 0.972 13.272 1.00 0.00 101 GLY A O 17
ATOM 31541 N N . GLU A 1 102 ? -20.322 1.144 12.208 1.00 0.00 102 GLU A N 17
ATOM 31542 C CA . GLU A 1 102 ? -20.078 0.011 11.332 1.00 0.00 102 GLU A CA 17
ATOM 31543 C C . GLU A 1 102 ? -18.968 0.343 10.332 1.00 0.00 102 GLU A C 17
ATOM 31544 O O . GLU A 1 102 ? -19.201 1.047 9.351 1.00 0.00 102 GLU A O 17
ATOM 31556 N N . TYR A 1 103 ? -17.784 -0.180 10.616 1.00 0.00 103 TYR A N 17
ATOM 31557 C CA . TYR A 1 103 ? -16.637 0.052 9.755 1.00 0.00 103 TYR A CA 17
ATOM 31558 C C . TYR A 1 103 ? -16.828 -0.622 8.395 1.00 0.00 103 TYR A C 17
ATOM 31559 O O . TYR A 1 103 ? -16.506 -1.798 8.230 1.00 0.00 103 TYR A O 17
ATOM 31577 N N . TRP A 1 104 ? -17.352 0.151 7.455 1.00 0.00 104 TRP A N 17
ATOM 31578 C CA . TRP A 1 104 ? -17.590 -0.357 6.114 1.00 0.00 104 TRP A CA 17
ATOM 31579 C C . TRP A 1 104 ? -16.719 0.443 5.144 1.00 0.00 104 TRP A C 17
ATOM 31580 O O . TRP A 1 104 ? -17.129 1.497 4.660 1.00 0.00 104 TRP A O 17
ATOM 31601 N N . TRP A 1 105 ? -15.532 -0.087 4.889 1.00 0.00 105 TRP A N 17
ATOM 31602 C CA . TRP A 1 105 ? -14.600 0.564 3.985 1.00 0.00 105 TRP A CA 17
ATOM 31603 C C . TRP A 1 105 ? -14.241 -0.430 2.878 1.00 0.00 105 TRP A C 17
ATOM 31604 O O . TRP A 1 105 ? -13.701 -1.501 3.152 1.00 0.00 105 TRP A O 17
ATOM 31625 N N . ASN A 1 106 ? -14.555 -0.039 1.652 1.00 0.00 106 ASN A N 17
ATOM 31626 C CA . ASN A 1 106 ? -14.272 -0.883 0.503 1.00 0.00 106 ASN A CA 17
ATOM 31627 C C . ASN A 1 106 ? -13.492 -0.076 -0.537 1.00 0.00 106 ASN A C 17
ATOM 31628 O O . ASN A 1 106 ? -13.242 -0.557 -1.641 1.00 0.00 106 ASN A O 17
ATOM 31639 N N . ALA A 1 107 ? -13.129 1.138 -0.148 1.00 0.00 107 ALA A N 17
ATOM 31640 C CA . ALA A 1 107 ? -12.383 2.016 -1.032 1.00 0.00 107 ALA A CA 17
ATOM 31641 C C . ALA A 1 107 ? -12.180 3.369 -0.348 1.00 0.00 107 ALA A C 17
ATOM 31642 O O . ALA A 1 107 ? -13.118 4.157 -0.233 1.00 0.00 107 ALA A O 17
ATOM 31649 N N . ILE A 1 108 ? -10.950 3.597 0.088 1.00 0.00 108 ILE A N 17
ATOM 31650 C CA . ILE A 1 108 ? -10.612 4.842 0.758 1.00 0.00 108 ILE A CA 17
ATOM 31651 C C . ILE A 1 108 ? -11.376 5.993 0.100 1.00 0.00 108 ILE A C 17
ATOM 31652 O O . ILE A 1 108 ? -12.019 6.787 0.785 1.00 0.00 108 ILE A O 17
ATOM 31668 N N . LEU A 1 109 ? -11.281 6.047 -1.220 1.00 0.00 109 LEU A N 17
ATOM 31669 C CA . LEU A 1 109 ? -11.955 7.088 -1.977 1.00 0.00 109 LEU A CA 17
ATOM 31670 C C . LEU A 1 109 ? -13.011 6.451 -2.882 1.00 0.00 109 LEU A C 17
ATOM 31671 O O . LEU A 1 109 ? -12.875 5.297 -3.285 1.00 0.00 109 LEU A O 17
ATOM 31687 N N . GLU A 1 110 ? -14.041 7.232 -3.176 1.00 0.00 110 GLU A N 17
ATOM 31688 C CA . GLU A 1 110 ? -15.120 6.758 -4.026 1.00 0.00 110 GLU A CA 17
ATOM 31689 C C . GLU A 1 110 ? -14.580 6.376 -5.406 1.00 0.00 110 GLU A C 17
ATOM 31690 O O . GLU A 1 110 ? -15.259 5.698 -6.176 1.00 0.00 110 GLU A O 17
ATOM 31702 N N . GLY A 1 111 ? -13.364 6.827 -5.676 1.00 0.00 111 GLY A N 17
ATOM 31703 C CA . GLY A 1 111 ? -12.726 6.541 -6.949 1.00 0.00 111 GLY A CA 17
ATOM 31704 C C . GLY A 1 111 ? -11.652 5.462 -6.794 1.00 0.00 111 GLY A C 17
ATOM 31705 O O . GLY A 1 111 ? -10.519 5.640 -7.240 1.00 0.00 111 GLY A O 17
ATOM 31709 N N . GLU A 1 112 ? -12.046 4.368 -6.159 1.00 0.00 112 GLU A N 17
ATOM 31710 C CA . GLU A 1 112 ? -11.131 3.260 -5.940 1.00 0.00 112 GLU A CA 17
ATOM 31711 C C . GLU A 1 112 ? -11.886 1.930 -5.989 1.00 0.00 112 GLU A C 17
ATOM 31712 O O . GLU A 1 112 ? -12.895 1.760 -5.307 1.00 0.00 112 GLU A O 17
ATOM 31724 N N . GLU A 1 113 ? -11.368 1.022 -6.803 1.00 0.00 113 GLU A N 17
ATOM 31725 C CA . GLU A 1 113 ? -11.980 -0.287 -6.950 1.00 0.00 113 GLU A CA 17
ATOM 31726 C C . GLU A 1 113 ? -12.406 -0.830 -5.585 1.00 0.00 113 GLU A C 17
ATOM 31727 O O . GLU A 1 113 ? -11.764 -0.551 -4.574 1.00 0.00 113 GLU A O 17
ATOM 31739 N N . PRO A 1 114 ? -13.516 -1.617 -5.600 1.00 0.00 114 PRO A N 17
ATOM 31740 C CA . PRO A 1 114 ? -14.035 -2.202 -4.376 1.00 0.00 114 PRO A CA 17
ATOM 31741 C C . PRO A 1 114 ? -13.167 -3.376 -3.917 1.00 0.00 114 PRO A C 17
ATOM 31742 O O . PRO A 1 114 ? -13.212 -4.453 -4.508 1.00 0.00 114 PRO A O 17
ATOM 31753 N N . ILE A 1 115 ? -12.398 -3.127 -2.868 1.00 0.00 115 ILE A N 17
ATOM 31754 C CA . ILE A 1 115 ? -11.521 -4.149 -2.324 1.00 0.00 115 ILE A CA 17
ATOM 31755 C C . ILE A 1 115 ? -12.310 -5.447 -2.139 1.00 0.00 115 ILE A C 17
ATOM 31756 O O . ILE A 1 115 ? -13.519 -5.479 -2.363 1.00 0.00 115 ILE A O 17
ATOM 31772 N N . ASP A 1 116 ? -11.594 -6.485 -1.733 1.00 0.00 116 ASP A N 17
ATOM 31773 C CA . ASP A 1 116 ? -12.213 -7.782 -1.517 1.00 0.00 116 ASP A CA 17
ATOM 31774 C C . ASP A 1 116 ? -12.152 -8.129 -0.028 1.00 0.00 116 ASP A C 17
ATOM 31775 O O . ASP A 1 116 ? -13.153 -8.533 0.561 1.00 0.00 116 ASP A O 17
ATOM 31784 N N . ILE A 1 117 ? -10.966 -7.958 0.539 1.00 0.00 117 ILE A N 17
ATOM 31785 C CA . ILE A 1 117 ? -10.761 -8.248 1.948 1.00 0.00 117 ILE A CA 17
ATOM 31786 C C . ILE A 1 117 ? -11.800 -7.490 2.776 1.00 0.00 117 ILE A C 17
ATOM 31787 O O . ILE A 1 117 ? -12.089 -6.326 2.502 1.00 0.00 117 ILE A O 17
ATOM 31803 N N . ASP A 1 118 ? -12.334 -8.181 3.773 1.00 0.00 118 ASP A N 17
ATOM 31804 C CA . ASP A 1 118 ? -13.335 -7.588 4.643 1.00 0.00 118 ASP A CA 17
ATOM 31805 C C . ASP A 1 118 ? -14.529 -7.131 3.802 1.00 0.00 118 ASP A C 17
ATOM 31806 O O . ASP A 1 118 ? -14.567 -5.993 3.338 1.00 0.00 118 ASP A O 17
ATOM 31815 N N . SER A 1 119 ? -15.476 -8.042 3.632 1.00 0.00 119 SER A N 17
ATOM 31816 C CA . SER A 1 119 ? -16.668 -7.747 2.856 1.00 0.00 119 SER A CA 17
ATOM 31817 C C . SER A 1 119 ? -17.816 -8.659 3.292 1.00 0.00 119 SER A C 17
ATOM 31818 O O . SER A 1 119 ? -17.692 -9.882 3.250 1.00 0.00 119 SER A O 17
ATOM 31826 N N . GLY A 1 120 ? -18.907 -8.029 3.702 1.00 0.00 120 GLY A N 17
ATOM 31827 C CA . GLY A 1 120 ? -20.077 -8.769 4.146 1.00 0.00 120 GLY A CA 17
ATOM 31828 C C . GLY A 1 120 ? -20.949 -9.179 2.958 1.00 0.00 120 GLY A C 17
ATOM 31829 O O . GLY A 1 120 ? -20.779 -8.669 1.852 1.00 0.00 120 GLY A O 17
ATOM 31833 N N . PRO A 1 121 ? -21.889 -10.122 3.235 1.00 0.00 121 PRO A N 17
ATOM 31834 C CA . PRO A 1 121 ? -22.789 -10.607 2.202 1.00 0.00 121 PRO A CA 17
ATOM 31835 C C . PRO A 1 121 ? -23.871 -9.572 1.887 1.00 0.00 121 PRO A C 17
ATOM 31836 O O . PRO A 1 121 ? -25.032 -9.752 2.249 1.00 0.00 121 PRO A O 17
ATOM 31847 N N . SER A 1 122 ? -23.451 -8.511 1.214 1.00 0.00 122 SER A N 17
ATOM 31848 C CA . SER A 1 122 ? -24.369 -7.446 0.846 1.00 0.00 122 SER A CA 17
ATOM 31849 C C . SER A 1 122 ? -23.654 -6.419 -0.034 1.00 0.00 122 SER A C 17
ATOM 31850 O O . SER A 1 122 ? -22.438 -6.254 0.061 1.00 0.00 122 SER A O 17
ATOM 31858 N N . SER A 1 123 ? -24.438 -5.757 -0.872 1.00 0.00 123 SER A N 17
ATOM 31859 C CA . SER A 1 123 ? -23.895 -4.751 -1.768 1.00 0.00 123 SER A CA 17
ATOM 31860 C C . SER A 1 123 ? -24.047 -3.360 -1.149 1.00 0.00 123 SER A C 17
ATOM 31861 O O . SER A 1 123 ? -23.061 -2.653 -0.951 1.00 0.00 123 SER A O 17
ATOM 31869 N N . GLY A 1 124 ? -25.292 -3.010 -0.859 1.00 0.00 124 GLY A N 17
ATOM 31870 C CA . GLY A 1 124 ? -25.587 -1.716 -0.266 1.00 0.00 124 GLY A CA 17
ATOM 31871 C C . GLY A 1 124 ? -25.513 -0.603 -1.313 1.00 0.00 124 GLY A C 17
ATOM 31872 O O . GLY A 1 124 ? -25.409 -0.876 -2.508 1.00 0.00 124 GLY A O 17
ATOM 31876 N N . GLY A 1 1 ? 13.033 -29.674 -7.924 1.00 0.00 1 GLY A N 18
ATOM 31877 C CA . GLY A 1 1 ? 13.466 -29.281 -6.594 1.00 0.00 1 GLY A CA 18
ATOM 31878 C C . GLY A 1 1 ? 12.537 -28.216 -6.007 1.00 0.00 1 GLY A C 18
ATOM 31879 O O . GLY A 1 1 ? 12.384 -27.138 -6.580 1.00 0.00 1 GLY A O 18
ATOM 31883 N N . SER A 1 2 ? 11.941 -28.555 -4.874 1.00 0.00 2 SER A N 18
ATOM 31884 C CA . SER A 1 2 ? 11.032 -27.641 -4.204 1.00 0.00 2 SER A CA 18
ATOM 31885 C C . SER A 1 2 ? 11.794 -26.406 -3.719 1.00 0.00 2 SER A C 18
ATOM 31886 O O . SER A 1 2 ? 12.929 -26.514 -3.256 1.00 0.00 2 SER A O 18
ATOM 31894 N N . SER A 1 3 ? 11.140 -25.260 -3.842 1.00 0.00 3 SER A N 18
ATOM 31895 C CA . SER A 1 3 ? 11.742 -24.006 -3.422 1.00 0.00 3 SER A CA 18
ATOM 31896 C C . SER A 1 3 ? 12.050 -24.049 -1.924 1.00 0.00 3 SER A C 18
ATOM 31897 O O . SER A 1 3 ? 13.199 -23.883 -1.518 1.00 0.00 3 SER A O 18
ATOM 31905 N N . GLY A 1 4 ? 11.002 -24.272 -1.144 1.00 0.00 4 GLY A N 18
ATOM 31906 C CA . GLY A 1 4 ? 11.146 -24.338 0.300 1.00 0.00 4 GLY A CA 18
ATOM 31907 C C . GLY A 1 4 ? 10.558 -23.093 0.968 1.00 0.00 4 GLY A C 18
ATOM 31908 O O . GLY A 1 4 ? 11.295 -22.207 1.396 1.00 0.00 4 GLY A O 18
ATOM 31912 N N . SER A 1 5 ? 9.235 -23.066 1.035 1.00 0.00 5 SER A N 18
ATOM 31913 C CA . SER A 1 5 ? 8.539 -21.944 1.643 1.00 0.00 5 SER A CA 18
ATOM 31914 C C . SER A 1 5 ? 9.214 -20.631 1.242 1.00 0.00 5 SER A C 18
ATOM 31915 O O . SER A 1 5 ? 10.129 -20.167 1.920 1.00 0.00 5 SER A O 18
ATOM 31923 N N . SER A 1 6 ? 8.735 -20.069 0.142 1.00 0.00 6 SER A N 18
ATOM 31924 C CA . SER A 1 6 ? 9.280 -18.818 -0.358 1.00 0.00 6 SER A CA 18
ATOM 31925 C C . SER A 1 6 ? 8.247 -18.111 -1.237 1.00 0.00 6 SER A C 18
ATOM 31926 O O . SER A 1 6 ? 7.766 -18.681 -2.215 1.00 0.00 6 SER A O 18
ATOM 31934 N N . GLY A 1 7 ? 7.937 -16.881 -0.857 1.00 0.00 7 GLY A N 18
ATOM 31935 C CA . GLY A 1 7 ? 6.969 -16.090 -1.599 1.00 0.00 7 GLY A CA 18
ATOM 31936 C C . GLY A 1 7 ? 5.579 -16.727 -1.539 1.00 0.00 7 GLY A C 18
ATOM 31937 O O . GLY A 1 7 ? 5.436 -17.874 -1.119 1.00 0.00 7 GLY A O 18
ATOM 31941 N N . GLN A 1 8 ? 4.591 -15.954 -1.965 1.00 0.00 8 GLN A N 18
ATOM 31942 C CA . GLN A 1 8 ? 3.217 -16.428 -1.965 1.00 0.00 8 GLN A CA 18
ATOM 31943 C C . GLN A 1 8 ? 2.568 -16.173 -3.327 1.00 0.00 8 GLN A C 18
ATOM 31944 O O . GLN A 1 8 ? 2.108 -17.105 -3.984 1.00 0.00 8 GLN A O 18
ATOM 31958 N N . LYS A 1 9 ? 2.551 -14.905 -3.710 1.00 0.00 9 LYS A N 18
ATOM 31959 C CA . LYS A 1 9 ? 1.965 -14.515 -4.981 1.00 0.00 9 LYS A CA 18
ATOM 31960 C C . LYS A 1 9 ? 2.295 -13.047 -5.261 1.00 0.00 9 LYS A C 18
ATOM 31961 O O . LYS A 1 9 ? 2.955 -12.733 -6.250 1.00 0.00 9 LYS A O 18
ATOM 31980 N N . ASN A 1 10 ? 1.820 -12.187 -4.372 1.00 0.00 10 ASN A N 18
ATOM 31981 C CA . ASN A 1 10 ? 2.057 -10.760 -4.510 1.00 0.00 10 ASN A CA 18
ATOM 31982 C C . ASN A 1 10 ? 2.330 -10.156 -3.131 1.00 0.00 10 ASN A C 18
ATOM 31983 O O . ASN A 1 10 ? 1.583 -10.400 -2.184 1.00 0.00 10 ASN A O 18
ATOM 31994 N N . PRO A 1 11 ? 3.430 -9.360 -3.060 1.00 0.00 11 PRO A N 18
ATOM 31995 C CA . PRO A 1 11 ? 3.811 -8.719 -1.813 1.00 0.00 11 PRO A CA 18
ATOM 31996 C C . PRO A 1 11 ? 2.891 -7.537 -1.501 1.00 0.00 11 PRO A C 18
ATOM 31997 O O . PRO A 1 11 ? 2.403 -7.404 -0.380 1.00 0.00 11 PRO A O 18
ATOM 32008 N N . ASP A 1 12 ? 2.684 -6.707 -2.513 1.00 0.00 12 ASP A N 18
ATOM 32009 C CA . ASP A 1 12 ? 1.832 -5.540 -2.360 1.00 0.00 12 ASP A CA 18
ATOM 32010 C C . ASP A 1 12 ? 1.797 -4.764 -3.679 1.00 0.00 12 ASP A C 18
ATOM 32011 O O . ASP A 1 12 ? 2.627 -4.989 -4.558 1.00 0.00 12 ASP A O 18
ATOM 32020 N N . SER A 1 13 ? 0.827 -3.867 -3.775 1.00 0.00 13 SER A N 18
ATOM 32021 C CA . SER A 1 13 ? 0.672 -3.056 -4.971 1.00 0.00 13 SER A CA 18
ATOM 32022 C C . SER A 1 13 ? 0.711 -3.947 -6.215 1.00 0.00 13 SER A C 18
ATOM 32023 O O . SER A 1 13 ? 1.768 -4.131 -6.818 1.00 0.00 13 SER A O 18
ATOM 32031 N N . TYR A 1 14 ? -0.453 -4.475 -6.561 1.00 0.00 14 TYR A N 18
ATOM 32032 C CA . TYR A 1 14 ? -0.565 -5.342 -7.722 1.00 0.00 14 TYR A CA 18
ATOM 32033 C C . TYR A 1 14 ? -1.774 -4.958 -8.578 1.00 0.00 14 TYR A C 18
ATOM 32034 O O . TYR A 1 14 ? -1.672 -4.876 -9.801 1.00 0.00 14 TYR A O 18
ATOM 32052 N N . ASN A 1 15 ? -2.890 -4.733 -7.902 1.00 0.00 15 ASN A N 18
ATOM 32053 C CA . ASN A 1 15 ? -4.117 -4.359 -8.585 1.00 0.00 15 ASN A CA 18
ATOM 32054 C C . ASN A 1 15 ? -5.203 -4.064 -7.549 1.00 0.00 15 ASN A C 18
ATOM 32055 O O . ASN A 1 15 ? -5.163 -4.587 -6.436 1.00 0.00 15 ASN A O 18
ATOM 32066 N N . GLY A 1 16 ? -6.149 -3.228 -7.951 1.00 0.00 16 GLY A N 18
ATOM 32067 C CA . GLY A 1 16 ? -7.244 -2.857 -7.071 1.00 0.00 16 GLY A CA 18
ATOM 32068 C C . GLY A 1 16 ? -6.767 -1.906 -5.972 1.00 0.00 16 GLY A C 18
ATOM 32069 O O . GLY A 1 16 ? -6.471 -0.742 -6.238 1.00 0.00 16 GLY A O 18
ATOM 32073 N N . ALA A 1 17 ? -6.705 -2.438 -4.760 1.00 0.00 17 ALA A N 18
ATOM 32074 C CA . ALA A 1 17 ? -6.269 -1.651 -3.619 1.00 0.00 17 ALA A CA 18
ATOM 32075 C C . ALA A 1 17 ? -4.986 -0.901 -3.983 1.00 0.00 17 ALA A C 18
ATOM 32076 O O . ALA A 1 17 ? -4.379 -1.169 -5.019 1.00 0.00 17 ALA A O 18
ATOM 32083 N N . VAL A 1 18 ? -4.612 0.024 -3.111 1.00 0.00 18 VAL A N 18
ATOM 32084 C CA . VAL A 1 18 ? -3.412 0.815 -3.329 1.00 0.00 18 VAL A CA 18
ATOM 32085 C C . VAL A 1 18 ? -3.270 1.119 -4.821 1.00 0.00 18 VAL A C 18
ATOM 32086 O O . VAL A 1 18 ? -4.267 1.245 -5.531 1.00 0.00 18 VAL A O 18
ATOM 32099 N N . ARG A 1 19 ? -2.023 1.226 -5.254 1.00 0.00 19 ARG A N 18
ATOM 32100 C CA . ARG A 1 19 ? -1.737 1.513 -6.650 1.00 0.00 19 ARG A CA 18
ATOM 32101 C C . ARG A 1 19 ? -0.294 1.997 -6.808 1.00 0.00 19 ARG A C 18
ATOM 32102 O O . ARG A 1 19 ? 0.550 1.280 -7.342 1.00 0.00 19 ARG A O 18
ATOM 32123 N N . GLU A 1 20 ? -0.056 3.211 -6.334 1.00 0.00 20 GLU A N 18
ATOM 32124 C CA . GLU A 1 20 ? 1.270 3.800 -6.415 1.00 0.00 20 GLU A CA 18
ATOM 32125 C C . GLU A 1 20 ? 1.261 5.212 -5.827 1.00 0.00 20 GLU A C 18
ATOM 32126 O O . GLU A 1 20 ? 2.247 5.649 -5.235 1.00 0.00 20 GLU A O 18
ATOM 32138 N N . ASN A 1 21 ? 0.136 5.888 -6.011 1.00 0.00 21 ASN A N 18
ATOM 32139 C CA . ASN A 1 21 ? -0.015 7.242 -5.506 1.00 0.00 21 ASN A CA 18
ATOM 32140 C C . ASN A 1 21 ? -0.047 7.211 -3.976 1.00 0.00 21 ASN A C 18
ATOM 32141 O O . ASN A 1 21 ? 0.763 7.864 -3.321 1.00 0.00 21 ASN A O 18
ATOM 32152 N N . TYR A 1 22 ? -0.992 6.444 -3.452 1.00 0.00 22 TYR A N 18
ATOM 32153 C CA . TYR A 1 22 ? -1.141 6.319 -2.012 1.00 0.00 22 TYR A CA 18
ATOM 32154 C C . TYR A 1 22 ? -1.640 4.923 -1.632 1.00 0.00 22 TYR A C 18
ATOM 32155 O O . TYR A 1 22 ? -2.662 4.466 -2.140 1.00 0.00 22 TYR A O 18
ATOM 32173 N N . THR A 1 23 ? -0.894 4.286 -0.741 1.00 0.00 23 THR A N 18
ATOM 32174 C CA . THR A 1 23 ? -1.248 2.952 -0.286 1.00 0.00 23 THR A CA 18
ATOM 32175 C C . THR A 1 23 ? -2.060 3.027 1.008 1.00 0.00 23 THR A C 18
ATOM 32176 O O . THR A 1 23 ? -1.982 4.014 1.738 1.00 0.00 23 THR A O 18
ATOM 32187 N N . TRP A 1 24 ? -2.822 1.971 1.252 1.00 0.00 24 TRP A N 18
ATOM 32188 C CA . TRP A 1 24 ? -3.649 1.905 2.446 1.00 0.00 24 TRP A CA 18
ATOM 32189 C C . TRP A 1 24 ? -3.850 0.431 2.801 1.00 0.00 24 TRP A C 18
ATOM 32190 O O . TRP A 1 24 ? -3.622 -0.448 1.971 1.00 0.00 24 TRP A O 18
ATOM 32211 N N . SER A 1 25 ? -4.275 0.205 4.035 1.00 0.00 25 SER A N 18
ATOM 32212 C CA . SER A 1 25 ? -4.509 -1.148 4.510 1.00 0.00 25 SER A CA 18
ATOM 32213 C C . SER A 1 25 ? -5.617 -1.148 5.565 1.00 0.00 25 SER A C 18
ATOM 32214 O O . SER A 1 25 ? -5.928 -0.108 6.144 1.00 0.00 25 SER A O 18
ATOM 32222 N N . GLN A 1 26 ? -6.184 -2.326 5.782 1.00 0.00 26 GLN A N 18
ATOM 32223 C CA . GLN A 1 26 ? -7.251 -2.475 6.757 1.00 0.00 26 GLN A CA 18
ATOM 32224 C C . GLN A 1 26 ? -6.782 -3.341 7.929 1.00 0.00 26 GLN A C 18
ATOM 32225 O O . GLN A 1 26 ? -6.229 -4.420 7.725 1.00 0.00 26 GLN A O 18
ATOM 32239 N N . ASP A 1 27 ? -7.022 -2.835 9.130 1.00 0.00 27 ASP A N 18
ATOM 32240 C CA . ASP A 1 27 ? -6.631 -3.548 10.334 1.00 0.00 27 ASP A CA 18
ATOM 32241 C C . ASP A 1 27 ? -7.880 -3.871 11.157 1.00 0.00 27 ASP A C 18
ATOM 32242 O O . ASP A 1 27 ? -8.990 -3.503 10.778 1.00 0.00 27 ASP A O 18
ATOM 32251 N N . TYR A 1 28 ? -7.655 -4.555 12.269 1.00 0.00 28 TYR A N 18
ATOM 32252 C CA . TYR A 1 28 ? -8.748 -4.932 13.150 1.00 0.00 28 TYR A CA 18
ATOM 32253 C C . TYR A 1 28 ? -9.791 -3.816 13.237 1.00 0.00 28 TYR A C 18
ATOM 32254 O O . TYR A 1 28 ? -10.972 -4.044 12.980 1.00 0.00 28 TYR A O 18
ATOM 32272 N N . THR A 1 29 ? -9.317 -2.633 13.601 1.00 0.00 29 THR A N 18
ATOM 32273 C CA . THR A 1 29 ? -10.193 -1.481 13.726 1.00 0.00 29 THR A CA 18
ATOM 32274 C C . THR A 1 29 ? -9.396 -0.185 13.571 1.00 0.00 29 THR A C 18
ATOM 32275 O O . THR A 1 29 ? -9.119 0.499 14.555 1.00 0.00 29 THR A O 18
ATOM 32286 N N . ASP A 1 30 ? -9.048 0.114 12.328 1.00 0.00 30 ASP A N 18
ATOM 32287 C CA . ASP A 1 30 ? -8.288 1.316 12.032 1.00 0.00 30 ASP A CA 18
ATOM 32288 C C . ASP A 1 30 ? -7.715 1.216 10.617 1.00 0.00 30 ASP A C 18
ATOM 32289 O O . ASP A 1 30 ? -7.430 0.121 10.135 1.00 0.00 30 ASP A O 18
ATOM 32298 N N . LEU A 1 31 ? -7.562 2.374 9.991 1.00 0.00 31 LEU A N 18
ATOM 32299 C CA . LEU A 1 31 ? -7.027 2.431 8.641 1.00 0.00 31 LEU A CA 18
ATOM 32300 C C . LEU A 1 31 ? -5.650 3.096 8.670 1.00 0.00 31 LEU A C 18
ATOM 32301 O O . LEU A 1 31 ? -5.466 4.121 9.325 1.00 0.00 31 LEU A O 18
ATOM 32317 N N . GLU A 1 32 ? -4.718 2.486 7.953 1.00 0.00 32 GLU A N 18
ATOM 32318 C CA . GLU A 1 32 ? -3.363 3.007 7.888 1.00 0.00 32 GLU A CA 18
ATOM 32319 C C . GLU A 1 32 ? -2.966 3.274 6.435 1.00 0.00 32 GLU A C 18
ATOM 32320 O O . GLU A 1 32 ? -2.679 2.343 5.684 1.00 0.00 32 GLU A O 18
ATOM 32332 N N . VAL A 1 33 ? -2.962 4.551 6.081 1.00 0.00 33 VAL A N 18
ATOM 32333 C CA . VAL A 1 33 ? -2.605 4.953 4.732 1.00 0.00 33 VAL A CA 18
ATOM 32334 C C . VAL A 1 33 ? -1.324 5.788 4.775 1.00 0.00 33 VAL A C 18
ATOM 32335 O O . VAL A 1 33 ? -1.268 6.811 5.455 1.00 0.00 33 VAL A O 18
ATOM 32348 N N . ARG A 1 34 ? -0.326 5.321 4.039 1.00 0.00 34 ARG A N 18
ATOM 32349 C CA . ARG A 1 34 ? 0.951 6.012 3.985 1.00 0.00 34 ARG A CA 18
ATOM 32350 C C . ARG A 1 34 ? 1.211 6.537 2.572 1.00 0.00 34 ARG A C 18
ATOM 32351 O O . ARG A 1 34 ? 1.057 5.804 1.596 1.00 0.00 34 ARG A O 18
ATOM 32372 N N . VAL A 1 35 ? 1.601 7.802 2.507 1.00 0.00 35 VAL A N 18
ATOM 32373 C CA . VAL A 1 35 ? 1.884 8.433 1.229 1.00 0.00 35 VAL A CA 18
ATOM 32374 C C . VAL A 1 35 ? 3.386 8.701 1.119 1.00 0.00 35 VAL A C 18
ATOM 32375 O O . VAL A 1 35 ? 4.003 9.192 2.062 1.00 0.00 35 VAL A O 18
ATOM 32388 N N . PRO A 1 36 ? 3.945 8.358 -0.073 1.00 0.00 36 PRO A N 18
ATOM 32389 C CA . PRO A 1 36 ? 5.363 8.556 -0.318 1.00 0.00 36 PRO A CA 18
ATOM 32390 C C . PRO A 1 36 ? 5.677 10.035 -0.558 1.00 0.00 36 PRO A C 18
ATOM 32391 O O . PRO A 1 36 ? 4.908 10.738 -1.211 1.00 0.00 36 PRO A O 18
ATOM 32402 N N . VAL A 1 37 ? 6.808 10.462 -0.016 1.00 0.00 37 VAL A N 18
ATOM 32403 C CA . VAL A 1 37 ? 7.232 11.844 -0.163 1.00 0.00 37 VAL A CA 18
ATOM 32404 C C . VAL A 1 37 ? 8.670 11.878 -0.686 1.00 0.00 37 VAL A C 18
ATOM 32405 O O . VAL A 1 37 ? 9.410 10.907 -0.542 1.00 0.00 37 VAL A O 18
ATOM 32418 N N . PRO A 1 38 ? 9.030 13.038 -1.299 1.00 0.00 38 PRO A N 18
ATOM 32419 C CA . PRO A 1 38 ? 10.365 13.212 -1.845 1.00 0.00 38 PRO A CA 18
ATOM 32420 C C . PRO A 1 38 ? 11.388 13.443 -0.730 1.00 0.00 38 PRO A C 18
ATOM 32421 O O . PRO A 1 38 ? 11.028 13.500 0.445 1.00 0.00 38 PRO A O 18
ATOM 32432 N N . LYS A 1 39 ? 12.642 13.570 -1.138 1.00 0.00 39 LYS A N 18
ATOM 32433 C CA . LYS A 1 39 ? 13.719 13.794 -0.188 1.00 0.00 39 LYS A CA 18
ATOM 32434 C C . LYS A 1 39 ? 13.835 15.292 0.101 1.00 0.00 39 LYS A C 18
ATOM 32435 O O . LYS A 1 39 ? 14.804 15.735 0.714 1.00 0.00 39 LYS A O 18
ATOM 32454 N N . HIS A 1 40 ? 12.833 16.029 -0.356 1.00 0.00 40 HIS A N 18
ATOM 32455 C CA . HIS A 1 40 ? 12.811 17.468 -0.154 1.00 0.00 40 HIS A CA 18
ATOM 32456 C C . HIS A 1 40 ? 11.695 17.832 0.827 1.00 0.00 40 HIS A C 18
ATOM 32457 O O . HIS A 1 40 ? 11.551 18.993 1.206 1.00 0.00 40 HIS A O 18
ATOM 32471 N N . VAL A 1 41 ? 10.933 16.817 1.209 1.00 0.00 41 VAL A N 18
ATOM 32472 C CA . VAL A 1 41 ? 9.834 17.015 2.139 1.00 0.00 41 VAL A CA 18
ATOM 32473 C C . VAL A 1 41 ? 10.274 16.589 3.541 1.00 0.00 41 VAL A C 18
ATOM 32474 O O . VAL A 1 41 ? 10.439 15.400 3.809 1.00 0.00 41 VAL A O 18
ATOM 32487 N N . VAL A 1 42 ? 10.452 17.583 4.398 1.00 0.00 42 VAL A N 18
ATOM 32488 C CA . VAL A 1 42 ? 10.869 17.326 5.766 1.00 0.00 42 VAL A CA 18
ATOM 32489 C C . VAL A 1 42 ? 9.944 18.075 6.727 1.00 0.00 42 VAL A C 18
ATOM 32490 O O . VAL A 1 42 ? 9.562 17.543 7.768 1.00 0.00 42 VAL A O 18
ATOM 32503 N N . LYS A 1 43 ? 9.610 19.298 6.343 1.00 0.00 43 LYS A N 18
ATOM 32504 C CA . LYS A 1 43 ? 8.737 20.126 7.157 1.00 0.00 43 LYS A CA 18
ATOM 32505 C C . LYS A 1 43 ? 7.279 19.807 6.820 1.00 0.00 43 LYS A C 18
ATOM 32506 O O . LYS A 1 43 ? 6.901 19.779 5.650 1.00 0.00 43 LYS A O 18
ATOM 32525 N N . GLY A 1 44 ? 6.500 19.575 7.867 1.00 0.00 44 GLY A N 18
ATOM 32526 C CA . GLY A 1 44 ? 5.092 19.259 7.696 1.00 0.00 44 GLY A CA 18
ATOM 32527 C C . GLY A 1 44 ? 4.348 20.416 7.025 1.00 0.00 44 GLY A C 18
ATOM 32528 O O . GLY A 1 44 ? 3.243 20.236 6.516 1.00 0.00 44 GLY A O 18
ATOM 32532 N N . LYS A 1 45 ? 4.984 21.578 7.047 1.00 0.00 45 LYS A N 18
ATOM 32533 C CA . LYS A 1 45 ? 4.397 22.764 6.447 1.00 0.00 45 LYS A CA 18
ATOM 32534 C C . LYS A 1 45 ? 4.489 22.659 4.923 1.00 0.00 45 LYS A C 18
ATOM 32535 O O . LYS A 1 45 ? 3.943 23.495 4.206 1.00 0.00 45 LYS A O 18
ATOM 32554 N N . GLN A 1 46 ? 5.184 21.624 4.475 1.00 0.00 46 GLN A N 18
ATOM 32555 C CA . GLN A 1 46 ? 5.355 21.399 3.049 1.00 0.00 46 GLN A CA 18
ATOM 32556 C C . GLN A 1 46 ? 4.256 20.474 2.522 1.00 0.00 46 GLN A C 18
ATOM 32557 O O . GLN A 1 46 ? 4.045 20.381 1.314 1.00 0.00 46 GLN A O 18
ATOM 32571 N N . VAL A 1 47 ? 3.586 19.813 3.455 1.00 0.00 47 VAL A N 18
ATOM 32572 C CA . VAL A 1 47 ? 2.514 18.899 3.099 1.00 0.00 47 VAL A CA 18
ATOM 32573 C C . VAL A 1 47 ? 1.203 19.394 3.713 1.00 0.00 47 VAL A C 18
ATOM 32574 O O . VAL A 1 47 ? 1.168 19.787 4.879 1.00 0.00 47 VAL A O 18
ATOM 32587 N N . SER A 1 48 ? 0.156 19.359 2.902 1.00 0.00 48 SER A N 18
ATOM 32588 C CA . SER A 1 48 ? -1.154 19.799 3.350 1.00 0.00 48 SER A CA 18
ATOM 32589 C C . SER A 1 48 ? -1.982 18.597 3.808 1.00 0.00 48 SER A C 18
ATOM 32590 O O . SER A 1 48 ? -1.940 17.537 3.185 1.00 0.00 48 SER A O 18
ATOM 32598 N N . VAL A 1 49 ? -2.715 18.801 4.893 1.00 0.00 49 VAL A N 18
ATOM 32599 C CA . VAL A 1 49 ? -3.551 17.747 5.441 1.00 0.00 49 VAL A CA 18
ATOM 32600 C C . VAL A 1 49 ? -4.881 18.345 5.902 1.00 0.00 49 VAL A C 18
ATOM 32601 O O . VAL A 1 49 ? -4.901 19.306 6.669 1.00 0.00 49 VAL A O 18
ATOM 32614 N N . ALA A 1 50 ? -5.961 17.752 5.415 1.00 0.00 50 ALA A N 18
ATOM 32615 C CA . ALA A 1 50 ? -7.293 18.214 5.767 1.00 0.00 50 ALA A CA 18
ATOM 32616 C C . ALA A 1 50 ? -8.117 17.033 6.283 1.00 0.00 50 ALA A C 18
ATOM 32617 O O . ALA A 1 50 ? -8.452 16.125 5.523 1.00 0.00 50 ALA A O 18
ATOM 32624 N N . LEU A 1 51 ? -8.422 17.083 7.572 1.00 0.00 51 LEU A N 18
ATOM 32625 C CA . LEU A 1 51 ? -9.201 16.029 8.198 1.00 0.00 51 LEU A CA 18
ATOM 32626 C C . LEU A 1 51 ? -10.563 16.588 8.616 1.00 0.00 51 LEU A C 18
ATOM 32627 O O . LEU A 1 51 ? -10.636 17.600 9.311 1.00 0.00 51 LEU A O 18
ATOM 32643 N N . SER A 1 52 ? -11.608 15.903 8.176 1.00 0.00 52 SER A N 18
ATOM 32644 C CA . SER A 1 52 ? -12.964 16.318 8.496 1.00 0.00 52 SER A CA 18
ATOM 32645 C C . SER A 1 52 ? -13.752 15.136 9.065 1.00 0.00 52 SER A C 18
ATOM 32646 O O . SER A 1 52 ? -14.184 15.171 10.216 1.00 0.00 52 SER A O 18
ATOM 32654 N N . SER A 1 53 ? -13.916 14.119 8.232 1.00 0.00 53 SER A N 18
ATOM 32655 C CA . SER A 1 53 ? -14.645 12.929 8.638 1.00 0.00 53 SER A CA 18
ATOM 32656 C C . SER A 1 53 ? -14.783 11.971 7.453 1.00 0.00 53 SER A C 18
ATOM 32657 O O . SER A 1 53 ? -14.437 10.795 7.558 1.00 0.00 53 SER A O 18
ATOM 32665 N N . SER A 1 54 ? -15.290 12.509 6.354 1.00 0.00 54 SER A N 18
ATOM 32666 C CA . SER A 1 54 ? -15.478 11.716 5.151 1.00 0.00 54 SER A CA 18
ATOM 32667 C C . SER A 1 54 ? -14.685 12.326 3.993 1.00 0.00 54 SER A C 18
ATOM 32668 O O . SER A 1 54 ? -15.112 12.260 2.841 1.00 0.00 54 SER A O 18
ATOM 32676 N N . SER A 1 55 ? -13.545 12.905 4.339 1.00 0.00 55 SER A N 18
ATOM 32677 C CA . SER A 1 55 ? -12.689 13.526 3.342 1.00 0.00 55 SER A CA 18
ATOM 32678 C C . SER A 1 55 ? -11.248 13.583 3.853 1.00 0.00 55 SER A C 18
ATOM 32679 O O . SER A 1 55 ? -11.015 13.627 5.060 1.00 0.00 55 SER A O 18
ATOM 32687 N N . ILE A 1 56 ? -10.318 13.580 2.909 1.00 0.00 56 ILE A N 18
ATOM 32688 C CA . ILE A 1 56 ? -8.906 13.630 3.248 1.00 0.00 56 ILE A CA 18
ATOM 32689 C C . ILE A 1 56 ? -8.145 14.354 2.136 1.00 0.00 56 ILE A C 18
ATOM 32690 O O . ILE A 1 56 ? -8.545 14.310 0.974 1.00 0.00 56 ILE A O 18
ATOM 32706 N N . ARG A 1 57 ? -7.060 15.003 2.532 1.00 0.00 57 ARG A N 18
ATOM 32707 C CA . ARG A 1 57 ? -6.238 15.735 1.583 1.00 0.00 57 ARG A CA 18
ATOM 32708 C C . ARG A 1 57 ? -4.754 15.521 1.889 1.00 0.00 57 ARG A C 18
ATOM 32709 O O . ARG A 1 57 ? -4.326 15.665 3.033 1.00 0.00 57 ARG A O 18
ATOM 32730 N N . VAL A 1 58 ? -4.011 15.179 0.847 1.00 0.00 58 VAL A N 18
ATOM 32731 C CA . VAL A 1 58 ? -2.584 14.944 0.990 1.00 0.00 58 VAL A CA 18
ATOM 32732 C C . VAL A 1 58 ? -1.851 15.534 -0.216 1.00 0.00 58 VAL A C 18
ATOM 32733 O O . VAL A 1 58 ? -1.768 14.900 -1.267 1.00 0.00 58 VAL A O 18
ATOM 32746 N N . ALA A 1 59 ? -1.337 16.740 -0.024 1.00 0.00 59 ALA A N 18
ATOM 32747 C CA . ALA A 1 59 ? -0.613 17.422 -1.083 1.00 0.00 59 ALA A CA 18
ATOM 32748 C C . ALA A 1 59 ? 0.748 17.878 -0.553 1.00 0.00 59 ALA A C 18
ATOM 32749 O O . ALA A 1 59 ? 0.862 18.288 0.601 1.00 0.00 59 ALA A O 18
ATOM 32756 N N . MET A 1 60 ? 1.745 17.792 -1.421 1.00 0.00 60 MET A N 18
ATOM 32757 C CA . MET A 1 60 ? 3.093 18.192 -1.054 1.00 0.00 60 MET A CA 18
ATOM 32758 C C . MET A 1 60 ? 3.542 19.412 -1.861 1.00 0.00 60 MET A C 18
ATOM 32759 O O . MET A 1 60 ? 3.301 19.488 -3.064 1.00 0.00 60 MET A O 18
ATOM 32773 N N . LEU A 1 61 ? 4.186 20.337 -1.164 1.00 0.00 61 LEU A N 18
ATOM 32774 C CA . LEU A 1 61 ? 4.671 21.550 -1.800 1.00 0.00 61 LEU A CA 18
ATOM 32775 C C . LEU A 1 61 ? 5.793 21.195 -2.778 1.00 0.00 61 LEU A C 18
ATOM 32776 O O . LEU A 1 61 ? 6.629 20.342 -2.485 1.00 0.00 61 LEU A O 18
ATOM 32792 N N . GLU A 1 62 ? 5.774 21.867 -3.919 1.00 0.00 62 GLU A N 18
ATOM 32793 C CA . GLU A 1 62 ? 6.780 21.634 -4.942 1.00 0.00 62 GLU A CA 18
ATOM 32794 C C . GLU A 1 62 ? 7.790 22.782 -4.965 1.00 0.00 62 GLU A C 18
ATOM 32795 O O . GLU A 1 62 ? 7.738 23.676 -4.122 1.00 0.00 62 GLU A O 18
ATOM 32807 N N . GLU A 1 63 ? 8.686 22.720 -5.939 1.00 0.00 63 GLU A N 18
ATOM 32808 C CA . GLU A 1 63 ? 9.707 23.744 -6.083 1.00 0.00 63 GLU A CA 18
ATOM 32809 C C . GLU A 1 63 ? 9.087 25.042 -6.604 1.00 0.00 63 GLU A C 18
ATOM 32810 O O . GLU A 1 63 ? 9.654 26.120 -6.429 1.00 0.00 63 GLU A O 18
ATOM 32822 N N . ASN A 1 64 ? 7.931 24.897 -7.235 1.00 0.00 64 ASN A N 18
ATOM 32823 C CA . ASN A 1 64 ? 7.228 26.044 -7.783 1.00 0.00 64 ASN A CA 18
ATOM 32824 C C . ASN A 1 64 ? 5.720 25.798 -7.705 1.00 0.00 64 ASN A C 18
ATOM 32825 O O . ASN A 1 64 ? 5.011 25.944 -8.700 1.00 0.00 64 ASN A O 18
ATOM 32836 N N . GLY A 1 65 ? 5.274 25.429 -6.513 1.00 0.00 65 GLY A N 18
ATOM 32837 C CA . GLY A 1 65 ? 3.863 25.161 -6.293 1.00 0.00 65 GLY A CA 18
ATOM 32838 C C . GLY A 1 65 ? 3.672 23.981 -5.338 1.00 0.00 65 GLY A C 18
ATOM 32839 O O . GLY A 1 65 ? 4.338 23.897 -4.308 1.00 0.00 65 GLY A O 18
ATOM 32843 N N . GLU A 1 66 ? 2.758 23.098 -5.715 1.00 0.00 66 GLU A N 18
ATOM 32844 C CA . GLU A 1 66 ? 2.471 21.926 -4.905 1.00 0.00 66 GLU A CA 18
ATOM 32845 C C . GLU A 1 66 ? 1.850 20.825 -5.767 1.00 0.00 66 GLU A C 18
ATOM 32846 O O . GLU A 1 66 ? 1.674 21.000 -6.972 1.00 0.00 66 GLU A O 18
ATOM 32858 N N . ARG A 1 67 ? 1.535 19.715 -5.115 1.00 0.00 67 ARG A N 18
ATOM 32859 C CA . ARG A 1 67 ? 0.938 18.585 -5.807 1.00 0.00 67 ARG A CA 18
ATOM 32860 C C . ARG A 1 67 ? 0.138 17.725 -4.826 1.00 0.00 67 ARG A C 18
ATOM 32861 O O . ARG A 1 67 ? 0.493 17.622 -3.653 1.00 0.00 67 ARG A O 18
ATOM 32882 N N . VAL A 1 68 ? -0.927 17.131 -5.343 1.00 0.00 68 VAL A N 18
ATOM 32883 C CA . VAL A 1 68 ? -1.780 16.283 -4.528 1.00 0.00 68 VAL A CA 18
ATOM 32884 C C . VAL A 1 68 ? -1.312 14.831 -4.645 1.00 0.00 68 VAL A C 18
ATOM 32885 O O . VAL A 1 68 ? -1.412 14.228 -5.712 1.00 0.00 68 VAL A O 18
ATOM 32898 N N . LEU A 1 69 ? -0.811 14.313 -3.534 1.00 0.00 69 LEU A N 18
ATOM 32899 C CA . LEU A 1 69 ? -0.327 12.943 -3.499 1.00 0.00 69 LEU A CA 18
ATOM 32900 C C . LEU A 1 69 ? -1.519 11.985 -3.520 1.00 0.00 69 LEU A C 18
ATOM 32901 O O . LEU A 1 69 ? -1.567 11.066 -4.336 1.00 0.00 69 LEU A O 18
ATOM 32917 N N . MET A 1 70 ? -2.452 12.232 -2.613 1.00 0.00 70 MET A N 18
ATOM 32918 C CA . MET A 1 70 ? -3.641 11.402 -2.516 1.00 0.00 70 MET A CA 18
ATOM 32919 C C . MET A 1 70 ? -4.911 12.251 -2.613 1.00 0.00 70 MET A C 18
ATOM 32920 O O . MET A 1 70 ? -5.398 12.524 -3.709 1.00 0.00 70 MET A O 18
ATOM 32934 N N . GLU A 1 71 ? -5.412 12.643 -1.451 1.00 0.00 71 GLU A N 18
ATOM 32935 C CA . GLU A 1 71 ? -6.615 13.455 -1.390 1.00 0.00 71 GLU A CA 18
ATOM 32936 C C . GLU A 1 71 ? -7.786 12.718 -2.045 1.00 0.00 71 GLU A C 18
ATOM 32937 O O . GLU A 1 71 ? -7.597 11.981 -3.011 1.00 0.00 71 GLU A O 18
ATOM 32949 N N . GLY A 1 72 ? -8.968 12.943 -1.491 1.00 0.00 72 GLY A N 18
ATOM 32950 C CA . GLY A 1 72 ? -10.169 12.309 -2.009 1.00 0.00 72 GLY A CA 18
ATOM 32951 C C . GLY A 1 72 ? -11.196 12.088 -0.897 1.00 0.00 72 GLY A C 18
ATOM 32952 O O . GLY A 1 72 ? -10.829 11.882 0.259 1.00 0.00 72 GLY A O 18
ATOM 32956 N N . LYS A 1 73 ? -12.462 12.138 -1.285 1.00 0.00 73 LYS A N 18
ATOM 32957 C CA . LYS A 1 73 ? -13.544 11.945 -0.334 1.00 0.00 73 LYS A CA 18
ATOM 32958 C C . LYS A 1 73 ? -13.546 10.491 0.142 1.00 0.00 73 LYS A C 18
ATOM 32959 O O . LYS A 1 73 ? -13.613 9.569 -0.669 1.00 0.00 73 LYS A O 18
ATOM 32978 N N . LEU A 1 74 ? -13.471 10.332 1.455 1.00 0.00 74 LEU A N 18
ATOM 32979 C CA . LEU A 1 74 ? -13.463 9.006 2.049 1.00 0.00 74 LEU A CA 18
ATOM 32980 C C . LEU A 1 74 ? -14.815 8.333 1.802 1.00 0.00 74 LEU A C 18
ATOM 32981 O O . LEU A 1 74 ? -15.817 9.010 1.577 1.00 0.00 74 LEU A O 18
ATOM 32997 N N . THR A 1 75 ? -14.799 7.009 1.853 1.00 0.00 75 THR A N 18
ATOM 32998 C CA . THR A 1 75 ? -16.011 6.238 1.637 1.00 0.00 75 THR A CA 18
ATOM 32999 C C . THR A 1 75 ? -16.935 6.346 2.852 1.00 0.00 75 THR A C 18
ATOM 33000 O O . THR A 1 75 ? -18.153 6.433 2.703 1.00 0.00 75 THR A O 18
ATOM 33011 N N . HIS A 1 76 ? -16.321 6.339 4.025 1.00 0.00 76 HIS A N 18
ATOM 33012 C CA . HIS A 1 76 ? -17.073 6.435 5.265 1.00 0.00 76 HIS A CA 18
ATOM 33013 C C . HIS A 1 76 ? -16.522 7.584 6.111 1.00 0.00 76 HIS A C 18
ATOM 33014 O O . HIS A 1 76 ? -15.618 8.299 5.681 1.00 0.00 76 HIS A O 18
ATOM 33028 N N . LYS A 1 77 ? -17.091 7.726 7.300 1.00 0.00 77 LYS A N 18
ATOM 33029 C CA . LYS A 1 77 ? -16.668 8.776 8.211 1.00 0.00 77 LYS A CA 18
ATOM 33030 C C . LYS A 1 77 ? -15.545 8.247 9.106 1.00 0.00 77 LYS A C 18
ATOM 33031 O O . LYS A 1 77 ? -15.278 7.047 9.129 1.00 0.00 77 LYS A O 18
ATOM 33050 N N . ILE A 1 78 ? -14.918 9.169 9.821 1.00 0.00 78 ILE A N 18
ATOM 33051 C CA . ILE A 1 78 ? -13.830 8.811 10.716 1.00 0.00 78 ILE A CA 18
ATOM 33052 C C . ILE A 1 78 ? -13.828 9.761 11.915 1.00 0.00 78 ILE A C 18
ATOM 33053 O O . ILE A 1 78 ? -14.457 10.817 11.876 1.00 0.00 78 ILE A O 18
ATOM 33069 N N . ASN A 1 79 ? -13.112 9.352 12.952 1.00 0.00 79 ASN A N 18
ATOM 33070 C CA . ASN A 1 79 ? -13.020 10.154 14.160 1.00 0.00 79 ASN A CA 18
ATOM 33071 C C . ASN A 1 79 ? -11.756 11.015 14.100 1.00 0.00 79 ASN A C 18
ATOM 33072 O O . ASN A 1 79 ? -10.742 10.679 14.710 1.00 0.00 79 ASN A O 18
ATOM 33083 N N . THR A 1 80 ? -11.859 12.108 13.360 1.00 0.00 80 THR A N 18
ATOM 33084 C CA . THR A 1 80 ? -10.737 13.020 13.212 1.00 0.00 80 THR A CA 18
ATOM 33085 C C . THR A 1 80 ? -9.972 13.142 14.531 1.00 0.00 80 THR A C 18
ATOM 33086 O O . THR A 1 80 ? -8.749 13.009 14.558 1.00 0.00 80 THR A O 18
ATOM 33097 N N . GLU A 1 81 ? -10.723 13.394 15.593 1.00 0.00 81 GLU A N 18
ATOM 33098 C CA . GLU A 1 81 ? -10.130 13.535 16.912 1.00 0.00 81 GLU A CA 18
ATOM 33099 C C . GLU A 1 81 ? -9.148 12.393 17.178 1.00 0.00 81 GLU A C 18
ATOM 33100 O O . GLU A 1 81 ? -7.990 12.631 17.517 1.00 0.00 81 GLU A O 18
ATOM 33112 N N . SER A 1 82 ? -9.647 11.176 17.014 1.00 0.00 82 SER A N 18
ATOM 33113 C CA . SER A 1 82 ? -8.828 9.996 17.233 1.00 0.00 82 SER A CA 18
ATOM 33114 C C . SER A 1 82 ? -7.799 9.858 16.109 1.00 0.00 82 SER A C 18
ATOM 33115 O O . SER A 1 82 ? -6.698 9.356 16.329 1.00 0.00 82 SER A O 18
ATOM 33123 N N . SER A 1 83 ? -8.195 10.312 14.929 1.00 0.00 83 SER A N 18
ATOM 33124 C CA . SER A 1 83 ? -7.320 10.245 13.770 1.00 0.00 83 SER A CA 18
ATOM 33125 C C . SER A 1 83 ? -6.254 11.339 13.855 1.00 0.00 83 SER A C 18
ATOM 33126 O O . SER A 1 83 ? -6.442 12.342 14.542 1.00 0.00 83 SER A O 18
ATOM 33134 N N . LEU A 1 84 ? -5.158 11.109 13.148 1.00 0.00 84 LEU A N 18
ATOM 33135 C CA . LEU A 1 84 ? -4.062 12.063 13.135 1.00 0.00 84 LEU A CA 18
ATOM 33136 C C . LEU A 1 84 ? -3.260 11.894 11.842 1.00 0.00 84 LEU A C 18
ATOM 33137 O O . LEU A 1 84 ? -3.577 11.038 11.018 1.00 0.00 84 LEU A O 18
ATOM 33153 N N . TRP A 1 85 ? -2.237 12.725 11.706 1.00 0.00 85 TRP A N 18
ATOM 33154 C CA . TRP A 1 85 ? -1.387 12.678 10.528 1.00 0.00 85 TRP A CA 18
ATOM 33155 C C . TRP A 1 85 ? 0.009 13.153 10.933 1.00 0.00 85 TRP A C 18
ATOM 33156 O O . TRP A 1 85 ? 0.171 14.270 11.424 1.00 0.00 85 TRP A O 18
ATOM 33177 N N . SER A 1 86 ? 0.983 12.282 10.713 1.00 0.00 86 SER A N 18
ATOM 33178 C CA . SER A 1 86 ? 2.361 12.599 11.050 1.00 0.00 86 SER A CA 18
ATOM 33179 C C . SER A 1 86 ? 3.222 12.595 9.785 1.00 0.00 86 SER A C 18
ATOM 33180 O O . SER A 1 86 ? 3.229 11.618 9.038 1.00 0.00 86 SER A O 18
ATOM 33188 N N . LEU A 1 87 ? 3.927 13.698 9.585 1.00 0.00 87 LEU A N 18
ATOM 33189 C CA . LEU A 1 87 ? 4.790 13.834 8.424 1.00 0.00 87 LEU A CA 18
ATOM 33190 C C . LEU A 1 87 ? 6.198 13.354 8.781 1.00 0.00 87 LEU A C 18
ATOM 33191 O O . LEU A 1 87 ? 6.664 13.563 9.900 1.00 0.00 87 LEU A O 18
ATOM 33207 N N . GLU A 1 88 ? 6.837 12.720 7.809 1.00 0.00 88 GLU A N 18
ATOM 33208 C CA . GLU A 1 88 ? 8.183 12.209 8.007 1.00 0.00 88 GLU A CA 18
ATOM 33209 C C . GLU A 1 88 ? 9.125 12.765 6.937 1.00 0.00 88 GLU A C 18
ATOM 33210 O O . GLU A 1 88 ? 8.780 12.796 5.757 1.00 0.00 88 GLU A O 18
ATOM 33222 N N . PRO A 1 89 ? 10.326 13.202 7.401 1.00 0.00 89 PRO A N 18
ATOM 33223 C CA . PRO A 1 89 ? 11.321 13.755 6.497 1.00 0.00 89 PRO A CA 18
ATOM 33224 C C . PRO A 1 89 ? 11.997 12.650 5.683 1.00 0.00 89 PRO A C 18
ATOM 33225 O O . PRO A 1 89 ? 12.568 11.719 6.248 1.00 0.00 89 PRO A O 18
ATOM 33236 N N . GLY A 1 90 ? 11.911 12.791 4.368 1.00 0.00 90 GLY A N 18
ATOM 33237 C CA . GLY A 1 90 ? 12.508 11.817 3.471 1.00 0.00 90 GLY A CA 18
ATOM 33238 C C . GLY A 1 90 ? 12.008 10.405 3.783 1.00 0.00 90 GLY A C 18
ATOM 33239 O O . GLY A 1 90 ? 12.798 9.519 4.103 1.00 0.00 90 GLY A O 18
ATOM 33243 N N . LYS A 1 91 ? 10.697 10.240 3.679 1.00 0.00 91 LYS A N 18
ATOM 33244 C CA . LYS A 1 91 ? 10.082 8.951 3.946 1.00 0.00 91 LYS A CA 18
ATOM 33245 C C . LYS A 1 91 ? 8.690 8.914 3.311 1.00 0.00 91 LYS A C 18
ATOM 33246 O O . LYS A 1 91 ? 8.556 8.650 2.117 1.00 0.00 91 LYS A O 18
ATOM 33265 N N . CYS A 1 92 ? 7.690 9.181 4.138 1.00 0.00 92 CYS A N 18
ATOM 33266 C CA . CYS A 1 92 ? 6.314 9.181 3.672 1.00 0.00 92 CYS A CA 18
ATOM 33267 C C . CYS A 1 92 ? 5.454 9.898 4.715 1.00 0.00 92 CYS A C 18
ATOM 33268 O O . CYS A 1 92 ? 5.956 10.317 5.757 1.00 0.00 92 CYS A O 18
ATOM 33276 N N . VAL A 1 93 ? 4.173 10.017 4.398 1.00 0.00 93 VAL A N 18
ATOM 33277 C CA . VAL A 1 93 ? 3.238 10.676 5.294 1.00 0.00 93 VAL A CA 18
ATOM 33278 C C . VAL A 1 93 ? 2.367 9.622 5.980 1.00 0.00 93 VAL A C 18
ATOM 33279 O O . VAL A 1 93 ? 1.834 8.729 5.324 1.00 0.00 93 VAL A O 18
ATOM 33292 N N . LEU A 1 94 ? 2.250 9.761 7.293 1.00 0.00 94 LEU A N 18
ATOM 33293 C CA . LEU A 1 94 ? 1.452 8.832 8.075 1.00 0.00 94 LEU A CA 18
ATOM 33294 C C . LEU A 1 94 ? 0.100 9.471 8.396 1.00 0.00 94 LEU A C 18
ATOM 33295 O O . LEU A 1 94 ? 0.037 10.635 8.789 1.00 0.00 94 LEU A O 18
ATOM 33311 N N . VAL A 1 95 ? -0.949 8.682 8.215 1.00 0.00 95 VAL A N 18
ATOM 33312 C CA . VAL A 1 95 ? -2.297 9.157 8.480 1.00 0.00 95 VAL A CA 18
ATOM 33313 C C . VAL A 1 95 ? -3.102 8.044 9.154 1.00 0.00 95 VAL A C 18
ATOM 33314 O O . VAL A 1 95 ? -3.461 7.057 8.513 1.00 0.00 95 VAL A O 18
ATOM 33327 N N . ASN A 1 96 ? -3.361 8.240 10.438 1.00 0.00 96 ASN A N 18
ATOM 33328 C CA . ASN A 1 96 ? -4.117 7.265 11.206 1.00 0.00 96 ASN A CA 18
ATOM 33329 C C . ASN A 1 96 ? -5.590 7.674 11.233 1.00 0.00 96 ASN A C 18
ATOM 33330 O O . ASN A 1 96 ? -5.959 8.634 11.908 1.00 0.00 96 ASN A O 18
ATOM 33341 N N . LEU A 1 97 ? -6.393 6.926 10.490 1.00 0.00 97 LEU A N 18
ATOM 33342 C CA . LEU A 1 97 ? -7.818 7.200 10.420 1.00 0.00 97 LEU A CA 18
ATOM 33343 C C . LEU A 1 97 ? -8.556 6.296 11.410 1.00 0.00 97 LEU A C 18
ATOM 33344 O O . LEU A 1 97 ? -8.319 5.089 11.449 1.00 0.00 97 LEU A O 18
ATOM 33360 N N . SER A 1 98 ? -9.435 6.914 12.185 1.00 0.00 98 SER A N 18
ATOM 33361 C CA . SER A 1 98 ? -10.209 6.180 13.172 1.00 0.00 98 SER A CA 18
ATOM 33362 C C . SER A 1 98 ? -11.493 5.643 12.537 1.00 0.00 98 SER A C 18
ATOM 33363 O O . SER A 1 98 ? -11.957 6.169 11.526 1.00 0.00 98 SER A O 18
ATOM 33371 N N . LYS A 1 99 ? -12.031 4.602 13.155 1.00 0.00 99 LYS A N 18
ATOM 33372 C CA . LYS A 1 99 ? -13.253 3.989 12.663 1.00 0.00 99 LYS A CA 18
ATOM 33373 C C . LYS A 1 99 ? -14.458 4.657 13.328 1.00 0.00 99 LYS A C 18
ATOM 33374 O O . LYS A 1 99 ? -14.441 4.921 14.529 1.00 0.00 99 LYS A O 18
ATOM 33393 N N . VAL A 1 100 ? -15.475 4.910 12.518 1.00 0.00 100 VAL A N 18
ATOM 33394 C CA . VAL A 1 100 ? -16.686 5.542 13.013 1.00 0.00 100 VAL A CA 18
ATOM 33395 C C . VAL A 1 100 ? -17.893 4.673 12.653 1.00 0.00 100 VAL A C 18
ATOM 33396 O O . VAL A 1 100 ? -18.478 4.830 11.582 1.00 0.00 100 VAL A O 18
ATOM 33409 N N . GLY A 1 101 ? -18.231 3.777 13.568 1.00 0.00 101 GLY A N 18
ATOM 33410 C CA . GLY A 1 101 ? -19.357 2.883 13.360 1.00 0.00 101 GLY A CA 18
ATOM 33411 C C . GLY A 1 101 ? -18.924 1.618 12.615 1.00 0.00 101 GLY A C 18
ATOM 33412 O O . GLY A 1 101 ? -17.960 1.643 11.852 1.00 0.00 101 GLY A O 18
ATOM 33416 N N . GLU A 1 102 ? -19.658 0.544 12.863 1.00 0.00 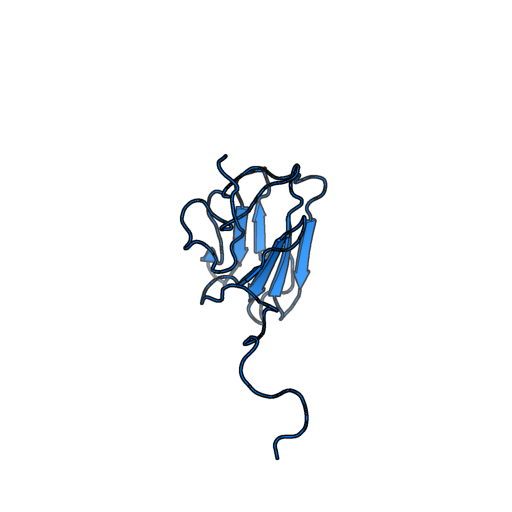102 GLU A N 18
ATOM 33417 C CA . GLU A 1 102 ? -19.362 -0.728 12.226 1.00 0.00 102 GLU A CA 18
ATOM 33418 C C . GLU A 1 102 ? -19.632 -0.644 10.722 1.00 0.00 102 GLU A C 18
ATOM 33419 O O . GLU A 1 102 ? -20.760 -0.851 10.278 1.00 0.00 102 GLU A O 18
ATOM 33431 N N . TYR A 1 103 ? -18.578 -0.340 9.980 1.00 0.00 103 TYR A N 18
ATOM 33432 C CA . TYR A 1 103 ? -18.687 -0.226 8.536 1.00 0.00 103 TYR A CA 18
ATOM 33433 C C . TYR A 1 103 ? -17.615 -1.065 7.837 1.00 0.00 103 TYR A C 18
ATOM 33434 O O . TYR A 1 103 ? -16.571 -1.354 8.419 1.00 0.00 103 TYR A O 18
ATOM 33452 N N . TRP A 1 104 ? -17.911 -1.432 6.599 1.00 0.00 104 TRP A N 18
ATOM 33453 C CA . TRP A 1 104 ? -16.986 -2.233 5.815 1.00 0.00 104 TRP A CA 18
ATOM 33454 C C . TRP A 1 104 ? -16.208 -1.290 4.895 1.00 0.00 104 TRP A C 18
ATOM 33455 O O . TRP A 1 104 ? -16.736 -0.826 3.885 1.00 0.00 104 TRP A O 18
ATOM 33476 N N . TRP A 1 105 ? -14.965 -1.035 5.276 1.00 0.00 105 TRP A N 18
ATOM 33477 C CA . TRP A 1 105 ? -14.109 -0.156 4.498 1.00 0.00 105 TRP A CA 18
ATOM 33478 C C . TRP A 1 105 ? -13.549 -0.961 3.323 1.00 0.00 105 TRP A C 18
ATOM 33479 O O . TRP A 1 105 ? -12.529 -1.636 3.458 1.00 0.00 105 TRP A O 18
ATOM 33500 N N . ASN A 1 106 ? -14.240 -0.863 2.197 1.00 0.00 106 ASN A N 18
ATOM 33501 C CA . ASN A 1 106 ? -13.824 -1.573 0.999 1.00 0.00 106 ASN A CA 18
ATOM 33502 C C . ASN A 1 106 ? -12.750 -0.758 0.275 1.00 0.00 106 ASN A C 18
ATOM 33503 O O . ASN A 1 106 ? -12.152 -1.231 -0.690 1.00 0.00 106 ASN A O 18
ATOM 33514 N N . ALA A 1 107 ? -12.538 0.453 0.769 1.00 0.00 107 ALA A N 18
ATOM 33515 C CA . ALA A 1 107 ? -11.547 1.339 0.181 1.00 0.00 107 ALA A CA 18
ATOM 33516 C C . ALA A 1 107 ? -11.424 2.600 1.038 1.00 0.00 107 ALA A C 18
ATOM 33517 O O . ALA A 1 107 ? -12.176 2.780 1.995 1.00 0.00 107 ALA A O 18
ATOM 33524 N N . ILE A 1 108 ? -10.472 3.441 0.663 1.00 0.00 108 ILE A N 18
ATOM 33525 C CA . ILE A 1 108 ? -10.241 4.681 1.386 1.00 0.00 108 ILE A CA 18
ATOM 33526 C C . ILE A 1 108 ? -11.150 5.773 0.819 1.00 0.00 108 ILE A C 18
ATOM 33527 O O . ILE A 1 108 ? -11.951 6.358 1.546 1.00 0.00 108 ILE A O 18
ATOM 33543 N N . LEU A 1 109 ? -10.995 6.015 -0.475 1.00 0.00 109 LEU A N 18
ATOM 33544 C CA . LEU A 1 109 ? -11.792 7.026 -1.148 1.00 0.00 109 LEU A CA 18
ATOM 33545 C C . LEU A 1 109 ? -12.938 6.349 -1.901 1.00 0.00 109 LEU A C 18
ATOM 33546 O O . LEU A 1 109 ? -12.913 5.138 -2.119 1.00 0.00 109 LEU A O 18
ATOM 33562 N N . GLU A 1 110 ? -13.916 7.159 -2.279 1.00 0.00 110 GLU A N 18
ATOM 33563 C CA . GLU A 1 110 ? -15.070 6.652 -3.003 1.00 0.00 110 GLU A CA 18
ATOM 33564 C C . GLU A 1 110 ? -14.682 6.304 -4.442 1.00 0.00 110 GLU A C 18
ATOM 33565 O O . GLU A 1 110 ? -15.389 5.557 -5.116 1.00 0.00 110 GLU A O 18
ATOM 33577 N N . GLY A 1 111 ? -13.559 6.863 -4.870 1.00 0.00 111 GLY A N 18
ATOM 33578 C CA . GLY A 1 111 ? -13.068 6.621 -6.216 1.00 0.00 111 GLY A CA 18
ATOM 33579 C C . GLY A 1 111 ? -11.983 5.542 -6.219 1.00 0.00 111 GLY A C 18
ATOM 33580 O O . GLY A 1 111 ? -11.131 5.516 -7.105 1.00 0.00 111 GLY A O 18
ATOM 33584 N N . GLU A 1 112 ? -12.051 4.677 -5.217 1.00 0.00 112 GLU A N 18
ATOM 33585 C CA . GLU A 1 112 ? -11.085 3.599 -5.093 1.00 0.00 112 GLU A CA 18
ATOM 33586 C C . GLU A 1 112 ? -11.769 2.247 -5.304 1.00 0.00 112 GLU A C 18
ATOM 33587 O O . GLU A 1 112 ? -12.888 2.034 -4.840 1.00 0.00 112 GLU A O 18
ATOM 33599 N N . GLU A 1 113 ? -11.068 1.368 -6.005 1.00 0.00 113 GLU A N 18
ATOM 33600 C CA . GLU A 1 113 ? -11.593 0.042 -6.283 1.00 0.00 113 GLU A CA 18
ATOM 33601 C C . GLU A 1 113 ? -11.878 -0.701 -4.976 1.00 0.00 113 GLU A C 18
ATOM 33602 O O . GLU A 1 113 ? -11.156 -0.536 -3.994 1.00 0.00 113 GLU A O 18
ATOM 33614 N N . PRO A 1 114 ? -12.960 -1.525 -5.008 1.00 0.00 114 PRO A N 18
ATOM 33615 C CA . PRO A 1 114 ? -13.349 -2.294 -3.838 1.00 0.00 114 PRO A CA 18
ATOM 33616 C C . PRO A 1 114 ? -12.408 -3.481 -3.625 1.00 0.00 114 PRO A C 18
ATOM 33617 O O . PRO A 1 114 ? -12.320 -4.368 -4.472 1.00 0.00 114 PRO A O 18
ATOM 33628 N N . ILE A 1 115 ? -11.728 -3.459 -2.488 1.00 0.00 115 ILE A N 18
ATOM 33629 C CA . ILE A 1 115 ? -10.797 -4.523 -2.152 1.00 0.00 115 ILE A CA 18
ATOM 33630 C C . ILE A 1 115 ? -11.477 -5.877 -2.367 1.00 0.00 115 ILE A C 18
ATOM 33631 O O . ILE A 1 115 ? -12.703 -5.965 -2.375 1.00 0.00 115 ILE A O 18
ATOM 33647 N N . ASP A 1 116 ? -10.650 -6.898 -2.536 1.00 0.00 116 ASP A N 18
ATOM 33648 C CA . ASP A 1 116 ? -11.156 -8.243 -2.751 1.00 0.00 116 ASP A CA 18
ATOM 33649 C C . ASP A 1 116 ? -11.287 -8.955 -1.403 1.00 0.00 116 ASP A C 18
ATOM 33650 O O . ASP A 1 116 ? -10.464 -9.802 -1.061 1.00 0.00 116 ASP A O 18
ATOM 33659 N N . ILE A 1 117 ? -12.329 -8.584 -0.673 1.00 0.00 117 ILE A N 18
ATOM 33660 C CA . ILE A 1 117 ? -12.579 -9.176 0.630 1.00 0.00 117 ILE A CA 18
ATOM 33661 C C . ILE A 1 117 ? -11.270 -9.231 1.420 1.00 0.00 117 ILE A C 18
ATOM 33662 O O . ILE A 1 117 ? -10.270 -8.641 1.013 1.00 0.00 117 ILE A O 18
ATOM 33678 N N . ASP A 1 118 ? -11.319 -9.944 2.536 1.00 0.00 118 ASP A N 18
ATOM 33679 C CA . ASP A 1 118 ? -10.149 -10.083 3.387 1.00 0.00 118 ASP A CA 18
ATOM 33680 C C . ASP A 1 118 ? -10.549 -10.788 4.684 1.00 0.00 118 ASP A C 18
ATOM 33681 O O . ASP A 1 118 ? -11.592 -10.486 5.263 1.00 0.00 118 ASP A O 18
ATOM 33690 N N . SER A 1 119 ? -9.699 -11.714 5.104 1.00 0.00 119 SER A N 18
ATOM 33691 C CA . SER A 1 119 ? -9.951 -12.464 6.323 1.00 0.00 119 SER A CA 18
ATOM 33692 C C . SER A 1 119 ? -8.763 -13.378 6.629 1.00 0.00 119 SER A C 18
ATOM 33693 O O . SER A 1 119 ? -8.814 -14.578 6.362 1.00 0.00 119 SER A O 18
ATOM 33701 N N . GLY A 1 120 ? -7.722 -12.776 7.185 1.00 0.00 120 GLY A N 18
ATOM 33702 C CA . GLY A 1 120 ? -6.524 -13.522 7.531 1.00 0.00 120 GLY A CA 18
ATOM 33703 C C . GLY A 1 120 ? -5.349 -13.116 6.638 1.00 0.00 120 GLY A C 18
ATOM 33704 O O . GLY A 1 120 ? -5.502 -12.285 5.744 1.00 0.00 120 GLY A O 18
ATOM 33708 N N . PRO A 1 121 ? -4.173 -13.739 6.918 1.00 0.00 121 PRO A N 18
ATOM 33709 C CA . PRO A 1 121 ? -2.973 -13.451 6.150 1.00 0.00 121 PRO A CA 18
ATOM 33710 C C . PRO A 1 121 ? -3.033 -14.111 4.771 1.00 0.00 121 PRO A C 18
ATOM 33711 O O . PRO A 1 121 ? -3.905 -14.939 4.513 1.00 0.00 121 PRO A O 18
ATOM 33722 N N . SER A 1 122 ? -2.095 -13.718 3.921 1.00 0.00 122 SER A N 18
ATOM 33723 C CA . SER A 1 122 ? -2.031 -14.261 2.575 1.00 0.00 122 SER A CA 18
ATOM 33724 C C . SER A 1 122 ? -2.159 -15.785 2.618 1.00 0.00 122 SER A C 18
ATOM 33725 O O . SER A 1 122 ? -3.065 -16.353 2.011 1.00 0.00 122 SER A O 18
ATOM 33733 N N . SER A 1 123 ? -1.239 -16.404 3.343 1.00 0.00 123 SER A N 18
ATOM 33734 C CA . SER A 1 123 ? -1.237 -17.851 3.474 1.00 0.00 123 SER A CA 18
ATOM 33735 C C . SER A 1 123 ? -0.086 -18.294 4.380 1.00 0.00 123 SER A C 18
ATOM 33736 O O . SER A 1 123 ? 1.033 -17.798 4.255 1.00 0.00 123 SER A O 18
ATOM 33744 N N . GLY A 1 124 ? -0.401 -19.221 5.272 1.00 0.00 124 GLY A N 18
ATOM 33745 C CA . GLY A 1 124 ? 0.593 -19.736 6.198 1.00 0.00 124 GLY A CA 18
ATOM 33746 C C . GLY A 1 124 ? 1.337 -20.930 5.597 1.00 0.00 124 GLY A C 18
ATOM 33747 O O . GLY A 1 124 ? 0.772 -22.015 5.465 1.00 0.00 124 GLY A O 18
ATOM 33751 N N . GLY A 1 1 ? 6.647 -17.239 14.882 1.00 0.00 1 GLY A N 19
ATOM 33752 C CA . GLY A 1 1 ? 5.877 -16.017 15.037 1.00 0.00 1 GLY A CA 19
ATOM 33753 C C . GLY A 1 1 ? 6.791 -14.790 15.046 1.00 0.00 1 GLY A C 19
ATOM 33754 O O . GLY A 1 1 ? 7.652 -14.658 15.915 1.00 0.00 1 GLY A O 19
ATOM 33758 N N . SER A 1 2 ? 6.574 -13.923 14.068 1.00 0.00 2 SER A N 19
ATOM 33759 C CA . SER A 1 2 ? 7.367 -12.711 13.952 1.00 0.00 2 SER A CA 19
ATOM 33760 C C . SER A 1 2 ? 6.865 -11.867 12.779 1.00 0.00 2 SER A C 19
ATOM 33761 O O . SER A 1 2 ? 6.440 -12.406 11.759 1.00 0.00 2 SER A O 19
ATOM 33769 N N . SER A 1 3 ? 6.931 -10.556 12.963 1.00 0.00 3 SER A N 19
ATOM 33770 C CA . SER A 1 3 ? 6.488 -9.633 11.933 1.00 0.00 3 SER A CA 19
ATOM 33771 C C . SER A 1 3 ? 7.303 -8.340 12.004 1.00 0.00 3 SER A C 19
ATOM 33772 O O . SER A 1 3 ? 7.584 -7.838 13.092 1.00 0.00 3 SER A O 19
ATOM 33780 N N . GLY A 1 4 ? 7.661 -7.838 10.831 1.00 0.00 4 GLY A N 19
ATOM 33781 C CA . GLY A 1 4 ? 8.438 -6.613 10.747 1.00 0.00 4 GLY A CA 19
ATOM 33782 C C . GLY A 1 4 ? 9.924 -6.919 10.548 1.00 0.00 4 GLY A C 19
ATOM 33783 O O . GLY A 1 4 ? 10.627 -7.245 11.503 1.00 0.00 4 GLY A O 19
ATOM 33787 N N . SER A 1 5 ? 10.357 -6.803 9.301 1.00 0.00 5 SER A N 19
ATOM 33788 C CA . SER A 1 5 ? 11.746 -7.063 8.965 1.00 0.00 5 SER A CA 19
ATOM 33789 C C . SER A 1 5 ? 12.427 -5.769 8.515 1.00 0.00 5 SER A C 19
ATOM 33790 O O . SER A 1 5 ? 13.416 -5.344 9.111 1.00 0.00 5 SER A O 19
ATOM 33798 N N . SER A 1 6 ? 11.871 -5.179 7.467 1.00 0.00 6 SER A N 19
ATOM 33799 C CA . SER A 1 6 ? 12.412 -3.942 6.931 1.00 0.00 6 SER A CA 19
ATOM 33800 C C . SER A 1 6 ? 13.817 -4.184 6.373 1.00 0.00 6 SER A C 19
ATOM 33801 O O . SER A 1 6 ? 14.478 -5.152 6.744 1.00 0.00 6 SER A O 19
ATOM 33809 N N . GLY A 1 7 ? 14.231 -3.286 5.491 1.00 0.00 7 GLY A N 19
ATOM 33810 C CA . GLY A 1 7 ? 15.545 -3.389 4.879 1.00 0.00 7 GLY A CA 19
ATOM 33811 C C . GLY A 1 7 ? 15.472 -3.121 3.375 1.00 0.00 7 GLY A C 19
ATOM 33812 O O . GLY A 1 7 ? 15.439 -1.968 2.947 1.00 0.00 7 GLY A O 19
ATOM 33816 N N . GLN A 1 8 ? 15.447 -4.205 2.613 1.00 0.00 8 GLN A N 19
ATOM 33817 C CA . GLN A 1 8 ? 15.378 -4.102 1.166 1.00 0.00 8 GLN A CA 19
ATOM 33818 C C . GLN A 1 8 ? 13.927 -3.921 0.715 1.00 0.00 8 GLN A C 19
ATOM 33819 O O . GLN A 1 8 ? 13.588 -2.917 0.090 1.00 0.00 8 GLN A O 19
ATOM 33833 N N . LYS A 1 9 ? 13.110 -4.909 1.049 1.00 0.00 9 LYS A N 19
ATOM 33834 C CA . LYS A 1 9 ? 11.704 -4.872 0.687 1.00 0.00 9 LYS A CA 19
ATOM 33835 C C . LYS A 1 9 ? 11.030 -3.695 1.395 1.00 0.00 9 LYS A C 19
ATOM 33836 O O . LYS A 1 9 ? 10.966 -3.658 2.623 1.00 0.00 9 LYS A O 19
ATOM 33855 N N . ASN A 1 10 ? 10.545 -2.760 0.590 1.00 0.00 10 ASN A N 19
ATOM 33856 C CA . ASN A 1 10 ? 9.878 -1.585 1.124 1.00 0.00 10 ASN A CA 19
ATOM 33857 C C . ASN A 1 10 ? 8.879 -2.015 2.200 1.00 0.00 10 ASN A C 19
ATOM 33858 O O . ASN A 1 10 ? 8.275 -3.082 2.100 1.00 0.00 10 ASN A O 19
ATOM 33869 N N . PRO A 1 11 ? 8.732 -1.140 3.231 1.00 0.00 11 PRO A N 19
ATOM 33870 C CA . PRO A 1 11 ? 7.817 -1.419 4.324 1.00 0.00 11 PRO A CA 19
ATOM 33871 C C . PRO A 1 11 ? 6.365 -1.206 3.891 1.00 0.00 11 PRO A C 19
ATOM 33872 O O . PRO A 1 11 ? 5.494 -2.015 4.208 1.00 0.00 11 PRO A O 19
ATOM 33883 N N . ASP A 1 12 ? 6.149 -0.113 3.173 1.00 0.00 12 ASP A N 19
ATOM 33884 C CA . ASP A 1 12 ? 4.817 0.216 2.693 1.00 0.00 12 ASP A CA 19
ATOM 33885 C C . ASP A 1 12 ? 4.191 -1.022 2.049 1.00 0.00 12 ASP A C 19
ATOM 33886 O O . ASP A 1 12 ? 4.895 -1.972 1.707 1.00 0.00 12 ASP A O 19
ATOM 33895 N N . SER A 1 13 ? 2.875 -0.973 1.903 1.00 0.00 13 SER A N 19
ATOM 33896 C CA . SER A 1 13 ? 2.147 -2.079 1.306 1.00 0.00 13 SER A CA 19
ATOM 33897 C C . SER A 1 13 ? 2.337 -3.345 2.145 1.00 0.00 13 SER A C 19
ATOM 33898 O O . SER A 1 13 ? 3.438 -3.889 2.213 1.00 0.00 13 SER A O 19
ATOM 33906 N N . TYR A 1 14 ? 1.247 -3.776 2.763 1.00 0.00 14 TYR A N 19
ATOM 33907 C CA . TYR A 1 14 ? 1.280 -4.967 3.594 1.00 0.00 14 TYR A CA 19
ATOM 33908 C C . TYR A 1 14 ? 0.527 -6.121 2.929 1.00 0.00 14 TYR A C 19
ATOM 33909 O O . TYR A 1 14 ? 1.091 -7.193 2.714 1.00 0.00 14 TYR A O 19
ATOM 33927 N N . ASN A 1 15 ? -0.735 -5.863 2.622 1.00 0.00 15 ASN A N 19
ATOM 33928 C CA . ASN A 1 15 ? -1.571 -6.866 1.985 1.00 0.00 15 ASN A CA 19
ATOM 33929 C C . ASN A 1 15 ? -2.792 -6.187 1.361 1.00 0.00 15 ASN A C 19
ATOM 33930 O O . ASN A 1 15 ? -3.047 -6.336 0.167 1.00 0.00 15 ASN A O 19
ATOM 33941 N N . GLY A 1 16 ? -3.513 -5.454 2.197 1.00 0.00 16 GLY A N 19
ATOM 33942 C CA . GLY A 1 16 ? -4.701 -4.751 1.742 1.00 0.00 16 GLY A CA 19
ATOM 33943 C C . GLY A 1 16 ? -4.453 -4.074 0.392 1.00 0.00 16 GLY A C 19
ATOM 33944 O O . GLY A 1 16 ? -3.310 -3.950 -0.044 1.00 0.00 16 GLY A O 19
ATOM 33948 N N . ALA A 1 17 ? -5.544 -3.653 -0.231 1.00 0.00 17 ALA A N 19
ATOM 33949 C CA . ALA A 1 17 ? -5.460 -2.992 -1.522 1.00 0.00 17 ALA A CA 19
ATOM 33950 C C . ALA A 1 17 ? -4.467 -1.831 -1.432 1.00 0.00 17 ALA A C 19
ATOM 33951 O O . ALA A 1 17 ? -4.634 -0.929 -0.613 1.00 0.00 17 ALA A O 19
ATOM 33958 N N . VAL A 1 18 ? -3.455 -1.893 -2.285 1.00 0.00 18 VAL A N 19
ATOM 33959 C CA . VAL A 1 18 ? -2.435 -0.858 -2.311 1.00 0.00 18 VAL A CA 19
ATOM 33960 C C . VAL A 1 18 ? -2.550 -0.068 -3.616 1.00 0.00 18 VAL A C 19
ATOM 33961 O O . VAL A 1 18 ? -3.269 -0.471 -4.529 1.00 0.00 18 VAL A O 19
ATOM 33974 N N . ARG A 1 19 ? -1.832 1.045 -3.662 1.00 0.00 19 ARG A N 19
ATOM 33975 C CA . ARG A 1 19 ? -1.845 1.895 -4.840 1.00 0.00 19 ARG A CA 19
ATOM 33976 C C . ARG A 1 19 ? -0.558 2.719 -4.914 1.00 0.00 19 ARG A C 19
ATOM 33977 O O . ARG A 1 19 ? 0.022 3.065 -3.886 1.00 0.00 19 ARG A O 19
ATOM 33998 N N . GLU A 1 20 ? -0.149 3.011 -6.140 1.00 0.00 20 GLU A N 19
ATOM 33999 C CA . GLU A 1 20 ? 1.059 3.788 -6.362 1.00 0.00 20 GLU A CA 19
ATOM 34000 C C . GLU A 1 20 ? 0.911 5.183 -5.752 1.00 0.00 20 GLU A C 19
ATOM 34001 O O . GLU A 1 20 ? 1.800 5.652 -5.043 1.00 0.00 20 GLU A O 19
ATOM 34013 N N . ASN A 1 21 ? -0.218 5.808 -6.051 1.00 0.00 21 ASN A N 19
ATOM 34014 C CA . ASN A 1 21 ? -0.494 7.141 -5.541 1.00 0.00 21 ASN A CA 19
ATOM 34015 C C . ASN A 1 21 ? -0.332 7.144 -4.019 1.00 0.00 21 ASN A C 19
ATOM 34016 O O . ASN A 1 21 ? 0.479 7.894 -3.479 1.00 0.00 21 ASN A O 19
ATOM 34027 N N . TYR A 1 22 ? -1.117 6.295 -3.371 1.00 0.00 22 TYR A N 19
ATOM 34028 C CA . TYR A 1 22 ? -1.071 6.191 -1.923 1.00 0.00 22 TYR A CA 19
ATOM 34029 C C . TYR A 1 22 ? -1.478 4.790 -1.461 1.00 0.00 22 TYR A C 19
ATOM 34030 O O . TYR A 1 22 ? -2.520 4.277 -1.867 1.00 0.00 22 TYR A O 19
ATOM 34048 N N . THR A 1 23 ? -0.635 4.211 -0.619 1.00 0.00 23 THR A N 19
ATOM 34049 C CA . THR A 1 23 ? -0.895 2.879 -0.098 1.00 0.00 23 THR A CA 19
ATOM 34050 C C . THR A 1 23 ? -1.774 2.958 1.152 1.00 0.00 23 THR A C 19
ATOM 34051 O O . THR A 1 23 ? -1.727 3.943 1.888 1.00 0.00 23 THR A O 19
ATOM 34062 N N . TRP A 1 24 ? -2.555 1.907 1.355 1.00 0.00 24 TRP A N 19
ATOM 34063 C CA . TRP A 1 24 ? -3.443 1.844 2.503 1.00 0.00 24 TRP A CA 19
ATOM 34064 C C . TRP A 1 24 ? -3.718 0.371 2.808 1.00 0.00 24 TRP A C 19
ATOM 34065 O O . TRP A 1 24 ? -3.523 -0.491 1.952 1.00 0.00 24 TRP A O 19
ATOM 34086 N N . SER A 1 25 ? -4.167 0.126 4.031 1.00 0.00 25 SER A N 19
ATOM 34087 C CA . SER A 1 25 ? -4.471 -1.228 4.459 1.00 0.00 25 SER A CA 19
ATOM 34088 C C . SER A 1 25 ? -5.632 -1.214 5.456 1.00 0.00 25 SER A C 19
ATOM 34089 O O . SER A 1 25 ? -5.942 -0.175 6.038 1.00 0.00 25 SER A O 19
ATOM 34097 N N . GLN A 1 26 ? -6.242 -2.378 5.622 1.00 0.00 26 GLN A N 19
ATOM 34098 C CA . GLN A 1 26 ? -7.362 -2.512 6.538 1.00 0.00 26 GLN A CA 19
ATOM 34099 C C . GLN A 1 26 ? -6.943 -3.307 7.776 1.00 0.00 26 GLN A C 19
ATOM 34100 O O . GLN A 1 26 ? -6.262 -4.325 7.663 1.00 0.00 26 GLN A O 19
ATOM 34114 N N . ASP A 1 27 ? -7.367 -2.812 8.929 1.00 0.00 27 ASP A N 19
ATOM 34115 C CA . ASP A 1 27 ? -7.044 -3.463 10.187 1.00 0.00 27 ASP A CA 19
ATOM 34116 C C . ASP A 1 27 ? -8.333 -3.714 10.973 1.00 0.00 27 ASP A C 19
ATOM 34117 O O . ASP A 1 27 ? -9.396 -3.218 10.602 1.00 0.00 27 ASP A O 19
ATOM 34126 N N . TYR A 1 28 ? -8.196 -4.483 12.043 1.00 0.00 28 TYR A N 19
ATOM 34127 C CA . TYR A 1 28 ? -9.337 -4.805 12.883 1.00 0.00 28 TYR A CA 19
ATOM 34128 C C . TYR A 1 28 ? -10.280 -3.607 13.011 1.00 0.00 28 TYR A C 19
ATOM 34129 O O . TYR A 1 28 ? -11.464 -3.708 12.694 1.00 0.00 28 TYR A O 19
ATOM 34147 N N . THR A 1 29 ? -9.719 -2.500 13.476 1.00 0.00 29 THR A N 19
ATOM 34148 C CA . THR A 1 29 ? -10.495 -1.284 13.649 1.00 0.00 29 THR A CA 19
ATOM 34149 C C . THR A 1 29 ? -9.603 -0.053 13.478 1.00 0.00 29 THR A C 19
ATOM 34150 O O . THR A 1 29 ? -9.256 0.607 14.456 1.00 0.00 29 THR A O 19
ATOM 34161 N N . ASP A 1 30 ? -9.256 0.218 12.229 1.00 0.00 30 ASP A N 19
ATOM 34162 C CA . ASP A 1 30 ? -8.411 1.358 11.917 1.00 0.00 30 ASP A CA 19
ATOM 34163 C C . ASP A 1 30 ? -7.822 1.183 10.516 1.00 0.00 30 ASP A C 19
ATOM 34164 O O . ASP A 1 30 ? -7.762 0.069 9.998 1.00 0.00 30 ASP A O 19
ATOM 34173 N N . LEU A 1 31 ? -7.403 2.301 9.941 1.00 0.00 31 LEU A N 19
ATOM 34174 C CA . LEU A 1 31 ? -6.821 2.285 8.610 1.00 0.00 31 LEU A CA 19
ATOM 34175 C C . LEU A 1 31 ? -5.444 2.950 8.651 1.00 0.00 31 LEU A C 19
ATOM 34176 O O . LEU A 1 31 ? -5.251 3.942 9.352 1.00 0.00 31 LEU A O 19
ATOM 34192 N N . GLU A 1 32 ? -4.522 2.376 7.892 1.00 0.00 32 GLU A N 19
ATOM 34193 C CA . GLU A 1 32 ? -3.168 2.901 7.834 1.00 0.00 32 GLU A CA 19
ATOM 34194 C C . GLU A 1 32 ? -2.774 3.191 6.384 1.00 0.00 32 GLU A C 19
ATOM 34195 O O . GLU A 1 32 ? -2.509 2.270 5.613 1.00 0.00 32 GLU A O 19
ATOM 34207 N N . VAL A 1 33 ? -2.746 4.475 6.058 1.00 0.00 33 VAL A N 19
ATOM 34208 C CA . VAL A 1 33 ? -2.388 4.898 4.715 1.00 0.00 33 VAL A CA 19
ATOM 34209 C C . VAL A 1 33 ? -1.097 5.717 4.770 1.00 0.00 33 VAL A C 19
ATOM 34210 O O . VAL A 1 33 ? -0.999 6.678 5.530 1.00 0.00 33 VAL A O 19
ATOM 34223 N N . ARG A 1 34 ? -0.138 5.305 3.953 1.00 0.00 34 ARG A N 19
ATOM 34224 C CA . ARG A 1 34 ? 1.143 5.988 3.899 1.00 0.00 34 ARG A CA 19
ATOM 34225 C C . ARG A 1 34 ? 1.370 6.583 2.508 1.00 0.00 34 ARG A C 19
ATOM 34226 O O . ARG A 1 34 ? 1.195 5.900 1.501 1.00 0.00 34 ARG A O 19
ATOM 34247 N N . VAL A 1 35 ? 1.754 7.851 2.497 1.00 0.00 35 VAL A N 19
ATOM 34248 C CA . VAL A 1 35 ? 2.006 8.546 1.247 1.00 0.00 35 VAL A CA 19
ATOM 34249 C C . VAL A 1 35 ? 3.503 8.835 1.121 1.00 0.00 35 VAL A C 19
ATOM 34250 O O . VAL A 1 35 ? 4.118 9.359 2.049 1.00 0.00 35 VAL A O 19
ATOM 34263 N N . PRO A 1 36 ? 4.061 8.472 -0.065 1.00 0.00 36 PRO A N 19
ATOM 34264 C CA . PRO A 1 36 ? 5.475 8.687 -0.324 1.00 0.00 36 PRO A CA 19
ATOM 34265 C C . PRO A 1 36 ? 5.763 10.163 -0.601 1.00 0.00 36 PRO A C 19
ATOM 34266 O O . PRO A 1 36 ? 4.980 10.838 -1.267 1.00 0.00 36 PRO A O 19
ATOM 34277 N N . VAL A 1 37 ? 6.890 10.622 -0.076 1.00 0.00 37 VAL A N 19
ATOM 34278 C CA . VAL A 1 37 ? 7.291 12.006 -0.258 1.00 0.00 37 VAL A CA 19
ATOM 34279 C C . VAL A 1 37 ? 8.712 12.050 -0.823 1.00 0.00 37 VAL A C 19
ATOM 34280 O O . VAL A 1 37 ? 9.469 11.090 -0.686 1.00 0.00 37 VAL A O 19
ATOM 34293 N N . PRO A 1 38 ? 9.041 13.204 -1.464 1.00 0.00 38 PRO A N 19
ATOM 34294 C CA . PRO A 1 38 ? 10.357 13.386 -2.051 1.00 0.00 38 PRO A CA 19
ATOM 34295 C C . PRO A 1 38 ? 11.408 13.646 -0.970 1.00 0.00 38 PRO A C 19
ATOM 34296 O O . PRO A 1 38 ? 11.079 13.741 0.212 1.00 0.00 38 PRO A O 19
ATOM 34307 N N . LYS A 1 39 ? 12.652 13.755 -1.413 1.00 0.00 39 LYS A N 19
ATOM 34308 C CA . LYS A 1 39 ? 13.754 14.003 -0.498 1.00 0.00 39 LYS A CA 19
ATOM 34309 C C . LYS A 1 39 ? 13.886 15.509 -0.261 1.00 0.00 39 LYS A C 19
ATOM 34310 O O . LYS A 1 39 ? 14.878 15.967 0.303 1.00 0.00 39 LYS A O 19
ATOM 34329 N N . HIS A 1 40 ? 12.872 16.237 -0.705 1.00 0.00 40 HIS A N 19
ATOM 34330 C CA . HIS A 1 40 ? 12.862 17.681 -0.549 1.00 0.00 40 HIS A CA 19
ATOM 34331 C C . HIS A 1 40 ? 11.791 18.081 0.467 1.00 0.00 40 HIS A C 19
ATOM 34332 O O . HIS A 1 40 ? 11.678 19.251 0.828 1.00 0.00 40 HIS A O 19
ATOM 34346 N N . VAL A 1 41 ? 11.031 17.085 0.900 1.00 0.00 41 VAL A N 19
ATOM 34347 C CA . VAL A 1 41 ? 9.973 17.318 1.868 1.00 0.00 41 VAL A CA 19
ATOM 34348 C C . VAL A 1 41 ? 10.441 16.856 3.250 1.00 0.00 41 VAL A C 19
ATOM 34349 O O . VAL A 1 41 ? 10.675 15.668 3.465 1.00 0.00 41 VAL A O 19
ATOM 34362 N N . VAL A 1 42 ? 10.562 17.820 4.151 1.00 0.00 42 VAL A N 19
ATOM 34363 C CA . VAL A 1 42 ? 10.998 17.527 5.506 1.00 0.00 42 VAL A CA 19
ATOM 34364 C C . VAL A 1 42 ? 10.114 18.288 6.496 1.00 0.00 42 VAL A C 19
ATOM 34365 O O . VAL A 1 42 ? 9.717 17.742 7.525 1.00 0.00 42 VAL A O 19
ATOM 34378 N N . LYS A 1 43 ? 9.831 19.535 6.152 1.00 0.00 43 LYS A N 19
ATOM 34379 C CA . LYS A 1 43 ? 9.001 20.376 6.998 1.00 0.00 43 LYS A CA 19
ATOM 34380 C C . LYS A 1 43 ? 7.534 19.980 6.820 1.00 0.00 43 LYS A C 19
ATOM 34381 O O . LYS A 1 43 ? 7.087 19.728 5.702 1.00 0.00 43 LYS A O 19
ATOM 34400 N N . GLY A 1 44 ? 6.826 19.939 7.939 1.00 0.00 44 GLY A N 19
ATOM 34401 C CA . GLY A 1 44 ? 5.418 19.579 7.921 1.00 0.00 44 GLY A CA 19
ATOM 34402 C C . GLY A 1 44 ? 4.596 20.619 7.158 1.00 0.00 44 GLY A C 19
ATOM 34403 O O . GLY A 1 44 ? 3.441 20.372 6.812 1.00 0.00 44 GLY A O 19
ATOM 34407 N N . LYS A 1 45 ? 5.222 21.762 6.918 1.00 0.00 45 LYS A N 19
ATOM 34408 C CA . LYS A 1 45 ? 4.563 22.841 6.203 1.00 0.00 45 LYS A CA 19
ATOM 34409 C C . LYS A 1 45 ? 4.676 22.593 4.697 1.00 0.00 45 LYS A C 19
ATOM 34410 O O . LYS A 1 45 ? 3.995 23.243 3.905 1.00 0.00 45 LYS A O 19
ATOM 34429 N N . GLN A 1 46 ? 5.540 21.652 4.348 1.00 0.00 46 GLN A N 19
ATOM 34430 C CA . GLN A 1 46 ? 5.751 21.310 2.952 1.00 0.00 46 GLN A CA 19
ATOM 34431 C C . GLN A 1 46 ? 4.630 20.395 2.454 1.00 0.00 46 GLN A C 19
ATOM 34432 O O . GLN A 1 46 ? 4.557 20.086 1.266 1.00 0.00 46 GLN A O 19
ATOM 34446 N N . VAL A 1 47 ? 3.783 19.988 3.388 1.00 0.00 47 VAL A N 19
ATOM 34447 C CA . VAL A 1 47 ? 2.669 19.115 3.060 1.00 0.00 47 VAL A CA 19
ATOM 34448 C C . VAL A 1 47 ? 1.405 19.624 3.756 1.00 0.00 47 VAL A C 19
ATOM 34449 O O . VAL A 1 47 ? 1.482 20.241 4.817 1.00 0.00 47 VAL A O 19
ATOM 34462 N N . SER A 1 48 ? 0.271 19.346 3.130 1.00 0.00 48 SER A N 19
ATOM 34463 C CA . SER A 1 48 ? -1.008 19.768 3.676 1.00 0.00 48 SER A CA 19
ATOM 34464 C C . SER A 1 48 ? -1.837 18.545 4.072 1.00 0.00 48 SER A C 19
ATOM 34465 O O . SER A 1 48 ? -1.739 17.493 3.441 1.00 0.00 48 SER A O 19
ATOM 34473 N N . VAL A 1 49 ? -2.636 18.723 5.114 1.00 0.00 49 VAL A N 19
ATOM 34474 C CA . VAL A 1 49 ? -3.482 17.646 5.601 1.00 0.00 49 VAL A CA 19
ATOM 34475 C C . VAL A 1 49 ? -4.846 18.215 5.997 1.00 0.00 49 VAL A C 19
ATOM 34476 O O . VAL A 1 49 ? -4.960 18.925 6.995 1.00 0.00 49 VAL A O 19
ATOM 34489 N N . ALA A 1 50 ? -5.846 17.881 5.194 1.00 0.00 50 ALA A N 19
ATOM 34490 C CA . ALA A 1 50 ? -7.198 18.350 5.449 1.00 0.00 50 ALA A CA 19
ATOM 34491 C C . ALA A 1 50 ? -8.047 17.187 5.966 1.00 0.00 50 ALA A C 19
ATOM 34492 O O . ALA A 1 50 ? -8.389 16.279 5.210 1.00 0.00 50 ALA A O 19
ATOM 34499 N N . LEU A 1 51 ? -8.363 17.253 7.251 1.00 0.00 51 LEU A N 19
ATOM 34500 C CA . LEU A 1 51 ? -9.166 16.217 7.878 1.00 0.00 51 LEU A CA 19
ATOM 34501 C C . LEU A 1 51 ? -10.540 16.787 8.232 1.00 0.00 51 LEU A C 19
ATOM 34502 O O . LEU A 1 51 ? -10.639 17.888 8.772 1.00 0.00 51 LEU A O 19
ATOM 34518 N N . SER A 1 52 ? -11.567 16.012 7.915 1.00 0.00 52 SER A N 19
ATOM 34519 C CA . SER A 1 52 ? -12.932 16.427 8.194 1.00 0.00 52 SER A CA 19
ATOM 34520 C C . SER A 1 52 ? -13.697 15.288 8.870 1.00 0.00 52 SER A C 19
ATOM 34521 O O . SER A 1 52 ? -14.079 15.397 10.034 1.00 0.00 52 SER A O 19
ATOM 34529 N N . SER A 1 53 ? -13.898 14.220 8.112 1.00 0.00 53 SER A N 19
ATOM 34530 C CA . SER A 1 53 ? -14.611 13.062 8.623 1.00 0.00 53 SER A CA 19
ATOM 34531 C C . SER A 1 53 ? -14.762 12.012 7.521 1.00 0.00 53 SER A C 19
ATOM 34532 O O . SER A 1 53 ? -14.641 10.815 7.777 1.00 0.00 53 SER A O 19
ATOM 34540 N N . SER A 1 54 ? -15.026 12.498 6.317 1.00 0.00 54 SER A N 19
ATOM 34541 C CA . SER A 1 54 ? -15.196 11.617 5.174 1.00 0.00 54 SER A CA 19
ATOM 34542 C C . SER A 1 54 ? -14.484 12.201 3.952 1.00 0.00 54 SER A C 19
ATOM 34543 O O . SER A 1 54 ? -15.011 12.154 2.842 1.00 0.00 54 SER A O 19
ATOM 34551 N N . SER A 1 55 ? -13.298 12.737 4.198 1.00 0.00 55 SER A N 19
ATOM 34552 C CA . SER A 1 55 ? -12.509 13.330 3.132 1.00 0.00 55 SER A CA 19
ATOM 34553 C C . SER A 1 55 ? -11.083 13.592 3.620 1.00 0.00 55 SER A C 19
ATOM 34554 O O . SER A 1 55 ? -10.884 14.099 4.723 1.00 0.00 55 SER A O 19
ATOM 34562 N N . ILE A 1 56 ? -10.127 13.235 2.774 1.00 0.00 56 ILE A N 19
ATOM 34563 C CA . ILE A 1 56 ? -8.725 13.426 3.106 1.00 0.00 56 ILE A CA 19
ATOM 34564 C C . ILE A 1 56 ? -8.053 14.248 2.005 1.00 0.00 56 ILE A C 19
ATOM 34565 O O . ILE A 1 56 ? -8.487 14.225 0.854 1.00 0.00 56 ILE A O 19
ATOM 34581 N N . ARG A 1 57 ? -7.004 14.956 2.397 1.00 0.00 57 ARG A N 19
ATOM 34582 C CA . ARG A 1 57 ? -6.267 15.785 1.457 1.00 0.00 57 ARG A CA 19
ATOM 34583 C C . ARG A 1 57 ? -4.773 15.762 1.788 1.00 0.00 57 ARG A C 19
ATOM 34584 O O . ARG A 1 57 ? -4.349 16.312 2.803 1.00 0.00 57 ARG A O 19
ATOM 34605 N N . VAL A 1 58 ? -4.015 15.120 0.911 1.00 0.00 58 VAL A N 19
ATOM 34606 C CA . VAL A 1 58 ? -2.578 15.018 1.096 1.00 0.00 58 VAL A CA 19
ATOM 34607 C C . VAL A 1 58 ? -1.867 15.648 -0.103 1.00 0.00 58 VAL A C 19
ATOM 34608 O O . VAL A 1 58 ? -1.832 15.065 -1.185 1.00 0.00 58 VAL A O 19
ATOM 34621 N N . ALA A 1 59 ? -1.319 16.832 0.130 1.00 0.00 59 ALA A N 19
ATOM 34622 C CA . ALA A 1 59 ? -0.611 17.548 -0.917 1.00 0.00 59 ALA A CA 19
ATOM 34623 C C . ALA A 1 59 ? 0.787 17.919 -0.420 1.00 0.00 59 ALA A C 19
ATOM 34624 O O . ALA A 1 59 ? 0.971 18.222 0.758 1.00 0.00 59 ALA A O 19
ATOM 34631 N N . MET A 1 60 ? 1.738 17.885 -1.343 1.00 0.00 60 MET A N 19
ATOM 34632 C CA . MET A 1 60 ? 3.114 18.214 -1.013 1.00 0.00 60 MET A CA 19
ATOM 34633 C C . MET A 1 60 ? 3.616 19.385 -1.860 1.00 0.00 60 MET A C 19
ATOM 34634 O O . MET A 1 60 ? 3.363 19.438 -3.063 1.00 0.00 60 MET A O 19
ATOM 34648 N N . LEU A 1 61 ? 4.318 20.294 -1.199 1.00 0.00 61 LEU A N 19
ATOM 34649 C CA . LEU A 1 61 ? 4.857 21.461 -1.877 1.00 0.00 61 LEU A CA 19
ATOM 34650 C C . LEU A 1 61 ? 5.960 21.020 -2.841 1.00 0.00 61 LEU A C 19
ATOM 34651 O O . LEU A 1 61 ? 6.814 20.210 -2.485 1.00 0.00 61 LEU A O 19
ATOM 34667 N N . GLU A 1 62 ? 5.907 21.573 -4.044 1.00 0.00 62 GLU A N 19
ATOM 34668 C CA . GLU A 1 62 ? 6.891 21.247 -5.062 1.00 0.00 62 GLU A CA 19
ATOM 34669 C C . GLU A 1 62 ? 7.950 22.348 -5.148 1.00 0.00 62 GLU A C 19
ATOM 34670 O O . GLU A 1 62 ? 7.955 23.274 -4.338 1.00 0.00 62 GLU A O 19
ATOM 34682 N N . GLU A 1 63 ? 8.821 22.211 -6.137 1.00 0.00 63 GLU A N 19
ATOM 34683 C CA . GLU A 1 63 ? 9.883 23.183 -6.339 1.00 0.00 63 GLU A CA 19
ATOM 34684 C C . GLU A 1 63 ? 9.301 24.510 -6.828 1.00 0.00 63 GLU A C 19
ATOM 34685 O O . GLU A 1 63 ? 9.842 25.575 -6.534 1.00 0.00 63 GLU A O 19
ATOM 34697 N N . ASN A 1 64 ? 8.206 24.404 -7.567 1.00 0.00 64 ASN A N 19
ATOM 34698 C CA . ASN A 1 64 ? 7.545 25.583 -8.100 1.00 0.00 64 ASN A CA 19
ATOM 34699 C C . ASN A 1 64 ? 6.029 25.394 -8.017 1.00 0.00 64 ASN A C 19
ATOM 34700 O O . ASN A 1 64 ? 5.327 25.534 -9.017 1.00 0.00 64 ASN A O 19
ATOM 34711 N N . GLY A 1 65 ? 5.569 25.078 -6.815 1.00 0.00 65 GLY A N 19
ATOM 34712 C CA . GLY A 1 65 ? 4.149 24.869 -6.588 1.00 0.00 65 GLY A CA 19
ATOM 34713 C C . GLY A 1 65 ? 3.915 23.727 -5.596 1.00 0.00 65 GLY A C 19
ATOM 34714 O O . GLY A 1 65 ? 4.619 23.618 -4.593 1.00 0.00 65 GLY A O 19
ATOM 34718 N N . GLU A 1 66 ? 2.924 22.906 -5.911 1.00 0.00 66 GLU A N 19
ATOM 34719 C CA . GLU A 1 66 ? 2.588 21.778 -5.060 1.00 0.00 66 GLU A CA 19
ATOM 34720 C C . GLU A 1 66 ? 1.789 20.738 -5.848 1.00 0.00 66 GLU A C 19
ATOM 34721 O O . GLU A 1 66 ? 1.360 21.000 -6.971 1.00 0.00 66 GLU A O 19
ATOM 34733 N N . ARG A 1 67 ? 1.614 19.579 -5.230 1.00 0.00 67 ARG A N 19
ATOM 34734 C CA . ARG A 1 67 ? 0.874 18.499 -5.859 1.00 0.00 67 ARG A CA 19
ATOM 34735 C C . ARG A 1 67 ? 0.052 17.740 -4.816 1.00 0.00 67 ARG A C 19
ATOM 34736 O O . ARG A 1 67 ? 0.479 17.592 -3.672 1.00 0.00 67 ARG A O 19
ATOM 34757 N N . VAL A 1 68 ? -1.113 17.279 -5.248 1.00 0.00 68 VAL A N 19
ATOM 34758 C CA . VAL A 1 68 ? -1.999 16.539 -4.365 1.00 0.00 68 VAL A CA 19
ATOM 34759 C C . VAL A 1 68 ? -1.729 15.041 -4.518 1.00 0.00 68 VAL A C 19
ATOM 34760 O O . VAL A 1 68 ? -2.258 14.401 -5.426 1.00 0.00 68 VAL A O 19
ATOM 34773 N N . LEU A 1 69 ? -0.906 14.525 -3.616 1.00 0.00 69 LEU A N 19
ATOM 34774 C CA . LEU A 1 69 ? -0.560 13.114 -3.640 1.00 0.00 69 LEU A CA 19
ATOM 34775 C C . LEU A 1 69 ? -1.838 12.278 -3.546 1.00 0.00 69 LEU A C 19
ATOM 34776 O O . LEU A 1 69 ? -2.124 11.474 -4.431 1.00 0.00 69 LEU A O 19
ATOM 34792 N N . MET A 1 70 ? -2.573 12.498 -2.465 1.00 0.00 70 MET A N 19
ATOM 34793 C CA . MET A 1 70 ? -3.813 11.775 -2.244 1.00 0.00 70 MET A CA 19
ATOM 34794 C C . MET A 1 70 ? -4.924 12.720 -1.783 1.00 0.00 70 MET A C 19
ATOM 34795 O O . MET A 1 70 ? -4.698 13.582 -0.935 1.00 0.00 70 MET A O 19
ATOM 34809 N N . GLU A 1 71 ? -6.101 12.527 -2.361 1.00 0.00 71 GLU A N 19
ATOM 34810 C CA . GLU A 1 71 ? -7.247 13.351 -2.020 1.00 0.00 71 GLU A CA 19
ATOM 34811 C C . GLU A 1 71 ? -8.523 12.764 -2.626 1.00 0.00 71 GLU A C 19
ATOM 34812 O O . GLU A 1 71 ? -8.506 12.260 -3.748 1.00 0.00 71 GLU A O 19
ATOM 34824 N N . GLY A 1 72 ? -9.599 12.848 -1.857 1.00 0.00 72 GLY A N 19
ATOM 34825 C CA . GLY A 1 72 ? -10.881 12.330 -2.304 1.00 0.00 72 GLY A CA 19
ATOM 34826 C C . GLY A 1 72 ? -11.793 12.022 -1.115 1.00 0.00 72 GLY A C 19
ATOM 34827 O O . GLY A 1 72 ? -11.314 11.763 -0.012 1.00 0.00 72 GLY A O 19
ATOM 34831 N N . LYS A 1 73 ? -13.090 12.061 -1.380 1.00 0.00 73 LYS A N 19
ATOM 34832 C CA . LYS A 1 73 ? -14.074 11.788 -0.345 1.00 0.00 73 LYS A CA 19
ATOM 34833 C C . LYS A 1 73 ? -13.884 10.360 0.170 1.00 0.00 73 LYS A C 19
ATOM 34834 O O . LYS A 1 73 ? -13.923 9.407 -0.606 1.00 0.00 73 LYS A O 19
ATOM 34853 N N . LEU A 1 74 ? -13.682 10.258 1.475 1.00 0.00 74 LEU A N 19
ATOM 34854 C CA . LEU A 1 74 ? -13.486 8.962 2.103 1.00 0.00 74 LEU A CA 19
ATOM 34855 C C . LEU A 1 74 ? -14.727 8.096 1.873 1.00 0.00 74 LEU A C 19
ATOM 34856 O O . LEU A 1 74 ? -15.616 8.470 1.110 1.00 0.00 74 LEU A O 19
ATOM 34872 N N . THR A 1 75 ? -14.747 6.957 2.548 1.00 0.00 75 THR A N 19
ATOM 34873 C CA . THR A 1 75 ? -15.864 6.035 2.428 1.00 0.00 75 THR A CA 19
ATOM 34874 C C . THR A 1 75 ? -17.017 6.474 3.332 1.00 0.00 75 THR A C 19
ATOM 34875 O O . THR A 1 75 ? -18.184 6.317 2.975 1.00 0.00 75 THR A O 19
ATOM 34886 N N . HIS A 1 76 ? -16.651 7.015 4.484 1.00 0.00 76 HIS A N 19
ATOM 34887 C CA . HIS A 1 76 ? -17.641 7.478 5.442 1.00 0.00 76 HIS A CA 19
ATOM 34888 C C . HIS A 1 76 ? -16.976 8.408 6.458 1.00 0.00 76 HIS A C 19
ATOM 34889 O O . HIS A 1 76 ? -15.807 8.760 6.311 1.00 0.00 76 HIS A O 19
ATOM 34903 N N . LYS A 1 77 ? -17.750 8.780 7.467 1.00 0.00 77 LYS A N 19
ATOM 34904 C CA . LYS A 1 77 ? -17.251 9.663 8.508 1.00 0.00 77 LYS A CA 19
ATOM 34905 C C . LYS A 1 77 ? -16.214 8.916 9.350 1.00 0.00 77 LYS A C 19
ATOM 34906 O O . LYS A 1 77 ? -16.116 7.692 9.278 1.00 0.00 77 LYS A O 19
ATOM 34925 N N . ILE A 1 78 ? -15.467 9.685 10.128 1.00 0.00 78 ILE A N 19
ATOM 34926 C CA . ILE A 1 78 ? -14.441 9.111 10.983 1.00 0.00 78 ILE A CA 19
ATOM 34927 C C . ILE A 1 78 ? -14.222 10.023 12.192 1.00 0.00 78 ILE A C 19
ATOM 34928 O O . ILE A 1 78 ? -14.961 10.986 12.389 1.00 0.00 78 ILE A O 19
ATOM 34944 N N . ASN A 1 79 ? -13.205 9.686 12.970 1.00 0.00 79 ASN A N 19
ATOM 34945 C CA . ASN A 1 79 ? -12.880 10.463 14.155 1.00 0.00 79 ASN A CA 19
ATOM 34946 C C . ASN A 1 79 ? -11.604 11.267 13.898 1.00 0.00 79 ASN A C 19
ATOM 34947 O O . ASN A 1 79 ? -10.509 10.829 14.247 1.00 0.00 79 ASN A O 19
ATOM 34958 N N . THR A 1 80 ? -11.788 12.430 13.290 1.00 0.00 80 THR A N 19
ATOM 34959 C CA . THR A 1 80 ? -10.666 13.300 12.983 1.00 0.00 80 THR A CA 19
ATOM 34960 C C . THR A 1 80 ? -9.790 13.498 14.221 1.00 0.00 80 THR A C 19
ATOM 34961 O O . THR A 1 80 ? -8.567 13.387 14.145 1.00 0.00 80 THR A O 19
ATOM 34972 N N . GLU A 1 81 ? -10.449 13.787 15.333 1.00 0.00 81 GLU A N 19
ATOM 34973 C CA . GLU A 1 81 ? -9.745 14.002 16.586 1.00 0.00 81 GLU A CA 19
ATOM 34974 C C . GLU A 1 81 ? -8.770 12.853 16.850 1.00 0.00 81 GLU A C 19
ATOM 34975 O O . GLU A 1 81 ? -7.577 13.081 17.050 1.00 0.00 81 GLU A O 19
ATOM 34987 N N . SER A 1 82 ? -9.312 11.645 16.842 1.00 0.00 82 SER A N 19
ATOM 34988 C CA . SER A 1 82 ? -8.504 10.460 17.079 1.00 0.00 82 SER A CA 19
ATOM 34989 C C . SER A 1 82 ? -7.509 10.269 15.933 1.00 0.00 82 SER A C 19
ATOM 34990 O O . SER A 1 82 ? -6.393 9.797 16.147 1.00 0.00 82 SER A O 19
ATOM 34998 N N . SER A 1 83 ? -7.948 10.645 14.740 1.00 0.00 83 SER A N 19
ATOM 34999 C CA . SER A 1 83 ? -7.109 10.521 13.560 1.00 0.00 83 SER A CA 19
ATOM 35000 C C . SER A 1 83 ? -5.942 11.507 13.642 1.00 0.00 83 SER A C 19
ATOM 35001 O O . SER A 1 83 ? -6.151 12.709 13.799 1.00 0.00 83 SER A O 19
ATOM 35009 N N . LEU A 1 84 ? -4.740 10.962 13.530 1.00 0.00 84 LEU A N 19
ATOM 35010 C CA . LEU A 1 84 ? -3.540 11.779 13.588 1.00 0.00 84 LEU A CA 19
ATOM 35011 C C . LEU A 1 84 ? -2.891 11.825 12.203 1.00 0.00 84 LEU A C 19
ATOM 35012 O O . LEU A 1 84 ? -3.378 11.197 11.265 1.00 0.00 84 LEU A O 19
ATOM 35028 N N . TRP A 1 85 ? -1.802 12.575 12.120 1.00 0.00 85 TRP A N 19
ATOM 35029 C CA . TRP A 1 85 ? -1.081 12.711 10.865 1.00 0.00 85 TRP A CA 19
ATOM 35030 C C . TRP A 1 85 ? 0.294 13.308 11.172 1.00 0.00 85 TRP A C 19
ATOM 35031 O O . TRP A 1 85 ? 0.390 14.407 11.715 1.00 0.00 85 TRP A O 19
ATOM 35052 N N . SER A 1 86 ? 1.323 12.556 10.810 1.00 0.00 86 SER A N 19
ATOM 35053 C CA . SER A 1 86 ? 2.689 12.997 11.040 1.00 0.00 86 SER A CA 19
ATOM 35054 C C . SER A 1 86 ? 3.486 12.933 9.736 1.00 0.00 86 SER A C 19
ATOM 35055 O O . SER A 1 86 ? 3.432 11.934 9.019 1.00 0.00 86 SER A O 19
ATOM 35063 N N . LEU A 1 87 ? 4.207 14.011 9.467 1.00 0.00 87 LEU A N 19
ATOM 35064 C CA . LEU A 1 87 ? 5.015 14.090 8.261 1.00 0.00 87 LEU A CA 19
ATOM 35065 C C . LEU A 1 87 ? 6.430 13.596 8.567 1.00 0.00 87 LEU A C 19
ATOM 35066 O O . LEU A 1 87 ? 6.947 13.820 9.661 1.00 0.00 87 LEU A O 19
ATOM 35082 N N . GLU A 1 88 ? 7.017 12.933 7.582 1.00 0.00 88 GLU A N 19
ATOM 35083 C CA . GLU A 1 88 ? 8.363 12.406 7.732 1.00 0.00 88 GLU A CA 19
ATOM 35084 C C . GLU A 1 88 ? 9.276 12.962 6.638 1.00 0.00 88 GLU A C 19
ATOM 35085 O O . GLU A 1 88 ? 8.898 13.000 5.468 1.00 0.00 88 GLU A O 19
ATOM 35097 N N . PRO A 1 89 ? 10.492 13.392 7.068 1.00 0.00 89 PRO A N 19
ATOM 35098 C CA . PRO A 1 89 ? 11.463 13.945 6.139 1.00 0.00 89 PRO A CA 19
ATOM 35099 C C . PRO A 1 89 ? 12.111 12.841 5.301 1.00 0.00 89 PRO A C 19
ATOM 35100 O O . PRO A 1 89 ? 12.673 11.892 5.847 1.00 0.00 89 PRO A O 19
ATOM 35111 N N . GLY A 1 90 ? 12.011 13.001 3.990 1.00 0.00 90 GLY A N 19
ATOM 35112 C CA . GLY A 1 90 ? 12.580 12.029 3.072 1.00 0.00 90 GLY A CA 19
ATOM 35113 C C . GLY A 1 90 ? 12.087 10.617 3.392 1.00 0.00 90 GLY A C 19
ATOM 35114 O O . GLY A 1 90 ? 12.878 9.676 3.447 1.00 0.00 90 GLY A O 19
ATOM 35118 N N . LYS A 1 91 ? 10.782 10.513 3.596 1.00 0.00 91 LYS A N 19
ATOM 35119 C CA . LYS A 1 91 ? 10.173 9.231 3.910 1.00 0.00 91 LYS A CA 19
ATOM 35120 C C . LYS A 1 91 ? 8.779 9.167 3.283 1.00 0.00 91 LYS A C 19
ATOM 35121 O O . LYS A 1 91 ? 8.644 8.956 2.079 1.00 0.00 91 LYS A O 19
ATOM 35140 N N . CYS A 1 92 ? 7.776 9.352 4.129 1.00 0.00 92 CYS A N 19
ATOM 35141 C CA . CYS A 1 92 ? 6.396 9.318 3.673 1.00 0.00 92 CYS A CA 19
ATOM 35142 C C . CYS A 1 92 ? 5.517 9.949 4.755 1.00 0.00 92 CYS A C 19
ATOM 35143 O O . CYS A 1 92 ? 6.006 10.310 5.824 1.00 0.00 92 CYS A O 19
ATOM 35151 N N . VAL A 1 93 ? 4.236 10.062 4.439 1.00 0.00 93 VAL A N 19
ATOM 35152 C CA . VAL A 1 93 ? 3.284 10.643 5.370 1.00 0.00 93 VAL A CA 19
ATOM 35153 C C . VAL A 1 93 ? 2.491 9.524 6.047 1.00 0.00 93 VAL A C 19
ATOM 35154 O O . VAL A 1 93 ? 2.089 8.561 5.395 1.00 0.00 93 VAL A O 19
ATOM 35167 N N . LEU A 1 94 ? 2.289 9.687 7.346 1.00 0.00 94 LEU A N 19
ATOM 35168 C CA . LEU A 1 94 ? 1.552 8.702 8.119 1.00 0.00 94 LEU A CA 19
ATOM 35169 C C . LEU A 1 94 ? 0.232 9.315 8.591 1.00 0.00 94 LEU A C 19
ATOM 35170 O O . LEU A 1 94 ? 0.213 10.428 9.115 1.00 0.00 94 LEU A O 19
ATOM 35186 N N . VAL A 1 95 ? -0.839 8.562 8.389 1.00 0.00 95 VAL A N 19
ATOM 35187 C CA . VAL A 1 95 ? -2.160 9.017 8.788 1.00 0.00 95 VAL A CA 19
ATOM 35188 C C . VAL A 1 95 ? -2.932 7.850 9.407 1.00 0.00 95 VAL A C 19
ATOM 35189 O O . VAL A 1 95 ? -2.803 6.710 8.962 1.00 0.00 95 VAL A O 19
ATOM 35202 N N . ASN A 1 96 ? -3.717 8.174 10.424 1.00 0.00 96 ASN A N 19
ATOM 35203 C CA . ASN A 1 96 ? -4.509 7.167 11.109 1.00 0.00 96 ASN A CA 19
ATOM 35204 C C . ASN A 1 96 ? -5.976 7.601 11.124 1.00 0.00 96 ASN A C 19
ATOM 35205 O O . ASN A 1 96 ? -6.296 8.705 11.564 1.00 0.00 96 ASN A O 19
ATOM 35216 N N . LEU A 1 97 ? -6.829 6.711 10.638 1.00 0.00 97 LEU A N 19
ATOM 35217 C CA . LEU A 1 97 ? -8.254 6.989 10.591 1.00 0.00 97 LEU A CA 19
ATOM 35218 C C . LEU A 1 97 ? -8.969 6.152 11.653 1.00 0.00 97 LEU A C 19
ATOM 35219 O O . LEU A 1 97 ? -8.952 4.923 11.595 1.00 0.00 97 LEU A O 19
ATOM 35235 N N . SER A 1 98 ? -9.580 6.850 12.599 1.00 0.00 98 SER A N 19
ATOM 35236 C CA . SER A 1 98 ? -10.299 6.186 13.673 1.00 0.00 98 SER A CA 19
ATOM 35237 C C . SER A 1 98 ? -11.761 5.977 13.273 1.00 0.00 98 SER A C 19
ATOM 35238 O O . SER A 1 98 ? -12.461 6.933 12.943 1.00 0.00 98 SER A O 19
ATOM 35246 N N . LYS A 1 99 ? -12.179 4.721 13.315 1.00 0.00 99 LYS A N 19
ATOM 35247 C CA . LYS A 1 99 ? -13.545 4.374 12.962 1.00 0.00 99 LYS A CA 19
ATOM 35248 C C . LYS A 1 99 ? -14.489 4.844 14.070 1.00 0.00 99 LYS A C 19
ATOM 35249 O O . LYS A 1 99 ? -14.259 4.566 15.246 1.00 0.00 99 LYS A O 19
ATOM 35268 N N . VAL A 1 100 ? -15.532 5.549 13.655 1.00 0.00 100 VAL A N 19
ATOM 35269 C CA . VAL A 1 100 ? -16.512 6.060 14.598 1.00 0.00 100 VAL A CA 19
ATOM 35270 C C . VAL A 1 100 ? -17.588 4.999 14.835 1.00 0.00 100 VAL A C 19
ATOM 35271 O O . VAL A 1 100 ? -18.780 5.299 14.798 1.00 0.00 100 VAL A O 19
ATOM 35284 N N . GLY A 1 101 ? -17.129 3.779 15.072 1.00 0.00 101 GLY A N 19
ATOM 35285 C CA . GLY A 1 101 ? -18.037 2.671 15.315 1.00 0.00 101 GLY A CA 19
ATOM 35286 C C . GLY A 1 101 ? -17.486 1.371 14.726 1.00 0.00 101 GLY A C 19
ATOM 35287 O O . GLY A 1 101 ? -16.293 1.091 14.839 1.00 0.00 101 GLY A O 19
ATOM 35291 N N . GLU A 1 102 ? -18.380 0.611 14.111 1.00 0.00 102 GLU A N 19
ATOM 35292 C CA . GLU A 1 102 ? -17.998 -0.653 13.505 1.00 0.00 102 GLU A CA 19
ATOM 35293 C C . GLU A 1 102 ? -18.465 -0.706 12.049 1.00 0.00 102 GLU A C 19
ATOM 35294 O O . GLU A 1 102 ? -19.603 -1.083 11.772 1.00 0.00 102 GLU A O 19
ATOM 35306 N N . TYR A 1 103 ? -17.564 -0.323 11.157 1.00 0.00 103 TYR A N 19
ATOM 35307 C CA . TYR A 1 103 ? -17.869 -0.323 9.737 1.00 0.00 103 TYR A CA 19
ATOM 35308 C C . TYR A 1 103 ? -16.795 -1.070 8.944 1.00 0.00 103 TYR A C 19
ATOM 35309 O O . TYR A 1 103 ? -15.657 -1.190 9.395 1.00 0.00 103 TYR A O 19
ATOM 35327 N N . TRP A 1 104 ? -17.195 -1.553 7.777 1.00 0.00 104 TRP A N 19
ATOM 35328 C CA . TRP A 1 104 ? -16.281 -2.286 6.918 1.00 0.00 104 TRP A CA 19
ATOM 35329 C C . TRP A 1 104 ? -15.682 -1.299 5.914 1.00 0.00 104 TRP A C 19
ATOM 35330 O O . TRP A 1 104 ? -16.383 -0.798 5.036 1.00 0.00 104 TRP A O 19
ATOM 35351 N N . TRP A 1 105 ? -14.391 -1.048 6.077 1.00 0.00 105 TRP A N 19
ATOM 35352 C CA . TRP A 1 105 ? -13.690 -0.129 5.197 1.00 0.00 105 TRP A CA 19
ATOM 35353 C C . TRP A 1 105 ? -13.000 -0.952 4.107 1.00 0.00 105 TRP A C 19
ATOM 35354 O O . TRP A 1 105 ? -11.805 -1.228 4.195 1.00 0.00 105 TRP A O 19
ATOM 35375 N N . ASN A 1 106 ? -13.784 -1.322 3.104 1.00 0.00 106 ASN A N 19
ATOM 35376 C CA . ASN A 1 106 ? -13.264 -2.108 1.999 1.00 0.00 106 ASN A CA 19
ATOM 35377 C C . ASN A 1 106 ? -12.494 -1.192 1.045 1.00 0.00 106 ASN A C 19
ATOM 35378 O O . ASN A 1 106 ? -11.966 -1.648 0.032 1.00 0.00 106 ASN A O 19
ATOM 35389 N N . ALA A 1 107 ? -12.456 0.083 1.402 1.00 0.00 107 ALA A N 19
ATOM 35390 C CA . ALA A 1 107 ? -11.760 1.067 0.591 1.00 0.00 107 ALA A CA 19
ATOM 35391 C C . ALA A 1 107 ? -11.589 2.357 1.396 1.00 0.00 107 ALA A C 19
ATOM 35392 O O . ALA A 1 107 ? -12.156 2.497 2.478 1.00 0.00 107 ALA A O 19
ATOM 35399 N N . ILE A 1 108 ? -10.805 3.267 0.836 1.00 0.00 108 ILE A N 19
ATOM 35400 C CA . ILE A 1 108 ? -10.552 4.540 1.488 1.00 0.00 108 ILE A CA 19
ATOM 35401 C C . ILE A 1 108 ? -11.477 5.605 0.895 1.00 0.00 108 ILE A C 19
ATOM 35402 O O . ILE A 1 108 ? -12.200 6.280 1.626 1.00 0.00 108 ILE A O 19
ATOM 35418 N N . LEU A 1 109 ? -11.425 5.720 -0.423 1.00 0.00 109 LEU A N 19
ATOM 35419 C CA . LEU A 1 109 ? -12.249 6.691 -1.123 1.00 0.00 109 LEU A CA 19
ATOM 35420 C C . LEU A 1 109 ? -13.423 5.971 -1.790 1.00 0.00 109 LEU A C 19
ATOM 35421 O O . LEU A 1 109 ? -13.345 4.774 -2.066 1.00 0.00 109 LEU A O 19
ATOM 35437 N N . GLU A 1 110 ? -14.483 6.729 -2.029 1.00 0.00 110 GLU A N 19
ATOM 35438 C CA . GLU A 1 110 ? -15.671 6.178 -2.658 1.00 0.00 110 GLU A CA 19
ATOM 35439 C C . GLU A 1 110 ? -15.378 5.809 -4.113 1.00 0.00 110 GLU A C 19
ATOM 35440 O O . GLU A 1 110 ? -16.134 5.061 -4.732 1.00 0.00 110 GLU A O 19
ATOM 35452 N N . GLY A 1 111 ? -14.279 6.350 -4.618 1.00 0.00 111 GLY A N 19
ATOM 35453 C CA . GLY A 1 111 ? -13.877 6.087 -5.989 1.00 0.00 111 GLY A CA 19
ATOM 35454 C C . GLY A 1 111 ? -13.236 4.704 -6.117 1.00 0.00 111 GLY A C 19
ATOM 35455 O O . GLY A 1 111 ? -13.377 4.043 -7.145 1.00 0.00 111 GLY A O 19
ATOM 35459 N N . GLU A 1 112 ? -12.545 4.307 -5.059 1.00 0.00 112 GLU A N 19
ATOM 35460 C CA . GLU A 1 112 ? -11.882 3.014 -5.039 1.00 0.00 112 GLU A CA 19
ATOM 35461 C C . GLU A 1 112 ? -12.899 1.899 -4.788 1.00 0.00 112 GLU A C 19
ATOM 35462 O O . GLU A 1 112 ? -13.450 1.793 -3.693 1.00 0.00 112 GLU A O 19
ATOM 35474 N N . GLU A 1 113 ? -13.117 1.097 -5.819 1.00 0.00 113 GLU A N 19
ATOM 35475 C CA . GLU A 1 113 ? -14.059 -0.006 -5.724 1.00 0.00 113 GLU A CA 19
ATOM 35476 C C . GLU A 1 113 ? -13.832 -0.786 -4.428 1.00 0.00 113 GLU A C 19
ATOM 35477 O O . GLU A 1 113 ? -12.772 -0.680 -3.812 1.00 0.00 113 GLU A O 19
ATOM 35489 N N . PRO A 1 114 ? -14.871 -1.574 -4.042 1.00 0.00 114 PRO A N 19
ATOM 35490 C CA . PRO A 1 114 ? -14.795 -2.373 -2.831 1.00 0.00 114 PRO A CA 19
ATOM 35491 C C . PRO A 1 114 ? -13.898 -3.596 -3.035 1.00 0.00 114 PRO A C 19
ATOM 35492 O O . PRO A 1 114 ? -14.093 -4.362 -3.977 1.00 0.00 114 PRO A O 19
ATOM 35503 N N . ILE A 1 115 ? -12.935 -3.740 -2.137 1.00 0.00 115 ILE A N 19
ATOM 35504 C CA . ILE A 1 115 ? -12.008 -4.857 -2.206 1.00 0.00 115 ILE A CA 19
ATOM 35505 C C . ILE A 1 115 ? -12.766 -6.160 -1.945 1.00 0.00 115 ILE A C 19
ATOM 35506 O O . ILE A 1 115 ? -13.859 -6.145 -1.382 1.00 0.00 115 ILE A O 19
ATOM 35522 N N . ASP A 1 116 ? -12.154 -7.258 -2.366 1.00 0.00 116 ASP A N 19
ATOM 35523 C CA . ASP A 1 116 ? -12.757 -8.567 -2.185 1.00 0.00 116 ASP A CA 19
ATOM 35524 C C . ASP A 1 116 ? -11.654 -9.621 -2.071 1.00 0.00 116 ASP A C 19
ATOM 35525 O O . ASP A 1 116 ? -11.645 -10.598 -2.818 1.00 0.00 116 ASP A O 19
ATOM 35534 N N . ILE A 1 117 ? -10.750 -9.386 -1.132 1.00 0.00 117 ILE A N 19
ATOM 35535 C CA . ILE A 1 117 ? -9.644 -10.302 -0.911 1.00 0.00 117 ILE A CA 19
ATOM 35536 C C . ILE A 1 117 ? -10.165 -11.567 -0.226 1.00 0.00 117 ILE A C 19
ATOM 35537 O O . ILE A 1 117 ? -11.355 -11.674 0.065 1.00 0.00 117 ILE A O 19
ATOM 35553 N N . ASP A 1 118 ? -9.248 -12.494 0.011 1.00 0.00 118 ASP A N 19
ATOM 35554 C CA . ASP A 1 118 ? -9.600 -13.747 0.656 1.00 0.00 118 ASP A CA 19
ATOM 35555 C C . ASP A 1 118 ? -9.838 -13.499 2.147 1.00 0.00 118 ASP A C 19
ATOM 35556 O O . ASP A 1 118 ? -8.895 -13.253 2.898 1.00 0.00 118 ASP A O 19
ATOM 35565 N N . SER A 1 119 ? -11.104 -13.573 2.532 1.00 0.00 119 SER A N 19
ATOM 35566 C CA . SER A 1 119 ? -11.477 -13.359 3.920 1.00 0.00 119 SER A CA 19
ATOM 35567 C C . SER A 1 119 ? -10.998 -14.533 4.777 1.00 0.00 119 SER A C 19
ATOM 35568 O O . SER A 1 119 ? -11.613 -15.598 4.778 1.00 0.00 119 SER A O 19
ATOM 35576 N N . GLY A 1 120 ? -9.904 -14.297 5.487 1.00 0.00 120 GLY A N 19
ATOM 35577 C CA . GLY A 1 120 ? -9.335 -15.321 6.347 1.00 0.00 120 GLY A CA 19
ATOM 35578 C C . GLY A 1 120 ? -10.190 -15.522 7.600 1.00 0.00 120 GLY A C 19
ATOM 35579 O O . GLY A 1 120 ? -11.354 -15.126 7.632 1.00 0.00 120 GLY A O 19
ATOM 35583 N N . PRO A 1 121 ? -9.563 -16.155 8.628 1.00 0.00 121 PRO A N 19
ATOM 35584 C CA . PRO A 1 121 ? -10.254 -16.413 9.880 1.00 0.00 121 PRO A CA 19
ATOM 35585 C C . PRO A 1 121 ? -10.390 -15.132 10.705 1.00 0.00 121 PRO A C 19
ATOM 35586 O O . PRO A 1 121 ? -9.671 -14.941 11.684 1.00 0.00 121 PRO A O 19
ATOM 35597 N N . SER A 1 122 ? -11.319 -14.288 10.280 1.00 0.00 122 SER A N 19
ATOM 35598 C CA . SER A 1 122 ? -11.559 -13.031 10.967 1.00 0.00 122 SER A CA 19
ATOM 35599 C C . SER A 1 122 ? -13.043 -12.667 10.891 1.00 0.00 122 SER A C 19
ATOM 35600 O O . SER A 1 122 ? -13.784 -13.236 10.091 1.00 0.00 122 SER A O 19
ATOM 35608 N N . SER A 1 123 ? -13.432 -11.722 11.733 1.00 0.00 123 SER A N 19
ATOM 35609 C CA . SER A 1 123 ? -14.815 -11.276 11.771 1.00 0.00 123 SER A CA 19
ATOM 35610 C C . SER A 1 123 ? -15.157 -10.524 10.483 1.00 0.00 123 SER A C 19
ATOM 35611 O O . SER A 1 123 ? -14.371 -9.705 10.011 1.00 0.00 123 SER A O 19
ATOM 35619 N N . GLY A 1 124 ? -16.332 -10.830 9.952 1.00 0.00 124 GLY A N 19
ATOM 35620 C CA . GLY A 1 124 ? -16.788 -10.193 8.728 1.00 0.00 124 GLY A CA 19
ATOM 35621 C C . GLY A 1 124 ? -16.743 -11.171 7.552 1.00 0.00 124 GLY A C 19
ATOM 35622 O O . GLY A 1 124 ? -17.783 -11.560 7.024 1.00 0.00 124 GLY A O 19
ATOM 35626 N N . GLY A 1 1 ? 7.623 8.025 12.629 1.00 0.00 1 GLY A N 20
ATOM 35627 C CA . GLY A 1 1 ? 6.742 6.903 12.354 1.00 0.00 1 GLY A CA 20
ATOM 35628 C C . GLY A 1 1 ? 7.195 5.653 13.112 1.00 0.00 1 GLY A C 20
ATOM 35629 O O . GLY A 1 1 ? 8.246 5.656 13.751 1.00 0.00 1 GLY A O 20
ATOM 35633 N N . SER A 1 2 ? 6.379 4.613 13.015 1.00 0.00 2 SER A N 20
ATOM 35634 C CA . SER A 1 2 ? 6.682 3.359 13.684 1.00 0.00 2 SER A CA 20
ATOM 35635 C C . SER A 1 2 ? 6.939 3.608 15.171 1.00 0.00 2 SER A C 20
ATOM 35636 O O . SER A 1 2 ? 8.017 4.062 15.551 1.00 0.00 2 SER A O 20
ATOM 35644 N N . SER A 1 3 ? 5.931 3.299 15.973 1.00 0.00 3 SER A N 20
ATOM 35645 C CA . SER A 1 3 ? 6.034 3.483 17.411 1.00 0.00 3 SER A CA 20
ATOM 35646 C C . SER A 1 3 ? 5.742 2.164 18.130 1.00 0.00 3 SER A C 20
ATOM 35647 O O . SER A 1 3 ? 4.609 1.914 18.539 1.00 0.00 3 SER A O 20
ATOM 35655 N N . GLY A 1 4 ? 6.783 1.355 18.261 1.00 0.00 4 GLY A N 20
ATOM 35656 C CA . GLY A 1 4 ? 6.653 0.069 18.924 1.00 0.00 4 GLY A CA 20
ATOM 35657 C C . GLY A 1 4 ? 6.344 -1.039 17.914 1.00 0.00 4 GLY A C 20
ATOM 35658 O O . GLY A 1 4 ? 7.236 -1.508 17.209 1.00 0.00 4 GLY A O 20
ATOM 35662 N N . SER A 1 5 ? 5.077 -1.425 17.876 1.00 0.00 5 SER A N 20
ATOM 35663 C CA . SER A 1 5 ? 4.639 -2.468 16.965 1.00 0.00 5 SER A CA 20
ATOM 35664 C C . SER A 1 5 ? 4.486 -1.899 15.553 1.00 0.00 5 SER A C 20
ATOM 35665 O O . SER A 1 5 ? 3.588 -1.099 15.296 1.00 0.00 5 SER A O 20
ATOM 35673 N N . SER A 1 6 ? 5.377 -2.334 14.674 1.00 0.00 6 SER A N 20
ATOM 35674 C CA . SER A 1 6 ? 5.352 -1.878 13.295 1.00 0.00 6 SER A CA 20
ATOM 35675 C C . SER A 1 6 ? 4.712 -2.944 12.403 1.00 0.00 6 SER A C 20
ATOM 35676 O O . SER A 1 6 ? 4.630 -4.110 12.784 1.00 0.00 6 SER A O 20
ATOM 35684 N N . GLY A 1 7 ? 4.275 -2.505 11.232 1.00 0.00 7 GLY A N 20
ATOM 35685 C CA . GLY A 1 7 ? 3.645 -3.407 10.282 1.00 0.00 7 GLY A CA 20
ATOM 35686 C C . GLY A 1 7 ? 4.359 -4.760 10.254 1.00 0.00 7 GLY A C 20
ATOM 35687 O O . GLY A 1 7 ? 5.497 -4.855 9.797 1.00 0.00 7 GLY A O 20
ATOM 35691 N N . GLN A 1 8 ? 3.662 -5.772 10.748 1.00 0.00 8 GLN A N 20
ATOM 35692 C CA . GLN A 1 8 ? 4.215 -7.115 10.785 1.00 0.00 8 GLN A CA 20
ATOM 35693 C C . GLN A 1 8 ? 3.348 -8.069 9.962 1.00 0.00 8 GLN A C 20
ATOM 35694 O O . GLN A 1 8 ? 2.164 -7.812 9.751 1.00 0.00 8 GLN A O 20
ATOM 35708 N N . LYS A 1 9 ? 3.971 -9.151 9.519 1.00 0.00 9 LYS A N 20
ATOM 35709 C CA . LYS A 1 9 ? 3.271 -10.145 8.723 1.00 0.00 9 LYS A CA 20
ATOM 35710 C C . LYS A 1 9 ? 2.782 -9.501 7.425 1.00 0.00 9 LYS A C 20
ATOM 35711 O O . LYS A 1 9 ? 2.503 -8.303 7.389 1.00 0.00 9 LYS A O 20
ATOM 35730 N N . ASN A 1 10 ? 2.692 -10.323 6.390 1.00 0.00 10 ASN A N 20
ATOM 35731 C CA . ASN A 1 10 ? 2.242 -9.848 5.093 1.00 0.00 10 ASN A CA 20
ATOM 35732 C C . ASN A 1 10 ? 3.244 -8.827 4.552 1.00 0.00 10 ASN A C 20
ATOM 35733 O O . ASN A 1 10 ? 3.912 -8.139 5.322 1.00 0.00 10 ASN A O 20
ATOM 35744 N N . PRO A 1 11 ? 3.320 -8.759 3.196 1.00 0.00 11 PRO A N 20
ATOM 35745 C CA . PRO A 1 11 ? 4.229 -7.833 2.543 1.00 0.00 11 PRO A CA 20
ATOM 35746 C C . PRO A 1 11 ? 3.702 -6.399 2.620 1.00 0.00 11 PRO A C 20
ATOM 35747 O O . PRO A 1 11 ? 3.888 -5.614 1.692 1.00 0.00 11 PRO A O 20
ATOM 35758 N N . ASP A 1 12 ? 3.053 -6.101 3.736 1.00 0.00 12 ASP A N 20
ATOM 35759 C CA . ASP A 1 12 ? 2.497 -4.775 3.947 1.00 0.00 12 ASP A CA 20
ATOM 35760 C C . ASP A 1 12 ? 1.260 -4.599 3.063 1.00 0.00 12 ASP A C 20
ATOM 35761 O O . ASP A 1 12 ? 0.160 -4.375 3.566 1.00 0.00 12 ASP A O 20
ATOM 35770 N N . SER A 1 13 ? 1.482 -4.707 1.761 1.00 0.00 13 SER A N 20
ATOM 35771 C CA . SER A 1 13 ? 0.400 -4.563 0.803 1.00 0.00 13 SER A CA 20
ATOM 35772 C C . SER A 1 13 ? -0.622 -5.685 0.995 1.00 0.00 13 SER A C 20
ATOM 35773 O O . SER A 1 13 ? -0.535 -6.726 0.345 1.00 0.00 13 SER A O 20
ATOM 35781 N N . TYR A 1 14 ? -1.567 -5.436 1.889 1.00 0.00 14 TYR A N 20
ATOM 35782 C CA . TYR A 1 14 ? -2.604 -6.412 2.174 1.00 0.00 14 TYR A CA 20
ATOM 35783 C C . TYR A 1 14 ? -3.540 -6.585 0.975 1.00 0.00 14 TYR A C 20
ATOM 35784 O O . TYR A 1 14 ? -3.717 -5.660 0.184 1.00 0.00 14 TYR A O 20
ATOM 35802 N N . ASN A 1 15 ? -4.113 -7.776 0.879 1.00 0.00 15 ASN A N 20
ATOM 35803 C CA . ASN A 1 15 ? -5.025 -8.081 -0.210 1.00 0.00 15 ASN A CA 20
ATOM 35804 C C . ASN A 1 15 ? -6.312 -7.273 -0.033 1.00 0.00 15 ASN A C 20
ATOM 35805 O O . ASN A 1 15 ? -6.988 -7.391 0.988 1.00 0.00 15 ASN A O 20
ATOM 35816 N N . GLY A 1 16 ? -6.612 -6.469 -1.043 1.00 0.00 16 GLY A N 20
ATOM 35817 C CA . GLY A 1 16 ? -7.806 -5.642 -1.012 1.00 0.00 16 GLY A CA 20
ATOM 35818 C C . GLY A 1 16 ? -7.535 -4.266 -1.624 1.00 0.00 16 GLY A C 20
ATOM 35819 O O . GLY A 1 16 ? -7.908 -3.243 -1.051 1.00 0.00 16 GLY A O 20
ATOM 35823 N N . ALA A 1 17 ? -6.887 -4.285 -2.780 1.00 0.00 17 ALA A N 20
ATOM 35824 C CA . ALA A 1 17 ? -6.562 -3.051 -3.476 1.00 0.00 17 ALA A CA 20
ATOM 35825 C C . ALA A 1 17 ? -5.597 -2.228 -2.621 1.00 0.00 17 ALA A C 20
ATOM 35826 O O . ALA A 1 17 ? -5.948 -1.793 -1.525 1.00 0.00 17 ALA A O 20
ATOM 35833 N N . VAL A 1 18 ? -4.399 -2.038 -3.155 1.00 0.00 18 VAL A N 20
ATOM 35834 C CA . VAL A 1 18 ? -3.380 -1.275 -2.454 1.00 0.00 18 VAL A CA 20
ATOM 35835 C C . VAL A 1 18 ? -2.863 -0.163 -3.369 1.00 0.00 18 VAL A C 20
ATOM 35836 O O . VAL A 1 18 ? -3.408 0.061 -4.449 1.00 0.00 18 VAL A O 20
ATOM 35849 N N . ARG A 1 19 ? -1.817 0.505 -2.904 1.00 0.00 19 ARG A N 20
ATOM 35850 C CA . ARG A 1 19 ? -1.221 1.588 -3.667 1.00 0.00 19 ARG A CA 20
ATOM 35851 C C . ARG A 1 19 ? -2.308 2.398 -4.377 1.00 0.00 19 ARG A C 20
ATOM 35852 O O . ARG A 1 19 ? -3.348 2.696 -3.792 1.00 0.00 19 ARG A O 20
ATOM 35873 N N . GLU A 1 20 ? -2.029 2.731 -5.629 1.00 0.00 20 GLU A N 20
ATOM 35874 C CA . GLU A 1 20 ? -2.970 3.501 -6.425 1.00 0.00 20 GLU A CA 20
ATOM 35875 C C . GLU A 1 20 ? -2.927 4.975 -6.020 1.00 0.00 20 GLU A C 20
ATOM 35876 O O . GLU A 1 20 ? -3.961 5.571 -5.722 1.00 0.00 20 GLU A O 20
ATOM 35888 N N . ASN A 1 21 ? -1.720 5.521 -6.020 1.00 0.00 21 ASN A N 20
ATOM 35889 C CA . ASN A 1 21 ? -1.529 6.915 -5.656 1.00 0.00 21 ASN A CA 20
ATOM 35890 C C . ASN A 1 21 ? -1.362 7.023 -4.139 1.00 0.00 21 ASN A C 20
ATOM 35891 O O . ASN A 1 21 ? -1.109 8.106 -3.614 1.00 0.00 21 ASN A O 20
ATOM 35902 N N . TYR A 1 22 ? -1.510 5.885 -3.477 1.00 0.00 22 TYR A N 20
ATOM 35903 C CA . TYR A 1 22 ? -1.379 5.837 -2.031 1.00 0.00 22 TYR A CA 20
ATOM 35904 C C . TYR A 1 22 ? -1.746 4.453 -1.492 1.00 0.00 22 TYR A C 20
ATOM 35905 O O . TYR A 1 22 ? -2.788 3.902 -1.843 1.00 0.00 22 TYR A O 20
ATOM 35923 N N . THR A 1 23 ? -0.869 3.931 -0.647 1.00 0.00 23 THR A N 20
ATOM 35924 C CA . THR A 1 23 ? -1.087 2.621 -0.057 1.00 0.00 23 THR A CA 20
ATOM 35925 C C . THR A 1 23 ? -1.944 2.742 1.205 1.00 0.00 23 THR A C 20
ATOM 35926 O O . THR A 1 23 ? -1.798 3.693 1.971 1.00 0.00 23 THR A O 20
ATOM 35937 N N . TRP A 1 24 ? -2.820 1.763 1.382 1.00 0.00 24 TRP A N 20
ATOM 35938 C CA . TRP A 1 24 ? -3.701 1.748 2.538 1.00 0.00 24 TRP A CA 20
ATOM 35939 C C . TRP A 1 24 ? -3.907 0.290 2.955 1.00 0.00 24 TRP A C 20
ATOM 35940 O O . TRP A 1 24 ? -3.684 -0.624 2.163 1.00 0.00 24 TRP A O 20
ATOM 35961 N N . SER A 1 25 ? -4.330 0.119 4.199 1.00 0.00 25 SER A N 20
ATOM 35962 C CA . SER A 1 25 ? -4.568 -1.212 4.731 1.00 0.00 25 SER A CA 20
ATOM 35963 C C . SER A 1 25 ? -5.607 -1.149 5.853 1.00 0.00 25 SER A C 20
ATOM 35964 O O . SER A 1 25 ? -6.077 -0.069 6.208 1.00 0.00 25 SER A O 20
ATOM 35972 N N . GLN A 1 26 ? -5.934 -2.319 6.380 1.00 0.00 26 GLN A N 20
ATOM 35973 C CA . GLN A 1 26 ? -6.909 -2.410 7.454 1.00 0.00 26 GLN A CA 20
ATOM 35974 C C . GLN A 1 26 ? -6.563 -3.573 8.387 1.00 0.00 26 GLN A C 20
ATOM 35975 O O . GLN A 1 26 ? -6.566 -4.730 7.969 1.00 0.00 26 GLN A O 20
ATOM 35989 N N . ASP A 1 27 ? -6.274 -3.225 9.632 1.00 0.00 27 ASP A N 20
ATOM 35990 C CA . ASP A 1 27 ? -5.928 -4.226 10.627 1.00 0.00 27 ASP A CA 20
ATOM 35991 C C . ASP A 1 27 ? -6.720 -3.960 11.909 1.00 0.00 27 ASP A C 20
ATOM 35992 O O . ASP A 1 27 ? -6.775 -2.827 12.385 1.00 0.00 27 ASP A O 20
ATOM 36001 N N . TYR A 1 28 ? -7.313 -5.023 12.432 1.00 0.00 28 TYR A N 20
ATOM 36002 C CA . TYR A 1 28 ? -8.099 -4.919 13.649 1.00 0.00 28 TYR A CA 20
ATOM 36003 C C . TYR A 1 28 ? -9.370 -4.101 13.412 1.00 0.00 28 TYR A C 20
ATOM 36004 O O . TYR A 1 28 ? -10.478 -4.631 13.487 1.00 0.00 28 TYR A O 20
ATOM 36022 N N . THR A 1 29 ? -9.169 -2.822 13.131 1.00 0.00 29 THR A N 20
ATOM 36023 C CA . THR A 1 29 ? -10.285 -1.925 12.882 1.00 0.00 29 THR A CA 20
ATOM 36024 C C . THR A 1 29 ? -9.785 -0.491 12.695 1.00 0.00 29 THR A C 20
ATOM 36025 O O . THR A 1 29 ? -10.126 0.396 13.477 1.00 0.00 29 THR A O 20
ATOM 36036 N N . ASP A 1 30 ? -8.986 -0.308 11.654 1.00 0.00 30 ASP A N 20
ATOM 36037 C CA . ASP A 1 30 ? -8.437 1.003 11.355 1.00 0.00 30 ASP A CA 20
ATOM 36038 C C . ASP A 1 30 ? -8.038 1.059 9.879 1.00 0.00 30 ASP A C 20
ATOM 36039 O O . ASP A 1 30 ? -8.215 0.086 9.147 1.00 0.00 30 ASP A O 20
ATOM 36048 N N . LEU A 1 31 ? -7.506 2.207 9.485 1.00 0.00 31 LEU A N 20
ATOM 36049 C CA . LEU A 1 31 ? -7.081 2.403 8.110 1.00 0.00 31 LEU A CA 20
ATOM 36050 C C . LEU A 1 31 ? -5.725 3.110 8.095 1.00 0.00 31 LEU A C 20
ATOM 36051 O O . LEU A 1 31 ? -5.653 4.325 8.278 1.00 0.00 31 LEU A O 20
ATOM 36067 N N . GLU A 1 32 ? -4.683 2.321 7.877 1.00 0.00 32 GLU A N 20
ATOM 36068 C CA . GLU A 1 32 ? -3.333 2.857 7.837 1.00 0.00 32 GLU A CA 20
ATOM 36069 C C . GLU A 1 32 ? -2.908 3.116 6.390 1.00 0.00 32 GLU A C 20
ATOM 36070 O O . GLU A 1 32 ? -2.598 2.180 5.654 1.00 0.00 32 GLU A O 20
ATOM 36082 N N . VAL A 1 33 ? -2.906 4.389 6.026 1.00 0.00 33 VAL A N 20
ATOM 36083 C CA . VAL A 1 33 ? -2.523 4.783 4.680 1.00 0.00 33 VAL A CA 20
ATOM 36084 C C . VAL A 1 33 ? -1.275 5.665 4.747 1.00 0.00 33 VAL A C 20
ATOM 36085 O O . VAL A 1 33 ? -1.275 6.697 5.415 1.00 0.00 33 VAL A O 20
ATOM 36098 N N . ARG A 1 34 ? -0.241 5.226 4.045 1.00 0.00 34 ARG A N 20
ATOM 36099 C CA . ARG A 1 34 ? 1.011 5.962 4.015 1.00 0.00 34 ARG A CA 20
ATOM 36100 C C . ARG A 1 34 ? 1.288 6.482 2.603 1.00 0.00 34 ARG A C 20
ATOM 36101 O O . ARG A 1 34 ? 1.242 5.721 1.638 1.00 0.00 34 ARG A O 20
ATOM 36122 N N . VAL A 1 35 ? 1.570 7.774 2.528 1.00 0.00 35 VAL A N 20
ATOM 36123 C CA . VAL A 1 35 ? 1.855 8.405 1.250 1.00 0.00 35 VAL A CA 20
ATOM 36124 C C . VAL A 1 35 ? 3.364 8.617 1.116 1.00 0.00 35 VAL A C 20
ATOM 36125 O O . VAL A 1 35 ? 4.005 9.140 2.027 1.00 0.00 35 VAL A O 20
ATOM 36138 N N . PRO A 1 36 ? 3.903 8.189 -0.057 1.00 0.00 36 PRO A N 20
ATOM 36139 C CA . PRO A 1 36 ? 5.325 8.327 -0.322 1.00 0.00 36 PRO A CA 20
ATOM 36140 C C . PRO A 1 36 ? 5.684 9.778 -0.647 1.00 0.00 36 PRO A C 20
ATOM 36141 O O . PRO A 1 36 ? 4.972 10.445 -1.397 1.00 0.00 36 PRO A O 20
ATOM 36152 N N . VAL A 1 37 ? 6.787 10.226 -0.066 1.00 0.00 37 VAL A N 20
ATOM 36153 C CA . VAL A 1 37 ? 7.249 11.586 -0.284 1.00 0.00 37 VAL A CA 20
ATOM 36154 C C . VAL A 1 37 ? 8.656 11.552 -0.886 1.00 0.00 37 VAL A C 20
ATOM 36155 O O . VAL A 1 37 ? 9.364 10.554 -0.762 1.00 0.00 37 VAL A O 20
ATOM 36168 N N . PRO A 1 38 ? 9.028 12.684 -1.541 1.00 0.00 38 PRO A N 20
ATOM 36169 C CA . PRO A 1 38 ? 10.337 12.793 -2.162 1.00 0.00 38 PRO A CA 20
ATOM 36170 C C . PRO A 1 38 ? 11.428 13.002 -1.110 1.00 0.00 38 PRO A C 20
ATOM 36171 O O . PRO A 1 38 ? 11.135 13.108 0.080 1.00 0.00 38 PRO A O 20
ATOM 36182 N N . LYS A 1 39 ? 12.663 13.056 -1.586 1.00 0.00 39 LYS A N 20
ATOM 36183 C CA . LYS A 1 39 ? 13.799 13.251 -0.701 1.00 0.00 39 LYS A CA 20
ATOM 36184 C C . LYS A 1 39 ? 14.000 14.748 -0.459 1.00 0.00 39 LYS A C 20
ATOM 36185 O O . LYS A 1 39 ? 15.025 15.160 0.083 1.00 0.00 39 LYS A O 20
ATOM 36204 N N . HIS A 1 40 ? 13.007 15.521 -0.873 1.00 0.00 40 HIS A N 20
ATOM 36205 C CA . HIS A 1 40 ? 13.063 16.964 -0.708 1.00 0.00 40 HIS A CA 20
ATOM 36206 C C . HIS A 1 40 ? 12.004 17.405 0.304 1.00 0.00 40 HIS A C 20
ATOM 36207 O O . HIS A 1 40 ? 11.920 18.584 0.645 1.00 0.00 40 HIS A O 20
ATOM 36221 N N . VAL A 1 41 ? 11.223 16.436 0.756 1.00 0.00 41 VAL A N 20
ATOM 36222 C CA . VAL A 1 41 ? 10.173 16.710 1.723 1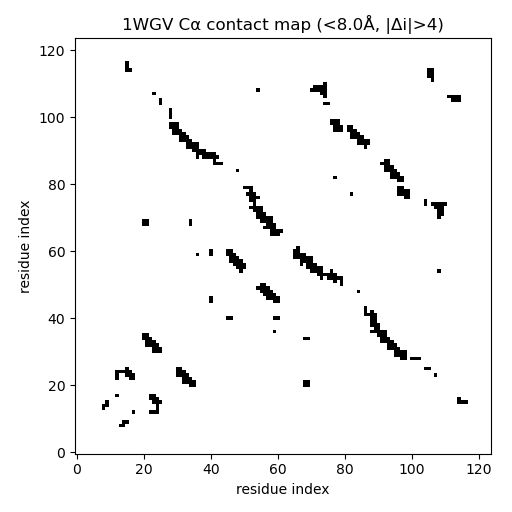.00 0.00 41 VAL A CA 20
ATOM 36223 C C . VAL A 1 41 ? 10.641 16.276 3.114 1.00 0.00 41 VAL A C 20
ATOM 36224 O O . VAL A 1 41 ? 10.749 15.083 3.392 1.00 0.00 41 VAL A O 20
ATOM 36237 N N . VAL A 1 42 ? 10.905 17.269 3.951 1.00 0.00 42 VAL A N 20
ATOM 36238 C CA . VAL A 1 42 ? 11.358 17.005 5.305 1.00 0.00 42 VAL A CA 20
ATOM 36239 C C . VAL A 1 42 ? 10.549 17.857 6.285 1.00 0.00 42 VAL A C 20
ATOM 36240 O O . VAL A 1 42 ? 10.161 17.384 7.351 1.00 0.00 42 VAL A O 20
ATOM 36253 N N . LYS A 1 43 ? 10.318 19.100 5.887 1.00 0.00 43 LYS A N 20
ATOM 36254 C CA . LYS A 1 43 ? 9.562 20.023 6.716 1.00 0.00 43 LYS A CA 20
ATOM 36255 C C . LYS A 1 43 ? 8.073 19.683 6.622 1.00 0.00 43 LYS A C 20
ATOM 36256 O O . LYS A 1 43 ? 7.585 19.305 5.558 1.00 0.00 43 LYS A O 20
ATOM 36275 N N . GLY A 1 44 ? 7.392 19.831 7.749 1.00 0.00 44 GLY A N 20
ATOM 36276 C CA . GLY A 1 44 ? 5.969 19.545 7.807 1.00 0.00 44 GLY A CA 20
ATOM 36277 C C . GLY A 1 44 ? 5.155 20.681 7.183 1.00 0.00 44 GLY A C 20
ATOM 36278 O O . GLY A 1 44 ? 3.926 20.640 7.181 1.00 0.00 44 GLY A O 20
ATOM 36282 N N . LYS A 1 45 ? 5.875 21.667 6.668 1.00 0.00 45 LYS A N 20
ATOM 36283 C CA . LYS A 1 45 ? 5.235 22.812 6.043 1.00 0.00 45 LYS A CA 20
ATOM 36284 C C . LYS A 1 45 ? 5.133 22.573 4.535 1.00 0.00 45 LYS A C 20
ATOM 36285 O O . LYS A 1 45 ? 4.426 23.296 3.834 1.00 0.00 45 LYS A O 20
ATOM 36304 N N . GLN A 1 46 ? 5.848 21.555 4.080 1.00 0.00 46 GLN A N 20
ATOM 36305 C CA . GLN A 1 46 ? 5.846 21.211 2.668 1.00 0.00 46 GLN A CA 20
ATOM 36306 C C . GLN A 1 46 ? 4.801 20.130 2.386 1.00 0.00 46 GLN A C 20
ATOM 36307 O O . GLN A 1 46 ? 4.921 19.383 1.415 1.00 0.00 46 GLN A O 20
ATOM 36321 N N . VAL A 1 47 ? 3.800 20.080 3.252 1.00 0.00 47 VAL A N 20
ATOM 36322 C CA . VAL A 1 47 ? 2.734 19.102 3.108 1.00 0.00 47 VAL A CA 20
ATOM 36323 C C . VAL A 1 47 ? 1.445 19.668 3.705 1.00 0.00 47 VAL A C 20
ATOM 36324 O O . VAL A 1 47 ? 1.470 20.301 4.760 1.00 0.00 47 VAL A O 20
ATOM 36337 N N . SER A 1 48 ? 0.348 19.421 3.004 1.00 0.00 48 SER A N 20
ATOM 36338 C CA . SER A 1 48 ? -0.950 19.898 3.452 1.00 0.00 48 SER A CA 20
ATOM 36339 C C . SER A 1 48 ? -1.876 18.713 3.729 1.00 0.00 48 SER A C 20
ATOM 36340 O O . SER A 1 48 ? -1.999 17.810 2.904 1.00 0.00 48 SER A O 20
ATOM 36348 N N . VAL A 1 49 ? -2.505 18.754 4.895 1.00 0.00 49 VAL A N 20
ATOM 36349 C CA . VAL A 1 49 ? -3.416 17.695 5.292 1.00 0.00 49 VAL A CA 20
ATOM 36350 C C . VAL A 1 49 ? -4.767 18.306 5.671 1.00 0.00 49 VAL A C 20
ATOM 36351 O O . VAL A 1 49 ? -4.820 19.338 6.338 1.00 0.00 49 VAL A O 20
ATOM 36364 N N . ALA A 1 50 ? -5.825 17.642 5.230 1.00 0.00 50 ALA A N 20
ATOM 36365 C CA . ALA A 1 50 ? -7.172 18.107 5.515 1.00 0.00 50 ALA A CA 20
ATOM 36366 C C . ALA A 1 50 ? -7.986 16.959 6.117 1.00 0.00 50 ALA A C 20
ATOM 36367 O O . ALA A 1 50 ? -8.241 15.958 5.451 1.00 0.00 50 ALA A O 20
ATOM 36374 N N . LEU A 1 51 ? -8.371 17.144 7.372 1.00 0.00 51 LEU A N 20
ATOM 36375 C CA . LEU A 1 51 ? -9.150 16.137 8.072 1.00 0.00 51 LEU A CA 20
ATOM 36376 C C . LEU A 1 51 ? -10.518 16.719 8.434 1.00 0.00 51 LEU A C 20
ATOM 36377 O O . LEU A 1 51 ? -10.602 17.735 9.121 1.00 0.00 51 LEU A O 20
ATOM 36393 N N . SER A 1 52 ? -11.556 16.048 7.955 1.00 0.00 52 SER A N 20
ATOM 36394 C CA . SER A 1 52 ? -12.916 16.486 8.220 1.00 0.00 52 SER A CA 20
ATOM 36395 C C . SER A 1 52 ? -13.725 15.339 8.831 1.00 0.00 52 SER A C 20
ATOM 36396 O O . SER A 1 52 ? -14.184 15.435 9.968 1.00 0.00 52 SER A O 20
ATOM 36404 N N . SER A 1 53 ? -13.875 14.281 8.048 1.00 0.00 53 SER A N 20
ATOM 36405 C CA . SER A 1 53 ? -14.620 13.117 8.497 1.00 0.00 53 SER A CA 20
ATOM 36406 C C . SER A 1 53 ? -14.791 12.128 7.343 1.00 0.00 53 SER A C 20
ATOM 36407 O O . SER A 1 53 ? -14.479 10.946 7.481 1.00 0.00 53 SER A O 20
ATOM 36415 N N . SER A 1 54 ? -15.288 12.647 6.229 1.00 0.00 54 SER A N 20
ATOM 36416 C CA . SER A 1 54 ? -15.504 11.824 5.051 1.00 0.00 54 SER A CA 20
ATOM 36417 C C . SER A 1 54 ? -14.677 12.358 3.880 1.00 0.00 54 SER A C 20
ATOM 36418 O O . SER A 1 54 ? -15.049 12.181 2.721 1.00 0.00 54 SER A O 20
ATOM 36426 N N . SER A 1 55 ? -13.572 13.002 4.224 1.00 0.00 55 SER A N 20
ATOM 36427 C CA . SER A 1 55 ? -12.689 13.564 3.215 1.00 0.00 55 SER A CA 20
ATOM 36428 C C . SER A 1 55 ? -11.259 13.638 3.754 1.00 0.00 55 SER A C 20
ATOM 36429 O O . SER A 1 55 ? -11.051 13.733 4.962 1.00 0.00 55 SER A O 20
ATOM 36437 N N . ILE A 1 56 ? -10.309 13.591 2.831 1.00 0.00 56 ILE A N 20
ATOM 36438 C CA . ILE A 1 56 ? -8.905 13.652 3.198 1.00 0.00 56 ILE A CA 20
ATOM 36439 C C . ILE A 1 56 ? -8.121 14.351 2.086 1.00 0.00 56 ILE A C 20
ATOM 36440 O O . ILE A 1 56 ? -8.513 14.303 0.921 1.00 0.00 56 ILE A O 20
ATOM 36456 N N . ARG A 1 57 ? -7.028 14.985 2.484 1.00 0.00 57 ARG A N 20
ATOM 36457 C CA . ARG A 1 57 ? -6.186 15.693 1.535 1.00 0.00 57 ARG A CA 20
ATOM 36458 C C . ARG A 1 57 ? -4.709 15.457 1.858 1.00 0.00 57 ARG A C 20
ATOM 36459 O O . ARG A 1 57 ? -4.302 15.538 3.016 1.00 0.00 57 ARG A O 20
ATOM 36480 N N . VAL A 1 58 ? -3.946 15.170 0.812 1.00 0.00 58 VAL A N 20
ATOM 36481 C CA . VAL A 1 58 ? -2.523 14.922 0.970 1.00 0.00 58 VAL A CA 20
ATOM 36482 C C . VAL A 1 58 ? -1.764 15.588 -0.179 1.00 0.00 58 VAL A C 20
ATOM 36483 O O . VAL A 1 58 ? -1.753 15.078 -1.299 1.00 0.00 58 VAL A O 20
ATOM 36496 N N . ALA A 1 59 ? -1.147 16.717 0.137 1.00 0.00 59 ALA A N 20
ATOM 36497 C CA . ALA A 1 59 ? -0.387 17.458 -0.855 1.00 0.00 59 ALA A CA 20
ATOM 36498 C C . ALA A 1 59 ? 1.021 17.723 -0.319 1.00 0.00 59 ALA A C 20
ATOM 36499 O O . ALA A 1 59 ? 1.266 17.601 0.880 1.00 0.00 59 ALA A O 20
ATOM 36506 N N . MET A 1 60 ? 1.911 18.080 -1.234 1.00 0.00 60 MET A N 20
ATOM 36507 C CA . MET A 1 60 ? 3.288 18.363 -0.868 1.00 0.00 60 MET A CA 20
ATOM 36508 C C . MET A 1 60 ? 3.843 19.532 -1.685 1.00 0.00 60 MET A C 20
ATOM 36509 O O . MET A 1 60 ? 3.627 19.608 -2.893 1.00 0.00 60 MET A O 20
ATOM 36523 N N . LEU A 1 61 ? 4.547 20.415 -0.991 1.00 0.00 61 LEU A N 20
ATOM 36524 C CA . LEU A 1 61 ? 5.135 21.576 -1.637 1.00 0.00 61 LEU A CA 20
ATOM 36525 C C . LEU A 1 61 ? 6.325 21.133 -2.489 1.00 0.00 61 LEU A C 20
ATOM 36526 O O . LEU A 1 61 ? 7.196 20.405 -2.015 1.00 0.00 61 LEU A O 20
ATOM 36542 N N . GLU A 1 62 ? 6.325 21.590 -3.733 1.00 0.00 62 GLU A N 20
ATOM 36543 C CA . GLU A 1 62 ? 7.395 21.250 -4.655 1.00 0.00 62 GLU A CA 20
ATOM 36544 C C . GLU A 1 62 ? 8.458 22.350 -4.664 1.00 0.00 62 GLU A C 20
ATOM 36545 O O . GLU A 1 62 ? 9.575 22.142 -4.194 1.00 0.00 62 GLU A O 20
ATOM 36557 N N . GLU A 1 63 ? 8.073 23.497 -5.205 1.00 0.00 63 GLU A N 20
ATOM 36558 C CA . GLU A 1 63 ? 8.980 24.630 -5.281 1.00 0.00 63 GLU A CA 20
ATOM 36559 C C . GLU A 1 63 ? 8.207 25.907 -5.615 1.00 0.00 63 GLU A C 20
ATOM 36560 O O . GLU A 1 63 ? 8.120 26.817 -4.793 1.00 0.00 63 GLU A O 20
ATOM 36572 N N . ASN A 1 64 ? 7.665 25.933 -6.824 1.00 0.00 64 ASN A N 20
ATOM 36573 C CA . ASN A 1 64 ? 6.901 27.084 -7.277 1.00 0.00 64 ASN A CA 20
ATOM 36574 C C . ASN A 1 64 ? 5.433 26.902 -6.887 1.00 0.00 64 ASN A C 20
ATOM 36575 O O . ASN A 1 64 ? 4.643 27.841 -6.973 1.00 0.00 64 ASN A O 20
ATOM 36586 N N . GLY A 1 65 ? 5.111 25.687 -6.468 1.00 0.00 65 GLY A N 20
ATOM 36587 C CA . GLY A 1 65 ? 3.752 25.369 -6.065 1.00 0.00 65 GLY A CA 20
ATOM 36588 C C . GLY A 1 65 ? 3.718 24.118 -5.185 1.00 0.00 65 GLY A C 20
ATOM 36589 O O . GLY A 1 65 ? 4.519 23.984 -4.260 1.00 0.00 65 GLY A O 20
ATOM 36593 N N . GLU A 1 66 ? 2.784 23.234 -5.503 1.00 0.00 66 GLU A N 20
ATOM 36594 C CA . GLU A 1 66 ? 2.636 21.999 -4.753 1.00 0.00 66 GLU A CA 20
ATOM 36595 C C . GLU A 1 66 ? 1.918 20.946 -5.600 1.00 0.00 66 GLU A C 20
ATOM 36596 O O . GLU A 1 66 ? 1.532 21.216 -6.736 1.00 0.00 66 GLU A O 20
ATOM 36608 N N . ARG A 1 67 ? 1.761 19.769 -5.014 1.00 0.00 67 ARG A N 20
ATOM 36609 C CA . ARG A 1 67 ? 1.096 18.674 -5.700 1.00 0.00 67 ARG A CA 20
ATOM 36610 C C . ARG A 1 67 ? 0.243 17.870 -4.716 1.00 0.00 67 ARG A C 20
ATOM 36611 O O . ARG A 1 67 ? 0.647 17.650 -3.576 1.00 0.00 67 ARG A O 20
ATOM 36632 N N . VAL A 1 68 ? -0.921 17.455 -5.194 1.00 0.00 68 VAL A N 20
ATOM 36633 C CA . VAL A 1 68 ? -1.834 16.680 -4.371 1.00 0.00 68 VAL A CA 20
ATOM 36634 C C . VAL A 1 68 ? -1.553 15.189 -4.569 1.00 0.00 68 VAL A C 20
ATOM 36635 O O . VAL A 1 68 ? -2.000 14.595 -5.549 1.00 0.00 68 VAL A O 20
ATOM 36648 N N . LEU A 1 69 ? -0.814 14.628 -3.624 1.00 0.00 69 LEU A N 20
ATOM 36649 C CA . LEU A 1 69 ? -0.468 13.218 -3.683 1.00 0.00 69 LEU A CA 20
ATOM 36650 C C . LEU A 1 69 ? -1.748 12.381 -3.632 1.00 0.00 69 LEU A C 20
ATOM 36651 O O . LEU A 1 69 ? -1.971 11.529 -4.492 1.00 0.00 69 LEU A O 20
ATOM 36667 N N . MET A 1 70 ? -2.555 12.652 -2.617 1.00 0.00 70 MET A N 20
ATOM 36668 C CA . MET A 1 70 ? -3.806 11.935 -2.444 1.00 0.00 70 MET A CA 20
ATOM 36669 C C . MET A 1 70 ? -4.910 12.871 -1.947 1.00 0.00 70 MET A C 20
ATOM 36670 O O . MET A 1 70 ? -4.662 13.742 -1.115 1.00 0.00 70 MET A O 20
ATOM 36684 N N . GLU A 1 71 ? -6.105 12.658 -2.478 1.00 0.00 71 GLU A N 20
ATOM 36685 C CA . GLU A 1 71 ? -7.248 13.471 -2.099 1.00 0.00 71 GLU A CA 20
ATOM 36686 C C . GLU A 1 71 ? -8.536 12.878 -2.673 1.00 0.00 71 GLU A C 20
ATOM 36687 O O . GLU A 1 71 ? -8.515 12.243 -3.727 1.00 0.00 71 GLU A O 20
ATOM 36699 N N . GLY A 1 72 ? -9.626 13.104 -1.954 1.00 0.00 72 GLY A N 20
ATOM 36700 C CA . GLY A 1 72 ? -10.920 12.600 -2.379 1.00 0.00 72 GLY A CA 20
ATOM 36701 C C . GLY A 1 72 ? -11.830 12.342 -1.176 1.00 0.00 72 GLY A C 20
ATOM 36702 O O . GLY A 1 72 ? -11.349 12.124 -0.065 1.00 0.00 72 GLY A O 20
ATOM 36706 N N . LYS A 1 73 ? -13.128 12.375 -1.438 1.00 0.00 73 LYS A N 20
ATOM 36707 C CA . LYS A 1 73 ? -14.110 12.148 -0.391 1.00 0.00 73 LYS A CA 20
ATOM 36708 C C . LYS A 1 73 ? -14.059 10.681 0.039 1.00 0.00 73 LYS A C 20
ATOM 36709 O O . LYS A 1 73 ? -14.228 9.783 -0.784 1.00 0.00 73 LYS A O 20
ATOM 36728 N N . LEU A 1 74 ? -13.827 10.483 1.328 1.00 0.00 74 LEU A N 20
ATOM 36729 C CA . LEU A 1 74 ? -13.753 9.140 1.878 1.00 0.00 74 LEU A CA 20
ATOM 36730 C C . LEU A 1 74 ? -15.094 8.433 1.669 1.00 0.00 74 LEU A C 20
ATOM 36731 O O . LEU A 1 74 ? -16.090 9.071 1.332 1.00 0.00 74 LEU A O 20
ATOM 36747 N N . THR A 1 75 ? -15.076 7.125 1.878 1.00 0.00 75 THR A N 20
ATOM 36748 C CA . THR A 1 75 ? -16.278 6.325 1.717 1.00 0.00 75 THR A CA 20
ATOM 36749 C C . THR A 1 75 ? -17.193 6.486 2.933 1.00 0.00 75 THR A C 20
ATOM 36750 O O . THR A 1 75 ? -18.408 6.613 2.787 1.00 0.00 75 THR A O 20
ATOM 36761 N N . HIS A 1 76 ? -16.574 6.476 4.104 1.00 0.00 76 HIS A N 20
ATOM 36762 C CA . HIS A 1 76 ? -17.318 6.619 5.344 1.00 0.00 76 HIS A CA 20
ATOM 36763 C C . HIS A 1 76 ? -16.668 7.701 6.210 1.00 0.00 76 HIS A C 20
ATOM 36764 O O . HIS A 1 76 ? -15.568 8.162 5.911 1.00 0.00 76 HIS A O 20
ATOM 36778 N N . LYS A 1 77 ? -17.377 8.074 7.266 1.00 0.00 77 LYS A N 20
ATOM 36779 C CA . LYS A 1 77 ? -16.883 9.092 8.177 1.00 0.00 77 LYS A CA 20
ATOM 36780 C C . LYS A 1 77 ? -15.828 8.477 9.099 1.00 0.00 77 LYS A C 20
ATOM 36781 O O . LYS A 1 77 ? -15.696 7.256 9.169 1.00 0.00 77 LYS A O 20
ATOM 36800 N N . ILE A 1 78 ? -15.105 9.351 9.784 1.00 0.00 78 ILE A N 20
ATOM 36801 C CA . ILE A 1 78 ? -14.066 8.909 10.698 1.00 0.00 78 ILE A CA 20
ATOM 36802 C C . ILE A 1 78 ? -14.056 9.818 11.929 1.00 0.00 78 ILE A C 20
ATOM 36803 O O . ILE A 1 78 ? -14.903 10.701 12.060 1.00 0.00 78 ILE A O 20
ATOM 36819 N N . ASN A 1 79 ? -13.089 9.571 12.800 1.00 0.00 79 ASN A N 20
ATOM 36820 C CA . ASN A 1 79 ? -12.957 10.356 14.015 1.00 0.00 79 ASN A CA 20
ATOM 36821 C C . ASN A 1 79 ? -11.708 11.234 13.917 1.00 0.00 79 ASN A C 20
ATOM 36822 O O . ASN A 1 79 ? -10.677 10.921 14.511 1.00 0.00 79 ASN A O 20
ATOM 36833 N N . THR A 1 80 ? -11.842 12.316 13.165 1.00 0.00 80 THR A N 20
ATOM 36834 C CA . THR A 1 80 ? -10.737 13.242 12.981 1.00 0.00 80 THR A CA 20
ATOM 36835 C C . THR A 1 80 ? -9.957 13.406 14.287 1.00 0.00 80 THR A C 20
ATOM 36836 O O . THR A 1 80 ? -8.730 13.491 14.276 1.00 0.00 80 THR A O 20
ATOM 36847 N N . GLU A 1 81 ? -10.701 13.446 15.383 1.00 0.00 81 GLU A N 20
ATOM 36848 C CA . GLU A 1 81 ? -10.095 13.599 16.694 1.00 0.00 81 GLU A CA 20
ATOM 36849 C C . GLU A 1 81 ? -9.094 12.470 16.951 1.00 0.00 81 GLU A C 20
ATOM 36850 O O . GLU A 1 81 ? -7.935 12.726 17.275 1.00 0.00 81 GLU A O 20
ATOM 36862 N N . SER A 1 82 ? -9.579 11.247 16.798 1.00 0.00 82 SER A N 20
ATOM 36863 C CA . SER A 1 82 ? -8.741 10.079 17.009 1.00 0.00 82 SER A CA 20
ATOM 36864 C C . SER A 1 82 ? -7.748 9.931 15.855 1.00 0.00 82 SER A C 20
ATOM 36865 O O . SER A 1 82 ? -6.732 9.250 15.988 1.00 0.00 82 SER A O 20
ATOM 36873 N N . SER A 1 83 ? -8.076 10.580 14.747 1.00 0.00 83 SER A N 20
ATOM 36874 C CA . SER A 1 83 ? -7.225 10.530 13.570 1.00 0.00 83 SER A CA 20
ATOM 36875 C C . SER A 1 83 ? -6.110 11.571 13.686 1.00 0.00 83 SER A C 20
ATOM 36876 O O . SER A 1 83 ? -6.344 12.688 14.143 1.00 0.00 83 SER A O 20
ATOM 36884 N N . LEU A 1 84 ? -4.921 11.167 13.263 1.00 0.00 84 LEU A N 20
ATOM 36885 C CA . LEU A 1 84 ? -3.769 12.051 13.312 1.00 0.00 84 LEU A CA 20
ATOM 36886 C C . LEU A 1 84 ? -3.114 12.106 11.931 1.00 0.00 84 LEU A C 20
ATOM 36887 O O . LEU A 1 84 ? -3.571 11.449 10.997 1.00 0.00 84 LEU A O 20
ATOM 36903 N N . TRP A 1 85 ? -2.054 12.896 11.845 1.00 0.00 85 TRP A N 20
ATOM 36904 C CA . TRP A 1 85 ? -1.331 13.046 10.594 1.00 0.00 85 TRP A CA 20
ATOM 36905 C C . TRP A 1 85 ? 0.060 13.598 10.914 1.00 0.00 85 TRP A C 20
ATOM 36906 O O . TRP A 1 85 ? 0.185 14.628 11.574 1.00 0.00 85 TRP A O 20
ATOM 36927 N N . SER A 1 86 ? 1.069 12.889 10.430 1.00 0.00 86 SER A N 20
ATOM 36928 C CA . SER A 1 86 ? 2.445 13.295 10.656 1.00 0.00 86 SER A CA 20
ATOM 36929 C C . SER A 1 86 ? 3.224 13.260 9.340 1.00 0.00 86 SER A C 20
ATOM 36930 O O . SER A 1 86 ? 2.825 12.580 8.396 1.00 0.00 86 SER A O 20
ATOM 36938 N N . LEU A 1 87 ? 4.322 14.002 9.319 1.00 0.00 87 LEU A N 20
ATOM 36939 C CA . LEU A 1 87 ? 5.160 14.065 8.134 1.00 0.00 87 LEU A CA 20
ATOM 36940 C C . LEU A 1 87 ? 6.533 13.470 8.454 1.00 0.00 87 LEU A C 20
ATOM 36941 O O . LEU A 1 87 ? 7.058 13.664 9.549 1.00 0.00 87 LEU A O 20
ATOM 36957 N N . GLU A 1 88 ? 7.075 12.756 7.478 1.00 0.00 88 GLU A N 20
ATOM 36958 C CA . GLU A 1 88 ? 8.376 12.131 7.642 1.00 0.00 88 GLU A CA 20
ATOM 36959 C C . GLU A 1 88 ? 9.333 12.601 6.544 1.00 0.00 88 GLU A C 20
ATOM 36960 O O . GLU A 1 88 ? 8.963 12.648 5.372 1.00 0.00 88 GLU A O 20
ATOM 36972 N N . PRO A 1 89 ? 10.576 12.946 6.973 1.00 0.00 89 PRO A N 20
ATOM 36973 C CA . PRO A 1 89 ? 11.589 13.410 6.040 1.00 0.00 89 PRO A CA 20
ATOM 36974 C C . PRO A 1 89 ? 12.156 12.248 5.223 1.00 0.00 89 PRO A C 20
ATOM 36975 O O . PRO A 1 89 ? 12.679 11.286 5.784 1.00 0.00 89 PRO A O 20
ATOM 36986 N N . GLY A 1 90 ? 12.032 12.374 3.910 1.00 0.00 90 GLY A N 20
ATOM 36987 C CA . GLY A 1 90 ? 12.526 11.345 3.010 1.00 0.00 90 GLY A CA 20
ATOM 36988 C C . GLY A 1 90 ? 11.945 9.977 3.369 1.00 0.00 90 GLY A C 20
ATOM 36989 O O . GLY A 1 90 ? 12.673 8.987 3.436 1.00 0.00 90 GLY A O 20
ATOM 36993 N N . LYS A 1 91 ? 10.638 9.964 3.592 1.00 0.00 91 LYS A N 20
ATOM 36994 C CA . LYS A 1 91 ? 9.951 8.733 3.943 1.00 0.00 91 LYS A CA 20
ATOM 36995 C C . LYS A 1 91 ? 8.560 8.731 3.307 1.00 0.00 91 LYS A C 20
ATOM 36996 O O . LYS A 1 91 ? 8.422 8.498 2.107 1.00 0.00 91 LYS A O 20
ATOM 37015 N N . CYS A 1 92 ? 7.563 8.995 4.139 1.00 0.00 92 CYS A N 20
ATOM 37016 C CA . CYS A 1 92 ? 6.187 9.027 3.673 1.00 0.00 92 CYS A CA 20
ATOM 37017 C C . CYS A 1 92 ? 5.340 9.743 4.727 1.00 0.00 92 CYS A C 20
ATOM 37018 O O . CYS A 1 92 ? 5.837 10.089 5.798 1.00 0.00 92 CYS A O 20
ATOM 37026 N N . VAL A 1 93 ? 4.075 9.944 4.387 1.00 0.00 93 VAL A N 20
ATOM 37027 C CA . VAL A 1 93 ? 3.154 10.612 5.290 1.00 0.00 93 VAL A CA 20
ATOM 37028 C C . VAL A 1 93 ? 2.302 9.565 6.009 1.00 0.00 93 VAL A C 20
ATOM 37029 O O . VAL A 1 93 ? 1.710 8.696 5.370 1.00 0.00 93 VAL A O 20
ATOM 37042 N N . LEU A 1 94 ? 2.266 9.682 7.329 1.00 0.00 94 LEU A N 20
ATOM 37043 C CA . LEU A 1 94 ? 1.496 8.756 8.141 1.00 0.00 94 LEU A CA 20
ATOM 37044 C C . LEU A 1 94 ? 0.141 9.382 8.475 1.00 0.00 94 LEU A C 20
ATOM 37045 O O . LEU A 1 94 ? 0.061 10.570 8.784 1.00 0.00 94 LEU A O 20
ATOM 37061 N N . VAL A 1 95 ? -0.892 8.556 8.401 1.00 0.00 95 VAL A N 20
ATOM 37062 C CA . VAL A 1 95 ? -2.240 9.014 8.692 1.00 0.00 95 VAL A CA 20
ATOM 37063 C C . VAL A 1 95 ? -3.034 7.875 9.334 1.00 0.00 95 VAL A C 20
ATOM 37064 O O . VAL A 1 95 ? -3.095 6.773 8.791 1.00 0.00 95 VAL A O 20
ATOM 37077 N N . ASN A 1 96 ? -3.622 8.180 10.481 1.00 0.00 96 ASN A N 20
ATOM 37078 C CA . ASN A 1 96 ? -4.410 7.195 11.204 1.00 0.00 96 ASN A CA 20
ATOM 37079 C C . ASN A 1 96 ? -5.886 7.594 11.155 1.00 0.00 96 ASN A C 20
ATOM 37080 O O . ASN A 1 96 ? -6.245 8.706 11.539 1.00 0.00 96 ASN A O 20
ATOM 37091 N N . LEU A 1 97 ? -6.702 6.664 10.680 1.00 0.00 97 LEU A N 20
ATOM 37092 C CA . LEU A 1 97 ? -8.131 6.905 10.576 1.00 0.00 97 LEU A CA 20
ATOM 37093 C C . LEU A 1 97 ? -8.870 5.995 11.559 1.00 0.00 97 LEU A C 20
ATOM 37094 O O . LEU A 1 97 ? -8.895 4.777 11.384 1.00 0.00 97 LEU A O 20
ATOM 37110 N N . SER A 1 98 ? -9.454 6.620 12.570 1.00 0.00 98 SER A N 20
ATOM 37111 C CA . SER A 1 98 ? -10.192 5.881 13.581 1.00 0.00 98 SER A CA 20
ATOM 37112 C C . SER A 1 98 ? -11.682 5.870 13.238 1.00 0.00 98 SER A C 20
ATOM 37113 O O . SER A 1 98 ? -12.379 6.861 13.451 1.00 0.00 98 SER A O 20
ATOM 37121 N N . LYS A 1 99 ? -12.128 4.739 12.712 1.00 0.00 99 LYS A N 20
ATOM 37122 C CA . LYS A 1 99 ? -13.523 4.586 12.337 1.00 0.00 99 LYS A CA 20
ATOM 37123 C C . LYS A 1 99 ? -14.411 5.020 13.505 1.00 0.00 99 LYS A C 20
ATOM 37124 O O . LYS A 1 99 ? -14.049 4.838 14.666 1.00 0.00 99 LYS A O 20
ATOM 37143 N N . VAL A 1 100 ? -15.558 5.586 13.157 1.00 0.00 100 VAL A N 20
ATOM 37144 C CA . VAL A 1 100 ? -16.500 6.047 14.162 1.00 0.00 100 VAL A CA 20
ATOM 37145 C C . VAL A 1 100 ? -17.467 4.913 14.507 1.00 0.00 100 VAL A C 20
ATOM 37146 O O . VAL A 1 100 ? -18.673 5.131 14.614 1.00 0.00 100 VAL A O 20
ATOM 37159 N N . GLY A 1 101 ? -16.901 3.726 14.672 1.00 0.00 101 GLY A N 20
ATOM 37160 C CA . GLY A 1 101 ? -17.698 2.557 15.004 1.00 0.00 101 GLY A CA 20
ATOM 37161 C C . GLY A 1 101 ? -17.109 1.295 14.372 1.00 0.00 101 GLY A C 20
ATOM 37162 O O . GLY A 1 101 ? -15.894 1.102 14.378 1.00 0.00 101 GLY A O 20
ATOM 37166 N N . GLU A 1 102 ? -17.997 0.467 13.841 1.00 0.00 102 GLU A N 20
ATOM 37167 C CA . GLU A 1 102 ? -17.579 -0.772 13.206 1.00 0.00 102 GLU A CA 20
ATOM 37168 C C . GLU A 1 102 ? -18.164 -0.868 11.795 1.00 0.00 102 GLU A C 20
ATOM 37169 O O . GLU A 1 102 ? -19.293 -1.321 11.617 1.00 0.00 102 GLU A O 20
ATOM 37181 N N . TYR A 1 103 ? -17.368 -0.435 10.829 1.00 0.00 103 TYR A N 20
ATOM 37182 C CA . TYR A 1 103 ? -17.792 -0.467 9.439 1.00 0.00 103 TYR A CA 20
ATOM 37183 C C . TYR A 1 103 ? -16.746 -1.158 8.562 1.00 0.00 103 TYR A C 20
ATOM 37184 O O . TYR A 1 103 ? -15.567 -1.202 8.913 1.00 0.00 103 TYR A O 20
ATOM 37202 N N . TRP A 1 104 ? -17.214 -1.681 7.439 1.00 0.00 104 TRP A N 20
ATOM 37203 C CA . TRP A 1 104 ? -16.334 -2.368 6.509 1.00 0.00 104 TRP A CA 20
ATOM 37204 C C . TRP A 1 104 ? -15.964 -1.387 5.395 1.00 0.00 104 TRP A C 20
ATOM 37205 O O . TRP A 1 104 ? -16.774 -1.114 4.510 1.00 0.00 104 TRP A O 20
ATOM 37226 N N . TRP A 1 105 ? -14.742 -0.883 5.475 1.00 0.00 105 TRP A N 20
ATOM 37227 C CA . TRP A 1 105 ? -14.255 0.062 4.484 1.00 0.00 105 TRP A CA 20
ATOM 37228 C C . TRP A 1 105 ? -13.765 -0.733 3.273 1.00 0.00 105 TRP A C 20
ATOM 37229 O O . TRP A 1 105 ? -12.645 -1.242 3.271 1.00 0.00 105 TRP A O 20
ATOM 37250 N N . ASN A 1 106 ? -14.628 -0.816 2.271 1.00 0.00 106 ASN A N 20
ATOM 37251 C CA . ASN A 1 106 ? -14.297 -1.541 1.056 1.00 0.00 106 ASN A CA 20
ATOM 37252 C C . ASN A 1 106 ? -13.223 -0.772 0.285 1.00 0.00 106 ASN A C 20
ATOM 37253 O O . ASN A 1 106 ? -12.579 -1.323 -0.606 1.00 0.00 106 ASN A O 20
ATOM 37264 N N . ALA A 1 107 ? -13.062 0.489 0.657 1.00 0.00 107 ALA A N 20
ATOM 37265 C CA . ALA A 1 107 ? -12.076 1.340 0.011 1.00 0.00 107 ALA A CA 20
ATOM 37266 C C . ALA A 1 107 ? -11.908 2.626 0.823 1.00 0.00 107 ALA A C 20
ATOM 37267 O O . ALA A 1 107 ? -12.662 2.873 1.763 1.00 0.00 107 ALA A O 20
ATOM 37274 N N . ILE A 1 108 ? -10.915 3.410 0.431 1.00 0.00 108 ILE A N 20
ATOM 37275 C CA . ILE A 1 108 ? -10.639 4.664 1.111 1.00 0.00 108 ILE A CA 20
ATOM 37276 C C . ILE A 1 108 ? -11.526 5.764 0.524 1.00 0.00 108 ILE A C 20
ATOM 37277 O O . ILE A 1 108 ? -12.327 6.366 1.237 1.00 0.00 108 ILE A O 20
ATOM 37293 N N . LEU A 1 109 ? -11.354 5.991 -0.770 1.00 0.00 109 LEU A N 20
ATOM 37294 C CA . LEU A 1 109 ? -12.130 7.008 -1.460 1.00 0.00 109 LEU A CA 20
ATOM 37295 C C . LEU A 1 109 ? -13.269 6.338 -2.231 1.00 0.00 109 LEU A C 20
ATOM 37296 O O . LEU A 1 109 ? -13.359 5.112 -2.272 1.00 0.00 109 LEU A O 20
ATOM 37312 N N . GLU A 1 110 ? -14.111 7.172 -2.823 1.00 0.00 110 GLU A N 20
ATOM 37313 C CA . GLU A 1 110 ? -15.241 6.676 -3.589 1.00 0.00 110 GLU A CA 20
ATOM 37314 C C . GLU A 1 110 ? -14.839 6.464 -5.050 1.00 0.00 110 GLU A C 20
ATOM 37315 O O . GLU A 1 110 ? -15.575 5.843 -5.816 1.00 0.00 110 GLU A O 20
ATOM 37327 N N . GLY A 1 111 ? -13.673 6.991 -5.392 1.00 0.00 111 GLY A N 20
ATOM 37328 C CA . GLY A 1 111 ? -13.164 6.867 -6.748 1.00 0.00 111 GLY A CA 20
ATOM 37329 C C . GLY A 1 111 ? -12.644 5.453 -7.011 1.00 0.00 111 GLY A C 20
ATOM 37330 O O . GLY A 1 111 ? -12.679 4.976 -8.144 1.00 0.00 111 GLY A O 20
ATOM 37334 N N . GLU A 1 112 ? -12.174 4.822 -5.946 1.00 0.00 112 GLU A N 20
ATOM 37335 C CA . GLU A 1 112 ? -11.647 3.471 -6.047 1.00 0.00 112 GLU A CA 20
ATOM 37336 C C . GLU A 1 112 ? -12.786 2.472 -6.259 1.00 0.00 112 GLU A C 20
ATOM 37337 O O . GLU A 1 112 ? -13.896 2.858 -6.622 1.00 0.00 112 GLU A O 20
ATOM 37349 N N . GLU A 1 113 ? -12.472 1.207 -6.023 1.00 0.00 113 GLU A N 20
ATOM 37350 C CA . GLU A 1 113 ? -13.455 0.149 -6.184 1.00 0.00 113 GLU A CA 20
ATOM 37351 C C . GLU A 1 113 ? -13.627 -0.619 -4.872 1.00 0.00 113 GLU A C 20
ATOM 37352 O O . GLU A 1 113 ? -12.715 -0.658 -4.047 1.00 0.00 113 GLU A O 20
ATOM 37364 N N . PRO A 1 114 ? -14.834 -1.227 -4.715 1.00 0.00 114 PRO A N 20
ATOM 37365 C CA . PRO A 1 114 ? -15.137 -1.991 -3.518 1.00 0.00 114 PRO A CA 20
ATOM 37366 C C . PRO A 1 114 ? -14.420 -3.343 -3.534 1.00 0.00 114 PRO A C 20
ATOM 37367 O O . PRO A 1 114 ? -14.734 -4.206 -4.351 1.00 0.00 114 PRO A O 20
ATOM 37378 N N . ILE A 1 115 ? -13.470 -3.483 -2.621 1.00 0.00 115 ILE A N 20
ATOM 37379 C CA . ILE A 1 115 ? -12.706 -4.715 -2.520 1.00 0.00 115 ILE A CA 20
ATOM 37380 C C . ILE A 1 115 ? -13.668 -5.900 -2.412 1.00 0.00 115 ILE A C 20
ATOM 37381 O O . ILE A 1 115 ? -14.884 -5.715 -2.372 1.00 0.00 115 ILE A O 20
ATOM 37397 N N . ASP A 1 116 ? -13.088 -7.090 -2.369 1.00 0.00 116 ASP A N 20
ATOM 37398 C CA . ASP A 1 116 ? -13.879 -8.305 -2.267 1.00 0.00 116 ASP A CA 20
ATOM 37399 C C . ASP A 1 116 ? -14.548 -8.358 -0.892 1.00 0.00 116 ASP A C 20
ATOM 37400 O O . ASP A 1 116 ? -14.183 -9.178 -0.051 1.00 0.00 116 ASP A O 20
ATOM 37409 N N . ILE A 1 117 ? -15.518 -7.474 -0.707 1.00 0.00 117 ILE A N 20
ATOM 37410 C CA . ILE A 1 117 ? -16.242 -7.410 0.551 1.00 0.00 117 ILE A CA 20
ATOM 37411 C C . ILE A 1 117 ? -16.499 -8.830 1.059 1.00 0.00 117 ILE A C 20
ATOM 37412 O O . ILE A 1 117 ? -16.664 -9.756 0.267 1.00 0.00 117 ILE A O 20
ATOM 37428 N N . ASP A 1 118 ? -16.525 -8.957 2.378 1.00 0.00 118 ASP A N 20
ATOM 37429 C CA . ASP A 1 118 ? -16.759 -10.248 3.001 1.00 0.00 118 ASP A CA 20
ATOM 37430 C C . ASP A 1 118 ? -17.922 -10.947 2.294 1.00 0.00 118 ASP A C 20
ATOM 37431 O O . ASP A 1 118 ? -17.768 -12.058 1.788 1.00 0.00 118 ASP A O 20
ATOM 37440 N N . SER A 1 119 ? -19.060 -10.268 2.283 1.00 0.00 119 SER A N 20
ATOM 37441 C CA . SER A 1 119 ? -20.248 -10.811 1.646 1.00 0.00 119 SER A CA 20
ATOM 37442 C C . SER A 1 119 ? -20.540 -10.052 0.350 1.00 0.00 119 SER A C 20
ATOM 37443 O O . SER A 1 119 ? -21.324 -9.104 0.345 1.00 0.00 119 SER A O 20
ATOM 37451 N N . GLY A 1 120 ? -19.893 -10.496 -0.717 1.00 0.00 120 GLY A N 20
ATOM 37452 C CA . GLY A 1 120 ? -20.073 -9.871 -2.016 1.00 0.00 120 GLY A CA 20
ATOM 37453 C C . GLY A 1 120 ? -19.320 -10.639 -3.104 1.00 0.00 120 GLY A C 20
ATOM 37454 O O . GLY A 1 120 ? -19.009 -11.817 -2.935 1.00 0.00 120 GLY A O 20
ATOM 37458 N N . PRO A 1 121 ? -19.040 -9.922 -4.225 1.00 0.00 121 PRO A N 20
ATOM 37459 C CA . PRO A 1 121 ? -18.329 -10.523 -5.340 1.00 0.00 121 PRO A CA 20
ATOM 37460 C C . PRO A 1 121 ? -16.839 -10.674 -5.023 1.00 0.00 121 PRO A C 20
ATOM 37461 O O . PRO A 1 121 ? -16.365 -10.177 -4.003 1.00 0.00 121 PRO A O 20
ATOM 37472 N N . SER A 1 122 ? -16.144 -11.362 -5.917 1.00 0.00 122 SER A N 20
ATOM 37473 C CA . SER A 1 122 ? -14.718 -11.584 -5.745 1.00 0.00 122 SER A CA 20
ATOM 37474 C C . SER A 1 122 ? -13.984 -11.308 -7.058 1.00 0.00 122 SER A C 20
ATOM 37475 O O . SER A 1 122 ? -14.613 -11.136 -8.101 1.00 0.00 122 SER A O 20
ATOM 37483 N N . SER A 1 123 ? -12.662 -11.273 -6.965 1.00 0.00 123 SER A N 20
ATOM 37484 C CA . SER A 1 123 ? -11.836 -11.020 -8.132 1.00 0.00 123 SER A CA 20
ATOM 37485 C C . SER A 1 123 ? -12.077 -12.101 -9.188 1.00 0.00 123 SER A C 20
ATOM 37486 O O . SER A 1 123 ? -11.928 -13.290 -8.910 1.00 0.00 123 SER A O 20
ATOM 37494 N N . GLY A 1 124 ? -12.446 -11.649 -10.378 1.00 0.00 124 GLY A N 20
ATOM 37495 C CA . GLY A 1 124 ? -12.710 -12.562 -11.477 1.00 0.00 124 GLY A CA 20
ATOM 37496 C C . GLY A 1 124 ? -14.051 -12.247 -12.142 1.00 0.00 124 GLY A C 20
ATOM 37497 O O . GLY A 1 124 ? -14.134 -11.361 -12.991 1.00 0.00 124 GLY A O 20
#

Solvent-accessible surface area: 8604 Å² total; per-residue (Å²): 122,109,106,67,107,86,66,174,126,39,109,120,20,190,93,50,44,82,124,155,65,15,34,8,19,43,63,212,77,54,1,53,2,114,0,85,20,26,194,78,0,80,136,33,163,44,8,40,34,51,52,73,29,32,40,4,99,1,0,4,66,90,178,161,35,90,156,64,27,1,86,14,157,3,24,95,126,11,56,41,165,75,9,91,71,54,36,79,79,41,138,34,0,29,0,46,3,33,25,68,38,167,103,112,4,67,1,0,21,137,75,46,127,103,27,145,100,119,70,58,137,89,127,103

Secondary structure (DSSP, 8-state):
---SS-S-S-SSSSSSB--SS-EEEEETTEEEEEEE--TT--SGGGEEEEE-SSEEEEEEE-SSSEEEEEEEEBSS-B-TTT-EEEE-TTSEEEEEE-BSSS---S-SBTTS---S---S----

InterPro domains:
  IPR007052 CS domain [PF04969] (189-267)
  IPR007052 CS domain [PS51203] (185-277)
  IPR008978 HSP20-like chaperone [G3DSA:2.60.40.790] (170-291)
  IPR008978 HSP20-like chaperone [SSF49764] (171-291)
  IPR025934 NudC N-terminal domain [PF14050] (9-67)
  IPR037898 NudC family [PTHR12356] (25-334)
  IPR037905 NudC domain-containing protein 3, p23 domain [cd06495] (184-285)

GO terms:
  GO:0005515 protein binding (F, IPI)
  GO:0005868 cytoplasmic dynein complex (C, IDA)
  GO:1905793 protein localization to pericentriolar material (P, IMP)
  GO:0060271 cilium assembly (P, IMP)

CATH classification: 2.60.40.790

Foldseek 3Di:
DDDDDDDDDDPQQDAQDADPLWGWDADPHWIKIKHADALVDADPVQWDWDADFQWIWTKGHDDPGIGTSDIAGFPGGFDVVVWDWDDHRNGIIIIITHHPDHDDRLDGHPPDDRTCPPPDDHDD

Organism: Homo sapiens (NCBI:txid9606)